Protein 2LOZ (pdb70)

Structure (mmCIF, N/CA/C/O backbone):
data_2LOZ
#
_entry.id   2LOZ
#
loop_
_entity.id
_entity.type
_entity.pdbx_description
1 polymer 'Tensin-like C1 domain-containing phosphatase'
2 polymer 'Rho GTPase-activating protein 7'
#
loop_
_atom_site.group_PDB
_atom_site.id
_atom_site.type_symbol
_atom_site.label_atom_id
_atom_site.label_alt_id
_atom_site.label_comp_id
_atom_site.label_asym_id
_atom_site.label_entity_id
_atom_site.label_seq_id
_atom_site.pdbx_PDB_ins_code
_atom_site.Cartn_x
_atom_site.Cartn_y
_atom_site.Cartn_z
_atom_site.occupancy
_atom_site.B_iso_or_equiv
_atom_site.auth_seq_id
_atom_site.auth_comp_id
_atom_site.auth_asym_id
_atom_site.auth_atom_id
_atom_site.pdbx_PDB_model_num
ATOM 1 N N . MET A 1 1 ? 2.445 -11.615 13.859 1.00 0.00 1263 MET A N 1
ATOM 2 C CA . MET A 1 1 ? 2.816 -10.291 13.309 1.00 0.00 1263 MET A CA 1
ATOM 3 C C . MET A 1 1 ? 3.709 -9.517 14.274 1.00 0.00 1263 MET A C 1
ATOM 4 O O . MET A 1 1 ? 4.103 -8.386 13.991 1.00 0.00 1263 MET A O 1
ATOM 20 N N . SER A 1 2 ? 4.033 -10.112 15.416 1.00 0.00 1264 SER A N 1
ATOM 21 C CA . SER A 1 2 ? 4.890 -9.455 16.392 1.00 0.00 1264 SER A CA 1
ATOM 22 C C . SER A 1 2 ? 6.348 -9.541 15.955 1.00 0.00 1264 SER A C 1
ATOM 23 O O . SER A 1 2 ? 7.153 -8.655 16.241 1.00 0.00 1264 SER A O 1
ATOM 31 N N . THR A 1 3 ? 6.670 -10.609 15.239 1.00 0.00 1265 THR A N 1
ATOM 32 C CA . THR A 1 3 ? 8.014 -10.829 14.737 1.00 0.00 1265 THR A CA 1
ATOM 33 C C . THR A 1 3 ? 8.158 -10.247 13.330 1.00 0.00 1265 THR A C 1
ATOM 34 O O . THR A 1 3 ? 9.046 -10.632 12.572 1.00 0.00 1265 THR A O 1
ATOM 45 N N . ALA A 1 4 ? 7.278 -9.301 13.005 1.00 0.00 1266 ALA A N 1
ATOM 46 C CA . ALA A 1 4 ? 7.267 -8.651 11.695 1.00 0.00 1266 ALA A CA 1
ATOM 47 C C . ALA A 1 4 ? 8.401 -7.652 11.545 1.00 0.00 1266 ALA A C 1
ATOM 48 O O . ALA A 1 4 ? 8.567 -7.053 10.482 1.00 0.00 1266 ALA A O 1
ATOM 55 N N . ALA A 1 5 ? 9.179 -7.480 12.609 1.00 0.00 1267 ALA A N 1
ATOM 56 C CA . ALA A 1 5 ? 10.310 -6.562 12.601 1.00 0.00 1267 ALA A CA 1
ATOM 57 C C . ALA A 1 5 ? 11.232 -6.836 11.415 1.00 0.00 1267 ALA A C 1
ATOM 58 O O . ALA A 1 5 ? 11.888 -5.929 10.918 1.00 0.00 1267 ALA A O 1
ATOM 65 N N . ASP A 1 6 ? 11.249 -8.087 10.954 1.00 0.00 1268 ASP A N 1
ATOM 66 C CA . ASP A 1 6 ? 12.090 -8.499 9.827 1.00 0.00 1268 ASP A CA 1
ATOM 67 C C . ASP A 1 6 ? 11.871 -7.627 8.592 1.00 0.00 1268 ASP A C 1
ATOM 68 O O . ASP A 1 6 ? 12.814 -7.352 7.851 1.00 0.00 1268 ASP A O 1
ATOM 77 N N . LEU A 1 7 ? 10.643 -7.183 8.382 1.00 0.00 1269 LEU A N 1
ATOM 78 C CA . LEU A 1 7 ? 10.324 -6.359 7.221 1.00 0.00 1269 LEU A CA 1
ATOM 79 C C . LEU A 1 7 ? 10.694 -4.889 7.430 1.00 0.00 1269 LEU A C 1
ATOM 80 O O . LEU A 1 7 ? 11.198 -4.234 6.520 1.00 0.00 1269 LEU A O 1
ATOM 96 N N . LEU A 1 8 ? 10.473 -4.384 8.636 1.00 0.00 1270 LEU A N 1
ATOM 97 C CA . LEU A 1 8 ? 10.740 -2.976 8.943 1.00 0.00 1270 LEU A CA 1
ATOM 98 C C . LEU A 1 8 ? 12.211 -2.726 9.251 1.00 0.00 1270 LEU A C 1
ATOM 99 O O . LEU A 1 8 ? 12.739 -1.650 8.964 1.00 0.00 1270 LEU A O 1
ATOM 115 N N . ARG A 1 9 ? 12.866 -3.713 9.846 1.00 0.00 1271 ARG A N 1
ATOM 116 C CA . ARG A 1 9 ? 14.280 -3.600 10.173 1.00 0.00 1271 ARG A CA 1
ATOM 117 C C . ARG A 1 9 ? 15.093 -3.626 8.892 1.00 0.00 1271 ARG A C 1
ATOM 118 O O . ARG A 1 9 ? 16.245 -3.200 8.855 1.00 0.00 1271 ARG A O 1
ATOM 139 N N . GLN A 1 10 ? 14.479 -4.149 7.845 1.00 0.00 1272 GLN A N 1
ATOM 140 C CA . GLN A 1 10 ? 15.125 -4.230 6.553 1.00 0.00 1272 GLN A CA 1
ATOM 141 C C . GLN A 1 10 ? 14.710 -3.064 5.669 1.00 0.00 1272 GLN A C 1
ATOM 142 O O . GLN A 1 10 ? 15.550 -2.289 5.215 1.00 0.00 1272 GLN A O 1
ATOM 156 N N . GLY A 1 11 ? 13.409 -2.911 5.475 1.00 0.00 1273 GLY A N 1
ATOM 157 C CA . GLY A 1 11 ? 12.911 -1.861 4.612 1.00 0.00 1273 GLY A CA 1
ATOM 158 C C . GLY A 1 11 ? 12.905 -2.335 3.179 1.00 0.00 1273 GLY A C 1
ATOM 159 O O . GLY A 1 11 ? 13.654 -1.839 2.336 1.00 0.00 1273 GLY A O 1
ATOM 163 N N . ALA A 1 12 ? 12.063 -3.316 2.920 1.00 0.00 1274 ALA A N 1
ATOM 164 C CA . ALA A 1 12 ? 11.964 -3.932 1.611 1.00 0.00 1274 ALA A CA 1
ATOM 165 C C . ALA A 1 12 ? 11.363 -3.011 0.558 1.00 0.00 1274 ALA A C 1
ATOM 166 O O . ALA A 1 12 ? 10.315 -2.399 0.766 1.00 0.00 1274 ALA A O 1
ATOM 173 N N . ALA A 1 13 ? 12.058 -2.907 -0.564 1.00 0.00 1275 ALA A N 1
ATOM 174 C CA . ALA A 1 13 ? 11.598 -2.126 -1.696 1.00 0.00 1275 ALA A CA 1
ATOM 175 C C . ALA A 1 13 ? 11.110 -3.103 -2.759 1.00 0.00 1275 ALA A C 1
ATOM 176 O O . ALA A 1 13 ? 11.889 -3.584 -3.583 1.00 0.00 1275 ALA A O 1
ATOM 183 N N . CYS A 1 14 ? 9.828 -3.408 -2.715 1.00 0.00 1276 CYS A N 1
ATOM 184 C CA . CYS A 1 14 ? 9.233 -4.368 -3.627 1.00 0.00 1276 CYS A CA 1
ATOM 185 C C . CYS A 1 14 ? 8.529 -3.691 -4.795 1.00 0.00 1276 CYS A C 1
ATOM 186 O O . CYS A 1 14 ? 8.642 -2.479 -4.996 1.00 0.00 1276 CYS A O 1
ATOM 194 N N . SER A 1 15 ? 7.827 -4.495 -5.571 1.00 0.00 1277 SER A N 1
ATOM 195 C CA . SER A 1 15 ? 7.083 -4.015 -6.719 1.00 0.00 1277 SER A CA 1
ATOM 196 C C . SER A 1 15 ? 5.597 -4.294 -6.522 1.00 0.00 1277 SER A C 1
ATOM 197 O O . SER A 1 15 ? 5.215 -5.395 -6.129 1.00 0.00 1277 SER A O 1
ATOM 205 N N . VAL A 1 16 ? 4.766 -3.297 -6.782 1.00 0.00 1278 VAL A N 1
ATOM 206 C CA . VAL A 1 16 ? 3.325 -3.444 -6.626 1.00 0.00 1278 VAL A CA 1
ATOM 207 C C . VAL A 1 16 ? 2.599 -3.038 -7.899 1.00 0.00 1278 VAL A C 1
ATOM 208 O O . VAL A 1 16 ? 3.191 -2.457 -8.808 1.00 0.00 1278 VAL A O 1
ATOM 221 N N . LEU A 1 17 ? 1.317 -3.341 -7.954 1.00 0.00 1279 LEU A N 1
ATOM 222 C CA . LEU A 1 17 ? 0.495 -3.014 -9.104 1.00 0.00 1279 LEU A CA 1
ATOM 223 C C . LEU A 1 17 ? -0.231 -1.690 -8.851 1.00 0.00 1279 LEU A C 1
ATOM 224 O O . LEU A 1 17 ? -1.086 -1.605 -7.979 1.00 0.00 1279 LEU A O 1
ATOM 240 N N . TYR A 1 18 ? 0.109 -0.660 -9.608 1.00 0.00 1280 TYR A N 1
ATOM 241 C CA . TYR A 1 18 ? -0.501 0.642 -9.430 1.00 0.00 1280 TYR A CA 1
ATOM 242 C C . TYR A 1 18 ? -1.875 0.673 -10.080 1.00 0.00 1280 TYR A C 1
ATOM 243 O O . TYR A 1 18 ? -2.050 0.187 -11.198 1.00 0.00 1280 TYR A O 1
ATOM 261 N N . LEU A 1 19 ? -2.849 1.225 -9.370 1.00 0.00 1281 LEU A N 1
ATOM 262 C CA . LEU A 1 19 ? -4.198 1.319 -9.893 1.00 0.00 1281 LEU A CA 1
ATOM 263 C C . LEU A 1 19 ? -4.659 2.772 -9.958 1.00 0.00 1281 LEU A C 1
ATOM 264 O O . LEU A 1 19 ? -4.724 3.352 -11.036 1.00 0.00 1281 LEU A O 1
ATOM 280 N N . THR A 1 20 ? -4.953 3.368 -8.805 1.00 0.00 1282 THR A N 1
ATOM 281 C CA . THR A 1 20 ? -5.421 4.753 -8.766 1.00 0.00 1282 THR A CA 1
ATOM 282 C C . THR A 1 20 ? -5.507 5.265 -7.329 1.00 0.00 1282 THR A C 1
ATOM 283 O O . THR A 1 20 ? -5.387 4.498 -6.387 1.00 0.00 1282 THR A O 1
ATOM 294 N N . SER A 1 21 ? -5.691 6.566 -7.170 1.00 0.00 1283 SER A N 1
ATOM 295 C CA . SER A 1 21 ? -5.802 7.176 -5.849 1.00 0.00 1283 SER A CA 1
ATOM 296 C C . SER A 1 21 ? -7.208 7.741 -5.635 1.00 0.00 1283 SER A C 1
ATOM 297 O O . SER A 1 21 ? -7.787 8.326 -6.549 1.00 0.00 1283 SER A O 1
ATOM 305 N N . VAL A 1 22 ? -7.760 7.551 -4.437 1.00 0.00 1284 VAL A N 1
ATOM 306 C CA . VAL A 1 22 ? -9.104 8.043 -4.118 1.00 0.00 1284 VAL A CA 1
ATOM 307 C C . VAL A 1 22 ? -9.126 8.715 -2.743 1.00 0.00 1284 VAL A C 1
ATOM 308 O O . VAL A 1 22 ? -8.464 8.258 -1.811 1.00 0.00 1284 VAL A O 1
ATOM 321 N N . GLU A 1 23 ? -9.890 9.796 -2.622 1.00 0.00 1285 GLU A N 1
ATOM 322 C CA . GLU A 1 23 ? -9.998 10.526 -1.365 1.00 0.00 1285 GLU A CA 1
ATOM 323 C C . GLU A 1 23 ? -10.823 9.734 -0.357 1.00 0.00 1285 GLU A C 1
ATOM 324 O O . GLU A 1 23 ? -11.897 9.223 -0.683 1.00 0.00 1285 GLU A O 1
ATOM 336 N N . THR A 1 24 ? -10.313 9.625 0.862 1.00 0.00 1286 THR A N 1
ATOM 337 C CA . THR A 1 24 ? -10.996 8.887 1.916 1.00 0.00 1286 THR A CA 1
ATOM 338 C C . THR A 1 24 ? -10.898 9.634 3.242 1.00 0.00 1286 THR A C 1
ATOM 339 O O . THR A 1 24 ? -10.970 9.041 4.318 1.00 0.00 1286 THR A O 1
ATOM 350 N N . GLU A 1 25 ? -10.738 10.949 3.138 1.00 0.00 1287 GLU A N 1
ATOM 351 C CA . GLU A 1 25 ? -10.602 11.835 4.292 1.00 0.00 1287 GLU A CA 1
ATOM 352 C C . GLU A 1 25 ? -11.740 11.689 5.302 1.00 0.00 1287 GLU A C 1
ATOM 353 O O . GLU A 1 25 ? -11.524 11.809 6.507 1.00 0.00 1287 GLU A O 1
ATOM 365 N N . SER A 1 26 ? -12.940 11.432 4.817 1.00 0.00 1288 SER A N 1
ATOM 366 C CA . SER A 1 26 ? -14.098 11.300 5.687 1.00 0.00 1288 SER A CA 1
ATOM 367 C C . SER A 1 26 ? -14.363 9.840 6.049 1.00 0.00 1288 SER A C 1
ATOM 368 O O . SER A 1 26 ? -15.201 9.541 6.902 1.00 0.00 1288 SER A O 1
ATOM 376 N N . LEU A 1 27 ? -13.633 8.936 5.416 1.00 0.00 1289 LEU A N 1
ATOM 377 C CA . LEU A 1 27 ? -13.817 7.510 5.647 1.00 0.00 1289 LEU A CA 1
ATOM 378 C C . LEU A 1 27 ? -12.935 6.984 6.766 1.00 0.00 1289 LEU A C 1
ATOM 379 O O . LEU A 1 27 ? -12.041 7.672 7.260 1.00 0.00 1289 LEU A O 1
ATOM 395 N N . THR A 1 28 ? -13.213 5.751 7.158 1.00 0.00 1290 THR A N 1
ATOM 396 C CA . THR A 1 28 ? -12.456 5.079 8.194 1.00 0.00 1290 THR A CA 1
ATOM 397 C C . THR A 1 28 ? -11.404 4.186 7.535 1.00 0.00 1290 THR A C 1
ATOM 398 O O . THR A 1 28 ? -11.203 4.269 6.325 1.00 0.00 1290 THR A O 1
ATOM 409 N N . GLY A 1 29 ? -10.758 3.335 8.318 1.00 0.00 1291 GLY A N 1
ATOM 410 C CA . GLY A 1 29 ? -9.725 2.455 7.797 1.00 0.00 1291 GLY A CA 1
ATOM 411 C C . GLY A 1 29 ? -10.170 1.587 6.623 1.00 0.00 1291 GLY A C 1
ATOM 412 O O . GLY A 1 29 ? -9.873 1.901 5.471 1.00 0.00 1291 GLY A O 1
ATOM 416 N N . PRO A 1 30 ? -10.878 0.478 6.884 1.00 0.00 1292 PRO A N 1
ATOM 417 C CA . PRO A 1 30 ? -11.336 -0.438 5.829 1.00 0.00 1292 PRO A CA 1
ATOM 418 C C . PRO A 1 30 ? -12.259 0.224 4.808 1.00 0.00 1292 PRO A C 1
ATOM 419 O O . PRO A 1 30 ? -12.167 -0.055 3.610 1.00 0.00 1292 PRO A O 1
ATOM 430 N N . GLN A 1 31 ? -13.139 1.102 5.281 1.00 0.00 1293 GLN A N 1
ATOM 431 C CA . GLN A 1 31 ? -14.076 1.794 4.400 1.00 0.00 1293 GLN A CA 1
ATOM 432 C C . GLN A 1 31 ? -13.333 2.641 3.373 1.00 0.00 1293 GLN A C 1
ATOM 433 O O . GLN A 1 31 ? -13.827 2.860 2.265 1.00 0.00 1293 GLN A O 1
ATOM 447 N N . ALA A 1 32 ? -12.149 3.119 3.745 1.00 0.00 1294 ALA A N 1
ATOM 448 C CA . ALA A 1 32 ? -11.330 3.911 2.841 1.00 0.00 1294 ALA A CA 1
ATOM 449 C C . ALA A 1 32 ? -10.986 3.087 1.615 1.00 0.00 1294 ALA A C 1
ATOM 450 O O . ALA A 1 32 ? -11.203 3.513 0.480 1.00 0.00 1294 ALA A O 1
ATOM 457 N N . VAL A 1 33 ? -10.476 1.886 1.861 1.00 0.00 1295 VAL A N 1
ATOM 458 C CA . VAL A 1 33 ? -10.108 0.975 0.789 1.00 0.00 1295 VAL A CA 1
ATOM 459 C C . VAL A 1 33 ? -11.344 0.599 -0.016 1.00 0.00 1295 VAL A C 1
ATOM 460 O O . VAL A 1 33 ? -11.266 0.366 -1.217 1.00 0.00 1295 VAL A O 1
ATOM 473 N N . ALA A 1 34 ? -12.487 0.560 0.660 1.00 0.00 1296 ALA A N 1
ATOM 474 C CA . ALA A 1 34 ? -13.751 0.216 0.022 1.00 0.00 1296 ALA A CA 1
ATOM 475 C C . ALA A 1 34 ? -14.143 1.237 -1.036 1.00 0.00 1296 ALA A C 1
ATOM 476 O O . ALA A 1 34 ? -14.328 0.879 -2.196 1.00 0.00 1296 ALA A O 1
ATOM 483 N N . ARG A 1 35 ? -14.256 2.505 -0.646 1.00 0.00 1297 ARG A N 1
ATOM 484 C CA . ARG A 1 35 ? -14.623 3.549 -1.598 1.00 0.00 1297 ARG A CA 1
ATOM 485 C C . ARG A 1 35 ? -13.563 3.651 -2.687 1.00 0.00 1297 ARG A C 1
ATOM 486 O O . ARG A 1 35 ? -13.880 3.834 -3.860 1.00 0.00 1297 ARG A O 1
ATOM 507 N N . ALA A 1 36 ? -12.304 3.506 -2.291 1.00 0.00 1298 ALA A N 1
ATOM 508 C CA . ALA A 1 36 ? -11.193 3.574 -3.229 1.00 0.00 1298 ALA A CA 1
ATOM 509 C C . ALA A 1 36 ? -11.275 2.452 -4.266 1.00 0.00 1298 ALA A C 1
ATOM 510 O O . ALA A 1 36 ? -11.125 2.692 -5.464 1.00 0.00 1298 ALA A O 1
ATOM 517 N N . SER A 1 37 ? -11.540 1.234 -3.803 1.00 0.00 1299 SER A N 1
ATOM 518 C CA . SER A 1 37 ? -11.639 0.081 -4.692 1.00 0.00 1299 SER A CA 1
ATOM 519 C C . SER A 1 37 ? -12.906 0.141 -5.539 1.00 0.00 1299 SER A C 1
ATOM 520 O O . SER A 1 37 ? -12.843 0.054 -6.762 1.00 0.00 1299 SER A O 1
ATOM 528 N N . SER A 1 38 ? -14.050 0.309 -4.885 1.00 0.00 1300 SER A N 1
ATOM 529 C CA . SER A 1 38 ? -15.333 0.354 -5.574 1.00 0.00 1300 SER A CA 1
ATOM 530 C C . SER A 1 38 ? -15.364 1.437 -6.651 1.00 0.00 1300 SER A C 1
ATOM 531 O O . SER A 1 38 ? -15.810 1.180 -7.771 1.00 0.00 1300 SER A O 1
ATOM 539 N N . ALA A 1 39 ? -14.869 2.629 -6.324 1.00 0.00 1301 ALA A N 1
ATOM 540 C CA . ALA A 1 39 ? -14.851 3.735 -7.278 1.00 0.00 1301 ALA A CA 1
ATOM 541 C C . ALA A 1 39 ? -13.964 3.403 -8.472 1.00 0.00 1301 ALA A C 1
ATOM 542 O O . ALA A 1 39 ? -14.260 3.778 -9.608 1.00 0.00 1301 ALA A O 1
ATOM 549 N N . ALA A 1 40 ? -12.882 2.682 -8.208 1.00 0.00 1302 ALA A N 1
ATOM 550 C CA . ALA A 1 40 ? -11.947 2.288 -9.253 1.00 0.00 1302 ALA A CA 1
ATOM 551 C C . ALA A 1 40 ? -12.606 1.317 -10.229 1.00 0.00 1302 ALA A C 1
ATOM 552 O O . ALA A 1 40 ? -12.199 1.206 -11.384 1.00 0.00 1302 ALA A O 1
ATOM 559 N N . LEU A 1 41 ? -13.626 0.617 -9.754 1.00 0.00 1303 LEU A N 1
ATOM 560 C CA . LEU A 1 41 ? -14.339 -0.351 -10.581 1.00 0.00 1303 LEU A CA 1
ATOM 561 C C . LEU A 1 41 ? -15.547 0.279 -11.265 1.00 0.00 1303 LEU A C 1
ATOM 562 O O . LEU A 1 41 ? -15.741 0.129 -12.472 1.00 0.00 1303 LEU A O 1
ATOM 578 N N . SER A 1 42 ? -16.342 0.995 -10.483 1.00 0.00 1304 SER A N 1
ATOM 579 C CA . SER A 1 42 ? -17.564 1.617 -10.975 1.00 0.00 1304 SER A CA 1
ATOM 580 C C . SER A 1 42 ? -17.278 2.778 -11.920 1.00 0.00 1304 SER A C 1
ATOM 581 O O . SER A 1 42 ? -17.915 2.918 -12.967 1.00 0.00 1304 SER A O 1
ATOM 589 N N . CYS A 1 43 ? -16.315 3.603 -11.554 1.00 0.00 1305 CYS A N 1
ATOM 590 C CA . CYS A 1 43 ? -15.974 4.769 -12.354 1.00 0.00 1305 CYS A CA 1
ATOM 591 C C . CYS A 1 43 ? -14.848 4.444 -13.324 1.00 0.00 1305 CYS A C 1
ATOM 592 O O . CYS A 1 43 ? -14.864 4.881 -14.475 1.00 0.00 1305 CYS A O 1
ATOM 600 N N . SER A 1 44 ? -13.886 3.662 -12.850 1.00 0.00 1306 SER A N 1
ATOM 601 C CA . SER A 1 44 ? -12.738 3.262 -13.660 1.00 0.00 1306 SER A CA 1
ATOM 602 C C . SER A 1 44 ? -11.967 4.489 -14.162 1.00 0.00 1306 SER A C 1
ATOM 603 O O . SER A 1 44 ? -12.016 4.827 -15.348 1.00 0.00 1306 SER A O 1
ATOM 611 N N . PRO A 1 45 ? -11.266 5.193 -13.256 1.00 0.00 1307 PRO A N 1
ATOM 612 C CA . PRO A 1 45 ? -10.481 6.376 -13.619 1.00 0.00 1307 PRO A CA 1
ATOM 613 C C . PRO A 1 45 ? -9.215 6.006 -14.383 1.00 0.00 1307 PRO A C 1
ATOM 614 O O . PRO A 1 45 ? -8.725 6.769 -15.214 1.00 0.00 1307 PRO A O 1
ATOM 625 N N . ARG A 1 46 ? -8.697 4.826 -14.087 1.00 0.00 1308 ARG A N 1
ATOM 626 C CA . ARG A 1 46 ? -7.490 4.328 -14.725 1.00 0.00 1308 ARG A CA 1
ATOM 627 C C . ARG A 1 46 ? -7.812 3.077 -15.536 1.00 0.00 1308 ARG A C 1
ATOM 628 O O . ARG A 1 46 ? -8.439 2.149 -15.024 1.00 0.00 1308 ARG A O 1
ATOM 649 N N . PRO A 1 47 ? -7.399 3.042 -16.809 1.00 0.00 1309 PRO A N 1
ATOM 650 C CA . PRO A 1 47 ? -7.656 1.906 -17.691 1.00 0.00 1309 PRO A CA 1
ATOM 651 C C . PRO A 1 47 ? -6.679 0.742 -17.488 1.00 0.00 1309 PRO A C 1
ATOM 652 O O . PRO A 1 47 ? -7.029 -0.275 -16.889 1.00 0.00 1309 PRO A O 1
ATOM 663 N N . THR A 1 48 ? -5.458 0.892 -17.986 1.00 0.00 1310 THR A N 1
ATOM 664 C CA . THR A 1 48 ? -4.451 -0.149 -17.864 1.00 0.00 1310 THR A CA 1
ATOM 665 C C . THR A 1 48 ? -3.524 0.129 -16.686 1.00 0.00 1310 THR A C 1
ATOM 666 O O . THR A 1 48 ? -2.933 1.203 -16.597 1.00 0.00 1310 THR A O 1
ATOM 677 N N . PRO A 1 49 ? -3.408 -0.833 -15.762 1.00 0.00 1311 PRO A N 1
ATOM 678 C CA . PRO A 1 49 ? -2.548 -0.705 -14.586 1.00 0.00 1311 PRO A CA 1
ATOM 679 C C . PRO A 1 49 ? -1.082 -0.977 -14.917 1.00 0.00 1311 PRO A C 1
ATOM 680 O O . PRO A 1 49 ? -0.768 -1.471 -16.003 1.00 0.00 1311 PRO A O 1
ATOM 691 N N . ALA A 1 50 ? -0.186 -0.663 -13.986 1.00 0.00 1312 ALA A N 1
ATOM 692 C CA . ALA A 1 50 ? 1.243 -0.885 -14.209 1.00 0.00 1312 ALA A CA 1
ATOM 693 C C . ALA A 1 50 ? 1.964 -1.272 -12.925 1.00 0.00 1312 ALA A C 1
ATOM 694 O O . ALA A 1 50 ? 1.533 -0.914 -11.832 1.00 0.00 1312 ALA A O 1
ATOM 701 N N . VAL A 1 51 ? 3.062 -2.000 -13.069 1.00 0.00 1313 VAL A N 1
ATOM 702 C CA . VAL A 1 51 ? 3.853 -2.423 -11.925 1.00 0.00 1313 VAL A CA 1
ATOM 703 C C . VAL A 1 51 ? 4.871 -1.347 -11.571 1.00 0.00 1313 VAL A C 1
ATOM 704 O O . VAL A 1 51 ? 5.705 -0.968 -12.397 1.00 0.00 1313 VAL A O 1
ATOM 717 N N . VAL A 1 52 ? 4.784 -0.853 -10.349 1.00 0.00 1314 VAL A N 1
ATOM 718 C CA . VAL A 1 52 ? 5.673 0.189 -9.866 1.00 0.00 1314 VAL A CA 1
ATOM 719 C C . VAL A 1 52 ? 6.384 -0.269 -8.599 1.00 0.00 1314 VAL A C 1
ATOM 720 O O . VAL A 1 52 ? 6.136 -1.370 -8.113 1.00 0.00 1314 VAL A O 1
ATOM 733 N N . HIS A 1 53 ? 7.261 0.564 -8.061 1.00 0.00 1315 HIS A N 1
ATOM 734 C CA . HIS A 1 53 ? 8.000 0.202 -6.860 1.00 0.00 1315 HIS A CA 1
ATOM 735 C C . HIS A 1 53 ? 7.287 0.681 -5.599 1.00 0.00 1315 HIS A C 1
ATOM 736 O O . HIS A 1 53 ? 6.601 1.706 -5.606 1.00 0.00 1315 HIS A O 1
ATOM 750 N N . PHE A 1 54 ? 7.458 -0.075 -4.526 1.00 0.00 1316 PHE A N 1
ATOM 751 C CA . PHE A 1 54 ? 6.851 0.234 -3.241 1.00 0.00 1316 PHE A CA 1
ATOM 752 C C . PHE A 1 54 ? 7.820 -0.135 -2.125 1.00 0.00 1316 PHE A C 1
ATOM 753 O O . PHE A 1 54 ? 8.375 -1.228 -2.116 1.00 0.00 1316 PHE A O 1
ATOM 770 N N . LYS A 1 55 ? 8.028 0.774 -1.193 1.00 0.00 1317 LYS A N 1
ATOM 771 C CA . LYS A 1 55 ? 8.951 0.533 -0.099 1.00 0.00 1317 LYS A CA 1
ATOM 772 C C . LYS A 1 55 ? 8.231 0.545 1.243 1.00 0.00 1317 LYS A C 1
ATOM 773 O O . LYS A 1 55 ? 7.504 1.490 1.567 1.00 0.00 1317 LYS A O 1
ATOM 792 N N . VAL A 1 56 ? 8.430 -0.517 2.010 1.00 0.00 1318 VAL A N 1
ATOM 793 C CA . VAL A 1 56 ? 7.818 -0.646 3.323 1.00 0.00 1318 VAL A CA 1
ATOM 794 C C . VAL A 1 56 ? 8.838 -0.337 4.417 1.00 0.00 1318 VAL A C 1
ATOM 795 O O . VAL A 1 56 ? 9.890 -0.973 4.506 1.00 0.00 1318 VAL A O 1
ATOM 808 N N . SER A 1 57 ? 8.542 0.667 5.226 1.00 0.00 1319 SER A N 1
ATOM 809 C CA . SER A 1 57 ? 9.428 1.050 6.314 1.00 0.00 1319 SER A CA 1
ATOM 810 C C . SER A 1 57 ? 8.620 1.462 7.537 1.00 0.00 1319 SER A C 1
ATOM 811 O O . SER A 1 57 ? 7.511 1.973 7.411 1.00 0.00 1319 SER A O 1
ATOM 819 N N . ALA A 1 58 ? 9.181 1.240 8.721 1.00 0.00 1320 ALA A N 1
ATOM 820 C CA . ALA A 1 58 ? 8.503 1.586 9.967 1.00 0.00 1320 ALA A CA 1
ATOM 821 C C . ALA A 1 58 ? 8.458 3.094 10.179 1.00 0.00 1320 ALA A C 1
ATOM 822 O O . ALA A 1 58 ? 7.723 3.588 11.033 1.00 0.00 1320 ALA A O 1
ATOM 829 N N . GLN A 1 59 ? 9.250 3.820 9.403 1.00 0.00 1321 GLN A N 1
ATOM 830 C CA . GLN A 1 59 ? 9.283 5.273 9.495 1.00 0.00 1321 GLN A CA 1
ATOM 831 C C . GLN A 1 59 ? 8.267 5.881 8.538 1.00 0.00 1321 GLN A C 1
ATOM 832 O O . GLN A 1 59 ? 8.031 7.088 8.549 1.00 0.00 1321 GLN A O 1
ATOM 846 N N . GLY A 1 60 ? 7.664 5.034 7.717 1.00 0.00 1322 GLY A N 1
ATOM 847 C CA . GLY A 1 60 ? 6.685 5.494 6.759 1.00 0.00 1322 GLY A CA 1
ATOM 848 C C . GLY A 1 60 ? 6.693 4.653 5.509 1.00 0.00 1322 GLY A C 1
ATOM 849 O O . GLY A 1 60 ? 7.632 3.890 5.270 1.00 0.00 1322 GLY A O 1
ATOM 853 N N . ILE A 1 61 ? 5.666 4.799 4.694 1.00 0.00 1323 ILE A N 1
ATOM 854 C CA . ILE A 1 61 ? 5.569 4.032 3.471 1.00 0.00 1323 ILE A CA 1
ATOM 855 C C . ILE A 1 61 ? 6.005 4.901 2.304 1.00 0.00 1323 ILE A C 1
ATOM 856 O O . ILE A 1 61 ? 5.799 6.113 2.318 1.00 0.00 1323 ILE A O 1
ATOM 872 N N . THR A 1 62 ? 6.643 4.308 1.312 1.00 0.00 1324 THR A N 1
ATOM 873 C CA . THR A 1 62 ? 7.098 5.076 0.174 1.00 0.00 1324 THR A CA 1
ATOM 874 C C . THR A 1 62 ? 6.781 4.402 -1.162 1.00 0.00 1324 THR A C 1
ATOM 875 O O . THR A 1 62 ? 7.000 3.208 -1.338 1.00 0.00 1324 THR A O 1
ATOM 886 N N . LEU A 1 63 ? 6.235 5.177 -2.087 1.00 0.00 1325 LEU A N 1
ATOM 887 C CA . LEU A 1 63 ? 5.939 4.695 -3.425 1.00 0.00 1325 LEU A CA 1
ATOM 888 C C . LEU A 1 63 ? 7.124 5.079 -4.298 1.00 0.00 1325 LEU A C 1
ATOM 889 O O . LEU A 1 63 ? 7.834 6.021 -3.966 1.00 0.00 1325 LEU A O 1
ATOM 905 N N . THR A 1 64 ? 7.385 4.363 -5.372 1.00 0.00 1326 THR A N 1
ATOM 906 C CA . THR A 1 64 ? 8.517 4.715 -6.211 1.00 0.00 1326 THR A CA 1
ATOM 907 C C . THR A 1 64 ? 8.204 4.584 -7.692 1.00 0.00 1326 THR A C 1
ATOM 908 O O . THR A 1 64 ? 7.622 3.594 -8.146 1.00 0.00 1326 THR A O 1
ATOM 919 N N . ASP A 1 65 ? 8.600 5.607 -8.429 1.00 0.00 1327 ASP A N 1
ATOM 920 C CA . ASP A 1 65 ? 8.410 5.665 -9.865 1.00 0.00 1327 ASP A CA 1
ATOM 921 C C . ASP A 1 65 ? 9.532 4.924 -10.575 1.00 0.00 1327 ASP A C 1
ATOM 922 O O . ASP A 1 65 ? 10.549 5.503 -10.942 1.00 0.00 1327 ASP A O 1
ATOM 931 N N . ASN A 1 66 ? 9.337 3.631 -10.755 1.00 0.00 1328 ASN A N 1
ATOM 932 C CA . ASN A 1 66 ? 10.326 2.788 -11.411 1.00 0.00 1328 ASN A CA 1
ATOM 933 C C . ASN A 1 66 ? 10.433 3.103 -12.901 1.00 0.00 1328 ASN A C 1
ATOM 934 O O . ASN A 1 66 ? 11.530 3.157 -13.452 1.00 0.00 1328 ASN A O 1
ATOM 945 N N . GLN A 1 67 ? 9.298 3.307 -13.551 1.00 0.00 1329 GLN A N 1
ATOM 946 C CA . GLN A 1 67 ? 9.286 3.603 -14.978 1.00 0.00 1329 GLN A CA 1
ATOM 947 C C . GLN A 1 67 ? 8.798 5.023 -15.257 1.00 0.00 1329 GLN A C 1
ATOM 948 O O . GLN A 1 67 ? 9.060 5.571 -16.327 1.00 0.00 1329 GLN A O 1
ATOM 962 N N . ARG A 1 68 ? 8.086 5.608 -14.289 1.00 0.00 1330 ARG A N 1
ATOM 963 C CA . ARG A 1 68 ? 7.544 6.966 -14.426 1.00 0.00 1330 ARG A CA 1
ATOM 964 C C . ARG A 1 68 ? 6.655 7.080 -15.659 1.00 0.00 1330 ARG A C 1
ATOM 965 O O . ARG A 1 68 ? 6.730 8.059 -16.401 1.00 0.00 1330 ARG A O 1
ATOM 986 N N . LYS A 1 69 ? 5.816 6.080 -15.883 1.00 0.00 1331 LYS A N 1
ATOM 987 C CA . LYS A 1 69 ? 4.939 6.087 -17.044 1.00 0.00 1331 LYS A CA 1
ATOM 988 C C . LYS A 1 69 ? 3.606 6.771 -16.751 1.00 0.00 1331 LYS A C 1
ATOM 989 O O . LYS A 1 69 ? 3.171 7.627 -17.517 1.00 0.00 1331 LYS A O 1
ATOM 1008 N N . LEU A 1 70 ? 2.962 6.418 -15.642 1.00 0.00 1332 LEU A N 1
ATOM 1009 C CA . LEU A 1 70 ? 1.670 7.017 -15.312 1.00 0.00 1332 LEU A CA 1
ATOM 1010 C C . LEU A 1 70 ? 1.835 8.242 -14.412 1.00 0.00 1332 LEU A C 1
ATOM 1011 O O . LEU A 1 70 ? 1.557 9.364 -14.835 1.00 0.00 1332 LEU A O 1
ATOM 1027 N N . PHE A 1 71 ? 2.334 8.011 -13.195 1.00 0.00 1333 PHE A N 1
ATOM 1028 C CA . PHE A 1 71 ? 2.545 9.069 -12.198 1.00 0.00 1333 PHE A CA 1
ATOM 1029 C C . PHE A 1 71 ? 2.888 8.447 -10.845 1.00 0.00 1333 PHE A C 1
ATOM 1030 O O . PHE A 1 71 ? 2.016 7.918 -10.153 1.00 0.00 1333 PHE A O 1
ATOM 1047 N N . PHE A 1 72 ? 4.165 8.468 -10.496 1.00 0.00 1334 PHE A N 1
ATOM 1048 C CA . PHE A 1 72 ? 4.629 7.927 -9.221 1.00 0.00 1334 PHE A CA 1
ATOM 1049 C C . PHE A 1 72 ? 5.787 8.777 -8.721 1.00 0.00 1334 PHE A C 1
ATOM 1050 O O . PHE A 1 72 ? 6.377 9.528 -9.497 1.00 0.00 1334 PHE A O 1
ATOM 1067 N N . ARG A 1 73 ? 6.116 8.669 -7.439 1.00 0.00 1335 ARG A N 1
ATOM 1068 C CA . ARG A 1 73 ? 7.209 9.457 -6.874 1.00 0.00 1335 ARG A CA 1
ATOM 1069 C C . ARG A 1 73 ? 7.579 8.975 -5.476 1.00 0.00 1335 ARG A C 1
ATOM 1070 O O . ARG A 1 73 ? 8.702 8.539 -5.233 1.00 0.00 1335 ARG A O 1
ATOM 1091 N N . ARG A 1 74 ? 6.630 9.066 -4.559 1.00 0.00 1336 ARG A N 1
ATOM 1092 C CA . ARG A 1 74 ? 6.846 8.657 -3.183 1.00 0.00 1336 ARG A CA 1
ATOM 1093 C C . ARG A 1 74 ? 5.503 8.492 -2.499 1.00 0.00 1336 ARG A C 1
ATOM 1094 O O . ARG A 1 74 ? 4.466 8.548 -3.155 1.00 0.00 1336 ARG A O 1
ATOM 1115 N N . HIS A 1 75 ? 5.513 8.292 -1.193 1.00 0.00 1337 HIS A N 1
ATOM 1116 C CA . HIS A 1 75 ? 4.277 8.116 -0.458 1.00 0.00 1337 HIS A CA 1
ATOM 1117 C C . HIS A 1 75 ? 4.246 9.017 0.772 1.00 0.00 1337 HIS A C 1
ATOM 1118 O O . HIS A 1 75 ? 4.445 10.229 0.661 1.00 0.00 1337 HIS A O 1
ATOM 1132 N N . TYR A 1 76 ? 4.037 8.431 1.944 1.00 0.00 1338 TYR A N 1
ATOM 1133 C CA . TYR A 1 76 ? 3.930 9.207 3.172 1.00 0.00 1338 TYR A CA 1
ATOM 1134 C C . TYR A 1 76 ? 4.604 8.520 4.349 1.00 0.00 1338 TYR A C 1
ATOM 1135 O O . TYR A 1 76 ? 4.495 7.308 4.511 1.00 0.00 1338 TYR A O 1
ATOM 1153 N N . PRO A 1 77 ? 5.304 9.293 5.188 1.00 0.00 1339 PRO A N 1
ATOM 1154 C CA . PRO A 1 77 ? 5.961 8.768 6.382 1.00 0.00 1339 PRO A CA 1
ATOM 1155 C C . PRO A 1 77 ? 4.950 8.466 7.490 1.00 0.00 1339 PRO A C 1
ATOM 1156 O O . PRO A 1 77 ? 3.760 8.759 7.352 1.00 0.00 1339 PRO A O 1
ATOM 1167 N N . VAL A 1 78 ? 5.432 7.907 8.596 1.00 0.00 1340 VAL A N 1
ATOM 1168 C CA . VAL A 1 78 ? 4.574 7.549 9.729 1.00 0.00 1340 VAL A CA 1
ATOM 1169 C C . VAL A 1 78 ? 3.808 8.760 10.268 1.00 0.00 1340 VAL A C 1
ATOM 1170 O O . VAL A 1 78 ? 2.721 8.624 10.825 1.00 0.00 1340 VAL A O 1
ATOM 1183 N N . ASN A 1 79 ? 4.366 9.944 10.061 1.00 0.00 1341 ASN A N 1
ATOM 1184 C CA . ASN A 1 79 ? 3.752 11.179 10.535 1.00 0.00 1341 ASN A CA 1
ATOM 1185 C C . ASN A 1 79 ? 2.534 11.561 9.696 1.00 0.00 1341 ASN A C 1
ATOM 1186 O O . ASN A 1 79 ? 1.788 12.474 10.053 1.00 0.00 1341 ASN A O 1
ATOM 1197 N N . SER A 1 80 ? 2.337 10.868 8.583 1.00 0.00 1342 SER A N 1
ATOM 1198 C CA . SER A 1 80 ? 1.212 11.150 7.706 1.00 0.00 1342 SER A CA 1
ATOM 1199 C C . SER A 1 80 ? 0.278 9.943 7.573 1.00 0.00 1342 SER A C 1
ATOM 1200 O O . SER A 1 80 ? -0.915 10.109 7.319 1.00 0.00 1342 SER A O 1
ATOM 1208 N N . ILE A 1 81 ? 0.812 8.737 7.744 1.00 0.00 1343 ILE A N 1
ATOM 1209 C CA . ILE A 1 81 ? 0.008 7.521 7.625 1.00 0.00 1343 ILE A CA 1
ATOM 1210 C C . ILE A 1 81 ? -0.965 7.393 8.786 1.00 0.00 1343 ILE A C 1
ATOM 1211 O O . ILE A 1 81 ? -0.595 7.599 9.943 1.00 0.00 1343 ILE A O 1
ATOM 1227 N N . THR A 1 82 ? -2.207 7.059 8.471 1.00 0.00 1344 THR A N 1
ATOM 1228 C CA . THR A 1 82 ? -3.225 6.893 9.488 1.00 0.00 1344 THR A CA 1
ATOM 1229 C C . THR A 1 82 ? -3.776 5.466 9.501 1.00 0.00 1344 THR A C 1
ATOM 1230 O O . THR A 1 82 ? -4.276 5.005 10.530 1.00 0.00 1344 THR A O 1
ATOM 1241 N N . PHE A 1 83 ? -3.688 4.761 8.365 1.00 0.00 1345 PHE A N 1
ATOM 1242 C CA . PHE A 1 83 ? -4.203 3.390 8.282 1.00 0.00 1345 PHE A CA 1
ATOM 1243 C C . PHE A 1 83 ? -3.738 2.679 7.011 1.00 0.00 1345 PHE A C 1
ATOM 1244 O O . PHE A 1 83 ? -3.357 3.316 6.034 1.00 0.00 1345 PHE A O 1
ATOM 1261 N N . SER A 1 84 ? -3.734 1.350 7.050 1.00 0.00 1346 SER A N 1
ATOM 1262 C CA . SER A 1 84 ? -3.337 0.531 5.918 1.00 0.00 1346 SER A CA 1
ATOM 1263 C C . SER A 1 84 ? -4.166 -0.756 5.889 1.00 0.00 1346 SER A C 1
ATOM 1264 O O . SER A 1 84 ? -4.414 -1.366 6.930 1.00 0.00 1346 SER A O 1
ATOM 1272 N N . SER A 1 85 ? -4.623 -1.145 4.711 1.00 0.00 1347 SER A N 1
ATOM 1273 C CA . SER A 1 85 ? -5.415 -2.367 4.560 1.00 0.00 1347 SER A CA 1
ATOM 1274 C C . SER A 1 85 ? -5.141 -3.054 3.225 1.00 0.00 1347 SER A C 1
ATOM 1275 O O . SER A 1 85 ? -4.678 -2.424 2.276 1.00 0.00 1347 SER A O 1
ATOM 1283 N N . THR A 1 86 ? -5.434 -4.348 3.172 1.00 0.00 1348 THR A N 1
ATOM 1284 C CA . THR A 1 86 ? -5.215 -5.141 1.972 1.00 0.00 1348 THR A CA 1
ATOM 1285 C C . THR A 1 86 ? -6.464 -5.188 1.103 1.00 0.00 1348 THR A C 1
ATOM 1286 O O . THR A 1 86 ? -6.390 -5.528 -0.071 1.00 0.00 1348 THR A O 1
ATOM 1297 N N . ASP A 1 87 ? -7.608 -4.872 1.698 1.00 0.00 1349 ASP A N 1
ATOM 1298 C CA . ASP A 1 87 ? -8.878 -4.874 0.992 1.00 0.00 1349 ASP A CA 1
ATOM 1299 C C . ASP A 1 87 ? -10.005 -4.494 1.938 1.00 0.00 1349 ASP A C 1
ATOM 1300 O O . ASP A 1 87 ? -9.924 -4.749 3.139 1.00 0.00 1349 ASP A O 1
ATOM 1309 N N . PRO A 1 88 ? -11.058 -3.855 1.419 1.00 0.00 1350 PRO A N 1
ATOM 1310 C CA . PRO A 1 88 ? -12.220 -3.470 2.222 1.00 0.00 1350 PRO A CA 1
ATOM 1311 C C . PRO A 1 88 ? -13.072 -4.663 2.638 1.00 0.00 1350 PRO A C 1
ATOM 1312 O O . PRO A 1 88 ? -13.373 -4.845 3.817 1.00 0.00 1350 PRO A O 1
ATOM 1323 N N . GLN A 1 89 ? -13.481 -5.455 1.653 1.00 0.00 1351 GLN A N 1
ATOM 1324 C CA . GLN A 1 89 ? -14.310 -6.624 1.895 1.00 0.00 1351 GLN A CA 1
ATOM 1325 C C . GLN A 1 89 ? -13.770 -7.833 1.130 1.00 0.00 1351 GLN A C 1
ATOM 1326 O O . GLN A 1 89 ? -14.540 -8.702 0.716 1.00 0.00 1351 GLN A O 1
ATOM 1340 N N . ASP A 1 90 ? -12.448 -7.867 0.929 1.00 0.00 1352 ASP A N 1
ATOM 1341 C CA . ASP A 1 90 ? -11.781 -8.974 0.225 1.00 0.00 1352 ASP A CA 1
ATOM 1342 C C . ASP A 1 90 ? -12.133 -8.960 -1.259 1.00 0.00 1352 ASP A C 1
ATOM 1343 O O . ASP A 1 90 ? -12.605 -9.952 -1.817 1.00 0.00 1352 ASP A O 1
ATOM 1352 N N . ARG A 1 91 ? -11.894 -7.821 -1.893 1.00 0.00 1353 ARG A N 1
ATOM 1353 C CA . ARG A 1 91 ? -12.172 -7.647 -3.314 1.00 0.00 1353 ARG A CA 1
ATOM 1354 C C . ARG A 1 91 ? -10.878 -7.778 -4.120 1.00 0.00 1353 ARG A C 1
ATOM 1355 O O . ARG A 1 91 ? -9.786 -7.577 -3.583 1.00 0.00 1353 ARG A O 1
ATOM 1376 N N . ARG A 1 92 ? -10.992 -8.135 -5.394 1.00 0.00 1354 ARG A N 1
ATOM 1377 C CA . ARG A 1 92 ? -9.819 -8.307 -6.246 1.00 0.00 1354 ARG A CA 1
ATOM 1378 C C . ARG A 1 92 ? -9.934 -7.486 -7.523 1.00 0.00 1354 ARG A C 1
ATOM 1379 O O . ARG A 1 92 ? -11.024 -7.065 -7.906 1.00 0.00 1354 ARG A O 1
ATOM 1400 N N . TRP A 1 93 ? -8.800 -7.259 -8.164 1.00 0.00 1355 TRP A N 1
ATOM 1401 C CA . TRP A 1 93 ? -8.735 -6.509 -9.406 1.00 0.00 1355 TRP A CA 1
ATOM 1402 C C . TRP A 1 93 ? -8.551 -7.470 -10.570 1.00 0.00 1355 TRP A C 1
ATOM 1403 O O . TRP A 1 93 ? -7.792 -8.435 -10.466 1.00 0.00 1355 TRP A O 1
ATOM 1424 N N . THR A 1 94 ? -9.233 -7.205 -11.668 1.00 0.00 1356 THR A N 1
ATOM 1425 C CA . THR A 1 94 ? -9.126 -8.048 -12.838 1.00 0.00 1356 THR A CA 1
ATOM 1426 C C . THR A 1 94 ? -8.250 -7.374 -13.882 1.00 0.00 1356 THR A C 1
ATOM 1427 O O . THR A 1 94 ? -8.632 -6.361 -14.476 1.00 0.00 1356 THR A O 1
ATOM 1438 N N . ASN A 1 95 ? -7.067 -7.925 -14.090 1.00 0.00 1357 ASN A N 1
ATOM 1439 C CA . ASN A 1 95 ? -6.141 -7.382 -15.063 1.00 0.00 1357 ASN A CA 1
ATOM 1440 C C . ASN A 1 95 ? -6.651 -7.687 -16.461 1.00 0.00 1357 ASN A C 1
ATOM 1441 O O . ASN A 1 95 ? -7.422 -8.626 -16.642 1.00 0.00 1357 ASN A O 1
ATOM 1452 N N . PRO A 1 96 ? -6.251 -6.897 -17.467 1.00 0.00 1358 PRO A N 1
ATOM 1453 C CA . PRO A 1 96 ? -6.680 -7.107 -18.855 1.00 0.00 1358 PRO A CA 1
ATOM 1454 C C . PRO A 1 96 ? -6.361 -8.520 -19.350 1.00 0.00 1358 PRO A C 1
ATOM 1455 O O . PRO A 1 96 ? -7.017 -9.035 -20.255 1.00 0.00 1358 PRO A O 1
ATOM 1466 N N . ASP A 1 97 ? -5.369 -9.152 -18.724 1.00 0.00 1359 ASP A N 1
ATOM 1467 C CA . ASP A 1 97 ? -4.965 -10.508 -19.088 1.00 0.00 1359 ASP A CA 1
ATOM 1468 C C . ASP A 1 97 ? -5.977 -11.531 -18.582 1.00 0.00 1359 ASP A C 1
ATOM 1469 O O . ASP A 1 97 ? -6.022 -12.664 -19.059 1.00 0.00 1359 ASP A O 1
ATOM 1478 N N . GLY A 1 98 ? -6.782 -11.126 -17.611 1.00 0.00 1360 GLY A N 1
ATOM 1479 C CA . GLY A 1 98 ? -7.784 -12.014 -17.061 1.00 0.00 1360 GLY A CA 1
ATOM 1480 C C . GLY A 1 98 ? -7.461 -12.472 -15.654 1.00 0.00 1360 GLY A C 1
ATOM 1481 O O . GLY A 1 98 ? -8.333 -12.976 -14.950 1.00 0.00 1360 GLY A O 1
ATOM 1485 N N . THR A 1 99 ? -6.213 -12.304 -15.239 1.00 0.00 1361 THR A N 1
ATOM 1486 C CA . THR A 1 99 ? -5.802 -12.713 -13.904 1.00 0.00 1361 THR A CA 1
ATOM 1487 C C . THR A 1 99 ? -6.321 -11.724 -12.853 1.00 0.00 1361 THR A C 1
ATOM 1488 O O . THR A 1 99 ? -6.487 -10.529 -13.132 1.00 0.00 1361 THR A O 1
ATOM 1499 N N . THR A 1 100 ? -6.587 -12.227 -11.655 1.00 0.00 1362 THR A N 1
ATOM 1500 C CA . THR A 1 100 ? -7.106 -11.402 -10.576 1.00 0.00 1362 THR A CA 1
ATOM 1501 C C . THR A 1 100 ? -6.113 -11.292 -9.421 1.00 0.00 1362 THR A C 1
ATOM 1502 O O . THR A 1 100 ? -5.499 -12.281 -9.014 1.00 0.00 1362 THR A O 1
ATOM 1513 N N . SER A 1 101 ? -5.960 -10.085 -8.901 1.00 0.00 1363 SER A N 1
ATOM 1514 C CA . SER A 1 101 ? -5.049 -9.836 -7.793 1.00 0.00 1363 SER A CA 1
ATOM 1515 C C . SER A 1 101 ? -5.732 -8.968 -6.739 1.00 0.00 1363 SER A C 1
ATOM 1516 O O . SER A 1 101 ? -6.610 -8.176 -7.068 1.00 0.00 1363 SER A O 1
ATOM 1524 N N . LYS A 1 102 ? -5.345 -9.132 -5.480 1.00 0.00 1364 LYS A N 1
ATOM 1525 C CA . LYS A 1 102 ? -5.919 -8.349 -4.384 1.00 0.00 1364 LYS A CA 1
ATOM 1526 C C . LYS A 1 102 ? -5.638 -6.867 -4.573 1.00 0.00 1364 LYS A C 1
ATOM 1527 O O . LYS A 1 102 ? -4.689 -6.493 -5.256 1.00 0.00 1364 LYS A O 1
ATOM 1546 N N . ILE A 1 103 ? -6.463 -6.028 -3.965 1.00 0.00 1365 ILE A N 1
ATOM 1547 C CA . ILE A 1 103 ? -6.279 -4.590 -4.058 1.00 0.00 1365 ILE A CA 1
ATOM 1548 C C . ILE A 1 103 ? -6.163 -3.993 -2.671 1.00 0.00 1365 ILE A C 1
ATOM 1549 O O . ILE A 1 103 ? -7.147 -3.945 -1.934 1.00 0.00 1365 ILE A O 1
ATOM 1565 N N . PHE A 1 104 ? -4.991 -3.480 -2.343 1.00 0.00 1366 PHE A N 1
ATOM 1566 C CA . PHE A 1 104 ? -4.772 -2.896 -1.035 1.00 0.00 1366 PHE A CA 1
ATOM 1567 C C . PHE A 1 104 ? -4.726 -1.381 -1.124 1.00 0.00 1366 PHE A C 1
ATOM 1568 O O . PHE A 1 104 ? -4.511 -0.812 -2.195 1.00 0.00 1366 PHE A O 1
ATOM 1585 N N . GLY A 1 105 ? -4.946 -0.731 0.003 1.00 0.00 1367 GLY A N 1
ATOM 1586 C CA . GLY A 1 105 ? -4.936 0.711 0.031 1.00 0.00 1367 GLY A CA 1
ATOM 1587 C C . GLY A 1 105 ? -4.360 1.256 1.317 1.00 0.00 1367 GLY A C 1
ATOM 1588 O O . GLY A 1 105 ? -4.536 0.670 2.388 1.00 0.00 1367 GLY A O 1
ATOM 1592 N N . PHE A 1 106 ? -3.670 2.376 1.210 1.00 0.00 1368 PHE A N 1
ATOM 1593 C CA . PHE A 1 106 ? -3.068 3.016 2.368 1.00 0.00 1368 PHE A CA 1
ATOM 1594 C C . PHE A 1 106 ? -3.723 4.363 2.595 1.00 0.00 1368 PHE A C 1
ATOM 1595 O O . PHE A 1 106 ? -3.981 5.102 1.646 1.00 0.00 1368 PHE A O 1
ATOM 1612 N N . VAL A 1 107 ? -4.008 4.667 3.843 1.00 0.00 1369 VAL A N 1
ATOM 1613 C CA . VAL A 1 107 ? -4.629 5.923 4.199 1.00 0.00 1369 VAL A CA 1
ATOM 1614 C C . VAL A 1 107 ? -3.595 6.834 4.836 1.00 0.00 1369 VAL A C 1
ATOM 1615 O O . VAL A 1 107 ? -3.060 6.524 5.904 1.00 0.00 1369 VAL A O 1
ATOM 1628 N N . ALA A 1 108 ? -3.290 7.934 4.171 1.00 0.00 1370 ALA A N 1
ATOM 1629 C CA . ALA A 1 108 ? -2.309 8.875 4.683 1.00 0.00 1370 ALA A CA 1
ATOM 1630 C C . ALA A 1 108 ? -2.702 10.312 4.368 1.00 0.00 1370 ALA A C 1
ATOM 1631 O O . ALA A 1 108 ? -3.373 10.584 3.369 1.00 0.00 1370 ALA A O 1
ATOM 1638 N N . LYS A 1 109 ? -2.294 11.222 5.240 1.00 0.00 1371 LYS A N 1
ATOM 1639 C CA . LYS A 1 109 ? -2.580 12.643 5.079 1.00 0.00 1371 LYS A CA 1
ATOM 1640 C C . LYS A 1 109 ? -1.576 13.279 4.122 1.00 0.00 1371 LYS A C 1
ATOM 1641 O O . LYS A 1 109 ? -0.376 13.019 4.214 1.00 0.00 1371 LYS A O 1
ATOM 1660 N N . LYS A 1 110 ? -2.068 14.112 3.214 1.00 0.00 1372 LYS A N 1
ATOM 1661 C CA . LYS A 1 110 ? -1.206 14.769 2.238 1.00 0.00 1372 LYS A CA 1
ATOM 1662 C C . LYS A 1 110 ? -0.580 16.037 2.814 1.00 0.00 1372 LYS A C 1
ATOM 1663 O O . LYS A 1 110 ? -1.223 16.772 3.567 1.00 0.00 1372 LYS A O 1
ATOM 1682 N N . PRO A 1 111 ? 0.691 16.303 2.468 1.00 0.00 1373 PRO A N 1
ATOM 1683 C CA . PRO A 1 111 ? 1.424 17.483 2.943 1.00 0.00 1373 PRO A CA 1
ATOM 1684 C C . PRO A 1 111 ? 0.692 18.782 2.625 1.00 0.00 1373 PRO A C 1
ATOM 1685 O O . PRO A 1 111 ? 0.311 19.031 1.478 1.00 0.00 1373 PRO A O 1
ATOM 1696 N N . GLY A 1 112 ? 0.472 19.588 3.651 1.00 0.00 1374 GLY A N 1
ATOM 1697 C CA . GLY A 1 112 ? -0.212 20.850 3.477 1.00 0.00 1374 GLY A CA 1
ATOM 1698 C C . GLY A 1 112 ? -1.660 20.753 3.893 1.00 0.00 1374 GLY A C 1
ATOM 1699 O O . GLY A 1 112 ? -2.283 21.751 4.250 1.00 0.00 1374 GLY A O 1
ATOM 1703 N N . SER A 1 113 ? -2.196 19.542 3.843 1.00 0.00 1375 SER A N 1
ATOM 1704 C CA . SER A 1 113 ? -3.570 19.293 4.214 1.00 0.00 1375 SER A CA 1
ATOM 1705 C C . SER A 1 113 ? -3.650 18.196 5.279 1.00 0.00 1375 SER A C 1
ATOM 1706 O O . SER A 1 113 ? -3.988 17.052 4.976 1.00 0.00 1375 SER A O 1
ATOM 1714 N N . PRO A 1 114 ? -3.345 18.530 6.544 1.00 0.00 1376 PRO A N 1
ATOM 1715 C CA . PRO A 1 114 ? -3.371 17.561 7.647 1.00 0.00 1376 PRO A CA 1
ATOM 1716 C C . PRO A 1 114 ? -4.787 17.184 8.075 1.00 0.00 1376 PRO A C 1
ATOM 1717 O O . PRO A 1 114 ? -4.990 16.223 8.819 1.00 0.00 1376 PRO A O 1
ATOM 1728 N N . TRP A 1 115 ? -5.766 17.942 7.599 1.00 0.00 1377 TRP A N 1
ATOM 1729 C CA . TRP A 1 115 ? -7.159 17.694 7.945 1.00 0.00 1377 TRP A CA 1
ATOM 1730 C C . TRP A 1 115 ? -7.761 16.622 7.046 1.00 0.00 1377 TRP A C 1
ATOM 1731 O O . TRP A 1 115 ? -8.813 16.059 7.352 1.00 0.00 1377 TRP A O 1
ATOM 1752 N N . GLU A 1 116 ? -7.091 16.329 5.942 1.00 0.00 1378 GLU A N 1
ATOM 1753 C CA . GLU A 1 116 ? -7.589 15.339 5.001 1.00 0.00 1378 GLU A CA 1
ATOM 1754 C C . GLU A 1 116 ? -6.586 14.214 4.793 1.00 0.00 1378 GLU A C 1
ATOM 1755 O O . GLU A 1 116 ? -5.395 14.364 5.051 1.00 0.00 1378 GLU A O 1
ATOM 1767 N N . ASN A 1 117 ? -7.095 13.086 4.327 1.00 0.00 1379 ASN A N 1
ATOM 1768 C CA . ASN A 1 117 ? -6.278 11.918 4.057 1.00 0.00 1379 ASN A CA 1
ATOM 1769 C C . ASN A 1 117 ? -6.765 11.249 2.778 1.00 0.00 1379 ASN A C 1
ATOM 1770 O O . ASN A 1 117 ? -7.962 11.230 2.494 1.00 0.00 1379 ASN A O 1
ATOM 1781 N N . VAL A 1 118 ? -5.842 10.720 1.997 1.00 0.00 1380 VAL A N 1
ATOM 1782 C CA . VAL A 1 118 ? -6.191 10.082 0.738 1.00 0.00 1380 VAL A CA 1
ATOM 1783 C C . VAL A 1 118 ? -5.744 8.625 0.729 1.00 0.00 1380 VAL A C 1
ATOM 1784 O O . VAL A 1 118 ? -4.711 8.282 1.303 1.00 0.00 1380 VAL A O 1
ATOM 1797 N N . CYS A 1 119 ? -6.538 7.768 0.099 1.00 0.00 1381 CYS A N 1
ATOM 1798 C CA . CYS A 1 119 ? -6.219 6.360 0.020 1.00 0.00 1381 CYS A CA 1
ATOM 1799 C C . CYS A 1 119 ? -5.749 6.011 -1.379 1.00 0.00 1381 CYS A C 1
ATOM 1800 O O . CYS A 1 119 ? -6.533 6.026 -2.332 1.00 0.00 1381 CYS A O 1
ATOM 1808 N N . HIS A 1 120 ? -4.468 5.734 -1.514 1.00 0.00 1382 HIS A N 1
ATOM 1809 C CA . HIS A 1 120 ? -3.928 5.359 -2.806 1.00 0.00 1382 HIS A CA 1
ATOM 1810 C C . HIS A 1 120 ? -4.107 3.857 -2.988 1.00 0.00 1382 HIS A C 1
ATOM 1811 O O . HIS A 1 120 ? -3.567 3.056 -2.225 1.00 0.00 1382 HIS A O 1
ATOM 1825 N N . LEU A 1 121 ? -4.896 3.499 -3.987 1.00 0.00 1383 LEU A N 1
ATOM 1826 C CA . LEU A 1 121 ? -5.222 2.111 -4.282 1.00 0.00 1383 LEU A CA 1
ATOM 1827 C C . LEU A 1 121 ? -4.155 1.437 -5.140 1.00 0.00 1383 LEU A C 1
ATOM 1828 O O . LEU A 1 121 ? -3.794 1.936 -6.212 1.00 0.00 1383 LEU A O 1
ATOM 1844 N N . PHE A 1 122 ? -3.666 0.295 -4.672 1.00 0.00 1384 PHE A N 1
ATOM 1845 C CA . PHE A 1 122 ? -2.653 -0.464 -5.390 1.00 0.00 1384 PHE A CA 1
ATOM 1846 C C . PHE A 1 122 ? -2.944 -1.958 -5.285 1.00 0.00 1384 PHE A C 1
ATOM 1847 O O . PHE A 1 122 ? -3.236 -2.467 -4.208 1.00 0.00 1384 PHE A O 1
ATOM 1864 N N . ALA A 1 123 ? -2.876 -2.652 -6.407 1.00 0.00 1385 ALA A N 1
ATOM 1865 C CA . ALA A 1 123 ? -3.124 -4.083 -6.426 1.00 0.00 1385 ALA A CA 1
ATOM 1866 C C . ALA A 1 123 ? -1.876 -4.846 -5.980 1.00 0.00 1385 ALA A C 1
ATOM 1867 O O . ALA A 1 123 ? -0.763 -4.311 -6.007 1.00 0.00 1385 ALA A O 1
ATOM 1874 N N . GLU A 1 124 ? -2.069 -6.095 -5.581 1.00 0.00 1386 GLU A N 1
ATOM 1875 C CA . GLU A 1 124 ? -0.977 -6.927 -5.096 1.00 0.00 1386 GLU A CA 1
ATOM 1876 C C . GLU A 1 124 ? -0.051 -7.393 -6.219 1.00 0.00 1386 GLU A C 1
ATOM 1877 O O . GLU A 1 124 ? -0.455 -7.531 -7.376 1.00 0.00 1386 GLU A O 1
ATOM 1889 N N . LEU A 1 125 ? 1.199 -7.611 -5.839 1.00 0.00 1387 LEU A N 1
ATOM 1890 C CA . LEU A 1 125 ? 2.251 -8.088 -6.725 1.00 0.00 1387 LEU A CA 1
ATOM 1891 C C . LEU A 1 125 ? 3.422 -8.500 -5.849 1.00 0.00 1387 LEU A C 1
ATOM 1892 O O . LEU A 1 125 ? 3.396 -8.227 -4.648 1.00 0.00 1387 LEU A O 1
ATOM 1908 N N . ASP A 1 126 ? 4.419 -9.159 -6.429 1.00 0.00 1388 ASP A N 1
ATOM 1909 C CA . ASP A 1 126 ? 5.597 -9.602 -5.680 1.00 0.00 1388 ASP A CA 1
ATOM 1910 C C . ASP A 1 126 ? 5.209 -10.652 -4.639 1.00 0.00 1388 ASP A C 1
ATOM 1911 O O . ASP A 1 126 ? 4.913 -10.332 -3.488 1.00 0.00 1388 ASP A O 1
ATOM 1920 N N . PRO A 1 127 ? 5.218 -11.930 -5.039 1.00 0.00 1389 PRO A N 1
ATOM 1921 C CA . PRO A 1 127 ? 4.844 -13.052 -4.165 1.00 0.00 1389 PRO A CA 1
ATOM 1922 C C . PRO A 1 127 ? 5.758 -13.244 -2.950 1.00 0.00 1389 PRO A C 1
ATOM 1923 O O . PRO A 1 127 ? 5.486 -14.095 -2.101 1.00 0.00 1389 PRO A O 1
ATOM 1934 N N . ASP A 1 128 ? 6.829 -12.466 -2.850 1.00 0.00 1390 ASP A N 1
ATOM 1935 C CA . ASP A 1 128 ? 7.734 -12.580 -1.717 1.00 0.00 1390 ASP A CA 1
ATOM 1936 C C . ASP A 1 128 ? 7.138 -11.861 -0.519 1.00 0.00 1390 ASP A C 1
ATOM 1937 O O . ASP A 1 128 ? 7.367 -12.244 0.632 1.00 0.00 1390 ASP A O 1
ATOM 1946 N N . GLN A 1 129 ? 6.345 -10.836 -0.800 1.00 0.00 1391 GLN A N 1
ATOM 1947 C CA . GLN A 1 129 ? 5.704 -10.056 0.242 1.00 0.00 1391 GLN A CA 1
ATOM 1948 C C . GLN A 1 129 ? 4.192 -10.068 0.069 1.00 0.00 1391 GLN A C 1
ATOM 1949 O O . GLN A 1 129 ? 3.637 -9.304 -0.721 1.00 0.00 1391 GLN A O 1
ATOM 1963 N N . PRO A 1 130 ? 3.511 -10.961 0.796 1.00 0.00 1392 PRO A N 1
ATOM 1964 C CA . PRO A 1 130 ? 2.050 -11.087 0.742 1.00 0.00 1392 PRO A CA 1
ATOM 1965 C C . PRO A 1 130 ? 1.346 -9.778 1.105 1.00 0.00 1392 PRO A C 1
ATOM 1966 O O . PRO A 1 130 ? 1.592 -9.207 2.172 1.00 0.00 1392 PRO A O 1
ATOM 1977 N N . ALA A 1 131 ? 0.467 -9.311 0.217 1.00 0.00 1393 ALA A N 1
ATOM 1978 C CA . ALA A 1 131 ? -0.267 -8.065 0.432 1.00 0.00 1393 ALA A CA 1
ATOM 1979 C C . ALA A 1 131 ? -1.094 -8.125 1.712 1.00 0.00 1393 ALA A C 1
ATOM 1980 O O . ALA A 1 131 ? -1.216 -7.131 2.433 1.00 0.00 1393 ALA A O 1
ATOM 1987 N N . GLY A 1 132 ? -1.654 -9.296 1.994 1.00 0.00 1394 GLY A N 1
ATOM 1988 C CA . GLY A 1 132 ? -2.464 -9.474 3.188 1.00 0.00 1394 GLY A CA 1
ATOM 1989 C C . GLY A 1 132 ? -1.639 -9.511 4.460 1.00 0.00 1394 GLY A C 1
ATOM 1990 O O . GLY A 1 132 ? -2.182 -9.628 5.559 1.00 0.00 1394 GLY A O 1
ATOM 1994 N N . ALA A 1 133 ? -0.328 -9.417 4.317 1.00 0.00 1395 ALA A N 1
ATOM 1995 C CA . ALA A 1 133 ? 0.562 -9.430 5.462 1.00 0.00 1395 ALA A CA 1
ATOM 1996 C C . ALA A 1 133 ? 1.316 -8.114 5.577 1.00 0.00 1395 ALA A C 1
ATOM 1997 O O . ALA A 1 133 ? 1.442 -7.564 6.669 1.00 0.00 1395 ALA A O 1
ATOM 2004 N N . ILE A 1 134 ? 1.776 -7.595 4.438 1.00 0.00 1396 ILE A N 1
ATOM 2005 C CA . ILE A 1 134 ? 2.549 -6.357 4.406 1.00 0.00 1396 ILE A CA 1
ATOM 2006 C C . ILE A 1 134 ? 1.820 -5.194 5.089 1.00 0.00 1396 ILE A C 1
ATOM 2007 O O . ILE A 1 134 ? 2.387 -4.535 5.954 1.00 0.00 1396 ILE A O 1
ATOM 2023 N N . VAL A 1 135 ? 0.560 -4.961 4.741 1.00 0.00 1397 VAL A N 1
ATOM 2024 C CA . VAL A 1 135 ? -0.190 -3.866 5.350 1.00 0.00 1397 VAL A CA 1
ATOM 2025 C C . VAL A 1 135 ? -0.566 -4.209 6.789 1.00 0.00 1397 VAL A C 1
ATOM 2026 O O . VAL A 1 135 ? -0.670 -3.327 7.642 1.00 0.00 1397 VAL A O 1
ATOM 2039 N N . THR A 1 136 ? -0.769 -5.498 7.044 1.00 0.00 1398 THR A N 1
ATOM 2040 C CA . THR A 1 136 ? -1.141 -5.973 8.364 1.00 0.00 1398 THR A CA 1
ATOM 2041 C C . THR A 1 136 ? -0.072 -5.636 9.397 1.00 0.00 1398 THR A C 1
ATOM 2042 O O . THR A 1 136 ? -0.372 -5.038 10.430 1.00 0.00 1398 THR A O 1
ATOM 2053 N N . PHE A 1 137 ? 1.180 -5.980 9.116 1.00 0.00 1399 PHE A N 1
ATOM 2054 C CA . PHE A 1 137 ? 2.240 -5.673 10.059 1.00 0.00 1399 PHE A CA 1
ATOM 2055 C C . PHE A 1 137 ? 2.556 -4.186 10.028 1.00 0.00 1399 PHE A C 1
ATOM 2056 O O . PHE A 1 137 ? 2.928 -3.609 11.045 1.00 0.00 1399 PHE A O 1
ATOM 2073 N N . ILE A 1 138 ? 2.385 -3.566 8.862 1.00 0.00 1400 ILE A N 1
ATOM 2074 C CA . ILE A 1 138 ? 2.641 -2.148 8.706 1.00 0.00 1400 ILE A CA 1
ATOM 2075 C C . ILE A 1 138 ? 1.769 -1.354 9.677 1.00 0.00 1400 ILE A C 1
ATOM 2076 O O . ILE A 1 138 ? 2.268 -0.533 10.432 1.00 0.00 1400 ILE A O 1
ATOM 2092 N N . THR A 1 139 ? 0.475 -1.642 9.687 1.00 0.00 1401 THR A N 1
ATOM 2093 C CA . THR A 1 139 ? -0.456 -0.959 10.577 1.00 0.00 1401 THR A CA 1
ATOM 2094 C C . THR A 1 139 ? -0.053 -1.148 12.039 1.00 0.00 1401 THR A C 1
ATOM 2095 O O . THR A 1 139 ? -0.142 -0.231 12.859 1.00 0.00 1401 THR A O 1
ATOM 2106 N N . LYS A 1 140 ? 0.424 -2.339 12.342 1.00 0.00 1402 LYS A N 1
ATOM 2107 C CA . LYS A 1 140 ? 0.810 -2.689 13.694 1.00 0.00 1402 LYS A CA 1
ATOM 2108 C C . LYS A 1 140 ? 2.139 -2.056 14.115 1.00 0.00 1402 LYS A C 1
ATOM 2109 O O . LYS A 1 140 ? 2.288 -1.653 15.265 1.00 0.00 1402 LYS A O 1
ATOM 2128 N N . VAL A 1 141 ? 3.091 -1.954 13.197 1.00 0.00 1403 VAL A N 1
ATOM 2129 C CA . VAL A 1 141 ? 4.395 -1.381 13.527 1.00 0.00 1403 VAL A CA 1
ATOM 2130 C C . VAL A 1 141 ? 4.453 0.132 13.271 1.00 0.00 1403 VAL A C 1
ATOM 2131 O O . VAL A 1 141 ? 5.213 0.840 13.921 1.00 0.00 1403 VAL A O 1
ATOM 2144 N N . LEU A 1 142 ? 3.659 0.626 12.333 1.00 0.00 1404 LEU A N 1
ATOM 2145 C CA . LEU A 1 142 ? 3.650 2.054 12.020 1.00 0.00 1404 LEU A CA 1
ATOM 2146 C C . LEU A 1 142 ? 2.895 2.841 13.083 1.00 0.00 1404 LEU A C 1
ATOM 2147 O O . LEU A 1 142 ? 3.425 3.783 13.666 1.00 0.00 1404 LEU A O 1
ATOM 2163 N N . LEU A 1 143 ? 1.662 2.435 13.345 1.00 0.00 1405 LEU A N 1
ATOM 2164 C CA . LEU A 1 143 ? 0.824 3.121 14.321 1.00 0.00 1405 LEU A CA 1
ATOM 2165 C C . LEU A 1 143 ? 1.056 2.587 15.732 1.00 0.00 1405 LEU A C 1
ATOM 2166 O O . LEU A 1 143 ? 0.875 3.304 16.716 1.00 0.00 1405 LEU A O 1
ATOM 2182 N N . GLY A 1 144 ? 1.484 1.341 15.825 1.00 0.00 1406 GLY A N 1
ATOM 2183 C CA . GLY A 1 144 ? 1.703 0.740 17.123 1.00 0.00 1406 GLY A CA 1
ATOM 2184 C C . GLY A 1 144 ? 0.524 -0.114 17.531 1.00 0.00 1406 GLY A C 1
ATOM 2185 O O . GLY A 1 144 ? 0.287 -0.353 18.716 1.00 0.00 1406 GLY A O 1
ATOM 2189 N N . GLN A 1 145 ? -0.212 -0.574 16.524 1.00 0.00 1407 GLN A N 1
ATOM 2190 C CA . GLN A 1 145 ? -1.393 -1.406 16.722 1.00 0.00 1407 GLN A CA 1
ATOM 2191 C C . GLN A 1 145 ? -1.024 -2.819 17.158 1.00 0.00 1407 GLN A C 1
ATOM 2192 O O . GLN A 1 145 ? -1.898 -3.624 17.481 1.00 0.00 1407 GLN A O 1
ATOM 2206 N N . ARG A 1 146 ? 0.266 -3.119 17.125 1.00 0.00 1408 ARG A N 1
ATOM 2207 C CA . ARG A 1 146 ? 0.786 -4.422 17.507 1.00 0.00 1408 ARG A CA 1
ATOM 2208 C C . ARG A 1 146 ? 0.227 -4.901 18.842 1.00 0.00 1408 ARG A C 1
ATOM 2209 O O . ARG A 1 146 ? 0.130 -4.136 19.802 1.00 0.00 1408 ARG A O 1
ATOM 2230 N N . LYS A 1 147 ? -0.133 -6.173 18.890 1.00 0.00 1409 LYS A N 1
ATOM 2231 C CA . LYS A 1 147 ? -0.675 -6.767 20.100 1.00 0.00 1409 LYS A CA 1
ATOM 2232 C C . LYS A 1 147 ? 0.464 -7.303 20.948 1.00 0.00 1409 LYS A C 1
ATOM 2233 O O . LYS A 1 147 ? 1.155 -8.236 20.487 1.00 0.00 1409 LYS A O 1
ATOM 2253 N N . GLU B 2 1 ? 9.595 -9.912 -5.871 1.00 0.00 367 GLU B N 1
ATOM 2254 C CA . GLU B 2 1 ? 9.235 -11.129 -6.625 1.00 0.00 367 GLU B CA 1
ATOM 2255 C C . GLU B 2 1 ? 9.492 -12.380 -5.792 1.00 0.00 367 GLU B C 1
ATOM 2256 O O . GLU B 2 1 ? 8.562 -12.961 -5.244 1.00 0.00 367 GLU B O 1
ATOM 2270 N N . ASP B 2 2 ? 10.748 -12.791 -5.680 1.00 0.00 368 ASP B N 1
ATOM 2271 C CA . ASP B 2 2 ? 11.077 -13.981 -4.897 1.00 0.00 368 ASP B CA 1
ATOM 2272 C C . ASP B 2 2 ? 11.906 -13.618 -3.675 1.00 0.00 368 ASP B C 1
ATOM 2273 O O . ASP B 2 2 ? 11.591 -14.019 -2.552 1.00 0.00 368 ASP B O 1
ATOM 2282 N N . HIS B 2 3 ? 12.970 -12.868 -3.904 1.00 0.00 369 HIS B N 1
ATOM 2283 C CA . HIS B 2 3 ? 13.854 -12.444 -2.829 1.00 0.00 369 HIS B CA 1
ATOM 2284 C C . HIS B 2 3 ? 13.268 -11.250 -2.094 1.00 0.00 369 HIS B C 1
ATOM 2285 O O . HIS B 2 3 ? 12.748 -10.324 -2.721 1.00 0.00 369 HIS B O 1
ATOM 2299 N N . LYS B 2 4 ? 13.336 -11.276 -0.770 1.00 0.00 370 LYS B N 1
ATOM 2300 C CA . LYS B 2 4 ? 12.824 -10.175 0.030 1.00 0.00 370 LYS B CA 1
ATOM 2301 C C . LYS B 2 4 ? 13.921 -9.127 0.207 1.00 0.00 370 LYS B C 1
ATOM 2302 O O . LYS B 2 4 ? 15.017 -9.442 0.672 1.00 0.00 370 LYS B O 1
ATOM 2321 N N . PRO B 2 5 ? 13.647 -7.871 -0.171 1.00 0.00 371 PRO B N 1
ATOM 2322 C CA . PRO B 2 5 ? 14.605 -6.769 -0.054 1.00 0.00 371 PRO B CA 1
ATOM 2323 C C . PRO B 2 5 ? 14.679 -6.203 1.353 1.00 0.00 371 PRO B C 1
ATOM 2324 O O . PRO B 2 5 ? 14.003 -6.677 2.270 1.00 0.00 371 PRO B O 1
ATOM 2335 N N . GLY B 2 6 ? 15.512 -5.194 1.515 1.00 0.00 372 GLY B N 1
ATOM 2336 C CA . GLY B 2 6 ? 15.668 -4.566 2.802 1.00 0.00 372 GLY B CA 1
ATOM 2337 C C . GLY B 2 6 ? 16.747 -3.514 2.792 1.00 0.00 372 GLY B C 1
ATOM 2338 O O . GLY B 2 6 ? 17.700 -3.579 3.568 1.00 0.00 372 GLY B O 1
ATOM 2342 N N . THR B 2 7 ? 16.602 -2.541 1.911 1.00 0.00 373 THR B N 1
ATOM 2343 C CA . THR B 2 7 ? 17.580 -1.475 1.797 1.00 0.00 373 THR B CA 1
ATOM 2344 C C . THR B 2 7 ? 16.883 -0.133 1.565 1.00 0.00 373 THR B C 1
ATOM 2345 O O . THR B 2 7 ? 16.467 0.169 0.445 1.00 0.00 373 THR B O 1
ATOM 2356 N N . PHE B 2 8 ? 16.748 0.666 2.624 1.00 0.00 374 PHE B N 1
ATOM 2357 C CA . PHE B 2 8 ? 16.090 1.973 2.522 1.00 0.00 374 PHE B CA 1
ATOM 2358 C C . PHE B 2 8 ? 16.063 2.722 3.866 1.00 0.00 374 PHE B C 1
ATOM 2359 O O . PHE B 2 8 ? 16.580 3.836 3.955 1.00 0.00 374 PHE B O 1
ATOM 2376 N N . PRO B 2 9 ? 15.481 2.138 4.934 1.00 0.00 375 PRO B N 1
ATOM 2377 C CA . PRO B 2 9 ? 15.379 2.805 6.230 1.00 0.00 375 PRO B CA 1
ATOM 2378 C C . PRO B 2 9 ? 16.602 2.609 7.124 1.00 0.00 375 PRO B C 1
ATOM 2379 O O . PRO B 2 9 ? 17.717 2.380 6.645 1.00 0.00 375 PRO B O 1
ATOM 2390 N N . LYS B 2 10 ? 16.374 2.706 8.431 1.00 0.00 376 LYS B N 1
ATOM 2391 C CA . LYS B 2 10 ? 17.432 2.562 9.423 1.00 0.00 376 LYS B CA 1
ATOM 2392 C C . LYS B 2 10 ? 17.082 1.485 10.449 1.00 0.00 376 LYS B C 1
ATOM 2393 O O . LYS B 2 10 ? 17.460 1.595 11.616 1.00 0.00 376 LYS B O 1
ATOM 2412 N N . ALA B 2 11 ? 16.374 0.443 10.005 1.00 0.00 377 ALA B N 1
ATOM 2413 C CA . ALA B 2 11 ? 15.953 -0.649 10.888 1.00 0.00 377 ALA B CA 1
ATOM 2414 C C . ALA B 2 11 ? 15.123 -0.108 12.049 1.00 0.00 377 ALA B C 1
ATOM 2415 O O . ALA B 2 11 ? 15.600 -0.006 13.182 1.00 0.00 377 ALA B O 1
ATOM 2422 N N . LEU B 2 12 ? 13.879 0.243 11.758 1.00 0.00 378 LEU B N 1
ATOM 2423 C CA . LEU B 2 12 ? 12.992 0.804 12.770 1.00 0.00 378 LEU B CA 1
ATOM 2424 C C . LEU B 2 12 ? 11.942 -0.205 13.200 1.00 0.00 378 LEU B C 1
ATOM 2425 O O . LEU B 2 12 ? 11.751 -1.237 12.555 1.00 0.00 378 LEU B O 1
ATOM 2441 N N . THR B 2 13 ? 11.264 0.118 14.288 1.00 0.00 379 THR B N 1
ATOM 2442 C CA . THR B 2 13 ? 10.204 -0.709 14.829 1.00 0.00 379 THR B CA 1
ATOM 2443 C C . THR B 2 13 ? 9.296 0.154 15.718 1.00 0.00 379 THR B C 1
ATOM 2444 O O . THR B 2 13 ? 9.428 0.177 16.945 1.00 0.00 379 THR B O 1
ATOM 2455 N N . ASN B 2 14 ? 8.402 0.896 15.062 1.00 0.00 380 ASN B N 1
ATOM 2456 C CA . ASN B 2 14 ? 7.460 1.797 15.736 1.00 0.00 380 ASN B CA 1
ATOM 2457 C C . ASN B 2 14 ? 8.203 2.947 16.412 1.00 0.00 380 ASN B C 1
ATOM 2458 O O . ASN B 2 14 ? 8.671 3.855 15.691 1.00 0.00 380 ASN B O 1
ATOM 2470 N N . MET A 1 1 ? 2.173 -12.133 12.223 1.00 0.00 1263 MET A N 2
ATOM 2471 C CA . MET A 1 1 ? 3.591 -11.750 12.051 1.00 0.00 1263 MET A CA 2
ATOM 2472 C C . MET A 1 1 ? 4.131 -11.140 13.339 1.00 0.00 1263 MET A C 2
ATOM 2473 O O . MET A 1 1 ? 3.821 -9.995 13.678 1.00 0.00 1263 MET A O 2
ATOM 2489 N N . SER A 1 2 ? 4.923 -11.912 14.063 1.00 0.00 1264 SER A N 2
ATOM 2490 C CA . SER A 1 2 ? 5.504 -11.454 15.314 1.00 0.00 1264 SER A CA 2
ATOM 2491 C C . SER A 1 2 ? 6.917 -10.925 15.087 1.00 0.00 1264 SER A C 2
ATOM 2492 O O . SER A 1 2 ? 7.712 -11.547 14.382 1.00 0.00 1264 SER A O 2
ATOM 2500 N N . THR A 1 3 ? 7.211 -9.773 15.689 1.00 0.00 1265 THR A N 2
ATOM 2501 C CA . THR A 1 3 ? 8.517 -9.127 15.574 1.00 0.00 1265 THR A CA 2
ATOM 2502 C C . THR A 1 3 ? 8.913 -8.882 14.112 1.00 0.00 1265 THR A C 2
ATOM 2503 O O . THR A 1 3 ? 10.096 -8.830 13.776 1.00 0.00 1265 THR A O 2
ATOM 2514 N N . ALA A 1 4 ? 7.909 -8.715 13.255 1.00 0.00 1266 ALA A N 2
ATOM 2515 C CA . ALA A 1 4 ? 8.132 -8.469 11.833 1.00 0.00 1266 ALA A CA 2
ATOM 2516 C C . ALA A 1 4 ? 8.574 -7.029 11.593 1.00 0.00 1266 ALA A C 2
ATOM 2517 O O . ALA A 1 4 ? 8.846 -6.631 10.461 1.00 0.00 1266 ALA A O 2
ATOM 2524 N N . ALA A 1 5 ? 8.630 -6.258 12.672 1.00 0.00 1267 ALA A N 2
ATOM 2525 C CA . ALA A 1 5 ? 9.034 -4.857 12.623 1.00 0.00 1267 ALA A CA 2
ATOM 2526 C C . ALA A 1 5 ? 10.386 -4.674 11.955 1.00 0.00 1267 ALA A C 2
ATOM 2527 O O . ALA A 1 5 ? 10.627 -3.655 11.324 1.00 0.00 1267 ALA A O 2
ATOM 2534 N N . ASP A 1 6 ? 11.251 -5.678 12.056 1.00 0.00 1268 ASP A N 2
ATOM 2535 C CA . ASP A 1 6 ? 12.589 -5.582 11.483 1.00 0.00 1268 ASP A CA 2
ATOM 2536 C C . ASP A 1 6 ? 12.537 -5.508 9.965 1.00 0.00 1268 ASP A C 2
ATOM 2537 O O . ASP A 1 6 ? 13.384 -4.879 9.334 1.00 0.00 1268 ASP A O 2
ATOM 2546 N N . LEU A 1 7 ? 11.518 -6.128 9.395 1.00 0.00 1269 LEU A N 2
ATOM 2547 C CA . LEU A 1 7 ? 11.332 -6.152 7.953 1.00 0.00 1269 LEU A CA 2
ATOM 2548 C C . LEU A 1 7 ? 11.147 -4.751 7.386 1.00 0.00 1269 LEU A C 2
ATOM 2549 O O . LEU A 1 7 ? 11.743 -4.396 6.370 1.00 0.00 1269 LEU A O 2
ATOM 2565 N N . LEU A 1 8 ? 10.336 -3.954 8.057 1.00 0.00 1270 LEU A N 2
ATOM 2566 C CA . LEU A 1 8 ? 10.049 -2.605 7.594 1.00 0.00 1270 LEU A CA 2
ATOM 2567 C C . LEU A 1 8 ? 10.923 -1.569 8.287 1.00 0.00 1270 LEU A C 2
ATOM 2568 O O . LEU A 1 8 ? 11.153 -0.491 7.746 1.00 0.00 1270 LEU A O 2
ATOM 2584 N N . ARG A 1 9 ? 11.399 -1.880 9.488 1.00 0.00 1271 ARG A N 2
ATOM 2585 C CA . ARG A 1 9 ? 12.246 -0.945 10.215 1.00 0.00 1271 ARG A CA 2
ATOM 2586 C C . ARG A 1 9 ? 13.516 -0.701 9.426 1.00 0.00 1271 ARG A C 2
ATOM 2587 O O . ARG A 1 9 ? 14.109 0.363 9.514 1.00 0.00 1271 ARG A O 2
ATOM 2608 N N . GLN A 1 10 ? 13.908 -1.698 8.648 1.00 0.00 1272 GLN A N 2
ATOM 2609 C CA . GLN A 1 10 ? 15.094 -1.593 7.817 1.00 0.00 1272 GLN A CA 2
ATOM 2610 C C . GLN A 1 10 ? 14.729 -0.950 6.487 1.00 0.00 1272 GLN A C 2
ATOM 2611 O O . GLN A 1 10 ? 15.504 -0.184 5.925 1.00 0.00 1272 GLN A O 2
ATOM 2625 N N . GLY A 1 11 ? 13.537 -1.269 5.999 1.00 0.00 1273 GLY A N 2
ATOM 2626 C CA . GLY A 1 11 ? 13.071 -0.712 4.747 1.00 0.00 1273 GLY A CA 2
ATOM 2627 C C . GLY A 1 11 ? 12.980 -1.759 3.662 1.00 0.00 1273 GLY A C 2
ATOM 2628 O O . GLY A 1 11 ? 13.994 -2.177 3.100 1.00 0.00 1273 GLY A O 2
ATOM 2632 N N . ALA A 1 12 ? 11.763 -2.186 3.368 1.00 0.00 1274 ALA A N 2
ATOM 2633 C CA . ALA A 1 12 ? 11.534 -3.198 2.353 1.00 0.00 1274 ALA A CA 2
ATOM 2634 C C . ALA A 1 12 ? 11.340 -2.562 0.985 1.00 0.00 1274 ALA A C 2
ATOM 2635 O O . ALA A 1 12 ? 10.633 -1.562 0.851 1.00 0.00 1274 ALA A O 2
ATOM 2642 N N . ALA A 1 13 ? 11.978 -3.143 -0.018 1.00 0.00 1275 ALA A N 2
ATOM 2643 C CA . ALA A 1 13 ? 11.885 -2.652 -1.379 1.00 0.00 1275 ALA A CA 2
ATOM 2644 C C . ALA A 1 13 ? 11.250 -3.713 -2.261 1.00 0.00 1275 ALA A C 2
ATOM 2645 O O . ALA A 1 13 ? 11.917 -4.644 -2.708 1.00 0.00 1275 ALA A O 2
ATOM 2652 N N . CYS A 1 14 ? 9.957 -3.577 -2.484 1.00 0.00 1276 CYS A N 2
ATOM 2653 C CA . CYS A 1 14 ? 9.208 -4.525 -3.288 1.00 0.00 1276 CYS A CA 2
ATOM 2654 C C . CYS A 1 14 ? 8.635 -3.860 -4.537 1.00 0.00 1276 CYS A C 2
ATOM 2655 O O . CYS A 1 14 ? 9.140 -2.839 -5.008 1.00 0.00 1276 CYS A O 2
ATOM 2663 N N . SER A 1 15 ? 7.581 -4.455 -5.068 1.00 0.00 1277 SER A N 2
ATOM 2664 C CA . SER A 1 15 ? 6.906 -3.946 -6.245 1.00 0.00 1277 SER A CA 2
ATOM 2665 C C . SER A 1 15 ? 5.410 -4.083 -6.040 1.00 0.00 1277 SER A C 2
ATOM 2666 O O . SER A 1 15 ? 4.953 -5.094 -5.520 1.00 0.00 1277 SER A O 2
ATOM 2674 N N . VAL A 1 16 ? 4.657 -3.082 -6.447 1.00 0.00 1278 VAL A N 2
ATOM 2675 C CA . VAL A 1 16 ? 3.220 -3.103 -6.274 1.00 0.00 1278 VAL A CA 2
ATOM 2676 C C . VAL A 1 16 ? 2.527 -2.638 -7.551 1.00 0.00 1278 VAL A C 2
ATOM 2677 O O . VAL A 1 16 ? 3.140 -1.972 -8.381 1.00 0.00 1278 VAL A O 2
ATOM 2690 N N . LEU A 1 17 ? 1.266 -2.995 -7.718 1.00 0.00 1279 LEU A N 2
ATOM 2691 C CA . LEU A 1 17 ? 0.523 -2.606 -8.910 1.00 0.00 1279 LEU A CA 2
ATOM 2692 C C . LEU A 1 17 ? -0.332 -1.377 -8.634 1.00 0.00 1279 LEU A C 2
ATOM 2693 O O . LEU A 1 17 ? -1.301 -1.441 -7.893 1.00 0.00 1279 LEU A O 2
ATOM 2709 N N . TYR A 1 18 ? 0.013 -0.272 -9.261 1.00 0.00 1280 TYR A N 2
ATOM 2710 C CA . TYR A 1 18 ? -0.709 0.976 -9.067 1.00 0.00 1280 TYR A CA 2
ATOM 2711 C C . TYR A 1 18 ? -2.056 0.939 -9.778 1.00 0.00 1280 TYR A C 2
ATOM 2712 O O . TYR A 1 18 ? -2.160 0.451 -10.904 1.00 0.00 1280 TYR A O 2
ATOM 2730 N N . LEU A 1 19 ? -3.087 1.429 -9.103 1.00 0.00 1281 LEU A N 2
ATOM 2731 C CA . LEU A 1 19 ? -4.417 1.469 -9.683 1.00 0.00 1281 LEU A CA 2
ATOM 2732 C C . LEU A 1 19 ? -4.898 2.910 -9.813 1.00 0.00 1281 LEU A C 2
ATOM 2733 O O . LEU A 1 19 ? -4.992 3.435 -10.916 1.00 0.00 1281 LEU A O 2
ATOM 2749 N N . THR A 1 20 ? -5.185 3.553 -8.683 1.00 0.00 1282 THR A N 2
ATOM 2750 C CA . THR A 1 20 ? -5.652 4.935 -8.692 1.00 0.00 1282 THR A CA 2
ATOM 2751 C C . THR A 1 20 ? -5.820 5.464 -7.267 1.00 0.00 1282 THR A C 2
ATOM 2752 O O . THR A 1 20 ? -5.840 4.694 -6.308 1.00 0.00 1282 THR A O 2
ATOM 2763 N N . SER A 1 21 ? -5.928 6.776 -7.138 1.00 0.00 1283 SER A N 2
ATOM 2764 C CA . SER A 1 21 ? -6.101 7.409 -5.836 1.00 0.00 1283 SER A CA 2
ATOM 2765 C C . SER A 1 21 ? -7.534 7.905 -5.645 1.00 0.00 1283 SER A C 2
ATOM 2766 O O . SER A 1 21 ? -8.145 8.444 -6.572 1.00 0.00 1283 SER A O 2
ATOM 2774 N N . VAL A 1 22 ? -8.071 7.711 -4.447 1.00 0.00 1284 VAL A N 2
ATOM 2775 C CA . VAL A 1 22 ? -9.430 8.136 -4.127 1.00 0.00 1284 VAL A CA 2
ATOM 2776 C C . VAL A 1 22 ? -9.460 8.806 -2.753 1.00 0.00 1284 VAL A C 2
ATOM 2777 O O . VAL A 1 22 ? -8.795 8.351 -1.824 1.00 0.00 1284 VAL A O 2
ATOM 2790 N N . GLU A 1 23 ? -10.224 9.883 -2.625 1.00 0.00 1285 GLU A N 2
ATOM 2791 C CA . GLU A 1 23 ? -10.322 10.604 -1.362 1.00 0.00 1285 GLU A CA 2
ATOM 2792 C C . GLU A 1 23 ? -11.064 9.784 -0.320 1.00 0.00 1285 GLU A C 2
ATOM 2793 O O . GLU A 1 23 ? -12.095 9.172 -0.614 1.00 0.00 1285 GLU A O 2
ATOM 2805 N N . THR A 1 24 ? -10.542 9.787 0.897 1.00 0.00 1286 THR A N 2
ATOM 2806 C CA . THR A 1 24 ? -11.140 9.041 1.993 1.00 0.00 1286 THR A CA 2
ATOM 2807 C C . THR A 1 24 ? -11.075 9.854 3.282 1.00 0.00 1286 THR A C 2
ATOM 2808 O O . THR A 1 24 ? -11.101 9.297 4.380 1.00 0.00 1286 THR A O 2
ATOM 2819 N N . GLU A 1 25 ? -11.002 11.175 3.125 1.00 0.00 1287 GLU A N 2
ATOM 2820 C CA . GLU A 1 25 ? -10.903 12.113 4.251 1.00 0.00 1287 GLU A CA 2
ATOM 2821 C C . GLU A 1 25 ? -11.922 11.832 5.363 1.00 0.00 1287 GLU A C 2
ATOM 2822 O O . GLU A 1 25 ? -11.560 11.767 6.539 1.00 0.00 1287 GLU A O 2
ATOM 2834 N N . SER A 1 26 ? -13.183 11.656 4.990 1.00 0.00 1288 SER A N 2
ATOM 2835 C CA . SER A 1 26 ? -14.239 11.411 5.965 1.00 0.00 1288 SER A CA 2
ATOM 2836 C C . SER A 1 26 ? -14.415 9.920 6.228 1.00 0.00 1288 SER A C 2
ATOM 2837 O O . SER A 1 26 ? -15.137 9.517 7.143 1.00 0.00 1288 SER A O 2
ATOM 2845 N N . LEU A 1 27 ? -13.739 9.099 5.443 1.00 0.00 1289 LEU A N 2
ATOM 2846 C CA . LEU A 1 27 ? -13.854 7.661 5.588 1.00 0.00 1289 LEU A CA 2
ATOM 2847 C C . LEU A 1 27 ? -12.971 7.134 6.703 1.00 0.00 1289 LEU A C 2
ATOM 2848 O O . LEU A 1 27 ? -12.013 7.780 7.131 1.00 0.00 1289 LEU A O 2
ATOM 2864 N N . THR A 1 28 ? -13.320 5.951 7.164 1.00 0.00 1290 THR A N 2
ATOM 2865 C CA . THR A 1 28 ? -12.590 5.279 8.208 1.00 0.00 1290 THR A CA 2
ATOM 2866 C C . THR A 1 28 ? -11.548 4.356 7.585 1.00 0.00 1290 THR A C 2
ATOM 2867 O O . THR A 1 28 ? -11.392 4.332 6.366 1.00 0.00 1290 THR A O 2
ATOM 2878 N N . GLY A 1 29 ? -10.861 3.594 8.421 1.00 0.00 1291 GLY A N 2
ATOM 2879 C CA . GLY A 1 29 ? -9.827 2.689 7.950 1.00 0.00 1291 GLY A CA 2
ATOM 2880 C C . GLY A 1 29 ? -10.281 1.747 6.839 1.00 0.00 1291 GLY A C 2
ATOM 2881 O O . GLY A 1 29 ? -9.831 1.878 5.700 1.00 0.00 1291 GLY A O 2
ATOM 2885 N N . PRO A 1 30 ? -11.166 0.783 7.139 1.00 0.00 1292 PRO A N 2
ATOM 2886 C CA . PRO A 1 30 ? -11.654 -0.187 6.147 1.00 0.00 1292 PRO A CA 2
ATOM 2887 C C . PRO A 1 30 ? -12.433 0.444 4.994 1.00 0.00 1292 PRO A C 2
ATOM 2888 O O . PRO A 1 30 ? -12.244 0.067 3.835 1.00 0.00 1292 PRO A O 2
ATOM 2899 N N . GLN A 1 31 ? -13.299 1.407 5.302 1.00 0.00 1293 GLN A N 2
ATOM 2900 C CA . GLN A 1 31 ? -14.103 2.050 4.265 1.00 0.00 1293 GLN A CA 2
ATOM 2901 C C . GLN A 1 31 ? -13.237 2.849 3.301 1.00 0.00 1293 GLN A C 2
ATOM 2902 O O . GLN A 1 31 ? -13.636 3.088 2.161 1.00 0.00 1293 GLN A O 2
ATOM 2916 N N . ALA A 1 32 ? -12.065 3.275 3.760 1.00 0.00 1294 ALA A N 2
ATOM 2917 C CA . ALA A 1 32 ? -11.143 4.012 2.912 1.00 0.00 1294 ALA A CA 2
ATOM 2918 C C . ALA A 1 32 ? -10.854 3.202 1.658 1.00 0.00 1294 ALA A C 2
ATOM 2919 O O . ALA A 1 32 ? -11.092 3.656 0.538 1.00 0.00 1294 ALA A O 2
ATOM 2926 N N . VAL A 1 33 ? -10.379 1.980 1.863 1.00 0.00 1295 VAL A N 2
ATOM 2927 C CA . VAL A 1 33 ? -10.083 1.079 0.759 1.00 0.00 1295 VAL A CA 2
ATOM 2928 C C . VAL A 1 33 ? -11.370 0.727 0.018 1.00 0.00 1295 VAL A C 2
ATOM 2929 O O . VAL A 1 33 ? -11.357 0.477 -1.182 1.00 0.00 1295 VAL A O 2
ATOM 2942 N N . ALA A 1 34 ? -12.482 0.718 0.749 1.00 0.00 1296 ALA A N 2
ATOM 2943 C CA . ALA A 1 34 ? -13.783 0.390 0.174 1.00 0.00 1296 ALA A CA 2
ATOM 2944 C C . ALA A 1 34 ? -14.184 1.357 -0.928 1.00 0.00 1296 ALA A C 2
ATOM 2945 O O . ALA A 1 34 ? -14.368 0.941 -2.068 1.00 0.00 1296 ALA A O 2
ATOM 2952 N N . ARG A 1 35 ? -14.302 2.641 -0.606 1.00 0.00 1297 ARG A N 2
ATOM 2953 C CA . ARG A 1 35 ? -14.695 3.622 -1.610 1.00 0.00 1297 ARG A CA 2
ATOM 2954 C C . ARG A 1 35 ? -13.619 3.733 -2.683 1.00 0.00 1297 ARG A C 2
ATOM 2955 O O . ARG A 1 35 ? -13.925 3.871 -3.863 1.00 0.00 1297 ARG A O 2
ATOM 2976 N N . ALA A 1 36 ? -12.363 3.647 -2.263 1.00 0.00 1298 ALA A N 2
ATOM 2977 C CA . ALA A 1 36 ? -11.238 3.730 -3.184 1.00 0.00 1298 ALA A CA 2
ATOM 2978 C C . ALA A 1 36 ? -11.285 2.603 -4.213 1.00 0.00 1298 ALA A C 2
ATOM 2979 O O . ALA A 1 36 ? -11.136 2.833 -5.414 1.00 0.00 1298 ALA A O 2
ATOM 2986 N N . SER A 1 37 ? -11.513 1.390 -3.737 1.00 0.00 1299 SER A N 2
ATOM 2987 C CA . SER A 1 37 ? -11.572 0.223 -4.601 1.00 0.00 1299 SER A CA 2
ATOM 2988 C C . SER A 1 37 ? -12.844 0.219 -5.442 1.00 0.00 1299 SER A C 2
ATOM 2989 O O . SER A 1 37 ? -12.782 0.066 -6.659 1.00 0.00 1299 SER A O 2
ATOM 2997 N N . SER A 1 38 ? -13.987 0.407 -4.795 1.00 0.00 1300 SER A N 2
ATOM 2998 C CA . SER A 1 38 ? -15.271 0.398 -5.485 1.00 0.00 1300 SER A CA 2
ATOM 2999 C C . SER A 1 38 ? -15.315 1.435 -6.603 1.00 0.00 1300 SER A C 2
ATOM 3000 O O . SER A 1 38 ? -15.695 1.118 -7.727 1.00 0.00 1300 SER A O 2
ATOM 3008 N N . ALA A 1 39 ? -14.891 2.658 -6.299 1.00 0.00 1301 ALA A N 2
ATOM 3009 C CA . ALA A 1 39 ? -14.897 3.739 -7.279 1.00 0.00 1301 ALA A CA 2
ATOM 3010 C C . ALA A 1 39 ? -14.013 3.409 -8.479 1.00 0.00 1301 ALA A C 2
ATOM 3011 O O . ALA A 1 39 ? -14.293 3.821 -9.604 1.00 0.00 1301 ALA A O 2
ATOM 3018 N N . ALA A 1 40 ? -12.952 2.653 -8.240 1.00 0.00 1302 ALA A N 2
ATOM 3019 C CA . ALA A 1 40 ? -12.034 2.273 -9.302 1.00 0.00 1302 ALA A CA 2
ATOM 3020 C C . ALA A 1 40 ? -12.675 1.273 -10.261 1.00 0.00 1302 ALA A C 2
ATOM 3021 O O . ALA A 1 40 ? -12.324 1.221 -11.440 1.00 0.00 1302 ALA A O 2
ATOM 3028 N N . LEU A 1 41 ? -13.616 0.486 -9.759 1.00 0.00 1303 LEU A N 2
ATOM 3029 C CA . LEU A 1 41 ? -14.286 -0.520 -10.578 1.00 0.00 1303 LEU A CA 2
ATOM 3030 C C . LEU A 1 41 ? -15.569 0.021 -11.195 1.00 0.00 1303 LEU A C 2
ATOM 3031 O O . LEU A 1 41 ? -15.902 -0.290 -12.339 1.00 0.00 1303 LEU A O 2
ATOM 3047 N N . SER A 1 42 ? -16.286 0.828 -10.429 1.00 0.00 1304 SER A N 2
ATOM 3048 C CA . SER A 1 42 ? -17.553 1.382 -10.878 1.00 0.00 1304 SER A CA 2
ATOM 3049 C C . SER A 1 42 ? -17.354 2.542 -11.845 1.00 0.00 1304 SER A C 2
ATOM 3050 O O . SER A 1 42 ? -18.037 2.644 -12.863 1.00 0.00 1304 SER A O 2
ATOM 3058 N N . CYS A 1 43 ? -16.404 3.400 -11.529 1.00 0.00 1305 CYS A N 2
ATOM 3059 C CA . CYS A 1 43 ? -16.139 4.570 -12.349 1.00 0.00 1305 CYS A CA 2
ATOM 3060 C C . CYS A 1 43 ? -15.035 4.309 -13.361 1.00 0.00 1305 CYS A C 2
ATOM 3061 O O . CYS A 1 43 ? -14.990 4.946 -14.416 1.00 0.00 1305 CYS A O 2
ATOM 3069 N N . SER A 1 44 ? -14.162 3.365 -13.032 1.00 0.00 1306 SER A N 2
ATOM 3070 C CA . SER A 1 44 ? -13.039 2.998 -13.879 1.00 0.00 1306 SER A CA 2
ATOM 3071 C C . SER A 1 44 ? -12.237 4.224 -14.344 1.00 0.00 1306 SER A C 2
ATOM 3072 O O . SER A 1 44 ? -12.181 4.522 -15.539 1.00 0.00 1306 SER A O 2
ATOM 3080 N N . PRO A 1 45 ? -11.609 4.955 -13.400 1.00 0.00 1307 PRO A N 2
ATOM 3081 C CA . PRO A 1 45 ? -10.813 6.144 -13.726 1.00 0.00 1307 PRO A CA 2
ATOM 3082 C C . PRO A 1 45 ? -9.498 5.785 -14.413 1.00 0.00 1307 PRO A C 2
ATOM 3083 O O . PRO A 1 45 ? -8.983 6.542 -15.236 1.00 0.00 1307 PRO A O 2
ATOM 3094 N N . ARG A 1 46 ? -8.962 4.626 -14.067 1.00 0.00 1308 ARG A N 2
ATOM 3095 C CA . ARG A 1 46 ? -7.714 4.150 -14.640 1.00 0.00 1308 ARG A CA 2
ATOM 3096 C C . ARG A 1 46 ? -7.950 2.836 -15.371 1.00 0.00 1308 ARG A C 2
ATOM 3097 O O . ARG A 1 46 ? -8.373 1.847 -14.768 1.00 0.00 1308 ARG A O 2
ATOM 3118 N N . PRO A 1 47 ? -7.715 2.823 -16.687 1.00 0.00 1309 PRO A N 2
ATOM 3119 C CA . PRO A 1 47 ? -7.901 1.633 -17.519 1.00 0.00 1309 PRO A CA 2
ATOM 3120 C C . PRO A 1 47 ? -6.861 0.547 -17.247 1.00 0.00 1309 PRO A C 2
ATOM 3121 O O . PRO A 1 47 ? -7.187 -0.525 -16.734 1.00 0.00 1309 PRO A O 2
ATOM 3132 N N . THR A 1 48 ? -5.612 0.826 -17.579 1.00 0.00 1310 THR A N 2
ATOM 3133 C CA . THR A 1 48 ? -4.547 -0.143 -17.391 1.00 0.00 1310 THR A CA 2
ATOM 3134 C C . THR A 1 48 ? -3.645 0.228 -16.220 1.00 0.00 1310 THR A C 2
ATOM 3135 O O . THR A 1 48 ? -3.155 1.358 -16.131 1.00 0.00 1310 THR A O 2
ATOM 3146 N N . PRO A 1 49 ? -3.434 -0.719 -15.296 1.00 0.00 1311 PRO A N 2
ATOM 3147 C CA . PRO A 1 49 ? -2.577 -0.514 -14.132 1.00 0.00 1311 PRO A CA 2
ATOM 3148 C C . PRO A 1 49 ? -1.101 -0.686 -14.478 1.00 0.00 1311 PRO A C 2
ATOM 3149 O O . PRO A 1 49 ? -0.757 -1.018 -15.617 1.00 0.00 1311 PRO A O 2
ATOM 3160 N N . ALA A 1 50 ? -0.228 -0.475 -13.504 1.00 0.00 1312 ALA A N 2
ATOM 3161 C CA . ALA A 1 50 ? 1.207 -0.613 -13.733 1.00 0.00 1312 ALA A CA 2
ATOM 3162 C C . ALA A 1 50 ? 1.927 -1.101 -12.484 1.00 0.00 1312 ALA A C 2
ATOM 3163 O O . ALA A 1 50 ? 1.531 -0.778 -11.367 1.00 0.00 1312 ALA A O 2
ATOM 3170 N N . VAL A 1 51 ? 2.986 -1.875 -12.678 1.00 0.00 1313 VAL A N 2
ATOM 3171 C CA . VAL A 1 51 ? 3.760 -2.393 -11.560 1.00 0.00 1313 VAL A CA 2
ATOM 3172 C C . VAL A 1 51 ? 4.898 -1.439 -11.228 1.00 0.00 1313 VAL A C 2
ATOM 3173 O O . VAL A 1 51 ? 5.861 -1.310 -11.988 1.00 0.00 1313 VAL A O 2
ATOM 3186 N N . VAL A 1 52 ? 4.784 -0.791 -10.085 1.00 0.00 1314 VAL A N 2
ATOM 3187 C CA . VAL A 1 52 ? 5.772 0.174 -9.637 1.00 0.00 1314 VAL A CA 2
ATOM 3188 C C . VAL A 1 52 ? 6.565 -0.361 -8.443 1.00 0.00 1314 VAL A C 2
ATOM 3189 O O . VAL A 1 52 ? 6.322 -1.469 -7.967 1.00 0.00 1314 VAL A O 2
ATOM 3202 N N . HIS A 1 53 ? 7.511 0.434 -7.970 1.00 0.00 1315 HIS A N 2
ATOM 3203 C CA . HIS A 1 53 ? 8.351 0.059 -6.844 1.00 0.00 1315 HIS A CA 2
ATOM 3204 C C . HIS A 1 53 ? 7.662 0.435 -5.535 1.00 0.00 1315 HIS A C 2
ATOM 3205 O O . HIS A 1 53 ? 7.243 1.577 -5.346 1.00 0.00 1315 HIS A O 2
ATOM 3219 N N . PHE A 1 54 ? 7.557 -0.522 -4.633 1.00 0.00 1316 PHE A N 2
ATOM 3220 C CA . PHE A 1 54 ? 6.896 -0.295 -3.357 1.00 0.00 1316 PHE A CA 2
ATOM 3221 C C . PHE A 1 54 ? 7.895 -0.386 -2.209 1.00 0.00 1316 PHE A C 2
ATOM 3222 O O . PHE A 1 54 ? 8.450 -1.449 -1.941 1.00 0.00 1316 PHE A O 2
ATOM 3239 N N . LYS A 1 55 ? 8.131 0.735 -1.544 1.00 0.00 1317 LYS A N 2
ATOM 3240 C CA . LYS A 1 55 ? 9.063 0.775 -0.426 1.00 0.00 1317 LYS A CA 2
ATOM 3241 C C . LYS A 1 55 ? 8.312 1.030 0.869 1.00 0.00 1317 LYS A C 2
ATOM 3242 O O . LYS A 1 55 ? 7.535 1.977 0.963 1.00 0.00 1317 LYS A O 2
ATOM 3261 N N . VAL A 1 56 ? 8.540 0.194 1.865 1.00 0.00 1318 VAL A N 2
ATOM 3262 C CA . VAL A 1 56 ? 7.868 0.353 3.146 1.00 0.00 1318 VAL A CA 2
ATOM 3263 C C . VAL A 1 56 ? 8.861 0.387 4.295 1.00 0.00 1318 VAL A C 2
ATOM 3264 O O . VAL A 1 56 ? 9.769 -0.442 4.374 1.00 0.00 1318 VAL A O 2
ATOM 3277 N N . SER A 1 57 ? 8.686 1.358 5.179 1.00 0.00 1319 SER A N 2
ATOM 3278 C CA . SER A 1 57 ? 9.562 1.507 6.326 1.00 0.00 1319 SER A CA 2
ATOM 3279 C C . SER A 1 57 ? 8.775 1.942 7.552 1.00 0.00 1319 SER A C 2
ATOM 3280 O O . SER A 1 57 ? 7.566 2.162 7.481 1.00 0.00 1319 SER A O 2
ATOM 3288 N N . ALA A 1 58 ? 9.476 2.095 8.669 1.00 0.00 1320 ALA A N 2
ATOM 3289 C CA . ALA A 1 58 ? 8.853 2.524 9.913 1.00 0.00 1320 ALA A CA 2
ATOM 3290 C C .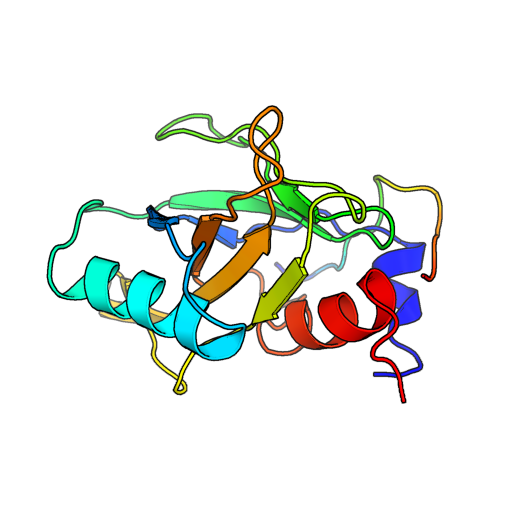 ALA A 1 58 ? 8.652 4.036 9.918 1.00 0.00 1320 ALA A C 2
ATOM 3291 O O . ALA A 1 58 ? 8.080 4.593 10.854 1.00 0.00 1320 ALA A O 2
ATOM 3298 N N . GLN A 1 59 ? 9.134 4.695 8.872 1.00 0.00 1321 GLN A N 2
ATOM 3299 C CA . GLN A 1 59 ? 8.994 6.139 8.758 1.00 0.00 1321 GLN A CA 2
ATOM 3300 C C . GLN A 1 59 ? 7.946 6.490 7.718 1.00 0.00 1321 GLN A C 2
ATOM 3301 O O . GLN A 1 59 ? 7.716 7.662 7.415 1.00 0.00 1321 GLN A O 2
ATOM 3315 N N . GLY A 1 60 ? 7.314 5.471 7.164 1.00 0.00 1322 GLY A N 2
ATOM 3316 C CA . GLY A 1 60 ? 6.291 5.696 6.176 1.00 0.00 1322 GLY A CA 2
ATOM 3317 C C . GLY A 1 60 ? 6.437 4.801 4.967 1.00 0.00 1322 GLY A C 2
ATOM 3318 O O . GLY A 1 60 ? 7.266 3.886 4.952 1.00 0.00 1322 GLY A O 2
ATOM 3322 N N . ILE A 1 61 ? 5.637 5.077 3.952 1.00 0.00 1323 ILE A N 2
ATOM 3323 C CA . ILE A 1 61 ? 5.653 4.299 2.726 1.00 0.00 1323 ILE A CA 2
ATOM 3324 C C . ILE A 1 61 ? 6.123 5.158 1.556 1.00 0.00 1323 ILE A C 2
ATOM 3325 O O . ILE A 1 61 ? 5.763 6.331 1.448 1.00 0.00 1323 ILE A O 2
ATOM 3341 N N . THR A 1 62 ? 6.941 4.573 0.700 1.00 0.00 1324 THR A N 2
ATOM 3342 C CA . THR A 1 62 ? 7.473 5.271 -0.455 1.00 0.00 1324 THR A CA 2
ATOM 3343 C C . THR A 1 62 ? 6.868 4.761 -1.760 1.00 0.00 1324 THR A C 2
ATOM 3344 O O . THR A 1 62 ? 6.839 3.555 -2.017 1.00 0.00 1324 THR A O 2
ATOM 3355 N N . LEU A 1 63 ? 6.393 5.692 -2.572 1.00 0.00 1325 LEU A N 2
ATOM 3356 C CA . LEU A 1 63 ? 5.829 5.370 -3.867 1.00 0.00 1325 LEU A CA 2
ATOM 3357 C C . LEU A 1 63 ? 6.856 5.693 -4.947 1.00 0.00 1325 LEU A C 2
ATOM 3358 O O . LEU A 1 63 ? 7.176 6.858 -5.186 1.00 0.00 1325 LEU A O 2
ATOM 3374 N N . THR A 1 64 ? 7.399 4.663 -5.566 1.00 0.00 1326 THR A N 2
ATOM 3375 C CA . THR A 1 64 ? 8.394 4.835 -6.608 1.00 0.00 1326 THR A CA 2
ATOM 3376 C C . THR A 1 64 ? 7.997 4.031 -7.834 1.00 0.00 1326 THR A C 2
ATOM 3377 O O . THR A 1 64 ? 7.285 3.041 -7.716 1.00 0.00 1326 THR A O 2
ATOM 3388 N N . ASP A 1 65 ? 8.416 4.458 -9.005 1.00 0.00 1327 ASP A N 2
ATOM 3389 C CA . ASP A 1 65 ? 8.112 3.715 -10.208 1.00 0.00 1327 ASP A CA 2
ATOM 3390 C C . ASP A 1 65 ? 9.312 2.850 -10.558 1.00 0.00 1327 ASP A C 2
ATOM 3391 O O . ASP A 1 65 ? 10.420 3.354 -10.747 1.00 0.00 1327 ASP A O 2
ATOM 3400 N N . ASN A 1 66 ? 9.093 1.549 -10.635 1.00 0.00 1328 ASN A N 2
ATOM 3401 C CA . ASN A 1 66 ? 10.167 0.607 -10.927 1.00 0.00 1328 ASN A CA 2
ATOM 3402 C C . ASN A 1 66 ? 10.577 0.673 -12.395 1.00 0.00 1328 ASN A C 2
ATOM 3403 O O . ASN A 1 66 ? 11.661 0.221 -12.768 1.00 0.00 1328 ASN A O 2
ATOM 3414 N N . GLN A 1 67 ? 9.707 1.235 -13.222 1.00 0.00 1329 GLN A N 2
ATOM 3415 C CA . GLN A 1 67 ? 9.980 1.360 -14.646 1.00 0.00 1329 GLN A CA 2
ATOM 3416 C C . GLN A 1 67 ? 9.931 2.828 -15.062 1.00 0.00 1329 GLN A C 2
ATOM 3417 O O . GLN A 1 67 ? 9.993 3.149 -16.252 1.00 0.00 1329 GLN A O 2
ATOM 3431 N N . ARG A 1 68 ? 9.835 3.704 -14.054 1.00 0.00 1330 ARG A N 2
ATOM 3432 C CA . ARG A 1 68 ? 9.766 5.163 -14.228 1.00 0.00 1330 ARG A CA 2
ATOM 3433 C C . ARG A 1 68 ? 8.859 5.565 -15.393 1.00 0.00 1330 ARG A C 2
ATOM 3434 O O . ARG A 1 68 ? 9.237 6.369 -16.251 1.00 0.00 1330 ARG A O 2
ATOM 3455 N N . LYS A 1 69 ? 7.653 5.012 -15.401 1.00 0.00 1331 LYS A N 2
ATOM 3456 C CA . LYS A 1 69 ? 6.680 5.287 -16.449 1.00 0.00 1331 LYS A CA 2
ATOM 3457 C C . LYS A 1 69 ? 5.732 6.404 -16.044 1.00 0.00 1331 LYS A C 2
ATOM 3458 O O . LYS A 1 69 ? 5.464 7.320 -16.820 1.00 0.00 1331 LYS A O 2
ATOM 3477 N N . LEU A 1 70 ? 5.225 6.318 -14.822 1.00 0.00 1332 LEU A N 2
ATOM 3478 C CA . LEU A 1 70 ? 4.263 7.288 -14.322 1.00 0.00 1332 LEU A CA 2
ATOM 3479 C C . LEU A 1 70 ? 4.918 8.602 -13.911 1.00 0.00 1332 LEU A C 2
ATOM 3480 O O . LEU A 1 70 ? 4.620 9.653 -14.482 1.00 0.00 1332 LEU A O 2
ATOM 3496 N N . PHE A 1 71 ? 5.816 8.547 -12.932 1.00 0.00 1333 PHE A N 2
ATOM 3497 C CA . PHE A 1 71 ? 6.470 9.753 -12.442 1.00 0.00 1333 PHE A CA 2
ATOM 3498 C C . PHE A 1 71 ? 7.670 9.435 -11.553 1.00 0.00 1333 PHE A C 2
ATOM 3499 O O . PHE A 1 71 ? 8.192 8.314 -11.551 1.00 0.00 1333 PHE A O 2
ATOM 3516 N N . PHE A 1 72 ? 8.093 10.445 -10.803 1.00 0.00 1334 PHE A N 2
ATOM 3517 C CA . PHE A 1 72 ? 9.214 10.329 -9.884 1.00 0.00 1334 PHE A CA 2
ATOM 3518 C C . PHE A 1 72 ? 8.759 9.703 -8.568 1.00 0.00 1334 PHE A C 2
ATOM 3519 O O . PHE A 1 72 ? 7.574 9.439 -8.380 1.00 0.00 1334 PHE A O 2
ATOM 3536 N N . ARG A 1 73 ? 9.692 9.482 -7.656 1.00 0.00 1335 ARG A N 2
ATOM 3537 C CA . ARG A 1 73 ? 9.360 8.862 -6.381 1.00 0.00 1335 ARG A CA 2
ATOM 3538 C C . ARG A 1 73 ? 8.896 9.889 -5.354 1.00 0.00 1335 ARG A C 2
ATOM 3539 O O . ARG A 1 73 ? 9.457 10.982 -5.240 1.00 0.00 1335 ARG A O 2
ATOM 3560 N N . ARG A 1 74 ? 7.859 9.521 -4.619 1.00 0.00 1336 ARG A N 2
ATOM 3561 C CA . ARG A 1 74 ? 7.293 10.363 -3.577 1.00 0.00 1336 ARG A CA 2
ATOM 3562 C C . ARG A 1 74 ? 6.976 9.501 -2.364 1.00 0.00 1336 ARG A C 2
ATOM 3563 O O . ARG A 1 74 ? 6.293 8.486 -2.488 1.00 0.00 1336 ARG A O 2
ATOM 3584 N N . HIS A 1 75 ? 7.468 9.881 -1.196 1.00 0.00 1337 HIS A N 2
ATOM 3585 C CA . HIS A 1 75 ? 7.216 9.094 0.000 1.00 0.00 1337 HIS A CA 2
ATOM 3586 C C . HIS A 1 75 ? 6.317 9.836 0.979 1.00 0.00 1337 HIS A C 2
ATOM 3587 O O . HIS A 1 75 ? 6.402 11.059 1.129 1.00 0.00 1337 HIS A O 2
ATOM 3601 N N . TYR A 1 76 ? 5.439 9.084 1.618 1.00 0.00 1338 TYR A N 2
ATOM 3602 C CA . TYR A 1 76 ? 4.526 9.631 2.599 1.00 0.00 1338 TYR A CA 2
ATOM 3603 C C . TYR A 1 76 ? 5.023 9.284 3.991 1.00 0.00 1338 TYR A C 2
ATOM 3604 O O . TYR A 1 76 ? 5.188 8.106 4.317 1.00 0.00 1338 TYR A O 2
ATOM 3622 N N . PRO A 1 77 ? 5.304 10.297 4.814 1.00 0.00 1339 PRO A N 2
ATOM 3623 C CA . PRO A 1 77 ? 5.781 10.090 6.181 1.00 0.00 1339 PRO A CA 2
ATOM 3624 C C . PRO A 1 77 ? 4.727 9.395 7.038 1.00 0.00 1339 PRO A C 2
ATOM 3625 O O . PRO A 1 77 ? 3.531 9.480 6.749 1.00 0.00 1339 PRO A O 2
ATOM 3636 N N . VAL A 1 78 ? 5.166 8.714 8.090 1.00 0.00 1340 VAL A N 2
ATOM 3637 C CA . VAL A 1 78 ? 4.249 8.004 8.976 1.00 0.00 1340 VAL A CA 2
ATOM 3638 C C . VAL A 1 78 ? 3.253 8.975 9.616 1.00 0.00 1340 VAL A C 2
ATOM 3639 O O . VAL A 1 78 ? 2.143 8.588 9.986 1.00 0.00 1340 VAL A O 2
ATOM 3652 N N . ASN A 1 79 ? 3.650 10.240 9.725 1.00 0.00 1341 ASN A N 2
ATOM 3653 C CA . ASN A 1 79 ? 2.784 11.269 10.292 1.00 0.00 1341 ASN A CA 2
ATOM 3654 C C . ASN A 1 79 ? 1.586 11.519 9.382 1.00 0.00 1341 ASN A C 2
ATOM 3655 O O . ASN A 1 79 ? 0.516 11.915 9.844 1.00 0.00 1341 ASN A O 2
ATOM 3666 N N . SER A 1 80 ? 1.766 11.275 8.090 1.00 0.00 1342 SER A N 2
ATOM 3667 C CA . SER A 1 80 ? 0.701 11.474 7.121 1.00 0.00 1342 SER A CA 2
ATOM 3668 C C . SER A 1 80 ? -0.146 10.213 6.979 1.00 0.00 1342 SER A C 2
ATOM 3669 O O . SER A 1 80 ? -1.329 10.285 6.654 1.00 0.00 1342 SER A O 2
ATOM 3677 N N . ILE A 1 81 ? 0.463 9.059 7.225 1.00 0.00 1343 ILE A N 2
ATOM 3678 C CA . ILE A 1 81 ? -0.243 7.789 7.122 1.00 0.00 1343 ILE A CA 2
ATOM 3679 C C . ILE A 1 81 ? -1.119 7.570 8.347 1.00 0.00 1343 ILE A C 2
ATOM 3680 O O . ILE A 1 81 ? -0.618 7.460 9.467 1.00 0.00 1343 ILE A O 2
ATOM 3696 N N . THR A 1 82 ? -2.423 7.513 8.135 1.00 0.00 1344 THR A N 2
ATOM 3697 C CA . THR A 1 82 ? -3.362 7.333 9.226 1.00 0.00 1344 THR A CA 2
ATOM 3698 C C . THR A 1 82 ? -3.840 5.889 9.342 1.00 0.00 1344 THR A C 2
ATOM 3699 O O . THR A 1 82 ? -4.246 5.449 10.421 1.00 0.00 1344 THR A O 2
ATOM 3710 N N . PHE A 1 83 ? -3.789 5.152 8.236 1.00 0.00 1345 PHE A N 2
ATOM 3711 C CA . PHE A 1 83 ? -4.237 3.760 8.231 1.00 0.00 1345 PHE A CA 2
ATOM 3712 C C . PHE A 1 83 ? -3.802 3.037 6.958 1.00 0.00 1345 PHE A C 2
ATOM 3713 O O . PHE A 1 83 ? -3.528 3.663 5.937 1.00 0.00 1345 PHE A O 2
ATOM 3730 N N . SER A 1 84 ? -3.706 1.717 7.043 1.00 0.00 1346 SER A N 2
ATOM 3731 C CA . SER A 1 84 ? -3.332 0.884 5.915 1.00 0.00 1346 SER A CA 2
ATOM 3732 C C . SER A 1 84 ? -4.095 -0.435 5.991 1.00 0.00 1346 SER A C 2
ATOM 3733 O O . SER A 1 84 ? -4.113 -1.084 7.037 1.00 0.00 1346 SER A O 2
ATOM 3741 N N . SER A 1 85 ? -4.754 -0.803 4.904 1.00 0.00 1347 SER A N 2
ATOM 3742 C CA . SER A 1 85 ? -5.516 -2.045 4.849 1.00 0.00 1347 SER A CA 2
ATOM 3743 C C . SER A 1 85 ? -5.275 -2.734 3.511 1.00 0.00 1347 SER A C 2
ATOM 3744 O O . SER A 1 85 ? -4.828 -2.096 2.557 1.00 0.00 1347 SER A O 2
ATOM 3752 N N . THR A 1 86 ? -5.564 -4.024 3.431 1.00 0.00 1348 THR A N 2
ATOM 3753 C CA . THR A 1 86 ? -5.337 -4.753 2.199 1.00 0.00 1348 THR A CA 2
ATOM 3754 C C . THR A 1 86 ? -6.628 -4.981 1.416 1.00 0.00 1348 THR A C 2
ATOM 3755 O O . THR A 1 86 ? -6.581 -5.459 0.285 1.00 0.00 1348 THR A O 2
ATOM 3766 N N . ASP A 1 87 ? -7.768 -4.654 2.020 1.00 0.00 1349 ASP A N 2
ATOM 3767 C CA . ASP A 1 87 ? -9.053 -4.792 1.371 1.00 0.00 1349 ASP A CA 2
ATOM 3768 C C . ASP A 1 87 ? -10.163 -4.363 2.312 1.00 0.00 1349 ASP A C 2
ATOM 3769 O O . ASP A 1 87 ? -10.072 -4.564 3.522 1.00 0.00 1349 ASP A O 2
ATOM 3778 N N . PRO A 1 88 ? -11.206 -3.723 1.782 1.00 0.00 1350 PRO A N 2
ATOM 3779 C CA . PRO A 1 88 ? -12.350 -3.310 2.588 1.00 0.00 1350 PRO A CA 2
ATOM 3780 C C . PRO A 1 88 ? -13.221 -4.502 2.958 1.00 0.00 1350 PRO A C 2
ATOM 3781 O O . PRO A 1 88 ? -13.503 -4.750 4.128 1.00 0.00 1350 PRO A O 2
ATOM 3792 N N . GLN A 1 89 ? -13.635 -5.229 1.930 1.00 0.00 1351 GLN A N 2
ATOM 3793 C CA . GLN A 1 89 ? -14.481 -6.397 2.081 1.00 0.00 1351 GLN A CA 2
ATOM 3794 C C . GLN A 1 89 ? -13.987 -7.512 1.166 1.00 0.00 1351 GLN A C 2
ATOM 3795 O O . GLN A 1 89 ? -14.784 -8.300 0.656 1.00 0.00 1351 GLN A O 2
ATOM 3809 N N . ASP A 1 90 ? -12.666 -7.555 0.948 1.00 0.00 1352 ASP A N 2
ATOM 3810 C CA . ASP A 1 90 ? -12.040 -8.560 0.079 1.00 0.00 1352 ASP A CA 2
ATOM 3811 C C . ASP A 1 90 ? -12.322 -8.274 -1.390 1.00 0.00 1352 ASP A C 2
ATOM 3812 O O . ASP A 1 90 ? -12.844 -9.126 -2.114 1.00 0.00 1352 ASP A O 2
ATOM 3821 N N . ARG A 1 91 ? -11.989 -7.066 -1.820 1.00 0.00 1353 ARG A N 2
ATOM 3822 C CA . ARG A 1 91 ? -12.180 -6.667 -3.211 1.00 0.00 1353 ARG A CA 2
ATOM 3823 C C . ARG A 1 91 ? -11.077 -7.250 -4.089 1.00 0.00 1353 ARG A C 2
ATOM 3824 O O . ARG A 1 91 ? -9.938 -7.403 -3.644 1.00 0.00 1353 ARG A O 2
ATOM 3845 N N . ARG A 1 92 ? -11.418 -7.573 -5.330 1.00 0.00 1354 ARG A N 2
ATOM 3846 C CA . ARG A 1 92 ? -10.452 -8.139 -6.262 1.00 0.00 1354 ARG A CA 2
ATOM 3847 C C . ARG A 1 92 ? -10.360 -7.307 -7.537 1.00 0.00 1354 ARG A C 2
ATOM 3848 O O . ARG A 1 92 ? -11.363 -6.790 -8.036 1.00 0.00 1354 ARG A O 2
ATOM 3869 N N . TRP A 1 93 ? -9.149 -7.186 -8.051 1.00 0.00 1355 TRP A N 2
ATOM 3870 C CA . TRP A 1 93 ? -8.893 -6.441 -9.268 1.00 0.00 1355 TRP A CA 2
ATOM 3871 C C . TRP A 1 93 ? -8.687 -7.417 -10.413 1.00 0.00 1355 TRP A C 2
ATOM 3872 O O . TRP A 1 93 ? -8.034 -8.449 -10.244 1.00 0.00 1355 TRP A O 2
ATOM 3893 N N . THR A 1 94 ? -9.239 -7.093 -11.566 1.00 0.00 1356 THR A N 2
ATOM 3894 C CA . THR A 1 94 ? -9.121 -7.951 -12.726 1.00 0.00 1356 THR A CA 2
ATOM 3895 C C . THR A 1 94 ? -8.117 -7.389 -13.724 1.00 0.00 1356 THR A C 2
ATOM 3896 O O . THR A 1 94 ? -8.367 -6.369 -14.367 1.00 0.00 1356 THR A O 2
ATOM 3907 N N . ASN A 1 95 ? -6.980 -8.058 -13.835 1.00 0.00 1357 ASN A N 2
ATOM 3908 C CA . ASN A 1 95 ? -5.935 -7.652 -14.760 1.00 0.00 1357 ASN A CA 2
ATOM 3909 C C . ASN A 1 95 ? -6.400 -7.887 -16.188 1.00 0.00 1357 ASN A C 2
ATOM 3910 O O . ASN A 1 95 ? -7.232 -8.763 -16.431 1.00 0.00 1357 ASN A O 2
ATOM 3921 N N . PRO A 1 96 ? -5.862 -7.125 -17.156 1.00 0.00 1358 PRO A N 2
ATOM 3922 C CA . PRO A 1 96 ? -6.237 -7.249 -18.571 1.00 0.00 1358 PRO A CA 2
ATOM 3923 C C . PRO A 1 96 ? -5.992 -8.654 -19.130 1.00 0.00 1358 PRO A C 2
ATOM 3924 O O . PRO A 1 96 ? -6.483 -9.002 -20.203 1.00 0.00 1358 PRO A O 2
ATOM 3935 N N . ASP A 1 97 ? -5.233 -9.453 -18.394 1.00 0.00 1359 ASP A N 2
ATOM 3936 C CA . ASP A 1 97 ? -4.935 -10.818 -18.806 1.00 0.00 1359 ASP A CA 2
ATOM 3937 C C . ASP A 1 97 ? -6.092 -11.750 -18.459 1.00 0.00 1359 ASP A C 2
ATOM 3938 O O . ASP A 1 97 ? -6.257 -12.808 -19.065 1.00 0.00 1359 ASP A O 2
ATOM 3947 N N . GLY A 1 98 ? -6.899 -11.338 -17.490 1.00 0.00 1360 GLY A N 2
ATOM 3948 C CA . GLY A 1 98 ? -8.038 -12.133 -17.071 1.00 0.00 1360 GLY A CA 2
ATOM 3949 C C . GLY A 1 98 ? -7.858 -12.658 -15.664 1.00 0.00 1360 GLY A C 2
ATOM 3950 O O . GLY A 1 98 ? -8.730 -13.332 -15.118 1.00 0.00 1360 GLY A O 2
ATOM 3954 N N . THR A 1 99 ? -6.718 -12.328 -15.082 1.00 0.00 1361 THR A N 2
ATOM 3955 C CA . THR A 1 99 ? -6.371 -12.757 -13.740 1.00 0.00 1361 THR A CA 2
ATOM 3956 C C . THR A 1 99 ? -6.963 -11.823 -12.687 1.00 0.00 1361 THR A C 2
ATOM 3957 O O . THR A 1 99 ? -7.293 -10.672 -12.982 1.00 0.00 1361 THR A O 2
ATOM 3968 N N . THR A 1 100 ? -7.094 -12.315 -11.465 1.00 0.00 1362 THR A N 2
ATOM 3969 C CA . THR A 1 100 ? -7.645 -11.517 -10.386 1.00 0.00 1362 THR A CA 2
ATOM 3970 C C . THR A 1 100 ? -6.718 -11.509 -9.172 1.00 0.00 1362 THR A C 2
ATOM 3971 O O . THR A 1 100 ? -6.089 -12.516 -8.849 1.00 0.00 1362 THR A O 2
ATOM 3982 N N . SER A 1 101 ? -6.622 -10.363 -8.522 1.00 0.00 1363 SER A N 2
ATOM 3983 C CA . SER A 1 101 ? -5.791 -10.209 -7.336 1.00 0.00 1363 SER A CA 2
ATOM 3984 C C . SER A 1 101 ? -6.510 -9.312 -6.332 1.00 0.00 1363 SER A C 2
ATOM 3985 O O . SER A 1 101 ? -7.466 -8.637 -6.694 1.00 0.00 1363 SER A O 2
ATOM 3993 N N . LYS A 1 102 ? -6.072 -9.314 -5.079 1.00 0.00 1364 LYS A N 2
ATOM 3994 C CA . LYS A 1 102 ? -6.689 -8.464 -4.062 1.00 0.00 1364 LYS A CA 2
ATOM 3995 C C . LYS A 1 102 ? -6.348 -7.002 -4.328 1.00 0.00 1364 LYS A C 2
ATOM 3996 O O . LYS A 1 102 ? -5.519 -6.700 -5.188 1.00 0.00 1364 LYS A O 2
ATOM 4015 N N . ILE A 1 103 ? -6.993 -6.099 -3.605 1.00 0.00 1365 ILE A N 2
ATOM 4016 C CA . ILE A 1 103 ? -6.730 -4.679 -3.761 1.00 0.00 1365 ILE A CA 2
ATOM 4017 C C . ILE A 1 103 ? -6.531 -4.026 -2.405 1.00 0.00 1365 ILE A C 2
ATOM 4018 O O . ILE A 1 103 ? -7.479 -3.896 -1.630 1.00 0.00 1365 ILE A O 2
ATOM 4034 N N . PHE A 1 104 ? -5.315 -3.569 -2.154 1.00 0.00 1366 PHE A N 2
ATOM 4035 C CA . PHE A 1 104 ? -4.981 -2.930 -0.894 1.00 0.00 1366 PHE A CA 2
ATOM 4036 C C . PHE A 1 104 ? -4.838 -1.429 -1.092 1.00 0.00 1366 PHE A C 2
ATOM 4037 O O . PHE A 1 104 ? -4.549 -0.958 -2.199 1.00 0.00 1366 PHE A O 2
ATOM 4054 N N . GLY A 1 105 ? -5.064 -0.686 -0.024 1.00 0.00 1367 GLY A N 2
ATOM 4055 C CA . GLY A 1 105 ? -4.960 0.749 -0.083 1.00 0.00 1367 GLY A CA 2
ATOM 4056 C C . GLY A 1 105 ? -4.472 1.329 1.221 1.00 0.00 1367 GLY A C 2
ATOM 4057 O O . GLY A 1 105 ? -4.790 0.816 2.299 1.00 0.00 1367 GLY A O 2
ATOM 4061 N N . PHE A 1 106 ? -3.697 2.392 1.136 1.00 0.00 1368 PHE A N 2
ATOM 4062 C CA . PHE A 1 106 ? -3.182 3.038 2.328 1.00 0.00 1368 PHE A CA 2
ATOM 4063 C C . PHE A 1 106 ? -3.714 4.457 2.399 1.00 0.00 1368 PHE A C 2
ATOM 4064 O O . PHE A 1 106 ? -3.885 5.121 1.374 1.00 0.00 1368 PHE A O 2
ATOM 4081 N N . VAL A 1 107 ? -4.001 4.905 3.604 1.00 0.00 1369 VAL A N 2
ATOM 4082 C CA . VAL A 1 107 ? -4.542 6.230 3.815 1.00 0.00 1369 VAL A CA 2
ATOM 4083 C C . VAL A 1 107 ? -3.457 7.193 4.270 1.00 0.00 1369 VAL A C 2
ATOM 4084 O O . VAL A 1 107 ? -2.838 6.994 5.318 1.00 0.00 1369 VAL A O 2
ATOM 4097 N N . ALA A 1 108 ? -3.230 8.230 3.478 1.00 0.00 1370 ALA A N 2
ATOM 4098 C CA . ALA A 1 108 ? -2.220 9.224 3.796 1.00 0.00 1370 ALA A CA 2
ATOM 4099 C C . ALA A 1 108 ? -2.742 10.630 3.538 1.00 0.00 1370 ALA A C 2
ATOM 4100 O O . ALA A 1 108 ? -3.472 10.866 2.574 1.00 0.00 1370 ALA A O 2
ATOM 4107 N N . LYS A 1 109 ? -2.386 11.551 4.416 1.00 0.00 1371 LYS A N 2
ATOM 4108 C CA . LYS A 1 109 ? -2.805 12.937 4.285 1.00 0.00 1371 LYS A CA 2
ATOM 4109 C C . LYS A 1 109 ? -1.994 13.628 3.196 1.00 0.00 1371 LYS A C 2
ATOM 4110 O O . LYS A 1 109 ? -0.800 13.367 3.047 1.00 0.00 1371 LYS A O 2
ATOM 4129 N N . LYS A 1 110 ? -2.645 14.496 2.435 1.00 0.00 1372 LYS A N 2
ATOM 4130 C CA . LYS A 1 110 ? -1.976 15.212 1.356 1.00 0.00 1372 LYS A CA 2
ATOM 4131 C C . LYS A 1 110 ? -1.212 16.418 1.892 1.00 0.00 1372 LYS A C 2
ATOM 4132 O O . LYS A 1 110 ? -1.663 17.086 2.823 1.00 0.00 1372 LYS A O 2
ATOM 4151 N N . PRO A 1 111 ? -0.031 16.701 1.315 1.00 0.00 1373 PRO A N 2
ATOM 4152 C CA . PRO A 1 111 ? 0.803 17.834 1.726 1.00 0.00 1373 PRO A CA 2
ATOM 4153 C C . PRO A 1 111 ? 0.059 19.160 1.606 1.00 0.00 1373 PRO A C 2
ATOM 4154 O O . PRO A 1 111 ? -0.521 19.469 0.564 1.00 0.00 1373 PRO A O 2
ATOM 4165 N N . GLY A 1 112 ? 0.062 19.927 2.684 1.00 0.00 1374 GLY A N 2
ATOM 4166 C CA . GLY A 1 112 ? -0.618 21.204 2.686 1.00 0.00 1374 GLY A CA 2
ATOM 4167 C C . GLY A 1 112 ? -1.993 21.111 3.314 1.00 0.00 1374 GLY A C 2
ATOM 4168 O O . GLY A 1 112 ? -2.483 22.074 3.900 1.00 0.00 1374 GLY A O 2
ATOM 4172 N N . SER A 1 113 ? -2.613 19.946 3.194 1.00 0.00 1375 SER A N 2
ATOM 4173 C CA . SER A 1 113 ? -3.932 19.720 3.744 1.00 0.00 1375 SER A CA 2
ATOM 4174 C C . SER A 1 113 ? -3.914 18.578 4.756 1.00 0.00 1375 SER A C 2
ATOM 4175 O O . SER A 1 113 ? -4.335 17.461 4.453 1.00 0.00 1375 SER A O 2
ATOM 4183 N N . PRO A 1 114 ? -3.437 18.842 5.982 1.00 0.00 1376 PRO A N 2
ATOM 4184 C CA . PRO A 1 114 ? -3.366 17.827 7.034 1.00 0.00 1376 PRO A CA 2
ATOM 4185 C C . PRO A 1 114 ? -4.732 17.539 7.646 1.00 0.00 1376 PRO A C 2
ATOM 4186 O O . PRO A 1 114 ? -4.884 16.638 8.471 1.00 0.00 1376 PRO A O 2
ATOM 4197 N N . TRP A 1 115 ? -5.726 18.312 7.235 1.00 0.00 1377 TRP A N 2
ATOM 4198 C CA . TRP A 1 115 ? -7.080 18.143 7.738 1.00 0.00 1377 TRP A CA 2
ATOM 4199 C C . TRP A 1 115 ? -7.808 17.035 6.983 1.00 0.00 1377 TRP A C 2
ATOM 4200 O O . TRP A 1 115 ? -8.863 16.569 7.413 1.00 0.00 1377 TRP A O 2
ATOM 4221 N N . GLU A 1 116 ? -7.246 16.618 5.853 1.00 0.00 1378 GLU A N 2
ATOM 4222 C CA . GLU A 1 116 ? -7.852 15.571 5.044 1.00 0.00 1378 GLU A CA 2
ATOM 4223 C C . GLU A 1 116 ? -6.848 14.461 4.755 1.00 0.00 1378 GLU A C 2
ATOM 4224 O O . GLU A 1 116 ? -5.670 14.575 5.092 1.00 0.00 1378 GLU A O 2
ATOM 4236 N N . ASN A 1 117 ? -7.326 13.395 4.126 1.00 0.00 1379 ASN A N 2
ATOM 4237 C CA . ASN A 1 117 ? -6.487 12.254 3.782 1.00 0.00 1379 ASN A CA 2
ATOM 4238 C C . ASN A 1 117 ? -7.005 11.587 2.510 1.00 0.00 1379 ASN A C 2
ATOM 4239 O O . ASN A 1 117 ? -8.197 11.663 2.200 1.00 0.00 1379 ASN A O 2
ATOM 4250 N N . VAL A 1 118 ? -6.108 10.947 1.770 1.00 0.00 1380 VAL A N 2
ATOM 4251 C CA . VAL A 1 118 ? -6.466 10.279 0.523 1.00 0.00 1380 VAL A CA 2
ATOM 4252 C C . VAL A 1 118 ? -5.921 8.850 0.503 1.00 0.00 1380 VAL A C 2
ATOM 4253 O O . VAL A 1 118 ? -4.846 8.579 1.040 1.00 0.00 1380 VAL A O 2
ATOM 4266 N N . CYS A 1 119 ? -6.672 7.941 -0.099 1.00 0.00 1381 CYS A N 2
ATOM 4267 C CA . CYS A 1 119 ? -6.266 6.550 -0.189 1.00 0.00 1381 CYS A CA 2
ATOM 4268 C C . CYS A 1 119 ? -5.802 6.214 -1.604 1.00 0.00 1381 CYS A C 2
ATOM 4269 O O . CYS A 1 119 ? -6.474 6.541 -2.582 1.00 0.00 1381 CYS A O 2
ATOM 4277 N N . HIS A 1 120 ? -4.648 5.577 -1.714 1.00 0.00 1382 HIS A N 2
ATOM 4278 C CA . HIS A 1 120 ? -4.127 5.183 -3.016 1.00 0.00 1382 HIS A CA 2
ATOM 4279 C C . HIS A 1 120 ? -4.243 3.670 -3.177 1.00 0.00 1382 HIS A C 2
ATOM 4280 O O . HIS A 1 120 ? -3.783 2.909 -2.324 1.00 0.00 1382 HIS A O 2
ATOM 4294 N N . LEU A 1 121 ? -4.875 3.250 -4.264 1.00 0.00 1383 LEU A N 2
ATOM 4295 C CA . LEU A 1 121 ? -5.082 1.835 -4.559 1.00 0.00 1383 LEU A CA 2
ATOM 4296 C C . LEU A 1 121 ? -3.849 1.237 -5.226 1.00 0.00 1383 LEU A C 2
ATOM 4297 O O . LEU A 1 121 ? -3.358 1.780 -6.219 1.00 0.00 1383 LEU A O 2
ATOM 4313 N N . PHE A 1 122 ? -3.361 0.116 -4.699 1.00 0.00 1384 PHE A N 2
ATOM 4314 C CA . PHE A 1 122 ? -2.172 -0.527 -5.254 1.00 0.00 1384 PHE A CA 2
ATOM 4315 C C . PHE A 1 122 ? -2.309 -2.052 -5.328 1.00 0.00 1384 PHE A C 2
ATOM 4316 O O . PHE A 1 122 ? -1.348 -2.772 -5.069 1.00 0.00 1384 PHE A O 2
ATOM 4333 N N . ALA A 1 123 ? -3.485 -2.522 -5.741 1.00 0.00 1385 ALA A N 2
ATOM 4334 C CA . ALA A 1 123 ? -3.774 -3.961 -5.867 1.00 0.00 1385 ALA A CA 2
ATOM 4335 C C . ALA A 1 123 ? -3.145 -4.787 -4.736 1.00 0.00 1385 ALA A C 2
ATOM 4336 O O . ALA A 1 123 ? -3.199 -4.398 -3.575 1.00 0.00 1385 ALA A O 2
ATOM 4343 N N . GLU A 1 124 ? -2.567 -5.937 -5.077 1.00 0.00 1386 GLU A N 2
ATOM 4344 C CA . GLU A 1 124 ? -1.929 -6.794 -4.081 1.00 0.00 1386 GLU A CA 2
ATOM 4345 C C . GLU A 1 124 ? -0.602 -7.343 -4.597 1.00 0.00 1386 GLU A C 2
ATOM 4346 O O . GLU A 1 124 ? -0.009 -8.241 -3.991 1.00 0.00 1386 GLU A O 2
ATOM 4358 N N . LEU A 1 125 ? -0.146 -6.802 -5.718 1.00 0.00 1387 LEU A N 2
ATOM 4359 C CA . LEU A 1 125 ? 1.095 -7.246 -6.338 1.00 0.00 1387 LEU A CA 2
ATOM 4360 C C . LEU A 1 125 ? 2.282 -7.062 -5.406 1.00 0.00 1387 LEU A C 2
ATOM 4361 O O . LEU A 1 125 ? 2.425 -6.016 -4.774 1.00 0.00 1387 LEU A O 2
ATOM 4377 N N . ASP A 1 126 ? 3.112 -8.096 -5.324 1.00 0.00 1388 ASP A N 2
ATOM 4378 C CA . ASP A 1 126 ? 4.313 -8.080 -4.494 1.00 0.00 1388 ASP A CA 2
ATOM 4379 C C . ASP A 1 126 ? 5.164 -9.308 -4.779 1.00 0.00 1388 ASP A C 2
ATOM 4380 O O . ASP A 1 126 ? 4.632 -10.404 -4.982 1.00 0.00 1388 ASP A O 2
ATOM 4389 N N . PRO A 1 127 ? 6.491 -9.109 -4.836 1.00 0.00 1389 PRO A N 2
ATOM 4390 C CA . PRO A 1 127 ? 7.490 -10.144 -5.075 1.00 0.00 1389 PRO A CA 2
ATOM 4391 C C . PRO A 1 127 ? 7.128 -11.528 -4.544 1.00 0.00 1389 PRO A C 2
ATOM 4392 O O . PRO A 1 127 ? 6.864 -12.451 -5.315 1.00 0.00 1389 PRO A O 2
ATOM 4403 N N . ASP A 1 128 ? 7.134 -11.670 -3.227 1.00 0.00 1390 ASP A N 2
ATOM 4404 C CA . ASP A 1 128 ? 6.840 -12.956 -2.605 1.00 0.00 1390 ASP A CA 2
ATOM 4405 C C . ASP A 1 128 ? 6.082 -12.786 -1.293 1.00 0.00 1390 ASP A C 2
ATOM 4406 O O . ASP A 1 128 ? 5.901 -13.742 -0.539 1.00 0.00 1390 ASP A O 2
ATOM 4415 N N . GLN A 1 129 ? 5.633 -11.576 -1.021 1.00 0.00 1391 GLN A N 2
ATOM 4416 C CA . GLN A 1 129 ? 4.900 -11.300 0.201 1.00 0.00 1391 GLN A CA 2
ATOM 4417 C C . GLN A 1 129 ? 3.478 -10.866 -0.131 1.00 0.00 1391 GLN A C 2
ATOM 4418 O O . GLN A 1 129 ? 3.241 -9.710 -0.466 1.00 0.00 1391 GLN A O 2
ATOM 4432 N N . PRO A 1 130 ? 2.515 -11.800 -0.068 1.00 0.00 1392 PRO A N 2
ATOM 4433 C CA . PRO A 1 130 ? 1.108 -11.520 -0.364 1.00 0.00 1392 PRO A CA 2
ATOM 4434 C C . PRO A 1 130 ? 0.602 -10.295 0.391 1.00 0.00 1392 PRO A C 2
ATOM 4435 O O . PRO A 1 130 ? 0.949 -10.090 1.557 1.00 0.00 1392 PRO A O 2
ATOM 4446 N N . ALA A 1 131 ? -0.213 -9.486 -0.278 1.00 0.00 1393 ALA A N 2
ATOM 4447 C CA . ALA A 1 131 ? -0.761 -8.272 0.319 1.00 0.00 1393 ALA A CA 2
ATOM 4448 C C . ALA A 1 131 ? -1.444 -8.564 1.648 1.00 0.00 1393 ALA A C 2
ATOM 4449 O O . ALA A 1 131 ? -1.243 -7.844 2.629 1.00 0.00 1393 ALA A O 2
ATOM 4456 N N . GLY A 1 132 ? -2.210 -9.646 1.684 1.00 0.00 1394 GLY A N 2
ATOM 4457 C CA . GLY A 1 132 ? -2.913 -10.025 2.896 1.00 0.00 1394 GLY A CA 2
ATOM 4458 C C . GLY A 1 132 ? -1.981 -10.383 4.039 1.00 0.00 1394 GLY A C 2
ATOM 4459 O O . GLY A 1 132 ? -2.420 -10.528 5.178 1.00 0.00 1394 GLY A O 2
ATOM 4463 N N . ALA A 1 133 ? -0.697 -10.526 3.738 1.00 0.00 1395 ALA A N 2
ATOM 4464 C CA . ALA A 1 133 ? 0.295 -10.855 4.747 1.00 0.00 1395 ALA A CA 2
ATOM 4465 C C . ALA A 1 133 ? 1.184 -9.650 5.051 1.00 0.00 1395 ALA A C 2
ATOM 4466 O O . ALA A 1 133 ? 1.521 -9.389 6.205 1.00 0.00 1395 ALA A O 2
ATOM 4473 N N . ILE A 1 134 ? 1.555 -8.913 4.004 1.00 0.00 1396 ILE A N 2
ATOM 4474 C CA . ILE A 1 134 ? 2.412 -7.740 4.160 1.00 0.00 1396 ILE A CA 2
ATOM 4475 C C . ILE A 1 134 ? 1.695 -6.619 4.917 1.00 0.00 1396 ILE A C 2
ATOM 4476 O O . ILE A 1 134 ? 2.305 -5.911 5.720 1.00 0.00 1396 ILE A O 2
ATOM 4492 N N . VAL A 1 135 ? 0.394 -6.480 4.688 1.00 0.00 1397 VAL A N 2
ATOM 4493 C CA . VAL A 1 135 ? -0.377 -5.444 5.353 1.00 0.00 1397 VAL A CA 2
ATOM 4494 C C . VAL A 1 135 ? -0.531 -5.754 6.840 1.00 0.00 1397 VAL A C 2
ATOM 4495 O O . VAL A 1 135 ? -0.608 -4.850 7.672 1.00 0.00 1397 VAL A O 2
ATOM 4508 N N . THR A 1 136 ? -0.562 -7.040 7.167 1.00 0.00 1398 THR A N 2
ATOM 4509 C CA . THR A 1 136 ? -0.699 -7.475 8.547 1.00 0.00 1398 THR A CA 2
ATOM 4510 C C . THR A 1 136 ? 0.385 -6.875 9.439 1.00 0.00 1398 THR A C 2
ATOM 4511 O O . THR A 1 136 ? 0.099 -6.411 10.539 1.00 0.00 1398 THR A O 2
ATOM 4522 N N . PHE A 1 137 ? 1.629 -6.861 8.974 1.00 0.00 1399 PHE A N 2
ATOM 4523 C CA . PHE A 1 137 ? 2.696 -6.302 9.786 1.00 0.00 1399 PHE A CA 2
ATOM 4524 C C . PHE A 1 137 ? 2.872 -4.807 9.541 1.00 0.00 1399 PHE A C 2
ATOM 4525 O O . PHE A 1 137 ? 3.212 -4.073 10.464 1.00 0.00 1399 PHE A O 2
ATOM 4542 N N . ILE A 1 138 ? 2.622 -4.341 8.315 1.00 0.00 1400 ILE A N 2
ATOM 4543 C CA . ILE A 1 138 ? 2.769 -2.918 8.014 1.00 0.00 1400 ILE A CA 2
ATOM 4544 C C . ILE A 1 138 ? 1.887 -2.074 8.939 1.00 0.00 1400 ILE A C 2
ATOM 4545 O O . ILE A 1 138 ? 2.333 -1.065 9.476 1.00 0.00 1400 ILE A O 2
ATOM 4561 N N . THR A 1 139 ? 0.655 -2.510 9.158 1.00 0.00 1401 THR A N 2
ATOM 4562 C CA . THR A 1 139 ? -0.259 -1.785 10.020 1.00 0.00 1401 THR A CA 2
ATOM 4563 C C . THR A 1 139 ? 0.109 -1.960 11.481 1.00 0.00 1401 THR A C 2
ATOM 4564 O O . THR A 1 139 ? 0.309 -0.985 12.208 1.00 0.00 1401 THR A O 2
ATOM 4575 N N . LYS A 1 140 ? 0.206 -3.211 11.895 1.00 0.00 1402 LYS A N 2
ATOM 4576 C CA . LYS A 1 140 ? 0.507 -3.542 13.273 1.00 0.00 1402 LYS A CA 2
ATOM 4577 C C . LYS A 1 140 ? 1.800 -2.891 13.749 1.00 0.00 1402 LYS A C 2
ATOM 4578 O O . LYS A 1 140 ? 1.918 -2.516 14.910 1.00 0.00 1402 LYS A O 2
ATOM 4597 N N . VAL A 1 141 ? 2.751 -2.712 12.852 1.00 0.00 1403 VAL A N 2
ATOM 4598 C CA . VAL A 1 141 ? 4.012 -2.107 13.235 1.00 0.00 1403 VAL A CA 2
ATOM 4599 C C . VAL A 1 141 ? 3.971 -0.586 13.122 1.00 0.00 1403 VAL A C 2
ATOM 4600 O O . VAL A 1 141 ? 4.251 0.113 14.095 1.00 0.00 1403 VAL A O 2
ATOM 4613 N N . LEU A 1 142 ? 3.600 -0.080 11.950 1.00 0.00 1404 LEU A N 2
ATOM 4614 C CA . LEU A 1 142 ? 3.556 1.364 11.711 1.00 0.00 1404 LEU A CA 2
ATOM 4615 C C . LEU A 1 142 ? 2.605 2.076 12.667 1.00 0.00 1404 LEU A C 2
ATOM 4616 O O . LEU A 1 142 ? 2.923 3.142 13.185 1.00 0.00 1404 LEU A O 2
ATOM 4632 N N . LEU A 1 143 ? 1.440 1.491 12.901 1.00 0.00 1405 LEU A N 2
ATOM 4633 C CA . LEU A 1 143 ? 0.458 2.100 13.793 1.00 0.00 1405 LEU A CA 2
ATOM 4634 C C . LEU A 1 143 ? 0.773 1.783 15.249 1.00 0.00 1405 LEU A C 2
ATOM 4635 O O . LEU A 1 143 ? 0.568 2.614 16.138 1.00 0.00 1405 LEU A O 2
ATOM 4651 N N . GLY A 1 144 ? 1.286 0.585 15.487 1.00 0.00 1406 GLY A N 2
ATOM 4652 C CA . GLY A 1 144 ? 1.611 0.179 16.840 1.00 0.00 1406 GLY A CA 2
ATOM 4653 C C . GLY A 1 144 ? 0.605 -0.808 17.397 1.00 0.00 1406 GLY A C 2
ATOM 4654 O O . GLY A 1 144 ? 0.449 -0.932 18.612 1.00 0.00 1406 GLY A O 2
ATOM 4658 N N . GLN A 1 145 ? -0.098 -1.496 16.501 1.00 0.00 1407 GLN A N 2
ATOM 4659 C CA . GLN A 1 145 ? -1.084 -2.491 16.900 1.00 0.00 1407 GLN A CA 2
ATOM 4660 C C . GLN A 1 145 ? -0.391 -3.758 17.394 1.00 0.00 1407 GLN A C 2
ATOM 4661 O O . GLN A 1 145 ? -0.980 -4.583 18.090 1.00 0.00 1407 GLN A O 2
ATOM 4675 N N . ARG A 1 146 ? 0.865 -3.903 17.008 1.00 0.00 1408 ARG A N 2
ATOM 4676 C CA . ARG A 1 146 ? 1.678 -5.040 17.407 1.00 0.00 1408 ARG A CA 2
ATOM 4677 C C . ARG A 1 146 ? 2.476 -4.683 18.656 1.00 0.00 1408 ARG A C 2
ATOM 4678 O O . ARG A 1 146 ? 2.712 -3.506 18.930 1.00 0.00 1408 ARG A O 2
ATOM 4699 N N . LYS A 1 147 ? 2.882 -5.690 19.413 1.00 0.00 1409 LYS A N 2
ATOM 4700 C CA . LYS A 1 147 ? 3.646 -5.465 20.630 1.00 0.00 1409 LYS A CA 2
ATOM 4701 C C . LYS A 1 147 ? 4.952 -6.244 20.578 1.00 0.00 1409 LYS A C 2
ATOM 4702 O O . LYS A 1 147 ? 5.147 -7.020 19.616 1.00 0.00 1409 LYS A O 2
ATOM 4722 N N . GLU B 2 1 ? 8.329 -11.201 -9.642 1.00 0.00 367 GLU B N 2
ATOM 4723 C CA . GLU B 2 1 ? 8.802 -9.846 -9.270 1.00 0.00 367 GLU B CA 2
ATOM 4724 C C . GLU B 2 1 ? 9.523 -9.867 -7.921 1.00 0.00 367 GLU B C 2
ATOM 4725 O O . GLU B 2 1 ? 9.603 -8.840 -7.241 1.00 0.00 367 GLU B O 2
ATOM 4739 N N . ASP B 2 2 ? 10.065 -11.034 -7.555 1.00 0.00 368 ASP B N 2
ATOM 4740 C CA . ASP B 2 2 ? 10.777 -11.216 -6.285 1.00 0.00 368 ASP B CA 2
ATOM 4741 C C . ASP B 2 2 ? 11.843 -10.142 -6.076 1.00 0.00 368 ASP B C 2
ATOM 4742 O O . ASP B 2 2 ? 12.717 -9.936 -6.921 1.00 0.00 368 ASP B O 2
ATOM 4751 N N . HIS B 2 3 ? 11.757 -9.467 -4.941 1.00 0.00 369 HIS B N 2
ATOM 4752 C CA . HIS B 2 3 ? 12.680 -8.395 -4.601 1.00 0.00 369 HIS B CA 2
ATOM 4753 C C . HIS B 2 3 ? 13.304 -8.641 -3.234 1.00 0.00 369 HIS B C 2
ATOM 4754 O O . HIS B 2 3 ? 13.113 -9.706 -2.640 1.00 0.00 369 HIS B O 2
ATOM 4768 N N . LYS B 2 4 ? 14.035 -7.656 -2.734 1.00 0.00 370 LYS B N 2
ATOM 4769 C CA . LYS B 2 4 ? 14.686 -7.769 -1.439 1.00 0.00 370 LYS B CA 2
ATOM 4770 C C . LYS B 2 4 ? 14.475 -6.498 -0.620 1.00 0.00 370 LYS B C 2
ATOM 4771 O O . LYS B 2 4 ? 14.552 -5.392 -1.156 1.00 0.00 370 LYS B O 2
ATOM 4790 N N . PRO B 2 5 ? 14.165 -6.636 0.683 1.00 0.00 371 PRO B N 2
ATOM 4791 C CA . PRO B 2 5 ? 13.963 -5.492 1.578 1.00 0.00 371 PRO B CA 2
ATOM 4792 C C . PRO B 2 5 ? 15.264 -4.734 1.854 1.00 0.00 371 PRO B C 2
ATOM 4793 O O . PRO B 2 5 ? 15.843 -4.842 2.937 1.00 0.00 371 PRO B O 2
ATOM 4804 N N . GLY B 2 6 ? 15.730 -3.989 0.860 1.00 0.00 372 GLY B N 2
ATOM 4805 C CA . GLY B 2 6 ? 16.948 -3.221 1.004 1.00 0.00 372 GLY B CA 2
ATOM 4806 C C . GLY B 2 6 ? 16.785 -1.808 0.491 1.00 0.00 372 GLY B C 2
ATOM 4807 O O . GLY B 2 6 ? 17.093 -1.519 -0.667 1.00 0.00 372 GLY B O 2
ATOM 4811 N N . THR B 2 7 ? 16.290 -0.929 1.347 1.00 0.00 373 THR B N 2
ATOM 4812 C CA . THR B 2 7 ? 16.079 0.459 0.983 1.00 0.00 373 THR B CA 2
ATOM 4813 C C . THR B 2 7 ? 15.844 1.296 2.241 1.00 0.00 373 THR B C 2
ATOM 4814 O O . THR B 2 7 ? 15.857 0.752 3.343 1.00 0.00 373 THR B O 2
ATOM 4825 N N . PHE B 2 8 ? 15.651 2.609 2.066 1.00 0.00 374 PHE B N 2
ATOM 4826 C CA . PHE B 2 8 ? 15.408 3.536 3.181 1.00 0.00 374 PHE B CA 2
ATOM 4827 C C . PHE B 2 8 ? 16.671 3.749 4.030 1.00 0.00 374 PHE B C 2
ATOM 4828 O O . PHE B 2 8 ? 17.634 2.988 3.919 1.00 0.00 374 PHE B O 2
ATOM 4845 N N . PRO B 2 9 ? 16.690 4.811 4.870 1.00 0.00 375 PRO B N 2
ATOM 4846 C CA . PRO B 2 9 ? 17.830 5.164 5.733 1.00 0.00 375 PRO B CA 2
ATOM 4847 C C . PRO B 2 9 ? 18.448 3.978 6.480 1.00 0.00 375 PRO B C 2
ATOM 4848 O O . PRO B 2 9 ? 19.509 3.479 6.094 1.00 0.00 375 PRO B O 2
ATOM 4859 N N . LYS B 2 10 ? 17.789 3.531 7.544 1.00 0.00 376 LYS B N 2
ATOM 4860 C CA . LYS B 2 10 ? 18.286 2.426 8.354 1.00 0.00 376 LYS B CA 2
ATOM 4861 C C . LYS B 2 10 ? 17.179 1.917 9.264 1.00 0.00 376 LYS B C 2
ATOM 4862 O O . LYS B 2 10 ? 16.019 2.274 9.076 1.00 0.00 376 LYS B O 2
ATOM 4881 N N . ALA B 2 11 ? 17.543 1.090 10.244 1.00 0.00 377 ALA B N 2
ATOM 4882 C CA . ALA B 2 11 ? 16.577 0.541 11.188 1.00 0.00 377 ALA B CA 2
ATOM 4883 C C . ALA B 2 11 ? 15.934 1.651 12.013 1.00 0.00 377 ALA B C 2
ATOM 4884 O O . ALA B 2 11 ? 16.569 2.244 12.886 1.00 0.00 377 ALA B O 2
ATOM 4891 N N . LEU B 2 12 ? 14.679 1.936 11.712 1.00 0.00 378 LEU B N 2
ATOM 4892 C CA . LEU B 2 12 ? 13.936 2.981 12.405 1.00 0.00 378 LEU B CA 2
ATOM 4893 C C . LEU B 2 12 ? 13.134 2.405 13.573 1.00 0.00 378 LEU B C 2
ATOM 4894 O O . LEU B 2 12 ? 13.413 2.715 14.733 1.00 0.00 378 LEU B O 2
ATOM 4910 N N . THR B 2 13 ? 12.147 1.561 13.247 1.00 0.00 379 THR B N 2
ATOM 4911 C CA . THR B 2 13 ? 11.272 0.907 14.237 1.00 0.00 379 THR B CA 2
ATOM 4912 C C . THR B 2 13 ? 10.299 1.895 14.901 1.00 0.00 379 THR B C 2
ATOM 4913 O O . THR B 2 13 ? 10.635 3.056 15.134 1.00 0.00 379 THR B O 2
ATOM 4924 N N . ASN B 2 14 ? 9.089 1.423 15.188 1.00 0.00 380 ASN B N 2
ATOM 4925 C CA . ASN B 2 14 ? 8.067 2.246 15.833 1.00 0.00 380 ASN B CA 2
ATOM 4926 C C . ASN B 2 14 ? 7.871 1.779 17.269 1.00 0.00 380 ASN B C 2
ATOM 4927 O O . ASN B 2 14 ? 8.420 2.425 18.186 1.00 0.00 380 ASN B O 2
ATOM 4939 N N . MET A 1 1 ? 4.352 -13.517 8.083 1.00 0.00 1263 MET A N 3
ATOM 4940 C CA . MET A 1 1 ? 3.874 -12.524 9.069 1.00 0.00 1263 MET A CA 3
ATOM 4941 C C . MET A 1 1 ? 4.738 -12.546 10.330 1.00 0.00 1263 MET A C 3
ATOM 4942 O O . MET A 1 1 ? 4.370 -11.970 11.355 1.00 0.00 1263 MET A O 3
ATOM 4958 N N . SER A 1 2 ? 5.883 -13.212 10.248 1.00 0.00 1264 SER A N 3
ATOM 4959 C CA . SER A 1 2 ? 6.802 -13.300 11.373 1.00 0.00 1264 SER A CA 3
ATOM 4960 C C . SER A 1 2 ? 8.032 -12.441 11.098 1.00 0.00 1264 SER A C 3
ATOM 4961 O O . SER A 1 2 ? 8.306 -12.105 9.943 1.00 0.00 1264 SER A O 3
ATOM 4969 N N . THR A 1 3 ? 8.768 -12.097 12.152 1.00 0.00 1265 THR A N 3
ATOM 4970 C CA . THR A 1 3 ? 9.959 -11.270 12.032 1.00 0.00 1265 THR A CA 3
ATOM 4971 C C . THR A 1 3 ? 9.649 -9.974 11.284 1.00 0.00 1265 THR A C 3
ATOM 4972 O O . THR A 1 3 ? 10.420 -9.524 10.432 1.00 0.00 1265 THR A O 3
ATOM 4983 N N . ALA A 1 4 ? 8.514 -9.375 11.626 1.00 0.00 1266 ALA A N 3
ATOM 4984 C CA . ALA A 1 4 ? 8.065 -8.141 10.993 1.00 0.00 1266 ALA A CA 3
ATOM 4985 C C . ALA A 1 4 ? 9.021 -6.985 11.260 1.00 0.00 1266 ALA A C 3
ATOM 4986 O O . ALA A 1 4 ? 9.147 -6.076 10.441 1.00 0.00 1266 ALA A O 3
ATOM 4993 N N . ALA A 1 5 ? 9.699 -7.021 12.400 1.00 0.00 1267 ALA A N 3
ATOM 4994 C CA . ALA A 1 5 ? 10.644 -5.971 12.756 1.00 0.00 1267 ALA A CA 3
ATOM 4995 C C . ALA A 1 5 ? 11.821 -5.957 11.794 1.00 0.00 1267 ALA A C 3
ATOM 4996 O O . ALA A 1 5 ? 12.354 -4.900 11.473 1.00 0.00 1267 ALA A O 3
ATOM 5003 N N . ASP A 1 6 ? 12.196 -7.134 11.310 1.00 0.00 1268 ASP A N 3
ATOM 5004 C CA . ASP A 1 6 ? 13.314 -7.260 10.379 1.00 0.00 1268 ASP A CA 3
ATOM 5005 C C . ASP A 1 6 ? 12.966 -6.614 9.047 1.00 0.00 1268 ASP A C 3
ATOM 5006 O O . ASP A 1 6 ? 13.830 -6.108 8.334 1.00 0.00 1268 ASP A O 3
ATOM 5015 N N . LEU A 1 7 ? 11.681 -6.624 8.731 1.00 0.00 1269 LEU A N 3
ATOM 5016 C CA . LEU A 1 7 ? 11.189 -6.050 7.494 1.00 0.00 1269 LEU A CA 3
ATOM 5017 C C . LEU A 1 7 ? 11.359 -4.536 7.474 1.00 0.00 1269 LEU A C 3
ATOM 5018 O O . LEU A 1 7 ? 11.839 -3.975 6.494 1.00 0.00 1269 LEU A O 3
ATOM 5034 N N . LEU A 1 8 ? 10.989 -3.875 8.562 1.00 0.00 1270 LEU A N 3
ATOM 5035 C CA . LEU A 1 8 ? 11.097 -2.422 8.622 1.00 0.00 1270 LEU A CA 3
ATOM 5036 C C . LEU A 1 8 ? 12.490 -1.975 9.070 1.00 0.00 1270 LEU A C 3
ATOM 5037 O O . LEU A 1 8 ? 12.916 -0.865 8.762 1.00 0.00 1270 LEU A O 3
ATOM 5053 N N . ARG A 1 9 ? 13.197 -2.831 9.804 1.00 0.00 1271 ARG A N 3
ATOM 5054 C CA . ARG A 1 9 ? 14.545 -2.491 10.261 1.00 0.00 1271 ARG A CA 3
ATOM 5055 C C . ARG A 1 9 ? 15.554 -2.610 9.118 1.00 0.00 1271 ARG A C 3
ATOM 5056 O O . ARG A 1 9 ? 16.628 -2.005 9.158 1.00 0.00 1271 ARG A O 3
ATOM 5077 N N . GLN A 1 10 ? 15.211 -3.404 8.115 1.00 0.00 1272 GLN A N 3
ATOM 5078 C CA . GLN A 1 10 ? 16.085 -3.593 6.964 1.00 0.00 1272 GLN A CA 3
ATOM 5079 C C . GLN A 1 10 ? 15.575 -2.807 5.765 1.00 0.00 1272 GLN A C 3
ATOM 5080 O O . GLN A 1 10 ? 16.351 -2.446 4.881 1.00 0.00 1272 GLN A O 3
ATOM 5094 N N . GLY A 1 11 ? 14.269 -2.578 5.717 1.00 0.00 1273 GLY A N 3
ATOM 5095 C CA . GLY A 1 11 ? 13.696 -1.807 4.632 1.00 0.00 1273 GLY A CA 3
ATOM 5096 C C . GLY A 1 11 ? 13.073 -2.676 3.566 1.00 0.00 1273 GLY A C 3
ATOM 5097 O O . GLY A 1 11 ? 13.709 -2.982 2.556 1.00 0.00 1273 GLY A O 3
ATOM 5101 N N . ALA A 1 12 ? 11.837 -3.086 3.797 1.00 0.00 1274 ALA A N 3
ATOM 5102 C CA . ALA A 1 12 ? 11.121 -3.920 2.848 1.00 0.00 1274 ALA A CA 3
ATOM 5103 C C . ALA A 1 12 ? 10.694 -3.098 1.640 1.00 0.00 1274 ALA A C 3
ATOM 5104 O O . ALA A 1 12 ? 10.005 -2.084 1.775 1.00 0.00 1274 ALA A O 3
ATOM 5111 N N . ALA A 1 13 ? 11.129 -3.527 0.468 1.00 0.00 1275 ALA A N 3
ATOM 5112 C CA . ALA A 1 13 ? 10.800 -2.841 -0.768 1.00 0.00 1275 ALA A CA 3
ATOM 5113 C C . ALA A 1 13 ? 10.540 -3.853 -1.875 1.00 0.00 1275 ALA A C 3
ATOM 5114 O O . ALA A 1 13 ? 11.474 -4.460 -2.394 1.00 0.00 1275 ALA A O 3
ATOM 5121 N N . CYS A 1 14 ? 9.276 -4.042 -2.226 1.00 0.00 1276 CYS A N 3
ATOM 5122 C CA . CYS A 1 14 ? 8.908 -4.996 -3.264 1.00 0.00 1276 CYS A CA 3
ATOM 5123 C C . CYS A 1 14 ? 8.136 -4.310 -4.386 1.00 0.00 1276 CYS A C 3
ATOM 5124 O O . CYS A 1 14 ? 7.949 -3.098 -4.365 1.00 0.00 1276 CYS A O 3
ATOM 5132 N N . SER A 1 15 ? 7.694 -5.086 -5.363 1.00 0.00 1277 SER A N 3
ATOM 5133 C CA . SER A 1 15 ? 6.948 -4.545 -6.490 1.00 0.00 1277 SER A CA 3
ATOM 5134 C C . SER A 1 15 ? 5.447 -4.774 -6.317 1.00 0.00 1277 SER A C 3
ATOM 5135 O O . SER A 1 15 ? 5.022 -5.816 -5.812 1.00 0.00 1277 SER A O 3
ATOM 5143 N N . VAL A 1 16 ? 4.656 -3.794 -6.736 1.00 0.00 1278 VAL A N 3
ATOM 5144 C CA . VAL A 1 16 ? 3.202 -3.860 -6.642 1.00 0.00 1278 VAL A CA 3
ATOM 5145 C C . VAL A 1 16 ? 2.564 -3.328 -7.923 1.00 0.00 1278 VAL A C 3
ATOM 5146 O O . VAL A 1 16 ? 3.260 -2.976 -8.873 1.00 0.00 1278 VAL A O 3
ATOM 5159 N N . LEU A 1 17 ? 1.246 -3.275 -7.944 1.00 0.00 1279 LEU A N 3
ATOM 5160 C CA . LEU A 1 17 ? 0.514 -2.798 -9.103 1.00 0.00 1279 LEU A CA 3
ATOM 5161 C C . LEU A 1 17 ? -0.237 -1.516 -8.752 1.00 0.00 1279 LEU A C 3
ATOM 5162 O O . LEU A 1 17 ? -0.883 -1.434 -7.718 1.00 0.00 1279 LEU A O 3
ATOM 5178 N N . TYR A 1 18 ? -0.140 -0.512 -9.600 1.00 0.00 1280 TYR A N 3
ATOM 5179 C CA . TYR A 1 18 ? -0.816 0.752 -9.363 1.00 0.00 1280 TYR A CA 3
ATOM 5180 C C . TYR A 1 18 ? -2.201 0.727 -9.991 1.00 0.00 1280 TYR A C 3
ATOM 5181 O O . TYR A 1 18 ? -2.361 0.261 -11.120 1.00 0.00 1280 TYR A O 3
ATOM 5199 N N . LEU A 1 19 ? -3.201 1.203 -9.262 1.00 0.00 1281 LEU A N 3
ATOM 5200 C CA . LEU A 1 19 ? -4.557 1.228 -9.784 1.00 0.00 1281 LEU A CA 3
ATOM 5201 C C . LEU A 1 19 ? -5.051 2.662 -9.931 1.00 0.00 1281 LEU A C 3
ATOM 5202 O O . LEU A 1 19 ? -5.211 3.155 -11.043 1.00 0.00 1281 LEU A O 3
ATOM 5218 N N . THR A 1 20 ? -5.276 3.335 -8.806 1.00 0.00 1282 THR A N 3
ATOM 5219 C CA . THR A 1 20 ? -5.756 4.717 -8.825 1.00 0.00 1282 THR A CA 3
ATOM 5220 C C . THR A 1 20 ? -5.845 5.287 -7.408 1.00 0.00 1282 THR A C 3
ATOM 5221 O O . THR A 1 20 ? -5.773 4.551 -6.432 1.00 0.00 1282 THR A O 3
ATOM 5232 N N . SER A 1 21 ? -5.998 6.598 -7.298 1.00 0.00 1283 SER A N 3
ATOM 5233 C CA . SER A 1 21 ? -6.090 7.254 -6.000 1.00 0.00 1283 SER A CA 3
ATOM 5234 C C . SER A 1 21 ? -7.488 7.830 -5.757 1.00 0.00 1283 SER A C 3
ATOM 5235 O O . SER A 1 21 ? -8.058 8.488 -6.630 1.00 0.00 1283 SER A O 3
ATOM 5243 N N . VAL A 1 22 ? -8.036 7.577 -4.569 1.00 0.00 1284 VAL A N 3
ATOM 5244 C CA . VAL A 1 22 ? -9.368 8.067 -4.205 1.00 0.00 1284 VAL A CA 3
ATOM 5245 C C . VAL A 1 22 ? -9.327 8.775 -2.849 1.00 0.00 1284 VAL A C 3
ATOM 5246 O O . VAL A 1 22 ? -8.773 8.248 -1.887 1.00 0.00 1284 VAL A O 3
ATOM 5259 N N . GLU A 1 23 ? -9.907 9.966 -2.767 1.00 0.00 1285 GLU A N 3
ATOM 5260 C CA . GLU A 1 23 ? -9.918 10.718 -1.517 1.00 0.00 1285 GLU A CA 3
ATOM 5261 C C . GLU A 1 23 ? -10.894 10.095 -0.524 1.00 0.00 1285 GLU A C 3
ATOM 5262 O O . GLU A 1 23 ? -12.084 9.944 -0.809 1.00 0.00 1285 GLU A O 3
ATOM 5274 N N . THR A 1 24 ? -10.383 9.743 0.644 1.00 0.00 1286 THR A N 3
ATOM 5275 C CA . THR A 1 24 ? -11.185 9.101 1.671 1.00 0.00 1286 THR A CA 3
ATOM 5276 C C . THR A 1 24 ? -11.149 9.883 2.983 1.00 0.00 1286 THR A C 3
ATOM 5277 O O . THR A 1 24 ? -11.279 9.304 4.063 1.00 0.00 1286 THR A O 3
ATOM 5288 N N . GLU A 1 25 ? -10.971 11.195 2.868 1.00 0.00 1287 GLU A N 3
ATOM 5289 C CA . GLU A 1 25 ? -10.903 12.094 4.019 1.00 0.00 1287 GLU A CA 3
ATOM 5290 C C . GLU A 1 25 ? -12.065 11.908 4.998 1.00 0.00 1287 GLU A C 3
ATOM 5291 O O . GLU A 1 25 ? -11.863 11.908 6.212 1.00 0.00 1287 GLU A O 3
ATOM 5303 N N . SER A 1 26 ? -13.268 11.738 4.467 1.00 0.00 1288 SER A N 3
ATOM 5304 C CA . SER A 1 26 ? -14.461 11.580 5.292 1.00 0.00 1288 SER A CA 3
ATOM 5305 C C . SER A 1 26 ? -14.674 10.129 5.725 1.00 0.00 1288 SER A C 3
ATOM 5306 O O . SER A 1 26 ? -15.557 9.832 6.528 1.00 0.00 1288 SER A O 3
ATOM 5314 N N . LEU A 1 27 ? -13.861 9.231 5.195 1.00 0.00 1289 LEU A N 3
ATOM 5315 C CA . LEU A 1 27 ? -13.992 7.816 5.508 1.00 0.00 1289 LEU A CA 3
ATOM 5316 C C . LEU A 1 27 ? -13.137 7.411 6.694 1.00 0.00 1289 LEU A C 3
ATOM 5317 O O . LEU A 1 27 ? -12.380 8.213 7.242 1.00 0.00 1289 LEU A O 3
ATOM 5333 N N . THR A 1 28 ? -13.270 6.152 7.078 1.00 0.00 1290 THR A N 3
ATOM 5334 C CA . THR A 1 28 ? -12.507 5.601 8.179 1.00 0.00 1290 THR A CA 3
ATOM 5335 C C . THR A 1 28 ? -11.463 4.622 7.638 1.00 0.00 1290 THR A C 3
ATOM 5336 O O . THR A 1 28 ? -11.284 4.526 6.425 1.00 0.00 1290 THR A O 3
ATOM 5347 N N . GLY A 1 29 ? -10.807 3.891 8.536 1.00 0.00 1291 GLY A N 3
ATOM 5348 C CA . GLY A 1 29 ? -9.769 2.943 8.152 1.00 0.00 1291 GLY A CA 3
ATOM 5349 C C . GLY A 1 29 ? -10.158 1.987 7.029 1.00 0.00 1291 GLY A C 3
ATOM 5350 O O . GLY A 1 29 ? -9.774 2.192 5.879 1.00 0.00 1291 GLY A O 3
ATOM 5354 N N . PRO A 1 30 ? -10.904 0.917 7.336 1.00 0.00 1292 PRO A N 3
ATOM 5355 C CA . PRO A 1 30 ? -11.317 -0.074 6.332 1.00 0.00 1292 PRO A CA 3
ATOM 5356 C C . PRO A 1 30 ? -12.199 0.520 5.234 1.00 0.00 1292 PRO A C 3
ATOM 5357 O O . PRO A 1 30 ? -12.066 0.174 4.057 1.00 0.00 1292 PRO A O 3
ATOM 5368 N N . GLN A 1 31 ? -13.092 1.417 5.633 1.00 0.00 1293 GLN A N 3
ATOM 5369 C CA . GLN A 1 31 ? -14.012 2.074 4.711 1.00 0.00 1293 GLN A CA 3
ATOM 5370 C C . GLN A 1 31 ? -13.259 2.772 3.578 1.00 0.00 1293 GLN A C 3
ATOM 5371 O O . GLN A 1 31 ? -13.750 2.845 2.451 1.00 0.00 1293 GLN A O 3
ATOM 5385 N N . ALA A 1 32 ? -12.070 3.286 3.884 1.00 0.00 1294 ALA A N 3
ATOM 5386 C CA . ALA A 1 32 ? -11.242 3.957 2.893 1.00 0.00 1294 ALA A CA 3
ATOM 5387 C C . ALA A 1 32 ? -10.926 3.025 1.730 1.00 0.00 1294 ALA A C 3
ATOM 5388 O O . ALA A 1 32 ? -11.180 3.361 0.572 1.00 0.00 1294 ALA A O 3
ATOM 5395 N N . VAL A 1 33 ? -10.397 1.842 2.045 1.00 0.00 1295 VAL A N 3
ATOM 5396 C CA . VAL A 1 33 ? -10.053 0.860 1.018 1.00 0.00 1295 VAL A CA 3
ATOM 5397 C C . VAL A 1 33 ? -11.306 0.431 0.270 1.00 0.00 1295 VAL A C 3
ATOM 5398 O O . VAL A 1 33 ? -11.261 0.143 -0.923 1.00 0.00 1295 VAL A O 3
ATOM 5411 N N . ALA A 1 34 ? -12.423 0.411 0.983 1.00 0.00 1296 ALA A N 3
ATOM 5412 C CA . ALA A 1 34 ? -13.705 0.016 0.412 1.00 0.00 1296 ALA A CA 3
ATOM 5413 C C . ALA A 1 34 ? -14.130 0.939 -0.720 1.00 0.00 1296 ALA A C 3
ATOM 5414 O O . ALA A 1 34 ? -14.308 0.498 -1.852 1.00 0.00 1296 ALA A O 3
ATOM 5421 N N . ARG A 1 35 ? -14.265 2.222 -0.419 1.00 0.00 1297 ARG A N 3
ATOM 5422 C CA . ARG A 1 35 ? -14.685 3.197 -1.418 1.00 0.00 1297 ARG A CA 3
ATOM 5423 C C . ARG A 1 35 ? -13.641 3.339 -2.519 1.00 0.00 1297 ARG A C 3
ATOM 5424 O O . ARG A 1 35 ? -13.985 3.457 -3.694 1.00 0.00 1297 ARG A O 3
ATOM 5445 N N . ALA A 1 36 ? -12.371 3.306 -2.140 1.00 0.00 1298 ALA A N 3
ATOM 5446 C CA . ALA A 1 36 ? -11.289 3.434 -3.104 1.00 0.00 1298 ALA A CA 3
ATOM 5447 C C . ALA A 1 36 ? -11.293 2.278 -4.106 1.00 0.00 1298 ALA A C 3
ATOM 5448 O O . ALA A 1 36 ? -11.104 2.492 -5.303 1.00 0.00 1298 ALA A O 3
ATOM 5455 N N . SER A 1 37 ? -11.523 1.057 -3.623 1.00 0.00 1299 SER A N 3
ATOM 5456 C CA . SER A 1 37 ? -11.540 -0.107 -4.503 1.00 0.00 1299 SER A CA 3
ATOM 5457 C C . SER A 1 37 ? -12.822 -0.167 -5.322 1.00 0.00 1299 SER A C 3
ATOM 5458 O O . SER A 1 37 ? -12.773 -0.383 -6.529 1.00 0.00 1299 SER A O 3
ATOM 5466 N N . SER A 1 38 ? -13.963 0.037 -4.672 1.00 0.00 1300 SER A N 3
ATOM 5467 C CA . SER A 1 38 ? -15.246 -0.012 -5.362 1.00 0.00 1300 SER A CA 3
ATOM 5468 C C . SER A 1 38 ? -15.291 1.001 -6.500 1.00 0.00 1300 SER A C 3
ATOM 5469 O O . SER A 1 38 ? -15.733 0.680 -7.599 1.00 0.00 1300 SER A O 3
ATOM 5477 N N . ALA A 1 39 ? -14.808 2.213 -6.243 1.00 0.00 1301 ALA A N 3
ATOM 5478 C CA . ALA A 1 39 ? -14.787 3.256 -7.261 1.00 0.00 1301 ALA A CA 3
ATOM 5479 C C . ALA A 1 39 ? -13.923 2.828 -8.444 1.00 0.00 1301 ALA A C 3
ATOM 5480 O O . ALA A 1 39 ? -14.242 3.107 -9.599 1.00 0.00 1301 ALA A O 3
ATOM 5487 N N . ALA A 1 40 ? -12.834 2.130 -8.154 1.00 0.00 1302 ALA A N 3
ATOM 5488 C CA . ALA A 1 40 ? -11.934 1.651 -9.194 1.00 0.00 1302 ALA A CA 3
ATOM 5489 C C . ALA A 1 40 ? -12.636 0.637 -10.100 1.00 0.00 1302 ALA A C 3
ATOM 5490 O O . ALA A 1 40 ? -12.283 0.485 -11.270 1.00 0.00 1302 ALA A O 3
ATOM 5497 N N . LEU A 1 41 ? -13.625 -0.057 -9.552 1.00 0.00 1303 LEU A N 3
ATOM 5498 C CA . LEU A 1 41 ? -14.372 -1.061 -10.306 1.00 0.00 1303 LEU A CA 3
ATOM 5499 C C . LEU A 1 41 ? -15.636 -0.474 -10.935 1.00 0.00 1303 LEU A C 3
ATOM 5500 O O . LEU A 1 41 ? -15.907 -0.671 -12.119 1.00 0.00 1303 LEU A O 3
ATOM 5516 N N . SER A 1 42 ? -16.398 0.245 -10.126 1.00 0.00 1304 SER A N 3
ATOM 5517 C CA . SER A 1 42 ? -17.655 0.840 -10.555 1.00 0.00 1304 SER A CA 3
ATOM 5518 C C . SER A 1 42 ? -17.457 2.026 -11.503 1.00 0.00 1304 SER A C 3
ATOM 5519 O O . SER A 1 42 ? -18.269 2.252 -12.398 1.00 0.00 1304 SER A O 3
ATOM 5527 N N . CYS A 1 43 ? -16.381 2.775 -11.315 1.00 0.00 1305 CYS A N 3
ATOM 5528 C CA . CYS A 1 43 ? -16.119 3.942 -12.153 1.00 0.00 1305 CYS A CA 3
ATOM 5529 C C . CYS A 1 43 ? -15.021 3.653 -13.164 1.00 0.00 1305 CYS A C 3
ATOM 5530 O O . CYS A 1 43 ? -15.070 4.122 -14.302 1.00 0.00 1305 CYS A O 3
ATOM 5538 N N . SER A 1 44 ? -14.044 2.859 -12.739 1.00 0.00 1306 SER A N 3
ATOM 5539 C CA . SER A 1 44 ? -12.906 2.494 -13.562 1.00 0.00 1306 SER A CA 3
ATOM 5540 C C . SER A 1 44 ? -12.221 3.730 -14.160 1.00 0.00 1306 SER A C 3
ATOM 5541 O O . SER A 1 44 ? -12.192 3.906 -15.380 1.00 0.00 1306 SER A O 3
ATOM 5549 N N . PRO A 1 45 ? -11.655 4.604 -13.303 1.00 0.00 1307 PRO A N 3
ATOM 5550 C CA . PRO A 1 45 ? -10.973 5.820 -13.758 1.00 0.00 1307 PRO A CA 3
ATOM 5551 C C . PRO A 1 45 ? -9.688 5.501 -14.512 1.00 0.00 1307 PRO A C 3
ATOM 5552 O O . PRO A 1 45 ? -9.237 6.269 -15.359 1.00 0.00 1307 PRO A O 3
ATOM 5563 N N . ARG A 1 46 ? -9.098 4.365 -14.177 1.00 0.00 1308 ARG A N 3
ATOM 5564 C CA . ARG A 1 46 ? -7.873 3.912 -14.812 1.00 0.00 1308 ARG A CA 3
ATOM 5565 C C . ARG A 1 46 ? -8.143 2.631 -15.591 1.00 0.00 1308 ARG A C 3
ATOM 5566 O O . ARG A 1 46 ? -8.620 1.649 -15.025 1.00 0.00 1308 ARG A O 3
ATOM 5587 N N . PRO A 1 47 ? -7.866 2.633 -16.899 1.00 0.00 1309 PRO A N 3
ATOM 5588 C CA . PRO A 1 47 ? -8.094 1.464 -17.747 1.00 0.00 1309 PRO A CA 3
ATOM 5589 C C . PRO A 1 47 ? -7.123 0.321 -17.452 1.00 0.00 1309 PRO A C 3
ATOM 5590 O O . PRO A 1 47 ? -7.535 -0.768 -17.049 1.00 0.00 1309 PRO A O 3
ATOM 5601 N N . THR A 1 48 ? -5.836 0.575 -17.638 1.00 0.00 1310 THR A N 3
ATOM 5602 C CA . THR A 1 48 ? -4.823 -0.437 -17.407 1.00 0.00 1310 THR A CA 3
ATOM 5603 C C . THR A 1 48 ? -3.865 -0.025 -16.296 1.00 0.00 1310 THR A C 3
ATOM 5604 O O . THR A 1 48 ? -3.322 1.082 -16.311 1.00 0.00 1310 THR A O 3
ATOM 5615 N N . PRO A 1 49 ? -3.664 -0.913 -15.310 1.00 0.00 1311 PRO A N 3
ATOM 5616 C CA . PRO A 1 49 ? -2.757 -0.666 -14.187 1.00 0.00 1311 PRO A CA 3
ATOM 5617 C C . PRO A 1 49 ? -1.290 -0.700 -14.618 1.00 0.00 1311 PRO A C 3
ATOM 5618 O O . PRO A 1 49 ? -0.984 -0.911 -15.795 1.00 0.00 1311 PRO A O 3
ATOM 5629 N N . ALA A 1 50 ? -0.387 -0.496 -13.669 1.00 0.00 1312 ALA A N 3
ATOM 5630 C CA . ALA A 1 50 ? 1.045 -0.508 -13.964 1.00 0.00 1312 ALA A CA 3
ATOM 5631 C C . ALA A 1 50 ? 1.845 -1.084 -12.805 1.00 0.00 1312 ALA A C 3
ATOM 5632 O O . ALA A 1 50 ? 1.481 -0.901 -11.647 1.00 0.00 1312 ALA A O 3
ATOM 5639 N N . VAL A 1 51 ? 2.931 -1.776 -13.121 1.00 0.00 1313 VAL A N 3
ATOM 5640 C CA . VAL A 1 51 ? 3.785 -2.363 -12.098 1.00 0.00 1313 VAL A CA 3
ATOM 5641 C C . VAL A 1 51 ? 4.733 -1.312 -11.531 1.00 0.00 1313 VAL A C 3
ATOM 5642 O O . VAL A 1 51 ? 5.568 -0.756 -12.250 1.00 0.00 1313 VAL A O 3
ATOM 5655 N N . VAL A 1 52 ? 4.601 -1.047 -10.242 1.00 0.00 1314 VAL A N 3
ATOM 5656 C CA . VAL A 1 52 ? 5.425 -0.056 -9.565 1.00 0.00 1314 VAL A CA 3
ATOM 5657 C C . VAL A 1 52 ? 6.123 -0.664 -8.348 1.00 0.00 1314 VAL A C 3
ATOM 5658 O O . VAL A 1 52 ? 5.936 -1.838 -8.042 1.00 0.00 1314 VAL A O 3
ATOM 5671 N N . HIS A 1 53 ? 6.927 0.136 -7.669 1.00 0.00 1315 HIS A N 3
ATOM 5672 C CA . HIS A 1 53 ? 7.661 -0.320 -6.495 1.00 0.00 1315 HIS A CA 3
ATOM 5673 C C . HIS A 1 53 ? 6.999 0.199 -5.220 1.00 0.00 1315 HIS A C 3
ATOM 5674 O O . HIS A 1 53 ? 6.517 1.334 -5.166 1.00 0.00 1315 HIS A O 3
ATOM 5688 N N . PHE A 1 54 ? 6.981 -0.639 -4.199 1.00 0.00 1316 PHE A N 3
ATOM 5689 C CA . PHE A 1 54 ? 6.378 -0.299 -2.924 1.00 0.00 1316 PHE A CA 3
ATOM 5690 C C . PHE A 1 54 ? 7.384 -0.509 -1.802 1.00 0.00 1316 PHE A C 3
ATOM 5691 O O . PHE A 1 54 ? 7.807 -1.634 -1.531 1.00 0.00 1316 PHE A O 3
ATOM 5708 N N . LYS A 1 55 ? 7.772 0.580 -1.162 1.00 0.00 1317 LYS A N 3
ATOM 5709 C CA . LYS A 1 55 ? 8.739 0.527 -0.076 1.00 0.00 1317 LYS A CA 3
ATOM 5710 C C . LYS A 1 55 ? 8.078 0.928 1.238 1.00 0.00 1317 LYS A C 3
ATOM 5711 O O . LYS A 1 55 ? 7.284 1.869 1.272 1.00 0.00 1317 LYS A O 3
ATOM 5730 N N . VAL A 1 56 ? 8.394 0.221 2.315 1.00 0.00 1318 VAL A N 3
ATOM 5731 C CA . VAL A 1 56 ? 7.815 0.529 3.618 1.00 0.00 1318 VAL A CA 3
ATOM 5732 C C . VAL A 1 56 ? 8.897 0.784 4.665 1.00 0.00 1318 VAL A C 3
ATOM 5733 O O . VAL A 1 56 ? 9.909 0.081 4.721 1.00 0.00 1318 VAL A O 3
ATOM 5746 N N . SER A 1 57 ? 8.683 1.809 5.475 1.00 0.00 1319 SER A N 3
ATOM 5747 C CA . SER A 1 57 ? 9.615 2.173 6.525 1.00 0.00 1319 SER A CA 3
ATOM 5748 C C . SER A 1 57 ? 8.843 2.637 7.751 1.00 0.00 1319 SER A C 3
ATOM 5749 O O . SER A 1 57 ? 7.656 2.941 7.658 1.00 0.00 1319 SER A O 3
ATOM 5757 N N . ALA A 1 58 ? 9.519 2.702 8.890 1.00 0.00 1320 ALA A N 3
ATOM 5758 C CA . ALA A 1 58 ? 8.885 3.126 10.132 1.00 0.00 1320 ALA A CA 3
ATOM 5759 C C . ALA A 1 58 ? 8.466 4.589 10.066 1.00 0.00 1320 ALA A C 3
ATOM 5760 O O . ALA A 1 58 ? 7.538 5.010 10.757 1.00 0.00 1320 ALA A O 3
ATOM 5767 N N . GLN A 1 59 ? 9.156 5.362 9.241 1.00 0.00 1321 GLN A N 3
ATOM 5768 C CA . GLN A 1 59 ? 8.853 6.772 9.088 1.00 0.00 1321 GLN A CA 3
ATOM 5769 C C . GLN A 1 59 ? 7.780 7.005 8.030 1.00 0.00 1321 GLN A C 3
ATOM 5770 O O . GLN A 1 59 ? 7.417 8.151 7.759 1.00 0.00 1321 GLN A O 3
ATOM 5784 N N . GLY A 1 60 ? 7.267 5.930 7.439 1.00 0.00 1322 GLY A N 3
ATOM 5785 C CA . GLY A 1 60 ? 6.232 6.074 6.436 1.00 0.00 1322 GLY A CA 3
ATOM 5786 C C . GLY A 1 60 ? 6.379 5.123 5.263 1.00 0.00 1322 GLY A C 3
ATOM 5787 O O . GLY A 1 60 ? 7.332 4.346 5.190 1.00 0.00 1322 GLY A O 3
ATOM 5791 N N . ILE A 1 61 ? 5.431 5.204 4.344 1.00 0.00 1323 ILE A N 3
ATOM 5792 C CA . ILE A 1 61 ? 5.416 4.363 3.156 1.00 0.00 1323 ILE A CA 3
ATOM 5793 C C . ILE A 1 61 ? 5.957 5.145 1.968 1.00 0.00 1323 ILE A C 3
ATOM 5794 O O . ILE A 1 61 ? 5.777 6.357 1.882 1.00 0.00 1323 ILE A O 3
ATOM 5810 N N . THR A 1 62 ? 6.625 4.463 1.062 1.00 0.00 1324 THR A N 3
ATOM 5811 C CA . THR A 1 62 ? 7.199 5.117 -0.089 1.00 0.00 1324 THR A CA 3
ATOM 5812 C C . THR A 1 62 ? 6.673 4.561 -1.409 1.00 0.00 1324 THR A C 3
ATOM 5813 O O . THR A 1 62 ? 6.735 3.356 -1.669 1.00 0.00 1324 THR A O 3
ATOM 5824 N N . LEU A 1 63 ? 6.150 5.458 -2.233 1.00 0.00 1325 LEU A N 3
ATOM 5825 C CA . LEU A 1 63 ? 5.649 5.103 -3.549 1.00 0.00 1325 LEU A CA 3
ATOM 5826 C C . LEU A 1 63 ? 6.772 5.315 -4.551 1.00 0.00 1325 LEU A C 3
ATOM 5827 O O . LEU A 1 63 ? 7.337 6.403 -4.625 1.00 0.00 1325 LEU A O 3
ATOM 5843 N N . THR A 1 64 ? 7.123 4.285 -5.296 1.00 0.00 1326 THR A N 3
ATOM 5844 C CA . THR A 1 64 ? 8.203 4.405 -6.257 1.00 0.00 1326 THR A CA 3
ATOM 5845 C C . THR A 1 64 ? 7.834 3.801 -7.608 1.00 0.00 1326 THR A C 3
ATOM 5846 O O . THR A 1 64 ? 7.282 2.713 -7.682 1.00 0.00 1326 THR A O 3
ATOM 5857 N N . ASP A 1 65 ? 8.118 4.527 -8.671 1.00 0.00 1327 ASP A N 3
ATOM 5858 C CA . ASP A 1 65 ? 7.856 4.036 -10.011 1.00 0.00 1327 ASP A CA 3
ATOM 5859 C C . ASP A 1 65 ? 9.186 3.659 -10.640 1.00 0.00 1327 ASP A C 3
ATOM 5860 O O . ASP A 1 65 ? 10.026 4.523 -10.896 1.00 0.00 1327 ASP A O 3
ATOM 5869 N N . ASN A 1 66 ? 9.378 2.367 -10.868 1.00 0.00 1328 ASN A N 3
ATOM 5870 C CA . ASN A 1 66 ? 10.624 1.856 -11.431 1.00 0.00 1328 ASN A CA 3
ATOM 5871 C C . ASN A 1 66 ? 10.900 2.413 -12.824 1.00 0.00 1328 ASN A C 3
ATOM 5872 O O . ASN A 1 66 ? 12.055 2.572 -13.216 1.00 0.00 1328 ASN A O 3
ATOM 5883 N N . GLN A 1 67 ? 9.851 2.717 -13.571 1.00 0.00 1329 GLN A N 3
ATOM 5884 C CA . GLN A 1 67 ? 10.021 3.243 -14.917 1.00 0.00 1329 GLN A CA 3
ATOM 5885 C C . GLN A 1 67 ? 9.663 4.722 -14.978 1.00 0.00 1329 GLN A C 3
ATOM 5886 O O . GLN A 1 67 ? 9.920 5.387 -15.984 1.00 0.00 1329 GLN A O 3
ATOM 5900 N N . ARG A 1 68 ? 9.078 5.226 -13.892 1.00 0.00 1330 ARG A N 3
ATOM 5901 C CA . ARG A 1 68 ? 8.668 6.629 -13.796 1.00 0.00 1330 ARG A CA 3
ATOM 5902 C C . ARG A 1 68 ? 7.697 6.978 -14.919 1.00 0.00 1330 ARG A C 3
ATOM 5903 O O . ARG A 1 68 ? 7.769 8.050 -15.521 1.00 0.00 1330 ARG A O 3
ATOM 5924 N N . LYS A 1 69 ? 6.784 6.061 -15.186 1.00 0.00 1331 LYS A N 3
ATOM 5925 C CA . LYS A 1 69 ? 5.798 6.234 -16.233 1.00 0.00 1331 LYS A CA 3
ATOM 5926 C C . LYS A 1 69 ? 4.583 6.992 -15.721 1.00 0.00 1331 LYS A C 3
ATOM 5927 O O . LYS A 1 69 ? 3.957 7.751 -16.460 1.00 0.00 1331 LYS A O 3
ATOM 5946 N N . LEU A 1 70 ? 4.249 6.772 -14.461 1.00 0.00 1332 LEU A N 3
ATOM 5947 C CA . LEU A 1 70 ? 3.086 7.404 -13.861 1.00 0.00 1332 LEU A CA 3
ATOM 5948 C C . LEU A 1 70 ? 3.453 8.619 -13.019 1.00 0.00 1332 LEU A C 3
ATOM 5949 O O . LEU A 1 70 ? 3.015 9.741 -13.298 1.00 0.00 1332 LEU A O 3
ATOM 5965 N N . PHE A 1 71 ? 4.256 8.399 -11.989 1.00 0.00 1333 PHE A N 3
ATOM 5966 C CA . PHE A 1 71 ? 4.640 9.475 -11.089 1.00 0.00 1333 PHE A CA 3
ATOM 5967 C C . PHE A 1 71 ? 5.995 9.196 -10.445 1.00 0.00 1333 PHE A C 3
ATOM 5968 O O . PHE A 1 71 ? 6.361 8.040 -10.220 1.00 0.00 1333 PHE A O 3
ATOM 5985 N N . PHE A 1 72 ? 6.740 10.259 -10.170 1.00 0.00 1334 PHE A N 3
ATOM 5986 C CA . PHE A 1 72 ? 8.045 10.146 -9.535 1.00 0.00 1334 PHE A CA 3
ATOM 5987 C C . PHE A 1 72 ? 7.888 9.622 -8.107 1.00 0.00 1334 PHE A C 3
ATOM 5988 O O . PHE A 1 72 ? 6.822 9.764 -7.506 1.00 0.00 1334 PHE A O 3
ATOM 6005 N N . ARG A 1 73 ? 8.949 9.019 -7.572 1.00 0.00 1335 ARG A N 3
ATOM 6006 C CA . ARG A 1 73 ? 8.927 8.464 -6.220 1.00 0.00 1335 ARG A CA 3
ATOM 6007 C C . ARG A 1 73 ? 8.488 9.509 -5.197 1.00 0.00 1335 ARG A C 3
ATOM 6008 O O . ARG A 1 73 ? 8.869 10.680 -5.278 1.00 0.00 1335 ARG A O 3
ATOM 6029 N N . ARG A 1 74 ? 7.682 9.078 -4.239 1.00 0.00 1336 ARG A N 3
ATOM 6030 C CA . ARG A 1 74 ? 7.176 9.964 -3.203 1.00 0.00 1336 ARG A CA 3
ATOM 6031 C C . ARG A 1 74 ? 7.165 9.258 -1.851 1.00 0.00 1336 ARG A C 3
ATOM 6032 O O . ARG A 1 74 ? 6.603 8.169 -1.711 1.00 0.00 1336 ARG A O 3
ATOM 6053 N N . HIS A 1 75 ? 7.798 9.877 -0.864 1.00 0.00 1337 HIS A N 3
ATOM 6054 C CA . HIS A 1 75 ? 7.860 9.321 0.479 1.00 0.00 1337 HIS A CA 3
ATOM 6055 C C . HIS A 1 75 ? 6.737 9.903 1.329 1.00 0.00 1337 HIS A C 3
ATOM 6056 O O . HIS A 1 75 ? 6.706 11.108 1.587 1.00 0.00 1337 HIS A O 3
ATOM 6070 N N . TYR A 1 76 ? 5.810 9.055 1.739 1.00 0.00 1338 TYR A N 3
ATOM 6071 C CA . TYR A 1 76 ? 4.688 9.482 2.559 1.00 0.00 1338 TYR A CA 3
ATOM 6072 C C . TYR A 1 76 ? 5.018 9.294 4.033 1.00 0.00 1338 TYR A C 3
ATOM 6073 O O . TYR A 1 76 ? 5.180 8.166 4.495 1.00 0.00 1338 TYR A O 3
ATOM 6091 N N . PRO A 1 77 ? 5.133 10.396 4.784 1.00 0.00 1339 PRO A N 3
ATOM 6092 C CA . PRO A 1 77 ? 5.450 10.345 6.212 1.00 0.00 1339 PRO A CA 3
ATOM 6093 C C . PRO A 1 77 ? 4.376 9.619 7.016 1.00 0.00 1339 PRO A C 3
ATOM 6094 O O . PRO A 1 77 ? 3.178 9.820 6.799 1.00 0.00 1339 PRO A O 3
ATOM 6105 N N . VAL A 1 78 ? 4.817 8.776 7.943 1.00 0.00 1340 VAL A N 3
ATOM 6106 C CA . VAL A 1 78 ? 3.916 8.002 8.793 1.00 0.00 1340 VAL A CA 3
ATOM 6107 C C . VAL A 1 78 ? 2.987 8.916 9.590 1.00 0.00 1340 VAL A C 3
ATOM 6108 O O . VAL A 1 78 ? 1.890 8.520 9.971 1.00 0.00 1340 VAL A O 3
ATOM 6121 N N . ASN A 1 79 ? 3.425 10.149 9.812 1.00 0.00 1341 ASN A N 3
ATOM 6122 C CA . ASN A 1 79 ? 2.631 11.125 10.551 1.00 0.00 1341 ASN A CA 3
ATOM 6123 C C . ASN A 1 79 ? 1.389 11.511 9.752 1.00 0.00 1341 ASN A C 3
ATOM 6124 O O . ASN A 1 79 ? 0.379 11.936 10.313 1.00 0.00 1341 ASN A O 3
ATOM 6135 N N . SER A 1 80 ? 1.474 11.360 8.436 1.00 0.00 1342 SER A N 3
ATOM 6136 C CA . SER A 1 80 ? 0.357 11.671 7.560 1.00 0.00 1342 SER A CA 3
ATOM 6137 C C . SER A 1 80 ? -0.459 10.412 7.283 1.00 0.00 1342 SER A C 3
ATOM 6138 O O . SER A 1 80 ? -1.620 10.487 6.889 1.00 0.00 1342 SER A O 3
ATOM 6146 N N . ILE A 1 81 ? 0.160 9.256 7.492 1.00 0.00 1343 ILE A N 3
ATOM 6147 C CA . ILE A 1 81 ? -0.503 7.977 7.275 1.00 0.00 1343 ILE A CA 3
ATOM 6148 C C . ILE A 1 81 ? -1.320 7.596 8.502 1.00 0.00 1343 ILE A C 3
ATOM 6149 O O . ILE A 1 81 ? -0.776 7.378 9.589 1.00 0.00 1343 ILE A O 3
ATOM 6165 N N . THR A 1 82 ? -2.625 7.519 8.319 1.00 0.00 1344 THR A N 3
ATOM 6166 C CA . THR A 1 82 ? -3.528 7.198 9.406 1.00 0.00 1344 THR A CA 3
ATOM 6167 C C . THR A 1 82 ? -3.940 5.731 9.399 1.00 0.00 1344 THR A C 3
ATOM 6168 O O . THR A 1 82 ? -4.208 5.149 10.453 1.00 0.00 1344 THR A O 3
ATOM 6179 N N . PHE A 1 83 ? -3.973 5.123 8.218 1.00 0.00 1345 PHE A N 3
ATOM 6180 C CA . PHE A 1 83 ? -4.381 3.731 8.109 1.00 0.00 1345 PHE A CA 3
ATOM 6181 C C . PHE A 1 83 ? -3.825 3.079 6.849 1.00 0.00 1345 PHE A C 3
ATOM 6182 O O . PHE A 1 83 ? -3.507 3.755 5.873 1.00 0.00 1345 PHE A O 3
ATOM 6199 N N . SER A 1 84 ? -3.680 1.764 6.895 1.00 0.00 1346 SER A N 3
ATOM 6200 C CA . SER A 1 84 ? -3.179 0.993 5.772 1.00 0.00 1346 SER A CA 3
ATOM 6201 C C . SER A 1 84 ? -3.804 -0.397 5.804 1.00 0.00 1346 SER A C 3
ATOM 6202 O O . SER A 1 84 ? -3.779 -1.070 6.838 1.00 0.00 1346 SER A O 3
ATOM 6210 N N . SER A 1 85 ? -4.403 -0.807 4.698 1.00 0.00 1347 SER A N 3
ATOM 6211 C CA . SER A 1 85 ? -5.029 -2.118 4.615 1.00 0.00 1347 SER A CA 3
ATOM 6212 C C . SER A 1 85 ? -4.931 -2.682 3.208 1.00 0.00 1347 SER A C 3
ATOM 6213 O O . SER A 1 85 ? -4.684 -1.948 2.259 1.00 0.00 1347 SER A O 3
ATOM 6221 N N . THR A 1 86 ? -5.129 -3.986 3.087 1.00 0.00 1348 THR A N 3
ATOM 6222 C CA . THR A 1 86 ? -5.057 -4.654 1.802 1.00 0.00 1348 THR A CA 3
ATOM 6223 C C . THR A 1 86 ? -6.453 -5.037 1.306 1.00 0.00 1348 THR A C 3
ATOM 6224 O O . THR A 1 86 ? -6.613 -5.609 0.228 1.00 0.00 1348 THR A O 3
ATOM 6235 N N . ASP A 1 87 ? -7.471 -4.711 2.098 1.00 0.00 1349 ASP A N 3
ATOM 6236 C CA . ASP A 1 87 ? -8.842 -4.994 1.727 1.00 0.00 1349 ASP A CA 3
ATOM 6237 C C . ASP A 1 87 ? -9.815 -4.600 2.824 1.00 0.00 1349 ASP A C 3
ATOM 6238 O O . ASP A 1 87 ? -9.539 -4.766 4.010 1.00 0.00 1349 ASP A O 3
ATOM 6247 N N . PRO A 1 88 ? -10.947 -4.011 2.435 1.00 0.00 1350 PRO A N 3
ATOM 6248 C CA . PRO A 1 88 ? -12.004 -3.653 3.372 1.00 0.00 1350 PRO A CA 3
ATOM 6249 C C . PRO A 1 88 ? -12.945 -4.835 3.588 1.00 0.00 1350 PRO A C 3
ATOM 6250 O O . PRO A 1 88 ? -13.383 -5.115 4.704 1.00 0.00 1350 PRO A O 3
ATOM 6261 N N . GLN A 1 89 ? -13.260 -5.510 2.492 1.00 0.00 1351 GLN A N 3
ATOM 6262 C CA . GLN A 1 89 ? -14.116 -6.680 2.500 1.00 0.00 1351 GLN A CA 3
ATOM 6263 C C . GLN A 1 89 ? -13.463 -7.777 1.665 1.00 0.00 1351 GLN A C 3
ATOM 6264 O O . GLN A 1 89 ? -14.120 -8.734 1.243 1.00 0.00 1351 GLN A O 3
ATOM 6278 N N . ASP A 1 90 ? -12.158 -7.613 1.428 1.00 0.00 1352 ASP A N 3
ATOM 6279 C CA . ASP A 1 90 ? -11.362 -8.556 0.640 1.00 0.00 1352 ASP A CA 3
ATOM 6280 C C . ASP A 1 90 ? -11.780 -8.544 -0.825 1.00 0.00 1352 ASP A C 3
ATOM 6281 O O . ASP A 1 90 ? -12.428 -9.467 -1.314 1.00 0.00 1352 ASP A O 3
ATOM 6290 N N . ARG A 1 91 ? -11.440 -7.466 -1.509 1.00 0.00 1353 ARG A N 3
ATOM 6291 C CA . ARG A 1 91 ? -11.744 -7.334 -2.927 1.00 0.00 1353 ARG A CA 3
ATOM 6292 C C . ARG A 1 91 ? -10.544 -7.748 -3.767 1.00 0.00 1353 ARG A C 3
ATOM 6293 O O . ARG A 1 91 ? -9.418 -7.808 -3.270 1.00 0.00 1353 ARG A O 3
ATOM 6314 N N . ARG A 1 92 ? -10.793 -8.044 -5.036 1.00 0.00 1354 ARG A N 3
ATOM 6315 C CA . ARG A 1 92 ? -9.734 -8.447 -5.946 1.00 0.00 1354 ARG A CA 3
ATOM 6316 C C . ARG A 1 92 ? -9.831 -7.664 -7.249 1.00 0.00 1354 ARG A C 3
ATOM 6317 O O . ARG A 1 92 ? -10.921 -7.271 -7.670 1.00 0.00 1354 ARG A O 3
ATOM 6338 N N . TRP A 1 93 ? -8.686 -7.427 -7.865 1.00 0.00 1355 TRP A N 3
ATOM 6339 C CA . TRP A 1 93 ? -8.609 -6.696 -9.117 1.00 0.00 1355 TRP A CA 3
ATOM 6340 C C . TRP A 1 93 ? -8.336 -7.658 -10.264 1.00 0.00 1355 TRP A C 3
ATOM 6341 O O . TRP A 1 93 ? -7.521 -8.569 -10.134 1.00 0.00 1355 TRP A O 3
ATOM 6362 N N . THR A 1 94 ? -9.022 -7.462 -11.374 1.00 0.00 1356 THR A N 3
ATOM 6363 C CA . THR A 1 94 ? -8.836 -8.312 -12.532 1.00 0.00 1356 THR A CA 3
ATOM 6364 C C . THR A 1 94 ? -7.962 -7.618 -13.560 1.00 0.00 1356 THR A C 3
ATOM 6365 O O . THR A 1 94 ? -8.352 -6.601 -14.139 1.00 0.00 1356 THR A O 3
ATOM 6376 N N . ASN A 1 95 ? -6.773 -8.152 -13.766 1.00 0.00 1357 ASN A N 3
ATOM 6377 C CA . ASN A 1 95 ? -5.849 -7.591 -14.734 1.00 0.00 1357 ASN A CA 3
ATOM 6378 C C . ASN A 1 95 ? -6.335 -7.916 -16.138 1.00 0.00 1357 ASN A C 3
ATOM 6379 O O . ASN A 1 95 ? -7.014 -8.923 -16.335 1.00 0.00 1357 ASN A O 3
ATOM 6390 N N . PRO A 1 96 ? -5.998 -7.082 -17.136 1.00 0.00 1358 PRO A N 3
ATOM 6391 C CA . PRO A 1 96 ? -6.418 -7.299 -18.528 1.00 0.00 1358 PRO A CA 3
ATOM 6392 C C . PRO A 1 96 ? -5.909 -8.625 -19.101 1.00 0.00 1358 PRO A C 3
ATOM 6393 O O . PRO A 1 96 ? -6.351 -9.067 -20.163 1.00 0.00 1358 PRO A O 3
ATOM 6404 N N . ASP A 1 97 ? -4.982 -9.255 -18.387 1.00 0.00 1359 ASP A N 3
ATOM 6405 C CA . ASP A 1 97 ? -4.420 -10.531 -18.813 1.00 0.00 1359 ASP A CA 3
ATOM 6406 C C . ASP A 1 97 ? -5.290 -11.683 -18.318 1.00 0.00 1359 ASP A C 3
ATOM 6407 O O . ASP A 1 97 ? -5.204 -12.800 -18.826 1.00 0.00 1359 ASP A O 3
ATOM 6416 N N . GLY A 1 98 ? -6.146 -11.399 -17.336 1.00 0.00 1360 GLY A N 3
ATOM 6417 C CA . GLY A 1 98 ? -7.029 -12.419 -16.796 1.00 0.00 1360 GLY A CA 3
ATOM 6418 C C . GLY A 1 98 ? -6.752 -12.757 -15.339 1.00 0.00 1360 GLY A C 3
ATOM 6419 O O . GLY A 1 98 ? -7.652 -13.198 -14.625 1.00 0.00 1360 GLY A O 3
ATOM 6423 N N . THR A 1 99 ? -5.523 -12.543 -14.885 1.00 0.00 1361 THR A N 3
ATOM 6424 C CA . THR A 1 99 ? -5.162 -12.853 -13.503 1.00 0.00 1361 THR A CA 3
ATOM 6425 C C . THR A 1 99 ? -5.745 -11.829 -12.533 1.00 0.00 1361 THR A C 3
ATOM 6426 O O . THR A 1 99 ? -5.927 -10.655 -12.874 1.00 0.00 1361 THR A O 3
ATOM 6437 N N . THR A 1 100 ? -6.045 -12.286 -11.328 1.00 0.00 1362 THR A N 3
ATOM 6438 C CA . THR A 1 100 ? -6.602 -11.431 -10.301 1.00 0.00 1362 THR A CA 3
ATOM 6439 C C . THR A 1 100 ? -5.596 -11.220 -9.175 1.00 0.00 1362 THR A C 3
ATOM 6440 O O . THR A 1 100 ? -4.743 -12.075 -8.925 1.00 0.00 1362 THR A O 3
ATOM 6451 N N . SER A 1 101 ? -5.680 -10.073 -8.522 1.00 0.00 1363 SER A N 3
ATOM 6452 C CA . SER A 1 101 ? -4.778 -9.738 -7.430 1.00 0.00 1363 SER A CA 3
ATOM 6453 C C . SER A 1 101 ? -5.531 -8.991 -6.333 1.00 0.00 1363 SER A C 3
ATOM 6454 O O . SER A 1 101 ? -6.585 -8.412 -6.592 1.00 0.00 1363 SER A O 3
ATOM 6462 N N . LYS A 1 102 ? -5.010 -9.015 -5.110 1.00 0.00 1364 LYS A N 3
ATOM 6463 C CA . LYS A 1 102 ? -5.648 -8.306 -4.005 1.00 0.00 1364 LYS A CA 3
ATOM 6464 C C . LYS A 1 102 ? -5.427 -6.807 -4.167 1.00 0.00 1364 LYS A C 3
ATOM 6465 O O . LYS A 1 102 ? -4.428 -6.383 -4.751 1.00 0.00 1364 LYS A O 3
ATOM 6484 N N . ILE A 1 103 ? -6.354 -6.007 -3.662 1.00 0.00 1365 ILE A N 3
ATOM 6485 C CA . ILE A 1 103 ? -6.236 -4.561 -3.777 1.00 0.00 1365 ILE A CA 3
ATOM 6486 C C . ILE A 1 103 ? -6.054 -3.912 -2.415 1.00 0.00 1365 ILE A C 3
ATOM 6487 O O . ILE A 1 103 ? -6.985 -3.878 -1.613 1.00 0.00 1365 ILE A O 3
ATOM 6503 N N . PHE A 1 104 ? -4.894 -3.322 -2.196 1.00 0.00 1366 PHE A N 3
ATOM 6504 C CA . PHE A 1 104 ? -4.601 -2.679 -0.928 1.00 0.00 1366 PHE A CA 3
ATOM 6505 C C . PHE A 1 104 ? -4.647 -1.165 -1.083 1.00 0.00 1366 PHE A C 3
ATOM 6506 O O . PHE A 1 104 ? -4.498 -0.633 -2.184 1.00 0.00 1366 PHE A O 3
ATOM 6523 N N . GLY A 1 105 ? -4.880 -0.479 0.017 1.00 0.00 1367 GLY A N 3
ATOM 6524 C CA . GLY A 1 105 ? -4.951 0.960 -0.008 1.00 0.00 1367 GLY A CA 3
ATOM 6525 C C . GLY A 1 105 ? -4.430 1.565 1.273 1.00 0.00 1367 GLY A C 3
ATOM 6526 O O . GLY A 1 105 ? -4.651 1.022 2.362 1.00 0.00 1367 GLY A O 3
ATOM 6530 N N . PHE A 1 106 ? -3.736 2.679 1.157 1.00 0.00 1368 PHE A N 3
ATOM 6531 C CA . PHE A 1 106 ? -3.192 3.343 2.325 1.00 0.00 1368 PHE A CA 3
ATOM 6532 C C . PHE A 1 106 ? -3.759 4.745 2.437 1.00 0.00 1368 PHE A C 3
ATOM 6533 O O . PHE A 1 106 ? -3.832 5.486 1.453 1.00 0.00 1368 PHE A O 3
ATOM 6550 N N . VAL A 1 107 ? -4.182 5.087 3.637 1.00 0.00 1369 VAL A N 3
ATOM 6551 C CA . VAL A 1 107 ? -4.767 6.383 3.912 1.00 0.00 1369 VAL A CA 3
ATOM 6552 C C . VAL A 1 107 ? -3.692 7.351 4.373 1.00 0.00 1369 VAL A C 3
ATOM 6553 O O . VAL A 1 107 ? -3.122 7.190 5.457 1.00 0.00 1369 VAL A O 3
ATOM 6566 N N . ALA A 1 108 ? -3.406 8.346 3.551 1.00 0.00 1370 ALA A N 3
ATOM 6567 C CA . ALA A 1 108 ? -2.390 9.327 3.882 1.00 0.00 1370 ALA A CA 3
ATOM 6568 C C . ALA A 1 108 ? -2.900 10.746 3.674 1.00 0.00 1370 ALA A C 3
ATOM 6569 O O . ALA A 1 108 ? -3.566 11.047 2.682 1.00 0.00 1370 ALA A O 3
ATOM 6576 N N . LYS A 1 109 ? -2.593 11.603 4.633 1.00 0.00 1371 LYS A N 3
ATOM 6577 C CA . LYS A 1 109 ? -2.992 13.001 4.586 1.00 0.00 1371 LYS A CA 3
ATOM 6578 C C . LYS A 1 109 ? -2.158 13.761 3.562 1.00 0.00 1371 LYS A C 3
ATOM 6579 O O . LYS A 1 109 ? -0.991 13.435 3.328 1.00 0.00 1371 LYS A O 3
ATOM 6598 N N . LYS A 1 110 ? -2.762 14.769 2.955 1.00 0.00 1372 LYS A N 3
ATOM 6599 C CA . LYS A 1 110 ? -2.080 15.572 1.952 1.00 0.00 1372 LYS A CA 3
ATOM 6600 C C . LYS A 1 110 ? -1.391 16.770 2.601 1.00 0.00 1372 LYS A C 3
ATOM 6601 O O . LYS A 1 110 ? -1.874 17.302 3.607 1.00 0.00 1372 LYS A O 3
ATOM 6620 N N . PRO A 1 111 ? -0.243 17.198 2.056 1.00 0.00 1373 PRO A N 3
ATOM 6621 C CA . PRO A 1 111 ? 0.493 18.347 2.585 1.00 0.00 1373 PRO A CA 3
ATOM 6622 C C . PRO A 1 111 ? -0.310 19.633 2.426 1.00 0.00 1373 PRO A C 3
ATOM 6623 O O . PRO A 1 111 ? -0.740 19.979 1.323 1.00 0.00 1373 PRO A O 3
ATOM 6634 N N . GLY A 1 112 ? -0.530 20.325 3.530 1.00 0.00 1374 GLY A N 3
ATOM 6635 C CA . GLY A 1 112 ? -1.294 21.555 3.496 1.00 0.00 1374 GLY A CA 3
ATOM 6636 C C . GLY A 1 112 ? -2.665 21.373 4.106 1.00 0.00 1374 GLY A C 3
ATOM 6637 O O . GLY A 1 112 ? -3.220 22.297 4.703 1.00 0.00 1374 GLY A O 3
ATOM 6641 N N . SER A 1 113 ? -3.211 20.175 3.957 1.00 0.00 1375 SER A N 3
ATOM 6642 C CA . SER A 1 113 ? -4.512 19.851 4.496 1.00 0.00 1375 SER A CA 3
ATOM 6643 C C . SER A 1 113 ? -4.429 18.579 5.336 1.00 0.00 1375 SER A C 3
ATOM 6644 O O . SER A 1 113 ? -4.807 17.498 4.881 1.00 0.00 1375 SER A O 3
ATOM 6652 N N . PRO A 1 114 ? -3.931 18.694 6.579 1.00 0.00 1376 PRO A N 3
ATOM 6653 C CA . PRO A 1 114 ? -3.776 17.549 7.481 1.00 0.00 1376 PRO A CA 3
ATOM 6654 C C . PRO A 1 114 ? -5.107 17.013 8.000 1.00 0.00 1376 PRO A C 3
ATOM 6655 O O . PRO A 1 114 ? -5.168 15.918 8.559 1.00 0.00 1376 PRO A O 3
ATOM 6666 N N . TRP A 1 115 ? -6.174 17.781 7.829 1.00 0.00 1377 TRP A N 3
ATOM 6667 C CA . TRP A 1 115 ? -7.483 17.344 8.284 1.00 0.00 1377 TRP A CA 3
ATOM 6668 C C . TRP A 1 115 ? -8.094 16.370 7.285 1.00 0.00 1377 TRP A C 3
ATOM 6669 O O . TRP A 1 115 ? -8.964 15.570 7.636 1.00 0.00 1377 TRP A O 3
ATOM 6690 N N . GLU A 1 116 ? -7.626 16.432 6.045 1.00 0.00 1378 GLU A N 3
ATOM 6691 C CA . GLU A 1 116 ? -8.117 15.549 4.997 1.00 0.00 1378 GLU A CA 3
ATOM 6692 C C . GLU A 1 116 ? -7.077 14.481 4.693 1.00 0.00 1378 GLU A C 3
ATOM 6693 O O . GLU A 1 116 ? -5.921 14.592 5.102 1.00 0.00 1378 GLU A O 3
ATOM 6705 N N . ASN A 1 117 ? -7.490 13.452 3.972 1.00 0.00 1379 ASN A N 3
ATOM 6706 C CA . ASN A 1 117 ? -6.604 12.354 3.622 1.00 0.00 1379 ASN A CA 3
ATOM 6707 C C . ASN A 1 117 ? -7.066 11.692 2.332 1.00 0.00 1379 ASN A C 3
ATOM 6708 O O . ASN A 1 117 ? -8.235 11.797 1.952 1.00 0.00 1379 ASN A O 3
ATOM 6719 N N . VAL A 1 118 ? -6.144 11.032 1.653 1.00 0.00 1380 VAL A N 3
ATOM 6720 C CA . VAL A 1 118 ? -6.444 10.357 0.400 1.00 0.00 1380 VAL A CA 3
ATOM 6721 C C . VAL A 1 118 ? -5.962 8.911 0.450 1.00 0.00 1380 VAL A C 3
ATOM 6722 O O . VAL A 1 118 ? -4.893 8.627 0.997 1.00 0.00 1380 VAL A O 3
ATOM 6735 N N . CYS A 1 119 ? -6.759 8.004 -0.094 1.00 0.00 1381 CYS A N 3
ATOM 6736 C CA . CYS A 1 119 ? -6.410 6.599 -0.119 1.00 0.00 1381 CYS A CA 3
ATOM 6737 C C . CYS A 1 119 ? -5.951 6.205 -1.511 1.00 0.00 1381 CYS A C 3
ATOM 6738 O O . CYS A 1 119 ? -6.751 6.151 -2.450 1.00 0.00 1381 CYS A O 3
ATOM 6746 N N . HIS A 1 120 ? -4.665 5.966 -1.664 1.00 0.00 1382 HIS A N 3
ATOM 6747 C CA . HIS A 1 120 ? -4.141 5.558 -2.951 1.00 0.00 1382 HIS A CA 3
ATOM 6748 C C . HIS A 1 120 ? -4.289 4.048 -3.068 1.00 0.00 1382 HIS A C 3
ATOM 6749 O O . HIS A 1 120 ? -3.713 3.291 -2.284 1.00 0.00 1382 HIS A O 3
ATOM 6763 N N . LEU A 1 121 ? -5.086 3.629 -4.033 1.00 0.00 1383 LEU A N 3
ATOM 6764 C CA . LEU A 1 121 ? -5.377 2.224 -4.255 1.00 0.00 1383 LEU A CA 3
ATOM 6765 C C . LEU A 1 121 ? -4.324 1.559 -5.133 1.00 0.00 1383 LEU A C 3
ATOM 6766 O O . LEU A 1 121 ? -4.007 2.040 -6.224 1.00 0.00 1383 LEU A O 3
ATOM 6782 N N . PHE A 1 122 ? -3.797 0.444 -4.653 1.00 0.00 1384 PHE A N 3
ATOM 6783 C CA . PHE A 1 122 ? -2.785 -0.302 -5.378 1.00 0.00 1384 PHE A CA 3
ATOM 6784 C C . PHE A 1 122 ? -3.055 -1.800 -5.281 1.00 0.00 1384 PHE A C 3
ATOM 6785 O O . PHE A 1 122 ? -3.450 -2.302 -4.234 1.00 0.00 1384 PHE A O 3
ATOM 6802 N N . ALA A 1 123 ? -2.862 -2.506 -6.375 1.00 0.00 1385 ALA A N 3
ATOM 6803 C CA . ALA A 1 123 ? -3.047 -3.947 -6.386 1.00 0.00 1385 ALA A CA 3
ATOM 6804 C C . ALA A 1 123 ? -1.723 -4.626 -6.051 1.00 0.00 1385 ALA A C 3
ATOM 6805 O O . ALA A 1 123 ? -0.658 -4.019 -6.176 1.00 0.00 1385 ALA A O 3
ATOM 6812 N N . GLU A 1 124 ? -1.778 -5.868 -5.618 1.00 0.00 1386 GLU A N 3
ATOM 6813 C CA . GLU A 1 124 ? -0.566 -6.588 -5.258 1.00 0.00 1386 GLU A CA 3
ATOM 6814 C C . GLU A 1 124 ? 0.004 -7.367 -6.438 1.00 0.00 1386 GLU A C 3
ATOM 6815 O O . GLU A 1 124 ? -0.725 -7.795 -7.333 1.00 0.00 1386 GLU A O 3
ATOM 6827 N N . LEU A 1 125 ? 1.315 -7.535 -6.430 1.00 0.00 1387 LEU A N 3
ATOM 6828 C CA . LEU A 1 125 ? 2.003 -8.290 -7.465 1.00 0.00 1387 LEU A CA 3
ATOM 6829 C C . LEU A 1 125 ? 2.382 -9.651 -6.895 1.00 0.00 1387 LEU A C 3
ATOM 6830 O O . LEU A 1 125 ? 1.666 -10.191 -6.050 1.00 0.00 1387 LEU A O 3
ATOM 6846 N N . ASP A 1 126 ? 3.493 -10.206 -7.340 1.00 0.00 1388 ASP A N 3
ATOM 6847 C CA . ASP A 1 126 ? 3.944 -11.493 -6.827 1.00 0.00 1388 ASP A CA 3
ATOM 6848 C C . ASP A 1 126 ? 5.412 -11.405 -6.425 1.00 0.00 1388 ASP A C 3
ATOM 6849 O O . ASP A 1 126 ? 6.288 -11.929 -7.108 1.00 0.00 1388 ASP A O 3
ATOM 6858 N N . PRO A 1 127 ? 5.699 -10.700 -5.317 1.00 0.00 1389 PRO A N 3
ATOM 6859 C CA . PRO A 1 127 ? 7.046 -10.520 -4.811 1.00 0.00 1389 PRO A CA 3
ATOM 6860 C C . PRO A 1 127 ? 7.382 -11.505 -3.697 1.00 0.00 1389 PRO A C 3
ATOM 6861 O O . PRO A 1 127 ? 6.840 -12.611 -3.653 1.00 0.00 1389 PRO A O 3
ATOM 6872 N N . ASP A 1 128 ? 8.262 -11.096 -2.789 1.00 0.00 1390 ASP A N 3
ATOM 6873 C CA . ASP A 1 128 ? 8.657 -11.945 -1.674 1.00 0.00 1390 ASP A CA 3
ATOM 6874 C C . ASP A 1 128 ? 7.660 -11.781 -0.540 1.00 0.00 1390 ASP A C 3
ATOM 6875 O O . ASP A 1 128 ? 7.388 -12.714 0.215 1.00 0.00 1390 ASP A O 3
ATOM 6884 N N . GLN A 1 129 ? 7.104 -10.582 -0.445 1.00 0.00 1391 GLN A N 3
ATOM 6885 C CA . GLN A 1 129 ? 6.126 -10.266 0.584 1.00 0.00 1391 GLN A CA 3
ATOM 6886 C C . GLN A 1 129 ? 4.814 -9.825 -0.058 1.00 0.00 1391 GLN A C 3
ATOM 6887 O O . GLN A 1 129 ? 4.723 -8.731 -0.615 1.00 0.00 1391 GLN A O 3
ATOM 6901 N N . PRO A 1 130 ? 3.791 -10.690 -0.014 1.00 0.00 1392 PRO A N 3
ATOM 6902 C CA . PRO A 1 130 ? 2.473 -10.391 -0.583 1.00 0.00 1392 PRO A CA 3
ATOM 6903 C C . PRO A 1 130 ? 1.769 -9.274 0.184 1.00 0.00 1392 PRO A C 3
ATOM 6904 O O . PRO A 1 130 ? 2.097 -9.005 1.345 1.00 0.00 1392 PRO A O 3
ATOM 6915 N N . ALA A 1 131 ? 0.789 -8.644 -0.458 1.00 0.00 1393 ALA A N 3
ATOM 6916 C CA . ALA A 1 131 ? 0.047 -7.544 0.153 1.00 0.00 1393 ALA A CA 3
ATOM 6917 C C . ALA A 1 131 ? -0.635 -7.981 1.444 1.00 0.00 1393 ALA A C 3
ATOM 6918 O O . ALA A 1 131 ? -0.695 -7.217 2.411 1.00 0.00 1393 ALA A O 3
ATOM 6925 N N . GLY A 1 132 ? -1.146 -9.210 1.454 1.00 0.00 1394 GLY A N 3
ATOM 6926 C CA . GLY A 1 132 ? -1.803 -9.731 2.638 1.00 0.00 1394 GLY A CA 3
ATOM 6927 C C . GLY A 1 132 ? -0.860 -9.796 3.819 1.00 0.00 1394 GLY A C 3
ATOM 6928 O O . GLY A 1 132 ? -1.256 -9.559 4.960 1.00 0.00 1394 GLY A O 3
ATOM 6932 N N . ALA A 1 133 ? 0.398 -10.101 3.538 1.00 0.00 1395 ALA A N 3
ATOM 6933 C CA . ALA A 1 133 ? 1.411 -10.185 4.574 1.00 0.00 1395 ALA A CA 3
ATOM 6934 C C . ALA A 1 133 ? 1.821 -8.789 5.020 1.00 0.00 1395 ALA A C 3
ATOM 6935 O O . ALA A 1 133 ? 1.988 -8.535 6.213 1.00 0.00 1395 ALA A O 3
ATOM 6942 N N . ILE A 1 134 ? 1.964 -7.885 4.052 1.00 0.00 1396 ILE A N 3
ATOM 6943 C CA . ILE A 1 134 ? 2.351 -6.507 4.331 1.00 0.00 1396 ILE A CA 3
ATOM 6944 C C . ILE A 1 134 ? 1.380 -5.846 5.307 1.00 0.00 1396 ILE A C 3
ATOM 6945 O O . ILE A 1 134 ? 1.791 -5.345 6.353 1.00 0.00 1396 ILE A O 3
ATOM 6961 N N . VAL A 1 135 ? 0.093 -5.869 4.978 1.00 0.00 1397 VAL A N 3
ATOM 6962 C CA . VAL A 1 135 ? -0.919 -5.257 5.832 1.00 0.00 1397 VAL A CA 3
ATOM 6963 C C . VAL A 1 135 ? -0.952 -5.917 7.210 1.00 0.00 1397 VAL A C 3
ATOM 6964 O O . VAL A 1 135 ? -1.234 -5.260 8.215 1.00 0.00 1397 VAL A O 3
ATOM 6977 N N . THR A 1 136 ? -0.641 -7.207 7.255 1.00 0.00 1398 THR A N 3
ATOM 6978 C CA . THR A 1 136 ? -0.638 -7.943 8.506 1.00 0.00 1398 THR A CA 3
ATOM 6979 C C . THR A 1 136 ? 0.271 -7.280 9.545 1.00 0.00 1398 THR A C 3
ATOM 6980 O O . THR A 1 136 ? -0.074 -7.232 10.724 1.00 0.00 1398 THR A O 3
ATOM 6991 N N . PHE A 1 137 ? 1.410 -6.741 9.110 1.00 0.00 1399 PHE A N 3
ATOM 6992 C CA . PHE A 1 137 ? 2.330 -6.108 10.046 1.00 0.00 1399 PHE A CA 3
ATOM 6993 C C . PHE A 1 137 ? 2.315 -4.584 9.936 1.00 0.00 1399 PHE A C 3
ATOM 6994 O O . PHE A 1 137 ? 2.383 -3.898 10.950 1.00 0.00 1399 PHE A O 3
ATOM 7011 N N . ILE A 1 138 ? 2.178 -4.052 8.720 1.00 0.00 1400 ILE A N 3
ATOM 7012 C CA . ILE A 1 138 ? 2.202 -2.601 8.501 1.00 0.00 1400 ILE A CA 3
ATOM 7013 C C . ILE A 1 138 ? 1.198 -1.859 9.393 1.00 0.00 1400 ILE A C 3
ATOM 7014 O O . ILE A 1 138 ? 1.476 -0.755 9.867 1.00 0.00 1400 ILE A O 3
ATOM 7030 N N . THR A 1 139 ? 0.054 -2.480 9.649 1.00 0.00 1401 THR A N 3
ATOM 7031 C CA . THR A 1 139 ? -0.969 -1.876 10.482 1.00 0.00 1401 THR A CA 3
ATOM 7032 C C . THR A 1 139 ? -0.496 -1.746 11.929 1.00 0.00 1401 THR A C 3
ATOM 7033 O O . THR A 1 139 ? -0.641 -0.699 12.561 1.00 0.00 1401 THR A O 3
ATOM 7044 N N . LYS A 1 140 ? 0.074 -2.818 12.445 1.00 0.00 1402 LYS A N 3
ATOM 7045 C CA . LYS A 1 140 ? 0.552 -2.846 13.817 1.00 0.00 1402 LYS A CA 3
ATOM 7046 C C . LYS A 1 140 ? 1.865 -2.083 13.970 1.00 0.00 1402 LYS A C 3
ATOM 7047 O O . LYS A 1 140 ? 2.139 -1.519 15.022 1.00 0.00 1402 LYS A O 3
ATOM 7066 N N . VAL A 1 141 ? 2.655 -2.057 12.908 1.00 0.00 1403 VAL A N 3
ATOM 7067 C CA . VAL A 1 141 ? 3.957 -1.401 12.928 1.00 0.00 1403 VAL A CA 3
ATOM 7068 C C . VAL A 1 141 ? 3.879 0.115 12.727 1.00 0.00 1403 VAL A C 3
ATOM 7069 O O . VAL A 1 141 ? 4.323 0.884 13.577 1.00 0.00 1403 VAL A O 3
ATOM 7082 N N . LEU A 1 142 ? 3.316 0.543 11.609 1.00 0.00 1404 LEU A N 3
ATOM 7083 C CA . LEU A 1 142 ? 3.247 1.969 11.300 1.00 0.00 1404 LEU A CA 3
ATOM 7084 C C . LEU A 1 142 ? 2.130 2.683 12.041 1.00 0.00 1404 LEU A C 3
ATOM 7085 O O . LEU A 1 142 ? 2.333 3.767 12.590 1.00 0.00 1404 LEU A O 3
ATOM 7101 N N . LEU A 1 143 ? 0.957 2.080 12.061 1.00 0.00 1405 LEU A N 3
ATOM 7102 C CA . LEU A 1 143 ? -0.196 2.693 12.713 1.00 0.00 1405 LEU A CA 3
ATOM 7103 C C . LEU A 1 143 ? -0.194 2.434 14.213 1.00 0.00 1405 LEU A C 3
ATOM 7104 O O . LEU A 1 143 ? -0.905 3.097 14.966 1.00 0.00 1405 LEU A O 3
ATOM 7120 N N . GLY A 1 144 ? 0.606 1.468 14.641 1.00 0.00 1406 GLY A N 3
ATOM 7121 C CA . GLY A 1 144 ? 0.679 1.141 16.052 1.00 0.00 1406 GLY A CA 3
ATOM 7122 C C . GLY A 1 144 ? -0.624 0.567 16.572 1.00 0.00 1406 GLY A C 3
ATOM 7123 O O . GLY A 1 144 ? -1.152 1.013 17.589 1.00 0.00 1406 GLY A O 3
ATOM 7127 N N . GLN A 1 145 ? -1.147 -0.421 15.860 1.00 0.00 1407 GLN A N 3
ATOM 7128 C CA . GLN A 1 145 ? -2.397 -1.063 16.243 1.00 0.00 1407 GLN A CA 3
ATOM 7129 C C . GLN A 1 145 ? -2.142 -2.182 17.244 1.00 0.00 1407 GLN A C 3
ATOM 7130 O O . GLN A 1 145 ? -3.064 -2.669 17.898 1.00 0.00 1407 GLN A O 3
ATOM 7144 N N . ARG A 1 146 ? -0.889 -2.594 17.342 1.00 0.00 1408 ARG A N 3
ATOM 7145 C CA . ARG A 1 146 ? -0.499 -3.654 18.252 1.00 0.00 1408 ARG A CA 3
ATOM 7146 C C . ARG A 1 146 ? -0.472 -3.156 19.694 1.00 0.00 1408 ARG A C 3
ATOM 7147 O O . ARG A 1 146 ? -0.311 -1.960 19.943 1.00 0.00 1408 ARG A O 3
ATOM 7168 N N . LYS A 1 147 ? -0.639 -4.080 20.631 1.00 0.00 1409 LYS A N 3
ATOM 7169 C CA . LYS A 1 147 ? -0.629 -3.762 22.051 1.00 0.00 1409 LYS A CA 3
ATOM 7170 C C . LYS A 1 147 ? 0.721 -3.183 22.473 1.00 0.00 1409 LYS A C 3
ATOM 7171 O O . LYS A 1 147 ? 1.684 -3.957 22.655 1.00 0.00 1409 LYS A O 3
ATOM 7191 N N . GLU B 2 1 ? 10.196 -10.272 -9.171 1.00 0.00 367 GLU B N 3
ATOM 7192 C CA . GLU B 2 1 ? 9.575 -9.284 -8.260 1.00 0.00 367 GLU B CA 3
ATOM 7193 C C . GLU B 2 1 ? 9.940 -9.583 -6.806 1.00 0.00 367 GLU B C 3
ATOM 7194 O O . GLU B 2 1 ? 9.595 -8.821 -5.899 1.00 0.00 367 GLU B O 3
ATOM 7208 N N . ASP B 2 2 ? 10.654 -10.682 -6.588 1.00 0.00 368 ASP B N 3
ATOM 7209 C CA . ASP B 2 2 ? 11.051 -11.089 -5.245 1.00 0.00 368 ASP B CA 3
ATOM 7210 C C . ASP B 2 2 ? 12.224 -10.255 -4.744 1.00 0.00 368 ASP B C 3
ATOM 7211 O O . ASP B 2 2 ? 13.354 -10.409 -5.206 1.00 0.00 368 ASP B O 3
ATOM 7220 N N . HIS B 2 3 ? 11.945 -9.360 -3.807 1.00 0.00 369 HIS B N 3
ATOM 7221 C CA . HIS B 2 3 ? 12.969 -8.496 -3.236 1.00 0.00 369 HIS B CA 3
ATOM 7222 C C . HIS B 2 3 ? 13.015 -8.656 -1.720 1.00 0.00 369 HIS B C 3
ATOM 7223 O O . HIS B 2 3 ? 11.988 -8.891 -1.082 1.00 0.00 369 HIS B O 3
ATOM 7237 N N . LYS B 2 4 ? 14.201 -8.535 -1.148 1.00 0.00 370 LYS B N 3
ATOM 7238 C CA . LYS B 2 4 ? 14.372 -8.664 0.295 1.00 0.00 370 LYS B CA 3
ATOM 7239 C C . LYS B 2 4 ? 14.654 -7.304 0.928 1.00 0.00 370 LYS B C 3
ATOM 7240 O O . LYS B 2 4 ? 15.167 -6.402 0.262 1.00 0.00 370 LYS B O 3
ATOM 7259 N N . PRO B 2 5 ? 14.297 -7.135 2.220 1.00 0.00 371 PRO B N 3
ATOM 7260 C CA . PRO B 2 5 ? 14.526 -5.884 2.952 1.00 0.00 371 PRO B CA 3
ATOM 7261 C C . PRO B 2 5 ? 15.994 -5.458 2.929 1.00 0.00 371 PRO B C 3
ATOM 7262 O O . PRO B 2 5 ? 16.853 -6.116 3.516 1.00 0.00 371 PRO B O 3
ATOM 7273 N N . GLY B 2 6 ? 16.267 -4.360 2.238 1.00 0.00 372 GLY B N 3
ATOM 7274 C CA . GLY B 2 6 ? 17.623 -3.855 2.130 1.00 0.00 372 GLY B CA 3
ATOM 7275 C C . GLY B 2 6 ? 17.647 -2.454 1.559 1.00 0.00 372 GLY B C 3
ATOM 7276 O O . GLY B 2 6 ? 18.294 -2.193 0.545 1.00 0.00 372 GLY B O 3
ATOM 7280 N N . THR B 2 7 ? 16.934 -1.556 2.217 1.00 0.00 373 THR B N 3
ATOM 7281 C CA . THR B 2 7 ? 16.837 -0.173 1.789 1.00 0.00 373 THR B CA 3
ATOM 7282 C C . THR B 2 7 ? 16.395 0.685 2.978 1.00 0.00 373 THR B C 3
ATOM 7283 O O . THR B 2 7 ? 16.242 0.157 4.079 1.00 0.00 373 THR B O 3
ATOM 7294 N N . PHE B 2 8 ? 16.236 1.993 2.768 1.00 0.00 374 PHE B N 3
ATOM 7295 C CA . PHE B 2 8 ? 15.805 2.905 3.832 1.00 0.00 374 PHE B CA 3
ATOM 7296 C C . PHE B 2 8 ? 16.926 3.105 4.872 1.00 0.00 374 PHE B C 3
ATOM 7297 O O . PHE B 2 8 ? 18.027 2.588 4.684 1.00 0.00 374 PHE B O 3
ATOM 7314 N N . PRO B 2 9 ? 16.692 3.901 5.951 1.00 0.00 375 PRO B N 3
ATOM 7315 C CA . PRO B 2 9 ? 17.704 4.158 7.001 1.00 0.00 375 PRO B CA 3
ATOM 7316 C C . PRO B 2 9 ? 18.189 2.908 7.759 1.00 0.00 375 PRO B C 3
ATOM 7317 O O . PRO B 2 9 ? 18.388 1.837 7.182 1.00 0.00 375 PRO B O 3
ATOM 7328 N N . LYS B 2 10 ? 18.407 3.070 9.060 1.00 0.00 376 LYS B N 3
ATOM 7329 C CA . LYS B 2 10 ? 18.906 1.994 9.910 1.00 0.00 376 LYS B CA 3
ATOM 7330 C C . LYS B 2 10 ? 17.791 1.065 10.385 1.00 0.00 376 LYS B C 3
ATOM 7331 O O . LYS B 2 10 ? 16.675 1.085 9.862 1.00 0.00 376 LYS B O 3
ATOM 7350 N N . ALA B 2 11 ? 18.119 0.243 11.375 1.00 0.00 377 ALA B N 3
ATOM 7351 C CA . ALA B 2 11 ? 17.174 -0.699 11.948 1.00 0.00 377 ALA B CA 3
ATOM 7352 C C . ALA B 2 11 ? 16.165 0.015 12.835 1.00 0.00 377 ALA B C 3
ATOM 7353 O O . ALA B 2 11 ? 16.489 0.457 13.940 1.00 0.00 377 ALA B O 3
ATOM 7360 N N . LEU B 2 12 ? 14.949 0.138 12.337 1.00 0.00 378 LEU B N 3
ATOM 7361 C CA . LEU B 2 12 ? 13.881 0.799 13.069 1.00 0.00 378 LEU B CA 3
ATOM 7362 C C . LEU B 2 12 ? 12.944 -0.234 13.681 1.00 0.00 378 LEU B C 3
ATOM 7363 O O . LEU B 2 12 ? 13.035 -1.422 13.369 1.00 0.00 378 LEU B O 3
ATOM 7379 N N . THR B 2 13 ? 12.064 0.210 14.569 1.00 0.00 379 THR B N 3
ATOM 7380 C CA . THR B 2 13 ? 11.107 -0.683 15.214 1.00 0.00 379 THR B CA 3
ATOM 7381 C C . THR B 2 13 ? 9.864 0.092 15.656 1.00 0.00 379 THR B C 3
ATOM 7382 O O . THR B 2 13 ? 9.912 1.313 15.820 1.00 0.00 379 THR B O 3
ATOM 7393 N N . ASN B 2 14 ? 8.749 -0.611 15.823 1.00 0.00 380 ASN B N 3
ATOM 7394 C CA . ASN B 2 14 ? 7.510 0.018 16.253 1.00 0.00 380 ASN B CA 3
ATOM 7395 C C . ASN B 2 14 ? 7.571 0.322 17.744 1.00 0.00 380 ASN B C 3
ATOM 7396 O O . ASN B 2 14 ? 7.954 -0.579 18.516 1.00 0.00 380 ASN B O 3
ATOM 7408 N N . MET A 1 1 ? 3.989 -10.327 13.261 1.00 0.00 1263 MET A N 4
ATOM 7409 C CA . MET A 1 1 ? 3.713 -9.943 14.663 1.00 0.00 1263 MET A CA 4
ATOM 7410 C C . MET A 1 1 ? 4.658 -8.822 15.097 1.00 0.00 1263 MET A C 4
ATOM 7411 O O . MET A 1 1 ? 5.118 -8.041 14.269 1.00 0.00 1263 MET A O 4
ATOM 7427 N N . SER A 1 2 ? 4.956 -8.755 16.390 1.00 0.00 1264 SER A N 4
ATOM 7428 C CA . SER A 1 2 ? 5.835 -7.728 16.940 1.00 0.00 1264 SER A CA 4
ATOM 7429 C C . SER A 1 2 ? 7.252 -7.773 16.347 1.00 0.00 1264 SER A C 4
ATOM 7430 O O . SER A 1 2 ? 7.953 -6.761 16.319 1.00 0.00 1264 SER A O 4
ATOM 7438 N N . THR A 1 3 ? 7.665 -8.938 15.867 1.00 0.00 1265 THR A N 4
ATOM 7439 C CA . THR A 1 3 ? 8.992 -9.098 15.292 1.00 0.00 1265 THR A CA 4
ATOM 7440 C C . THR A 1 3 ? 9.030 -8.721 13.809 1.00 0.00 1265 THR A C 4
ATOM 7441 O O . THR A 1 3 ? 10.015 -8.992 13.119 1.00 0.00 1265 THR A O 4
ATOM 7452 N N . ALA A 1 4 ? 7.969 -8.073 13.330 1.00 0.00 1266 ALA A N 4
ATOM 7453 C CA . ALA A 1 4 ? 7.876 -7.663 11.929 1.00 0.00 1266 ALA A CA 4
ATOM 7454 C C . ALA A 1 4 ? 8.880 -6.572 11.590 1.00 0.00 1266 ALA A C 4
ATOM 7455 O O . ALA A 1 4 ? 9.042 -6.209 10.423 1.00 0.00 1266 ALA A O 4
ATOM 7462 N N . ALA A 1 5 ? 9.551 -6.058 12.619 1.00 0.00 1267 ALA A N 4
ATOM 7463 C CA . ALA A 1 5 ? 10.552 -5.010 12.462 1.00 0.00 1267 ALA A CA 4
ATOM 7464 C C . ALA A 1 5 ? 11.583 -5.378 11.404 1.00 0.00 1267 ALA A C 4
ATOM 7465 O O . ALA A 1 5 ? 12.147 -4.505 10.755 1.00 0.00 1267 ALA A O 4
ATOM 7472 N N . ASP A 1 6 ? 11.815 -6.673 11.236 1.00 0.00 1268 ASP A N 4
ATOM 7473 C CA . ASP A 1 6 ? 12.774 -7.166 10.256 1.00 0.00 1268 ASP A CA 4
ATOM 7474 C C . ASP A 1 6 ? 12.437 -6.679 8.851 1.00 0.00 1268 ASP A C 4
ATOM 7475 O O . ASP A 1 6 ? 13.305 -6.186 8.144 1.00 0.00 1268 ASP A O 4
ATOM 7484 N N . LEU A 1 7 ? 11.166 -6.785 8.474 1.00 0.00 1269 LEU A N 4
ATOM 7485 C CA . LEU A 1 7 ? 10.705 -6.388 7.140 1.00 0.00 1269 LEU A CA 4
ATOM 7486 C C . LEU A 1 7 ? 10.962 -4.910 6.845 1.00 0.00 1269 LEU A C 4
ATOM 7487 O O . LEU A 1 7 ? 11.276 -4.537 5.713 1.00 0.00 1269 LEU A O 4
ATOM 7503 N N . LEU A 1 8 ? 10.834 -4.077 7.861 1.00 0.00 1270 LEU A N 4
ATOM 7504 C CA . LEU A 1 8 ? 11.033 -2.641 7.707 1.00 0.00 1270 LEU A CA 4
ATOM 7505 C C . LEU A 1 8 ? 12.497 -2.268 7.880 1.00 0.00 1270 LEU A C 4
ATOM 7506 O O . LEU A 1 8 ? 13.003 -1.373 7.205 1.00 0.00 1270 LEU A O 4
ATOM 7522 N N . ARG A 1 9 ? 13.175 -2.963 8.786 1.00 0.00 1271 ARG A N 4
ATOM 7523 C CA . ARG A 1 9 ? 14.582 -2.703 9.049 1.00 0.00 1271 ARG A CA 4
ATOM 7524 C C . ARG A 1 9 ? 15.433 -3.121 7.859 1.00 0.00 1271 ARG A C 4
ATOM 7525 O O . ARG A 1 9 ? 16.508 -2.566 7.628 1.00 0.00 1271 ARG A O 4
ATOM 7546 N N . GLN A 1 10 ? 14.948 -4.101 7.106 1.00 0.00 1272 GLN A N 4
ATOM 7547 C CA . GLN A 1 10 ? 15.664 -4.572 5.926 1.00 0.00 1272 GLN A CA 4
ATOM 7548 C C . GLN A 1 10 ? 15.319 -3.696 4.738 1.00 0.00 1272 GLN A C 4
ATOM 7549 O O . GLN A 1 10 ? 16.110 -3.536 3.815 1.00 0.00 1272 GLN A O 4
ATOM 7563 N N . GLY A 1 11 ? 14.121 -3.142 4.775 1.00 0.00 1273 GLY A N 4
ATOM 7564 C CA . GLY A 1 11 ? 13.665 -2.279 3.710 1.00 0.00 1273 GLY A CA 4
ATOM 7565 C C . GLY A 1 11 ? 13.286 -3.068 2.481 1.00 0.00 1273 GLY A C 4
ATOM 7566 O O . GLY A 1 11 ? 13.963 -2.999 1.456 1.00 0.00 1273 GLY A O 4
ATOM 7570 N N . ALA A 1 12 ? 12.214 -3.838 2.594 1.00 0.00 1274 ALA A N 4
ATOM 7571 C CA . ALA A 1 12 ? 11.739 -4.646 1.485 1.00 0.00 1274 ALA A CA 4
ATOM 7572 C C . ALA A 1 12 ? 11.210 -3.761 0.362 1.00 0.00 1274 ALA A C 4
ATOM 7573 O O . ALA A 1 12 ? 10.043 -3.367 0.354 1.00 0.00 1274 ALA A O 4
ATOM 7580 N N . ALA A 1 13 ? 12.092 -3.425 -0.564 1.00 0.00 1275 ALA A N 4
ATOM 7581 C CA . ALA A 1 13 ? 11.736 -2.603 -1.704 1.00 0.00 1275 ALA A CA 4
ATOM 7582 C C . ALA A 1 13 ? 11.197 -3.495 -2.812 1.00 0.00 1275 ALA A C 4
ATOM 7583 O O . ALA A 1 13 ? 11.884 -3.767 -3.799 1.00 0.00 1275 ALA A O 4
ATOM 7590 N N . CYS A 1 14 ? 9.965 -3.939 -2.648 1.00 0.00 1276 CYS A N 4
ATOM 7591 C CA . CYS A 1 14 ? 9.346 -4.842 -3.601 1.00 0.00 1276 CYS A CA 4
ATOM 7592 C C . CYS A 1 14 ? 8.448 -4.104 -4.581 1.00 0.00 1276 CYS A C 4
ATOM 7593 O O . CYS A 1 14 ? 7.857 -3.076 -4.256 1.00 0.00 1276 CYS A O 4
ATOM 7601 N N . SER A 1 15 ? 8.369 -4.634 -5.790 1.00 0.00 1277 SER A N 4
ATOM 7602 C CA . SER A 1 15 ? 7.543 -4.048 -6.828 1.00 0.00 1277 SER A CA 4
ATOM 7603 C C . SER A 1 15 ? 6.085 -4.463 -6.634 1.00 0.00 1277 SER A C 4
ATOM 7604 O O . SER A 1 15 ? 5.804 -5.577 -6.190 1.00 0.00 1277 SER A O 4
ATOM 7612 N N . VAL A 1 16 ? 5.171 -3.559 -6.951 1.00 0.00 1278 VAL A N 4
ATOM 7613 C CA . VAL A 1 16 ? 3.748 -3.819 -6.804 1.00 0.00 1278 VAL A CA 4
ATOM 7614 C C . VAL A 1 16 ? 2.970 -3.094 -7.905 1.00 0.00 1278 VAL A C 4
ATOM 7615 O O . VAL A 1 16 ? 3.470 -2.137 -8.493 1.00 0.00 1278 VAL A O 4
ATOM 7628 N N . LEU A 1 17 ? 1.759 -3.555 -8.186 1.00 0.00 1279 LEU A N 4
ATOM 7629 C CA . LEU A 1 17 ? 0.936 -2.955 -9.227 1.00 0.00 1279 LEU A CA 4
ATOM 7630 C C . LEU A 1 17 ? 0.167 -1.746 -8.694 1.00 0.00 1279 LEU A C 4
ATOM 7631 O O . LEU A 1 17 ? -0.567 -1.848 -7.713 1.00 0.00 1279 LEU A O 4
ATOM 7647 N N . TYR A 1 18 ? 0.342 -0.606 -9.341 1.00 0.00 1280 TYR A N 4
ATOM 7648 C CA . TYR A 1 18 ? -0.339 0.615 -8.941 1.00 0.00 1280 TYR A CA 4
ATOM 7649 C C . TYR A 1 18 ? -1.709 0.678 -9.597 1.00 0.00 1280 TYR A C 4
ATOM 7650 O O . TYR A 1 18 ? -1.914 0.104 -10.668 1.00 0.00 1280 TYR A O 4
ATOM 7668 N N . LEU A 1 19 ? -2.642 1.368 -8.962 1.00 0.00 1281 LEU A N 4
ATOM 7669 C CA . LEU A 1 19 ? -3.972 1.501 -9.521 1.00 0.00 1281 LEU A CA 4
ATOM 7670 C C . LEU A 1 19 ? -4.382 2.969 -9.614 1.00 0.00 1281 LEU A C 4
ATOM 7671 O O . LEU A 1 19 ? -4.419 3.532 -10.708 1.00 0.00 1281 LEU A O 4
ATOM 7687 N N . THR A 1 20 ? -4.677 3.591 -8.471 1.00 0.00 1282 THR A N 4
ATOM 7688 C CA . THR A 1 20 ? -5.093 4.994 -8.453 1.00 0.00 1282 THR A CA 4
ATOM 7689 C C . THR A 1 20 ? -5.372 5.496 -7.038 1.00 0.00 1282 THR A C 4
ATOM 7690 O O . THR A 1 20 ? -5.710 4.723 -6.146 1.00 0.00 1282 THR A O 4
ATOM 7701 N N . SER A 1 21 ? -5.213 6.798 -6.849 1.00 0.00 1283 SER A N 4
ATOM 7702 C CA . SER A 1 21 ? -5.467 7.435 -5.566 1.00 0.00 1283 SER A CA 4
ATOM 7703 C C . SER A 1 21 ? -6.913 7.932 -5.504 1.00 0.00 1283 SER A C 4
ATOM 7704 O O . SER A 1 21 ? -7.424 8.484 -6.481 1.00 0.00 1283 SER A O 4
ATOM 7712 N N . VAL A 1 22 ? -7.572 7.715 -4.372 1.00 0.00 1284 VAL A N 4
ATOM 7713 C CA . VAL A 1 22 ? -8.954 8.147 -4.186 1.00 0.00 1284 VAL A CA 4
ATOM 7714 C C . VAL A 1 22 ? -9.123 8.777 -2.807 1.00 0.00 1284 VAL A C 4
ATOM 7715 O O . VAL A 1 22 ? -8.685 8.209 -1.809 1.00 0.00 1284 VAL A O 4
ATOM 7728 N N . GLU A 1 23 ? -9.750 9.943 -2.743 1.00 0.00 1285 GLU A N 4
ATOM 7729 C CA . GLU A 1 23 ? -9.963 10.611 -1.469 1.00 0.00 1285 GLU A CA 4
ATOM 7730 C C . GLU A 1 23 ? -11.007 9.863 -0.655 1.00 0.00 1285 GLU A C 4
ATOM 7731 O O . GLU A 1 23 ? -11.926 9.264 -1.209 1.00 0.00 1285 GLU A O 4
ATOM 7743 N N . THR A 1 24 ? -10.852 9.886 0.653 1.00 0.00 1286 THR A N 4
ATOM 7744 C CA . THR A 1 24 ? -11.775 9.201 1.539 1.00 0.00 1286 THR A CA 4
ATOM 7745 C C . THR A 1 24 ? -12.335 10.165 2.582 1.00 0.00 1286 THR A C 4
ATOM 7746 O O . THR A 1 24 ? -13.474 10.017 3.013 1.00 0.00 1286 THR A O 4
ATOM 7757 N N . GLU A 1 25 ? -11.527 11.167 2.932 1.00 0.00 1287 GLU A N 4
ATOM 7758 C CA . GLU A 1 25 ? -11.877 12.231 3.885 1.00 0.00 1287 GLU A CA 4
ATOM 7759 C C . GLU A 1 25 ? -12.575 11.751 5.166 1.00 0.00 1287 GLU A C 4
ATOM 7760 O O . GLU A 1 25 ? -11.937 11.581 6.204 1.00 0.00 1287 GLU A O 4
ATOM 7772 N N . SER A 1 26 ? -13.887 11.555 5.085 1.00 0.00 1288 SER A N 4
ATOM 7773 C CA . SER A 1 26 ? -14.690 11.160 6.239 1.00 0.00 1288 SER A CA 4
ATOM 7774 C C . SER A 1 26 ? -14.752 9.646 6.433 1.00 0.00 1288 SER A C 4
ATOM 7775 O O . SER A 1 26 ? -15.269 9.166 7.445 1.00 0.00 1288 SER A O 4
ATOM 7783 N N . LEU A 1 27 ? -14.239 8.899 5.470 1.00 0.00 1289 LEU A N 4
ATOM 7784 C CA . LEU A 1 27 ? -14.266 7.445 5.545 1.00 0.00 1289 LEU A CA 4
ATOM 7785 C C . LEU A 1 27 ? -13.394 6.907 6.673 1.00 0.00 1289 LEU A C 4
ATOM 7786 O O . LEU A 1 27 ? -12.525 7.601 7.207 1.00 0.00 1289 LEU A O 4
ATOM 7802 N N . THR A 1 28 ? -13.649 5.658 7.027 1.00 0.00 1290 THR A N 4
ATOM 7803 C CA . THR A 1 28 ? -12.902 4.979 8.068 1.00 0.00 1290 THR A CA 4
ATOM 7804 C C . THR A 1 28 ? -11.801 4.140 7.423 1.00 0.00 1290 THR A C 4
ATOM 7805 O O . THR A 1 28 ? -11.552 4.276 6.227 1.00 0.00 1290 THR A O 4
ATOM 7816 N N . GLY A 1 29 ? -11.161 3.273 8.198 1.00 0.00 1291 GLY A N 4
ATOM 7817 C CA . GLY A 1 29 ? -10.081 2.454 7.676 1.00 0.00 1291 GLY A CA 4
ATOM 7818 C C . GLY A 1 29 ? -10.481 1.606 6.476 1.00 0.00 1291 GLY A C 4
ATOM 7819 O O . GLY A 1 29 ? -10.052 1.878 5.357 1.00 0.00 1291 GLY A O 4
ATOM 7823 N N . PRO A 1 30 ? -11.304 0.570 6.679 1.00 0.00 1292 PRO A N 4
ATOM 7824 C CA . PRO A 1 30 ? -11.743 -0.308 5.592 1.00 0.00 1292 PRO A CA 4
ATOM 7825 C C . PRO A 1 30 ? -12.584 0.437 4.564 1.00 0.00 1292 PRO A C 4
ATOM 7826 O O . PRO A 1 30 ? -12.469 0.199 3.360 1.00 0.00 1292 PRO A O 4
ATOM 7837 N N . GLN A 1 31 ? -13.433 1.333 5.050 1.00 0.00 1293 GLN A N 4
ATOM 7838 C CA . GLN A 1 31 ? -14.292 2.130 4.184 1.00 0.00 1293 GLN A CA 4
ATOM 7839 C C . GLN A 1 31 ? -13.459 2.925 3.185 1.00 0.00 1293 GLN A C 4
ATOM 7840 O O . GLN A 1 31 ? -13.871 3.117 2.041 1.00 0.00 1293 GLN A O 4
ATOM 7854 N N . ALA A 1 32 ? -12.301 3.410 3.633 1.00 0.00 1294 ALA A N 4
ATOM 7855 C CA . ALA A 1 32 ? -11.391 4.138 2.766 1.00 0.00 1294 ALA A CA 4
ATOM 7856 C C . ALA A 1 32 ? -11.053 3.284 1.554 1.00 0.00 1294 ALA A C 4
ATOM 7857 O O . ALA A 1 32 ? -11.147 3.735 0.412 1.00 0.00 1294 ALA A O 4
ATOM 7864 N N . VAL A 1 33 ? -10.699 2.031 1.822 1.00 0.00 1295 VAL A N 4
ATOM 7865 C CA . VAL A 1 33 ? -10.362 1.088 0.768 1.00 0.00 1295 VAL A CA 4
ATOM 7866 C C . VAL A 1 33 ? -11.582 0.831 -0.110 1.00 0.00 1295 VAL A C 4
ATOM 7867 O O . VAL A 1 33 ? -11.453 0.586 -1.303 1.00 0.00 1295 VAL A O 4
ATOM 7880 N N . ALA A 1 34 ? -12.767 0.906 0.493 1.00 0.00 1296 ALA A N 4
ATOM 7881 C CA . ALA A 1 34 ? -14.023 0.677 -0.222 1.00 0.00 1296 ALA A CA 4
ATOM 7882 C C . ALA A 1 34 ? -14.244 1.704 -1.321 1.00 0.00 1296 ALA A C 4
ATOM 7883 O O . ALA A 1 34 ? -14.335 1.344 -2.491 1.00 0.00 1296 ALA A O 4
ATOM 7890 N N . ARG A 1 35 ? -14.313 2.979 -0.952 1.00 0.00 1297 ARG A N 4
ATOM 7891 C CA . ARG A 1 35 ? -14.524 4.037 -1.937 1.00 0.00 1297 ARG A CA 4
ATOM 7892 C C . ARG A 1 35 ? -13.369 4.062 -2.932 1.00 0.00 1297 ARG A C 4
ATOM 7893 O O . ARG A 1 35 ? -13.571 4.290 -4.122 1.00 0.00 1297 ARG A O 4
ATOM 7914 N N . ALA A 1 36 ? -12.167 3.799 -2.436 1.00 0.00 1298 ALA A N 4
ATOM 7915 C CA . ALA A 1 36 ? -10.984 3.770 -3.282 1.00 0.00 1298 ALA A CA 4
ATOM 7916 C C . ALA A 1 36 ? -11.081 2.638 -4.307 1.00 0.00 1298 ALA A C 4
ATOM 7917 O O . ALA A 1 36 ? -10.812 2.837 -5.492 1.00 0.00 1298 ALA A O 4
ATOM 7924 N N . SER A 1 37 ? -11.492 1.456 -3.850 1.00 0.00 1299 SER A N 4
ATOM 7925 C CA . SER A 1 37 ? -11.633 0.300 -4.732 1.00 0.00 1299 SER A CA 4
ATOM 7926 C C . SER A 1 37 ? -12.809 0.494 -5.679 1.00 0.00 1299 SER A C 4
ATOM 7927 O O . SER A 1 37 ? -12.683 0.286 -6.883 1.00 0.00 1299 SER A O 4
ATOM 7935 N N . SER A 1 38 ? -13.943 0.921 -5.132 1.00 0.00 1300 SER A N 4
ATOM 7936 C CA . SER A 1 38 ? -15.138 1.147 -5.932 1.00 0.00 1300 SER A CA 4
ATOM 7937 C C . SER A 1 38 ? -14.851 2.138 -7.053 1.00 0.00 1300 SER A C 4
ATOM 7938 O O . SER A 1 38 ? -15.259 1.929 -8.191 1.00 0.00 1300 SER A O 4
ATOM 7946 N N . ALA A 1 39 ? -14.115 3.196 -6.736 1.00 0.00 1301 ALA A N 4
ATOM 7947 C CA . ALA A 1 39 ? -13.770 4.207 -7.725 1.00 0.00 1301 ALA A CA 4
ATOM 7948 C C . ALA A 1 39 ? -12.839 3.630 -8.790 1.00 0.00 1301 ALA A C 4
ATOM 7949 O O . ALA A 1 39 ? -12.831 4.078 -9.929 1.00 0.00 1301 ALA A O 4
ATOM 7956 N N . ALA A 1 40 ? -12.064 2.622 -8.422 1.00 0.00 1302 ALA A N 4
ATOM 7957 C CA . ALA A 1 40 ? -11.149 1.995 -9.362 1.00 0.00 1302 ALA A CA 4
ATOM 7958 C C . ALA A 1 40 ? -11.893 1.063 -10.311 1.00 0.00 1302 ALA A C 4
ATOM 7959 O O . ALA A 1 40 ? -11.467 0.851 -11.444 1.00 0.00 1302 ALA A O 4
ATOM 7966 N N . LEU A 1 41 ? -13.010 0.515 -9.850 1.00 0.00 1303 LEU A N 4
ATOM 7967 C CA . LEU A 1 41 ? -13.805 -0.393 -10.673 1.00 0.00 1303 LEU A CA 4
ATOM 7968 C C . LEU A 1 41 ? -14.880 0.371 -11.437 1.00 0.00 1303 LEU A C 4
ATOM 7969 O O . LEU A 1 41 ? -15.037 0.210 -12.644 1.00 0.00 1303 LEU A O 4
ATOM 7985 N N . SER A 1 42 ? -15.605 1.214 -10.717 1.00 0.00 1304 SER A N 4
ATOM 7986 C CA . SER A 1 42 ? -16.693 1.995 -11.286 1.00 0.00 1304 SER A CA 4
ATOM 7987 C C . SER A 1 42 ? -16.194 3.147 -12.157 1.00 0.00 1304 SER A C 4
ATOM 7988 O O . SER A 1 42 ? -16.760 3.427 -13.211 1.00 0.00 1304 SER A O 4
ATOM 7996 N N . CYS A 1 43 ? -15.131 3.807 -11.729 1.00 0.00 1305 CYS A N 4
ATOM 7997 C CA . CYS A 1 43 ? -14.609 4.946 -12.472 1.00 0.00 1305 CYS A CA 4
ATOM 7998 C C . CYS A 1 43 ? -13.394 4.555 -13.299 1.00 0.00 1305 CYS A C 4
ATOM 7999 O O . CYS A 1 43 ? -13.425 4.621 -14.528 1.00 0.00 1305 CYS A O 4
ATOM 8007 N N . SER A 1 44 ? -12.338 4.148 -12.609 1.00 0.00 1306 SER A N 4
ATOM 8008 C CA . SER A 1 44 ? -11.089 3.749 -13.240 1.00 0.00 1306 SER A CA 4
ATOM 8009 C C . SER A 1 44 ? -10.485 4.915 -14.026 1.00 0.00 1306 SER A C 4
ATOM 8010 O O . SER A 1 44 ? -10.501 4.923 -15.257 1.00 0.00 1306 SER A O 4
ATOM 8018 N N . PRO A 1 45 ? -9.957 5.934 -13.318 1.00 0.00 1307 PRO A N 4
ATOM 8019 C CA . PRO A 1 45 ? -9.350 7.102 -13.963 1.00 0.00 1307 PRO A CA 4
ATOM 8020 C C . PRO A 1 45 ? -8.080 6.728 -14.714 1.00 0.00 1307 PRO A C 4
ATOM 8021 O O . PRO A 1 45 ? -7.758 7.311 -15.748 1.00 0.00 1307 PRO A O 4
ATOM 8032 N N . ARG A 1 46 ? -7.370 5.743 -14.188 1.00 0.00 1308 ARG A N 4
ATOM 8033 C CA . ARG A 1 46 ? -6.143 5.270 -14.803 1.00 0.00 1308 ARG A CA 4
ATOM 8034 C C . ARG A 1 46 ? -6.482 4.167 -15.801 1.00 0.00 1308 ARG A C 4
ATOM 8035 O O . ARG A 1 46 ? -7.146 3.193 -15.450 1.00 0.00 1308 ARG A O 4
ATOM 8056 N N . PRO A 1 47 ? -6.048 4.323 -17.062 1.00 0.00 1309 PRO A N 4
ATOM 8057 C CA . PRO A 1 47 ? -6.323 3.351 -18.130 1.00 0.00 1309 PRO A CA 4
ATOM 8058 C C . PRO A 1 47 ? -5.827 1.942 -17.806 1.00 0.00 1309 PRO A C 4
ATOM 8059 O O . PRO A 1 47 ? -6.620 1.034 -17.545 1.00 0.00 1309 PRO A O 4
ATOM 8070 N N . THR A 1 48 ? -4.518 1.769 -17.816 1.00 0.00 1310 THR A N 4
ATOM 8071 C CA . THR A 1 48 ? -3.922 0.478 -17.538 1.00 0.00 1310 THR A CA 4
ATOM 8072 C C . THR A 1 48 ? -2.962 0.568 -16.354 1.00 0.00 1310 THR A C 4
ATOM 8073 O O . THR A 1 48 ? -2.189 1.526 -16.247 1.00 0.00 1310 THR A O 4
ATOM 8084 N N . PRO A 1 49 ? -3.020 -0.420 -15.444 1.00 0.00 1311 PRO A N 4
ATOM 8085 C CA . PRO A 1 49 ? -2.158 -0.466 -14.260 1.00 0.00 1311 PRO A CA 4
ATOM 8086 C C . PRO A 1 49 ? -0.693 -0.684 -14.620 1.00 0.00 1311 PRO A C 4
ATOM 8087 O O . PRO A 1 49 ? -0.371 -1.085 -15.743 1.00 0.00 1311 PRO A O 4
ATOM 8098 N N . ALA A 1 50 ? 0.192 -0.430 -13.669 1.00 0.00 1312 ALA A N 4
ATOM 8099 C CA . ALA A 1 50 ? 1.626 -0.606 -13.899 1.00 0.00 1312 ALA A CA 4
ATOM 8100 C C . ALA A 1 50 ? 2.339 -1.053 -12.633 1.00 0.00 1312 ALA A C 4
ATOM 8101 O O . ALA A 1 50 ? 1.925 -0.714 -11.526 1.00 0.00 1312 ALA A O 4
ATOM 8108 N N . VAL A 1 51 ? 3.403 -1.825 -12.806 1.00 0.00 1313 VAL A N 4
ATOM 8109 C CA . VAL A 1 51 ? 4.185 -2.317 -11.679 1.00 0.00 1313 VAL A CA 4
ATOM 8110 C C . VAL A 1 51 ? 5.257 -1.304 -11.288 1.00 0.00 1313 VAL A C 4
ATOM 8111 O O . VAL A 1 51 ? 6.197 -1.053 -12.041 1.00 0.00 1313 VAL A O 4
ATOM 8124 N N . VAL A 1 52 ? 5.101 -0.717 -10.115 1.00 0.00 1314 VAL A N 4
ATOM 8125 C CA . VAL A 1 52 ? 6.046 0.270 -9.618 1.00 0.00 1314 VAL A CA 4
ATOM 8126 C C . VAL A 1 52 ? 6.779 -0.276 -8.401 1.00 0.00 1314 VAL A C 4
ATOM 8127 O O . VAL A 1 52 ? 6.435 -1.344 -7.898 1.00 0.00 1314 VAL A O 4
ATOM 8140 N N . HIS A 1 53 ? 7.787 0.444 -7.933 1.00 0.00 1315 HIS A N 4
ATOM 8141 C CA . HIS A 1 53 ? 8.548 0.008 -6.773 1.00 0.00 1315 HIS A CA 4
ATOM 8142 C C . HIS A 1 53 ? 7.952 0.596 -5.504 1.00 0.00 1315 HIS A C 4
ATOM 8143 O O . HIS A 1 53 ? 7.665 1.794 -5.430 1.00 0.00 1315 HIS A O 4
ATOM 8157 N N . PHE A 1 54 ? 7.756 -0.257 -4.516 1.00 0.00 1316 PHE A N 4
ATOM 8158 C CA . PHE A 1 54 ? 7.187 0.146 -3.245 1.00 0.00 1316 PHE A CA 4
ATOM 8159 C C . PHE A 1 54 ? 8.155 -0.196 -2.118 1.00 0.00 1316 PHE A C 4
ATOM 8160 O O . PHE A 1 54 ? 8.780 -1.256 -2.122 1.00 0.00 1316 PHE A O 4
ATOM 8177 N N . LYS A 1 55 ? 8.296 0.712 -1.170 1.00 0.00 1317 LYS A N 4
ATOM 8178 C CA . LYS A 1 55 ? 9.196 0.498 -0.050 1.00 0.00 1317 LYS A CA 4
ATOM 8179 C C . LYS A 1 55 ? 8.442 0.544 1.269 1.00 0.00 1317 LYS A C 4
ATOM 8180 O O . LYS A 1 55 ? 7.881 1.581 1.640 1.00 0.00 1317 LYS A O 4
ATOM 8199 N N . VAL A 1 56 ? 8.414 -0.589 1.958 1.00 0.00 1318 VAL A N 4
ATOM 8200 C CA . VAL A 1 56 ? 7.749 -0.683 3.249 1.00 0.00 1318 VAL A CA 4
ATOM 8201 C C . VAL A 1 56 ? 8.645 -0.099 4.337 1.00 0.00 1318 VAL A C 4
ATOM 8202 O O . VAL A 1 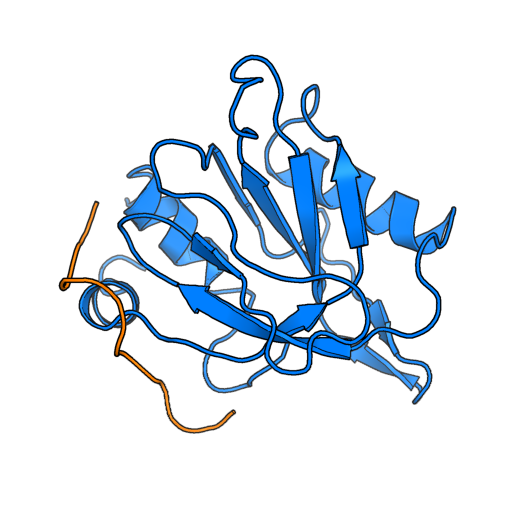56 ? 9.792 -0.515 4.508 1.00 0.00 1318 VAL A O 4
ATOM 8215 N N . SER A 1 57 ? 8.128 0.880 5.052 1.00 0.00 1319 SER A N 4
ATOM 8216 C CA . SER A 1 57 ? 8.885 1.523 6.109 1.00 0.00 1319 SER A CA 4
ATOM 8217 C C . SER A 1 57 ? 7.979 1.852 7.285 1.00 0.00 1319 SER A C 4
ATOM 8218 O O . SER A 1 57 ? 6.826 2.230 7.102 1.00 0.00 1319 SER A O 4
ATOM 8226 N N . ALA A 1 58 ? 8.504 1.697 8.493 1.00 0.00 1320 ALA A N 4
ATOM 8227 C CA . ALA A 1 58 ? 7.742 1.993 9.699 1.00 0.00 1320 ALA A CA 4
ATOM 8228 C C . ALA A 1 58 ? 7.619 3.499 9.890 1.00 0.00 1320 ALA A C 4
ATOM 8229 O O . ALA A 1 58 ? 6.860 3.972 10.736 1.00 0.00 1320 ALA A O 4
ATOM 8236 N N . GLN A 1 59 ? 8.367 4.246 9.088 1.00 0.00 1321 GLN A N 4
ATOM 8237 C CA . GLN A 1 59 ? 8.345 5.697 9.149 1.00 0.00 1321 GLN A CA 4
ATOM 8238 C C . GLN A 1 59 ? 7.534 6.257 7.990 1.00 0.00 1321 GLN A C 4
ATOM 8239 O O . GLN A 1 59 ? 7.559 7.457 7.712 1.00 0.00 1321 GLN A O 4
ATOM 8253 N N . GLY A 1 60 ? 6.781 5.383 7.346 1.00 0.00 1322 GLY A N 4
ATOM 8254 C CA . GLY A 1 60 ? 5.966 5.787 6.227 1.00 0.00 1322 GLY A CA 4
ATOM 8255 C C . GLY A 1 60 ? 6.086 4.848 5.057 1.00 0.00 1322 GLY A C 4
ATOM 8256 O O . GLY A 1 60 ? 6.983 4.018 5.003 1.00 0.00 1322 GLY A O 4
ATOM 8260 N N . ILE A 1 61 ? 5.199 4.996 4.104 1.00 0.00 1323 ILE A N 4
ATOM 8261 C CA . ILE A 1 61 ? 5.212 4.157 2.929 1.00 0.00 1323 ILE A CA 4
ATOM 8262 C C . ILE A 1 61 ? 5.900 4.912 1.812 1.00 0.00 1323 ILE A C 4
ATOM 8263 O O . ILE A 1 61 ? 5.713 6.120 1.671 1.00 0.00 1323 ILE A O 4
ATOM 8279 N N . THR A 1 62 ? 6.713 4.224 1.038 1.00 0.00 1324 THR A N 4
ATOM 8280 C CA . THR A 1 62 ? 7.426 4.881 -0.029 1.00 0.00 1324 THR A CA 4
ATOM 8281 C C . THR A 1 62 ? 7.033 4.366 -1.409 1.00 0.00 1324 THR A C 4
ATOM 8282 O O . THR A 1 62 ? 6.715 3.189 -1.583 1.00 0.00 1324 THR A O 4
ATOM 8293 N N . LEU A 1 63 ? 7.059 5.274 -2.376 1.00 0.00 1325 LEU A N 4
ATOM 8294 C CA . LEU A 1 63 ? 6.741 4.964 -3.757 1.00 0.00 1325 LEU A CA 4
ATOM 8295 C C . LEU A 1 63 ? 7.946 5.321 -4.619 1.00 0.00 1325 LEU A C 4
ATOM 8296 O O . LEU A 1 63 ? 8.638 6.296 -4.333 1.00 0.00 1325 LEU A O 4
ATOM 8312 N N . THR A 1 64 ? 8.225 4.526 -5.643 1.00 0.00 1326 THR A N 4
ATOM 8313 C CA . THR A 1 64 ? 9.349 4.810 -6.522 1.00 0.00 1326 THR A CA 4
ATOM 8314 C C . THR A 1 64 ? 9.121 4.276 -7.938 1.00 0.00 1326 THR A C 4
ATOM 8315 O O . THR A 1 64 ? 9.143 3.067 -8.172 1.00 0.00 1326 THR A O 4
ATOM 8326 N N . ASP A 1 65 ? 8.888 5.182 -8.880 1.00 0.00 1327 ASP A N 4
ATOM 8327 C CA . ASP A 1 65 ? 8.704 4.796 -10.273 1.00 0.00 1327 ASP A CA 4
ATOM 8328 C C . ASP A 1 65 ? 10.081 4.724 -10.917 1.00 0.00 1327 ASP A C 4
ATOM 8329 O O . ASP A 1 65 ? 10.590 5.716 -11.441 1.00 0.00 1327 ASP A O 4
ATOM 8338 N N . ASN A 1 66 ? 10.701 3.555 -10.817 1.00 0.00 1328 ASN A N 4
ATOM 8339 C CA . ASN A 1 66 ? 12.041 3.332 -11.356 1.00 0.00 1328 ASN A CA 4
ATOM 8340 C C . ASN A 1 66 ? 12.104 3.584 -12.857 1.00 0.00 1328 ASN A C 4
ATOM 8341 O O . ASN A 1 66 ? 13.110 4.072 -13.370 1.00 0.00 1328 ASN A O 4
ATOM 8352 N N . GLN A 1 67 ? 11.030 3.273 -13.557 1.00 0.00 1329 GLN A N 4
ATOM 8353 C CA . GLN A 1 67 ? 10.999 3.461 -14.998 1.00 0.00 1329 GLN A CA 4
ATOM 8354 C C . GLN A 1 67 ? 10.586 4.883 -15.351 1.00 0.00 1329 GLN A C 4
ATOM 8355 O O . GLN A 1 67 ? 10.890 5.367 -16.442 1.00 0.00 1329 GLN A O 4
ATOM 8369 N N . ARG A 1 68 ? 9.902 5.540 -14.418 1.00 0.00 1330 ARG A N 4
ATOM 8370 C CA . ARG A 1 68 ? 9.426 6.908 -14.609 1.00 0.00 1330 ARG A CA 4
ATOM 8371 C C . ARG A 1 68 ? 8.546 6.981 -15.846 1.00 0.00 1330 ARG A C 4
ATOM 8372 O O . ARG A 1 68 ? 8.670 7.888 -16.666 1.00 0.00 1330 ARG A O 4
ATOM 8393 N N . LYS A 1 69 ? 7.652 6.015 -15.965 1.00 0.00 1331 LYS A N 4
ATOM 8394 C CA . LYS A 1 69 ? 6.757 5.944 -17.109 1.00 0.00 1331 LYS A CA 4
ATOM 8395 C C . LYS A 1 69 ? 5.453 6.679 -16.838 1.00 0.00 1331 LYS A C 4
ATOM 8396 O O . LYS A 1 69 ? 4.793 7.150 -17.765 1.00 0.00 1331 LYS A O 4
ATOM 8415 N N . LEU A 1 70 ? 5.078 6.777 -15.572 1.00 0.00 1332 LEU A N 4
ATOM 8416 C CA . LEU A 1 70 ? 3.834 7.439 -15.219 1.00 0.00 1332 LEU A CA 4
ATOM 8417 C C . LEU A 1 70 ? 4.059 8.870 -14.753 1.00 0.00 1332 LEU A C 4
ATOM 8418 O O . LEU A 1 70 ? 3.643 9.815 -15.423 1.00 0.00 1332 LEU A O 4
ATOM 8434 N N . PHE A 1 71 ? 4.776 8.993 -13.632 1.00 0.00 1333 PHE A N 4
ATOM 8435 C CA . PHE A 1 71 ? 5.073 10.280 -12.970 1.00 0.00 1333 PHE A CA 4
ATOM 8436 C C . PHE A 1 71 ? 5.218 10.031 -11.476 1.00 0.00 1333 PHE A C 4
ATOM 8437 O O . PHE A 1 71 ? 5.514 10.940 -10.698 1.00 0.00 1333 PHE A O 4
ATOM 8454 N N . PHE A 1 72 ? 5.036 8.777 -11.102 1.00 0.00 1334 PHE A N 4
ATOM 8455 C CA . PHE A 1 72 ? 5.050 8.365 -9.712 1.00 0.00 1334 PHE A CA 4
ATOM 8456 C C . PHE A 1 72 ? 6.369 8.646 -9.005 1.00 0.00 1334 PHE A C 4
ATOM 8457 O O . PHE A 1 72 ? 7.456 8.502 -9.571 1.00 0.00 1334 PHE A O 4
ATOM 8474 N N . ARG A 1 73 ? 6.234 9.070 -7.759 1.00 0.00 1335 ARG A N 4
ATOM 8475 C CA . ARG A 1 73 ? 7.356 9.388 -6.892 1.00 0.00 1335 ARG A CA 4
ATOM 8476 C C . ARG A 1 73 ? 6.970 9.073 -5.452 1.00 0.00 1335 ARG A C 4
ATOM 8477 O O . ARG A 1 73 ? 5.846 8.635 -5.218 1.00 0.00 1335 ARG A O 4
ATOM 8498 N N . ARG A 1 74 ? 7.929 9.263 -4.530 1.00 0.00 1336 ARG A N 4
ATOM 8499 C CA . ARG A 1 74 ? 7.757 9.070 -3.076 1.00 0.00 1336 ARG A CA 4
ATOM 8500 C C . ARG A 1 74 ? 6.299 9.118 -2.635 1.00 0.00 1336 ARG A C 4
ATOM 8501 O O . ARG A 1 74 ? 5.524 9.981 -3.056 1.00 0.00 1336 ARG A O 4
ATOM 8522 N N . HIS A 1 75 ? 5.957 8.236 -1.720 1.00 0.00 1337 HIS A N 4
ATOM 8523 C CA . HIS A 1 75 ? 4.590 8.094 -1.281 1.00 0.00 1337 HIS A CA 4
ATOM 8524 C C . HIS A 1 75 ? 4.243 9.015 -0.119 1.00 0.00 1337 HIS A C 4
ATOM 8525 O O . HIS A 1 75 ? 4.190 10.237 -0.278 1.00 0.00 1337 HIS A O 4
ATOM 8539 N N . TYR A 1 76 ? 4.009 8.427 1.045 1.00 0.00 1338 TYR A N 4
ATOM 8540 C CA . TYR A 1 76 ? 3.606 9.198 2.219 1.00 0.00 1338 TYR A CA 4
ATOM 8541 C C . TYR A 1 76 ? 4.205 8.651 3.508 1.00 0.00 1338 TYR A C 4
ATOM 8542 O O . TYR A 1 76 ? 4.076 7.463 3.799 1.00 0.00 1338 TYR A O 4
ATOM 8560 N N . PRO A 1 77 ? 4.863 9.512 4.294 1.00 0.00 1339 PRO A N 4
ATOM 8561 C CA . PRO A 1 77 ? 5.425 9.126 5.591 1.00 0.00 1339 PRO A CA 4
ATOM 8562 C C . PRO A 1 77 ? 4.308 8.804 6.593 1.00 0.00 1339 PRO A C 4
ATOM 8563 O O . PRO A 1 77 ? 3.144 9.142 6.357 1.00 0.00 1339 PRO A O 4
ATOM 8574 N N . VAL A 1 78 ? 4.651 8.177 7.721 1.00 0.00 1340 VAL A N 4
ATOM 8575 C CA . VAL A 1 78 ? 3.645 7.807 8.725 1.00 0.00 1340 VAL A CA 4
ATOM 8576 C C . VAL A 1 78 ? 2.954 9.027 9.320 1.00 0.00 1340 VAL A C 4
ATOM 8577 O O . VAL A 1 78 ? 1.910 8.903 9.956 1.00 0.00 1340 VAL A O 4
ATOM 8590 N N . ASN A 1 79 ? 3.539 10.201 9.113 1.00 0.00 1341 ASN A N 4
ATOM 8591 C CA . ASN A 1 79 ? 2.952 11.438 9.609 1.00 0.00 1341 ASN A CA 4
ATOM 8592 C C . ASN A 1 79 ? 1.670 11.741 8.852 1.00 0.00 1341 ASN A C 4
ATOM 8593 O O . ASN A 1 79 ? 0.824 12.505 9.313 1.00 0.00 1341 ASN A O 4
ATOM 8604 N N . SER A 1 80 ? 1.548 11.140 7.679 1.00 0.00 1342 SER A N 4
ATOM 8605 C CA . SER A 1 80 ? 0.374 11.313 6.849 1.00 0.00 1342 SER A CA 4
ATOM 8606 C C . SER A 1 80 ? -0.500 10.065 6.909 1.00 0.00 1342 SER A C 4
ATOM 8607 O O . SER A 1 80 ? -1.720 10.152 6.870 1.00 0.00 1342 SER A O 4
ATOM 8615 N N . ILE A 1 81 ? 0.130 8.904 7.021 1.00 0.00 1343 ILE A N 4
ATOM 8616 C CA . ILE A 1 81 ? -0.602 7.644 7.078 1.00 0.00 1343 ILE A CA 4
ATOM 8617 C C . ILE A 1 81 ? -1.416 7.547 8.362 1.00 0.00 1343 ILE A C 4
ATOM 8618 O O . ILE A 1 81 ? -0.873 7.632 9.464 1.00 0.00 1343 ILE A O 4
ATOM 8634 N N . THR A 1 82 ? -2.716 7.378 8.206 1.00 0.00 1344 THR A N 4
ATOM 8635 C CA . THR A 1 82 ? -3.619 7.281 9.335 1.00 0.00 1344 THR A CA 4
ATOM 8636 C C . THR A 1 82 ? -4.094 5.845 9.544 1.00 0.00 1344 THR A C 4
ATOM 8637 O O . THR A 1 82 ? -4.456 5.455 10.656 1.00 0.00 1344 THR A O 4
ATOM 8648 N N . PHE A 1 83 ? -4.085 5.060 8.473 1.00 0.00 1345 PHE A N 4
ATOM 8649 C CA . PHE A 1 83 ? -4.536 3.678 8.533 1.00 0.00 1345 PHE A CA 4
ATOM 8650 C C . PHE A 1 83 ? -3.999 2.892 7.342 1.00 0.00 1345 PHE A C 4
ATOM 8651 O O . PHE A 1 83 ? -3.643 3.468 6.320 1.00 0.00 1345 PHE A O 4
ATOM 8668 N N . SER A 1 84 ? -3.899 1.583 7.497 1.00 0.00 1346 SER A N 4
ATOM 8669 C CA . SER A 1 84 ? -3.421 0.714 6.438 1.00 0.00 1346 SER A CA 4
ATOM 8670 C C . SER A 1 84 ? -4.277 -0.549 6.386 1.00 0.00 1346 SER A C 4
ATOM 8671 O O . SER A 1 84 ? -4.354 -1.294 7.368 1.00 0.00 1346 SER A O 4
ATOM 8679 N N . SER A 1 85 ? -4.937 -0.768 5.258 1.00 0.00 1347 SER A N 4
ATOM 8680 C CA . SER A 1 85 ? -5.798 -1.932 5.079 1.00 0.00 1347 SER A CA 4
ATOM 8681 C C . SER A 1 85 ? -5.534 -2.586 3.724 1.00 0.00 1347 SER A C 4
ATOM 8682 O O . SER A 1 85 ? -4.759 -2.063 2.923 1.00 0.00 1347 SER A O 4
ATOM 8690 N N . THR A 1 86 ? -6.168 -3.723 3.462 1.00 0.00 1348 THR A N 4
ATOM 8691 C CA . THR A 1 86 ? -5.953 -4.412 2.201 1.00 0.00 1348 THR A CA 4
ATOM 8692 C C . THR A 1 86 ? -7.266 -4.814 1.525 1.00 0.00 1348 THR A C 4
ATOM 8693 O O . THR A 1 86 ? -7.241 -5.526 0.521 1.00 0.00 1348 THR A O 4
ATOM 8704 N N . ASP A 1 87 ? -8.406 -4.383 2.077 1.00 0.00 1349 ASP A N 4
ATOM 8705 C CA . ASP A 1 87 ? -9.700 -4.687 1.497 1.00 0.00 1349 ASP A CA 4
ATOM 8706 C C . ASP A 1 87 ? -10.831 -4.104 2.332 1.00 0.00 1349 ASP A C 4
ATOM 8707 O O . ASP A 1 87 ? -10.798 -4.150 3.560 1.00 0.00 1349 ASP A O 4
ATOM 8716 N N . PRO A 1 88 ? -11.818 -3.490 1.673 1.00 0.00 1350 PRO A N 4
ATOM 8717 C CA . PRO A 1 88 ? -12.994 -2.964 2.358 1.00 0.00 1350 PRO A CA 4
ATOM 8718 C C . PRO A 1 88 ? -13.961 -4.086 2.706 1.00 0.00 1350 PRO A C 4
ATOM 8719 O O . PRO A 1 88 ? -14.434 -4.210 3.835 1.00 0.00 1350 PRO A O 4
ATOM 8730 N N . GLN A 1 89 ? -14.245 -4.887 1.695 1.00 0.00 1351 GLN A N 4
ATOM 8731 C CA . GLN A 1 89 ? -15.141 -6.021 1.797 1.00 0.00 1351 GLN A CA 4
ATOM 8732 C C . GLN A 1 89 ? -14.521 -7.202 1.070 1.00 0.00 1351 GLN A C 4
ATOM 8733 O O . GLN A 1 89 ? -15.235 -8.048 0.530 1.00 0.00 1351 GLN A O 4
ATOM 8747 N N . ASP A 1 90 ? -13.185 -7.243 1.053 1.00 0.00 1352 ASP A N 4
ATOM 8748 C CA . ASP A 1 90 ? -12.449 -8.303 0.363 1.00 0.00 1352 ASP A CA 4
ATOM 8749 C C . ASP A 1 90 ? -12.683 -8.210 -1.145 1.00 0.00 1352 ASP A C 4
ATOM 8750 O O . ASP A 1 90 ? -13.281 -9.090 -1.764 1.00 0.00 1352 ASP A O 4
ATOM 8759 N N . ARG A 1 91 ? -12.234 -7.104 -1.722 1.00 0.00 1353 ARG A N 4
ATOM 8760 C CA . ARG A 1 91 ? -12.370 -6.861 -3.156 1.00 0.00 1353 ARG A CA 4
ATOM 8761 C C . ARG A 1 91 ? -11.120 -7.317 -3.899 1.00 0.00 1353 ARG A C 4
ATOM 8762 O O . ARG A 1 91 ? -10.008 -7.201 -3.382 1.00 0.00 1353 ARG A O 4
ATOM 8783 N N . ARG A 1 92 ? -11.301 -7.834 -5.107 1.00 0.00 1354 ARG A N 4
ATOM 8784 C CA . ARG A 1 92 ? -10.177 -8.291 -5.911 1.00 0.00 1354 ARG A CA 4
ATOM 8785 C C . ARG A 1 92 ? -10.162 -7.570 -7.256 1.00 0.00 1354 ARG A C 4
ATOM 8786 O O . ARG A 1 92 ? -11.212 -7.274 -7.828 1.00 0.00 1354 ARG A O 4
ATOM 8807 N N . TRP A 1 93 ? -8.966 -7.287 -7.743 1.00 0.00 1355 TRP A N 4
ATOM 8808 C CA . TRP A 1 93 ? -8.787 -6.586 -9.005 1.00 0.00 1355 TRP A CA 4
ATOM 8809 C C . TRP A 1 93 ? -8.495 -7.570 -10.126 1.00 0.00 1355 TRP A C 4
ATOM 8810 O O . TRP A 1 93 ? -7.733 -8.524 -9.944 1.00 0.00 1355 TRP A O 4
ATOM 8831 N N . THR A 1 94 ? -9.108 -7.340 -11.274 1.00 0.00 1356 THR A N 4
ATOM 8832 C CA . THR A 1 94 ? -8.904 -8.188 -12.431 1.00 0.00 1356 THR A CA 4
ATOM 8833 C C . THR A 1 94 ? -7.975 -7.502 -13.423 1.00 0.00 1356 THR A C 4
ATOM 8834 O O . THR A 1 94 ? -8.296 -6.443 -13.966 1.00 0.00 1356 THR A O 4
ATOM 8845 N N . ASN A 1 95 ? -6.819 -8.100 -13.644 1.00 0.00 1357 ASN A N 4
ATOM 8846 C CA . ASN A 1 95 ? -5.839 -7.555 -14.564 1.00 0.00 1357 ASN A CA 4
ATOM 8847 C C . ASN A 1 95 ? -6.170 -7.974 -15.987 1.00 0.00 1357 ASN A C 4
ATOM 8848 O O . ASN A 1 95 ? -6.842 -8.983 -16.193 1.00 0.00 1357 ASN A O 4
ATOM 8859 N N . PRO A 1 96 ? -5.697 -7.208 -16.986 1.00 0.00 1358 PRO A N 4
ATOM 8860 C CA . PRO A 1 96 ? -5.942 -7.504 -18.404 1.00 0.00 1358 PRO A CA 4
ATOM 8861 C C . PRO A 1 96 ? -5.446 -8.892 -18.798 1.00 0.00 1358 PRO A C 4
ATOM 8862 O O . PRO A 1 96 ? -5.888 -9.467 -19.793 1.00 0.00 1358 PRO A O 4
ATOM 8873 N N . ASP A 1 97 ? -4.546 -9.434 -17.988 1.00 0.00 1359 ASP A N 4
ATOM 8874 C CA . ASP A 1 97 ? -3.980 -10.754 -18.228 1.00 0.00 1359 ASP A CA 4
ATOM 8875 C C . ASP A 1 97 ? -5.004 -11.844 -17.912 1.00 0.00 1359 ASP A C 4
ATOM 8876 O O . ASP A 1 97 ? -4.920 -12.961 -18.418 1.00 0.00 1359 ASP A O 4
ATOM 8885 N N . GLY A 1 98 ? -5.986 -11.495 -17.092 1.00 0.00 1360 GLY A N 4
ATOM 8886 C CA . GLY A 1 98 ? -7.010 -12.444 -16.709 1.00 0.00 1360 GLY A CA 4
ATOM 8887 C C . GLY A 1 98 ? -6.860 -12.868 -15.265 1.00 0.00 1360 GLY A C 4
ATOM 8888 O O . GLY A 1 98 ? -7.779 -13.436 -14.670 1.00 0.00 1360 GLY A O 4
ATOM 8892 N N . THR A 1 99 ? -5.691 -12.585 -14.707 1.00 0.00 1361 THR A N 4
ATOM 8893 C CA . THR A 1 99 ? -5.397 -12.921 -13.327 1.00 0.00 1361 THR A CA 4
ATOM 8894 C C . THR A 1 99 ? -6.054 -11.921 -12.377 1.00 0.00 1361 THR A C 4
ATOM 8895 O O . THR A 1 99 ? -6.309 -10.769 -12.745 1.00 0.00 1361 THR A O 4
ATOM 8906 N N . THR A 1 100 ? -6.336 -12.370 -11.163 1.00 0.00 1362 THR A N 4
ATOM 8907 C CA . THR A 1 100 ? -6.965 -11.529 -10.160 1.00 0.00 1362 THR A CA 4
ATOM 8908 C C . THR A 1 100 ? -6.145 -11.513 -8.879 1.00 0.00 1362 THR A C 4
ATOM 8909 O O . THR A 1 100 ? -5.609 -12.543 -8.461 1.00 0.00 1362 THR A O 4
ATOM 8920 N N . SER A 1 101 ? -6.042 -10.353 -8.267 1.00 0.00 1363 SER A N 4
ATOM 8921 C CA . SER A 1 101 ? -5.302 -10.210 -7.024 1.00 0.00 1363 SER A CA 4
ATOM 8922 C C . SER A 1 101 ? -6.064 -9.301 -6.066 1.00 0.00 1363 SER A C 4
ATOM 8923 O O . SER A 1 101 ? -7.033 -8.653 -6.464 1.00 0.00 1363 SER A O 4
ATOM 8931 N N . LYS A 1 102 ? -5.641 -9.255 -4.810 1.00 0.00 1364 LYS A N 4
ATOM 8932 C CA . LYS A 1 102 ? -6.314 -8.430 -3.815 1.00 0.00 1364 LYS A CA 4
ATOM 8933 C C . LYS A 1 102 ? -6.005 -6.957 -4.022 1.00 0.00 1364 LYS A C 4
ATOM 8934 O O . LYS A 1 102 ? -4.937 -6.599 -4.513 1.00 0.00 1364 LYS A O 4
ATOM 8953 N N . ILE A 1 103 ? -6.952 -6.108 -3.660 1.00 0.00 1365 ILE A N 4
ATOM 8954 C CA . ILE A 1 103 ? -6.760 -4.675 -3.780 1.00 0.00 1365 ILE A CA 4
ATOM 8955 C C . ILE A 1 103 ? -6.591 -4.084 -2.401 1.00 0.00 1365 ILE A C 4
ATOM 8956 O O . ILE A 1 103 ? -7.535 -4.045 -1.616 1.00 0.00 1365 ILE A O 4
ATOM 8972 N N . PHE A 1 104 ? -5.407 -3.589 -2.124 1.00 0.00 1366 PHE A N 4
ATOM 8973 C CA . PHE A 1 104 ? -5.128 -3.015 -0.826 1.00 0.00 1366 PHE A CA 4
ATOM 8974 C C . PHE A 1 104 ? -5.004 -1.505 -0.937 1.00 0.00 1366 PHE A C 4
ATOM 8975 O O . PHE A 1 104 ? -4.632 -0.971 -1.983 1.00 0.00 1366 PHE A O 4
ATOM 8992 N N . GLY A 1 105 ? -5.331 -0.818 0.138 1.00 0.00 1367 GLY A N 4
ATOM 8993 C CA . GLY A 1 105 ? -5.260 0.618 0.140 1.00 0.00 1367 GLY A CA 4
ATOM 8994 C C . GLY A 1 105 ? -4.892 1.155 1.496 1.00 0.00 1367 GLY A C 4
ATOM 8995 O O . GLY A 1 105 ? -5.408 0.700 2.521 1.00 0.00 1367 GLY A O 4
ATOM 8999 N N . PHE A 1 106 ? -3.997 2.120 1.510 1.00 0.00 1368 PHE A N 4
ATOM 9000 C CA . PHE A 1 106 ? -3.567 2.718 2.749 1.00 0.00 1368 PHE A CA 4
ATOM 9001 C C . PHE A 1 106 ? -4.154 4.107 2.837 1.00 0.00 1368 PHE A C 4
ATOM 9002 O O . PHE A 1 106 ? -4.356 4.774 1.820 1.00 0.00 1368 PHE A O 4
ATOM 9019 N N . VAL A 1 107 ? -4.442 4.531 4.039 1.00 0.00 1369 VAL A N 4
ATOM 9020 C CA . VAL A 1 107 ? -5.046 5.822 4.258 1.00 0.00 1369 VAL A CA 4
ATOM 9021 C C . VAL A 1 107 ? -3.996 6.836 4.690 1.00 0.00 1369 VAL A C 4
ATOM 9022 O O . VAL A 1 107 ? -3.308 6.635 5.690 1.00 0.00 1369 VAL A O 4
ATOM 9035 N N . ALA A 1 108 ? -3.869 7.910 3.926 1.00 0.00 1370 ALA A N 4
ATOM 9036 C CA . ALA A 1 108 ? -2.903 8.959 4.220 1.00 0.00 1370 ALA A CA 4
ATOM 9037 C C . ALA A 1 108 ? -3.531 10.337 4.059 1.00 0.00 1370 ALA A C 4
ATOM 9038 O O . ALA A 1 108 ? -4.303 10.569 3.136 1.00 0.00 1370 ALA A O 4
ATOM 9045 N N . LYS A 1 109 ? -3.191 11.239 4.966 1.00 0.00 1371 LYS A N 4
ATOM 9046 C CA . LYS A 1 109 ? -3.706 12.605 4.959 1.00 0.00 1371 LYS A CA 4
ATOM 9047 C C . LYS A 1 109 ? -3.359 13.324 3.663 1.00 0.00 1371 LYS A C 4
ATOM 9048 O O . LYS A 1 109 ? -2.311 13.078 3.059 1.00 0.00 1371 LYS A O 4
ATOM 9067 N N . LYS A 1 110 ? -4.239 14.223 3.254 1.00 0.00 1372 LYS A N 4
ATOM 9068 C CA . LYS A 1 110 ? -4.047 14.984 2.032 1.00 0.00 1372 LYS A CA 4
ATOM 9069 C C . LYS A 1 110 ? -3.706 16.437 2.343 1.00 0.00 1372 LYS A C 4
ATOM 9070 O O . LYS A 1 110 ? -4.057 16.952 3.408 1.00 0.00 1372 LYS A O 4
ATOM 9089 N N . PRO A 1 111 ? -2.999 17.110 1.424 1.00 0.00 1373 PRO A N 4
ATOM 9090 C CA . PRO A 1 111 ? -2.631 18.517 1.587 1.00 0.00 1373 PRO A CA 4
ATOM 9091 C C . PRO A 1 111 ? -3.868 19.393 1.750 1.00 0.00 1373 PRO A C 4
ATOM 9092 O O . PRO A 1 111 ? -4.829 19.274 0.984 1.00 0.00 1373 PRO A O 4
ATOM 9103 N N . GLY A 1 112 ? -3.847 20.247 2.759 1.00 0.00 1374 GLY A N 4
ATOM 9104 C CA . GLY A 1 112 ? -4.973 21.114 3.026 1.00 0.00 1374 GLY A CA 4
ATOM 9105 C C . GLY A 1 112 ? -5.846 20.553 4.125 1.00 0.00 1374 GLY A C 4
ATOM 9106 O O . GLY A 1 112 ? -6.525 21.292 4.839 1.00 0.00 1374 GLY A O 4
ATOM 9110 N N . SER A 1 113 ? -5.809 19.237 4.274 1.00 0.00 1375 SER A N 4
ATOM 9111 C CA . SER A 1 113 ? -6.595 18.555 5.279 1.00 0.00 1375 SER A CA 4
ATOM 9112 C C . SER A 1 113 ? -5.740 17.541 6.047 1.00 0.00 1375 SER A C 4
ATOM 9113 O O . SER A 1 113 ? -5.870 16.333 5.844 1.00 0.00 1375 SER A O 4
ATOM 9121 N N . PRO A 1 114 ? -4.858 18.016 6.947 1.00 0.00 1376 PRO A N 4
ATOM 9122 C CA . PRO A 1 114 ? -3.987 17.141 7.745 1.00 0.00 1376 PRO A CA 4
ATOM 9123 C C . PRO A 1 114 ? -4.740 16.434 8.869 1.00 0.00 1376 PRO A C 4
ATOM 9124 O O . PRO A 1 114 ? -4.143 15.779 9.721 1.00 0.00 1376 PRO A O 4
ATOM 9135 N N . TRP A 1 115 ? -6.052 16.599 8.880 1.00 0.00 1377 TRP A N 4
ATOM 9136 C CA . TRP A 1 115 ? -6.896 15.962 9.876 1.00 0.00 1377 TRP A CA 4
ATOM 9137 C C . TRP A 1 115 ? -7.800 14.940 9.199 1.00 0.00 1377 TRP A C 4
ATOM 9138 O O . TRP A 1 115 ? -8.422 14.105 9.859 1.00 0.00 1377 TRP A O 4
ATOM 9159 N N . GLU A 1 116 ? -7.869 15.021 7.874 1.00 0.00 1378 GLU A N 4
ATOM 9160 C CA . GLU A 1 116 ? -8.674 14.108 7.079 1.00 0.00 1378 GLU A CA 4
ATOM 9161 C C . GLU A 1 116 ? -7.778 13.026 6.492 1.00 0.00 1378 GLU A C 4
ATOM 9162 O O . GLU A 1 116 ? -6.684 12.792 7.005 1.00 0.00 1378 GLU A O 4
ATOM 9174 N N . ASN A 1 117 ? -8.212 12.377 5.418 1.00 0.00 1379 ASN A N 4
ATOM 9175 C CA . ASN A 1 117 ? -7.410 11.316 4.829 1.00 0.00 1379 ASN A CA 4
ATOM 9176 C C . ASN A 1 117 ? -7.791 11.009 3.379 1.00 0.00 1379 ASN A C 4
ATOM 9177 O O . ASN A 1 117 ? -8.849 11.412 2.892 1.00 0.00 1379 ASN A O 4
ATOM 9188 N N . VAL A 1 118 ? -6.881 10.321 2.700 1.00 0.00 1380 VAL A N 4
ATOM 9189 C CA . VAL A 1 118 ? -7.042 9.893 1.313 1.00 0.00 1380 VAL A CA 4
ATOM 9190 C C . VAL A 1 118 ? -6.496 8.468 1.174 1.00 0.00 1380 VAL A C 4
ATOM 9191 O O . VAL A 1 118 ? -5.538 8.107 1.855 1.00 0.00 1380 VAL A O 4
ATOM 9204 N N . CYS A 1 119 ? -7.092 7.661 0.310 1.00 0.00 1381 CYS A N 4
ATOM 9205 C CA . CYS A 1 119 ? -6.646 6.287 0.143 1.00 0.00 1381 CYS A CA 4
ATOM 9206 C C . CYS A 1 119 ? -6.084 6.032 -1.249 1.00 0.00 1381 CYS A C 4
ATOM 9207 O O . CYS A 1 119 ? -6.786 6.161 -2.249 1.00 0.00 1381 CYS A O 4
ATOM 9215 N N . HIS A 1 120 ? -4.814 5.676 -1.314 1.00 0.00 1382 HIS A N 4
ATOM 9216 C CA . HIS A 1 120 ? -4.197 5.355 -2.586 1.00 0.00 1382 HIS A CA 4
ATOM 9217 C C . HIS A 1 120 ? -4.324 3.854 -2.793 1.00 0.00 1382 HIS A C 4
ATOM 9218 O O . HIS A 1 120 ? -3.766 3.060 -2.035 1.00 0.00 1382 HIS A O 4
ATOM 9232 N N . LEU A 1 121 ? -5.084 3.479 -3.805 1.00 0.00 1383 LEU A N 4
ATOM 9233 C CA . LEU A 1 121 ? -5.341 2.084 -4.098 1.00 0.00 1383 LEU A CA 4
ATOM 9234 C C . LEU A 1 121 ? -4.214 1.442 -4.892 1.00 0.00 1383 LEU A C 4
ATOM 9235 O O . LEU A 1 121 ? -3.756 1.983 -5.905 1.00 0.00 1383 LEU A O 4
ATOM 9251 N N . PHE A 1 122 ? -3.786 0.282 -4.426 1.00 0.00 1384 PHE A N 4
ATOM 9252 C CA . PHE A 1 122 ? -2.734 -0.476 -5.070 1.00 0.00 1384 PHE A CA 4
ATOM 9253 C C . PHE A 1 122 ? -3.164 -1.929 -5.200 1.00 0.00 1384 PHE A C 4
ATOM 9254 O O . PHE A 1 122 ? -3.749 -2.497 -4.278 1.00 0.00 1384 PHE A O 4
ATOM 9271 N N . ALA A 1 123 ? -2.895 -2.526 -6.342 1.00 0.00 1385 ALA A N 4
ATOM 9272 C CA . ALA A 1 123 ? -3.265 -3.913 -6.568 1.00 0.00 1385 ALA A CA 4
ATOM 9273 C C . ALA A 1 123 ? -2.114 -4.845 -6.221 1.00 0.00 1385 ALA A C 4
ATOM 9274 O O . ALA A 1 123 ? -0.953 -4.558 -6.518 1.00 0.00 1385 ALA A O 4
ATOM 9281 N N . GLU A 1 124 ? -2.448 -5.957 -5.589 1.00 0.00 1386 GLU A N 4
ATOM 9282 C CA . GLU A 1 124 ? -1.476 -6.944 -5.188 1.00 0.00 1386 GLU A CA 4
ATOM 9283 C C . GLU A 1 124 ? -0.795 -7.564 -6.408 1.00 0.00 1386 GLU A C 4
ATOM 9284 O O . GLU A 1 124 ? -1.432 -7.810 -7.436 1.00 0.00 1386 GLU A O 4
ATOM 9296 N N . LEU A 1 125 ? 0.506 -7.779 -6.296 1.00 0.00 1387 LEU A N 4
ATOM 9297 C CA . LEU A 1 125 ? 1.285 -8.371 -7.372 1.00 0.00 1387 LEU A CA 4
ATOM 9298 C C . LEU A 1 125 ? 1.409 -9.876 -7.137 1.00 0.00 1387 LEU A C 4
ATOM 9299 O O . LEU A 1 125 ? 0.513 -10.497 -6.565 1.00 0.00 1387 LEU A O 4
ATOM 9315 N N . ASP A 1 126 ? 2.506 -10.463 -7.587 1.00 0.00 1388 ASP A N 4
ATOM 9316 C CA . ASP A 1 126 ? 2.744 -11.884 -7.380 1.00 0.00 1388 ASP A CA 4
ATOM 9317 C C . ASP A 1 126 ? 3.995 -12.062 -6.528 1.00 0.00 1388 ASP A C 4
ATOM 9318 O O . ASP A 1 126 ? 5.092 -12.280 -7.047 1.00 0.00 1388 ASP A O 4
ATOM 9327 N N . PRO A 1 127 ? 3.849 -11.921 -5.205 1.00 0.00 1389 PRO A N 4
ATOM 9328 C CA . PRO A 1 127 ? 4.940 -12.038 -4.261 1.00 0.00 1389 PRO A CA 4
ATOM 9329 C C . PRO A 1 127 ? 4.950 -13.370 -3.524 1.00 0.00 1389 PRO A C 4
ATOM 9330 O O . PRO A 1 127 ? 4.301 -14.332 -3.936 1.00 0.00 1389 PRO A O 4
ATOM 9341 N N . ASP A 1 128 ? 5.690 -13.408 -2.431 1.00 0.00 1390 ASP A N 4
ATOM 9342 C CA . ASP A 1 128 ? 5.760 -14.595 -1.594 1.00 0.00 1390 ASP A CA 4
ATOM 9343 C C . ASP A 1 128 ? 4.878 -14.364 -0.381 1.00 0.00 1390 ASP A C 4
ATOM 9344 O O . ASP A 1 128 ? 4.329 -15.294 0.211 1.00 0.00 1390 ASP A O 4
ATOM 9353 N N . GLN A 1 129 ? 4.748 -13.096 -0.036 1.00 0.00 1391 GLN A N 4
ATOM 9354 C CA . GLN A 1 129 ? 3.926 -12.662 1.073 1.00 0.00 1391 GLN A CA 4
ATOM 9355 C C . GLN A 1 129 ? 2.728 -11.899 0.525 1.00 0.00 1391 GLN A C 4
ATOM 9356 O O . GLN A 1 129 ? 2.888 -10.831 -0.060 1.00 0.00 1391 GLN A O 4
ATOM 9370 N N . PRO A 1 130 ? 1.518 -12.457 0.674 1.00 0.00 1392 PRO A N 4
ATOM 9371 C CA . PRO A 1 130 ? 0.284 -11.829 0.183 1.00 0.00 1392 PRO A CA 4
ATOM 9372 C C . PRO A 1 130 ? 0.087 -10.417 0.730 1.00 0.00 1392 PRO A C 4
ATOM 9373 O O . PRO A 1 130 ? 0.568 -10.092 1.819 1.00 0.00 1392 PRO A O 4
ATOM 9384 N N . ALA A 1 131 ? -0.637 -9.592 -0.023 1.00 0.00 1393 ALA A N 4
ATOM 9385 C CA . ALA A 1 131 ? -0.902 -8.208 0.368 1.00 0.00 1393 ALA A CA 4
ATOM 9386 C C . ALA A 1 131 ? -1.506 -8.134 1.764 1.00 0.00 1393 ALA A C 4
ATOM 9387 O O . ALA A 1 131 ? -1.179 -7.237 2.544 1.00 0.00 1393 ALA A O 4
ATOM 9394 N N . GLY A 1 132 ? -2.370 -9.096 2.075 1.00 0.00 1394 GLY A N 4
ATOM 9395 C CA . GLY A 1 132 ? -3.001 -9.143 3.378 1.00 0.00 1394 GLY A CA 4
ATOM 9396 C C . GLY A 1 132 ? -1.987 -9.307 4.490 1.00 0.00 1394 GLY A C 4
ATOM 9397 O O . GLY A 1 132 ? -2.129 -8.727 5.563 1.00 0.00 1394 GLY A O 4
ATOM 9401 N N . ALA A 1 133 ? -0.945 -10.080 4.218 1.00 0.00 1395 ALA A N 4
ATOM 9402 C CA . ALA A 1 133 ? 0.106 -10.317 5.194 1.00 0.00 1395 ALA A CA 4
ATOM 9403 C C . ALA A 1 133 ? 1.013 -9.100 5.301 1.00 0.00 1395 ALA A C 4
ATOM 9404 O O . ALA A 1 133 ? 1.418 -8.710 6.396 1.00 0.00 1395 ALA A O 4
ATOM 9411 N N . ILE A 1 134 ? 1.313 -8.498 4.155 1.00 0.00 1396 ILE A N 4
ATOM 9412 C CA . ILE A 1 134 ? 2.172 -7.320 4.102 1.00 0.00 1396 ILE A CA 4
ATOM 9413 C C . ILE A 1 134 ? 1.575 -6.168 4.906 1.00 0.00 1396 ILE A C 4
ATOM 9414 O O . ILE A 1 134 ? 2.239 -5.579 5.762 1.00 0.00 1396 ILE A O 4
ATOM 9430 N N . VAL A 1 135 ? 0.314 -5.865 4.638 1.00 0.00 1397 VAL A N 4
ATOM 9431 C CA . VAL A 1 135 ? -0.364 -4.775 5.320 1.00 0.00 1397 VAL A CA 4
ATOM 9432 C C . VAL A 1 135 ? -0.555 -5.072 6.808 1.00 0.00 1397 VAL A C 4
ATOM 9433 O O . VAL A 1 135 ? -0.525 -4.162 7.631 1.00 0.00 1397 VAL A O 4
ATOM 9446 N N . THR A 1 136 ? -0.725 -6.349 7.149 1.00 0.00 1398 THR A N 4
ATOM 9447 C CA . THR A 1 136 ? -0.933 -6.750 8.535 1.00 0.00 1398 THR A CA 4
ATOM 9448 C C . THR A 1 136 ? 0.185 -6.249 9.452 1.00 0.00 1398 THR A C 4
ATOM 9449 O O . THR A 1 136 ? -0.090 -5.618 10.475 1.00 0.00 1398 THR A O 4
ATOM 9460 N N . PHE A 1 137 ? 1.439 -6.496 9.087 1.00 0.00 1399 PHE A N 4
ATOM 9461 C CA . PHE A 1 137 ? 2.540 -6.050 9.930 1.00 0.00 1399 PHE A CA 4
ATOM 9462 C C . PHE A 1 137 ? 2.717 -4.542 9.816 1.00 0.00 1399 PHE A C 4
ATOM 9463 O O . PHE A 1 137 ? 3.088 -3.879 10.786 1.00 0.00 1399 PHE A O 4
ATOM 9480 N N . ILE A 1 138 ? 2.416 -4.002 8.638 1.00 0.00 1400 ILE A N 4
ATOM 9481 C CA . ILE A 1 138 ? 2.539 -2.578 8.393 1.00 0.00 1400 ILE A CA 4
ATOM 9482 C C . ILE A 1 138 ? 1.660 -1.780 9.360 1.00 0.00 1400 ILE A C 4
ATOM 9483 O O . ILE A 1 138 ? 2.108 -0.798 9.944 1.00 0.00 1400 ILE A O 4
ATOM 9499 N N . THR A 1 139 ? 0.427 -2.222 9.557 1.00 0.00 1401 THR A N 4
ATOM 9500 C CA . THR A 1 139 ? -0.487 -1.535 10.458 1.00 0.00 1401 THR A CA 4
ATOM 9501 C C . THR A 1 139 ? 0.061 -1.485 11.885 1.00 0.00 1401 THR A C 4
ATOM 9502 O O . THR A 1 139 ? -0.064 -0.476 12.576 1.00 0.00 1401 THR A O 4
ATOM 9513 N N . LYS A 1 140 ? 0.699 -2.564 12.309 1.00 0.00 1402 LYS A N 4
ATOM 9514 C CA . LYS A 1 140 ? 1.227 -2.648 13.662 1.00 0.00 1402 LYS A CA 4
ATOM 9515 C C . LYS A 1 140 ? 2.493 -1.818 13.855 1.00 0.00 1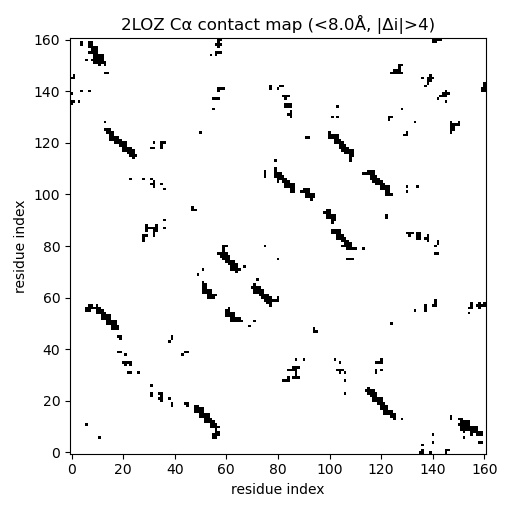402 LYS A C 4
ATOM 9516 O O . LYS A 1 140 ? 2.691 -1.241 14.923 1.00 0.00 1402 LYS A O 4
ATOM 9535 N N . VAL A 1 141 ? 3.334 -1.734 12.832 1.00 0.00 1403 VAL A N 4
ATOM 9536 C CA . VAL A 1 141 ? 4.581 -0.979 12.949 1.00 0.00 1403 VAL A CA 4
ATOM 9537 C C . VAL A 1 141 ? 4.425 0.491 12.542 1.00 0.00 1403 VAL A C 4
ATOM 9538 O O . VAL A 1 141 ? 4.963 1.380 13.198 1.00 0.00 1403 VAL A O 4
ATOM 9551 N N . LEU A 1 142 ? 3.678 0.749 11.477 1.00 0.00 1404 LEU A N 4
ATOM 9552 C CA . LEU A 1 142 ? 3.484 2.113 10.992 1.00 0.00 1404 LEU A CA 4
ATOM 9553 C C . LEU A 1 142 ? 2.546 2.894 11.899 1.00 0.00 1404 LEU A C 4
ATOM 9554 O O . LEU A 1 142 ? 2.888 3.974 12.381 1.00 0.00 1404 LEU A O 4
ATOM 9570 N N . LEU A 1 143 ? 1.370 2.336 12.139 1.00 0.00 1405 LEU A N 4
ATOM 9571 C CA . LEU A 1 143 ? 0.377 2.986 12.985 1.00 0.00 1405 LEU A CA 4
ATOM 9572 C C . LEU A 1 143 ? 0.740 2.828 14.455 1.00 0.00 1405 LEU A C 4
ATOM 9573 O O . LEU A 1 143 ? 0.327 3.623 15.298 1.00 0.00 1405 LEU A O 4
ATOM 9589 N N . GLY A 1 144 ? 1.528 1.806 14.752 1.00 0.00 1406 GLY A N 4
ATOM 9590 C CA . GLY A 1 144 ? 1.914 1.543 16.120 1.00 0.00 1406 GLY A CA 4
ATOM 9591 C C . GLY A 1 144 ? 0.829 0.787 16.849 1.00 0.00 1406 GLY A C 4
ATOM 9592 O O . GLY A 1 144 ? 0.612 0.982 18.046 1.00 0.00 1406 GLY A O 4
ATOM 9596 N N . GLN A 1 145 ? 0.132 -0.066 16.106 1.00 0.00 1407 GLN A N 4
ATOM 9597 C CA . GLN A 1 145 ? -0.949 -0.871 16.653 1.00 0.00 1407 GLN A CA 4
ATOM 9598 C C . GLN A 1 145 ? -0.415 -1.894 17.646 1.00 0.00 1407 GLN A C 4
ATOM 9599 O O . GLN A 1 145 ? -1.121 -2.315 18.559 1.00 0.00 1407 GLN A O 4
ATOM 9613 N N . ARG A 1 146 ? 0.832 -2.282 17.454 1.00 0.00 1408 ARG A N 4
ATOM 9614 C CA . ARG A 1 146 ? 1.464 -3.266 18.317 1.00 0.00 1408 ARG A CA 4
ATOM 9615 C C . ARG A 1 146 ? 1.943 -2.634 19.617 1.00 0.00 1408 ARG A C 4
ATOM 9616 O O . ARG A 1 146 ? 2.406 -1.491 19.640 1.00 0.00 1408 ARG A O 4
ATOM 9637 N N . LYS A 1 147 ? 1.826 -3.386 20.694 1.00 0.00 1409 LYS A N 4
ATOM 9638 C CA . LYS A 1 147 ? 2.252 -2.923 22.003 1.00 0.00 1409 LYS A CA 4
ATOM 9639 C C . LYS A 1 147 ? 3.553 -3.607 22.407 1.00 0.00 1409 LYS A C 4
ATOM 9640 O O . LYS A 1 147 ? 4.404 -2.941 23.034 1.00 0.00 1409 LYS A O 4
ATOM 9660 N N . GLU B 2 1 ? 8.695 -11.659 -5.729 1.00 0.00 367 GLU B N 4
ATOM 9661 C CA . GLU B 2 1 ? 8.339 -10.273 -6.121 1.00 0.00 367 GLU B CA 4
ATOM 9662 C C . GLU B 2 1 ? 9.564 -9.360 -6.050 1.00 0.00 367 GLU B C 4
ATOM 9663 O O . GLU B 2 1 ? 9.689 -8.410 -6.824 1.00 0.00 367 GLU B O 4
ATOM 9677 N N . ASP B 2 2 ? 10.460 -9.655 -5.118 1.00 0.00 368 ASP B N 4
ATOM 9678 C CA . ASP B 2 2 ? 11.679 -8.879 -4.932 1.00 0.00 368 ASP B CA 4
ATOM 9679 C C . ASP B 2 2 ? 12.685 -9.688 -4.127 1.00 0.00 368 ASP B C 4
ATOM 9680 O O . ASP B 2 2 ? 13.779 -9.990 -4.606 1.00 0.00 368 ASP B O 4
ATOM 9689 N N . HIS B 2 3 ? 12.288 -10.047 -2.908 1.00 0.00 369 HIS B N 4
ATOM 9690 C CA . HIS B 2 3 ? 13.118 -10.847 -2.004 1.00 0.00 369 HIS B CA 4
ATOM 9691 C C . HIS B 2 3 ? 14.475 -10.195 -1.737 1.00 0.00 369 HIS B C 4
ATOM 9692 O O . HIS B 2 3 ? 15.467 -10.895 -1.519 1.00 0.00 369 HIS B O 4
ATOM 9706 N N . LYS B 2 4 ? 14.532 -8.871 -1.735 1.00 0.00 370 LYS B N 4
ATOM 9707 C CA . LYS B 2 4 ? 15.792 -8.185 -1.498 1.00 0.00 370 LYS B CA 4
ATOM 9708 C C . LYS B 2 4 ? 15.671 -7.104 -0.424 1.00 0.00 370 LYS B C 4
ATOM 9709 O O . LYS B 2 4 ? 14.824 -6.214 -0.511 1.00 0.00 370 LYS B O 4
ATOM 9728 N N . PRO B 2 5 ? 16.527 -7.173 0.608 1.00 0.00 371 PRO B N 4
ATOM 9729 C CA . PRO B 2 5 ? 16.568 -6.187 1.687 1.00 0.00 371 PRO B CA 4
ATOM 9730 C C . PRO B 2 5 ? 17.276 -4.910 1.250 1.00 0.00 371 PRO B C 4
ATOM 9731 O O . PRO B 2 5 ? 18.433 -4.668 1.611 1.00 0.00 371 PRO B O 4
ATOM 9742 N N . GLY B 2 6 ? 16.585 -4.115 0.442 1.00 0.00 372 GLY B N 4
ATOM 9743 C CA . GLY B 2 6 ? 17.136 -2.861 -0.025 1.00 0.00 372 GLY B CA 4
ATOM 9744 C C . GLY B 2 6 ? 17.074 -1.821 1.070 1.00 0.00 372 GLY B C 4
ATOM 9745 O O . GLY B 2 6 ? 16.259 -0.900 1.015 1.00 0.00 372 GLY B O 4
ATOM 9749 N N . THR B 2 7 ? 17.934 -2.000 2.065 1.00 0.00 373 THR B N 4
ATOM 9750 C CA . THR B 2 7 ? 18.012 -1.136 3.232 1.00 0.00 373 THR B CA 4
ATOM 9751 C C . THR B 2 7 ? 18.016 0.343 2.865 1.00 0.00 373 THR B C 4
ATOM 9752 O O . THR B 2 7 ? 19.032 0.902 2.450 1.00 0.00 373 THR B O 4
ATOM 9763 N N . PHE B 2 8 ? 16.853 0.953 3.017 1.00 0.00 374 PHE B N 4
ATOM 9764 C CA . PHE B 2 8 ? 16.651 2.357 2.709 1.00 0.00 374 PHE B CA 4
ATOM 9765 C C . PHE B 2 8 ? 16.064 3.108 3.919 1.00 0.00 374 PHE B C 4
ATOM 9766 O O . PHE B 2 8 ? 16.590 4.152 4.305 1.00 0.00 374 PHE B O 4
ATOM 9783 N N . PRO B 2 9 ? 14.988 2.587 4.562 1.00 0.00 375 PRO B N 4
ATOM 9784 C CA . PRO B 2 9 ? 14.372 3.241 5.717 1.00 0.00 375 PRO B CA 4
ATOM 9785 C C . PRO B 2 9 ? 15.133 2.995 7.019 1.00 0.00 375 PRO B C 4
ATOM 9786 O O . PRO B 2 9 ? 14.662 3.370 8.094 1.00 0.00 375 PRO B O 4
ATOM 9797 N N . LYS B 2 10 ? 16.308 2.368 6.905 1.00 0.00 376 LYS B N 4
ATOM 9798 C CA . LYS B 2 10 ? 17.157 2.052 8.054 1.00 0.00 376 LYS B CA 4
ATOM 9799 C C . LYS B 2 10 ? 16.552 0.930 8.892 1.00 0.00 376 LYS B C 4
ATOM 9800 O O . LYS B 2 10 ? 15.500 0.385 8.553 1.00 0.00 376 LYS B O 4
ATOM 9819 N N . ALA B 2 11 ? 17.226 0.586 9.982 1.00 0.00 377 ALA B N 4
ATOM 9820 C CA . ALA B 2 11 ? 16.755 -0.468 10.868 1.00 0.00 377 ALA B CA 4
ATOM 9821 C C . ALA B 2 11 ? 15.645 0.055 11.772 1.00 0.00 377 ALA B C 4
ATOM 9822 O O . ALA B 2 11 ? 15.895 0.502 12.892 1.00 0.00 377 ALA B O 4
ATOM 9829 N N . LEU B 2 12 ? 14.423 0.019 11.265 1.00 0.00 378 LEU B N 4
ATOM 9830 C CA . LEU B 2 12 ? 13.266 0.493 12.008 1.00 0.00 378 LEU B CA 4
ATOM 9831 C C . LEU B 2 12 ? 12.657 -0.616 12.856 1.00 0.00 378 LEU B C 4
ATOM 9832 O O . LEU B 2 12 ? 12.532 -1.759 12.411 1.00 0.00 378 LEU B O 4
ATOM 9848 N N . THR B 2 13 ? 12.289 -0.272 14.078 1.00 0.00 379 THR B N 4
ATOM 9849 C CA . THR B 2 13 ? 11.688 -1.222 14.995 1.00 0.00 379 THR B CA 4
ATOM 9850 C C . THR B 2 13 ? 10.317 -0.728 15.457 1.00 0.00 379 THR B C 4
ATOM 9851 O O . THR B 2 13 ? 10.210 0.016 16.437 1.00 0.00 379 THR B O 4
ATOM 9862 N N . ASN B 2 14 ? 9.283 -1.135 14.721 1.00 0.00 380 ASN B N 4
ATOM 9863 C CA . ASN B 2 14 ? 7.899 -0.759 15.016 1.00 0.00 380 ASN B CA 4
ATOM 9864 C C . ASN B 2 14 ? 7.742 0.761 15.031 1.00 0.00 380 ASN B C 4
ATOM 9865 O O . ASN B 2 14 ? 7.058 1.292 15.933 1.00 0.00 380 ASN B O 4
ATOM 9877 N N . MET A 1 1 ? 2.115 -12.867 7.310 1.00 0.00 1263 MET A N 5
ATOM 9878 C CA . MET A 1 1 ? 2.801 -12.490 8.568 1.00 0.00 1263 MET A CA 5
ATOM 9879 C C . MET A 1 1 ? 4.222 -13.045 8.610 1.00 0.00 1263 MET A C 5
ATOM 9880 O O . MET A 1 1 ? 4.879 -13.005 9.650 1.00 0.00 1263 MET A O 5
ATOM 9896 N N . SER A 1 2 ? 4.704 -13.549 7.482 1.00 0.00 1264 SER A N 5
ATOM 9897 C CA . SER A 1 2 ? 6.043 -14.113 7.423 1.00 0.00 1264 SER A CA 5
ATOM 9898 C C . SER A 1 2 ? 7.091 -13.027 7.225 1.00 0.00 1264 SER A C 5
ATOM 9899 O O . SER A 1 2 ? 6.880 -12.085 6.455 1.00 0.00 1264 SER A O 5
ATOM 9907 N N . THR A 1 3 ? 8.222 -13.186 7.920 1.00 0.00 1265 THR A N 5
ATOM 9908 C CA . THR A 1 3 ? 9.345 -12.247 7.860 1.00 0.00 1265 THR A CA 5
ATOM 9909 C C . THR A 1 3 ? 8.876 -10.802 8.005 1.00 0.00 1265 THR A C 5
ATOM 9910 O O . THR A 1 3 ? 9.274 -9.925 7.241 1.00 0.00 1265 THR A O 5
ATOM 9921 N N . ALA A 1 4 ? 8.042 -10.566 9.007 1.00 0.00 1266 ALA A N 5
ATOM 9922 C CA . ALA A 1 4 ? 7.499 -9.243 9.260 1.00 0.00 1266 ALA A CA 5
ATOM 9923 C C . ALA A 1 4 ? 8.541 -8.327 9.873 1.00 0.00 1266 ALA A C 5
ATOM 9924 O O . ALA A 1 4 ? 8.664 -7.169 9.486 1.00 0.00 1266 ALA A O 5
ATOM 9931 N N . ALA A 1 5 ? 9.300 -8.850 10.821 1.00 0.00 1267 ALA A N 5
ATOM 9932 C CA . ALA A 1 5 ? 10.333 -8.066 11.478 1.00 0.00 1267 ALA A CA 5
ATOM 9933 C C . ALA A 1 5 ? 11.371 -7.606 10.465 1.00 0.00 1267 ALA A C 5
ATOM 9934 O O . ALA A 1 5 ? 11.991 -6.560 10.624 1.00 0.00 1267 ALA A O 5
ATOM 9941 N N . ASP A 1 6 ? 11.527 -8.388 9.411 1.00 0.00 1268 ASP A N 5
ATOM 9942 C CA . ASP A 1 6 ? 12.495 -8.106 8.363 1.00 0.00 1268 ASP A CA 5
ATOM 9943 C C . ASP A 1 6 ? 12.305 -6.735 7.707 1.00 0.00 1268 ASP A C 5
ATOM 9944 O O . ASP A 1 6 ? 13.275 -6.004 7.541 1.00 0.00 1268 ASP A O 5
ATOM 9953 N N . LEU A 1 7 ? 11.079 -6.363 7.339 1.00 0.00 1269 LEU A N 5
ATOM 9954 C CA . LEU A 1 7 ? 10.880 -5.072 6.683 1.00 0.00 1269 LEU A CA 5
ATOM 9955 C C . LEU A 1 7 ? 10.920 -3.898 7.665 1.00 0.00 1269 LEU A C 5
ATOM 9956 O O . LEU A 1 7 ? 11.232 -2.778 7.273 1.00 0.00 1269 LEU A O 5
ATOM 9972 N N . LEU A 1 8 ? 10.591 -4.127 8.928 1.00 0.00 1270 LEU A N 5
ATOM 9973 C CA . LEU A 1 8 ? 10.640 -3.037 9.895 1.00 0.00 1270 LEU A CA 5
ATOM 9974 C C . LEU A 1 8 ? 12.077 -2.791 10.361 1.00 0.00 1270 LEU A C 5
ATOM 9975 O O . LEU A 1 8 ? 12.483 -1.646 10.587 1.00 0.00 1270 LEU A O 5
ATOM 9991 N N . ARG A 1 9 ? 12.836 -3.874 10.509 1.00 0.00 1271 ARG A N 5
ATOM 9992 C CA . ARG A 1 9 ? 14.227 -3.790 10.944 1.00 0.00 1271 ARG A CA 5
ATOM 9993 C C . ARG A 1 9 ? 15.177 -3.486 9.780 1.00 0.00 1271 ARG A C 5
ATOM 9994 O O . ARG A 1 9 ? 16.168 -2.781 9.947 1.00 0.00 1271 ARG A O 5
ATOM 10015 N N . GLN A 1 10 ? 14.880 -4.021 8.602 1.00 0.00 1272 GLN A N 5
ATOM 10016 C CA . GLN A 1 10 ? 15.743 -3.818 7.441 1.00 0.00 1272 GLN A CA 5
ATOM 10017 C C . GLN A 1 10 ? 15.078 -2.949 6.391 1.00 0.00 1272 GLN A C 5
ATOM 10018 O O . GLN A 1 10 ? 15.669 -1.985 5.912 1.00 0.00 1272 GLN A O 5
ATOM 10032 N N . GLY A 1 11 ? 13.861 -3.307 6.027 1.00 0.00 1273 GLY A N 5
ATOM 10033 C CA . GLY A 1 11 ? 13.139 -2.569 5.012 1.00 0.00 1273 GLY A CA 5
ATOM 10034 C C . GLY A 1 11 ? 13.135 -3.327 3.706 1.00 0.00 1273 GLY A C 5
ATOM 10035 O O . GLY A 1 11 ? 14.030 -4.140 3.467 1.00 0.00 1273 GLY A O 5
ATOM 10039 N N . ALA A 1 12 ? 12.150 -3.083 2.860 1.00 0.00 1274 ALA A N 5
ATOM 10040 C CA . ALA A 1 12 ? 12.077 -3.782 1.587 1.00 0.00 1274 ALA A CA 5
ATOM 10041 C C . ALA A 1 12 ? 11.647 -2.849 0.466 1.00 0.00 1274 ALA A C 5
ATOM 10042 O O . ALA A 1 12 ? 10.560 -2.273 0.500 1.00 0.00 1274 ALA A O 5
ATOM 10049 N N . ALA A 1 13 ? 12.513 -2.704 -0.522 1.00 0.00 1275 ALA A N 5
ATOM 10050 C CA . ALA A 1 13 ? 12.240 -1.865 -1.671 1.00 0.00 1275 ALA A CA 5
ATOM 10051 C C . ALA A 1 13 ? 12.034 -2.752 -2.888 1.00 0.00 1275 ALA A C 5
ATOM 10052 O O . ALA A 1 13 ? 12.990 -3.142 -3.560 1.00 0.00 1275 ALA A O 5
ATOM 10059 N N . CYS A 1 14 ? 10.790 -3.105 -3.147 1.00 0.00 1276 CYS A N 5
ATOM 10060 C CA . CYS A 1 14 ? 10.466 -3.977 -4.260 1.00 0.00 1276 CYS A CA 5
ATOM 10061 C C . CYS A 1 14 ? 9.463 -3.314 -5.193 1.00 0.00 1276 CYS A C 5
ATOM 10062 O O . CYS A 1 14 ? 9.452 -2.093 -5.327 1.00 0.00 1276 CYS A O 5
ATOM 10070 N N . SER A 1 15 ? 8.627 -4.108 -5.844 1.00 0.00 1277 SER A N 5
ATOM 10071 C CA . SER A 1 15 ? 7.646 -3.570 -6.766 1.00 0.00 1277 SER A CA 5
ATOM 10072 C C . SER A 1 15 ? 6.243 -4.099 -6.468 1.00 0.00 1277 SER A C 5
ATOM 10073 O O . SER A 1 15 ? 6.078 -5.195 -5.925 1.00 0.00 1277 SER A O 5
ATOM 10081 N N . VAL A 1 16 ? 5.240 -3.311 -6.830 1.00 0.00 1278 VAL A N 5
ATOM 10082 C CA . VAL A 1 16 ? 3.849 -3.680 -6.631 1.00 0.00 1278 VAL A CA 5
ATOM 10083 C C . VAL A 1 16 ? 3.003 -3.088 -7.758 1.00 0.00 1278 VAL A C 5
ATOM 10084 O O . VAL A 1 16 ? 3.444 -2.169 -8.447 1.00 0.00 1278 VAL A O 5
ATOM 10097 N N . LEU A 1 17 ? 1.809 -3.616 -7.961 1.00 0.00 1279 LEU A N 5
ATOM 10098 C CA . LEU A 1 17 ? 0.934 -3.116 -9.008 1.00 0.00 1279 LEU A CA 5
ATOM 10099 C C . LEU A 1 17 ? 0.104 -1.956 -8.469 1.00 0.00 1279 LEU A C 5
ATOM 10100 O O . LEU A 1 17 ? -0.332 -1.982 -7.326 1.00 0.00 1279 LEU A O 5
ATOM 10116 N N . TYR A 1 18 ? -0.089 -0.930 -9.277 1.00 0.00 1280 TYR A N 5
ATOM 10117 C CA . TYR A 1 18 ? -0.875 0.220 -8.854 1.00 0.00 1280 TYR A CA 5
ATOM 10118 C C . TYR A 1 18 ? -2.214 0.226 -9.572 1.00 0.00 1280 TYR A C 5
ATOM 10119 O O . TYR A 1 18 ? -2.319 -0.248 -10.707 1.00 0.00 1280 TYR A O 5
ATOM 10137 N N . LEU A 1 19 ? -3.235 0.756 -8.913 1.00 0.00 1281 LEU A N 5
ATOM 10138 C CA . LEU A 1 19 ? -4.552 0.835 -9.512 1.00 0.00 1281 LEU A CA 5
ATOM 10139 C C . LEU A 1 19 ? -4.982 2.289 -9.659 1.00 0.00 1281 LEU A C 5
ATOM 10140 O O . LEU A 1 19 ? -5.225 2.754 -10.770 1.00 0.00 1281 LEU A O 5
ATOM 10156 N N . THR A 1 20 ? -5.053 3.007 -8.536 1.00 0.00 1282 THR A N 5
ATOM 10157 C CA . THR A 1 20 ? -5.458 4.416 -8.547 1.00 0.00 1282 THR A CA 5
ATOM 10158 C C . THR A 1 20 ? -5.609 4.968 -7.127 1.00 0.00 1282 THR A C 5
ATOM 10159 O O . THR A 1 20 ? -5.750 4.214 -6.172 1.00 0.00 1282 THR A O 5
ATOM 10170 N N . SER A 1 21 ? -5.571 6.284 -7.000 1.00 0.00 1283 SER A N 5
ATOM 10171 C CA . SER A 1 21 ? -5.718 6.945 -5.707 1.00 0.00 1283 SER A CA 5
ATOM 10172 C C . SER A 1 21 ? -7.107 7.575 -5.599 1.00 0.00 1283 SER A C 5
ATOM 10173 O O . SER A 1 21 ? -7.591 8.181 -6.557 1.00 0.00 1283 SER A O 5
ATOM 10181 N N . VAL A 1 22 ? -7.754 7.424 -4.444 1.00 0.00 1284 VAL A N 5
ATOM 10182 C CA . VAL A 1 22 ? -9.095 7.974 -4.244 1.00 0.00 1284 VAL A CA 5
ATOM 10183 C C . VAL A 1 22 ? -9.184 8.750 -2.929 1.00 0.00 1284 VAL A C 5
ATOM 10184 O O . VAL A 1 22 ? -8.726 8.281 -1.889 1.00 0.00 1284 VAL A O 5
ATOM 10197 N N . GLU A 1 23 ? -9.769 9.941 -2.990 1.00 0.00 1285 GLU A N 5
ATOM 10198 C CA . GLU A 1 23 ? -9.933 10.787 -1.811 1.00 0.00 1285 GLU A CA 5
ATOM 10199 C C . GLU A 1 23 ? -10.874 10.137 -0.802 1.00 0.00 1285 GLU A C 5
ATOM 10200 O O . GLU A 1 23 ? -12.034 9.864 -1.109 1.00 0.00 1285 GLU A O 5
ATOM 10212 N N . THR A 1 24 ? -10.378 9.903 0.405 1.00 0.00 1286 THR A N 5
ATOM 10213 C CA . THR A 1 24 ? -11.174 9.263 1.440 1.00 0.00 1286 THR A CA 5
ATOM 10214 C C . THR A 1 24 ? -11.094 10.025 2.762 1.00 0.00 1286 THR A C 5
ATOM 10215 O O . THR A 1 24 ? -11.196 9.439 3.840 1.00 0.00 1286 THR A O 5
ATOM 10226 N N . GLU A 1 25 ? -10.933 11.338 2.656 1.00 0.00 1287 GLU A N 5
ATOM 10227 C CA . GLU A 1 25 ? -10.825 12.225 3.815 1.00 0.00 1287 GLU A CA 5
ATOM 10228 C C . GLU A 1 25 ? -12.005 12.081 4.781 1.00 0.00 1287 GLU A C 5
ATOM 10229 O O . GLU A 1 25 ? -11.823 11.997 5.994 1.00 0.00 1287 GLU A O 5
ATOM 10241 N N . SER A 1 26 ? -13.210 12.039 4.236 1.00 0.00 1288 SER A N 5
ATOM 10242 C CA . SER A 1 26 ? -14.420 11.939 5.046 1.00 0.00 1288 SER A CA 5
ATOM 10243 C C . SER A 1 26 ? -14.740 10.494 5.438 1.00 0.00 1288 SER A C 5
ATOM 10244 O O . SER A 1 26 ? -15.672 10.245 6.207 1.00 0.00 1288 SER A O 5
ATOM 10252 N N . LEU A 1 27 ? -13.981 9.551 4.901 1.00 0.00 1289 LEU A N 5
ATOM 10253 C CA . LEU A 1 27 ? -14.195 8.138 5.188 1.00 0.00 1289 LEU A CA 5
ATOM 10254 C C . LEU A 1 27 ? -13.377 7.684 6.388 1.00 0.00 1289 LEU A C 5
ATOM 10255 O O . LEU A 1 27 ? -12.513 8.411 6.884 1.00 0.00 1289 LEU A O 5
ATOM 10271 N N . THR A 1 28 ? -13.651 6.471 6.846 1.00 0.00 1290 THR A N 5
ATOM 10272 C CA . THR A 1 28 ? -12.938 5.904 7.973 1.00 0.00 1290 THR A CA 5
ATOM 10273 C C . THR A 1 28 ? -11.829 4.980 7.468 1.00 0.00 1290 THR A C 5
ATOM 10274 O O . THR A 1 28 ? -11.573 4.936 6.269 1.00 0.00 1290 THR A O 5
ATOM 10285 N N . GLY A 1 29 ? -11.194 4.249 8.376 1.00 0.00 1291 GLY A N 5
ATOM 10286 C CA . GLY A 1 29 ? -10.105 3.353 8.010 1.00 0.00 1291 GLY A CA 5
ATOM 10287 C C . GLY A 1 29 ? -10.446 2.383 6.886 1.00 0.00 1291 GLY A C 5
ATOM 10288 O O . GLY A 1 29 ? -10.054 2.598 5.741 1.00 0.00 1291 GLY A O 5
ATOM 10292 N N . PRO A 1 30 ? -11.170 1.297 7.181 1.00 0.00 1292 PRO A N 5
ATOM 10293 C CA . PRO A 1 30 ? -11.534 0.296 6.172 1.00 0.00 1292 PRO A CA 5
ATOM 10294 C C . PRO A 1 30 ? -12.446 0.851 5.077 1.00 0.00 1292 PRO A C 5
ATOM 10295 O O . PRO A 1 30 ? -12.285 0.521 3.900 1.00 0.00 1292 PRO A O 5
ATOM 10306 N N . GLN A 1 31 ? -13.393 1.695 5.467 1.00 0.00 1293 GLN A N 5
ATOM 10307 C CA . GLN A 1 31 ? -14.333 2.288 4.519 1.00 0.00 1293 GLN A CA 5
ATOM 10308 C C . GLN A 1 31 ? -13.609 3.067 3.426 1.00 0.00 1293 GLN A C 5
ATOM 10309 O O . GLN A 1 31 ? -14.089 3.143 2.292 1.00 0.00 1293 GLN A O 5
ATOM 10323 N N . ALA A 1 32 ? -12.463 3.647 3.768 1.00 0.00 1294 ALA A N 5
ATOM 10324 C CA . ALA A 1 32 ? -11.668 4.393 2.803 1.00 0.00 1294 ALA A CA 5
ATOM 10325 C C . ALA A 1 32 ? -11.313 3.499 1.630 1.00 0.00 1294 ALA A C 5
ATOM 10326 O O . ALA A 1 32 ? -11.529 3.850 0.470 1.00 0.00 1294 ALA A O 5
ATOM 10333 N N . VAL A 1 33 ? -10.808 2.318 1.951 1.00 0.00 1295 VAL A N 5
ATOM 10334 C CA . VAL A 1 33 ? -10.422 1.350 0.940 1.00 0.00 1295 VAL A CA 5
ATOM 10335 C C . VAL A 1 33 ? -11.650 0.823 0.213 1.00 0.00 1295 VAL A C 5
ATOM 10336 O O . VAL A 1 33 ? -11.587 0.507 -0.972 1.00 0.00 1295 VAL A O 5
ATOM 10349 N N . ALA A 1 34 ? -12.767 0.741 0.930 1.00 0.00 1296 ALA A N 5
ATOM 10350 C CA . ALA A 1 34 ? -14.018 0.251 0.356 1.00 0.00 1296 ALA A CA 5
ATOM 10351 C C . ALA A 1 34 ? -14.462 1.124 -0.805 1.00 0.00 1296 ALA A C 5
ATOM 10352 O O . ALA A 1 34 ? -14.702 0.635 -1.907 1.00 0.00 1296 ALA A O 5
ATOM 10359 N N . ARG A 1 35 ? 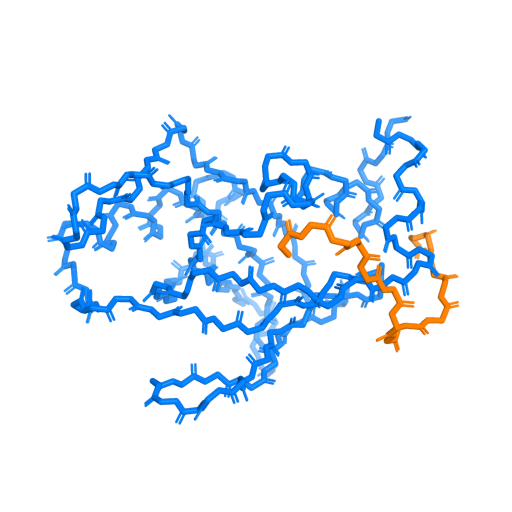-14.547 2.418 -0.557 1.00 0.00 1297 ARG A N 5
ATOM 10360 C CA . ARG A 1 35 ? -14.959 3.365 -1.581 1.00 0.00 1297 ARG A CA 5
ATOM 10361 C C . ARG A 1 35 ? -13.890 3.473 -2.667 1.00 0.00 1297 ARG A C 5
ATOM 10362 O O . ARG A 1 35 ? -14.205 3.590 -3.848 1.00 0.00 1297 ARG A O 5
ATOM 10383 N N . ALA A 1 36 ? -12.629 3.412 -2.255 1.00 0.00 1298 ALA A N 5
ATOM 10384 C CA . ALA A 1 36 ? -11.512 3.500 -3.184 1.00 0.00 1298 ALA A CA 5
ATOM 10385 C C . ALA A 1 36 ? -11.523 2.344 -4.179 1.00 0.00 1298 ALA A C 5
ATOM 10386 O O . ALA A 1 36 ? -11.420 2.554 -5.387 1.00 0.00 1298 ALA A O 5
ATOM 10393 N N . SER A 1 37 ? -11.660 1.125 -3.668 1.00 0.00 1299 SER A N 5
ATOM 10394 C CA . SER A 1 37 ? -11.677 -0.056 -4.518 1.00 0.00 1299 SER A CA 5
ATOM 10395 C C . SER A 1 37 ? -12.919 -0.078 -5.398 1.00 0.00 1299 SER A C 5
ATOM 10396 O O . SER A 1 37 ? -12.834 -0.338 -6.593 1.00 0.00 1299 SER A O 5
ATOM 10404 N N . SER A 1 38 ? -14.067 0.226 -4.807 1.00 0.00 1300 SER A N 5
ATOM 10405 C CA . SER A 1 38 ? -15.318 0.230 -5.545 1.00 0.00 1300 SER A CA 5
ATOM 10406 C C . SER A 1 38 ? -15.260 1.223 -6.700 1.00 0.00 1300 SER A C 5
ATOM 10407 O O . SER A 1 38 ? -15.643 0.898 -7.819 1.00 0.00 1300 SER A O 5
ATOM 10415 N N . ALA A 1 39 ? -14.756 2.423 -6.431 1.00 0.00 1301 ALA A N 5
ATOM 10416 C CA . ALA A 1 39 ? -14.644 3.449 -7.460 1.00 0.00 1301 ALA A CA 5
ATOM 10417 C C . ALA A 1 39 ? -13.730 2.982 -8.589 1.00 0.00 1301 ALA A C 5
ATOM 10418 O O . ALA A 1 39 ? -13.963 3.280 -9.759 1.00 0.00 1301 ALA A O 5
ATOM 10425 N N . ALA A 1 40 ? -12.701 2.228 -8.232 1.00 0.00 1302 ALA A N 5
ATOM 10426 C CA . ALA A 1 40 ? -11.746 1.722 -9.207 1.00 0.00 1302 ALA A CA 5
ATOM 10427 C C . ALA A 1 40 ? -12.386 0.714 -10.161 1.00 0.00 1302 ALA A C 5
ATOM 10428 O O . ALA A 1 40 ? -12.030 0.657 -11.334 1.00 0.00 1302 ALA A O 5
ATOM 10435 N N . LEU A 1 41 ? -13.329 -0.079 -9.663 1.00 0.00 1303 LEU A N 5
ATOM 10436 C CA . LEU A 1 41 ? -13.982 -1.089 -10.498 1.00 0.00 1303 LEU A CA 5
ATOM 10437 C C . LEU A 1 41 ? -15.254 -0.548 -11.144 1.00 0.00 1303 LEU A C 5
ATOM 10438 O O . LEU A 1 41 ? -15.524 -0.801 -12.317 1.00 0.00 1303 LEU A O 5
ATOM 10454 N N . SER A 1 42 ? -16.027 0.199 -10.375 1.00 0.00 1304 SER A N 5
ATOM 10455 C CA . SER A 1 42 ? -17.290 0.751 -10.846 1.00 0.00 1304 SER A CA 5
ATOM 10456 C C . SER A 1 42 ? -17.108 1.946 -11.777 1.00 0.00 1304 SER A C 5
ATOM 10457 O O . SER A 1 42 ? -17.887 2.132 -12.711 1.00 0.00 1304 SER A O 5
ATOM 10465 N N . CYS A 1 43 ? -16.089 2.749 -11.540 1.00 0.00 1305 CYS A N 5
ATOM 10466 C CA . CYS A 1 43 ? -15.858 3.924 -12.369 1.00 0.00 1305 CYS A CA 5
ATOM 10467 C C . CYS A 1 43 ? -14.676 3.705 -13.299 1.00 0.00 1305 CYS A C 5
ATOM 10468 O O . CYS A 1 43 ? -14.718 4.091 -14.468 1.00 0.00 1305 CYS A O 5
ATOM 10476 N N . SER A 1 44 ? -13.646 3.048 -12.775 1.00 0.00 1306 SER A N 5
ATOM 10477 C CA . SER A 1 44 ? -12.432 2.775 -13.518 1.00 0.00 1306 SER A CA 5
ATOM 10478 C C . SER A 1 44 ? -11.792 4.076 -14.023 1.00 0.00 1306 SER A C 5
ATOM 10479 O O . SER A 1 44 ? -11.826 4.382 -15.217 1.00 0.00 1306 SER A O 5
ATOM 10487 N N . PRO A 1 45 ? -11.216 4.869 -13.098 1.00 0.00 1307 PRO A N 5
ATOM 10488 C CA . PRO A 1 45 ? -10.565 6.143 -13.435 1.00 0.00 1307 PRO A CA 5
ATOM 10489 C C . PRO A 1 45 ? -9.240 5.953 -14.164 1.00 0.00 1307 PRO A C 5
ATOM 10490 O O . PRO A 1 45 ? -8.798 6.818 -14.919 1.00 0.00 1307 PRO A O 5
ATOM 10501 N N . ARG A 1 46 ? -8.597 4.827 -13.911 1.00 0.00 1308 ARG A N 5
ATOM 10502 C CA . ARG A 1 46 ? -7.330 4.513 -14.546 1.00 0.00 1308 ARG A CA 5
ATOM 10503 C C . ARG A 1 46 ? -7.528 3.399 -15.570 1.00 0.00 1308 ARG A C 5
ATOM 10504 O O . ARG A 1 46 ? -8.184 2.399 -15.281 1.00 0.00 1308 ARG A O 5
ATOM 10525 N N . PRO A 1 47 ? -6.972 3.574 -16.777 1.00 0.00 1309 PRO A N 5
ATOM 10526 C CA . PRO A 1 47 ? -7.101 2.601 -17.872 1.00 0.00 1309 PRO A CA 5
ATOM 10527 C C . PRO A 1 47 ? -6.467 1.241 -17.569 1.00 0.00 1309 PRO A C 5
ATOM 10528 O O . PRO A 1 47 ? -7.167 0.241 -17.384 1.00 0.00 1309 PRO A O 5
ATOM 10539 N N . THR A 1 48 ? -5.147 1.201 -17.525 1.00 0.00 1310 THR A N 5
ATOM 10540 C CA . THR A 1 48 ? -4.434 -0.035 -17.268 1.00 0.00 1310 THR A CA 5
ATOM 10541 C C . THR A 1 48 ? -3.516 0.109 -16.062 1.00 0.00 1310 THR A C 5
ATOM 10542 O O . THR A 1 48 ? -2.878 1.149 -15.883 1.00 0.00 1310 THR A O 5
ATOM 10553 N N . PRO A 1 49 ? -3.462 -0.921 -15.201 1.00 0.00 1311 PRO A N 5
ATOM 10554 C CA . PRO A 1 49 ? -2.595 -0.916 -14.022 1.00 0.00 1311 PRO A CA 5
ATOM 10555 C C . PRO A 1 49 ? -1.125 -0.926 -14.423 1.00 0.00 1311 PRO A C 5
ATOM 10556 O O . PRO A 1 49 ? -0.781 -1.297 -15.549 1.00 0.00 1311 PRO A O 5
ATOM 10567 N N . ALA A 1 50 ? -0.257 -0.523 -13.513 1.00 0.00 1312 ALA A N 5
ATOM 10568 C CA . ALA A 1 50 ? 1.171 -0.487 -13.803 1.00 0.00 1312 ALA A CA 5
ATOM 10569 C C . ALA A 1 50 ? 1.982 -1.012 -12.631 1.00 0.00 1312 ALA A C 5
ATOM 10570 O O . ALA A 1 50 ? 1.520 -0.997 -11.490 1.00 0.00 1312 ALA A O 5
ATOM 10577 N N . VAL A 1 51 ? 3.183 -1.486 -12.923 1.00 0.00 1313 VAL A N 5
ATOM 10578 C CA . VAL A 1 51 ? 4.072 -2.003 -11.900 1.00 0.00 1313 VAL A CA 5
ATOM 10579 C C . VAL A 1 51 ? 4.966 -0.884 -11.389 1.00 0.00 1313 VAL A C 5
ATOM 10580 O O . VAL A 1 51 ? 5.835 -0.390 -12.110 1.00 0.00 1313 VAL A O 5
ATOM 10593 N N . VAL A 1 52 ? 4.746 -0.484 -10.151 1.00 0.00 1314 VAL A N 5
ATOM 10594 C CA . VAL A 1 52 ? 5.523 0.581 -9.548 1.00 0.00 1314 VAL A CA 5
ATOM 10595 C C . VAL A 1 52 ? 6.458 0.023 -8.483 1.00 0.00 1314 VAL A C 5
ATOM 10596 O O . VAL A 1 52 ? 6.372 -1.149 -8.124 1.00 0.00 1314 VAL A O 5
ATOM 10609 N N . HIS A 1 53 ? 7.345 0.866 -7.989 1.00 0.00 1315 HIS A N 5
ATOM 10610 C CA . HIS A 1 53 ? 8.299 0.474 -6.969 1.00 0.00 1315 HIS A CA 5
ATOM 10611 C C . HIS A 1 53 ? 7.722 0.792 -5.592 1.00 0.00 1315 HIS A C 5
ATOM 10612 O O . HIS A 1 53 ? 7.439 1.949 -5.278 1.00 0.00 1315 HIS A O 5
ATOM 10626 N N . PHE A 1 54 ? 7.550 -0.234 -4.784 1.00 0.00 1316 PHE A N 5
ATOM 10627 C CA . PHE A 1 54 ? 6.980 -0.078 -3.459 1.00 0.00 1316 PHE A CA 5
ATOM 10628 C C . PHE A 1 54 ? 8.032 -0.321 -2.386 1.00 0.00 1316 PHE A C 5
ATOM 10629 O O . PHE A 1 54 ? 8.614 -1.405 -2.301 1.00 0.00 1316 PHE A O 5
ATOM 10646 N N . LYS A 1 55 ? 8.279 0.693 -1.574 1.00 0.00 1317 LYS A N 5
ATOM 10647 C CA . LYS A 1 55 ? 9.246 0.576 -0.497 1.00 0.00 1317 LYS A CA 5
ATOM 10648 C C . LYS A 1 55 ? 8.521 0.559 0.838 1.00 0.00 1317 LYS A C 5
ATOM 10649 O O . LYS A 1 55 ? 7.971 1.577 1.271 1.00 0.00 1317 LYS A O 5
ATOM 10668 N N . VAL A 1 56 ? 8.499 -0.598 1.476 1.00 0.00 1318 VAL A N 5
ATOM 10669 C CA . VAL A 1 56 ? 7.858 -0.733 2.771 1.00 0.00 1318 VAL A CA 5
ATOM 10670 C C . VAL A 1 56 ? 8.859 -0.367 3.859 1.00 0.00 1318 VAL A C 5
ATOM 10671 O O . VAL A 1 56 ? 9.971 -0.900 3.908 1.00 0.00 1318 VAL A O 5
ATOM 10684 N N . SER A 1 57 ? 8.475 0.568 4.708 1.00 0.00 1319 SER A N 5
ATOM 10685 C CA . SER A 1 57 ? 9.348 1.031 5.765 1.00 0.00 1319 SER A CA 5
ATOM 10686 C C . SER A 1 57 ? 8.564 1.313 7.039 1.00 0.00 1319 SER A C 5
ATOM 10687 O O . SER A 1 57 ? 7.406 1.715 6.989 1.00 0.00 1319 SER A O 5
ATOM 10695 N N . ALA A 1 58 ? 9.218 1.118 8.178 1.00 0.00 1320 ALA A N 5
ATOM 10696 C CA . ALA A 1 58 ? 8.592 1.312 9.487 1.00 0.00 1320 ALA A CA 5
ATOM 10697 C C . ALA A 1 58 ? 8.322 2.778 9.823 1.00 0.00 1320 ALA A C 5
ATOM 10698 O O . ALA A 1 58 ? 7.625 3.073 10.789 1.00 0.00 1320 ALA A O 5
ATOM 10705 N N . GLN A 1 59 ? 8.860 3.699 9.041 1.00 0.00 1321 GLN A N 5
ATOM 10706 C CA . GLN A 1 59 ? 8.661 5.118 9.319 1.00 0.00 1321 GLN A CA 5
ATOM 10707 C C . GLN A 1 59 ? 7.864 5.800 8.219 1.00 0.00 1321 GLN A C 5
ATOM 10708 O O . GLN A 1 59 ? 7.669 7.015 8.243 1.00 0.00 1321 GLN A O 5
ATOM 10722 N N . GLY A 1 60 ? 7.392 5.015 7.268 1.00 0.00 1322 GLY A N 5
ATOM 10723 C CA . GLY A 1 60 ? 6.623 5.568 6.178 1.00 0.00 1322 GLY A CA 5
ATOM 10724 C C . GLY A 1 60 ? 6.669 4.686 4.957 1.00 0.00 1322 GLY A C 5
ATOM 10725 O O . GLY A 1 60 ? 7.598 3.897 4.793 1.00 0.00 1322 GLY A O 5
ATOM 10729 N N . ILE A 1 61 ? 5.671 4.812 4.108 1.00 0.00 1323 ILE A N 5
ATOM 10730 C CA . ILE A 1 61 ? 5.609 4.027 2.897 1.00 0.00 1323 ILE A CA 5
ATOM 10731 C C . ILE A 1 61 ? 6.071 4.866 1.721 1.00 0.00 1323 ILE A C 5
ATOM 10732 O O . ILE A 1 61 ? 5.641 6.006 1.548 1.00 0.00 1323 ILE A O 5
ATOM 10748 N N . THR A 1 62 ? 6.955 4.309 0.922 1.00 0.00 1324 THR A N 5
ATOM 10749 C CA . THR A 1 62 ? 7.476 5.017 -0.223 1.00 0.00 1324 THR A CA 5
ATOM 10750 C C . THR A 1 62 ? 6.878 4.504 -1.525 1.00 0.00 1324 THR A C 5
ATOM 10751 O O . THR A 1 62 ? 6.913 3.304 -1.814 1.00 0.00 1324 THR A O 5
ATOM 10762 N N . LEU A 1 63 ? 6.326 5.426 -2.301 1.00 0.00 1325 LEU A N 5
ATOM 10763 C CA . LEU A 1 63 ? 5.734 5.103 -3.586 1.00 0.00 1325 LEU A CA 5
ATOM 10764 C C . LEU A 1 63 ? 6.634 5.619 -4.698 1.00 0.00 1325 LEU A C 5
ATOM 10765 O O . LEU A 1 63 ? 6.663 6.816 -4.985 1.00 0.00 1325 LEU A O 5
ATOM 10781 N N . THR A 1 64 ? 7.385 4.721 -5.303 1.00 0.00 1326 THR A N 5
ATOM 10782 C CA . THR A 1 64 ? 8.291 5.089 -6.371 1.00 0.00 1326 THR A CA 5
ATOM 10783 C C . THR A 1 64 ? 7.754 4.615 -7.713 1.00 0.00 1326 THR A C 5
ATOM 10784 O O . THR A 1 64 ? 7.330 3.473 -7.849 1.00 0.00 1326 THR A O 5
ATOM 10795 N N . ASP A 1 65 ? 7.745 5.489 -8.699 1.00 0.00 1327 ASP A N 5
ATOM 10796 C CA . ASP A 1 65 ? 7.258 5.105 -10.010 1.00 0.00 1327 ASP A CA 5
ATOM 10797 C C . ASP A 1 65 ? 8.340 4.338 -10.755 1.00 0.00 1327 ASP A C 5
ATOM 10798 O O . ASP A 1 65 ? 9.376 4.896 -11.125 1.00 0.00 1327 ASP A O 5
ATOM 10807 N N . ASN A 1 66 ? 8.093 3.054 -10.954 1.00 0.00 1328 ASN A N 5
ATOM 10808 C CA . ASN A 1 66 ? 9.039 2.170 -11.626 1.00 0.00 1328 ASN A CA 5
ATOM 10809 C C . ASN A 1 66 ? 9.036 2.379 -13.138 1.00 0.00 1328 ASN A C 5
ATOM 10810 O O . ASN A 1 66 ? 9.977 1.987 -13.826 1.00 0.00 1328 ASN A O 5
ATOM 10821 N N . GLN A 1 67 ? 7.982 2.994 -13.659 1.00 0.00 1329 GLN A N 5
ATOM 10822 C CA . GLN A 1 67 ? 7.876 3.223 -15.098 1.00 0.00 1329 GLN A CA 5
ATOM 10823 C C . GLN A 1 67 ? 7.949 4.704 -15.438 1.00 0.00 1329 GLN A C 5
ATOM 10824 O O . GLN A 1 67 ? 8.193 5.070 -16.588 1.00 0.00 1329 GLN A O 5
ATOM 10838 N N . ARG A 1 68 ? 7.717 5.544 -14.434 1.00 0.00 1330 ARG A N 5
ATOM 10839 C CA . ARG A 1 68 ? 7.748 7.000 -14.587 1.00 0.00 1330 ARG A CA 5
ATOM 10840 C C . ARG A 1 68 ? 6.596 7.469 -15.471 1.00 0.00 1330 ARG A C 5
ATOM 10841 O O . ARG A 1 68 ? 6.654 8.530 -16.091 1.00 0.00 1330 ARG A O 5
ATOM 10862 N N . LYS A 1 69 ? 5.540 6.665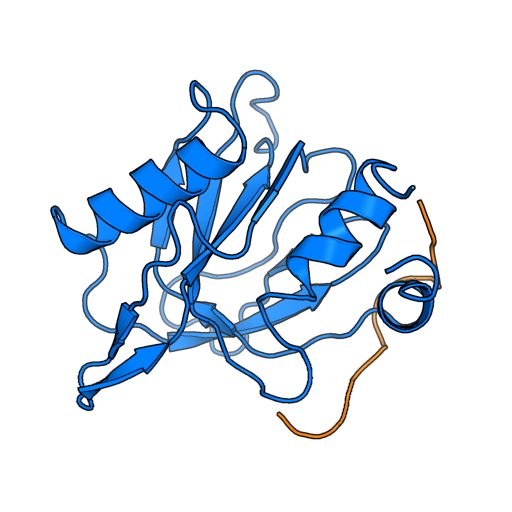 -15.510 1.00 0.00 1331 LYS A N 5
ATOM 10863 C CA . LYS A 1 69 ? 4.362 6.976 -16.305 1.00 0.00 1331 LYS A CA 5
ATOM 10864 C C . LYS A 1 69 ? 3.300 7.683 -15.465 1.00 0.00 1331 LYS A C 5
ATOM 10865 O O . LYS A 1 69 ? 2.451 8.399 -15.996 1.00 0.00 1331 LYS A O 5
ATOM 10884 N N . LEU A 1 70 ? 3.357 7.485 -14.156 1.00 0.00 1332 LEU A N 5
ATOM 10885 C CA . LEU A 1 70 ? 2.402 8.093 -13.239 1.00 0.00 1332 LEU A CA 5
ATOM 10886 C C . LEU A 1 70 ? 2.850 9.495 -12.872 1.00 0.00 1332 LEU A C 5
ATOM 10887 O O . LEU A 1 70 ? 2.159 10.480 -13.149 1.00 0.00 1332 LEU A O 5
ATOM 10903 N N . PHE A 1 71 ? 4.024 9.566 -12.254 1.00 0.00 1333 PHE A N 5
ATOM 10904 C CA . PHE A 1 71 ? 4.601 10.826 -11.810 1.00 0.00 1333 PHE A CA 5
ATOM 10905 C C . PHE A 1 71 ? 6.000 10.595 -11.237 1.00 0.00 1333 PHE A C 5
ATOM 10906 O O . PHE A 1 71 ? 6.749 9.742 -11.718 1.00 0.00 1333 PHE A O 5
ATOM 10923 N N . PHE A 1 72 ? 6.339 11.359 -10.210 1.00 0.00 1334 PHE A N 5
ATOM 10924 C CA . PHE A 1 72 ? 7.634 11.252 -9.556 1.00 0.00 1334 PHE A CA 5
ATOM 10925 C C . PHE A 1 72 ? 7.494 10.473 -8.252 1.00 0.00 1334 PHE A C 5
ATOM 10926 O O . PHE A 1 72 ? 6.400 10.389 -7.695 1.00 0.00 1334 PHE A O 5
ATOM 10943 N N . ARG A 1 73 ? 8.594 9.907 -7.766 1.00 0.00 1335 ARG A N 5
ATOM 10944 C CA . ARG A 1 73 ? 8.569 9.130 -6.529 1.00 0.00 1335 ARG A CA 5
ATOM 10945 C C . ARG A 1 73 ? 8.150 9.998 -5.345 1.00 0.00 1335 ARG A C 5
ATOM 10946 O O . ARG A 1 73 ? 8.658 11.105 -5.152 1.00 0.00 1335 ARG A O 5
ATOM 10967 N N . ARG A 1 74 ? 7.215 9.489 -4.559 1.00 0.00 1336 ARG A N 5
ATOM 10968 C CA . ARG A 1 74 ? 6.705 10.211 -3.405 1.00 0.00 1336 ARG A CA 5
ATOM 10969 C C . ARG A 1 74 ? 6.910 9.416 -2.121 1.00 0.00 1336 ARG A C 5
ATOM 10970 O O . ARG A 1 74 ? 6.680 8.205 -2.082 1.00 0.00 1336 ARG A O 5
ATOM 10991 N N . HIS A 1 75 ? 7.353 10.099 -1.077 1.00 0.00 1337 HIS A N 5
ATOM 10992 C CA . HIS A 1 75 ? 7.578 9.464 0.215 1.00 0.00 1337 HIS A CA 5
ATOM 10993 C C . HIS A 1 75 ? 6.476 9.867 1.188 1.00 0.00 1337 HIS A C 5
ATOM 10994 O O . HIS A 1 75 ? 6.318 11.047 1.498 1.00 0.00 1337 HIS A O 5
ATOM 11008 N N . TYR A 1 76 ? 5.705 8.892 1.647 1.00 0.00 1338 TYR A N 5
ATOM 11009 C CA . TYR A 1 76 ? 4.620 9.151 2.584 1.00 0.00 1338 TYR A CA 5
ATOM 11010 C C . TYR A 1 76 ? 5.011 8.688 3.981 1.00 0.00 1338 TYR A C 5
ATOM 11011 O O . TYR A 1 76 ? 4.962 7.496 4.284 1.00 0.00 1338 TYR A O 5
ATOM 11029 N N . PRO A 1 77 ? 5.407 9.628 4.850 1.00 0.00 1339 PRO A N 5
ATOM 11030 C CA . PRO A 1 77 ? 5.821 9.312 6.217 1.00 0.00 1339 PRO A CA 5
ATOM 11031 C C . PRO A 1 77 ? 4.657 8.797 7.055 1.00 0.00 1339 PRO A C 5
ATOM 11032 O O . PRO A 1 77 ? 3.491 9.046 6.737 1.00 0.00 1339 PRO A O 5
ATOM 11043 N N . VAL A 1 78 ? 4.976 8.089 8.129 1.00 0.00 1340 VAL A N 5
ATOM 11044 C CA . VAL A 1 78 ? 3.959 7.526 9.007 1.00 0.00 1340 VAL A CA 5
ATOM 11045 C C . VAL A 1 78 ? 3.058 8.620 9.593 1.00 0.00 1340 VAL A C 5
ATOM 11046 O O . VAL A 1 78 ? 1.899 8.369 9.913 1.00 0.00 1340 VAL A O 5
ATOM 11059 N N . ASN A 1 79 ? 3.589 9.834 9.713 1.00 0.00 1341 ASN A N 5
ATOM 11060 C CA . ASN A 1 79 ? 2.820 10.959 10.231 1.00 0.00 1341 ASN A CA 5
ATOM 11061 C C . ASN A 1 79 ? 1.651 11.293 9.311 1.00 0.00 1341 ASN A C 5
ATOM 11062 O O . ASN A 1 79 ? 0.663 11.890 9.736 1.00 0.00 1341 ASN A O 5
ATOM 11073 N N . SER A 1 80 ? 1.766 10.901 8.050 1.00 0.00 1342 SER A N 5
ATOM 11074 C CA . SER A 1 80 ? 0.721 11.152 7.077 1.00 0.00 1342 SER A CA 5
ATOM 11075 C C . SER A 1 80 ? -0.165 9.919 6.905 1.00 0.00 1342 SER A C 5
ATOM 11076 O O . SER A 1 80 ? -1.281 10.012 6.404 1.00 0.00 1342 SER A O 5
ATOM 11084 N N . ILE A 1 81 ? 0.336 8.768 7.331 1.00 0.00 1343 ILE A N 5
ATOM 11085 C CA . ILE A 1 81 ? -0.410 7.524 7.223 1.00 0.00 1343 ILE A CA 5
ATOM 11086 C C . ILE A 1 81 ? -1.373 7.383 8.395 1.00 0.00 1343 ILE A C 5
ATOM 11087 O O . ILE A 1 81 ? -0.953 7.299 9.551 1.00 0.00 1343 ILE A O 5
ATOM 11103 N N . THR A 1 82 ? -2.660 7.372 8.100 1.00 0.00 1344 THR A N 5
ATOM 11104 C CA . THR A 1 82 ? -3.666 7.248 9.135 1.00 0.00 1344 THR A CA 5
ATOM 11105 C C . THR A 1 82 ? -4.175 5.816 9.236 1.00 0.00 1344 THR A C 5
ATOM 11106 O O . THR A 1 82 ? -4.642 5.388 10.294 1.00 0.00 1344 THR A O 5
ATOM 11117 N N . PHE A 1 83 ? -4.079 5.073 8.137 1.00 0.00 1345 PHE A N 5
ATOM 11118 C CA . PHE A 1 83 ? -4.524 3.687 8.120 1.00 0.00 1345 PHE A CA 5
ATOM 11119 C C . PHE A 1 83 ? -3.877 2.930 6.967 1.00 0.00 1345 PHE A C 5
ATOM 11120 O O . PHE A 1 83 ? -3.508 3.522 5.953 1.00 0.00 1345 PHE A O 5
ATOM 11137 N N . SER A 1 84 ? -3.730 1.626 7.135 1.00 0.00 1346 SER A N 5
ATOM 11138 C CA . SER A 1 84 ? -3.127 0.786 6.118 1.00 0.00 1346 SER A CA 5
ATOM 11139 C C . SER A 1 84 ? -3.835 -0.562 6.047 1.00 0.00 1346 SER A C 5
ATOM 11140 O O . SER A 1 84 ? -3.621 -1.434 6.888 1.00 0.00 1346 SER A O 5
ATOM 11148 N N . SER A 1 85 ? -4.691 -0.717 5.052 1.00 0.00 1347 SER A N 5
ATOM 11149 C CA . SER A 1 85 ? -5.416 -1.958 4.856 1.00 0.00 1347 SER A CA 5
ATOM 11150 C C . SER A 1 85 ? -5.682 -2.159 3.388 1.00 0.00 1347 SER A C 5
ATOM 11151 O O . SER A 1 85 ? -6.346 -1.358 2.739 1.00 0.00 1347 SER A O 5
ATOM 11159 N N . THR A 1 86 ? -5.152 -3.243 2.895 1.00 0.00 1348 THR A N 5
ATOM 11160 C CA . THR A 1 86 ? -5.257 -3.617 1.500 1.00 0.00 1348 THR A CA 5
ATOM 11161 C C . THR A 1 86 ? -6.693 -3.647 1.002 1.00 0.00 1348 THR A C 5
ATOM 11162 O O . THR A 1 86 ? -6.996 -3.146 -0.078 1.00 0.00 1348 THR A O 5
ATOM 11173 N N . ASP A 1 87 ? -7.571 -4.217 1.796 1.00 0.00 1349 ASP A N 5
ATOM 11174 C CA . ASP A 1 87 ? -8.958 -4.337 1.409 1.00 0.00 1349 ASP A CA 5
ATOM 11175 C C . ASP A 1 87 ? -9.869 -4.223 2.616 1.00 0.00 1349 ASP A C 5
ATOM 11176 O O . ASP A 1 87 ? -9.485 -4.570 3.733 1.00 0.00 1349 ASP A O 5
ATOM 11185 N N . PRO A 1 88 ? -11.074 -3.687 2.409 1.00 0.00 1350 PRO A N 5
ATOM 11186 C CA . PRO A 1 88 ? -12.066 -3.542 3.464 1.00 0.00 1350 PRO A CA 5
ATOM 11187 C C . PRO A 1 88 ? -12.902 -4.809 3.643 1.00 0.00 1350 PRO A C 5
ATOM 11188 O O . PRO A 1 88 ? -13.103 -5.280 4.762 1.00 0.00 1350 PRO A O 5
ATOM 11199 N N . GLN A 1 89 ? -13.391 -5.350 2.532 1.00 0.00 1351 GLN A N 5
ATOM 11200 C CA . GLN A 1 89 ? -14.200 -6.556 2.553 1.00 0.00 1351 GLN A CA 5
ATOM 11201 C C . GLN A 1 89 ? -13.545 -7.636 1.704 1.00 0.00 1351 GLN A C 5
ATOM 11202 O O . GLN A 1 89 ? -14.215 -8.540 1.203 1.00 0.00 1351 GLN A O 5
ATOM 11216 N N . ASP A 1 90 ? -12.228 -7.514 1.541 1.00 0.00 1352 ASP A N 5
ATOM 11217 C CA . ASP A 1 90 ? -11.432 -8.464 0.767 1.00 0.00 1352 ASP A CA 5
ATOM 11218 C C . ASP A 1 90 ? -11.781 -8.416 -0.722 1.00 0.00 1352 ASP A C 5
ATOM 11219 O O . ASP A 1 90 ? -12.324 -9.366 -1.286 1.00 0.00 1352 ASP A O 5
ATOM 11228 N N . ARG A 1 91 ? -11.493 -7.285 -1.350 1.00 0.00 1353 ARG A N 5
ATOM 11229 C CA . ARG A 1 91 ? -11.748 -7.115 -2.777 1.00 0.00 1353 ARG A CA 5
ATOM 11230 C C . ARG A 1 91 ? -10.519 -7.514 -3.587 1.00 0.00 1353 ARG A C 5
ATOM 11231 O O . ARG A 1 91 ? -9.387 -7.406 -3.109 1.00 0.00 1353 ARG A O 5
ATOM 11252 N N . ARG A 1 92 ? -10.744 -7.977 -4.808 1.00 0.00 1354 ARG A N 5
ATOM 11253 C CA . ARG A 1 92 ? -9.657 -8.385 -5.683 1.00 0.00 1354 ARG A CA 5
ATOM 11254 C C . ARG A 1 92 ? -9.706 -7.613 -6.999 1.00 0.00 1354 ARG A C 5
ATOM 11255 O O . ARG A 1 92 ? -10.752 -7.093 -7.390 1.00 0.00 1354 ARG A O 5
ATOM 11276 N N . TRP A 1 93 ? -8.568 -7.538 -7.667 1.00 0.00 1355 TRP A N 5
ATOM 11277 C CA . TRP A 1 93 ? -8.454 -6.846 -8.938 1.00 0.00 1355 TRP A CA 5
ATOM 11278 C C . TRP A 1 93 ? -8.391 -7.856 -10.076 1.00 0.00 1355 TRP A C 5
ATOM 11279 O O . TRP A 1 93 ? -7.808 -8.933 -9.932 1.00 0.00 1355 TRP A O 5
ATOM 11300 N N . THR A 1 94 ? -9.002 -7.509 -11.196 1.00 0.00 1356 THR A N 5
ATOM 11301 C CA . THR A 1 94 ? -9.006 -8.367 -12.360 1.00 0.00 1356 THR A CA 5
ATOM 11302 C C . THR A 1 94 ? -8.160 -7.748 -13.460 1.00 0.00 1356 THR A C 5
ATOM 11303 O O . THR A 1 94 ? -8.524 -6.719 -14.031 1.00 0.00 1356 THR A O 5
ATOM 11314 N N . ASN A 1 95 ? -7.025 -8.361 -13.738 1.00 0.00 1357 ASN A N 5
ATOM 11315 C CA . ASN A 1 95 ? -6.133 -7.868 -14.772 1.00 0.00 1357 ASN A CA 5
ATOM 11316 C C . ASN A 1 95 ? -6.730 -8.132 -16.146 1.00 0.00 1357 ASN A C 5
ATOM 11317 O O . ASN A 1 95 ? -7.456 -9.111 -16.328 1.00 0.00 1357 ASN A O 5
ATOM 11328 N N . PRO A 1 96 ? -6.421 -7.273 -17.133 1.00 0.00 1358 PRO A N 5
ATOM 11329 C CA . PRO A 1 96 ? -6.940 -7.402 -18.506 1.00 0.00 1358 PRO A CA 5
ATOM 11330 C C . PRO A 1 96 ? -6.500 -8.694 -19.193 1.00 0.00 1358 PRO A C 5
ATOM 11331 O O . PRO A 1 96 ? -6.922 -8.991 -20.312 1.00 0.00 1358 PRO A O 5
ATOM 11342 N N . ASP A 1 97 ? -5.637 -9.447 -18.528 1.00 0.00 1359 ASP A N 5
ATOM 11343 C CA . ASP A 1 97 ? -5.159 -10.714 -19.061 1.00 0.00 1359 ASP A CA 5
ATOM 11344 C C . ASP A 1 97 ? -6.110 -11.839 -18.667 1.00 0.00 1359 ASP A C 5
ATOM 11345 O O . ASP A 1 97 ? -6.107 -12.913 -19.265 1.00 0.00 1359 ASP A O 5
ATOM 11354 N N . GLY A 1 98 ? -6.937 -11.573 -17.663 1.00 0.00 1360 GLY A N 5
ATOM 11355 C CA . GLY A 1 98 ? -7.884 -12.564 -17.198 1.00 0.00 1360 GLY A CA 5
ATOM 11356 C C . GLY A 1 98 ? -7.429 -13.216 -15.912 1.00 0.00 1360 GLY A C 5
ATOM 11357 O O . GLY A 1 98 ? -7.812 -14.346 -15.604 1.00 0.00 1360 GLY A O 5
ATOM 11361 N N . THR A 1 99 ? -6.598 -12.508 -15.169 1.00 0.00 1361 THR A N 5
ATOM 11362 C CA . THR A 1 99 ? -6.078 -13.012 -13.910 1.00 0.00 1361 THR A CA 5
ATOM 11363 C C . THR A 1 99 ? -6.579 -12.158 -12.752 1.00 0.00 1361 THR A C 5
ATOM 11364 O O . THR A 1 99 ? -6.897 -10.983 -12.936 1.00 0.00 1361 THR A O 5
ATOM 11375 N N . THR A 1 100 ? -6.655 -12.737 -11.566 1.00 0.00 1362 THR A N 5
ATOM 11376 C CA . THR A 1 100 ? -7.126 -12.002 -10.407 1.00 0.00 1362 THR A CA 5
ATOM 11377 C C . THR A 1 100 ? -6.084 -11.974 -9.298 1.00 0.00 1362 THR A C 5
ATOM 11378 O O . THR A 1 100 ? -5.452 -12.985 -8.988 1.00 0.00 1362 THR A O 5
ATOM 11389 N N . SER A 1 101 ? -5.903 -10.800 -8.723 1.00 0.00 1363 SER A N 5
ATOM 11390 C CA . SER A 1 101 ? -4.965 -10.593 -7.637 1.00 0.00 1363 SER A CA 5
ATOM 11391 C C . SER A 1 101 ? -5.652 -9.750 -6.572 1.00 0.00 1363 SER A C 5
ATOM 11392 O O . SER A 1 101 ? -6.690 -9.158 -6.846 1.00 0.00 1363 SER A O 5
ATOM 11400 N N . LYS A 1 102 ? -5.106 -9.696 -5.368 1.00 0.00 1364 LYS A N 5
ATOM 11401 C CA . LYS A 1 102 ? -5.720 -8.900 -4.313 1.00 0.00 1364 LYS A CA 5
ATOM 11402 C C . LYS A 1 102 ? -5.435 -7.416 -4.519 1.00 0.00 1364 LYS A C 5
ATOM 11403 O O . LYS A 1 102 ? -4.719 -7.032 -5.444 1.00 0.00 1364 LYS A O 5
ATOM 11422 N N . ILE A 1 103 ? -6.006 -6.590 -3.660 1.00 0.00 1365 ILE A N 5
ATOM 11423 C CA . ILE A 1 103 ? -5.838 -5.148 -3.740 1.00 0.00 1365 ILE A CA 5
ATOM 11424 C C . ILE A 1 103 ? -5.273 -4.612 -2.424 1.00 0.00 1365 ILE A C 5
ATOM 11425 O O . ILE A 1 103 ? -5.481 -5.223 -1.382 1.00 0.00 1365 ILE A O 5
ATOM 11441 N N . PHE A 1 104 ? -4.524 -3.508 -2.489 1.00 0.00 1366 PHE A N 5
ATOM 11442 C CA . PHE A 1 104 ? -3.958 -2.871 -1.303 1.00 0.00 1366 PHE A CA 5
ATOM 11443 C C . PHE A 1 104 ? -4.510 -1.455 -1.181 1.00 0.00 1366 PHE A C 5
ATOM 11444 O O . PHE A 1 104 ? -4.840 -0.824 -2.188 1.00 0.00 1366 PHE A O 5
ATOM 11461 N N . GLY A 1 105 ? -4.601 -0.954 0.042 1.00 0.00 1367 GLY A N 5
ATOM 11462 C CA . GLY A 1 105 ? -5.094 0.390 0.256 1.00 0.00 1367 GLY A CA 5
ATOM 11463 C C . GLY A 1 105 ? -4.429 1.062 1.442 1.00 0.00 1367 GLY A C 5
ATOM 11464 O O . GLY A 1 105 ? -4.323 0.477 2.519 1.00 0.00 1367 GLY A O 5
ATOM 11468 N N . PHE A 1 106 ? -3.950 2.282 1.248 1.00 0.00 1368 PHE A N 5
ATOM 11469 C CA . PHE A 1 106 ? -3.304 3.021 2.325 1.00 0.00 1368 PHE A CA 5
ATOM 11470 C C . PHE A 1 106 ? -3.861 4.426 2.408 1.00 0.00 1368 PHE A C 5
ATOM 11471 O O . PHE A 1 106 ? -3.795 5.193 1.440 1.00 0.00 1368 PHE A O 5
ATOM 11488 N N . VAL A 1 107 ? -4.408 4.757 3.561 1.00 0.00 1369 VAL A N 5
ATOM 11489 C CA . VAL A 1 107 ? -4.961 6.073 3.792 1.00 0.00 1369 VAL A CA 5
ATOM 11490 C C . VAL A 1 107 ? -3.841 6.989 4.252 1.00 0.00 1369 VAL A C 5
ATOM 11491 O O . VAL A 1 107 ? -3.367 6.886 5.385 1.00 0.00 1369 VAL A O 5
ATOM 11504 N N . ALA A 1 108 ? -3.398 7.856 3.363 1.00 0.00 1370 ALA A N 5
ATOM 11505 C CA . ALA A 1 108 ? -2.308 8.763 3.675 1.00 0.00 1370 ALA A CA 5
ATOM 11506 C C . ALA A 1 108 ? -2.651 10.196 3.297 1.00 0.00 1370 ALA A C 5
ATOM 11507 O O . ALA A 1 108 ? -3.303 10.446 2.281 1.00 0.00 1370 ALA A O 5
ATOM 11514 N N . LYS A 1 109 ? -2.226 11.125 4.139 1.00 0.00 1371 LYS A N 5
ATOM 11515 C CA . LYS A 1 109 ? -2.466 12.541 3.920 1.00 0.00 1371 LYS A CA 5
ATOM 11516 C C . LYS A 1 109 ? -1.589 13.062 2.792 1.00 0.00 1371 LYS A C 5
ATOM 11517 O O . LYS A 1 109 ? -0.405 12.726 2.703 1.00 0.00 1371 LYS A O 5
ATOM 11536 N N . LYS A 1 110 ? -2.174 13.885 1.944 1.00 0.00 1372 LYS A N 5
ATOM 11537 C CA . LYS A 1 110 ? -1.461 14.459 0.817 1.00 0.00 1372 LYS A CA 5
ATOM 11538 C C . LYS A 1 110 ? -0.659 15.678 1.260 1.00 0.00 1372 LYS A C 5
ATOM 11539 O O . LYS A 1 110 ? -1.039 16.368 2.208 1.00 0.00 1372 LYS A O 5
ATOM 11558 N N . PRO A 1 111 ? 0.467 15.955 0.584 1.00 0.00 1373 PRO A N 5
ATOM 11559 C CA . PRO A 1 111 ? 1.320 17.097 0.909 1.00 0.00 1373 PRO A CA 5
ATOM 11560 C C . PRO A 1 111 ? 0.582 18.416 0.736 1.00 0.00 1373 PRO A C 5
ATOM 11561 O O . PRO A 1 111 ? -0.057 18.655 -0.293 1.00 0.00 1373 PRO A O 5
ATOM 11572 N N . GLY A 1 112 ? 0.644 19.258 1.755 1.00 0.00 1374 GLY A N 5
ATOM 11573 C CA . GLY A 1 112 ? -0.025 20.538 1.696 1.00 0.00 1374 GLY A CA 5
ATOM 11574 C C . GLY A 1 112 ? -1.377 20.499 2.376 1.00 0.00 1374 GLY A C 5
ATOM 11575 O O . GLY A 1 112 ? -1.820 21.491 2.956 1.00 0.00 1374 GLY A O 5
ATOM 11579 N N . SER A 1 113 ? -2.031 19.348 2.305 1.00 0.00 1375 SER A N 5
ATOM 11580 C CA . SER A 1 113 ? -3.332 19.163 2.909 1.00 0.00 1375 SER A CA 5
ATOM 11581 C C . SER A 1 113 ? -3.308 17.992 3.894 1.00 0.00 1375 SER A C 5
ATOM 11582 O O . SER A 1 113 ? -3.772 16.895 3.576 1.00 0.00 1375 SER A O 5
ATOM 11590 N N . PRO A 1 114 ? -2.767 18.206 5.103 1.00 0.00 1376 PRO A N 5
ATOM 11591 C CA . PRO A 1 114 ? -2.682 17.156 6.121 1.00 0.00 1376 PRO A CA 5
ATOM 11592 C C . PRO A 1 114 ? -4.033 16.852 6.757 1.00 0.00 1376 PRO A C 5
ATOM 11593 O O . PRO A 1 114 ? -4.189 15.862 7.467 1.00 0.00 1376 PRO A O 5
ATOM 11604 N N . TRP A 1 115 ? -5.009 17.709 6.494 1.00 0.00 1377 TRP A N 5
ATOM 11605 C CA . TRP A 1 115 ? -6.344 17.532 7.038 1.00 0.00 1377 TRP A CA 5
ATOM 11606 C C . TRP A 1 115 ? -7.165 16.606 6.146 1.00 0.00 1377 TRP A C 5
ATOM 11607 O O . TRP A 1 115 ? -8.270 16.199 6.504 1.00 0.00 1377 TRP A O 5
ATOM 11628 N N . GLU A 1 116 ? -6.614 16.261 4.990 1.00 0.00 1378 GLU A N 5
ATOM 11629 C CA . GLU A 1 116 ? -7.305 15.389 4.055 1.00 0.00 1378 GLU A CA 5
ATOM 11630 C C . GLU A 1 116 ? -6.408 14.241 3.618 1.00 0.00 1378 GLU A C 5
ATOM 11631 O O . GLU A 1 116 ? -5.361 14.450 3.000 1.00 0.00 1378 GLU A O 5
ATOM 11643 N N . ASN A 1 117 ? -6.818 13.029 3.942 1.00 0.00 1379 ASN A N 5
ATOM 11644 C CA . ASN A 1 117 ? -6.053 11.851 3.569 1.00 0.00 1379 ASN A CA 5
ATOM 11645 C C . ASN A 1 117 ? -6.776 11.075 2.480 1.00 0.00 1379 ASN A C 5
ATOM 11646 O O . ASN A 1 117 ? -8.001 10.946 2.504 1.00 0.00 1379 ASN A O 5
ATOM 11657 N N . VAL A 1 118 ? -6.022 10.579 1.515 1.00 0.00 1380 VAL A N 5
ATOM 11658 C CA . VAL A 1 118 ? -6.598 9.828 0.414 1.00 0.00 1380 VAL A CA 5
ATOM 11659 C C . VAL A 1 118 ? -6.115 8.386 0.448 1.00 0.00 1380 VAL A C 5
ATOM 11660 O O . VAL A 1 118 ? -4.997 8.103 0.891 1.00 0.00 1380 VAL A O 5
ATOM 11673 N N . CYS A 1 119 ? -6.971 7.478 0.023 1.00 0.00 1381 CYS A N 5
ATOM 11674 C CA . CYS A 1 119 ? -6.635 6.069 -0.002 1.00 0.00 1381 CYS A CA 5
ATOM 11675 C C . CYS A 1 119 ? -6.050 5.695 -1.351 1.00 0.00 1381 CYS A C 5
ATOM 11676 O O . CYS A 1 119 ? -6.742 5.720 -2.372 1.00 0.00 1381 CYS A O 5
ATOM 11684 N N . HIS A 1 120 ? -4.770 5.381 -1.357 1.00 0.00 1382 HIS A N 5
ATOM 11685 C CA . HIS A 1 120 ? -4.102 4.982 -2.580 1.00 0.00 1382 HIS A CA 5
ATOM 11686 C C . HIS A 1 120 ? -4.331 3.496 -2.789 1.00 0.00 1382 HIS A C 5
ATOM 11687 O O . HIS A 1 120 ? -3.862 2.670 -2.005 1.00 0.00 1382 HIS A O 5
ATOM 11701 N N . LEU A 1 121 ? -5.075 3.167 -3.827 1.00 0.00 1383 LEU A N 5
ATOM 11702 C CA . LEU A 1 121 ? -5.401 1.787 -4.131 1.00 0.00 1383 LEU A CA 5
ATOM 11703 C C . LEU A 1 121 ? -4.363 1.164 -5.051 1.00 0.00 1383 LEU A C 5
ATOM 11704 O O . LEU A 1 121 ? -4.038 1.705 -6.113 1.00 0.00 1383 LEU A O 5
ATOM 11720 N N . PHE A 1 122 ? -3.847 0.026 -4.637 1.00 0.00 1384 PHE A N 5
ATOM 11721 C CA . PHE A 1 122 ? -2.857 -0.695 -5.408 1.00 0.00 1384 PHE A CA 5
ATOM 11722 C C . PHE A 1 122 ? -3.302 -2.135 -5.590 1.00 0.00 1384 PHE A C 5
ATOM 11723 O O . PHE A 1 122 ? -4.192 -2.600 -4.899 1.00 0.00 1384 PHE A O 5
ATOM 11740 N N . ALA A 1 123 ? -2.704 -2.822 -6.535 1.00 0.00 1385 ALA A N 5
ATOM 11741 C CA . ALA A 1 123 ? -3.033 -4.221 -6.783 1.00 0.00 1385 ALA A CA 5
ATOM 11742 C C . ALA A 1 123 ? -1.867 -5.141 -6.420 1.00 0.00 1385 ALA A C 5
ATOM 11743 O O . ALA A 1 123 ? -0.716 -4.709 -6.344 1.00 0.00 1385 ALA A O 5
ATOM 11750 N N . GLU A 1 124 ? -2.181 -6.409 -6.193 1.00 0.00 1386 GLU A N 5
ATOM 11751 C CA . GLU A 1 124 ? -1.190 -7.412 -5.820 1.00 0.00 1386 GLU A CA 5
ATOM 11752 C C . GLU A 1 124 ? -0.209 -7.703 -6.952 1.00 0.00 1386 GLU A C 5
ATOM 11753 O O . GLU A 1 124 ? -0.594 -7.794 -8.119 1.00 0.00 1386 GLU A O 5
ATOM 11765 N N . LEU A 1 125 ? 1.062 -7.850 -6.592 1.00 0.00 1387 LEU A N 5
ATOM 11766 C CA . LEU A 1 125 ? 2.102 -8.150 -7.565 1.00 0.00 1387 LEU A CA 5
ATOM 11767 C C . LEU A 1 125 ? 3.031 -9.246 -7.051 1.00 0.00 1387 LEU A C 5
ATOM 11768 O O . LEU A 1 125 ? 3.905 -9.724 -7.774 1.00 0.00 1387 LEU A O 5
ATOM 11784 N N . ASP A 1 126 ? 2.853 -9.640 -5.800 1.00 0.00 1388 ASP A N 5
ATOM 11785 C CA . ASP A 1 126 ? 3.693 -10.680 -5.230 1.00 0.00 1388 ASP A CA 5
ATOM 11786 C C . ASP A 1 126 ? 3.034 -12.040 -5.413 1.00 0.00 1388 ASP A C 5
ATOM 11787 O O . ASP A 1 126 ? 1.859 -12.221 -5.091 1.00 0.00 1388 ASP A O 5
ATOM 11796 N N . PRO A 1 127 ? 3.780 -13.006 -5.956 1.00 0.00 1389 PRO A N 5
ATOM 11797 C CA . PRO A 1 127 ? 3.275 -14.359 -6.212 1.00 0.00 1389 PRO A CA 5
ATOM 11798 C C . PRO A 1 127 ? 3.116 -15.209 -4.951 1.00 0.00 1389 PRO A C 5
ATOM 11799 O O . PRO A 1 127 ? 2.489 -16.267 -4.993 1.00 0.00 1389 PRO A O 5
ATOM 11810 N N . ASP A 1 128 ? 3.662 -14.756 -3.828 1.00 0.00 1390 ASP A N 5
ATOM 11811 C CA . ASP A 1 128 ? 3.573 -15.536 -2.601 1.00 0.00 1390 ASP A CA 5
ATOM 11812 C C . ASP A 1 128 ? 3.025 -14.719 -1.434 1.00 0.00 1390 ASP A C 5
ATOM 11813 O O . ASP A 1 128 ? 2.269 -15.237 -0.610 1.00 0.00 1390 ASP A O 5
ATOM 11822 N N . GLN A 1 129 ? 3.406 -13.450 -1.356 1.00 0.00 1391 GLN A N 5
ATOM 11823 C CA . GLN A 1 129 ? 2.943 -12.585 -0.274 1.00 0.00 1391 GLN A CA 5
ATOM 11824 C C . GLN A 1 129 ? 1.525 -12.089 -0.531 1.00 0.00 1391 GLN A C 5
ATOM 11825 O O . GLN A 1 129 ? 1.248 -11.463 -1.556 1.00 0.00 1391 GLN A O 5
ATOM 11839 N N . PRO A 1 130 ? 0.603 -12.385 0.387 1.00 0.00 1392 PRO A N 5
ATOM 11840 C CA . PRO A 1 130 ? -0.782 -11.955 0.285 1.00 0.00 1392 PRO A CA 5
ATOM 11841 C C . PRO A 1 130 ? -0.941 -10.509 0.743 1.00 0.00 1392 PRO A C 5
ATOM 11842 O O . PRO A 1 130 ? -0.336 -10.094 1.734 1.00 0.00 1392 PRO A O 5
ATOM 11853 N N . ALA A 1 131 ? -1.744 -9.747 0.014 1.00 0.00 1393 ALA A N 5
ATOM 11854 C CA . ALA A 1 131 ? -1.979 -8.343 0.334 1.00 0.00 1393 ALA A CA 5
ATOM 11855 C C . ALA A 1 131 ? -2.387 -8.142 1.795 1.00 0.00 1393 ALA A C 5
ATOM 11856 O O . ALA A 1 131 ? -1.757 -7.372 2.519 1.00 0.00 1393 ALA A O 5
ATOM 11863 N N . GLY A 1 132 ? -3.416 -8.857 2.232 1.00 0.00 1394 GLY A N 5
ATOM 11864 C CA . GLY A 1 132 ? -3.902 -8.716 3.597 1.00 0.00 1394 GLY A CA 5
ATOM 11865 C C . GLY A 1 132 ? -2.862 -9.062 4.649 1.00 0.00 1394 GLY A C 5
ATOM 11866 O O . GLY A 1 132 ? -2.934 -8.583 5.782 1.00 0.00 1394 GLY A O 5
ATOM 11870 N N . ALA A 1 133 ? -1.882 -9.873 4.275 1.00 0.00 1395 ALA A N 5
ATOM 11871 C CA . ALA A 1 133 ? -0.841 -10.286 5.202 1.00 0.00 1395 ALA A CA 5
ATOM 11872 C C . ALA A 1 133 ? 0.135 -9.154 5.508 1.00 0.00 1395 ALA A C 5
ATOM 11873 O O . ALA A 1 133 ? 0.512 -8.955 6.663 1.00 0.00 1395 ALA A O 5
ATOM 11880 N N . ILE A 1 134 ? 0.515 -8.394 4.485 1.00 0.00 1396 ILE A N 5
ATOM 11881 C CA . ILE A 1 134 ? 1.482 -7.315 4.666 1.00 0.00 1396 ILE A CA 5
ATOM 11882 C C . ILE A 1 134 ? 0.935 -6.175 5.531 1.00 0.00 1396 ILE A C 5
ATOM 11883 O O . ILE A 1 134 ? 1.637 -5.672 6.408 1.00 0.00 1396 ILE A O 5
ATOM 11899 N N . VAL A 1 135 ? -0.316 -5.787 5.311 1.00 0.00 1397 VAL A N 5
ATOM 11900 C CA . VAL A 1 135 ? -0.917 -4.702 6.084 1.00 0.00 1397 VAL A CA 5
ATOM 11901 C C . VAL A 1 135 ? -1.162 -5.128 7.522 1.00 0.00 1397 VAL A C 5
ATOM 11902 O O . VAL A 1 135 ? -1.107 -4.302 8.441 1.00 0.00 1397 VAL A O 5
ATOM 11915 N N . THR A 1 136 ? -1.431 -6.417 7.709 1.00 0.00 1398 THR A N 5
ATOM 11916 C CA . THR A 1 136 ? -1.681 -6.968 9.031 1.00 0.00 1398 THR A CA 5
ATOM 11917 C C . THR A 1 136 ? -0.564 -6.589 10.001 1.00 0.00 1398 THR A C 5
ATOM 11918 O O . THR A 1 136 ? -0.826 -6.053 11.080 1.00 0.00 1398 THR A O 5
ATOM 11929 N N . PHE A 1 137 ? 0.680 -6.833 9.610 1.00 0.00 1399 PHE A N 5
ATOM 11930 C CA . PHE A 1 137 ? 1.793 -6.503 10.477 1.00 0.00 1399 PHE A CA 5
ATOM 11931 C C . PHE A 1 137 ? 2.206 -5.048 10.294 1.00 0.00 1399 PHE A C 5
ATOM 11932 O O . PHE A 1 137 ? 2.616 -4.408 11.256 1.00 0.00 1399 PHE A O 5
ATOM 11949 N N . ILE A 1 138 ? 2.066 -4.516 9.071 1.00 0.00 1400 ILE A N 5
ATOM 11950 C CA . ILE A 1 138 ? 2.435 -3.131 8.790 1.00 0.00 1400 ILE A CA 5
ATOM 11951 C C . ILE A 1 138 ? 1.751 -2.165 9.763 1.00 0.00 1400 ILE A C 5
ATOM 11952 O O . ILE A 1 138 ? 2.303 -1.117 10.093 1.00 0.00 1400 ILE A O 5
ATOM 11968 N N . THR A 1 139 ? 0.557 -2.528 10.228 1.00 0.00 1401 THR A N 5
ATOM 11969 C CA . THR A 1 139 ? -0.165 -1.704 11.184 1.00 0.00 1401 THR A CA 5
ATOM 11970 C C . THR A 1 139 ? 0.645 -1.560 12.476 1.00 0.00 1401 THR A C 5
ATOM 11971 O O . THR A 1 139 ? 0.762 -0.472 13.041 1.00 0.00 1401 THR A O 5
ATOM 11982 N N . LYS A 1 140 ? 1.229 -2.665 12.918 1.00 0.00 1402 LYS A N 5
ATOM 11983 C CA . LYS A 1 140 ? 2.047 -2.682 14.126 1.00 0.00 1402 LYS A CA 5
ATOM 11984 C C . LYS A 1 140 ? 3.408 -2.053 13.839 1.00 0.00 1402 LYS A C 5
ATOM 11985 O O . LYS A 1 140 ? 4.048 -1.485 14.721 1.00 0.00 1402 LYS A O 5
ATOM 12004 N N . VAL A 1 141 ? 3.839 -2.178 12.595 1.00 0.00 1403 VAL A N 5
ATOM 12005 C CA . VAL A 1 141 ? 5.118 -1.644 12.151 1.00 0.00 1403 VAL A CA 5
ATOM 12006 C C . VAL A 1 141 ? 5.094 -0.118 12.049 1.00 0.00 1403 VAL A C 5
ATOM 12007 O O . VAL A 1 141 ? 5.903 0.570 12.669 1.00 0.00 1403 VAL A O 5
ATOM 12020 N N . LEU A 1 142 ? 4.154 0.395 11.269 1.00 0.00 1404 LEU A N 5
ATOM 12021 C CA . LEU A 1 142 ? 4.035 1.830 11.034 1.00 0.00 1404 LEU A CA 5
ATOM 12022 C C . LEU A 1 142 ? 3.381 2.570 12.196 1.00 0.00 1404 LEU A C 5
ATOM 12023 O O . LEU A 1 142 ? 3.959 3.503 12.755 1.00 0.00 1404 LEU A O 5
ATOM 12039 N N . LEU A 1 143 ? 2.186 2.140 12.568 1.00 0.00 1405 LEU A N 5
ATOM 12040 C CA . LEU A 1 143 ? 1.437 2.800 13.629 1.00 0.00 1405 LEU A CA 5
ATOM 12041 C C . LEU A 1 143 ? 1.862 2.316 15.007 1.00 0.00 1405 LEU A C 5
ATOM 12042 O O . LEU A 1 143 ? 1.873 3.086 15.966 1.00 0.00 1405 LEU A O 5
ATOM 12058 N N . GLY A 1 144 ? 2.206 1.042 15.104 1.00 0.00 1406 GLY A N 5
ATOM 12059 C CA . GLY A 1 144 ? 2.608 0.484 16.378 1.00 0.00 1406 GLY A CA 5
ATOM 12060 C C . GLY A 1 144 ? 1.437 0.378 17.327 1.00 0.00 1406 GLY A C 5
ATOM 12061 O O . GLY A 1 144 ? 1.584 0.561 18.535 1.00 0.00 1406 GLY A O 5
ATOM 12065 N N . GLN A 1 145 ? 0.266 0.092 16.762 1.00 0.00 1407 GLN A N 5
ATOM 12066 C CA . GLN A 1 145 ? -0.960 -0.043 17.537 1.00 0.00 1407 GLN A CA 5
ATOM 12067 C C . GLN A 1 145 ? -0.825 -1.157 18.561 1.00 0.00 1407 GLN A C 5
ATOM 12068 O O . GLN A 1 145 ? -1.398 -1.097 19.646 1.00 0.00 1407 GLN A O 5
ATOM 12082 N N . ARG A 1 146 ? -0.055 -2.168 18.200 1.00 0.00 1408 ARG A N 5
ATOM 12083 C CA . ARG A 1 146 ? 0.169 -3.308 19.068 1.00 0.00 1408 ARG A CA 5
ATOM 12084 C C . ARG A 1 146 ? 1.659 -3.476 19.325 1.00 0.00 1408 ARG A C 5
ATOM 12085 O O . ARG A 1 146 ? 2.488 -3.125 18.480 1.00 0.00 1408 ARG A O 5
ATOM 12106 N N . LYS A 1 147 ? 1.993 -3.992 20.489 1.00 0.00 1409 LYS A N 5
ATOM 12107 C CA . LYS A 1 147 ? 3.377 -4.217 20.851 1.00 0.00 1409 LYS A CA 5
ATOM 12108 C C . LYS A 1 147 ? 3.674 -5.709 20.834 1.00 0.00 1409 LYS A C 5
ATOM 12109 O O . LYS A 1 147 ? 4.529 -6.136 20.033 1.00 0.00 1409 LYS A O 5
ATOM 12129 N N . GLU B 2 1 ? 9.156 -15.271 -1.456 1.00 0.00 367 GLU B N 5
ATOM 12130 C CA . GLU B 2 1 ? 8.249 -14.383 -2.217 1.00 0.00 367 GLU B CA 5
ATOM 12131 C C . GLU B 2 1 ? 9.061 -13.401 -3.048 1.00 0.00 367 GLU B C 5
ATOM 12132 O O . GLU B 2 1 ? 10.273 -13.566 -3.196 1.00 0.00 367 GLU B O 5
ATOM 12146 N N . ASP B 2 2 ? 8.405 -12.383 -3.593 1.00 0.00 368 ASP B N 5
ATOM 12147 C CA . ASP B 2 2 ? 9.098 -11.395 -4.411 1.00 0.00 368 ASP B CA 5
ATOM 12148 C C . ASP B 2 2 ? 9.631 -10.265 -3.545 1.00 0.00 368 ASP B C 5
ATOM 12149 O O . ASP B 2 2 ? 10.767 -9.822 -3.721 1.00 0.00 368 ASP B O 5
ATOM 12158 N N . HIS B 2 3 ? 8.810 -9.803 -2.615 1.00 0.00 369 HIS B N 5
ATOM 12159 C CA . HIS B 2 3 ? 9.207 -8.735 -1.707 1.00 0.00 369 HIS B CA 5
ATOM 12160 C C . HIS B 2 3 ? 10.268 -9.240 -0.731 1.00 0.00 369 HIS B C 5
ATOM 12161 O O . HIS B 2 3 ? 9.968 -9.984 0.203 1.00 0.00 369 HIS B O 5
ATOM 12175 N N . LYS B 2 4 ? 11.511 -8.846 -0.970 1.00 0.00 370 LYS B N 5
ATOM 12176 C CA . LYS B 2 4 ? 12.624 -9.265 -0.132 1.00 0.00 370 LYS B CA 5
ATOM 12177 C C . LYS B 2 4 ? 13.233 -8.072 0.601 1.00 0.00 370 LYS B C 5
ATOM 12178 O O . LYS B 2 4 ? 13.592 -7.071 -0.021 1.00 0.00 370 LYS B O 5
ATOM 12197 N N . PRO B 2 5 ? 13.345 -8.159 1.937 1.00 0.00 371 PRO B N 5
ATOM 12198 C CA . PRO B 2 5 ? 13.918 -7.095 2.767 1.00 0.00 371 PRO B CA 5
ATOM 12199 C C . PRO B 2 5 ? 15.445 -7.065 2.724 1.00 0.00 371 PRO B C 5
ATOM 12200 O O . PRO B 2 5 ? 16.089 -8.023 2.283 1.00 0.00 371 PRO B O 5
ATOM 12211 N N . GLY B 2 6 ? 16.015 -5.952 3.176 1.00 0.00 372 GLY B N 5
ATOM 12212 C CA . GLY B 2 6 ? 17.456 -5.805 3.204 1.00 0.00 372 GLY B CA 5
ATOM 12213 C C . GLY B 2 6 ? 17.924 -4.439 2.737 1.00 0.00 372 GLY B C 5
ATOM 12214 O O . GLY B 2 6 ? 19.109 -4.254 2.449 1.00 0.00 372 GLY B O 5
ATOM 12218 N N . THR B 2 7 ? 17.010 -3.476 2.658 1.00 0.00 373 THR B N 5
ATOM 12219 C CA . THR B 2 7 ? 17.368 -2.135 2.216 1.00 0.00 373 THR B CA 5
ATOM 12220 C C . THR B 2 7 ? 16.344 -1.103 2.695 1.00 0.00 373 THR B C 5
ATOM 12221 O O . THR B 2 7 ? 15.176 -1.432 2.885 1.00 0.00 373 THR B O 5
ATOM 12232 N N . PHE B 2 8 ? 16.806 0.131 2.901 1.00 0.00 374 PHE B N 5
ATOM 12233 C CA . PHE B 2 8 ? 15.950 1.237 3.341 1.00 0.00 374 PHE B CA 5
ATOM 12234 C C . PHE B 2 8 ? 15.438 1.036 4.776 1.00 0.00 374 PHE B C 5
ATOM 12235 O O . PHE B 2 8 ? 14.231 0.910 5.002 1.00 0.00 374 PHE B O 5
ATOM 12252 N N . PRO B 2 9 ? 16.346 1.038 5.776 1.00 0.00 375 PRO B N 5
ATOM 12253 C CA . PRO B 2 9 ? 15.980 0.857 7.188 1.00 0.00 375 PRO B CA 5
ATOM 12254 C C . PRO B 2 9 ? 15.206 2.055 7.725 1.00 0.00 375 PRO B C 5
ATOM 12255 O O . PRO B 2 9 ? 15.199 3.116 7.104 1.00 0.00 375 PRO B O 5
ATOM 12266 N N . LYS B 2 10 ? 14.557 1.899 8.876 1.00 0.00 376 LYS B N 5
ATOM 12267 C CA . LYS B 2 10 ? 13.777 2.992 9.449 1.00 0.00 376 LYS B CA 5
ATOM 12268 C C . LYS B 2 10 ? 13.831 3.004 10.975 1.00 0.00 376 LYS B C 5
ATOM 12269 O O . LYS B 2 10 ? 14.889 3.209 11.569 1.00 0.00 376 LYS B O 5
ATOM 12288 N N . ALA B 2 11 ? 12.673 2.777 11.592 1.00 0.00 377 ALA B N 5
ATOM 12289 C CA . ALA B 2 11 ? 12.532 2.783 13.045 1.00 0.00 377 ALA B CA 5
ATOM 12290 C C . ALA B 2 11 ? 13.343 1.687 13.711 1.00 0.00 377 ALA B C 5
ATOM 12291 O O . ALA B 2 11 ? 13.814 1.857 14.837 1.00 0.00 377 ALA B O 5
ATOM 12298 N N . LEU B 2 12 ? 13.491 0.564 13.013 1.00 0.00 378 LEU B N 5
ATOM 12299 C CA . LEU B 2 12 ? 14.233 -0.580 13.528 1.00 0.00 378 LEU B CA 5
ATOM 12300 C C . LEU B 2 12 ? 13.510 -1.167 14.737 1.00 0.00 378 LEU B C 5
ATOM 12301 O O . LEU B 2 12 ? 14.121 -1.451 15.772 1.00 0.00 378 LEU B O 5
ATOM 12317 N N . THR B 2 13 ? 12.201 -1.343 14.588 1.00 0.00 379 THR B N 5
ATOM 12318 C CA . THR B 2 13 ? 11.357 -1.886 15.641 1.00 0.00 379 THR B CA 5
ATOM 12319 C C . THR B 2 13 ? 11.730 -3.334 15.968 1.00 0.00 379 THR B C 5
ATOM 12320 O O . THR B 2 13 ? 12.598 -3.919 15.312 1.00 0.00 379 THR B O 5
ATOM 12331 N N . ASN B 2 14 ? 11.074 -3.895 16.982 1.00 0.00 380 ASN B N 5
ATOM 12332 C CA . ASN B 2 14 ? 11.307 -5.273 17.417 1.00 0.00 380 ASN B CA 5
ATOM 12333 C C . ASN B 2 14 ? 12.717 -5.429 17.974 1.00 0.00 380 ASN B C 5
ATOM 12334 O O . ASN B 2 14 ? 12.955 -4.973 19.110 1.00 0.00 380 ASN B O 5
ATOM 12346 N N . MET A 1 1 ? 3.580 -11.687 14.878 1.00 0.00 1263 MET A N 6
ATOM 12347 C CA . MET A 1 1 ? 3.963 -10.536 14.026 1.00 0.00 1263 MET A CA 6
ATOM 12348 C C . MET A 1 1 ? 5.151 -9.788 14.626 1.00 0.00 1263 MET A C 6
ATOM 12349 O O . MET A 1 1 ? 5.334 -8.595 14.384 1.00 0.00 1263 MET A O 6
ATOM 12365 N N . SER A 1 2 ? 5.971 -10.490 15.397 1.00 0.00 1264 SER A N 6
ATOM 12366 C CA . SER A 1 2 ? 7.133 -9.881 16.023 1.00 0.00 1264 SER A CA 6
ATOM 12367 C C . SER A 1 2 ? 8.231 -9.622 14.992 1.00 0.00 1264 SER A C 6
ATOM 12368 O O . SER A 1 2 ? 9.103 -8.769 15.190 1.00 0.00 1264 SER A O 6
ATOM 12376 N N . THR A 1 3 ? 8.174 -10.353 13.887 1.00 0.00 1265 THR A N 6
ATOM 12377 C CA . THR A 1 3 ? 9.144 -10.218 12.815 1.00 0.00 1265 THR A CA 6
ATOM 12378 C C . THR A 1 3 ? 8.875 -8.972 11.970 1.00 0.00 1265 THR A C 6
ATOM 12379 O O . THR A 1 3 ? 9.630 -8.661 11.049 1.00 0.00 1265 THR A O 6
ATOM 12390 N N . ALA A 1 4 ? 7.801 -8.262 12.304 1.00 0.00 1266 ALA A N 6
ATOM 12391 C CA . ALA A 1 4 ? 7.415 -7.047 11.597 1.00 0.00 1266 ALA A CA 6
ATOM 12392 C C . ALA A 1 4 ? 8.560 -6.046 11.546 1.00 0.00 1266 ALA A C 6
ATOM 12393 O O . ALA A 1 4 ? 8.850 -5.465 10.498 1.00 0.00 1266 ALA A O 6
ATOM 12400 N N . ALA A 1 5 ? 9.209 -5.856 12.687 1.00 0.00 1267 ALA A N 6
ATOM 12401 C CA . ALA A 1 5 ? 10.330 -4.936 12.796 1.00 0.00 1267 ALA A CA 6
ATOM 12402 C C . ALA A 1 5 ? 11.458 -5.352 11.867 1.00 0.00 1267 ALA A C 6
ATOM 12403 O O . ALA A 1 5 ? 12.040 -4.524 11.171 1.00 0.00 1267 ALA A O 6
ATOM 12410 N N . ASP A 1 6 ? 11.739 -6.640 11.829 1.00 0.00 1268 ASP A N 6
ATOM 12411 C CA . ASP A 1 6 ? 12.798 -7.150 10.976 1.00 0.00 1268 ASP A CA 6
ATOM 12412 C C . ASP A 1 6 ? 12.400 -7.054 9.508 1.00 0.00 1268 ASP A C 6
ATOM 12413 O O . ASP A 1 6 ? 13.248 -6.863 8.643 1.00 0.00 1268 ASP A O 6
ATOM 12422 N N . LEU A 1 7 ? 11.105 -7.170 9.236 1.00 0.00 1269 LEU A N 6
ATOM 12423 C CA . LEU A 1 7 ? 10.590 -7.091 7.870 1.00 0.00 1269 LEU A CA 6
ATOM 12424 C C . LEU A 1 7 ? 10.725 -5.679 7.308 1.00 0.00 1269 LEU A C 6
ATOM 12425 O O . LEU A 1 7 ? 10.998 -5.496 6.121 1.00 0.00 1269 LEU A O 6
ATOM 12441 N N . LEU A 1 8 ? 10.532 -4.681 8.154 1.00 0.00 1270 LEU A N 6
ATOM 12442 C CA . LEU A 1 8 ? 10.636 -3.301 7.710 1.00 0.00 1270 LEU A CA 6
ATOM 12443 C C . LEU A 1 8 ? 12.079 -2.810 7.782 1.00 0.00 1270 LEU A C 6
ATOM 12444 O O . LEU A 1 8 ? 12.497 -1.983 6.975 1.00 0.00 1270 LEU A O 6
ATOM 12460 N N . ARG A 1 9 ? 12.842 -3.323 8.748 1.00 0.00 1271 ARG A N 6
ATOM 12461 C CA . ARG A 1 9 ? 14.240 -2.921 8.898 1.00 0.00 1271 ARG A CA 6
ATOM 12462 C C . ARG A 1 9 ? 15.079 -3.429 7.731 1.00 0.00 1271 ARG A C 6
ATOM 12463 O O . ARG A 1 9 ? 16.080 -2.820 7.364 1.00 0.00 1271 ARG A O 6
ATOM 12484 N N . GLN A 1 10 ? 14.674 -4.558 7.164 1.00 0.00 1272 GLN A N 6
ATOM 12485 C CA . GLN A 1 10 ? 15.376 -5.121 6.021 1.00 0.00 1272 GLN A CA 6
ATOM 12486 C C . GLN A 1 10 ? 14.919 -4.414 4.762 1.00 0.00 1272 GLN A C 6
ATOM 12487 O O . GLN A 1 10 ? 15.613 -4.397 3.743 1.00 0.00 1272 GLN A O 6
ATOM 12501 N N . GLY A 1 11 ? 13.727 -3.851 4.856 1.00 0.00 1273 GLY A N 6
ATOM 12502 C CA . GLY A 1 11 ? 13.145 -3.117 3.757 1.00 0.00 1273 GLY A CA 6
ATOM 12503 C C . GLY A 1 11 ? 12.625 -4.034 2.682 1.00 0.00 1273 GLY A C 6
ATOM 12504 O O . GLY A 1 11 ? 13.353 -4.371 1.748 1.00 0.00 1273 GLY A O 6
ATOM 12508 N N . ALA A 1 12 ? 11.375 -4.457 2.828 1.00 0.00 1274 ALA A N 6
ATOM 12509 C CA . ALA A 1 12 ? 10.746 -5.337 1.855 1.00 0.00 1274 ALA A CA 6
ATOM 12510 C C . ALA A 1 12 ? 10.545 -4.606 0.534 1.00 0.00 1274 ALA A C 6
ATOM 12511 O O . ALA A 1 12 ? 9.482 -4.045 0.270 1.00 0.00 1274 ALA A O 6
ATOM 12518 N N . ALA A 1 13 ? 11.594 -4.588 -0.272 1.00 0.00 1275 ALA A N 6
ATOM 12519 C CA . ALA A 1 13 ? 11.564 -3.933 -1.562 1.00 0.00 1275 ALA A CA 6
ATOM 12520 C C . ALA A 1 13 ? 10.901 -4.835 -2.597 1.00 0.00 1275 ALA A C 6
ATOM 12521 O O . ALA A 1 13 ? 11.556 -5.679 -3.212 1.00 0.00 1275 ALA A O 6
ATOM 12528 N N . CYS A 1 14 ? 9.602 -4.671 -2.766 1.00 0.00 1276 CYS A N 6
ATOM 12529 C CA . CYS A 1 14 ? 8.845 -5.471 -3.715 1.00 0.00 1276 CYS A CA 6
ATOM 12530 C C . CYS A 1 14 ? 7.943 -4.577 -4.542 1.00 0.00 1276 CYS A C 6
ATOM 12531 O O . CYS A 1 14 ? 7.212 -3.752 -4.002 1.00 0.00 1276 CYS A O 6
ATOM 12539 N N . SER A 1 15 ? 7.988 -4.734 -5.851 1.00 0.00 1277 SER A N 6
ATOM 12540 C CA . SER A 1 15 ? 7.160 -3.928 -6.725 1.00 0.00 1277 SER A CA 6
ATOM 12541 C C . SER A 1 15 ? 5.705 -4.380 -6.642 1.00 0.00 1277 SER A C 6
ATOM 12542 O O . SER A 1 15 ? 5.421 -5.553 -6.397 1.00 0.00 1277 SER A O 6
ATOM 12550 N N . VAL A 1 16 ? 4.796 -3.435 -6.811 1.00 0.00 1278 VAL A N 6
ATOM 12551 C CA . VAL A 1 16 ? 3.370 -3.710 -6.766 1.00 0.00 1278 VAL A CA 6
ATOM 12552 C C . VAL A 1 16 ? 2.689 -3.059 -7.960 1.00 0.00 1278 VAL A C 6
ATOM 12553 O O . VAL A 1 16 ? 3.349 -2.462 -8.811 1.00 0.00 1278 VAL A O 6
ATOM 12566 N N . LEU A 1 17 ? 1.381 -3.172 -8.030 1.00 0.00 1279 LEU A N 6
ATOM 12567 C CA . LEU A 1 17 ? 0.631 -2.589 -9.121 1.00 0.00 1279 LEU A CA 6
ATOM 12568 C C . LEU A 1 17 ? -0.094 -1.336 -8.646 1.00 0.00 1279 LEU A C 6
ATOM 12569 O O . LEU A 1 17 ? -0.805 -1.361 -7.649 1.00 0.00 1279 LEU A O 6
ATOM 12585 N N . TYR A 1 18 ? 0.091 -0.242 -9.355 1.00 0.00 1280 TYR A N 6
ATOM 12586 C CA . TYR A 1 18 ? -0.546 1.005 -9.004 1.00 0.00 1280 TYR A CA 6
ATOM 12587 C C . TYR A 1 18 ? -1.916 1.083 -9.665 1.00 0.00 1280 TYR A C 6
ATOM 12588 O O . TYR A 1 18 ? -2.063 0.731 -10.838 1.00 0.00 1280 TYR A O 6
ATOM 12606 N N . LEU A 1 19 ? -2.919 1.520 -8.919 1.00 0.00 1281 LEU A N 6
ATOM 12607 C CA . LEU A 1 19 ? -4.263 1.624 -9.463 1.00 0.00 1281 LEU A CA 6
ATOM 12608 C C . LEU A 1 19 ? -4.749 3.064 -9.479 1.00 0.00 1281 LEU A C 6
ATOM 12609 O O . LEU A 1 19 ? -4.761 3.699 -10.529 1.00 0.00 1281 LEU A O 6
ATOM 12625 N N . THR A 1 20 ? -5.130 3.591 -8.322 1.00 0.00 1282 THR A N 6
ATOM 12626 C CA . THR A 1 20 ? -5.632 4.964 -8.264 1.00 0.00 1282 THR A CA 6
ATOM 12627 C C . THR A 1 20 ? -5.877 5.437 -6.830 1.00 0.00 1282 THR A C 6
ATOM 12628 O O . THR A 1 20 ? -6.064 4.636 -5.920 1.00 0.00 1282 THR A O 6
ATOM 12639 N N . SER A 1 21 ? -5.865 6.750 -6.648 1.00 0.00 1283 SER A N 6
ATOM 12640 C CA . SER A 1 21 ? -6.101 7.361 -5.345 1.00 0.00 1283 SER A CA 6
ATOM 12641 C C . SER A 1 21 ? -7.560 7.810 -5.231 1.00 0.00 1283 SER A C 6
ATOM 12642 O O . SER A 1 21 ? -8.121 8.359 -6.183 1.00 0.00 1283 SER A O 6
ATOM 12650 N N . VAL A 1 22 ? -8.185 7.555 -4.081 1.00 0.00 1284 VAL A N 6
ATOM 12651 C CA . VAL A 1 22 ? -9.588 7.925 -3.867 1.00 0.00 1284 VAL A CA 6
ATOM 12652 C C . VAL A 1 22 ? -9.782 8.590 -2.498 1.00 0.00 1284 VAL A C 6
ATOM 12653 O O . VAL A 1 22 ? -9.173 8.184 -1.516 1.00 0.00 1284 VAL A O 6
ATOM 12666 N N . GLU A 1 23 ? -10.630 9.613 -2.438 1.00 0.00 1285 GLU A N 6
ATOM 12667 C CA . GLU A 1 23 ? -10.897 10.328 -1.186 1.00 0.00 1285 GLU A CA 6
ATOM 12668 C C . GLU A 1 23 ? -11.678 9.454 -0.205 1.00 0.00 1285 GLU A C 6
ATOM 12669 O O . GLU A 1 23 ? -12.736 8.929 -0.543 1.00 0.00 1285 GLU A O 6
ATOM 12681 N N . THR A 1 24 ? -11.153 9.299 1.010 1.00 0.00 1286 THR A N 6
ATOM 12682 C CA . THR A 1 24 ? -11.801 8.477 2.030 1.00 0.00 1286 THR A CA 6
ATOM 12683 C C . THR A 1 24 ? -11.657 9.113 3.417 1.00 0.00 1286 THR A C 6
ATOM 12684 O O . THR A 1 24 ? -11.484 8.415 4.416 1.00 0.00 1286 THR A O 6
ATOM 12695 N N . GLU A 1 25 ? -11.741 10.439 3.462 1.00 0.00 1287 GLU A N 6
ATOM 12696 C CA . GLU A 1 25 ? -11.595 11.193 4.705 1.00 0.00 1287 GLU A CA 6
ATOM 12697 C C . GLU A 1 25 ? -12.629 10.812 5.770 1.00 0.00 1287 GLU A C 6
ATOM 12698 O O . GLU A 1 25 ? -12.291 10.673 6.947 1.00 0.00 1287 GLU A O 6
ATOM 12710 N N . SER A 1 26 ? -13.874 10.631 5.363 1.00 0.00 1288 SER A N 6
ATOM 12711 C CA . SER A 1 26 ? -14.943 10.310 6.303 1.00 0.00 1288 SER A CA 6
ATOM 12712 C C . SER A 1 26 ? -15.158 8.804 6.454 1.00 0.00 1288 SER A C 6
ATOM 12713 O O . SER A 1 26 ? -15.931 8.361 7.305 1.00 0.00 1288 SER A O 6
ATOM 12721 N N . LEU A 1 27 ? -14.484 8.017 5.633 1.00 0.00 1289 LEU A N 6
ATOM 12722 C CA . LEU A 1 27 ? -14.633 6.569 5.687 1.00 0.00 1289 LEU A CA 6
ATOM 12723 C C . LEU A 1 27 ? -13.817 5.973 6.824 1.00 0.00 1289 LEU A C 6
ATOM 12724 O O . LEU A 1 27 ? -12.963 6.636 7.416 1.00 0.00 1289 LEU A O 6
ATOM 12740 N N . THR A 1 28 ? -14.098 4.718 7.130 1.00 0.00 1290 THR A N 6
ATOM 12741 C CA . THR A 1 28 ? -13.392 4.009 8.177 1.00 0.00 1290 THR A CA 6
ATOM 12742 C C . THR A 1 28 ? -12.244 3.215 7.561 1.00 0.00 1290 THR A C 6
ATOM 12743 O O . THR A 1 28 ? -11.993 3.325 6.361 1.00 0.00 1290 THR A O 6
ATOM 12754 N N . GLY A 1 29 ? -11.571 2.418 8.376 1.00 0.00 1291 GLY A N 6
ATOM 12755 C CA . GLY A 1 29 ? -10.443 1.628 7.912 1.00 0.00 1291 GLY A CA 6
ATOM 12756 C C . GLY A 1 29 ? -10.727 0.813 6.655 1.00 0.00 1291 GLY A C 6
ATOM 12757 O O . GLY A 1 29 ? -10.219 1.135 5.580 1.00 0.00 1291 GLY A O 6
ATOM 12761 N N . PRO A 1 30 ? -11.527 -0.259 6.757 1.00 0.00 1292 PRO A N 6
ATOM 12762 C CA . PRO A 1 30 ? -11.842 -1.111 5.606 1.00 0.00 1292 PRO A CA 6
ATOM 12763 C C . PRO A 1 30 ? -12.665 -0.397 4.535 1.00 0.00 1292 PRO A C 6
ATOM 12764 O O . PRO A 1 30 ? -12.430 -0.584 3.340 1.00 0.00 1292 PRO A O 6
ATOM 12775 N N . GLN A 1 31 ? -13.613 0.426 4.963 1.00 0.00 1293 GLN A N 6
ATOM 12776 C CA . GLN A 1 31 ? -14.475 1.146 4.028 1.00 0.00 1293 GLN A CA 6
ATOM 12777 C C . GLN A 1 31 ? -13.670 2.084 3.135 1.00 0.00 1293 GLN A C 6
ATOM 12778 O O . GLN A 1 31 ? -14.072 2.364 2.006 1.00 0.00 1293 GLN A O 6
ATOM 12792 N N . ALA A 1 32 ? -12.550 2.582 3.646 1.00 0.00 1294 ALA A N 6
ATOM 12793 C CA . ALA A 1 32 ? -11.683 3.450 2.866 1.00 0.00 1294 ALA A CA 6
ATOM 12794 C C . ALA A 1 32 ? -11.248 2.714 1.609 1.00 0.00 1294 ALA A C 6
ATOM 12795 O O . ALA A 1 32 ? -11.386 3.215 0.494 1.00 0.00 1294 ALA A O 6
ATOM 12802 N N . VAL A 1 33 ? -10.750 1.501 1.807 1.00 0.00 1295 VAL A N 6
ATOM 12803 C CA . VAL A 1 33 ? -10.321 0.658 0.702 1.00 0.00 1295 VAL A CA 6
ATOM 12804 C C . VAL A 1 33 ? -11.522 0.285 -0.162 1.00 0.00 1295 VAL A C 6
ATOM 12805 O O . VAL A 1 33 ? -11.394 0.099 -1.365 1.00 0.00 1295 VAL A O 6
ATOM 12818 N N . ALA A 1 34 ? -12.692 0.187 0.469 1.00 0.00 1296 ALA A N 6
ATOM 12819 C CA . ALA A 1 34 ? -13.926 -0.166 -0.230 1.00 0.00 1296 ALA A CA 6
ATOM 12820 C C . ALA A 1 34 ? -14.270 0.846 -1.309 1.00 0.00 1296 ALA A C 6
ATOM 12821 O O . ALA A 1 34 ? -14.329 0.495 -2.481 1.00 0.00 1296 ALA A O 6
ATOM 12828 N N . ARG A 1 35 ? -14.477 2.102 -0.918 1.00 0.00 1297 ARG A N 6
ATOM 12829 C CA . ARG A 1 35 ? -14.817 3.142 -1.885 1.00 0.00 1297 ARG A CA 6
ATOM 12830 C C . ARG A 1 35 ? -13.713 3.263 -2.926 1.00 0.00 1297 ARG A C 6
ATOM 12831 O O . ARG A 1 35 ? -13.984 3.446 -4.113 1.00 0.00 1297 ARG A O 6
ATOM 12852 N N . ALA A 1 36 ? -12.472 3.131 -2.473 1.00 0.00 1298 ALA A N 6
ATOM 12853 C CA . ALA A 1 36 ? -11.321 3.202 -3.363 1.00 0.00 1298 ALA A CA 6
ATOM 12854 C C . ALA A 1 36 ? -11.365 2.076 -4.395 1.00 0.00 1298 ALA A C 6
ATOM 12855 O O . ALA A 1 36 ? -11.209 2.315 -5.591 1.00 0.00 1298 ALA A O 6
ATOM 12862 N N . SER A 1 37 ? -11.597 0.851 -3.927 1.00 0.00 1299 SER A N 6
ATOM 12863 C CA . SER A 1 37 ? -11.661 -0.308 -4.810 1.00 0.00 1299 SER A CA 6
ATOM 12864 C C . SER A 1 37 ? -12.896 -0.240 -5.702 1.00 0.00 1299 SER A C 6
ATOM 12865 O O . SER A 1 37 ? -12.795 -0.407 -6.913 1.00 0.00 1299 SER A O 6
ATOM 12873 N N . SER A 1 38 ? -14.052 0.031 -5.105 1.00 0.00 1300 SER A N 6
ATOM 12874 C CA . SER A 1 38 ? -15.299 0.114 -5.851 1.00 0.00 1300 SER A CA 6
ATOM 12875 C C . SER A 1 38 ? -15.184 1.128 -6.983 1.00 0.00 1300 SER A C 6
ATOM 12876 O O . SER A 1 38 ? -15.579 0.852 -8.113 1.00 0.00 1300 SER A O 6
ATOM 12884 N N . ALA A 1 39 ? -14.615 2.286 -6.686 1.00 0.00 1301 ALA A N 6
ATOM 12885 C CA . ALA A 1 39 ? -14.441 3.326 -7.689 1.00 0.00 1301 ALA A CA 6
ATOM 12886 C C . ALA A 1 39 ? -13.467 2.868 -8.771 1.00 0.00 1301 ALA A C 6
ATOM 12887 O O . ALA A 1 39 ? -13.629 3.193 -9.943 1.00 0.00 1301 ALA A O 6
ATOM 12894 N N . ALA A 1 40 ? -12.467 2.097 -8.375 1.00 0.00 1302 ALA A N 6
ATOM 12895 C CA . ALA A 1 40 ? -11.479 1.592 -9.313 1.00 0.00 1302 ALA A CA 6
ATOM 12896 C C . ALA A 1 40 ? -12.102 0.613 -10.309 1.00 0.00 1302 ALA A C 6
ATOM 12897 O O . ALA A 1 40 ? -11.675 0.539 -11.456 1.00 0.00 1302 ALA A O 6
ATOM 12904 N N . LEU A 1 41 ? -13.115 -0.131 -9.871 1.00 0.00 1303 LEU A N 6
ATOM 12905 C CA . LEU A 1 41 ? -13.772 -1.104 -10.744 1.00 0.00 1303 LEU A CA 6
ATOM 12906 C C . LEU A 1 41 ? -14.971 -0.493 -11.469 1.00 0.00 1303 LEU A C 6
ATOM 12907 O O . LEU A 1 41 ? -15.159 -0.704 -12.666 1.00 0.00 1303 LEU A O 6
ATOM 12923 N N . SER A 1 42 ? -15.773 0.262 -10.734 1.00 0.00 1304 SER A N 6
ATOM 12924 C CA . SER A 1 42 ? -16.979 0.875 -11.278 1.00 0.00 1304 SER A CA 6
ATOM 12925 C C . SER A 1 42 ? -16.692 2.119 -12.120 1.00 0.00 1304 SER A C 6
ATOM 12926 O O . SER A 1 42 ? -17.346 2.348 -13.139 1.00 0.00 1304 SER A O 6
ATOM 12934 N N . CYS A 1 43 ? -15.718 2.913 -11.712 1.00 0.00 1305 CYS A N 6
ATOM 12935 C CA . CYS A 1 43 ? -15.401 4.139 -12.435 1.00 0.00 1305 CYS A CA 6
ATOM 12936 C C . CYS A 1 43 ? -14.162 3.957 -13.298 1.00 0.00 1305 CYS A C 6
ATOM 12937 O O . CYS A 1 43 ? -14.109 4.442 -14.429 1.00 0.00 1305 CYS A O 6
ATOM 12945 N N . SER A 1 44 ? -13.187 3.236 -12.757 1.00 0.00 1306 SER A N 6
ATOM 12946 C CA . SER A 1 44 ? -11.930 2.975 -13.433 1.00 0.00 1306 SER A CA 6
ATOM 12947 C C . SER A 1 44 ? -11.303 4.259 -13.989 1.00 0.00 1306 SER A C 6
ATOM 12948 O O . SER A 1 44 ? -11.226 4.448 -15.208 1.00 0.00 1306 SER A O 6
ATOM 12956 N N . PRO A 1 45 ? -10.846 5.163 -13.097 1.00 0.00 1307 PRO A N 6
ATOM 12957 C CA . PRO A 1 45 ? -10.216 6.426 -13.504 1.00 0.00 1307 PRO A CA 6
ATOM 12958 C C . PRO A 1 45 ? -8.907 6.185 -14.251 1.00 0.00 1307 PRO A C 6
ATOM 12959 O O . PRO A 1 45 ? -8.505 6.971 -15.107 1.00 0.00 1307 PRO A O 6
ATOM 12970 N N . ARG A 1 46 ? -8.249 5.090 -13.912 1.00 0.00 1308 ARG A N 6
ATOM 12971 C CA . ARG A 1 46 ? -7.001 4.717 -14.551 1.00 0.00 1308 ARG A CA 6
ATOM 12972 C C . ARG A 1 46 ? -7.269 3.553 -15.499 1.00 0.00 1308 ARG A C 6
ATOM 12973 O O . ARG A 1 46 ? -7.642 2.464 -15.060 1.00 0.00 1308 ARG A O 6
ATOM 12994 N N . PRO A 1 47 ? -7.112 3.779 -16.813 1.00 0.00 1309 PRO A N 6
ATOM 12995 C CA . PRO A 1 47 ? -7.360 2.755 -17.835 1.00 0.00 1309 PRO A CA 6
ATOM 12996 C C . PRO A 1 47 ? -6.518 1.499 -17.629 1.00 0.00 1309 PRO A C 6
ATOM 12997 O O . PRO A 1 47 ? -7.052 0.400 -17.462 1.00 0.00 1309 PRO A O 6
ATOM 13008 N N . THR A 1 48 ? -5.206 1.661 -17.625 1.00 0.00 1310 THR A N 6
ATOM 13009 C CA . THR A 1 48 ? -4.309 0.538 -17.444 1.00 0.00 1310 THR A CA 6
ATOM 13010 C C . THR A 1 48 ? -3.395 0.762 -16.245 1.00 0.00 1310 THR A C 6
ATOM 13011 O O . THR A 1 48 ? -2.742 1.801 -16.143 1.00 0.00 1310 THR A O 6
ATOM 13022 N N . PRO A 1 49 ? -3.360 -0.201 -15.316 1.00 0.00 1311 PRO A N 6
ATOM 13023 C CA . PRO A 1 49 ? -2.516 -0.122 -14.121 1.00 0.00 1311 PRO A CA 6
ATOM 13024 C C . PRO A 1 49 ? -1.033 -0.204 -14.469 1.00 0.00 1311 PRO A C 6
ATOM 13025 O O . PRO A 1 49 ? -0.663 -0.632 -15.567 1.00 0.00 1311 PRO A O 6
ATOM 13036 N N . ALA A 1 50 ? -0.183 0.191 -13.535 1.00 0.00 1312 ALA A N 6
ATOM 13037 C CA . ALA A 1 50 ? 1.252 0.172 -13.773 1.00 0.00 1312 ALA A CA 6
ATOM 13038 C C . ALA A 1 50 ? 1.999 -0.491 -12.630 1.00 0.00 1312 ALA A C 6
ATOM 13039 O O . ALA A 1 50 ? 1.594 -0.399 -11.479 1.00 0.00 1312 ALA A O 6
ATOM 13046 N N . VAL A 1 51 ? 3.092 -1.158 -12.957 1.00 0.00 1313 VAL A N 6
ATOM 13047 C CA . VAL A 1 51 ? 3.907 -1.826 -11.957 1.00 0.00 1313 VAL A CA 6
ATOM 13048 C C . VAL A 1 51 ? 4.942 -0.855 -11.404 1.00 0.00 1313 VAL A C 6
ATOM 13049 O O . VAL A 1 51 ? 5.848 -0.428 -12.117 1.00 0.00 1313 VAL A O 6
ATOM 13062 N N . VAL A 1 52 ? 4.789 -0.501 -10.141 1.00 0.00 1314 VAL A N 6
ATOM 13063 C CA . VAL A 1 52 ? 5.695 0.428 -9.484 1.00 0.00 1314 VAL A CA 6
ATOM 13064 C C . VAL A 1 52 ? 6.361 -0.242 -8.286 1.00 0.00 1314 VAL A C 6
ATOM 13065 O O . VAL A 1 52 ? 5.780 -1.123 -7.661 1.00 0.00 1314 VAL A O 6
ATOM 13078 N N . HIS A 1 53 ? 7.578 0.170 -7.970 1.00 0.00 1315 HIS A N 6
ATOM 13079 C CA . HIS A 1 53 ? 8.305 -0.413 -6.851 1.00 0.00 1315 HIS A CA 6
ATOM 13080 C C . HIS A 1 53 ? 7.751 0.101 -5.527 1.00 0.00 1315 HIS A C 6
ATOM 13081 O O . HIS A 1 53 ? 7.576 1.307 -5.337 1.00 0.00 1315 HIS A O 6
ATOM 13095 N N . PHE A 1 54 ? 7.483 -0.822 -4.620 1.00 0.00 1316 PHE A N 6
ATOM 13096 C CA . PHE A 1 54 ? 6.932 -0.495 -3.318 1.00 0.00 1316 PHE A CA 6
ATOM 13097 C C . PHE A 1 54 ? 7.899 -0.919 -2.220 1.00 0.00 1316 PHE A C 6
ATOM 13098 O O . PHE A 1 54 ? 8.467 -2.009 -2.263 1.00 0.00 1316 PHE A O 6
ATOM 13115 N N . LYS A 1 55 ? 8.102 -0.045 -1.250 1.00 0.00 1317 LYS A N 6
ATOM 13116 C CA . LYS A 1 55 ? 9.003 -0.336 -0.150 1.00 0.00 1317 LYS A CA 6
ATOM 13117 C C . LYS A 1 55 ? 8.362 0.030 1.181 1.00 0.00 1317 LYS A C 6
ATOM 13118 O O . LYS A 1 55 ? 7.854 1.141 1.352 1.00 0.00 1317 LYS A O 6
ATOM 13137 N N . VAL A 1 56 ? 8.373 -0.916 2.111 1.00 0.00 1318 VAL A N 6
ATOM 13138 C CA . VAL A 1 56 ? 7.799 -0.701 3.431 1.00 0.00 1318 VAL A CA 6
ATOM 13139 C C . VAL A 1 56 ? 8.768 0.089 4.307 1.00 0.00 1318 VAL A C 6
ATOM 13140 O O . VAL A 1 56 ? 9.972 -0.165 4.297 1.00 0.00 1318 VAL A O 6
ATOM 13153 N N . SER A 1 57 ? 8.255 1.063 5.041 1.00 0.00 1319 SER A N 6
ATOM 13154 C CA . SER A 1 57 ? 9.104 1.859 5.912 1.00 0.00 1319 SER A CA 6
ATOM 13155 C C . SER A 1 57 ? 8.404 2.152 7.232 1.00 0.00 1319 SER A C 6
ATOM 13156 O O . SER A 1 57 ? 7.180 2.183 7.298 1.00 0.00 1319 SER A O 6
ATOM 13164 N N . ALA A 1 58 ? 9.179 2.356 8.288 1.00 0.00 1320 ALA A N 6
ATOM 13165 C CA . ALA A 1 58 ? 8.612 2.666 9.594 1.00 0.00 1320 ALA A CA 6
ATOM 13166 C C . ALA A 1 58 ? 8.113 4.101 9.607 1.00 0.00 1320 ALA A C 6
ATOM 13167 O O . ALA A 1 58 ? 7.341 4.509 10.472 1.00 0.00 1320 ALA A O 6
ATOM 13174 N N . GLN A 1 59 ? 8.558 4.853 8.614 1.00 0.00 1321 GLN A N 6
ATOM 13175 C CA . GLN A 1 59 ? 8.193 6.247 8.470 1.00 0.00 1321 GLN A CA 6
ATOM 13176 C C . GLN A 1 59 ? 7.152 6.419 7.372 1.00 0.00 1321 GLN A C 6
ATOM 13177 O O . GLN A 1 59 ? 7.062 7.474 6.747 1.00 0.00 1321 GLN A O 6
ATOM 13191 N N . GLY A 1 60 ? 6.362 5.384 7.142 1.00 0.00 1322 GLY A N 6
ATOM 13192 C CA . GLY A 1 60 ? 5.338 5.447 6.122 1.00 0.00 1322 GLY A CA 6
ATOM 13193 C C . GLY A 1 60 ? 5.588 4.474 4.994 1.00 0.00 1322 GLY A C 6
ATOM 13194 O O . GLY A 1 60 ? 6.244 3.455 5.178 1.00 0.00 1322 GLY A O 6
ATOM 13198 N N . ILE A 1 61 ? 5.075 4.782 3.824 1.00 0.00 1323 ILE A N 6
ATOM 13199 C CA . ILE A 1 61 ? 5.257 3.918 2.673 1.00 0.00 1323 ILE A CA 6
ATOM 13200 C C . ILE A 1 61 ? 6.058 4.634 1.597 1.00 0.00 1323 ILE A C 6
ATOM 13201 O O . ILE A 1 61 ? 5.849 5.819 1.336 1.00 0.00 1323 ILE A O 6
ATOM 13217 N N . THR A 1 62 ? 6.985 3.918 0.986 1.00 0.00 1324 THR A N 6
ATOM 13218 C CA . THR A 1 62 ? 7.817 4.484 -0.051 1.00 0.00 1324 THR A CA 6
ATOM 13219 C C . THR A 1 62 ? 7.429 3.955 -1.431 1.00 0.00 1324 THR A C 6
ATOM 13220 O O . THR A 1 62 ? 7.314 2.742 -1.636 1.00 0.00 1324 THR A O 6
ATOM 13231 N N . LEU A 1 63 ? 7.216 4.874 -2.365 1.00 0.00 1325 LEU A N 6
ATOM 13232 C CA . LEU A 1 63 ? 6.863 4.524 -3.731 1.00 0.00 1325 LEU A CA 6
ATOM 13233 C C . LEU A 1 63 ? 8.020 4.879 -4.657 1.00 0.00 1325 LEU A C 6
ATOM 13234 O O . LEU A 1 63 ? 8.483 6.020 -4.678 1.00 0.00 1325 LEU A O 6
ATOM 13250 N N . THR A 1 64 ? 8.498 3.909 -5.413 1.00 0.00 1326 THR A N 6
ATOM 13251 C CA . THR A 1 64 ? 9.613 4.146 -6.307 1.00 0.00 1326 THR A CA 6
ATOM 13252 C C . THR A 1 64 ? 9.273 3.820 -7.758 1.00 0.00 1326 THR A C 6
ATOM 13253 O O . THR A 1 64 ? 9.117 2.658 -8.131 1.00 0.00 1326 THR A O 6
ATOM 13264 N N . ASP A 1 65 ? 9.134 4.857 -8.567 1.00 0.00 1327 ASP A N 6
ATOM 13265 C CA . ASP A 1 65 ? 8.859 4.677 -9.982 1.00 0.00 1327 ASP A CA 6
ATOM 13266 C C . ASP A 1 65 ? 10.189 4.493 -10.701 1.00 0.00 1327 ASP A C 6
ATOM 13267 O O . ASP A 1 65 ? 10.818 5.458 -11.137 1.00 0.00 1327 ASP A O 6
ATOM 13276 N N . ASN A 1 66 ? 10.626 3.246 -10.769 1.00 0.00 1328 ASN A N 6
ATOM 13277 C CA . ASN A 1 66 ? 11.899 2.890 -11.389 1.00 0.00 1328 ASN A CA 6
ATOM 13278 C C . ASN A 1 66 ? 11.951 3.291 -12.857 1.00 0.00 1328 ASN A C 6
ATOM 13279 O O . ASN A 1 66 ? 12.980 3.760 -13.346 1.00 0.00 1328 ASN A O 6
ATOM 13290 N N . GLN A 1 67 ? 10.846 3.114 -13.558 1.00 0.00 1329 GLN A N 6
ATOM 13291 C CA . GLN A 1 67 ? 10.792 3.445 -14.972 1.00 0.00 1329 GLN A CA 6
ATOM 13292 C C . GLN A 1 67 ? 10.481 4.918 -15.167 1.00 0.00 1329 GLN A C 6
ATOM 13293 O O . GLN A 1 67 ? 10.786 5.493 -16.216 1.00 0.00 1329 GLN A O 6
ATOM 13307 N N . ARG A 1 68 ? 9.879 5.517 -14.148 1.00 0.00 1330 ARG A N 6
ATOM 13308 C CA . ARG A 1 68 ? 9.510 6.930 -14.171 1.00 0.00 1330 ARG A CA 6
ATOM 13309 C C . ARG A 1 68 ? 8.493 7.172 -15.272 1.00 0.00 1330 ARG A C 6
ATOM 13310 O O . ARG A 1 68 ? 8.597 8.117 -16.056 1.00 0.00 1330 ARG A O 6
ATOM 13331 N N . LYS A 1 69 ? 7.509 6.291 -15.314 1.00 0.00 1331 LYS A N 6
ATOM 13332 C CA . LYS A 1 69 ? 6.446 6.348 -16.304 1.00 0.00 1331 LYS A CA 6
ATOM 13333 C C . LYS A 1 69 ? 5.242 7.107 -15.758 1.00 0.00 1331 LYS A C 6
ATOM 13334 O O . LYS A 1 69 ? 4.399 7.595 -16.516 1.00 0.00 1331 LYS A O 6
ATOM 13353 N N . LEU A 1 70 ? 5.168 7.202 -14.441 1.00 0.00 1332 LEU A N 6
ATOM 13354 C CA . LEU A 1 70 ? 4.073 7.890 -13.782 1.00 0.00 1332 LEU A CA 6
ATOM 13355 C C . LEU A 1 70 ? 4.477 9.305 -13.409 1.00 0.00 1332 LEU A C 6
ATOM 13356 O O . LEU A 1 70 ? 3.896 10.281 -13.891 1.00 0.00 1332 LEU A O 6
ATOM 13372 N N . PHE A 1 71 ? 5.491 9.411 -12.567 1.00 0.00 1333 PHE A N 6
ATOM 13373 C CA . PHE A 1 71 ? 5.977 10.701 -12.102 1.00 0.00 1333 PHE A CA 6
ATOM 13374 C C . PHE A 1 71 ? 7.374 10.559 -11.507 1.00 0.00 1333 PHE A C 6
ATOM 13375 O O . PHE A 1 71 ? 8.204 9.809 -12.021 1.00 0.00 1333 PHE A O 6
ATOM 13392 N N . PHE A 1 72 ? 7.625 11.282 -10.429 1.00 0.00 1334 PHE A N 6
ATOM 13393 C CA . PHE A 1 72 ? 8.910 11.240 -9.757 1.00 0.00 1334 PHE A CA 6
ATOM 13394 C C . PHE A 1 72 ? 8.790 10.419 -8.482 1.00 0.00 1334 PHE A C 6
ATOM 13395 O O . PHE A 1 72 ? 7.684 10.205 -7.982 1.00 0.00 1334 PHE A O 6
ATOM 13412 N N . ARG A 1 73 ? 9.921 9.968 -7.960 1.00 0.00 1335 ARG A N 6
ATOM 13413 C CA . ARG A 1 73 ? 9.938 9.168 -6.740 1.00 0.00 1335 ARG A CA 6
ATOM 13414 C C . ARG A 1 73 ? 9.319 9.951 -5.588 1.00 0.00 1335 ARG A C 6
ATOM 13415 O O . ARG A 1 73 ? 9.689 11.101 -5.337 1.00 0.00 1335 ARG A O 6
ATOM 13436 N N . ARG A 1 74 ? 8.376 9.330 -4.896 1.00 0.00 1336 ARG A N 6
ATOM 13437 C CA . ARG A 1 74 ? 7.687 9.987 -3.795 1.00 0.00 1336 ARG A CA 6
ATOM 13438 C C . ARG A 1 74 ? 7.429 9.014 -2.650 1.00 0.00 1336 ARG A C 6
ATOM 13439 O O . ARG A 1 74 ? 7.237 7.819 -2.868 1.00 0.00 1336 ARG A O 6
ATOM 13460 N N . HIS A 1 75 ? 7.419 9.532 -1.435 1.00 0.00 1337 HIS A N 6
ATOM 13461 C CA . HIS A 1 75 ? 7.179 8.713 -0.257 1.00 0.00 1337 HIS A CA 6
ATOM 13462 C C . HIS A 1 75 ? 6.073 9.328 0.588 1.00 0.00 1337 HIS A C 6
ATOM 13463 O O . HIS A 1 75 ? 5.894 10.548 0.594 1.00 0.00 1337 HIS A O 6
ATOM 13477 N N . TYR A 1 76 ? 5.330 8.490 1.286 1.00 0.00 1338 TYR A N 6
ATOM 13478 C CA . TYR A 1 76 ? 4.248 8.957 2.135 1.00 0.00 1338 TYR A CA 6
ATOM 13479 C C . TYR A 1 76 ? 4.617 8.766 3.601 1.00 0.00 1338 TYR A C 6
ATOM 13480 O O . TYR A 1 76 ? 4.661 7.639 4.092 1.00 0.00 1338 TYR A O 6
ATOM 13498 N N . PRO A 1 77 ? 4.910 9.865 4.312 1.00 0.00 1339 PRO A N 6
ATOM 13499 C CA . PRO A 1 77 ? 5.288 9.818 5.727 1.00 0.00 1339 PRO A CA 6
ATOM 13500 C C . PRO A 1 77 ? 4.153 9.321 6.620 1.00 0.00 1339 PRO A C 6
ATOM 13501 O O . PRO A 1 77 ? 2.975 9.488 6.296 1.00 0.00 1339 PRO A O 6
ATOM 13512 N N . VAL A 1 78 ? 4.517 8.729 7.754 1.00 0.00 1340 VAL A N 6
ATOM 13513 C CA . VAL A 1 78 ? 3.534 8.204 8.703 1.00 0.00 1340 VAL A CA 6
ATOM 13514 C C . VAL A 1 78 ? 2.688 9.325 9.291 1.00 0.00 1340 VAL A C 6
ATOM 13515 O O . VAL A 1 78 ? 1.603 9.092 9.820 1.00 0.00 1340 VAL A O 6
ATOM 13528 N N . ASN A 1 79 ? 3.197 10.544 9.197 1.00 0.00 1341 ASN A N 6
ATOM 13529 C CA . ASN A 1 79 ? 2.488 11.711 9.697 1.00 0.00 1341 ASN A CA 6
ATOM 13530 C C . ASN A 1 79 ? 1.281 12.016 8.815 1.00 0.00 1341 ASN A C 6
ATOM 13531 O O . ASN A 1 79 ? 0.357 12.711 9.227 1.00 0.00 1341 ASN A O 6
ATOM 13542 N N . SER A 1 80 ? 1.296 11.490 7.599 1.00 0.00 1342 SER A N 6
ATOM 13543 C CA . SER A 1 80 ? 0.199 11.696 6.668 1.00 0.00 1342 SER A CA 6
ATOM 13544 C C . SER A 1 80 ? -0.691 10.454 6.602 1.00 0.00 1342 SER A C 6
ATOM 13545 O O . SER A 1 80 ? -1.889 10.550 6.336 1.00 0.00 1342 SER A O 6
ATOM 13553 N N . ILE A 1 81 ? -0.096 9.291 6.855 1.00 0.00 1343 ILE A N 6
ATOM 13554 C CA . ILE A 1 81 ? -0.829 8.031 6.822 1.00 0.00 1343 ILE A CA 6
ATOM 13555 C C . ILE A 1 81 ? -1.637 7.844 8.102 1.00 0.00 1343 ILE A C 6
ATOM 13556 O O . ILE A 1 81 ? -1.097 7.908 9.210 1.00 0.00 1343 ILE A O 6
ATOM 13572 N N . THR A 1 82 ? -2.929 7.628 7.950 1.00 0.00 1344 THR A N 6
ATOM 13573 C CA . THR A 1 82 ? -3.800 7.433 9.086 1.00 0.00 1344 THR A CA 6
ATOM 13574 C C . THR A 1 82 ? -4.189 5.966 9.236 1.00 0.00 1344 THR A C 6
ATOM 13575 O O . THR A 1 82 ? -4.371 5.473 10.348 1.00 0.00 1344 THR A O 6
ATOM 13586 N N . PHE A 1 83 ? -4.285 5.259 8.115 1.00 0.00 1345 PHE A N 6
ATOM 13587 C CA . PHE A 1 83 ? -4.654 3.851 8.146 1.00 0.00 1345 PHE A CA 6
ATOM 13588 C C . PHE A 1 83 ? -4.085 3.115 6.940 1.00 0.00 1345 PHE A C 6
ATOM 13589 O O . PHE A 1 83 ? -3.820 3.713 5.900 1.00 0.00 1345 PHE A O 6
ATOM 13606 N N . SER A 1 84 ? -3.884 1.817 7.098 1.00 0.00 1346 SER A N 6
ATOM 13607 C CA . SER A 1 84 ? -3.355 0.972 6.042 1.00 0.00 1346 SER A CA 6
ATOM 13608 C C . SER A 1 84 ? -4.084 -0.369 6.054 1.00 0.00 1346 SER A C 6
ATOM 13609 O O . SER A 1 84 ? -4.051 -1.087 7.054 1.00 0.00 1346 SER A O 6
ATOM 13617 N N . SER A 1 85 ? -4.759 -0.691 4.958 1.00 0.00 1347 SER A N 6
ATOM 13618 C CA . SER A 1 85 ? -5.498 -1.944 4.857 1.00 0.00 1347 SER A CA 6
ATOM 13619 C C . SER A 1 85 ? -5.215 -2.624 3.520 1.00 0.00 1347 SER A C 6
ATOM 13620 O O . SER A 1 85 ? -4.635 -2.017 2.620 1.00 0.00 1347 SER A O 6
ATOM 13628 N N . THR A 1 86 ? -5.638 -3.875 3.389 1.00 0.00 1348 THR A N 6
ATOM 13629 C CA . THR A 1 86 ? -5.404 -4.632 2.169 1.00 0.00 1348 THR A CA 6
ATOM 13630 C C . THR A 1 86 ? -6.706 -4.978 1.442 1.00 0.00 1348 THR A C 6
ATOM 13631 O O . THR A 1 86 ? -6.681 -5.400 0.290 1.00 0.00 1348 THR A O 6
ATOM 13642 N N . ASP A 1 87 ? -7.844 -4.781 2.094 1.00 0.00 1349 ASP A N 6
ATOM 13643 C CA . ASP A 1 87 ? -9.118 -5.070 1.468 1.00 0.00 1349 ASP A CA 6
ATOM 13644 C C . ASP A 1 87 ? -10.277 -4.627 2.342 1.00 0.00 1349 ASP A C 6
ATOM 13645 O O . ASP A 1 87 ? -10.201 -4.680 3.573 1.00 0.00 1349 ASP A O 6
ATOM 13654 N N . PRO A 1 88 ? -11.345 -4.128 1.712 1.00 0.00 1350 PRO A N 6
ATOM 13655 C CA . PRO A 1 88 ? -12.552 -3.727 2.424 1.00 0.00 1350 PRO A CA 6
ATOM 13656 C C . PRO A 1 88 ? -13.353 -4.949 2.855 1.00 0.00 1350 PRO A C 6
ATOM 13657 O O . PRO A 1 88 ? -13.638 -5.148 4.032 1.00 0.00 1350 PRO A O 6
ATOM 13668 N N . GLN A 1 89 ? -13.703 -5.759 1.868 1.00 0.00 1351 GLN A N 6
ATOM 13669 C CA . GLN A 1 89 ? -14.461 -6.976 2.073 1.00 0.00 1351 GLN A CA 6
ATOM 13670 C C . GLN A 1 89 ? -13.797 -8.109 1.302 1.00 0.00 1351 GLN A C 6
ATOM 13671 O O . GLN A 1 89 ? -14.474 -9.022 0.825 1.00 0.00 1351 GLN A O 6
ATOM 13685 N N . ASP A 1 90 ? -12.466 -8.022 1.168 1.00 0.00 1352 ASP A N 6
ATOM 13686 C CA . ASP A 1 90 ? -11.678 -9.016 0.431 1.00 0.00 1352 ASP A CA 6
ATOM 13687 C C . ASP A 1 90 ? -11.930 -8.915 -1.071 1.00 0.00 1352 ASP A C 6
ATOM 13688 O O . ASP A 1 90 ? -12.327 -9.885 -1.716 1.00 0.00 1352 ASP A O 6
ATOM 13697 N N . ARG A 1 91 ? -11.711 -7.725 -1.622 1.00 0.00 1353 ARG A N 6
ATOM 13698 C CA . ARG A 1 91 ? -11.898 -7.492 -3.054 1.00 0.00 1353 ARG A CA 6
ATOM 13699 C C . ARG A 1 91 ? -10.617 -7.817 -3.815 1.00 0.00 1353 ARG A C 6
ATOM 13700 O O . ARG A 1 91 ? -9.513 -7.625 -3.301 1.00 0.00 1353 ARG A O 6
ATOM 13721 N N . ARG A 1 92 ? -10.763 -8.315 -5.035 1.00 0.00 1354 ARG A N 6
ATOM 13722 C CA . ARG A 1 92 ? -9.616 -8.642 -5.865 1.00 0.00 1354 ARG A CA 6
ATOM 13723 C C . ARG A 1 92 ? -9.707 -7.924 -7.204 1.00 0.00 1354 ARG A C 6
ATOM 13724 O O . ARG A 1 92 ? -10.705 -8.031 -7.918 1.00 0.00 1354 ARG A O 6
ATOM 13745 N N . TRP A 1 93 ? -8.658 -7.190 -7.528 1.00 0.00 1355 TRP A N 6
ATOM 13746 C CA . TRP A 1 93 ? -8.591 -6.447 -8.771 1.00 0.00 1355 TRP A CA 6
ATOM 13747 C C . TRP A 1 93 ? -8.290 -7.397 -9.917 1.00 0.00 1355 TRP A C 6
ATOM 13748 O O . TRP A 1 93 ? -7.469 -8.304 -9.780 1.00 0.00 1355 TRP A O 6
ATOM 13769 N N . THR A 1 94 ? -8.960 -7.195 -11.033 1.00 0.00 1356 THR A N 6
ATOM 13770 C CA . THR A 1 94 ? -8.763 -8.031 -12.194 1.00 0.00 1356 THR A CA 6
ATOM 13771 C C . THR A 1 94 ? -8.012 -7.270 -13.281 1.00 0.00 1356 THR A C 6
ATOM 13772 O O . THR A 1 94 ? -8.537 -6.328 -13.876 1.00 0.00 1356 THR A O 6
ATOM 13783 N N . ASN A 1 95 ? -6.777 -7.682 -13.520 1.00 0.00 1357 ASN A N 6
ATOM 13784 C CA . ASN A 1 95 ? -5.932 -7.055 -14.527 1.00 0.00 1357 ASN A CA 6
ATOM 13785 C C . ASN A 1 95 ? -6.423 -7.409 -15.922 1.00 0.00 1357 ASN A C 6
ATOM 13786 O O . ASN A 1 95 ? -7.037 -8.461 -16.113 1.00 0.00 1357 ASN A O 6
ATOM 13797 N N . PRO A 1 96 ? -6.151 -6.550 -16.920 1.00 0.00 1358 PRO A N 6
ATOM 13798 C CA . PRO A 1 96 ? -6.570 -6.788 -18.310 1.00 0.00 1358 PRO A CA 6
ATOM 13799 C C . PRO A 1 96 ? -5.944 -8.057 -18.890 1.00 0.00 1358 PRO A C 6
ATOM 13800 O O . PRO A 1 96 ? -6.313 -8.514 -19.973 1.00 0.00 1358 PRO A O 6
ATOM 13811 N N . ASP A 1 97 ? -4.992 -8.616 -18.153 1.00 0.00 1359 ASP A N 6
ATOM 13812 C CA . ASP A 1 97 ? -4.310 -9.838 -18.562 1.00 0.00 1359 ASP A CA 6
ATOM 13813 C C . ASP A 1 97 ? -5.128 -11.061 -18.157 1.00 0.00 1359 ASP A C 6
ATOM 13814 O O . ASP A 1 97 ? -4.987 -12.141 -18.730 1.00 0.00 1359 ASP A O 6
ATOM 13823 N N . GLY A 1 98 ? -6.002 -10.871 -17.175 1.00 0.00 1360 GLY A N 6
ATOM 13824 C CA . GLY A 1 98 ? -6.841 -11.953 -16.698 1.00 0.00 1360 GLY A CA 6
ATOM 13825 C C . GLY A 1 98 ? -6.540 -12.332 -15.260 1.00 0.00 1360 GLY A C 6
ATOM 13826 O O . GLY A 1 98 ? -7.404 -12.866 -14.562 1.00 0.00 1360 GLY A O 6
ATOM 13830 N N . THR A 1 99 ? -5.322 -12.045 -14.816 1.00 0.00 1361 THR A N 6
ATOM 13831 C CA . THR A 1 99 ? -4.906 -12.366 -13.457 1.00 0.00 1361 THR A CA 6
ATOM 13832 C C . THR A 1 99 ? -5.559 -11.424 -12.442 1.00 0.00 1361 THR A C 6
ATOM 13833 O O . THR A 1 99 ? -5.878 -10.272 -12.753 1.00 0.00 1361 THR A O 6
ATOM 13844 N N . THR A 1 100 ? -5.771 -11.931 -11.237 1.00 0.00 1362 THR A N 6
ATOM 13845 C CA . THR A 1 100 ? -6.378 -11.162 -10.168 1.00 0.00 1362 THR A CA 6
ATOM 13846 C C . THR A 1 100 ? -5.385 -10.944 -9.033 1.00 0.00 1362 THR A C 6
ATOM 13847 O O . THR A 1 100 ? -4.468 -11.744 -8.841 1.00 0.00 1362 THR A O 6
ATOM 13858 N N . SER A 1 101 ? -5.550 -9.854 -8.299 1.00 0.00 1363 SER A N 6
ATOM 13859 C CA . SER A 1 101 ? -4.670 -9.539 -7.181 1.00 0.00 1363 SER A CA 6
ATOM 13860 C C . SER A 1 101 ? -5.426 -8.753 -6.112 1.00 0.00 1363 SER A C 6
ATOM 13861 O O . SER A 1 101 ? -6.408 -8.077 -6.413 1.00 0.00 1363 SER A O 6
ATOM 13869 N N . LYS A 1 102 ? -4.983 -8.862 -4.868 1.00 0.00 1364 LYS A N 6
ATOM 13870 C CA . LYS A 1 102 ? -5.614 -8.146 -3.767 1.00 0.00 1364 LYS A CA 6
ATOM 13871 C C . LYS A 1 102 ? -5.437 -6.648 -3.945 1.00 0.00 1364 LYS A C 6
ATOM 13872 O O . LYS A 1 102 ? -4.370 -6.186 -4.362 1.00 0.00 1364 LYS A O 6
ATOM 13891 N N . ILE A 1 103 ? -6.482 -5.893 -3.642 1.00 0.00 1365 ILE A N 6
ATOM 13892 C CA . ILE A 1 103 ? -6.422 -4.448 -3.758 1.00 0.00 1365 ILE A CA 6
ATOM 13893 C C . ILE A 1 103 ? -6.311 -3.837 -2.384 1.00 0.00 1365 ILE A C 6
ATOM 13894 O O . ILE A 1 103 ? -7.275 -3.831 -1.622 1.00 0.00 1365 ILE A O 6
ATOM 13910 N N . PHE A 1 104 ? -5.164 -3.264 -2.104 1.00 0.00 1366 PHE A N 6
ATOM 13911 C CA . PHE A 1 104 ? -4.919 -2.664 -0.808 1.00 0.00 1366 PHE A CA 6
ATOM 13912 C C . PHE A 1 104 ? -4.920 -1.154 -0.912 1.00 0.00 1366 PHE A C 6
ATOM 13913 O O . PHE A 1 104 ? -4.569 -0.587 -1.947 1.00 0.00 1366 PHE A O 6
ATOM 13930 N N . GLY A 1 105 ? -5.326 -0.501 0.162 1.00 0.00 1367 GLY A N 6
ATOM 13931 C CA . GLY A 1 105 ? -5.382 0.939 0.156 1.00 0.00 1367 GLY A CA 6
ATOM 13932 C C . GLY A 1 105 ? -4.816 1.553 1.414 1.00 0.00 1367 GLY A C 6
ATOM 13933 O O . GLY A 1 105 ? -5.061 1.069 2.525 1.00 0.00 1367 GLY A O 6
ATOM 13937 N N . PHE A 1 106 ? -4.051 2.616 1.239 1.00 0.00 1368 PHE A N 6
ATOM 13938 C CA . PHE A 1 106 ? -3.454 3.322 2.357 1.00 0.00 1368 PHE A CA 6
ATOM 13939 C C . PHE A 1 106 ? -4.111 4.679 2.494 1.00 0.00 1368 PHE A C 6
ATOM 13940 O O . PHE A 1 106 ? -4.071 5.496 1.571 1.00 0.00 1368 PHE A O 6
ATOM 13957 N N . VAL A 1 107 ? -4.707 4.916 3.641 1.00 0.00 1369 VAL A N 6
ATOM 13958 C CA . VAL A 1 107 ? -5.375 6.171 3.895 1.00 0.00 1369 VAL A CA 6
ATOM 13959 C C . VAL A 1 107 ? -4.350 7.192 4.351 1.00 0.00 1369 VAL A C 6
ATOM 13960 O O . VAL A 1 107 ? -3.838 7.116 5.467 1.00 0.00 1369 VAL A O 6
ATOM 13973 N N . ALA A 1 108 ? -4.032 8.121 3.468 1.00 0.00 1370 ALA A N 6
ATOM 13974 C CA . ALA A 1 108 ? -3.050 9.148 3.757 1.00 0.00 1370 ALA A CA 6
ATOM 13975 C C . ALA A 1 108 ? -3.565 10.520 3.349 1.00 0.00 1370 ALA A C 6
ATOM 13976 O O . ALA A 1 108 ? -4.199 10.673 2.305 1.00 0.00 1370 ALA A O 6
ATOM 13983 N N . LYS A 1 109 ? -3.310 11.507 4.191 1.00 0.00 1371 LYS A N 6
ATOM 13984 C CA . LYS A 1 109 ? -3.736 12.874 3.929 1.00 0.00 1371 LYS A CA 6
ATOM 13985 C C . LYS A 1 109 ? -3.039 13.418 2.688 1.00 0.00 1371 LYS A C 6
ATOM 13986 O O . LYS A 1 109 ? -1.810 13.378 2.590 1.00 0.00 1371 LYS A O 6
ATOM 14005 N N . LYS A 1 110 ? -3.823 13.923 1.746 1.00 0.00 1372 LYS A N 6
ATOM 14006 C CA . LYS A 1 110 ? -3.276 14.466 0.511 1.00 0.00 1372 LYS A CA 6
ATOM 14007 C C . LYS A 1 110 ? -2.531 15.772 0.781 1.00 0.00 1372 LYS A C 6
ATOM 14008 O O . LYS A 1 110 ? -2.909 16.540 1.667 1.00 0.00 1372 LYS A O 6
ATOM 14027 N N . PRO A 1 111 ? -1.448 16.022 0.034 1.00 0.00 1373 PRO A N 6
ATOM 14028 C CA . PRO A 1 111 ? -0.642 17.239 0.181 1.00 0.00 1373 PRO A CA 6
ATOM 14029 C C . PRO A 1 111 ? -1.472 18.505 -0.009 1.00 0.00 1373 PRO A C 6
ATOM 14030 O O . PRO A 1 111 ? -2.104 18.696 -1.054 1.00 0.00 1373 PRO A O 6
ATOM 14041 N N . GLY A 1 112 ? -1.483 19.356 1.008 1.00 0.00 1374 GLY A N 6
ATOM 14042 C CA . GLY A 1 112 ? -2.233 20.592 0.937 1.00 0.00 1374 GLY A CA 6
ATOM 14043 C C . GLY A 1 112 ? -3.520 20.520 1.728 1.00 0.00 1374 GLY A C 6
ATOM 14044 O O . GLY A 1 112 ? -4.038 21.543 2.177 1.00 0.00 1374 GLY A O 6
ATOM 14048 N N . SER A 1 113 ? -4.025 19.310 1.916 1.00 0.00 1375 SER A N 6
ATOM 14049 C CA . SER A 1 113 ? -5.253 19.094 2.651 1.00 0.00 1375 SER A CA 6
ATOM 14050 C C . SER A 1 113 ? -5.020 18.108 3.795 1.00 0.00 1375 SER A C 6
ATOM 14051 O O . SER A 1 113 ? -5.337 16.924 3.684 1.00 0.00 1375 SER A O 6
ATOM 14059 N N . PRO A 1 114 ? -4.456 18.589 4.914 1.00 0.00 1376 PRO A N 6
ATOM 14060 C CA . PRO A 1 114 ? -4.164 17.751 6.081 1.00 0.00 1376 PRO A CA 6
ATOM 14061 C C . PRO A 1 114 ? -5.416 17.382 6.872 1.00 0.00 1376 PRO A C 6
ATOM 14062 O O . PRO A 1 114 ? -5.347 16.645 7.856 1.00 0.00 1376 PRO A O 6
ATOM 14073 N N . TRP A 1 115 ? -6.557 17.895 6.441 1.00 0.00 1377 TRP A N 6
ATOM 14074 C CA . TRP A 1 115 ? -7.811 17.619 7.116 1.00 0.00 1377 TRP A CA 6
ATOM 14075 C C . TRP A 1 115 ? -8.609 16.555 6.372 1.00 0.00 1377 TRP A C 6
ATOM 14076 O O . TRP A 1 115 ? -9.660 16.111 6.842 1.00 0.00 1377 TRP A O 6
ATOM 14097 N N . GLU A 1 116 ? -8.107 16.147 5.211 1.00 0.00 1378 GLU A N 6
ATOM 14098 C CA . GLU A 1 116 ? -8.772 15.131 4.406 1.00 0.00 1378 GLU A CA 6
ATOM 14099 C C . GLU A 1 116 ? -7.769 14.074 3.952 1.00 0.00 1378 GLU A C 6
ATOM 14100 O O . GLU A 1 116 ? -6.848 14.360 3.185 1.00 0.00 1378 GLU A O 6
ATOM 14112 N N . ASN A 1 117 ? -7.960 12.854 4.424 1.00 0.00 1379 ASN A N 6
ATOM 14113 C CA . ASN A 1 117 ? -7.076 11.751 4.076 1.00 0.00 1379 ASN A CA 6
ATOM 14114 C C . ASN A 1 117 ? -7.704 10.911 2.975 1.00 0.00 1379 ASN A C 6
ATOM 14115 O O . ASN A 1 117 ? -8.885 10.572 3.037 1.00 0.00 1379 ASN A O 6
ATOM 14126 N N . VAL A 1 118 ? -6.918 10.584 1.965 1.00 0.00 1380 VAL A N 6
ATOM 14127 C CA . VAL A 1 118 ? -7.411 9.799 0.850 1.00 0.00 1380 VAL A CA 6
ATOM 14128 C C . VAL A 1 118 ? -6.746 8.428 0.816 1.00 0.00 1380 VAL A C 6
ATOM 14129 O O . VAL A 1 118 ? -5.587 8.273 1.205 1.00 0.00 1380 VAL A O 6
ATOM 14142 N N . CYS A 1 119 ? -7.493 7.437 0.375 1.00 0.00 1381 CYS A N 6
ATOM 14143 C CA . CYS A 1 119 ? -6.993 6.080 0.293 1.00 0.00 1381 CYS A CA 6
ATOM 14144 C C . CYS A 1 119 ? -6.369 5.827 -1.068 1.00 0.00 1381 CYS A C 6
ATOM 14145 O O . CYS A 1 119 ? -7.057 5.835 -2.093 1.00 0.00 1381 CYS A O 6
ATOM 14153 N N . HIS A 1 120 ? -5.064 5.635 -1.084 1.00 0.00 1382 HIS A N 6
ATOM 14154 C CA . HIS A 1 120 ? -4.360 5.350 -2.318 1.00 0.00 1382 HIS A CA 6
ATOM 14155 C C . HIS A 1 120 ? -4.461 3.857 -2.581 1.00 0.00 1382 HIS A C 6
ATOM 14156 O O . HIS A 1 120 ? -3.865 3.049 -1.867 1.00 0.00 1382 HIS A O 6
ATOM 14170 N N . LEU A 1 121 ? -5.235 3.500 -3.589 1.00 0.00 1383 LEU A N 6
ATOM 14171 C CA . LEU A 1 121 ? -5.463 2.110 -3.930 1.00 0.00 1383 LEU A CA 6
ATOM 14172 C C . LEU A 1 121 ? -4.360 1.548 -4.814 1.00 0.00 1383 LEU A C 6
ATOM 14173 O O . LEU A 1 121 ? -4.051 2.091 -5.880 1.00 0.00 1383 LEU A O 6
ATOM 14189 N N . PHE A 1 122 ? -3.775 0.454 -4.354 1.00 0.00 1384 PHE A N 6
ATOM 14190 C CA . PHE A 1 122 ? -2.715 -0.230 -5.071 1.00 0.00 1384 PHE A CA 6
ATOM 14191 C C . PHE A 1 122 ? -2.973 -1.733 -5.048 1.00 0.00 1384 PHE A C 6
ATOM 14192 O O . PHE A 1 122 ? -3.434 -2.275 -4.047 1.00 0.00 1384 PHE A O 6
ATOM 14209 N N . ALA A 1 123 ? -2.703 -2.396 -6.151 1.00 0.00 1385 ALA A N 6
ATOM 14210 C CA . ALA A 1 123 ? -2.892 -3.840 -6.236 1.00 0.00 1385 ALA A CA 6
ATOM 14211 C C . ALA A 1 123 ? -1.573 -4.568 -5.977 1.00 0.00 1385 ALA A C 6
ATOM 14212 O O . ALA A 1 123 ? -0.497 -4.027 -6.236 1.00 0.00 1385 ALA A O 6
ATOM 14219 N N . GLU A 1 124 ? -1.652 -5.785 -5.453 1.00 0.00 1386 GLU A N 6
ATOM 14220 C CA . GLU A 1 124 ? -0.453 -6.572 -5.166 1.00 0.00 1386 GLU A CA 6
ATOM 14221 C C . GLU A 1 124 ? 0.171 -7.094 -6.463 1.00 0.00 1386 GLU A C 6
ATOM 14222 O O . GLU A 1 124 ? -0.458 -7.055 -7.523 1.00 0.00 1386 GLU A O 6
ATOM 14234 N N . LEU A 1 125 ? 1.412 -7.564 -6.380 1.00 0.00 1387 LEU A N 6
ATOM 14235 C CA . LEU A 1 125 ? 2.108 -8.089 -7.550 1.00 0.00 1387 LEU A CA 6
ATOM 14236 C C . LEU A 1 125 ? 2.763 -9.433 -7.237 1.00 0.00 1387 LEU A C 6
ATOM 14237 O O . LEU A 1 125 ? 2.942 -10.269 -8.124 1.00 0.00 1387 LEU A O 6
ATOM 14253 N N . ASP A 1 126 ? 3.114 -9.631 -5.975 1.00 0.00 1388 ASP A N 6
ATOM 14254 C CA . ASP A 1 126 ? 3.762 -10.864 -5.543 1.00 0.00 1388 ASP A CA 6
ATOM 14255 C C . ASP A 1 126 ? 2.730 -11.942 -5.221 1.00 0.00 1388 ASP A C 6
ATOM 14256 O O . ASP A 1 126 ? 1.927 -11.792 -4.305 1.00 0.00 1388 ASP A O 6
ATOM 14265 N N . PRO A 1 127 ? 2.727 -13.038 -5.995 1.00 0.00 1389 PRO A N 6
ATOM 14266 C CA . PRO A 1 127 ? 1.802 -14.154 -5.784 1.00 0.00 1389 PRO A CA 6
ATOM 14267 C C . PRO A 1 127 ? 2.195 -15.034 -4.593 1.00 0.00 1389 PRO A C 6
ATOM 14268 O O . PRO A 1 127 ? 1.394 -15.842 -4.118 1.00 0.00 1389 PRO A O 6
ATOM 14279 N N . ASP A 1 128 ? 3.424 -14.873 -4.112 1.00 0.00 1390 ASP A N 6
ATOM 14280 C CA . ASP A 1 128 ? 3.912 -15.653 -2.976 1.00 0.00 1390 ASP A CA 6
ATOM 14281 C C . ASP A 1 128 ? 3.701 -14.873 -1.691 1.00 0.00 1390 ASP A C 6
ATOM 14282 O O . ASP A 1 128 ? 3.347 -15.435 -0.655 1.00 0.00 1390 ASP A O 6
ATOM 14291 N N . GLN A 1 129 ? 3.934 -13.575 -1.769 1.00 0.00 1391 GLN A N 6
ATOM 14292 C CA . GLN A 1 129 ? 3.749 -12.689 -0.632 1.00 0.00 1391 GLN A CA 6
ATOM 14293 C C . GLN A 1 129 ? 2.464 -11.900 -0.815 1.00 0.00 1391 GLN A C 6
ATOM 14294 O O . GLN A 1 129 ? 2.448 -10.882 -1.506 1.00 0.00 1391 GLN A O 6
ATOM 14308 N N . PRO A 1 130 ? 1.370 -12.365 -0.202 1.00 0.00 1392 PRO A N 6
ATOM 14309 C CA . PRO A 1 130 ? 0.069 -11.709 -0.313 1.00 0.00 1392 PRO A CA 6
ATOM 14310 C C . PRO A 1 130 ? 0.080 -10.309 0.282 1.00 0.00 1392 PRO A C 6
ATOM 14311 O O . PRO A 1 130 ? 0.781 -10.042 1.264 1.00 0.00 1392 PRO A O 6
ATOM 14322 N N . ALA A 1 131 ? -0.685 -9.418 -0.334 1.00 0.00 1393 ALA A N 6
ATOM 14323 C CA . ALA A 1 131 ? -0.799 -8.039 0.124 1.00 0.00 1393 ALA A CA 6
ATOM 14324 C C . ALA A 1 131 ? -1.171 -7.982 1.604 1.00 0.00 1393 ALA A C 6
ATOM 14325 O O . ALA A 1 131 ? -0.695 -7.118 2.344 1.00 0.00 1393 ALA A O 6
ATOM 14332 N N . GLY A 1 132 ? -1.998 -8.929 2.030 1.00 0.00 1394 GLY A N 6
ATOM 14333 C CA . GLY A 1 132 ? -2.431 -8.980 3.411 1.00 0.00 1394 GLY A CA 6
ATOM 14334 C C . GLY A 1 132 ? -1.293 -9.240 4.378 1.00 0.00 1394 GLY A C 6
ATOM 14335 O O . GLY A 1 132 ? -1.323 -8.767 5.508 1.00 0.00 1394 GLY A O 6
ATOM 14339 N N . ALA A 1 133 ? -0.278 -9.963 3.929 1.00 0.00 1395 ALA A N 6
ATOM 14340 C CA . ALA A 1 133 ? 0.861 -10.295 4.777 1.00 0.00 1395 ALA A CA 6
ATOM 14341 C C . ALA A 1 133 ? 1.655 -9.052 5.160 1.00 0.00 1395 ALA A C 6
ATOM 14342 O O . ALA A 1 133 ? 1.915 -8.811 6.338 1.00 0.00 1395 ALA A O 6
ATOM 14349 N N . ILE A 1 134 ? 2.025 -8.257 4.164 1.00 0.00 1396 ILE A N 6
ATOM 14350 C CA . ILE A 1 134 ? 2.806 -7.052 4.411 1.00 0.00 1396 ILE A CA 6
ATOM 14351 C C . ILE A 1 134 ? 2.012 -6.018 5.206 1.00 0.00 1396 ILE A C 6
ATOM 14352 O O . ILE A 1 134 ? 2.557 -5.357 6.088 1.00 0.00 1396 ILE A O 6
ATOM 14368 N N . VAL A 1 135 ? 0.723 -5.900 4.915 1.00 0.00 1397 VAL A N 6
ATOM 14369 C CA . VAL A 1 135 ? -0.118 -4.938 5.610 1.00 0.00 1397 VAL A CA 6
ATOM 14370 C C . VAL A 1 135 ? -0.393 -5.376 7.048 1.00 0.00 1397 VAL A C 6
ATOM 14371 O O . VAL A 1 135 ? -0.536 -4.535 7.939 1.00 0.00 1397 VAL A O 6
ATOM 14384 N N . THR A 1 136 ? -0.451 -6.690 7.273 1.00 0.00 1398 THR A N 6
ATOM 14385 C CA . THR A 1 136 ? -0.708 -7.236 8.601 1.00 0.00 1398 THR A CA 6
ATOM 14386 C C . THR A 1 136 ? 0.233 -6.626 9.629 1.00 0.00 1398 THR A C 6
ATOM 14387 O O . THR A 1 136 ? -0.199 -6.216 10.707 1.00 0.00 1398 THR A O 6
ATOM 14398 N N . PHE A 1 137 ? 1.507 -6.533 9.291 1.00 0.00 1399 PHE A N 6
ATOM 14399 C CA . PHE A 1 137 ? 2.465 -5.961 10.212 1.00 0.00 1399 PHE A CA 6
ATOM 14400 C C . PHE A 1 137 ? 2.608 -4.452 10.005 1.00 0.00 1399 PHE A C 6
ATOM 14401 O O . PHE A 1 137 ? 2.839 -3.717 10.963 1.00 0.00 1399 PHE A O 6
ATOM 14418 N N . ILE A 1 138 ? 2.439 -3.989 8.764 1.00 0.00 1400 ILE A N 6
ATOM 14419 C CA . ILE A 1 138 ? 2.569 -2.573 8.441 1.00 0.00 1400 ILE A CA 6
ATOM 14420 C C . ILE A 1 138 ? 1.652 -1.697 9.299 1.00 0.00 1400 ILE A C 6
ATOM 14421 O O . ILE A 1 138 ? 2.107 -0.714 9.879 1.00 0.00 1400 ILE A O 6
ATOM 14437 N N . THR A 1 139 ? 0.380 -2.059 9.409 1.00 0.00 1401 THR A N 6
ATOM 14438 C CA . THR A 1 139 ? -0.560 -1.274 10.199 1.00 0.00 1401 THR A CA 6
ATOM 14439 C C . THR A 1 139 ? -0.090 -1.124 11.648 1.00 0.00 1401 THR A C 6
ATOM 14440 O O . THR A 1 139 ? -0.218 -0.058 12.257 1.00 0.00 1401 THR A O 6
ATOM 14451 N N . LYS A 1 140 ? 0.475 -2.193 12.182 1.00 0.00 1402 LYS A N 6
ATOM 14452 C CA . LYS A 1 140 ? 0.931 -2.215 13.562 1.00 0.00 1402 LYS A CA 6
ATOM 14453 C C . LYS A 1 140 ? 2.251 -1.465 13.779 1.00 0.00 1402 LYS A C 6
ATOM 14454 O O . LYS A 1 140 ? 2.432 -0.846 14.821 1.00 0.00 1402 LYS A O 6
ATOM 14473 N N . VAL A 1 141 ? 3.160 -1.512 12.811 1.00 0.00 1403 VAL A N 6
ATOM 14474 C CA . VAL A 1 141 ? 4.464 -0.853 12.964 1.00 0.00 1403 VAL A CA 6
ATOM 14475 C C . VAL A 1 141 ? 4.492 0.584 12.433 1.00 0.00 1403 VAL A C 6
ATOM 14476 O O . VAL A 1 141 ? 5.261 1.409 12.916 1.00 0.00 1403 VAL A O 6
ATOM 14489 N N . LEU A 1 142 ? 3.689 0.877 11.426 1.00 0.00 1404 LEU A N 6
ATOM 14490 C CA . LEU A 1 142 ? 3.665 2.216 10.852 1.00 0.00 1404 LEU A CA 6
ATOM 14491 C C . LEU A 1 142 ? 2.862 3.184 11.708 1.00 0.00 1404 LEU A C 6
ATOM 14492 O O . LEU A 1 142 ? 3.332 4.271 12.045 1.00 0.00 1404 LEU A O 6
ATOM 14508 N N . LEU A 1 143 ? 1.649 2.791 12.062 1.00 0.00 1405 LEU A N 6
ATOM 14509 C CA . LEU A 1 143 ? 0.793 3.643 12.873 1.00 0.00 1405 LEU A CA 6
ATOM 14510 C C . LEU A 1 143 ? 1.026 3.384 14.354 1.00 0.00 1405 LEU A C 6
ATOM 14511 O O . LEU A 1 143 ? 0.933 4.292 15.183 1.00 0.00 1405 LEU A O 6
ATOM 14527 N N . GLY A 1 144 ? 1.355 2.145 14.680 1.00 0.00 1406 GLY A N 6
ATOM 14528 C CA . GLY A 1 144 ? 1.568 1.783 16.063 1.00 0.00 1406 GLY A CA 6
ATOM 14529 C C . GLY A 1 144 ? 0.254 1.522 16.760 1.00 0.00 1406 GLY A C 6
ATOM 14530 O O . GLY A 1 144 ? 0.019 1.992 17.875 1.00 0.00 1406 GLY A O 6
ATOM 14534 N N . GLN A 1 145 ? -0.623 0.797 16.076 1.00 0.00 1407 GLN A N 6
ATOM 14535 C CA . GLN A 1 145 ? -1.929 0.465 16.618 1.00 0.00 1407 GLN A CA 6
ATOM 14536 C C . GLN A 1 145 ? -1.801 -0.526 17.764 1.00 0.00 1407 GLN A C 6
ATOM 14537 O O . GLN A 1 145 ? -2.594 -0.516 18.703 1.00 0.00 1407 GLN A O 6
ATOM 14551 N N . ARG A 1 146 ? -0.779 -1.360 17.698 1.00 0.00 1408 ARG A N 6
ATOM 14552 C CA . ARG A 1 146 ? -0.551 -2.370 18.721 1.00 0.00 1408 ARG A CA 6
ATOM 14553 C C . ARG A 1 146 ? 0.838 -2.206 19.322 1.00 0.00 1408 ARG A C 6
ATOM 14554 O O . ARG A 1 146 ? 1.745 -1.692 18.672 1.00 0.00 1408 ARG A O 6
ATOM 14575 N N . LYS A 1 147 ? 0.993 -2.642 20.560 1.00 0.00 1409 LYS A N 6
ATOM 14576 C CA . LYS A 1 147 ? 2.266 -2.547 21.256 1.00 0.00 1409 LYS A CA 6
ATOM 14577 C C . LYS A 1 147 ? 2.962 -3.904 21.250 1.00 0.00 1409 LYS A C 6
ATOM 14578 O O . LYS A 1 147 ? 2.263 -4.922 21.069 1.00 0.00 1409 LYS A O 6
ATOM 14598 N N . GLU B 2 1 ? 9.035 -12.119 -4.943 1.00 0.00 367 GLU B N 6
ATOM 14599 C CA . GLU B 2 1 ? 9.092 -12.597 -6.342 1.00 0.00 367 GLU B CA 6
ATOM 14600 C C . GLU B 2 1 ? 10.072 -11.764 -7.158 1.00 0.00 367 GLU B C 6
ATOM 14601 O O . GLU B 2 1 ? 10.934 -12.303 -7.854 1.00 0.00 367 GLU B O 6
ATOM 14615 N N . ASP B 2 2 ? 9.934 -10.451 -7.069 1.00 0.00 368 ASP B N 6
ATOM 14616 C CA . ASP B 2 2 ? 10.803 -9.541 -7.798 1.00 0.00 368 ASP B CA 6
ATOM 14617 C C . ASP B 2 2 ? 11.680 -8.748 -6.835 1.00 0.00 368 ASP B C 6
ATOM 14618 O O . ASP B 2 2 ? 11.275 -8.457 -5.707 1.00 0.00 368 ASP B O 6
ATOM 14627 N N . HIS B 2 3 ? 12.895 -8.445 -7.281 1.00 0.00 369 HIS B N 6
ATOM 14628 C CA . HIS B 2 3 ? 13.858 -7.669 -6.501 1.00 0.00 369 HIS B CA 6
ATOM 14629 C C . HIS B 2 3 ? 14.287 -8.392 -5.228 1.00 0.00 369 HIS B C 6
ATOM 14630 O O . HIS B 2 3 ? 14.039 -9.591 -5.063 1.00 0.00 369 HIS B O 6
ATOM 14644 N N . LYS B 2 4 ? 14.952 -7.658 -4.342 1.00 0.00 370 LYS B N 6
ATOM 14645 C CA . LYS B 2 4 ? 15.434 -8.208 -3.081 1.00 0.00 370 LYS B CA 6
ATOM 14646 C C . LYS B 2 4 ? 15.182 -7.229 -1.940 1.00 0.00 370 LYS B C 6
ATOM 14647 O O . LYS B 2 4 ? 15.382 -6.023 -2.095 1.00 0.00 370 LYS B O 6
ATOM 14666 N N . PRO B 2 5 ? 14.740 -7.728 -0.780 1.00 0.00 371 PRO B N 6
ATOM 14667 C CA . PRO B 2 5 ? 14.480 -6.885 0.383 1.00 0.00 371 PRO B CA 6
ATOM 14668 C C . PRO B 2 5 ? 15.764 -6.472 1.102 1.00 0.00 371 PRO B C 6
ATOM 14669 O O . PRO B 2 5 ? 16.182 -7.097 2.079 1.00 0.00 371 PRO B O 6
ATOM 14680 N N . GLY B 2 6 ? 16.403 -5.440 0.579 1.00 0.00 372 GLY B N 6
ATOM 14681 C CA . GLY B 2 6 ? 17.621 -4.924 1.170 1.00 0.00 372 GLY B CA 6
ATOM 14682 C C . GLY B 2 6 ? 17.655 -3.418 1.090 1.00 0.00 372 GLY B C 6
ATOM 14683 O O . GLY B 2 6 ? 18.501 -2.841 0.409 1.00 0.00 372 GLY B O 6
ATOM 14687 N N . THR B 2 7 ? 16.717 -2.785 1.777 1.00 0.00 373 THR B N 6
ATOM 14688 C CA . THR B 2 7 ? 16.600 -1.337 1.771 1.00 0.00 373 THR B CA 6
ATOM 14689 C C . THR B 2 7 ? 16.236 -0.821 3.161 1.00 0.00 373 THR B C 6
ATOM 14690 O O . THR B 2 7 ? 15.833 -1.600 4.021 1.00 0.00 373 THR B O 6
ATOM 14701 N N . PHE B 2 8 ? 16.404 0.484 3.376 1.00 0.00 374 PHE B N 6
ATOM 14702 C CA . PHE B 2 8 ? 16.061 1.130 4.648 1.00 0.00 374 PHE B CA 6
ATOM 14703 C C . PHE B 2 8 ? 17.061 0.793 5.763 1.00 0.00 374 PHE B C 6
ATOM 14704 O O . PHE B 2 8 ? 17.828 -0.169 5.660 1.00 0.00 374 PHE B O 6
ATOM 14721 N N . PRO B 2 9 ? 17.077 1.599 6.845 1.00 0.00 375 PRO B N 6
ATOM 14722 C CA . PRO B 2 9 ? 18.007 1.413 7.953 1.00 0.00 375 PRO B CA 6
ATOM 14723 C C . PRO B 2 9 ? 17.543 0.404 9.012 1.00 0.00 375 PRO B C 6
ATOM 14724 O O . PRO B 2 9 ? 17.700 -0.805 8.833 1.00 0.00 375 PRO B O 6
ATOM 14735 N N . LYS B 2 10 ? 16.979 0.896 10.114 1.00 0.00 376 LYS B N 6
ATOM 14736 C CA . LYS B 2 10 ? 16.544 0.026 11.201 1.00 0.00 376 LYS B CA 6
ATOM 14737 C C . LYS B 2 10 ? 15.028 -0.111 11.261 1.00 0.00 376 LYS B C 6
ATOM 14738 O O . LYS B 2 10 ? 14.309 0.384 10.391 1.00 0.00 376 LYS B O 6
ATOM 14757 N N . ALA B 2 11 ? 14.557 -0.797 12.299 1.00 0.00 377 ALA B N 6
ATOM 14758 C CA . ALA B 2 11 ? 13.133 -1.035 12.495 1.00 0.00 377 ALA B CA 6
ATOM 14759 C C . ALA B 2 11 ? 12.430 0.161 13.141 1.00 0.00 377 ALA B C 6
ATOM 14760 O O . ALA B 2 11 ? 11.207 0.277 13.056 1.00 0.00 377 ALA B O 6
ATOM 14767 N N . LEU B 2 12 ? 13.202 1.033 13.794 1.00 0.00 378 LEU B N 6
ATOM 14768 C CA . LEU B 2 12 ? 12.663 2.230 14.458 1.00 0.00 378 LEU B CA 6
ATOM 14769 C C . LEU B 2 12 ? 11.737 1.868 15.627 1.00 0.00 378 LEU B C 6
ATOM 14770 O O . LEU B 2 12 ? 11.639 0.703 16.022 1.00 0.00 378 LEU B O 6
ATOM 14786 N N . THR B 2 13 ? 11.072 2.877 16.183 1.00 0.00 379 THR B N 6
ATOM 14787 C CA . THR B 2 13 ? 10.167 2.678 17.306 1.00 0.00 379 THR B CA 6
ATOM 14788 C C . THR B 2 13 ? 8.751 3.145 16.951 1.00 0.00 379 THR B C 6
ATOM 14789 O O . THR B 2 13 ? 8.573 4.002 16.081 1.00 0.00 379 THR B O 6
ATOM 14800 N N . ASN B 2 14 ? 7.766 2.572 17.646 1.00 0.00 380 ASN B N 6
ATOM 14801 C CA . ASN B 2 14 ? 6.344 2.869 17.437 1.00 0.00 380 ASN B CA 6
ATOM 14802 C C . ASN B 2 14 ? 5.898 2.426 16.057 1.00 0.00 380 ASN B C 6
ATOM 14803 O O . ASN B 2 14 ? 5.991 3.236 15.113 1.00 0.00 380 ASN B O 6
ATOM 14815 N N . MET A 1 1 ? 3.538 -11.403 12.684 1.00 0.00 1263 MET A N 7
ATOM 14816 C CA . MET A 1 1 ? 3.786 -10.234 13.560 1.00 0.00 1263 MET A CA 7
ATOM 14817 C C . MET A 1 1 ? 5.022 -10.467 14.421 1.00 0.00 1263 MET A C 7
ATOM 14818 O O . MET A 1 1 ? 5.810 -11.372 14.143 1.00 0.00 1263 MET A O 7
ATOM 14834 N N . SER A 1 2 ? 5.178 -9.640 15.460 1.00 0.00 1264 SER A N 7
ATOM 14835 C CA . SER A 1 2 ? 6.302 -9.717 16.389 1.00 0.00 1264 SER A CA 7
ATOM 14836 C C . SER A 1 2 ? 7.611 -9.275 15.739 1.00 0.00 1264 SER A C 7
ATOM 14837 O O . SER A 1 2 ? 8.130 -8.204 16.048 1.00 0.00 1264 SER A O 7
ATOM 14845 N N . THR A 1 3 ? 8.123 -10.075 14.822 1.00 0.00 1265 THR A N 7
ATOM 14846 C CA . THR A 1 3 ? 9.368 -9.759 14.138 1.00 0.00 1265 THR A CA 7
ATOM 14847 C C . THR A 1 3 ? 9.120 -8.812 12.966 1.00 0.00 1265 THR A C 7
ATOM 14848 O O . THR A 1 3 ? 9.939 -8.698 12.056 1.00 0.00 1265 THR A O 7
ATOM 14859 N N . ALA A 1 4 ? 7.990 -8.115 13.020 1.00 0.00 1266 ALA A N 7
ATOM 14860 C CA . ALA A 1 4 ? 7.600 -7.177 11.979 1.00 0.00 1266 ALA A CA 7
ATOM 14861 C C . ALA A 1 4 ? 8.627 -6.068 11.816 1.00 0.00 1266 ALA A C 7
ATOM 14862 O O . ALA A 1 4 ? 8.868 -5.593 10.708 1.00 0.00 1266 ALA A O 7
ATOM 14869 N N . ALA A 1 5 ? 9.235 -5.671 12.933 1.00 0.00 1267 ALA A N 7
ATOM 14870 C CA . ALA A 1 5 ? 10.229 -4.605 12.938 1.00 0.00 1267 ALA A CA 7
ATOM 14871 C C . ALA A 1 5 ? 11.387 -4.899 11.994 1.00 0.00 1267 ALA A C 7
ATOM 14872 O O . ALA A 1 5 ? 11.956 -3.984 11.414 1.00 0.00 1267 ALA A O 7
ATOM 14879 N N . ASP A 1 6 ? 11.711 -6.176 11.819 1.00 0.00 1268 ASP A N 7
ATOM 14880 C CA . ASP A 1 6 ? 12.814 -6.580 10.947 1.00 0.00 1268 ASP A CA 7
ATOM 14881 C C . ASP A 1 6 ? 12.561 -6.145 9.508 1.00 0.00 1268 ASP A C 7
ATOM 14882 O O . ASP A 1 6 ? 13.478 -5.728 8.798 1.00 0.00 1268 ASP A O 7
ATOM 14891 N N . LEU A 1 7 ? 11.304 -6.217 9.099 1.00 0.00 1269 LEU A N 7
ATOM 14892 C CA . LEU A 1 7 ? 10.913 -5.856 7.746 1.00 0.00 1269 LEU A CA 7
ATOM 14893 C C . LEU A 1 7 ? 11.145 -4.378 7.461 1.00 0.00 1269 LEU A C 7
ATOM 14894 O O . LEU A 1 7 ? 11.703 -4.021 6.432 1.00 0.00 1269 LEU A O 7
ATOM 14910 N N . LEU A 1 8 ? 10.749 -3.523 8.385 1.00 0.00 1270 LEU A N 7
ATOM 14911 C CA . LEU A 1 8 ? 10.882 -2.083 8.183 1.00 0.00 1270 LEU A CA 7
ATOM 14912 C C . LEU A 1 8 ? 12.248 -1.560 8.604 1.00 0.00 1270 LEU A C 7
ATOM 14913 O O . LEU A 1 8 ? 12.759 -0.611 8.009 1.00 0.00 1270 LEU A O 7
ATOM 14929 N N . ARG A 1 9 ? 12.845 -2.176 9.613 1.00 0.00 1271 ARG A N 7
ATOM 14930 C CA . ARG A 1 9 ? 14.151 -1.731 10.089 1.00 0.00 1271 ARG A CA 7
ATOM 14931 C C . ARG A 1 9 ? 15.224 -2.044 9.057 1.00 0.00 1271 ARG A C 7
ATOM 14932 O O . ARG A 1 9 ? 16.288 -1.424 9.039 1.00 0.00 1271 ARG A O 7
ATOM 14953 N N . GLN A 1 10 ? 14.941 -3.015 8.202 1.00 0.00 1272 GLN A N 7
ATOM 14954 C CA . GLN A 1 10 ? 15.874 -3.390 7.155 1.00 0.00 1272 GLN A CA 7
ATOM 14955 C C . GLN A 1 10 ? 15.415 -2.835 5.814 1.00 0.00 1272 GLN A C 7
ATOM 14956 O O . GLN A 1 10 ? 16.195 -2.763 4.871 1.00 0.00 1272 GLN A O 7
ATOM 14970 N N . GLY A 1 11 ? 14.143 -2.455 5.738 1.00 0.00 1273 GLY A N 7
ATOM 14971 C CA . GLY A 1 11 ? 13.604 -1.900 4.512 1.00 0.00 1273 GLY A CA 7
ATOM 14972 C C . GLY A 1 11 ? 13.032 -2.970 3.608 1.00 0.00 1273 GLY A C 7
ATOM 14973 O O . GLY A 1 11 ? 13.718 -3.469 2.720 1.00 0.00 1273 GLY A O 7
ATOM 14977 N N . ALA A 1 12 ? 11.777 -3.321 3.834 1.00 0.00 1274 ALA A N 7
ATOM 14978 C CA . ALA A 1 12 ? 11.116 -4.356 3.056 1.00 0.00 1274 ALA A CA 7
ATOM 14979 C C . ALA A 1 12 ? 10.897 -3.923 1.616 1.00 0.00 1274 ALA A C 7
ATOM 14980 O O . ALA A 1 12 ? 9.970 -3.169 1.313 1.00 0.00 1274 ALA A O 7
ATOM 14987 N N . ALA A 1 13 ? 11.767 -4.385 0.736 1.00 0.00 1275 ALA A N 7
ATOM 14988 C CA . ALA A 1 13 ? 11.654 -4.068 -0.673 1.00 0.00 1275 ALA A CA 7
ATOM 14989 C C . ALA A 1 13 ? 10.501 -4.858 -1.274 1.00 0.00 1275 ALA A C 7
ATOM 14990 O O . ALA A 1 13 ? 10.412 -6.070 -1.097 1.00 0.00 1275 ALA A O 7
ATOM 14997 N N . CYS A 1 14 ? 9.608 -4.175 -1.964 1.00 0.00 1276 CYS A N 7
ATOM 14998 C CA . CYS A 1 14 ? 8.456 -4.825 -2.563 1.00 0.00 1276 CYS A CA 7
ATOM 14999 C C . CYS A 1 14 ? 8.317 -4.443 -4.034 1.00 0.00 1276 CYS A C 7
ATOM 15000 O O . CYS A 1 14 ? 9.161 -3.725 -4.585 1.00 0.00 1276 CYS A O 7
ATOM 15008 N N . SER A 1 15 ? 7.261 -4.934 -4.664 1.00 0.00 1277 SER A N 7
ATOM 15009 C CA . SER A 1 15 ? 6.982 -4.654 -6.065 1.00 0.00 1277 SER A CA 7
ATOM 15010 C C . SER A 1 15 ? 5.529 -4.970 -6.367 1.00 0.00 1277 SER A C 7
ATOM 15011 O O . SER A 1 15 ? 5.173 -6.113 -6.649 1.00 0.00 1277 SER A O 7
ATOM 15019 N N . VAL A 1 16 ? 4.697 -3.951 -6.295 1.00 0.00 1278 VAL A N 7
ATOM 15020 C CA . VAL A 1 16 ? 3.279 -4.102 -6.538 1.00 0.00 1278 VAL A CA 7
ATOM 15021 C C . VAL A 1 16 ? 2.811 -3.044 -7.534 1.00 0.00 1278 VAL A C 7
ATOM 15022 O O . VAL A 1 16 ? 3.478 -2.024 -7.711 1.00 0.00 1278 VAL A O 7
ATOM 15035 N N . LEU A 1 17 ? 1.691 -3.279 -8.206 1.00 0.00 1279 LEU A N 7
ATOM 15036 C CA . LEU A 1 17 ? 1.196 -2.307 -9.162 1.00 0.00 1279 LEU A CA 7
ATOM 15037 C C . LEU A 1 17 ? 0.159 -1.402 -8.529 1.00 0.00 1279 LEU A C 7
ATOM 15038 O O . LEU A 1 17 ? -0.480 -1.758 -7.539 1.00 0.00 1279 LEU A O 7
ATOM 15054 N N . TYR A 1 18 ? -0.017 -0.240 -9.124 1.00 0.00 1280 TYR A N 7
ATOM 15055 C CA . TYR A 1 18 ? -0.950 0.744 -8.613 1.00 0.00 1280 TYR A CA 7
ATOM 15056 C C . TYR A 1 18 ? -2.189 0.820 -9.485 1.00 0.00 1280 TYR A C 7
ATOM 15057 O O . TYR A 1 18 ? -2.150 0.464 -10.663 1.00 0.00 1280 TYR A O 7
ATOM 15075 N N . LEU A 1 19 ? -3.280 1.276 -8.894 1.00 0.00 1281 LEU A N 7
ATOM 15076 C CA . LEU A 1 19 ? -4.534 1.419 -9.612 1.00 0.00 1281 LEU A CA 7
ATOM 15077 C C . LEU A 1 19 ? -4.911 2.886 -9.705 1.00 0.00 1281 LEU A C 7
ATOM 15078 O O . LEU A 1 19 ? -4.984 3.445 -10.794 1.00 0.00 1281 LEU A O 7
ATOM 15094 N N . THR A 1 20 ? -5.130 3.509 -8.553 1.00 0.00 1282 THR A N 7
ATOM 15095 C CA . THR A 1 20 ? -5.497 4.923 -8.510 1.00 0.00 1282 THR A CA 7
ATOM 15096 C C . THR A 1 20 ? -5.634 5.423 -7.073 1.00 0.00 1282 THR A C 7
ATOM 15097 O O . THR A 1 20 ? -5.823 4.642 -6.144 1.00 0.00 1282 THR A O 7
ATOM 15108 N N . SER A 1 21 ? -5.519 6.731 -6.909 1.00 0.00 1283 SER A N 7
ATOM 15109 C CA . SER A 1 21 ? -5.625 7.375 -5.612 1.00 0.00 1283 SER A CA 7
ATOM 15110 C C . SER A 1 21 ? -7.039 7.918 -5.397 1.00 0.00 1283 SER A C 7
ATOM 15111 O O . SER A 1 21 ? -7.667 8.410 -6.336 1.00 0.00 1283 SER A O 7
ATOM 15119 N N . VAL A 1 22 ? -7.546 7.806 -4.170 1.00 0.00 1284 VAL A N 7
ATOM 15120 C CA . VAL A 1 22 ? -8.890 8.277 -3.834 1.00 0.00 1284 VAL A CA 7
ATOM 15121 C C . VAL A 1 22 ? -8.909 8.884 -2.429 1.00 0.00 1284 VAL A C 7
ATOM 15122 O O . VAL A 1 22 ? -8.406 8.281 -1.486 1.00 0.00 1284 VAL A O 7
ATOM 15135 N N . GLU A 1 23 ? -9.492 10.070 -2.295 1.00 0.00 1285 GLU A N 7
ATOM 15136 C CA . GLU A 1 23 ? -9.568 10.746 -1.001 1.00 0.00 1285 GLU A CA 7
ATOM 15137 C C . GLU A 1 23 ? -10.407 9.939 -0.014 1.00 0.00 1285 GLU A C 7
ATOM 15138 O O . GLU A 1 23 ? -11.500 9.480 -0.351 1.00 0.00 1285 GLU A O 7
ATOM 15150 N N . THR A 1 24 ? -9.895 9.768 1.205 1.00 0.00 1286 THR A N 7
ATOM 15151 C CA . THR A 1 24 ? -10.595 8.985 2.218 1.00 0.00 1286 THR A CA 7
ATOM 15152 C C . THR A 1 24 ? -10.418 9.569 3.620 1.00 0.00 1286 THR A C 7
ATOM 15153 O O . THR A 1 24 ? -10.508 8.851 4.615 1.00 0.00 1286 THR A O 7
ATOM 15164 N N . GLU A 1 25 ? -10.185 10.874 3.694 1.00 0.00 1287 GLU A N 7
ATOM 15165 C CA . GLU A 1 25 ? -9.982 11.557 4.970 1.00 0.00 1287 GLU A CA 7
ATOM 15166 C C . GLU A 1 25 ? -11.178 11.409 5.913 1.00 0.00 1287 GLU A C 7
ATOM 15167 O O . GLU A 1 25 ? -11.006 11.204 7.117 1.00 0.00 1287 GLU A O 7
ATOM 15179 N N . SER A 1 26 ? -12.381 11.513 5.367 1.00 0.00 1288 SER A N 7
ATOM 15180 C CA . SER A 1 26 ? -13.588 11.405 6.173 1.00 0.00 1288 SER A CA 7
ATOM 15181 C C . SER A 1 26 ? -14.038 9.953 6.313 1.00 0.00 1288 SER A C 7
ATOM 15182 O O . SER A 1 26 ? -14.899 9.634 7.133 1.00 0.00 1288 SER A O 7
ATOM 15190 N N . LEU A 1 27 ? -13.439 9.072 5.528 1.00 0.00 1289 LEU A N 7
ATOM 15191 C CA . LEU A 1 27 ? -13.799 7.661 5.560 1.00 0.00 1289 LEU A CA 7
ATOM 15192 C C . LEU A 1 27 ? -13.121 6.936 6.714 1.00 0.00 1289 LEU A C 7
ATOM 15193 O O . LEU A 1 27 ? -12.146 7.424 7.294 1.00 0.00 1289 LEU A O 7
ATOM 15209 N N . THR A 1 28 ? -13.644 5.764 7.028 1.00 0.00 1290 THR A N 7
ATOM 15210 C CA . THR A 1 28 ? -13.108 4.940 8.094 1.00 0.00 1290 THR A CA 7
ATOM 15211 C C . THR A 1 28 ? -12.058 3.985 7.525 1.00 0.00 1290 THR A C 7
ATOM 15212 O O . THR A 1 28 ? -11.641 4.140 6.378 1.00 0.00 1290 THR A O 7
ATOM 15223 N N . GLY A 1 29 ? -11.642 3.009 8.323 1.00 0.00 1291 GLY A N 7
ATOM 15224 C CA . GLY A 1 29 ? -10.638 2.052 7.890 1.00 0.00 1291 GLY A CA 7
ATOM 15225 C C . GLY A 1 29 ? -11.008 1.329 6.602 1.00 0.00 1291 GLY A C 7
ATOM 15226 O O . GLY A 1 29 ? -10.505 1.671 5.534 1.00 0.00 1291 GLY A O 7
ATOM 15230 N N . PRO A 1 30 ? -11.893 0.322 6.668 1.00 0.00 1292 PRO A N 7
ATOM 15231 C CA . PRO A 1 30 ? -12.308 -0.447 5.488 1.00 0.00 1292 PRO A CA 7
ATOM 15232 C C . PRO A 1 30 ? -12.971 0.415 4.417 1.00 0.00 1292 PRO A C 7
ATOM 15233 O O . PRO A 1 30 ? -12.751 0.210 3.221 1.00 0.00 1292 PRO A O 7
ATOM 15244 N N . GLN A 1 31 ? -13.775 1.378 4.846 1.00 0.00 1293 GLN A N 7
ATOM 15245 C CA . GLN A 1 31 ? -14.470 2.265 3.915 1.00 0.00 1293 GLN A CA 7
ATOM 15246 C C . GLN A 1 31 ? -13.484 3.048 3.053 1.00 0.00 1293 GLN A C 7
ATOM 15247 O O . GLN A 1 31 ? -13.783 3.376 1.903 1.00 0.00 1293 GLN A O 7
ATOM 15261 N N . ALA A 1 32 ? -12.314 3.349 3.609 1.00 0.00 1294 ALA A N 7
ATOM 15262 C CA . ALA A 1 32 ? -11.284 4.064 2.872 1.00 0.00 1294 ALA A CA 7
ATOM 15263 C C . ALA A 1 32 ? -10.920 3.278 1.624 1.00 0.00 1294 ALA A C 7
ATOM 15264 O O . ALA A 1 32 ? -10.914 3.807 0.513 1.00 0.00 1294 ALA A O 7
ATOM 15271 N N . VAL A 1 33 ? -10.640 2.000 1.819 1.00 0.00 1295 VAL A N 7
ATOM 15272 C CA . VAL A 1 33 ? -10.302 1.117 0.718 1.00 0.00 1295 VAL A CA 7
ATOM 15273 C C . VAL A 1 33 ? -11.510 0.924 -0.185 1.00 0.00 1295 VAL A C 7
ATOM 15274 O O . VAL A 1 33 ? -11.372 0.777 -1.391 1.00 0.00 1295 VAL A O 7
ATOM 15287 N N . ALA A 1 34 ? -12.695 0.944 0.414 1.00 0.00 1296 ALA A N 7
ATOM 15288 C CA . ALA A 1 34 ? -13.939 0.759 -0.322 1.00 0.00 1296 ALA A CA 7
ATOM 15289 C C . ALA A 1 34 ? -14.149 1.833 -1.375 1.00 0.00 1296 ALA A C 7
ATOM 15290 O O . ALA A 1 34 ? -14.306 1.511 -2.551 1.00 0.00 1296 ALA A O 7
ATOM 15297 N N . ARG A 1 35 ? -14.150 3.100 -0.972 1.00 0.00 1297 ARG A N 7
ATOM 15298 C CA . ARG A 1 35 ? -14.340 4.178 -1.936 1.00 0.00 1297 ARG A CA 7
ATOM 15299 C C . ARG A 1 35 ? -13.216 4.153 -2.960 1.00 0.00 1297 ARG A C 7
ATOM 15300 O O . ARG A 1 35 ? -13.445 4.354 -4.152 1.00 0.00 1297 ARG A O 7
ATOM 15321 N N . ALA A 1 36 ? -12.007 3.875 -2.491 1.00 0.00 1298 ALA A N 7
ATOM 15322 C CA . ALA A 1 36 ? -10.848 3.804 -3.365 1.00 0.00 1298 ALA A CA 7
ATOM 15323 C C . ALA A 1 36 ? -10.995 2.672 -4.385 1.00 0.00 1298 ALA A C 7
ATOM 15324 O O . ALA A 1 36 ? -10.717 2.857 -5.569 1.00 0.00 1298 ALA A O 7
ATOM 15331 N N . SER A 1 37 ? -11.465 1.516 -3.927 1.00 0.00 1299 SER A N 7
ATOM 15332 C CA . SER A 1 37 ? -11.648 0.362 -4.799 1.00 0.00 1299 SER A CA 7
ATOM 15333 C C . SER A 1 37 ? -12.821 0.574 -5.743 1.00 0.00 1299 SER A C 7
ATOM 15334 O O . SER A 1 37 ? -12.684 0.443 -6.957 1.00 0.00 1299 SER A O 7
ATOM 15342 N N . SER A 1 38 ? -13.971 0.922 -5.177 1.00 0.00 1300 SER A N 7
ATOM 15343 C CA . SER A 1 38 ? -15.180 1.137 -5.958 1.00 0.00 1300 SER A CA 7
ATOM 15344 C C . SER A 1 38 ? -14.979 2.201 -7.030 1.00 0.00 1300 SER A C 7
ATOM 15345 O O . SER A 1 38 ? -15.466 2.050 -8.146 1.00 0.00 1300 SER A O 7
ATOM 15353 N N . ALA A 1 39 ? -14.254 3.265 -6.703 1.00 0.00 1301 ALA A N 7
ATOM 15354 C CA . ALA A 1 39 ? -13.998 4.326 -7.670 1.00 0.00 1301 ALA A CA 7
ATOM 15355 C C . ALA A 1 39 ? -13.204 3.784 -8.849 1.00 0.00 1301 ALA A C 7
ATOM 15356 O O . ALA A 1 39 ? -13.411 4.186 -9.994 1.00 0.00 1301 ALA A O 7
ATOM 15363 N N . ALA A 1 40 ? -12.300 2.860 -8.559 1.00 0.00 1302 ALA A N 7
ATOM 15364 C CA . ALA A 1 40 ? -11.479 2.241 -9.586 1.00 0.00 1302 ALA A CA 7
ATOM 15365 C C . ALA A 1 40 ? -12.306 1.261 -10.416 1.00 0.00 1302 ALA A C 7
ATOM 15366 O O . ALA A 1 40 ? -12.150 1.166 -11.633 1.00 0.00 1302 ALA A O 7
ATOM 15373 N N . LEU A 1 41 ? -13.197 0.541 -9.754 1.00 0.00 1303 LEU A N 7
ATOM 15374 C CA . LEU A 1 41 ? -14.054 -0.425 -10.434 1.00 0.00 1303 LEU A CA 7
ATOM 15375 C C . LEU A 1 41 ? -15.106 0.286 -11.274 1.00 0.00 1303 LEU A C 7
ATOM 15376 O O . LEU A 1 41 ? -15.354 -0.070 -12.427 1.00 0.00 1303 LEU A O 7
ATOM 15392 N N . SER A 1 42 ? -15.712 1.299 -10.680 1.00 0.00 1304 SER A N 7
ATOM 15393 C CA . SER A 1 42 ? -16.762 2.065 -11.326 1.00 0.00 1304 SER A CA 7
ATOM 15394 C C . SER A 1 42 ? -16.228 3.010 -12.398 1.00 0.00 1304 SER A C 7
ATOM 15395 O O . SER A 1 42 ? -16.933 3.317 -13.359 1.00 0.00 1304 SER A O 7
ATOM 15403 N N . CYS A 1 43 ? -14.996 3.478 -12.250 1.00 0.00 1305 CYS A N 7
ATOM 15404 C CA . CYS A 1 43 ? -14.451 4.407 -13.231 1.00 0.00 1305 CYS A CA 7
ATOM 15405 C C . CYS A 1 43 ? -12.951 4.230 -13.436 1.00 0.00 1305 CYS A C 7
ATOM 15406 O O . CYS A 1 43 ? -12.520 3.790 -14.498 1.00 0.00 1305 CYS A O 7
ATOM 15414 N N . SER A 1 44 ? -12.172 4.572 -12.411 1.00 0.00 1306 SER A N 7
ATOM 15415 C CA . SER A 1 44 ? -10.711 4.497 -12.469 1.00 0.00 1306 SER A CA 7
ATOM 15416 C C . SER A 1 44 ? -10.165 5.493 -13.486 1.00 0.00 1306 SER A C 7
ATOM 15417 O O . SER A 1 44 ? -10.154 5.227 -14.689 1.00 0.00 1306 SER A O 7
ATOM 15425 N N . PRO A 1 45 ? -9.724 6.672 -13.015 1.00 0.00 1307 PRO A N 7
ATOM 15426 C CA . PRO A 1 45 ? -9.157 7.700 -13.890 1.00 0.00 1307 PRO A CA 7
ATOM 15427 C C . PRO A 1 45 ? -7.906 7.187 -14.594 1.00 0.00 1307 PRO A C 7
ATOM 15428 O O . PRO A 1 45 ? -7.555 7.632 -15.686 1.00 0.00 1307 PRO A O 7
ATOM 15439 N N . ARG A 1 46 ? -7.244 6.236 -13.951 1.00 0.00 1308 ARG A N 7
ATOM 15440 C CA . ARG A 1 46 ? -6.042 5.627 -14.492 1.00 0.00 1308 ARG A CA 7
ATOM 15441 C C . ARG A 1 46 ? -6.435 4.458 -15.393 1.00 0.00 1308 ARG A C 7
ATOM 15442 O O . ARG A 1 46 ? -7.234 3.607 -14.994 1.00 0.00 1308 ARG A O 7
ATOM 15463 N N . PRO A 1 47 ? -5.892 4.414 -16.619 1.00 0.00 1309 PRO A N 7
ATOM 15464 C CA . PRO A 1 47 ? -6.206 3.364 -17.602 1.00 0.00 1309 PRO A CA 7
ATOM 15465 C C . PRO A 1 47 ? -5.950 1.935 -17.103 1.00 0.00 1309 PRO A C 7
ATOM 15466 O O . PRO A 1 47 ? -6.891 1.212 -16.762 1.00 0.00 1309 PRO A O 7
ATOM 15477 N N . THR A 1 48 ? -4.690 1.523 -17.065 1.00 0.00 1310 THR A N 7
ATOM 15478 C CA . THR A 1 48 ? -4.349 0.174 -16.637 1.00 0.00 1310 THR A CA 7
ATOM 15479 C C . THR A 1 48 ? -3.326 0.186 -15.499 1.00 0.00 1310 THR A C 7
ATOM 15480 O O . THR A 1 48 ? -2.468 1.069 -15.442 1.00 0.00 1310 THR A O 7
ATOM 15491 N N . PRO A 1 49 ? -3.421 -0.785 -14.571 1.00 0.00 1311 PRO A N 7
ATOM 15492 C CA . PRO A 1 49 ? -2.496 -0.904 -13.438 1.00 0.00 1311 PRO A CA 7
ATOM 15493 C C . PRO A 1 49 ? -1.043 -1.011 -13.891 1.00 0.00 1311 PRO A C 7
ATOM 15494 O O . PRO A 1 49 ? -0.734 -1.719 -14.855 1.00 0.00 1311 PRO A O 7
ATOM 15505 N N . ALA A 1 50 ? -0.157 -0.317 -13.194 1.00 0.00 1312 ALA A N 7
ATOM 15506 C CA . ALA A 1 50 ? 1.259 -0.336 -13.535 1.00 0.00 1312 ALA A CA 7
ATOM 15507 C C . ALA A 1 50 ? 2.097 -0.717 -12.332 1.00 0.00 1312 ALA A C 7
ATOM 15508 O O . ALA A 1 50 ? 1.922 -0.152 -11.251 1.00 0.00 1312 ALA A O 7
ATOM 15515 N N . VAL A 1 51 ? 2.990 -1.681 -12.514 1.00 0.00 1313 VAL A N 7
ATOM 15516 C CA . VAL A 1 51 ? 3.858 -2.126 -11.435 1.00 0.00 1313 VAL A CA 7
ATOM 15517 C C . VAL A 1 51 ? 4.827 -1.014 -11.053 1.00 0.00 1313 VAL A C 7
ATOM 15518 O O . VAL A 1 51 ? 5.648 -0.576 -11.862 1.00 0.00 1313 VAL A O 7
ATOM 15531 N N . VAL A 1 52 ? 4.706 -0.547 -9.824 1.00 0.00 1314 VAL A N 7
ATOM 15532 C CA . VAL A 1 52 ? 5.546 0.532 -9.327 1.00 0.00 1314 VAL A CA 7
ATOM 15533 C C . VAL A 1 52 ? 6.498 0.037 -8.240 1.00 0.00 1314 VAL A C 7
ATOM 15534 O O . VAL A 1 52 ? 6.474 -1.142 -7.870 1.00 0.00 1314 VAL A O 7
ATOM 15547 N N . HIS A 1 53 ? 7.340 0.932 -7.735 1.00 0.00 1315 HIS A N 7
ATOM 15548 C CA . HIS A 1 53 ? 8.300 0.578 -6.702 1.00 0.00 1315 HIS A CA 7
ATOM 15549 C C . HIS A 1 53 ? 7.720 0.818 -5.316 1.00 0.00 1315 HIS A C 7
ATOM 15550 O O . HIS A 1 53 ? 7.591 1.957 -4.863 1.00 0.00 1315 HIS A O 7
ATOM 15564 N N . PHE A 1 54 ? 7.379 -0.267 -4.651 1.00 0.00 1316 PHE A N 7
ATOM 15565 C CA . PHE A 1 54 ? 6.810 -0.204 -3.321 1.00 0.00 1316 PHE A CA 7
ATOM 15566 C C . PHE A 1 54 ? 7.826 -0.702 -2.306 1.00 0.00 1316 PHE A C 7
ATOM 15567 O O . PHE A 1 54 ? 8.477 -1.718 -2.525 1.00 0.00 1316 PHE A O 7
ATOM 15584 N N . LYS A 1 55 ? 7.997 0.036 -1.224 1.00 0.00 1317 LYS A N 7
ATOM 15585 C CA . LYS A 1 55 ? 8.936 -0.359 -0.181 1.00 0.00 1317 LYS A CA 7
ATOM 15586 C C . LYS A 1 55 ? 8.389 -0.025 1.200 1.00 0.00 1317 LYS A C 7
ATOM 15587 O O . LYS A 1 55 ? 7.621 0.926 1.361 1.00 0.00 1317 LYS A O 7
ATOM 15606 N N . VAL A 1 56 ? 8.773 -0.817 2.186 1.00 0.00 1318 VAL A N 7
ATOM 15607 C CA . VAL A 1 56 ? 8.332 -0.605 3.553 1.00 0.00 1318 VAL A CA 7
ATOM 15608 C C . VAL A 1 56 ? 9.483 -0.093 4.407 1.00 0.00 1318 VAL A C 7
ATOM 15609 O O . VAL A 1 56 ? 10.554 -0.701 4.455 1.00 0.00 1318 VAL A O 7
ATOM 15622 N N . SER A 1 57 ? 9.260 1.027 5.072 1.00 0.00 1319 SER A N 7
ATOM 15623 C CA . SER A 1 57 ? 10.271 1.620 5.927 1.00 0.00 1319 SER A CA 7
ATOM 15624 C C . SER A 1 57 ? 9.683 1.896 7.304 1.00 0.00 1319 SER A C 7
ATOM 15625 O O . SER A 1 57 ? 8.463 1.975 7.464 1.00 0.00 1319 SER A O 7
ATOM 15633 N N . ALA A 1 58 ? 10.546 2.045 8.297 1.00 0.00 1320 ALA A N 7
ATOM 15634 C CA . ALA A 1 58 ? 10.105 2.311 9.657 1.00 0.00 1320 ALA A CA 7
ATOM 15635 C C . ALA A 1 58 ? 9.727 3.777 9.836 1.00 0.00 1320 ALA A C 7
ATOM 15636 O O . ALA A 1 58 ? 9.256 4.185 10.898 1.00 0.00 1320 ALA A O 7
ATOM 15643 N N . GLN A 1 59 ? 9.942 4.565 8.791 1.00 0.00 1321 GLN A N 7
ATOM 15644 C CA . GLN A 1 59 ? 9.619 5.984 8.821 1.00 0.00 1321 GLN A CA 7
ATOM 15645 C C . GLN A 1 59 ? 8.516 6.307 7.823 1.00 0.00 1321 GLN A C 7
ATOM 15646 O O . GLN A 1 59 ? 8.194 7.474 7.599 1.00 0.00 1321 GLN A O 7
ATOM 15660 N N . GLY A 1 60 ? 7.937 5.274 7.224 1.00 0.00 1322 GLY A N 7
ATOM 15661 C CA . GLY A 1 60 ? 6.873 5.489 6.269 1.00 0.00 1322 GLY A CA 7
ATOM 15662 C C . GLY A 1 60 ? 6.866 4.466 5.156 1.00 0.00 1322 GLY A C 7
ATOM 15663 O O . GLY A 1 60 ? 7.694 3.559 5.123 1.00 0.00 1322 GLY A O 7
ATOM 15667 N N . ILE A 1 61 ? 5.924 4.617 4.242 1.00 0.00 1323 ILE A N 7
ATOM 15668 C CA . ILE A 1 61 ? 5.786 3.712 3.111 1.00 0.00 1323 ILE A CA 7
ATOM 15669 C C . ILE A 1 61 ? 6.311 4.385 1.845 1.00 0.00 1323 ILE A C 7
ATOM 15670 O O . ILE A 1 61 ? 6.324 5.606 1.752 1.00 0.00 1323 ILE A O 7
ATOM 15686 N N . THR A 1 62 ? 6.744 3.598 0.878 1.00 0.00 1324 THR A N 7
ATOM 15687 C CA . THR A 1 62 ? 7.271 4.150 -0.354 1.00 0.00 1324 THR A CA 7
ATOM 15688 C C . THR A 1 62 ? 6.283 4.018 -1.510 1.00 0.00 1324 THR A C 7
ATOM 15689 O O . THR A 1 62 ? 5.919 2.912 -1.909 1.00 0.00 1324 THR A O 7
ATOM 15700 N N . LEU A 1 63 ? 5.849 5.161 -2.028 1.00 0.00 1325 LEU A N 7
ATOM 15701 C CA . LEU A 1 63 ? 4.922 5.212 -3.147 1.00 0.00 1325 LEU A CA 7
ATOM 15702 C C . LEU A 1 63 ? 5.596 5.962 -4.288 1.00 0.00 1325 LEU A C 7
ATOM 15703 O O . LEU A 1 63 ? 5.229 7.082 -4.624 1.00 0.00 1325 LEU A O 7
ATOM 15719 N N . THR A 1 64 ? 6.596 5.330 -4.873 1.00 0.00 1326 THR A N 7
ATOM 15720 C CA . THR A 1 64 ? 7.382 5.942 -5.937 1.00 0.00 1326 THR A CA 7
ATOM 15721 C C . THR A 1 64 ? 7.464 5.045 -7.171 1.00 0.00 1326 THR A C 7
ATOM 15722 O O . THR A 1 64 ? 7.330 3.826 -7.079 1.00 0.00 1326 THR A O 7
ATOM 15733 N N . ASP A 1 65 ? 7.667 5.658 -8.325 1.00 0.00 1327 ASP A N 7
ATOM 15734 C CA . ASP A 1 65 ? 7.813 4.920 -9.567 1.00 0.00 1327 ASP A CA 7
ATOM 15735 C C . ASP A 1 65 ? 9.229 5.136 -10.077 1.00 0.00 1327 ASP A C 7
ATOM 15736 O O . ASP A 1 65 ? 9.654 6.272 -10.276 1.00 0.00 1327 ASP A O 7
ATOM 15745 N N . ASN A 1 66 ? 9.961 4.054 -10.273 1.00 0.00 1328 ASN A N 7
ATOM 15746 C CA . ASN A 1 66 ? 11.343 4.141 -10.728 1.00 0.00 1328 ASN A CA 7
ATOM 15747 C C . ASN A 1 66 ? 11.425 4.567 -12.187 1.00 0.00 1328 ASN A C 7
ATOM 15748 O O . ASN A 1 66 ? 12.387 5.210 -12.602 1.00 0.00 1328 ASN A O 7
ATOM 15759 N N . GLN A 1 67 ? 10.400 4.235 -12.958 1.00 0.00 1329 GLN A N 7
ATOM 15760 C CA . GLN A 1 67 ? 10.378 4.579 -14.370 1.00 0.00 1329 GLN A CA 7
ATOM 15761 C C . GLN A 1 67 ? 9.571 5.846 -14.599 1.00 0.00 1329 GLN A C 7
ATOM 15762 O O . GLN A 1 67 ? 9.935 6.681 -15.428 1.00 0.00 1329 GLN A O 7
ATOM 15776 N N . ARG A 1 68 ? 8.480 5.977 -13.851 1.00 0.00 1330 ARG A N 7
ATOM 15777 C CA . ARG A 1 68 ? 7.590 7.132 -13.957 1.00 0.00 1330 ARG A CA 7
ATOM 15778 C C . ARG A 1 68 ? 7.038 7.247 -15.372 1.00 0.00 1330 ARG A C 7
ATOM 15779 O O . ARG A 1 68 ? 7.145 8.295 -16.008 1.00 0.00 1330 ARG A O 7
ATOM 15800 N N . LYS A 1 69 ? 6.438 6.169 -15.857 1.00 0.00 1331 LYS A N 7
ATOM 15801 C CA . LYS A 1 69 ? 5.888 6.161 -17.204 1.00 0.00 1331 LYS A CA 7
ATOM 15802 C C . LYS A 1 69 ? 4.593 6.945 -17.231 1.00 0.00 1331 LYS A C 7
ATOM 15803 O O . LYS A 1 69 ? 4.318 7.696 -18.164 1.00 0.00 1331 LYS A O 7
ATOM 15822 N N . LEU A 1 70 ? 3.811 6.758 -16.187 1.00 0.00 1332 LEU A N 7
ATOM 15823 C CA . LEU A 1 70 ? 2.522 7.410 -16.065 1.00 0.00 1332 LEU A CA 7
ATOM 15824 C C . LEU A 1 70 ? 2.610 8.644 -15.174 1.00 0.00 1332 LEU A C 7
ATOM 15825 O O . LEU A 1 70 ? 2.464 9.775 -15.641 1.00 0.00 1332 LEU A O 7
ATOM 15841 N N . PHE A 1 71 ? 2.907 8.395 -13.898 1.00 0.00 1333 PHE A N 7
ATOM 15842 C CA . PHE A 1 71 ? 3.036 9.428 -12.872 1.00 0.00 1333 PHE A CA 7
ATOM 15843 C C . PHE A 1 71 ? 3.022 8.747 -11.511 1.00 0.00 1333 PHE A C 7
ATOM 15844 O O . PHE A 1 71 ? 2.405 7.691 -11.364 1.00 0.00 1333 PHE A O 7
ATOM 15861 N N . PHE A 1 72 ? 3.724 9.311 -10.539 1.00 0.00 1334 PHE A N 7
ATOM 15862 C CA . PHE A 1 72 ? 3.730 8.752 -9.196 1.00 0.00 1334 PHE A CA 7
ATOM 15863 C C . PHE A 1 72 ? 4.266 9.759 -8.192 1.00 0.00 1334 PHE A C 7
ATOM 15864 O O . PHE A 1 72 ? 4.472 10.928 -8.527 1.00 0.00 1334 PHE A O 7
ATOM 15881 N N . ARG A 1 73 ? 4.499 9.305 -6.968 1.00 0.00 1335 ARG A N 7
ATOM 15882 C CA . ARG A 1 73 ? 4.976 10.181 -5.914 1.00 0.00 1335 ARG A CA 7
ATOM 15883 C C . ARG A 1 73 ? 6.326 9.732 -5.369 1.00 0.00 1335 ARG A C 7
ATOM 15884 O O . ARG A 1 73 ? 7.230 9.392 -6.131 1.00 0.00 1335 ARG A O 7
ATOM 15905 N N . ARG A 1 74 ? 6.443 9.738 -4.047 1.00 0.00 1336 ARG A N 7
ATOM 15906 C CA . ARG A 1 74 ? 7.666 9.360 -3.359 1.00 0.00 1336 ARG A CA 7
ATOM 15907 C C . ARG A 1 74 ? 7.312 8.635 -2.065 1.00 0.00 1336 ARG A C 7
ATOM 15908 O O . ARG A 1 74 ? 6.240 8.039 -1.961 1.00 0.00 1336 ARG A O 7
ATOM 15929 N N . HIS A 1 75 ? 8.192 8.683 -1.077 1.00 0.00 1337 HIS A N 7
ATOM 15930 C CA . HIS A 1 75 ? 7.918 8.020 0.182 1.00 0.00 1337 HIS A CA 7
ATOM 15931 C C . HIS A 1 75 ? 6.961 8.864 1.019 1.00 0.00 1337 HIS A C 7
ATOM 15932 O O . HIS A 1 75 ? 7.069 10.093 1.062 1.00 0.00 1337 HIS A O 7
ATOM 15946 N N . TYR A 1 76 ? 6.009 8.197 1.642 1.00 0.00 1338 TYR A N 7
ATOM 15947 C CA . TYR A 1 76 ? 5.039 8.851 2.493 1.00 0.00 1338 TYR A CA 7
ATOM 15948 C C . TYR A 1 76 ? 5.416 8.612 3.944 1.00 0.00 1338 TYR A C 7
ATOM 15949 O O . TYR A 1 76 ? 5.359 7.478 4.423 1.00 0.00 1338 TYR A O 7
ATOM 15967 N N . PRO A 1 77 ? 5.844 9.670 4.645 1.00 0.00 1339 PRO A N 7
ATOM 15968 C CA . PRO A 1 77 ? 6.236 9.583 6.052 1.00 0.00 1339 PRO A CA 7
ATOM 15969 C C . PRO A 1 77 ? 5.143 8.944 6.907 1.00 0.00 1339 PRO A C 7
ATOM 15970 O O . PRO A 1 77 ? 3.950 9.098 6.629 1.00 0.00 1339 PRO A O 7
ATOM 15981 N N . VAL A 1 78 ? 5.557 8.237 7.949 1.00 0.00 1340 VAL A N 7
ATOM 15982 C CA . VAL A 1 78 ? 4.629 7.544 8.833 1.00 0.00 1340 VAL A CA 7
ATOM 15983 C C . VAL A 1 78 ? 3.617 8.505 9.468 1.00 0.00 1340 VAL A C 7
ATOM 15984 O O . VAL A 1 78 ? 2.510 8.103 9.818 1.00 0.00 1340 VAL A O 7
ATOM 15997 N N . ASN A 1 79 ? 3.981 9.780 9.586 1.00 0.00 1341 ASN A N 7
ATOM 15998 C CA . ASN A 1 79 ? 3.078 10.770 10.165 1.00 0.00 1341 ASN A CA 7
ATOM 15999 C C . ASN A 1 79 ? 1.941 11.111 9.203 1.00 0.00 1341 ASN A C 7
ATOM 16000 O O . ASN A 1 79 ? 0.913 11.660 9.608 1.00 0.00 1341 ASN A O 7
ATOM 16011 N N . SER A 1 80 ? 2.130 10.785 7.933 1.00 0.00 1342 SER A N 7
ATOM 16012 C CA . SER A 1 80 ? 1.124 11.039 6.918 1.00 0.00 1342 SER A CA 7
ATOM 16013 C C . SER A 1 80 ? 0.195 9.837 6.787 1.00 0.00 1342 SER A C 7
ATOM 16014 O O . SER A 1 80 ? -0.982 9.979 6.451 1.00 0.00 1342 SER A O 7
ATOM 16022 N N . ILE A 1 81 ? 0.735 8.655 7.063 1.00 0.00 1343 ILE A N 7
ATOM 16023 C CA . ILE A 1 81 ? -0.039 7.425 6.986 1.00 0.00 1343 ILE A CA 7
ATOM 16024 C C . ILE A 1 81 ? -0.999 7.342 8.157 1.00 0.00 1343 ILE A C 7
ATOM 16025 O O . ILE A 1 81 ? -0.617 7.587 9.303 1.00 0.00 1343 ILE A O 7
ATOM 16041 N N . THR A 1 82 ? -2.246 7.021 7.870 1.00 0.00 1344 THR A N 7
ATOM 16042 C CA . THR A 1 82 ? -3.252 6.916 8.904 1.00 0.00 1344 THR A CA 7
ATOM 16043 C C . THR A 1 82 ? -3.816 5.510 8.992 1.00 0.00 1344 THR A C 7
ATOM 16044 O O . THR A 1 82 ? -4.273 5.088 10.054 1.00 0.00 1344 THR A O 7
ATOM 16055 N N . PHE A 1 83 ? -3.775 4.772 7.883 1.00 0.00 1345 PHE A N 7
ATOM 16056 C CA . PHE A 1 83 ? -4.311 3.420 7.871 1.00 0.00 1345 PHE A CA 7
ATOM 16057 C C . PHE A 1 83 ? -3.852 2.654 6.642 1.00 0.00 1345 PHE A C 7
ATOM 16058 O O . PHE A 1 83 ? -3.502 3.239 5.620 1.00 0.00 1345 PHE A O 7
ATOM 16075 N N . SER A 1 84 ? -3.826 1.342 6.768 1.00 0.00 1346 SER A N 7
ATOM 16076 C CA . SER A 1 84 ? -3.429 0.460 5.691 1.00 0.00 1346 SER A CA 7
ATOM 16077 C C . SER A 1 84 ? -4.272 -0.806 5.761 1.00 0.00 1346 SER A C 7
ATOM 16078 O O . SER A 1 84 ? -4.244 -1.518 6.763 1.00 0.00 1346 SER A O 7
ATOM 16086 N N . SER A 1 85 ? -5.046 -1.071 4.722 1.00 0.00 1347 SER A N 7
ATOM 16087 C CA . SER A 1 85 ? -5.898 -2.248 4.710 1.00 0.00 1347 SER A CA 7
ATOM 16088 C C . SER A 1 85 ? -5.655 -3.096 3.472 1.00 0.00 1347 SER A C 7
ATOM 16089 O O . SER A 1 85 ? -5.047 -2.646 2.501 1.00 0.00 1347 SER A O 7
ATOM 16097 N N . THR A 1 86 ? -6.144 -4.323 3.518 1.00 0.00 1348 THR A N 7
ATOM 16098 C CA . THR A 1 86 ? -5.980 -5.260 2.421 1.00 0.00 1348 THR A CA 7
ATOM 16099 C C . THR A 1 86 ? -7.198 -5.280 1.506 1.00 0.00 1348 THR A C 7
ATOM 16100 O O . THR A 1 86 ? -7.115 -5.742 0.371 1.00 0.00 1348 THR A O 7
ATOM 16111 N N . ASP A 1 87 ? -8.320 -4.795 2.019 1.00 0.00 1349 ASP A N 7
ATOM 16112 C CA . ASP A 1 87 ? -9.569 -4.762 1.276 1.00 0.00 1349 ASP A CA 7
ATOM 16113 C C . ASP A 1 87 ? -10.667 -4.116 2.113 1.00 0.00 1349 ASP A C 7
ATOM 16114 O O . ASP A 1 87 ? -10.619 -4.163 3.343 1.00 0.00 1349 ASP A O 7
ATOM 16123 N N . PRO A 1 88 ? -11.642 -3.458 1.470 1.00 0.00 1350 PRO A N 7
ATOM 16124 C CA . PRO A 1 88 ? -12.770 -2.844 2.175 1.00 0.00 1350 PRO A CA 7
ATOM 16125 C C . PRO A 1 88 ? -13.726 -3.885 2.745 1.00 0.00 1350 PRO A C 7
ATOM 16126 O O . PRO A 1 88 ? -13.987 -3.923 3.943 1.00 0.00 1350 PRO A O 7
ATOM 16137 N N . GLN A 1 89 ? -14.244 -4.719 1.856 1.00 0.00 1351 GLN A N 7
ATOM 16138 C CA . GLN A 1 89 ? -15.188 -5.761 2.217 1.00 0.00 1351 GLN A CA 7
ATOM 16139 C C . GLN A 1 89 ? -14.809 -7.065 1.530 1.00 0.00 1351 GLN A C 7
ATOM 16140 O O . GLN A 1 89 ? -15.680 -7.854 1.159 1.00 0.00 1351 GLN A O 7
ATOM 16154 N N . ASP A 1 90 ? -13.500 -7.260 1.336 1.00 0.00 1352 ASP A N 7
ATOM 16155 C CA . ASP A 1 90 ? -12.970 -8.457 0.675 1.00 0.00 1352 ASP A CA 7
ATOM 16156 C C . ASP A 1 90 ? -13.259 -8.407 -0.822 1.00 0.00 1352 ASP A C 7
ATOM 16157 O O . ASP A 1 90 ? -13.830 -9.339 -1.391 1.00 0.00 1352 ASP A O 7
ATOM 16166 N N . ARG A 1 91 ? -12.857 -7.308 -1.452 1.00 0.00 1353 ARG A N 7
ATOM 16167 C CA . ARG A 1 91 ? -13.069 -7.119 -2.883 1.00 0.00 1353 ARG A CA 7
ATOM 16168 C C . ARG A 1 91 ? -12.019 -7.864 -3.701 1.00 0.00 1353 ARG A C 7
ATOM 16169 O O . ARG A 1 91 ? -10.898 -8.083 -3.241 1.00 0.00 1353 ARG A O 7
ATOM 16190 N N . ARG A 1 92 ? -12.392 -8.251 -4.914 1.00 0.00 1354 ARG A N 7
ATOM 16191 C CA . ARG A 1 92 ? -11.487 -8.960 -5.803 1.00 0.00 1354 ARG A CA 7
ATOM 16192 C C . ARG A 1 92 ? -11.222 -8.133 -7.057 1.00 0.00 1354 ARG A C 7
ATOM 16193 O O . ARG A 1 92 ? -12.146 -7.590 -7.662 1.00 0.00 1354 ARG A O 7
ATOM 16214 N N . TRP A 1 93 ? -9.954 -8.032 -7.419 1.00 0.00 1355 TRP A N 7
ATOM 16215 C CA . TRP A 1 93 ? -9.529 -7.278 -8.588 1.00 0.00 1355 TRP A CA 7
ATOM 16216 C C . TRP A 1 93 ? -9.457 -8.193 -9.792 1.00 0.00 1355 TRP A C 7
ATOM 16217 O O . TRP A 1 93 ? -8.990 -9.324 -9.687 1.00 0.00 1355 TRP A O 7
ATOM 16238 N N . THR A 1 94 ? -9.911 -7.716 -10.931 1.00 0.00 1356 THR A N 7
ATOM 16239 C CA . THR A 1 94 ? -9.873 -8.516 -12.131 1.00 0.00 1356 THR A CA 7
ATOM 16240 C C . THR A 1 94 ? -8.803 -7.982 -13.067 1.00 0.00 1356 THR A C 7
ATOM 16241 O O . THR A 1 94 ? -8.928 -6.887 -13.622 1.00 0.00 1356 THR A O 7
ATOM 16252 N N . ASN A 1 95 ? -7.738 -8.750 -13.213 1.00 0.00 1357 ASN A N 7
ATOM 16253 C CA . ASN A 1 95 ? -6.628 -8.373 -14.068 1.00 0.00 1357 ASN A CA 7
ATOM 16254 C C . ASN A 1 95 ? -7.044 -8.448 -15.531 1.00 0.00 1357 ASN A C 7
ATOM 16255 O O . ASN A 1 95 ? -7.994 -9.160 -15.871 1.00 0.00 1357 ASN A O 7
ATOM 16266 N N . PRO A 1 96 ? -6.343 -7.728 -16.422 1.00 0.00 1358 PRO A N 7
ATOM 16267 C CA . PRO A 1 96 ? -6.650 -7.739 -17.858 1.00 0.00 1358 PRO A CA 7
ATOM 16268 C C . PRO A 1 96 ? -6.437 -9.122 -18.463 1.00 0.00 1358 PRO A C 7
ATOM 16269 O O . PRO A 1 96 ? -6.904 -9.419 -19.561 1.00 0.00 1358 PRO A O 7
ATOM 16280 N N . ASP A 1 97 ? -5.740 -9.966 -17.715 1.00 0.00 1359 ASP A N 7
ATOM 16281 C CA . ASP A 1 97 ? -5.444 -11.325 -18.143 1.00 0.00 1359 ASP A CA 7
ATOM 16282 C C . ASP A 1 97 ? -6.640 -12.247 -17.896 1.00 0.00 1359 ASP A C 7
ATOM 16283 O O . ASP A 1 97 ? -6.759 -13.309 -18.507 1.00 0.00 1359 ASP A O 7
ATOM 16292 N N . GLY A 1 98 ? -7.529 -11.830 -17.002 1.00 0.00 1360 GLY A N 7
ATOM 16293 C CA . GLY A 1 98 ? -8.699 -12.632 -16.688 1.00 0.00 1360 GLY A CA 7
ATOM 16294 C C . GLY A 1 98 ? -8.639 -13.204 -15.286 1.00 0.00 1360 GLY A C 7
ATOM 16295 O O . GLY A 1 98 ? -9.658 -13.599 -14.718 1.00 0.00 1360 GLY A O 7
ATOM 16299 N N . THR A 1 99 ? -7.440 -13.244 -14.726 1.00 0.00 1361 THR A N 7
ATOM 16300 C CA . THR A 1 99 ? -7.242 -13.767 -13.385 1.00 0.00 1361 THR A CA 7
ATOM 16301 C C . THR A 1 99 ? -7.698 -12.745 -12.343 1.00 0.00 1361 THR A C 7
ATOM 16302 O O . THR A 1 99 ? -7.715 -11.540 -12.609 1.00 0.00 1361 THR A O 7
ATOM 16313 N N . THR A 1 100 ? -8.074 -13.224 -11.166 1.00 0.00 1362 THR A N 7
ATOM 16314 C CA . THR A 1 100 ? -8.539 -12.347 -10.110 1.00 0.00 1362 THR A CA 7
ATOM 16315 C C . THR A 1 100 ? -7.524 -12.251 -8.977 1.00 0.00 1362 THR A C 7
ATOM 16316 O O . THR A 1 100 ? -6.867 -13.233 -8.627 1.00 0.00 1362 THR A O 7
ATOM 16327 N N . SER A 1 101 ? -7.399 -11.059 -8.426 1.00 0.00 1363 SER A N 7
ATOM 16328 C CA . SER A 1 101 ? -6.483 -10.796 -7.328 1.00 0.00 1363 SER A CA 7
ATOM 16329 C C . SER A 1 101 ? -7.214 -10.007 -6.241 1.00 0.00 1363 SER A C 7
ATOM 16330 O O . SER A 1 101 ? -8.433 -9.873 -6.289 1.00 0.00 1363 SER A O 7
ATOM 16338 N N . LYS A 1 102 ? -6.487 -9.497 -5.262 1.00 0.00 1364 LYS A N 7
ATOM 16339 C CA . LYS A 1 102 ? -7.104 -8.716 -4.195 1.00 0.00 1364 LYS A CA 7
ATOM 16340 C C . LYS A 1 102 ? -6.852 -7.228 -4.412 1.00 0.00 1364 LYS A C 7
ATOM 16341 O O . LYS A 1 102 ? -5.968 -6.850 -5.183 1.00 0.00 1364 LYS A O 7
ATOM 16360 N N . ILE A 1 103 ? -7.642 -6.386 -3.753 1.00 0.00 1365 ILE A N 7
ATOM 16361 C CA . ILE A 1 103 ? -7.484 -4.943 -3.876 1.00 0.00 1365 ILE A CA 7
ATOM 16362 C C . ILE A 1 103 ? -7.247 -4.327 -2.512 1.00 0.00 1365 ILE A C 7
ATOM 16363 O O . ILE A 1 103 ? -8.145 -4.305 -1.674 1.00 0.00 1365 ILE A O 7
ATOM 16379 N N . PHE A 1 104 ? -6.057 -3.795 -2.310 1.00 0.00 1366 PHE A N 7
ATOM 16380 C CA . PHE A 1 104 ? -5.711 -3.184 -1.037 1.00 0.00 1366 PHE A CA 7
ATOM 16381 C C . PHE A 1 104 ? -5.404 -1.707 -1.217 1.00 0.00 1366 PHE A C 7
ATOM 16382 O O . PHE A 1 104 ? -5.167 -1.239 -2.334 1.00 0.00 1366 PHE A O 7
ATOM 16399 N N . GLY A 1 105 ? -5.420 -0.967 -0.121 1.00 0.00 1367 GLY A N 7
ATOM 16400 C CA . GLY A 1 105 ? -5.147 0.449 -0.200 1.00 0.00 1367 GLY A CA 7
ATOM 16401 C C . GLY A 1 105 ? -4.523 1.004 1.059 1.00 0.00 1367 GLY A C 7
ATOM 16402 O O . GLY A 1 105 ? -4.787 0.521 2.166 1.00 0.00 1367 GLY A O 7
ATOM 16406 N N . PHE A 1 106 ? -3.696 2.024 0.887 1.00 0.00 1368 PHE A N 7
ATOM 16407 C CA . PHE A 1 106 ? -3.033 2.672 2.005 1.00 0.00 1368 PHE A CA 7
ATOM 16408 C C . PHE A 1 106 ? -3.498 4.108 2.106 1.00 0.00 1368 PHE A C 7
ATOM 16409 O O . PHE A 1 106 ? -3.435 4.866 1.136 1.00 0.00 1368 PHE A O 7
ATOM 16426 N N . VAL A 1 107 ? -3.956 4.474 3.279 1.00 0.00 1369 VAL A N 7
ATOM 16427 C CA . VAL A 1 107 ? -4.435 5.814 3.530 1.00 0.00 1369 VAL A CA 7
ATOM 16428 C C . VAL A 1 107 ? -3.301 6.656 4.097 1.00 0.00 1369 VAL A C 7
ATOM 16429 O O . VAL A 1 107 ? -2.870 6.438 5.232 1.00 0.00 1369 VAL A O 7
ATOM 16442 N N . ALA A 1 108 ? -2.808 7.604 3.310 1.00 0.00 1370 ALA A N 7
ATOM 16443 C CA . ALA A 1 108 ? -1.700 8.440 3.751 1.00 0.00 1370 ALA A CA 7
ATOM 16444 C C . ALA A 1 108 ? -1.694 9.816 3.090 1.00 0.00 1370 ALA A C 7
ATOM 16445 O O . ALA A 1 108 ? -1.621 9.924 1.869 1.00 0.00 1370 ALA A O 7
ATOM 16452 N N . LYS A 1 109 ? -1.728 10.849 3.937 1.00 0.00 1371 LYS A N 7
ATOM 16453 C CA . LYS A 1 109 ? -1.692 12.250 3.549 1.00 0.00 1371 LYS A CA 7
ATOM 16454 C C . LYS A 1 109 ? -2.731 12.708 2.529 1.00 0.00 1371 LYS A C 7
ATOM 16455 O O . LYS A 1 109 ? -3.068 12.016 1.573 1.00 0.00 1371 LYS A O 7
ATOM 16474 N N . LYS A 1 110 ? -3.211 13.922 2.748 1.00 0.00 1372 LYS A N 7
ATOM 16475 C CA . LYS A 1 110 ? -4.149 14.546 1.853 1.00 0.00 1372 LYS A CA 7
ATOM 16476 C C . LYS A 1 110 ? -3.543 15.858 1.360 1.00 0.00 1372 LYS A C 7
ATOM 16477 O O . LYS A 1 110 ? -3.072 16.657 2.168 1.00 0.00 1372 LYS A O 7
ATOM 16496 N N . PRO A 1 111 ? -3.518 16.087 0.038 1.00 0.00 1373 PRO A N 7
ATOM 16497 C CA . PRO A 1 111 ? -2.944 17.307 -0.553 1.00 0.00 1373 PRO A CA 7
ATOM 16498 C C . PRO A 1 111 ? -3.515 18.597 0.039 1.00 0.00 1373 PRO A C 7
ATOM 16499 O O . PRO A 1 111 ? -4.685 18.928 -0.169 1.00 0.00 1373 PRO A O 7
ATOM 16510 N N . GLY A 1 112 ? -2.683 19.309 0.795 1.00 0.00 1374 GLY A N 7
ATOM 16511 C CA . GLY A 1 112 ? -3.103 20.562 1.398 1.00 0.00 1374 GLY A CA 7
ATOM 16512 C C . GLY A 1 112 ? -3.586 20.393 2.825 1.00 0.00 1374 GLY A C 7
ATOM 16513 O O . GLY A 1 112 ? -3.772 21.372 3.548 1.00 0.00 1374 GLY A O 7
ATOM 16517 N N . SER A 1 113 ? -3.777 19.150 3.236 1.00 0.00 1375 SER A N 7
ATOM 16518 C CA . SER A 1 113 ? -4.250 18.847 4.567 1.00 0.00 1375 SER A CA 7
ATOM 16519 C C . SER A 1 113 ? -3.466 17.679 5.164 1.00 0.00 1375 SER A C 7
ATOM 16520 O O . SER A 1 113 ? -3.911 16.533 5.110 1.00 0.00 1375 SER A O 7
ATOM 16528 N N . PRO A 1 114 ? -2.279 17.956 5.731 1.00 0.00 1376 PRO A N 7
ATOM 16529 C CA . PRO A 1 114 ? -1.430 16.925 6.344 1.00 0.00 1376 PRO A CA 7
ATOM 16530 C C . PRO A 1 114 ? -2.110 16.241 7.531 1.00 0.00 1376 PRO A C 7
ATOM 16531 O O . PRO A 1 114 ? -1.694 15.164 7.965 1.00 0.00 1376 PRO A O 7
ATOM 16542 N N . TRP A 1 115 ? -3.151 16.879 8.052 1.00 0.00 1377 TRP A N 7
ATOM 16543 C CA . TRP A 1 115 ? -3.901 16.337 9.175 1.00 0.00 1377 TRP A CA 7
ATOM 16544 C C . TRP A 1 115 ? -4.910 15.296 8.691 1.00 0.00 1377 TRP A C 7
ATOM 16545 O O . TRP A 1 115 ? -5.369 14.455 9.464 1.00 0.00 1377 TRP A O 7
ATOM 16566 N N . GLU A 1 116 ? -5.248 15.353 7.406 1.00 0.00 1378 GLU A N 7
ATOM 16567 C CA . GLU A 1 116 ? -6.180 14.402 6.821 1.00 0.00 1378 GLU A CA 7
ATOM 16568 C C . GLU A 1 116 ? -5.397 13.317 6.097 1.00 0.00 1378 GLU A C 7
ATOM 16569 O O . GLU A 1 116 ? -4.207 13.133 6.358 1.00 0.00 1378 GLU A O 7
ATOM 16581 N N . ASN A 1 117 ? -6.041 12.618 5.170 1.00 0.00 1379 ASN A N 7
ATOM 16582 C CA . ASN A 1 117 ? -5.372 11.538 4.463 1.00 0.00 1379 ASN A CA 7
ATOM 16583 C C . ASN A 1 117 ? -6.121 11.116 3.201 1.00 0.00 1379 ASN A C 7
ATOM 16584 O O . ASN A 1 117 ? -7.345 11.219 3.121 1.00 0.00 1379 ASN A O 7
ATOM 16595 N N . VAL A 1 118 ? -5.361 10.666 2.213 1.00 0.00 1380 VAL A N 7
ATOM 16596 C CA . VAL A 1 118 ? -5.916 10.175 0.955 1.00 0.00 1380 VAL A CA 7
ATOM 16597 C C . VAL A 1 118 ? -5.470 8.723 0.749 1.00 0.00 1380 VAL A C 7
ATOM 16598 O O . VAL A 1 118 ? -4.329 8.374 1.055 1.00 0.00 1380 VAL A O 7
ATOM 16611 N N . CYS A 1 119 ? -6.369 7.878 0.259 1.00 0.00 1381 CYS A N 7
ATOM 16612 C CA . CYS A 1 119 ? -6.061 6.472 0.047 1.00 0.00 1381 CYS A CA 7
ATOM 16613 C C . CYS A 1 119 ? -5.494 6.239 -1.342 1.00 0.00 1381 CYS A C 7
ATOM 16614 O O . CYS A 1 119 ? -5.865 6.910 -2.302 1.00 0.00 1381 CYS A O 7
ATOM 16622 N N . HIS A 1 120 ? -4.585 5.294 -1.437 1.00 0.00 1382 HIS A N 7
ATOM 16623 C CA . HIS A 1 120 ? -3.980 4.939 -2.703 1.00 0.00 1382 HIS A CA 7
ATOM 16624 C C . HIS A 1 120 ? -4.263 3.471 -2.961 1.00 0.00 1382 HIS A C 7
ATOM 16625 O O . HIS A 1 120 ? -3.836 2.607 -2.195 1.00 0.00 1382 HIS A O 7
ATOM 16639 N N . LEU A 1 121 ? -5.002 3.198 -4.019 1.00 0.00 1383 LEU A N 7
ATOM 16640 C CA . LEU A 1 121 ? -5.379 1.840 -4.351 1.00 0.00 1383 LEU A CA 7
ATOM 16641 C C . LEU A 1 121 ? -4.290 1.109 -5.117 1.00 0.00 1383 LEU A C 7
ATOM 16642 O O . LEU A 1 121 ? -3.753 1.612 -6.109 1.00 0.00 1383 LEU A O 7
ATOM 16658 N N . PHE A 1 122 ? -3.986 -0.088 -4.646 1.00 0.00 1384 PHE A N 7
ATOM 16659 C CA . PHE A 1 122 ? -2.981 -0.933 -5.257 1.00 0.00 1384 PHE A CA 7
ATOM 16660 C C . PHE A 1 122 ? -3.537 -2.340 -5.428 1.00 0.00 1384 PHE A C 7
ATOM 16661 O O . PHE A 1 122 ? -4.050 -2.928 -4.477 1.00 0.00 1384 PHE A O 7
ATOM 16678 N N . ALA A 1 123 ? -3.484 -2.860 -6.642 1.00 0.00 1385 ALA A N 7
ATOM 16679 C CA . ALA A 1 123 ? -3.959 -4.216 -6.893 1.00 0.00 1385 ALA A CA 7
ATOM 16680 C C . ALA A 1 123 ? -2.904 -5.214 -6.435 1.00 0.00 1385 ALA A C 7
ATOM 16681 O O . ALA A 1 123 ? -1.711 -4.938 -6.516 1.00 0.00 1385 ALA A O 7
ATOM 16688 N N . GLU A 1 124 ? -3.344 -6.367 -5.957 1.00 0.00 1386 GLU A N 7
ATOM 16689 C CA . GLU A 1 124 ? -2.448 -7.383 -5.451 1.00 0.00 1386 GLU A CA 7
ATOM 16690 C C . GLU A 1 124 ? -1.529 -7.971 -6.524 1.00 0.00 1386 GLU A C 7
ATOM 16691 O O . GLU A 1 124 ? -1.981 -8.619 -7.469 1.00 0.00 1386 GLU A O 7
ATOM 16703 N N . LEU A 1 125 ? -0.240 -7.717 -6.352 1.00 0.00 1387 LEU A N 7
ATOM 16704 C CA . LEU A 1 125 ? 0.806 -8.246 -7.216 1.00 0.00 1387 LEU A CA 7
ATOM 16705 C C . LEU A 1 125 ? 1.636 -9.172 -6.349 1.00 0.00 1387 LEU A C 7
ATOM 16706 O O . LEU A 1 125 ? 2.638 -8.753 -5.772 1.00 0.00 1387 LEU A O 7
ATOM 16722 N N . ASP A 1 126 ? 1.224 -10.414 -6.236 1.00 0.00 1388 ASP A N 7
ATOM 16723 C CA . ASP A 1 126 ? 1.919 -11.331 -5.355 1.00 0.00 1388 ASP A CA 7
ATOM 16724 C C . ASP A 1 126 ? 2.520 -12.540 -6.069 1.00 0.00 1388 ASP A C 7
ATOM 16725 O O . ASP A 1 126 ? 1.843 -13.276 -6.789 1.00 0.00 1388 ASP A O 7
ATOM 16734 N N . PRO A 1 127 ? 3.839 -12.703 -5.911 1.00 0.00 1389 PRO A N 7
ATOM 16735 C CA . PRO A 1 127 ? 4.602 -13.813 -6.464 1.00 0.00 1389 PRO A CA 7
ATOM 16736 C C . PRO A 1 127 ? 4.819 -14.929 -5.432 1.00 0.00 1389 PRO A C 7
ATOM 16737 O O . PRO A 1 127 ? 4.719 -16.115 -5.751 1.00 0.00 1389 PRO A O 7
ATOM 16748 N N . ASP A 1 128 ? 5.124 -14.532 -4.199 1.00 0.00 1390 ASP A N 7
ATOM 16749 C CA . ASP A 1 128 ? 5.347 -15.461 -3.098 1.00 0.00 1390 ASP A CA 7
ATOM 16750 C C . ASP A 1 128 ? 4.454 -15.062 -1.932 1.00 0.00 1390 ASP A C 7
ATOM 16751 O O . ASP A 1 128 ? 3.509 -15.771 -1.581 1.00 0.00 1390 ASP A O 7
ATOM 16760 N N . GLN A 1 129 ? 4.752 -13.911 -1.347 1.00 0.00 1391 GLN A N 7
ATOM 16761 C CA . GLN A 1 129 ? 3.957 -13.386 -0.251 1.00 0.00 1391 GLN A CA 7
ATOM 16762 C C . GLN A 1 129 ? 2.774 -12.629 -0.840 1.00 0.00 1391 GLN A C 7
ATOM 16763 O O . GLN A 1 129 ? 2.908 -12.005 -1.889 1.00 0.00 1391 GLN A O 7
ATOM 16777 N N . PRO A 1 130 ? 1.607 -12.677 -0.192 1.00 0.00 1392 PRO A N 7
ATOM 16778 C CA . PRO A 1 130 ? 0.409 -11.993 -0.686 1.00 0.00 1392 PRO A CA 7
ATOM 16779 C C . PRO A 1 130 ? 0.446 -10.485 -0.446 1.00 0.00 1392 PRO A C 7
ATOM 16780 O O . PRO A 1 130 ? 1.409 -9.956 0.115 1.00 0.00 1392 PRO A O 7
ATOM 16791 N N . ALA A 1 131 ? -0.606 -9.797 -0.879 1.00 0.00 1393 ALA A N 7
ATOM 16792 C CA . ALA A 1 131 ? -0.709 -8.357 -0.695 1.00 0.00 1393 ALA A CA 7
ATOM 16793 C C . ALA A 1 131 ? -0.898 -8.029 0.776 1.00 0.00 1393 ALA A C 7
ATOM 16794 O O . ALA A 1 131 ? -0.439 -6.997 1.266 1.00 0.00 1393 ALA A O 7
ATOM 16801 N N . GLY A 1 132 ? -1.570 -8.930 1.477 1.00 0.00 1394 GLY A N 7
ATOM 16802 C CA . GLY A 1 132 ? -1.818 -8.745 2.889 1.00 0.00 1394 GLY A CA 7
ATOM 16803 C C . GLY A 1 132 ? -0.556 -8.830 3.722 1.00 0.00 1394 GLY A C 7
ATOM 16804 O O . GLY A 1 132 ? -0.563 -8.476 4.895 1.00 0.00 1394 GLY A O 7
ATOM 16808 N N . ALA A 1 133 ? 0.535 -9.280 3.113 1.00 0.00 1395 ALA A N 7
ATOM 16809 C CA . ALA A 1 133 ? 1.804 -9.419 3.817 1.00 0.00 1395 ALA A CA 7
ATOM 16810 C C . ALA A 1 133 ? 2.302 -8.088 4.371 1.00 0.00 1395 ALA A C 7
ATOM 16811 O O . ALA A 1 133 ? 2.602 -7.978 5.558 1.00 0.00 1395 ALA A O 7
ATOM 16818 N N . ILE A 1 134 ? 2.374 -7.081 3.511 1.00 0.00 1396 ILE A N 7
ATOM 16819 C CA . ILE A 1 134 ? 2.873 -5.766 3.905 1.00 0.00 1396 ILE A CA 7
ATOM 16820 C C . ILE A 1 134 ? 1.952 -5.060 4.901 1.00 0.00 1396 ILE A C 7
ATOM 16821 O O . ILE A 1 134 ? 2.407 -4.585 5.943 1.00 0.00 1396 ILE A O 7
ATOM 16837 N N . VAL A 1 135 ? 0.664 -5.013 4.590 1.00 0.00 1397 VAL A N 7
ATOM 16838 C CA . VAL A 1 135 ? -0.309 -4.343 5.453 1.00 0.00 1397 VAL A CA 7
ATOM 16839 C C . VAL A 1 135 ? -0.453 -5.026 6.812 1.00 0.00 1397 VAL A C 7
ATOM 16840 O O . VAL A 1 135 ? -0.704 -4.357 7.816 1.00 0.00 1397 VAL A O 7
ATOM 16853 N N . THR A 1 136 ? -0.287 -6.346 6.843 1.00 0.00 1398 THR A N 7
ATOM 16854 C CA . THR A 1 136 ? -0.427 -7.104 8.082 1.00 0.00 1398 THR A CA 7
ATOM 16855 C C . THR A 1 136 ? 0.458 -6.563 9.203 1.00 0.00 1398 THR A C 7
ATOM 16856 O O . THR A 1 136 ? -0.025 -6.286 10.302 1.00 0.00 1398 THR A O 7
ATOM 16867 N N . PHE A 1 137 ? 1.741 -6.383 8.932 1.00 0.00 1399 PHE A N 7
ATOM 16868 C CA . PHE A 1 137 ? 2.636 -5.907 9.967 1.00 0.00 1399 PHE A CA 7
ATOM 16869 C C . PHE A 1 137 ? 2.667 -4.385 10.037 1.00 0.00 1399 PHE A C 7
ATOM 16870 O O . PHE A 1 137 ? 2.709 -3.822 11.129 1.00 0.00 1399 PHE A O 7
ATOM 16887 N N . ILE A 1 138 ? 2.594 -3.722 8.883 1.00 0.00 1400 ILE A N 7
ATOM 16888 C CA . ILE A 1 138 ? 2.640 -2.264 8.822 1.00 0.00 1400 ILE A CA 7
ATOM 16889 C C . ILE A 1 138 ? 1.578 -1.626 9.725 1.00 0.00 1400 ILE A C 7
ATOM 16890 O O . ILE A 1 138 ? 1.846 -0.638 10.411 1.00 0.00 1400 ILE A O 7
ATOM 16906 N N . THR A 1 139 ? 0.392 -2.212 9.749 1.00 0.00 1401 THR A N 7
ATOM 16907 C CA . THR A 1 139 ? -0.696 -1.702 10.566 1.00 0.00 1401 THR A CA 7
ATOM 16908 C C . THR A 1 139 ? -0.346 -1.739 12.057 1.00 0.00 1401 THR A C 7
ATOM 16909 O O . THR A 1 139 ? -0.643 -0.806 12.805 1.00 0.00 1401 THR A O 7
ATOM 16920 N N . LYS A 1 140 ? 0.303 -2.806 12.477 1.00 0.00 1402 LYS A N 7
ATOM 16921 C CA . LYS A 1 140 ? 0.653 -2.978 13.875 1.00 0.00 1402 LYS A CA 7
ATOM 16922 C C . LYS A 1 140 ? 1.854 -2.139 14.305 1.00 0.00 1402 LYS A C 7
ATOM 16923 O O . LYS A 1 140 ? 1.848 -1.574 15.397 1.00 0.00 1402 LYS A O 7
ATOM 16942 N N . VAL A 1 141 ? 2.868 -2.040 13.456 1.00 0.00 1403 VAL A N 7
ATOM 16943 C CA . VAL A 1 141 ? 4.075 -1.296 13.815 1.00 0.00 1403 VAL A CA 7
ATOM 16944 C C . VAL A 1 141 ? 4.030 0.176 13.395 1.00 0.00 1403 VAL A C 7
ATOM 16945 O O . VAL A 1 141 ? 4.140 1.063 14.239 1.00 0.00 1403 VAL A O 7
ATOM 16958 N N . LEU A 1 142 ? 3.847 0.434 12.107 1.00 0.00 1404 LEU A N 7
ATOM 16959 C CA . LEU A 1 142 ? 3.832 1.802 11.593 1.00 0.00 1404 LEU A CA 7
ATOM 16960 C C . LEU A 1 142 ? 2.664 2.600 12.154 1.00 0.00 1404 LEU A C 7
ATOM 16961 O O . LEU A 1 142 ? 2.841 3.720 12.631 1.00 0.00 1404 LEU A O 7
ATOM 16977 N N . LEU A 1 143 ? 1.475 2.024 12.110 1.00 0.00 1405 LEU A N 7
ATOM 16978 C CA . LEU A 1 143 ? 0.296 2.698 12.634 1.00 0.00 1405 LEU A CA 7
ATOM 16979 C C . LEU A 1 143 ? 0.239 2.544 14.149 1.00 0.00 1405 LEU A C 7
ATOM 16980 O O . LEU A 1 143 ? -0.483 3.267 14.838 1.00 0.00 1405 LEU A O 7
ATOM 16996 N N . GLY A 1 144 ? 1.020 1.598 14.657 1.00 0.00 1406 GLY A N 7
ATOM 16997 C CA . GLY A 1 144 ? 1.069 1.347 16.082 1.00 0.00 1406 GLY A CA 7
ATOM 16998 C C . GLY A 1 144 ? -0.249 0.844 16.627 1.00 0.00 1406 GLY A C 7
ATOM 16999 O O . GLY A 1 144 ? -0.752 1.357 17.627 1.00 0.00 1406 GLY A O 7
ATOM 17003 N N . GLN A 1 145 ? -0.820 -0.158 15.972 1.00 0.00 1407 GLN A N 7
ATOM 17004 C CA . GLN A 1 145 ? -2.083 -0.719 16.416 1.00 0.00 1407 GLN A CA 7
ATOM 17005 C C . GLN A 1 145 ? -1.839 -1.698 17.552 1.00 0.00 1407 GLN A C 7
ATOM 17006 O O . GLN A 1 145 ? -2.725 -1.968 18.363 1.00 0.00 1407 GLN A O 7
ATOM 17020 N N . ARG A 1 146 ? -0.624 -2.219 17.603 1.00 0.00 1408 ARG A N 7
ATOM 17021 C CA . ARG A 1 146 ? -0.233 -3.153 18.638 1.00 0.00 1408 ARG A CA 7
ATOM 17022 C C . ARG A 1 146 ? 1.052 -2.675 19.288 1.00 0.00 1408 ARG A C 7
ATOM 17023 O O . ARG A 1 146 ? 1.939 -2.149 18.615 1.00 0.00 1408 ARG A O 7
ATOM 17044 N N . LYS A 1 147 ? 1.143 -2.857 20.589 1.00 0.00 1409 LYS A N 7
ATOM 17045 C CA . LYS A 1 147 ? 2.307 -2.435 21.349 1.00 0.00 1409 LYS A CA 7
ATOM 17046 C C . LYS A 1 147 ? 2.717 -3.523 22.325 1.00 0.00 1409 LYS A C 7
ATOM 17047 O O . LYS A 1 147 ? 1.880 -4.404 22.614 1.00 0.00 1409 LYS A O 7
ATOM 17067 N N . GLU B 2 1 ? 6.243 -8.668 -0.542 1.00 0.00 367 GLU B N 7
ATOM 17068 C CA . GLU B 2 1 ? 5.543 -9.777 -1.232 1.00 0.00 367 GLU B CA 7
ATOM 17069 C C . GLU B 2 1 ? 6.518 -10.596 -2.087 1.00 0.00 367 GLU B C 7
ATOM 17070 O O . GLU B 2 1 ? 6.318 -11.796 -2.292 1.00 0.00 367 GLU B O 7
ATOM 17084 N N . ASP B 2 2 ? 7.571 -9.951 -2.589 1.00 0.00 368 ASP B N 7
ATOM 17085 C CA . ASP B 2 2 ? 8.556 -10.638 -3.419 1.00 0.00 368 ASP B CA 7
ATOM 17086 C C . ASP B 2 2 ? 9.958 -10.570 -2.825 1.00 0.00 368 ASP B C 7
ATOM 17087 O O . ASP B 2 2 ? 10.536 -11.594 -2.466 1.00 0.00 368 ASP B O 7
ATOM 17096 N N . HIS B 2 3 ? 10.498 -9.361 -2.723 1.00 0.00 369 HIS B N 7
ATOM 17097 C CA . HIS B 2 3 ? 11.851 -9.172 -2.206 1.00 0.00 369 HIS B CA 7
ATOM 17098 C C . HIS B 2 3 ? 11.892 -9.270 -0.685 1.00 0.00 369 HIS B C 7
ATOM 17099 O O . HIS B 2 3 ? 10.858 -9.407 -0.022 1.00 0.00 369 HIS B O 7
ATOM 17113 N N . LYS B 2 4 ? 13.101 -9.214 -0.145 1.00 0.00 370 LYS B N 7
ATOM 17114 C CA . LYS B 2 4 ? 13.323 -9.273 1.291 1.00 0.00 370 LYS B CA 7
ATOM 17115 C C . LYS B 2 4 ? 13.771 -7.905 1.799 1.00 0.00 370 LYS B C 7
ATOM 17116 O O . LYS B 2 4 ? 14.180 -7.050 1.006 1.00 0.00 370 LYS B O 7
ATOM 17135 N N . PRO B 2 5 ? 13.682 -7.662 3.119 1.00 0.00 371 PRO B N 7
ATOM 17136 C CA . PRO B 2 5 ? 14.095 -6.386 3.713 1.00 0.00 371 PRO B CA 7
ATOM 17137 C C . PRO B 2 5 ? 15.582 -6.100 3.486 1.00 0.00 371 PRO B C 7
ATOM 17138 O O . PRO B 2 5 ? 16.448 -6.874 3.900 1.00 0.00 371 PRO B O 7
ATOM 17149 N N . GLY B 2 6 ? 15.858 -4.991 2.810 1.00 0.00 372 GLY B N 7
ATOM 17150 C CA . GLY B 2 6 ? 17.220 -4.592 2.521 1.00 0.00 372 GLY B CA 7
ATOM 17151 C C . GLY B 2 6 ? 17.273 -3.297 1.727 1.00 0.00 372 GLY B C 7
ATOM 17152 O O . GLY B 2 6 ? 17.791 -3.264 0.606 1.00 0.00 372 GLY B O 7
ATOM 17156 N N . THR B 2 7 ? 16.730 -2.229 2.305 1.00 0.00 373 THR B N 7
ATOM 17157 C CA . THR B 2 7 ? 16.701 -0.925 1.659 1.00 0.00 373 THR B CA 7
ATOM 17158 C C . THR B 2 7 ? 16.337 0.165 2.675 1.00 0.00 373 THR B C 7
ATOM 17159 O O . THR B 2 7 ? 16.039 -0.138 3.833 1.00 0.00 373 THR B O 7
ATOM 17170 N N . PHE B 2 8 ? 16.393 1.423 2.236 1.00 0.00 374 PHE B N 7
ATOM 17171 C CA . PHE B 2 8 ? 16.064 2.582 3.074 1.00 0.00 374 PHE B CA 7
ATOM 17172 C C . PHE B 2 8 ? 17.100 2.809 4.186 1.00 0.00 374 PHE B C 7
ATOM 17173 O O . PHE B 2 8 ? 17.900 1.924 4.499 1.00 0.00 374 PHE B O 7
ATOM 17190 N N . PRO B 2 9 ? 17.116 4.019 4.778 1.00 0.00 375 PRO B N 7
ATOM 17191 C CA . PRO B 2 9 ? 18.068 4.386 5.830 1.00 0.00 375 PRO B CA 7
ATOM 17192 C C . PRO B 2 9 ? 17.587 4.089 7.250 1.00 0.00 375 PRO B C 7
ATOM 17193 O O . PRO B 2 9 ? 16.389 4.183 7.549 1.00 0.00 375 PRO B O 7
ATOM 17204 N N . LYS B 2 10 ? 18.544 3.739 8.109 1.00 0.00 376 LYS B N 7
ATOM 17205 C CA . LYS B 2 10 ? 18.293 3.471 9.525 1.00 0.00 376 LYS B CA 7
ATOM 17206 C C . LYS B 2 10 ? 17.368 2.272 9.752 1.00 0.00 376 LYS B C 7
ATOM 17207 O O . LYS B 2 10 ? 16.683 1.791 8.844 1.00 0.00 376 LYS B O 7
ATOM 17226 N N . ALA B 2 11 ? 17.387 1.775 10.978 1.00 0.00 377 ALA B N 7
ATOM 17227 C CA . ALA B 2 11 ? 16.539 0.671 11.374 1.00 0.00 377 ALA B CA 7
ATOM 17228 C C . ALA B 2 11 ? 15.291 1.229 12.037 1.00 0.00 377 ALA B C 7
ATOM 17229 O O . ALA B 2 11 ? 14.172 0.803 11.748 1.00 0.00 377 ALA B O 7
ATOM 17236 N N . LEU B 2 12 ? 15.505 2.201 12.923 1.00 0.00 378 LEU B N 7
ATOM 17237 C CA . LEU B 2 12 ? 14.419 2.865 13.635 1.00 0.00 378 LEU B CA 7
ATOM 17238 C C . LEU B 2 12 ? 13.602 1.857 14.441 1.00 0.00 378 LEU B C 7
ATOM 17239 O O . LEU B 2 12 ? 14.109 0.790 14.797 1.00 0.00 378 LEU B O 7
ATOM 17255 N N . THR B 2 13 ? 12.340 2.194 14.717 1.00 0.00 379 THR B N 7
ATOM 17256 C CA . THR B 2 13 ? 11.445 1.332 15.489 1.00 0.00 379 THR B CA 7
ATOM 17257 C C . THR B 2 13 ? 12.015 1.071 16.881 1.00 0.00 379 THR B C 7
ATOM 17258 O O . THR B 2 13 ? 11.866 1.893 17.786 1.00 0.00 379 THR B O 7
ATOM 17269 N N . ASN B 2 14 ? 12.684 -0.062 17.034 1.00 0.00 380 ASN B N 7
ATOM 17270 C CA . ASN B 2 14 ? 13.297 -0.441 18.293 1.00 0.00 380 ASN B CA 7
ATOM 17271 C C . ASN B 2 14 ? 14.309 -1.545 18.044 1.00 0.00 380 ASN B C 7
ATOM 17272 O O . ASN B 2 14 ? 13.890 -2.691 17.796 1.00 0.00 380 ASN B O 7
ATOM 17284 N N . MET A 1 1 ? 2.107 -13.484 8.532 1.00 0.00 1263 MET A N 8
ATOM 17285 C CA . MET A 1 1 ? 3.043 -12.525 9.164 1.00 0.00 1263 MET A CA 8
ATOM 17286 C C . MET A 1 1 ? 4.423 -13.158 9.315 1.00 0.00 1263 MET A C 8
ATOM 17287 O O . MET A 1 1 ? 5.003 -13.606 8.329 1.00 0.00 1263 MET A O 8
ATOM 17303 N N . SER A 1 2 ? 4.919 -13.218 10.556 1.00 0.00 1264 SER A N 8
ATOM 17304 C CA . SER A 1 2 ? 6.226 -13.783 10.871 1.00 0.00 1264 SER A CA 8
ATOM 17305 C C . SER A 1 2 ? 7.366 -12.976 10.242 1.00 0.00 1264 SER A C 8
ATOM 17306 O O . SER A 1 2 ? 7.348 -12.658 9.051 1.00 0.00 1264 SER A O 8
ATOM 17314 N N . THR A 1 3 ? 8.370 -12.666 11.058 1.00 0.00 1265 THR A N 8
ATOM 17315 C CA . THR A 1 3 ? 9.521 -11.875 10.630 1.00 0.00 1265 THR A CA 8
ATOM 17316 C C . THR A 1 3 ? 9.071 -10.486 10.188 1.00 0.00 1265 THR A C 8
ATOM 17317 O O . THR A 1 3 ? 9.687 -9.860 9.322 1.00 0.00 1265 THR A O 8
ATOM 17328 N N . ALA A 1 4 ? 7.994 -10.011 10.813 1.00 0.00 1266 ALA A N 8
ATOM 17329 C CA . ALA A 1 4 ? 7.422 -8.707 10.507 1.00 0.00 1266 ALA A CA 8
ATOM 17330 C C . ALA A 1 4 ? 8.441 -7.596 10.716 1.00 0.00 1266 ALA A C 8
ATOM 17331 O O . ALA A 1 4 ? 8.507 -6.653 9.928 1.00 0.00 1266 ALA A O 8
ATOM 17338 N N . ALA A 1 5 ? 9.236 -7.715 11.775 1.00 0.00 1267 ALA A N 8
ATOM 17339 C CA . ALA A 1 5 ? 10.257 -6.721 12.083 1.00 0.00 1267 ALA A CA 8
ATOM 17340 C C . ALA A 1 5 ? 11.212 -6.553 10.914 1.00 0.00 1267 ALA A C 8
ATOM 17341 O O . ALA A 1 5 ? 11.468 -5.436 10.472 1.00 0.00 1267 ALA A O 8
ATOM 17348 N N . ASP A 1 6 ? 11.701 -7.673 10.393 1.00 0.00 1268 ASP A N 8
ATOM 17349 C CA . ASP A 1 6 ? 12.635 -7.664 9.269 1.00 0.00 1268 ASP A CA 8
ATOM 17350 C C . ASP A 1 6 ? 11.980 -7.076 8.030 1.00 0.00 1268 ASP A C 8
ATOM 17351 O O . ASP A 1 6 ? 12.636 -6.438 7.207 1.00 0.00 1268 ASP A O 8
ATOM 17360 N N . LEU A 1 7 ? 10.679 -7.280 7.919 1.00 0.00 1269 LEU A N 8
ATOM 17361 C CA . LEU A 1 7 ? 9.912 -6.783 6.788 1.00 0.00 1269 LEU A CA 8
ATOM 17362 C C . LEU A 1 7 ? 9.851 -5.257 6.768 1.00 0.00 1269 LEU A C 8
ATOM 17363 O O . LEU A 1 7 ? 10.054 -4.636 5.724 1.00 0.00 1269 LEU A O 8
ATOM 17379 N N . LEU A 1 8 ? 9.593 -4.658 7.923 1.00 0.00 1270 LEU A N 8
ATOM 17380 C CA . LEU A 1 8 ? 9.456 -3.205 8.012 1.00 0.00 1270 LEU A CA 8
ATOM 17381 C C . LEU A 1 8 ? 10.784 -2.485 8.252 1.00 0.00 1270 LEU A C 8
ATOM 17382 O O . LEU A 1 8 ? 10.949 -1.341 7.830 1.00 0.00 1270 LEU A O 8
ATOM 17398 N N . ARG A 1 9 ? 11.722 -3.139 8.930 1.00 0.00 1271 ARG A N 8
ATOM 17399 C CA . ARG A 1 9 ? 13.004 -2.505 9.226 1.00 0.00 1271 ARG A CA 8
ATOM 17400 C C . ARG A 1 9 ? 13.824 -2.289 7.960 1.00 0.00 1271 ARG A C 8
ATOM 17401 O O . ARG A 1 9 ? 14.623 -1.357 7.885 1.00 0.00 1271 ARG A O 8
ATOM 17422 N N . GLN A 1 10 ? 13.635 -3.150 6.973 1.00 0.00 1272 GLN A N 8
ATOM 17423 C CA . GLN A 1 10 ? 14.348 -3.003 5.718 1.00 0.00 1272 GLN A CA 8
ATOM 17424 C C . GLN A 1 10 ? 13.442 -2.306 4.711 1.00 0.00 1272 GLN A C 8
ATOM 17425 O O . GLN A 1 10 ? 13.738 -1.210 4.251 1.00 0.00 1272 GLN A O 8
ATOM 17439 N N . GLY A 1 11 ? 12.287 -2.909 4.451 1.00 0.00 1273 GLY A N 8
ATOM 17440 C CA . GLY A 1 11 ? 11.345 -2.332 3.510 1.00 0.00 1273 GLY A CA 8
ATOM 17441 C C . GLY A 1 11 ? 11.892 -2.227 2.095 1.00 0.00 1273 GLY A C 8
ATOM 17442 O O . GLY A 1 11 ? 11.509 -1.330 1.342 1.00 0.00 1273 GLY A O 8
ATOM 17446 N N . ALA A 1 12 ? 12.770 -3.154 1.724 1.00 0.00 1274 ALA A N 8
ATOM 17447 C CA . ALA A 1 12 ? 13.375 -3.168 0.392 1.00 0.00 1274 ALA A CA 8
ATOM 17448 C C . ALA A 1 12 ? 12.418 -3.724 -0.655 1.00 0.00 1274 ALA A C 8
ATOM 17449 O O . ALA A 1 12 ? 12.801 -4.553 -1.484 1.00 0.00 1274 ALA A O 8
ATOM 17456 N N . ALA A 1 13 ? 11.187 -3.256 -0.631 1.00 0.00 1275 ALA A N 8
ATOM 17457 C CA . ALA A 1 13 ? 10.192 -3.721 -1.573 1.00 0.00 1275 ALA A CA 8
ATOM 17458 C C . ALA A 1 13 ? 10.021 -2.726 -2.711 1.00 0.00 1275 ALA A C 8
ATOM 17459 O O . ALA A 1 13 ? 10.347 -1.550 -2.559 1.00 0.00 1275 ALA A O 8
ATOM 17466 N N . CYS A 1 14 ? 9.529 -3.200 -3.851 1.00 0.00 1276 CYS A N 8
ATOM 17467 C CA . CYS A 1 14 ? 9.335 -2.344 -5.018 1.00 0.00 1276 CYS A CA 8
ATOM 17468 C C . CYS A 1 14 ? 8.693 -3.121 -6.167 1.00 0.00 1276 CYS A C 8
ATOM 17469 O O . CYS A 1 14 ? 9.132 -3.025 -7.317 1.00 0.00 1276 CYS A O 8
ATOM 17477 N N . SER A 1 15 ? 7.650 -3.875 -5.867 1.00 0.00 1277 SER A N 8
ATOM 17478 C CA . SER A 1 15 ? 6.986 -4.670 -6.886 1.00 0.00 1277 SER A CA 8
ATOM 17479 C C . SER A 1 15 ? 5.494 -4.807 -6.610 1.00 0.00 1277 SER A C 8
ATOM 17480 O O . SER A 1 15 ? 5.047 -5.799 -6.038 1.00 0.00 1277 SER A O 8
ATOM 17488 N N . VAL A 1 16 ? 4.723 -3.822 -7.030 1.00 0.00 1278 VAL A N 8
ATOM 17489 C CA . VAL A 1 16 ? 3.290 -3.853 -6.807 1.00 0.00 1278 VAL A CA 8
ATOM 17490 C C . VAL A 1 16 ? 2.546 -3.292 -8.016 1.00 0.00 1278 VAL A C 8
ATOM 17491 O O . VAL A 1 16 ? 3.125 -2.582 -8.833 1.00 0.00 1278 VAL A O 8
ATOM 17504 N N . LEU A 1 17 ? 1.271 -3.623 -8.129 1.00 0.00 1279 LEU A N 8
ATOM 17505 C CA . LEU A 1 17 ? 0.449 -3.153 -9.232 1.00 0.00 1279 LEU A CA 8
ATOM 17506 C C . LEU A 1 17 ? -0.264 -1.870 -8.839 1.00 0.00 1279 LEU A C 8
ATOM 17507 O O . LEU A 1 17 ? -0.885 -1.811 -7.794 1.00 0.00 1279 LEU A O 8
ATOM 17523 N N . TYR A 1 18 ? -0.173 -0.838 -9.651 1.00 0.00 1280 TYR A N 8
ATOM 17524 C CA . TYR A 1 18 ? -0.858 0.403 -9.343 1.00 0.00 1280 TYR A CA 8
ATOM 17525 C C . TYR A 1 18 ? -2.213 0.406 -10.030 1.00 0.00 1280 TYR A C 8
ATOM 17526 O O . TYR A 1 18 ? -2.340 -0.066 -11.164 1.00 0.00 1280 TYR A O 8
ATOM 17544 N N . LEU A 1 19 ? -3.228 0.896 -9.339 1.00 0.00 1281 LEU A N 8
ATOM 17545 C CA . LEU A 1 19 ? -4.556 0.965 -9.913 1.00 0.00 1281 LEU A CA 8
ATOM 17546 C C . LEU A 1 19 ? -5.006 2.416 -10.017 1.00 0.00 1281 LEU A C 8
ATOM 17547 O O . LEU A 1 19 ? -5.222 2.924 -11.116 1.00 0.00 1281 LEU A O 8
ATOM 17563 N N . THR A 1 20 ? -5.131 3.082 -8.868 1.00 0.00 1282 THR A N 8
ATOM 17564 C CA . THR A 1 20 ? -5.549 4.479 -8.833 1.00 0.00 1282 THR A CA 8
ATOM 17565 C C . THR A 1 20 ? -5.694 4.979 -7.396 1.00 0.00 1282 THR A C 8
ATOM 17566 O O . THR A 1 20 ? -5.901 4.197 -6.471 1.00 0.00 1282 THR A O 8
ATOM 17577 N N . SER A 1 21 ? -5.563 6.283 -7.221 1.00 0.00 1283 SER A N 8
ATOM 17578 C CA . SER A 1 21 ? -5.697 6.900 -5.909 1.00 0.00 1283 SER A CA 8
ATOM 17579 C C . SER A 1 21 ? -7.111 7.443 -5.731 1.00 0.00 1283 SER A C 8
ATOM 17580 O O . SER A 1 21 ? -7.667 8.065 -6.640 1.00 0.00 1283 SER A O 8
ATOM 17588 N N . VAL A 1 22 ? -7.695 7.203 -4.567 1.00 0.00 1284 VAL A N 8
ATOM 17589 C CA . VAL A 1 22 ? -9.053 7.652 -4.283 1.00 0.00 1284 VAL A CA 8
ATOM 17590 C C . VAL A 1 22 ? -9.121 8.364 -2.932 1.00 0.00 1284 VAL A C 8
ATOM 17591 O O . VAL A 1 22 ? -8.556 7.889 -1.951 1.00 0.00 1284 VAL A O 8
ATOM 17604 N N . GLU A 1 23 ? -9.806 9.502 -2.881 1.00 0.00 1285 GLU A N 8
ATOM 17605 C CA . GLU A 1 23 ? -9.933 10.251 -1.637 1.00 0.00 1285 GLU A CA 8
ATOM 17606 C C . GLU A 1 23 ? -10.836 9.507 -0.660 1.00 0.00 1285 GLU A C 8
ATOM 17607 O O . GLU A 1 23 ? -11.966 9.147 -0.997 1.00 0.00 1285 GLU A O 8
ATOM 17619 N N . THR A 1 24 ? -10.328 9.269 0.540 1.00 0.00 1286 THR A N 8
ATOM 17620 C CA . THR A 1 24 ? -11.066 8.543 1.560 1.00 0.00 1286 THR A CA 8
ATOM 17621 C C . THR A 1 24 ? -10.993 9.267 2.899 1.00 0.00 1286 THR A C 8
ATOM 17622 O O . THR A 1 24 ? -11.059 8.641 3.959 1.00 0.00 1286 THR A O 8
ATOM 17633 N N . GLU A 1 25 ? -10.850 10.588 2.832 1.00 0.00 1287 GLU A N 8
ATOM 17634 C CA . GLU A 1 25 ? -10.736 11.433 4.020 1.00 0.00 1287 GLU A CA 8
ATOM 17635 C C . GLU A 1 25 ? -11.821 11.177 5.067 1.00 0.00 1287 GLU A C 8
ATOM 17636 O O . GLU A 1 25 ? -11.520 11.037 6.252 1.00 0.00 1287 GLU A O 8
ATOM 17648 N N . SER A 1 26 ? -13.069 11.104 4.632 1.00 0.00 1288 SER A N 8
ATOM 17649 C CA . SER A 1 26 ? -14.195 10.916 5.539 1.00 0.00 1288 SER A CA 8
ATOM 17650 C C . SER A 1 26 ? -14.386 9.454 5.942 1.00 0.00 1288 SER A C 8
ATOM 17651 O O . SER A 1 26 ? -15.195 9.140 6.821 1.00 0.00 1288 SER A O 8
ATOM 17659 N N . LEU A 1 27 ? -13.638 8.565 5.317 1.00 0.00 1289 LEU A N 8
ATOM 17660 C CA . LEU A 1 27 ? -13.754 7.142 5.598 1.00 0.00 1289 LEU A CA 8
ATOM 17661 C C . LEU A 1 27 ? -12.829 6.690 6.718 1.00 0.00 1289 LEU A C 8
ATOM 17662 O O . LEU A 1 27 ? -11.980 7.440 7.195 1.00 0.00 1289 LEU A O 8
ATOM 17678 N N . THR A 1 28 ? -13.023 5.447 7.122 1.00 0.00 1290 THR A N 8
ATOM 17679 C CA . THR A 1 28 ? -12.219 4.828 8.152 1.00 0.00 1290 THR A CA 8
ATOM 17680 C C . THR A 1 28 ? -11.159 3.953 7.486 1.00 0.00 1290 THR A C 8
ATOM 17681 O O . THR A 1 28 ? -11.011 3.994 6.266 1.00 0.00 1290 THR A O 8
ATOM 17692 N N . GLY A 1 29 ? -10.454 3.154 8.271 1.00 0.00 1291 GLY A N 8
ATOM 17693 C CA . GLY A 1 29 ? -9.409 2.300 7.736 1.00 0.00 1291 GLY A CA 8
ATOM 17694 C C . GLY A 1 29 ? -9.879 1.352 6.638 1.00 0.00 1291 GLY A C 8
ATOM 17695 O O . GLY A 1 29 ? -9.549 1.546 5.470 1.00 0.00 1291 GLY A O 8
ATOM 17699 N N . PRO A 1 30 ? -10.658 0.312 6.982 1.00 0.00 1292 PRO A N 8
ATOM 17700 C CA . PRO A 1 30 ? -11.144 -0.671 6.002 1.00 0.00 1292 PRO A CA 8
ATOM 17701 C C . PRO A 1 30 ? -12.028 -0.063 4.916 1.00 0.00 1292 PRO A C 8
ATOM 17702 O O . PRO A 1 30 ? -11.928 -0.437 3.743 1.00 0.00 1292 PRO A O 8
ATOM 17713 N N . GLN A 1 31 ? -12.886 0.875 5.300 1.00 0.00 1293 GLN A N 8
ATOM 17714 C CA . GLN A 1 31 ? -13.780 1.513 4.342 1.00 0.00 1293 GLN A CA 8
ATOM 17715 C C . GLN A 1 31 ? -12.993 2.318 3.313 1.00 0.00 1293 GLN A C 8
ATOM 17716 O O . GLN A 1 31 ? -13.463 2.528 2.193 1.00 0.00 1293 GLN A O 8
ATOM 17730 N N . ALA A 1 32 ? -11.802 2.776 3.694 1.00 0.00 1294 ALA A N 8
ATOM 17731 C CA . ALA A 1 32 ? -10.947 3.515 2.779 1.00 0.00 1294 ALA A CA 8
ATOM 17732 C C . ALA A 1 32 ? -10.591 2.623 1.604 1.00 0.00 1294 ALA A C 8
ATOM 17733 O O . ALA A 1 32 ? -10.731 3.016 0.446 1.00 0.00 1294 ALA A O 8
ATOM 17740 N N . VAL A 1 33 ? -10.161 1.402 1.919 1.00 0.00 1295 VAL A N 8
ATOM 17741 C CA . VAL A 1 33 ? -9.811 0.423 0.897 1.00 0.00 1295 VAL A CA 8
ATOM 17742 C C . VAL A 1 33 ? -11.037 0.117 0.043 1.00 0.00 1295 VAL A C 8
ATOM 17743 O O . VAL A 1 33 ? -10.924 -0.156 -1.145 1.00 0.00 1295 VAL A O 8
ATOM 17756 N N . ALA A 1 34 ? -12.210 0.197 0.663 1.00 0.00 1296 ALA A N 8
ATOM 17757 C CA . ALA A 1 34 ? -13.476 -0.074 -0.014 1.00 0.00 1296 ALA A CA 8
ATOM 17758 C C . ALA A 1 34 ? -13.799 0.955 -1.085 1.00 0.00 1296 ALA A C 8
ATOM 17759 O O . ALA A 1 34 ? -13.918 0.604 -2.255 1.00 0.00 1296 ALA A O 8
ATOM 17766 N N . ARG A 1 35 ? -13.923 2.219 -0.696 1.00 0.00 1297 ARG A N 8
ATOM 17767 C CA . ARG A 1 35 ? -14.249 3.276 -1.650 1.00 0.00 1297 ARG A CA 8
ATOM 17768 C C . ARG A 1 35 ? -13.184 3.348 -2.737 1.00 0.00 1297 ARG A C 8
ATOM 17769 O O . ARG A 1 35 ? -13.488 3.575 -3.909 1.00 0.00 1297 ARG A O 8
ATOM 17790 N N . ALA A 1 36 ? -11.941 3.132 -2.340 1.00 0.00 1298 ALA A N 8
ATOM 17791 C CA . ALA A 1 36 ? -10.833 3.144 -3.277 1.00 0.00 1298 ALA A CA 8
ATOM 17792 C C . ALA A 1 36 ? -10.939 1.973 -4.259 1.00 0.00 1298 ALA A C 8
ATOM 17793 O O . ALA A 1 36 ? -10.852 2.164 -5.473 1.00 0.00 1298 ALA A O 8
ATOM 17800 N N . SER A 1 37 ? -11.150 0.765 -3.733 1.00 0.00 1299 SER A N 8
ATOM 17801 C CA . SER A 1 37 ? -11.271 -0.427 -4.572 1.00 0.00 1299 SER A CA 8
ATOM 17802 C C . SER A 1 37 ? -12.489 -0.335 -5.480 1.00 0.00 1299 SER A C 8
ATOM 17803 O O . SER A 1 37 ? -12.394 -0.592 -6.678 1.00 0.00 1299 SER A O 8
ATOM 17811 N N . SER A 1 38 ? -13.628 0.041 -4.910 1.00 0.00 1300 SER A N 8
ATOM 17812 C CA . SER A 1 38 ? -14.856 0.168 -5.679 1.00 0.00 1300 SER A CA 8
ATOM 17813 C C . SER A 1 38 ? -14.660 1.125 -6.846 1.00 0.00 1300 SER A C 8
ATOM 17814 O O . SER A 1 38 ? -15.129 0.872 -7.949 1.00 0.00 1300 SER A O 8
ATOM 17822 N N . ALA A 1 39 ? -13.931 2.207 -6.607 1.00 0.00 1301 ALA A N 8
ATOM 17823 C CA . ALA A 1 39 ? -13.667 3.188 -7.646 1.00 0.00 1301 ALA A CA 8
ATOM 17824 C C . ALA A 1 39 ? -12.747 2.608 -8.719 1.00 0.00 1301 ALA A C 8
ATOM 17825 O O . ALA A 1 39 ? -12.837 2.959 -9.890 1.00 0.00 1301 ALA A O 8
ATOM 17832 N N . ALA A 1 40 ? -11.874 1.703 -8.321 1.00 0.00 1302 ALA A N 8
ATOM 17833 C CA . ALA A 1 40 ? -10.953 1.080 -9.258 1.00 0.00 1302 ALA A CA 8
ATOM 17834 C C . ALA A 1 40 ? -11.690 0.159 -10.227 1.00 0.00 1302 ALA A C 8
ATOM 17835 O O . ALA A 1 40 ? -11.325 0.062 -11.398 1.00 0.00 1302 ALA A O 8
ATOM 17842 N N . LEU A 1 41 ? -12.732 -0.502 -9.743 1.00 0.00 1303 LEU A N 8
ATOM 17843 C CA . LEU A 1 41 ? -13.507 -1.427 -10.571 1.00 0.00 1303 LEU A CA 8
ATOM 17844 C C . LEU A 1 41 ? -14.704 -0.743 -11.232 1.00 0.00 1303 LEU A C 8
ATOM 17845 O O . LEU A 1 41 ? -14.925 -0.882 -12.433 1.00 0.00 1303 LEU A O 8
ATOM 17861 N N . SER A 1 42 ? -15.474 -0.012 -10.437 1.00 0.00 1304 SER A N 8
ATOM 17862 C CA . SER A 1 42 ? -16.673 0.664 -10.920 1.00 0.00 1304 SER A CA 8
ATOM 17863 C C . SER A 1 42 ? -16.362 1.886 -11.782 1.00 0.00 1304 SER A C 8
ATOM 17864 O O . SER A 1 42 ? -17.102 2.201 -12.713 1.00 0.00 1304 SER A O 8
ATOM 17872 N N . CYS A 1 43 ? -15.276 2.575 -11.480 1.00 0.00 1305 CYS A N 8
ATOM 17873 C CA . CYS A 1 43 ? -14.920 3.769 -12.235 1.00 0.00 1305 CYS A CA 8
ATOM 17874 C C . CYS A 1 43 ? -13.837 3.456 -13.248 1.00 0.00 1305 CYS A C 8
ATOM 17875 O O . CYS A 1 43 ? -13.992 3.725 -14.437 1.00 0.00 1305 CYS A O 8
ATOM 17883 N N . SER A 1 44 ? -12.755 2.869 -12.757 1.00 0.00 1306 SER A N 8
ATOM 17884 C CA . SER A 1 44 ? -11.610 2.520 -13.575 1.00 0.00 1306 SER A CA 8
ATOM 17885 C C . SER A 1 44 ? -11.113 3.727 -14.381 1.00 0.00 1306 SER A C 8
ATOM 17886 O O . SER A 1 44 ? -11.125 3.707 -15.609 1.00 0.00 1306 SER A O 8
ATOM 17894 N N . PRO A 1 45 ? -10.668 4.800 -13.694 1.00 0.00 1307 PRO A N 8
ATOM 17895 C CA . PRO A 1 45 ? -10.170 6.008 -14.362 1.00 0.00 1307 PRO A CA 8
ATOM 17896 C C . PRO A 1 45 ? -8.866 5.745 -15.100 1.00 0.00 1307 PRO A C 8
ATOM 17897 O O . PRO A 1 45 ? -8.530 6.423 -16.069 1.00 0.00 1307 PRO A O 8
ATOM 17908 N N . ARG A 1 46 ? -8.134 4.758 -14.617 1.00 0.00 1308 ARG A N 8
ATOM 17909 C CA . ARG A 1 46 ? -6.867 4.380 -15.211 1.00 0.00 1308 ARG A CA 8
ATOM 17910 C C . ARG A 1 46 ? -7.084 3.283 -16.245 1.00 0.00 1308 ARG A C 8
ATOM 17911 O O . ARG A 1 46 ? -7.869 2.359 -16.020 1.00 0.00 1308 ARG A O 8
ATOM 17932 N N . PRO A 1 47 ? -6.404 3.382 -17.397 1.00 0.00 1309 PRO A N 8
ATOM 17933 C CA . PRO A 1 47 ? -6.528 2.403 -18.486 1.00 0.00 1309 PRO A CA 8
ATOM 17934 C C . PRO A 1 47 ? -6.069 0.999 -18.085 1.00 0.00 1309 PRO A C 8
ATOM 17935 O O . PRO A 1 47 ? -6.888 0.122 -17.811 1.00 0.00 1309 PRO A O 8
ATOM 17946 N N . THR A 1 48 ? -4.762 0.794 -18.044 1.00 0.00 1310 THR A N 8
ATOM 17947 C CA . THR A 1 48 ? -4.201 -0.496 -17.693 1.00 0.00 1310 THR A CA 8
ATOM 17948 C C . THR A 1 48 ? -3.265 -0.363 -16.495 1.00 0.00 1310 THR A C 8
ATOM 17949 O O . THR A 1 48 ? -2.450 0.563 -16.442 1.00 0.00 1310 THR A O 8
ATOM 17960 N N . PRO A 1 49 ? -3.391 -1.265 -15.506 1.00 0.00 1311 PRO A N 8
ATOM 17961 C CA . PRO A 1 49 ? -2.542 -1.261 -14.311 1.00 0.00 1311 PRO A CA 8
ATOM 17962 C C . PRO A 1 49 ? -1.059 -1.324 -14.666 1.00 0.00 1311 PRO A C 8
ATOM 17963 O O . PRO A 1 49 ? -0.673 -1.900 -15.690 1.00 0.00 1311 PRO A O 8
ATOM 17974 N N . ALA A 1 50 ? -0.228 -0.750 -13.811 1.00 0.00 1312 ALA A N 8
ATOM 17975 C CA . ALA A 1 50 ? 1.215 -0.719 -14.048 1.00 0.00 1312 ALA A CA 8
ATOM 17976 C C . ALA A 1 50 ? 1.980 -1.130 -12.805 1.00 0.00 1312 ALA A C 8
ATOM 17977 O O . ALA A 1 50 ? 1.566 -0.827 -11.687 1.00 0.00 1312 ALA A O 8
ATOM 17984 N N . VAL A 1 51 ? 3.085 -1.833 -12.998 1.00 0.00 1313 VAL A N 8
ATOM 17985 C CA . VAL A 1 51 ? 3.903 -2.273 -11.884 1.00 0.00 1313 VAL A CA 8
ATOM 17986 C C . VAL A 1 51 ? 4.765 -1.121 -11.385 1.00 0.00 1313 VAL A C 8
ATOM 17987 O O . VAL A 1 51 ? 5.689 -0.677 -12.070 1.00 0.00 1313 VAL A O 8
ATOM 18000 N N . VAL A 1 52 ? 4.453 -0.641 -10.197 1.00 0.00 1314 VAL A N 8
ATOM 18001 C CA . VAL A 1 52 ? 5.189 0.456 -9.600 1.00 0.00 1314 VAL A CA 8
ATOM 18002 C C . VAL A 1 52 ? 6.043 -0.053 -8.445 1.00 0.00 1314 VAL A C 8
ATOM 18003 O O . VAL A 1 52 ? 6.006 -1.242 -8.116 1.00 0.00 1314 VAL A O 8
ATOM 18016 N N . HIS A 1 53 ? 6.803 0.837 -7.830 1.00 0.00 1315 HIS A N 8
ATOM 18017 C CA . HIS A 1 53 ? 7.683 0.446 -6.739 1.00 0.00 1315 HIS A CA 8
ATOM 18018 C C . HIS A 1 53 ? 7.105 0.873 -5.396 1.00 0.00 1315 HIS A C 8
ATOM 18019 O O . HIS A 1 53 ? 7.137 2.050 -5.034 1.00 0.00 1315 HIS A O 8
ATOM 18033 N N . PHE A 1 54 ? 6.560 -0.091 -4.669 1.00 0.00 1316 PHE A N 8
ATOM 18034 C CA . PHE A 1 54 ? 5.991 0.163 -3.358 1.00 0.00 1316 PHE A CA 8
ATOM 18035 C C . PHE A 1 54 ? 6.953 -0.338 -2.294 1.00 0.00 1316 PHE A C 8
ATOM 18036 O O . PHE A 1 54 ? 7.228 -1.529 -2.206 1.00 0.00 1316 PHE A O 8
ATOM 18053 N N . LYS A 1 55 ? 7.475 0.580 -1.505 1.00 0.00 1317 LYS A N 8
ATOM 18054 C CA . LYS A 1 55 ? 8.431 0.236 -0.472 1.00 0.00 1317 LYS A CA 8
ATOM 18055 C C . LYS A 1 55 ? 7.878 0.568 0.902 1.00 0.00 1317 LYS A C 8
ATOM 18056 O O . LYS A 1 55 ? 7.500 1.708 1.173 1.00 0.00 1317 LYS A O 8
ATOM 18075 N N . VAL A 1 56 ? 7.813 -0.431 1.763 1.00 0.00 1318 VAL A N 8
ATOM 18076 C CA . VAL A 1 56 ? 7.319 -0.231 3.111 1.00 0.00 1318 VAL A CA 8
ATOM 18077 C C . VAL A 1 56 ? 8.417 0.389 3.967 1.00 0.00 1318 VAL A C 8
ATOM 18078 O O . VAL A 1 56 ? 9.602 0.174 3.719 1.00 0.00 1318 VAL A O 8
ATOM 18091 N N . SER A 1 57 ? 8.036 1.207 4.927 1.00 0.00 1319 SER A N 8
ATOM 18092 C CA . SER A 1 57 ? 9.004 1.846 5.794 1.00 0.00 1319 SER A CA 8
ATOM 18093 C C . SER A 1 57 ? 8.453 1.937 7.207 1.00 0.00 1319 SER A C 8
ATOM 18094 O O . SER A 1 57 ? 7.240 1.917 7.407 1.00 0.00 1319 SER A O 8
ATOM 18102 N N . ALA A 1 58 ? 9.340 2.027 8.184 1.00 0.00 1320 ALA A N 8
ATOM 18103 C CA . ALA A 1 58 ? 8.928 2.121 9.575 1.00 0.00 1320 ALA A CA 8
ATOM 18104 C C . ALA A 1 58 ? 8.495 3.539 9.922 1.00 0.00 1320 ALA A C 8
ATOM 18105 O O . ALA A 1 58 ? 7.890 3.783 10.966 1.00 0.00 1320 ALA A O 8
ATOM 18112 N N . GLN A 1 59 ? 8.799 4.471 9.035 1.00 0.00 1321 GLN A N 8
ATOM 18113 C CA . GLN A 1 59 ? 8.435 5.859 9.246 1.00 0.00 1321 GLN A CA 8
ATOM 18114 C C . GLN A 1 59 ? 7.482 6.337 8.163 1.00 0.00 1321 GLN A C 8
ATOM 18115 O O . GLN A 1 59 ? 7.414 7.531 7.865 1.00 0.00 1321 GLN A O 8
ATOM 18129 N N . GLY A 1 60 ? 6.750 5.405 7.567 1.00 0.00 1322 GLY A N 8
ATOM 18130 C CA . GLY A 1 60 ? 5.801 5.773 6.541 1.00 0.00 1322 GLY A CA 8
ATOM 18131 C C . GLY A 1 60 ? 5.828 4.853 5.338 1.00 0.00 1322 GLY A C 8
ATOM 18132 O O . GLY A 1 60 ? 6.404 3.772 5.386 1.00 0.00 1322 GLY A O 8
ATOM 18136 N N . ILE A 1 61 ? 5.187 5.285 4.261 1.00 0.00 1323 ILE A N 8
ATOM 18137 C CA . ILE A 1 61 ? 5.132 4.507 3.033 1.00 0.00 1323 ILE A CA 8
ATOM 18138 C C . ILE A 1 61 ? 5.981 5.162 1.951 1.00 0.00 1323 ILE A C 8
ATOM 18139 O O . ILE A 1 61 ? 5.921 6.373 1.757 1.00 0.00 1323 ILE A O 8
ATOM 18155 N N . THR A 1 62 ? 6.751 4.359 1.244 1.00 0.00 1324 THR A N 8
ATOM 18156 C CA . THR A 1 62 ? 7.589 4.865 0.178 1.00 0.00 1324 THR A CA 8
ATOM 18157 C C . THR A 1 62 ? 7.000 4.517 -1.188 1.00 0.00 1324 THR A C 8
ATOM 18158 O O . THR A 1 62 ? 6.996 3.358 -1.601 1.00 0.00 1324 THR A O 8
ATOM 18169 N N . LEU A 1 63 ? 6.487 5.528 -1.872 1.00 0.00 1325 LEU A N 8
ATOM 18170 C CA . LEU A 1 63 ? 5.907 5.342 -3.193 1.00 0.00 1325 LEU A CA 8
ATOM 18171 C C . LEU A 1 63 ? 6.915 5.781 -4.247 1.00 0.00 1325 LEU A C 8
ATOM 18172 O O . LEU A 1 63 ? 7.205 6.969 -4.376 1.00 0.00 1325 LEU A O 8
ATOM 18188 N N . THR A 1 64 ? 7.460 4.830 -4.986 1.00 0.00 1326 THR A N 8
ATOM 18189 C CA . THR A 1 64 ? 8.449 5.141 -6.007 1.00 0.00 1326 THR A CA 8
ATOM 18190 C C . THR A 1 64 ? 7.953 4.788 -7.410 1.00 0.00 1326 THR A C 8
ATOM 18191 O O . THR A 1 64 ? 7.494 3.674 -7.662 1.00 0.00 1326 THR A O 8
ATOM 18202 N N . ASP A 1 65 ? 8.045 5.751 -8.315 1.00 0.00 1327 ASP A N 8
ATOM 18203 C CA . ASP A 1 65 ? 7.635 5.547 -9.695 1.00 0.00 1327 ASP A CA 8
ATOM 18204 C C . ASP A 1 65 ? 8.846 5.708 -10.609 1.00 0.00 1327 ASP A C 8
ATOM 18205 O O . ASP A 1 65 ? 9.249 6.823 -10.946 1.00 0.00 1327 ASP A O 8
ATOM 18214 N N . ASN A 1 66 ? 9.451 4.584 -10.973 1.00 0.00 1328 ASN A N 8
ATOM 18215 C CA . ASN A 1 66 ? 10.625 4.588 -11.843 1.00 0.00 1328 ASN A CA 8
ATOM 18216 C C . ASN A 1 66 ? 10.227 4.839 -13.294 1.00 0.00 1328 ASN A C 8
ATOM 18217 O O . ASN A 1 66 ? 11.067 5.163 -14.133 1.00 0.00 1328 ASN A O 8
ATOM 18228 N N . GLN A 1 67 ? 8.944 4.692 -13.587 1.00 0.00 1329 GLN A N 8
ATOM 18229 C CA . GLN A 1 67 ? 8.450 4.903 -14.938 1.00 0.00 1329 GLN A CA 8
ATOM 18230 C C . GLN A 1 67 ? 8.059 6.360 -15.117 1.00 0.00 1329 GLN A C 8
ATOM 18231 O O . GLN A 1 67 ? 8.125 6.904 -16.221 1.00 0.00 1329 GLN A O 8
ATOM 18245 N N . ARG A 1 68 ? 7.656 6.974 -14.009 1.00 0.00 1330 ARG A N 8
ATOM 18246 C CA . ARG A 1 68 ? 7.246 8.373 -13.972 1.00 0.00 1330 ARG A CA 8
ATOM 18247 C C . ARG A 1 68 ? 6.000 8.587 -14.815 1.00 0.00 1330 ARG A C 8
ATOM 18248 O O . ARG A 1 68 ? 5.867 9.581 -15.528 1.00 0.00 1330 ARG A O 8
ATOM 18269 N N . LYS A 1 69 ? 5.084 7.641 -14.715 1.00 0.00 1331 LYS A N 8
ATOM 18270 C CA . LYS A 1 69 ? 3.836 7.706 -15.449 1.00 0.00 1331 LYS A CA 8
ATOM 18271 C C . LYS A 1 69 ? 2.770 8.363 -14.591 1.00 0.00 1331 LYS A C 8
ATOM 18272 O O . LYS A 1 69 ? 1.882 9.054 -15.095 1.00 0.00 1331 LYS A O 8
ATOM 18291 N N . LEU A 1 70 ? 2.875 8.152 -13.288 1.00 0.00 1332 LEU A N 8
ATOM 18292 C CA . LEU A 1 70 ? 1.911 8.702 -12.353 1.00 0.00 1332 LEU A CA 8
ATOM 18293 C C . LEU A 1 70 ? 2.438 9.991 -11.746 1.00 0.00 1332 LEU A C 8
ATOM 18294 O O . LEU A 1 70 ? 1.778 11.033 -11.806 1.00 0.00 1332 LEU A O 8
ATOM 18310 N N . PHE A 1 71 ? 3.628 9.917 -11.163 1.00 0.00 1333 PHE A N 8
ATOM 18311 C CA . PHE A 1 71 ? 4.252 11.073 -10.534 1.00 0.00 1333 PHE A CA 8
ATOM 18312 C C . PHE A 1 71 ? 5.708 10.778 -10.190 1.00 0.00 1333 PHE A C 8
ATOM 18313 O O . PHE A 1 71 ? 6.376 10.022 -10.892 1.00 0.00 1333 PHE A O 8
ATOM 18330 N N . PHE A 1 72 ? 6.195 11.391 -9.118 1.00 0.00 1334 PHE A N 8
ATOM 18331 C CA . PHE A 1 72 ? 7.565 11.196 -8.670 1.00 0.00 1334 PHE A CA 8
ATOM 18332 C C . PHE A 1 72 ? 7.584 10.357 -7.397 1.00 0.00 1334 PHE A C 8
ATOM 18333 O O . PHE A 1 72 ? 6.539 10.126 -6.787 1.00 0.00 1334 PHE A O 8
ATOM 18350 N N . ARG A 1 73 ? 8.766 9.911 -6.985 1.00 0.00 1335 ARG A N 8
ATOM 18351 C CA . ARG A 1 73 ? 8.879 9.098 -5.780 1.00 0.00 1335 ARG A CA 8
ATOM 18352 C C . ARG A 1 73 ? 8.681 9.958 -4.531 1.00 0.00 1335 ARG A C 8
ATOM 18353 O O . ARG A 1 73 ? 9.388 10.946 -4.314 1.00 0.00 1335 ARG A O 8
ATOM 18374 N N . ARG A 1 74 ? 7.713 9.579 -3.717 1.00 0.00 1336 ARG A N 8
ATOM 18375 C CA . ARG A 1 74 ? 7.401 10.315 -2.500 1.00 0.00 1336 ARG A CA 8
ATOM 18376 C C . ARG A 1 74 ? 7.253 9.367 -1.316 1.00 0.00 1336 ARG A C 8
ATOM 18377 O O . ARG A 1 74 ? 6.498 8.395 -1.375 1.00 0.00 1336 ARG A O 8
ATOM 18398 N N . HIS A 1 75 ? 7.984 9.643 -0.246 1.00 0.00 1337 HIS A N 8
ATOM 18399 C CA . HIS A 1 75 ? 7.907 8.827 0.954 1.00 0.00 1337 HIS A CA 8
ATOM 18400 C C . HIS A 1 75 ? 7.018 9.526 1.979 1.00 0.00 1337 HIS A C 8
ATOM 18401 O O . HIS A 1 75 ? 7.419 10.501 2.615 1.00 0.00 1337 HIS A O 8
ATOM 18415 N N . TYR A 1 76 ? 5.793 9.045 2.098 1.00 0.00 1338 TYR A N 8
ATOM 18416 C CA . TYR A 1 76 ? 4.825 9.618 3.016 1.00 0.00 1338 TYR A CA 8
ATOM 18417 C C . TYR A 1 76 ? 5.157 9.231 4.447 1.00 0.00 1338 TYR A C 8
ATOM 18418 O O . TYR A 1 76 ? 5.273 8.050 4.759 1.00 0.00 1338 TYR A O 8
ATOM 18436 N N . PRO A 1 77 ? 5.338 10.221 5.323 1.00 0.00 1339 PRO A N 8
ATOM 18437 C CA . PRO A 1 77 ? 5.653 9.979 6.732 1.00 0.00 1339 PRO A CA 8
ATOM 18438 C C . PRO A 1 77 ? 4.517 9.264 7.461 1.00 0.00 1339 PRO A C 8
ATOM 18439 O O . PRO A 1 77 ? 3.347 9.403 7.097 1.00 0.00 1339 PRO A O 8
ATOM 18450 N N . VAL A 1 78 ? 4.868 8.508 8.498 1.00 0.00 1340 VAL A N 8
ATOM 18451 C CA . VAL A 1 78 ? 3.884 7.765 9.280 1.00 0.00 1340 VAL A CA 8
ATOM 18452 C C . VAL A 1 78 ? 2.888 8.720 9.943 1.00 0.00 1340 VAL A C 8
ATOM 18453 O O . VAL A 1 78 ? 1.778 8.330 10.299 1.00 0.00 1340 VAL A O 8
ATOM 18466 N N . ASN A 1 79 ? 3.290 9.980 10.082 1.00 0.00 1341 ASN A N 8
ATOM 18467 C CA . ASN A 1 79 ? 2.436 11.001 10.678 1.00 0.00 1341 ASN A CA 8
ATOM 18468 C C . ASN A 1 79 ? 1.233 11.269 9.782 1.00 0.00 1341 ASN A C 8
ATOM 18469 O O . ASN A 1 79 ? 0.154 11.627 10.254 1.00 0.00 1341 ASN A O 8
ATOM 18480 N N . SER A 1 80 ? 1.426 11.078 8.483 1.00 0.00 1342 SER A N 8
ATOM 18481 C CA . SER A 1 80 ? 0.375 11.308 7.510 1.00 0.00 1342 SER A CA 8
ATOM 18482 C C . SER A 1 80 ? -0.476 10.060 7.320 1.00 0.00 1342 SER A C 8
ATOM 18483 O O . SER A 1 80 ? -1.628 10.142 6.903 1.00 0.00 1342 SER A O 8
ATOM 18491 N N . ILE A 1 81 ? 0.095 8.912 7.639 1.00 0.00 1343 ILE A N 8
ATOM 18492 C CA . ILE A 1 81 ? -0.601 7.647 7.492 1.00 0.00 1343 ILE A CA 8
ATOM 18493 C C . ILE A 1 81 ? -1.534 7.418 8.667 1.00 0.00 1343 ILE A C 8
ATOM 18494 O O . ILE A 1 81 ? -1.114 7.467 9.824 1.00 0.00 1343 ILE A O 8
ATOM 18510 N N . THR A 1 82 ? -2.797 7.181 8.370 1.00 0.00 1344 THR A N 8
ATOM 18511 C CA . THR A 1 82 ? -3.784 6.948 9.406 1.00 0.00 1344 THR A CA 8
ATOM 18512 C C . THR A 1 82 ? -4.150 5.470 9.496 1.00 0.00 1344 THR A C 8
ATOM 18513 O O . THR A 1 82 ? -4.596 4.997 10.546 1.00 0.00 1344 THR A O 8
ATOM 18524 N N . PHE A 1 83 ? -3.959 4.748 8.392 1.00 0.00 1345 PHE A N 8
ATOM 18525 C CA . PHE A 1 83 ? -4.259 3.321 8.345 1.00 0.00 1345 PHE A CA 8
ATOM 18526 C C . PHE A 1 83 ? -3.808 2.722 7.017 1.00 0.00 1345 PHE A C 8
ATOM 18527 O O . PHE A 1 83 ? -3.668 3.432 6.024 1.00 0.00 1345 PHE A O 8
ATOM 18544 N N . SER A 1 84 ? -3.540 1.422 7.019 1.00 0.00 1346 SER A N 8
ATOM 18545 C CA . SER A 1 84 ? -3.131 0.714 5.815 1.00 0.00 1346 SER A CA 8
ATOM 18546 C C . SER A 1 84 ? -3.728 -0.694 5.805 1.00 0.00 1346 SER A C 8
ATOM 18547 O O . SER A 1 84 ? -3.478 -1.488 6.710 1.00 0.00 1346 SER A O 8
ATOM 18555 N N . SER A 1 85 ? -4.534 -0.993 4.798 1.00 0.00 1347 SER A N 8
ATOM 18556 C CA . SER A 1 85 ? -5.158 -2.306 4.688 1.00 0.00 1347 SER A CA 8
ATOM 18557 C C . SER A 1 85 ? -5.083 -2.818 3.253 1.00 0.00 1347 SER A C 8
ATOM 18558 O O . SER A 1 85 ? -4.751 -2.068 2.337 1.00 0.00 1347 SER A O 8
ATOM 18566 N N . THR A 1 86 ? -5.392 -4.092 3.064 1.00 0.00 1348 THR A N 8
ATOM 18567 C CA . THR A 1 86 ? -5.337 -4.706 1.747 1.00 0.00 1348 THR A CA 8
ATOM 18568 C C . THR A 1 86 ? -6.668 -5.361 1.378 1.00 0.00 1348 THR A C 8
ATOM 18569 O O . THR A 1 86 ? -6.728 -6.236 0.513 1.00 0.00 1348 THR A O 8
ATOM 18580 N N . ASP A 1 87 ? -7.739 -4.935 2.018 1.00 0.00 1349 ASP A N 8
ATOM 18581 C CA . ASP A 1 87 ? -9.037 -5.506 1.746 1.00 0.00 1349 ASP A CA 8
ATOM 18582 C C . ASP A 1 87 ? -10.143 -4.833 2.522 1.00 0.00 1349 ASP A C 8
ATOM 18583 O O . ASP A 1 87 ? -10.184 -4.914 3.749 1.00 0.00 1349 ASP A O 8
ATOM 18592 N N . PRO A 1 88 ? -11.054 -4.149 1.831 1.00 0.00 1350 PRO A N 8
ATOM 18593 C CA . PRO A 1 88 ? -12.200 -3.523 2.475 1.00 0.00 1350 PRO A CA 8
ATOM 18594 C C . PRO A 1 88 ? -13.136 -4.570 3.047 1.00 0.00 1350 PRO A C 8
ATOM 18595 O O . PRO A 1 88 ? -13.523 -4.523 4.216 1.00 0.00 1350 PRO A O 8
ATOM 18606 N N . GLN A 1 89 ? -13.483 -5.519 2.189 1.00 0.00 1351 GLN A N 8
ATOM 18607 C CA . GLN A 1 89 ? -14.382 -6.598 2.535 1.00 0.00 1351 GLN A CA 8
ATOM 18608 C C . GLN A 1 89 ? -13.908 -7.897 1.900 1.00 0.00 1351 GLN A C 8
ATOM 18609 O O . GLN A 1 89 ? -14.715 -8.801 1.676 1.00 0.00 1351 GLN A O 8
ATOM 18623 N N . ASP A 1 90 ? -12.603 -7.985 1.609 1.00 0.00 1352 ASP A N 8
ATOM 18624 C CA . ASP A 1 90 ? -12.031 -9.181 0.969 1.00 0.00 1352 ASP A CA 8
ATOM 18625 C C . ASP A 1 90 ? -12.410 -9.207 -0.510 1.00 0.00 1352 ASP A C 8
ATOM 18626 O O . ASP A 1 90 ? -13.075 -10.127 -0.993 1.00 0.00 1352 ASP A O 8
ATOM 18635 N N . ARG A 1 91 ? -11.973 -8.177 -1.216 1.00 0.00 1353 ARG A N 8
ATOM 18636 C CA . ARG A 1 91 ? -12.234 -8.021 -2.638 1.00 0.00 1353 ARG A CA 8
ATOM 18637 C C . ARG A 1 91 ? -10.936 -8.219 -3.420 1.00 0.00 1353 ARG A C 8
ATOM 18638 O O . ARG A 1 91 ? -9.847 -8.063 -2.874 1.00 0.00 1353 ARG A O 8
ATOM 18659 N N . ARG A 1 92 ? -11.039 -8.560 -4.692 1.00 0.00 1354 ARG A N 8
ATOM 18660 C CA . ARG A 1 92 ? -9.848 -8.773 -5.500 1.00 0.00 1354 ARG A CA 8
ATOM 18661 C C . ARG A 1 92 ? -9.943 -8.060 -6.847 1.00 0.00 1354 ARG A C 8
ATOM 18662 O O . ARG A 1 92 ? -11.034 -7.721 -7.307 1.00 0.00 1354 ARG A O 8
ATOM 18683 N N . TRP A 1 93 ? -8.787 -7.834 -7.459 1.00 0.00 1355 TRP A N 8
ATOM 18684 C CA . TRP A 1 93 ? -8.691 -7.172 -8.754 1.00 0.00 1355 TRP A CA 8
ATOM 18685 C C . TRP A 1 93 ? -8.531 -8.214 -9.850 1.00 0.00 1355 TRP A C 8
ATOM 18686 O O . TRP A 1 93 ? -7.879 -9.240 -9.646 1.00 0.00 1355 TRP A O 8
ATOM 18707 N N . THR A 1 94 ? -9.137 -7.959 -10.996 1.00 0.00 1356 THR A N 8
ATOM 18708 C CA . THR A 1 94 ? -9.048 -8.868 -12.120 1.00 0.00 1356 THR A CA 8
ATOM 18709 C C . THR A 1 94 ? -8.298 -8.213 -13.272 1.00 0.00 1356 THR A C 8
ATOM 18710 O O . THR A 1 94 ? -8.748 -7.210 -13.831 1.00 0.00 1356 THR A O 8
ATOM 18721 N N . ASN A 1 95 ? -7.153 -8.774 -13.614 1.00 0.00 1357 ASN A N 8
ATOM 18722 C CA . ASN A 1 95 ? -6.340 -8.250 -14.697 1.00 0.00 1357 ASN A CA 8
ATOM 18723 C C . ASN A 1 95 ? -6.914 -8.690 -16.038 1.00 0.00 1357 ASN A C 8
ATOM 18724 O O . ASN A 1 95 ? -7.564 -9.732 -16.120 1.00 0.00 1357 ASN A O 8
ATOM 18735 N N . PRO A 1 96 ? -6.668 -7.911 -17.106 1.00 0.00 1358 PRO A N 8
ATOM 18736 C CA . PRO A 1 96 ? -7.174 -8.211 -18.453 1.00 0.00 1358 PRO A CA 8
ATOM 18737 C C . PRO A 1 96 ? -6.732 -9.577 -18.973 1.00 0.00 1358 PRO A C 8
ATOM 18738 O O . PRO A 1 96 ? -7.320 -10.112 -19.914 1.00 0.00 1358 PRO A O 8
ATOM 18749 N N . ASP A 1 97 ? -5.698 -10.143 -18.358 1.00 0.00 1359 ASP A N 8
ATOM 18750 C CA . ASP A 1 97 ? -5.193 -11.453 -18.764 1.00 0.00 1359 ASP A CA 8
ATOM 18751 C C . ASP A 1 97 ? -6.069 -12.567 -18.192 1.00 0.00 1359 ASP A C 8
ATOM 18752 O O . ASP A 1 97 ? -6.139 -13.663 -18.744 1.00 0.00 1359 ASP A O 8
ATOM 18761 N N . GLY A 1 98 ? -6.768 -12.263 -17.105 1.00 0.00 1360 GLY A N 8
ATOM 18762 C CA . GLY A 1 98 ? -7.634 -13.246 -16.480 1.00 0.00 1360 GLY A CA 8
ATOM 18763 C C . GLY A 1 98 ? -7.146 -13.656 -15.105 1.00 0.00 1360 GLY A C 8
ATOM 18764 O O . GLY A 1 98 ? -7.686 -14.578 -14.489 1.00 0.00 1360 GLY A O 8
ATOM 18768 N N . THR A 1 99 ? -6.122 -12.974 -14.621 1.00 0.00 1361 THR A N 8
ATOM 18769 C CA . THR A 1 99 ? -5.563 -13.270 -13.316 1.00 0.00 1361 THR A CA 8
ATOM 18770 C C . THR A 1 99 ? -6.206 -12.397 -12.244 1.00 0.00 1361 THR A C 8
ATOM 18771 O O . THR A 1 99 ? -6.658 -11.284 -12.531 1.00 0.00 1361 THR A O 8
ATOM 18782 N N . THR A 1 100 ? -6.259 -12.900 -11.018 1.00 0.00 1362 THR A N 8
ATOM 18783 C CA . THR A 1 100 ? -6.863 -12.158 -9.924 1.00 0.00 1362 THR A CA 8
ATOM 18784 C C . THR A 1 100 ? -5.930 -12.072 -8.719 1.00 0.00 1362 THR A C 8
ATOM 18785 O O . THR A 1 100 ? -5.288 -13.052 -8.347 1.00 0.00 1362 THR A O 8
ATOM 18796 N N . SER A 1 101 ? -5.864 -10.891 -8.123 1.00 0.00 1363 SER A N 8
ATOM 18797 C CA . SER A 1 101 ? -5.019 -10.656 -6.954 1.00 0.00 1363 SER A CA 8
ATOM 18798 C C . SER A 1 101 ? -5.723 -9.692 -6.004 1.00 0.00 1363 SER A C 8
ATOM 18799 O O . SER A 1 101 ? -6.689 -9.041 -6.394 1.00 0.00 1363 SER A O 8
ATOM 18807 N N . LYS A 1 102 ? -5.258 -9.609 -4.765 1.00 0.00 1364 LYS A N 8
ATOM 18808 C CA . LYS A 1 102 ? -5.865 -8.716 -3.788 1.00 0.00 1364 LYS A CA 8
ATOM 18809 C C . LYS A 1 102 ? -5.573 -7.255 -4.121 1.00 0.00 1364 LYS A C 8
ATOM 18810 O O . LYS A 1 102 ? -4.785 -6.961 -5.016 1.00 0.00 1364 LYS A O 8
ATOM 18829 N N . ILE A 1 103 ? -6.216 -6.344 -3.403 1.00 0.00 1365 ILE A N 8
ATOM 18830 C CA . ILE A 1 103 ? -6.022 -4.916 -3.626 1.00 0.00 1365 ILE A CA 8
ATOM 18831 C C . ILE A 1 103 ? -5.769 -4.208 -2.306 1.00 0.00 1365 ILE A C 8
ATOM 18832 O O . ILE A 1 103 ? -6.602 -4.256 -1.408 1.00 0.00 1365 ILE A O 8
ATOM 18848 N N . PHE A 1 104 ? -4.639 -3.538 -2.191 1.00 0.00 1366 PHE A N 8
ATOM 18849 C CA . PHE A 1 104 ? -4.308 -2.844 -0.957 1.00 0.00 1366 PHE A CA 8
ATOM 18850 C C . PHE A 1 104 ? -4.406 -1.336 -1.127 1.00 0.00 1366 PHE A C 8
ATOM 18851 O O . PHE A 1 104 ? -4.247 -0.803 -2.227 1.00 0.00 1366 PHE A O 8
ATOM 18868 N N . GLY A 1 105 ? -4.688 -0.664 -0.029 1.00 0.00 1367 GLY A N 8
ATOM 18869 C CA . GLY A 1 105 ? -4.793 0.773 -0.036 1.00 0.00 1367 GLY A CA 8
ATOM 18870 C C . GLY A 1 105 ? -4.318 1.361 1.270 1.00 0.00 1367 GLY A C 8
ATOM 18871 O O . GLY A 1 105 ? -4.721 0.909 2.347 1.00 0.00 1367 GLY A O 8
ATOM 18875 N N . PHE A 1 106 ? -3.449 2.353 1.190 1.00 0.00 1368 PHE A N 8
ATOM 18876 C CA . PHE A 1 106 ? -2.939 2.990 2.390 1.00 0.00 1368 PHE A CA 8
ATOM 18877 C C . PHE A 1 106 ? -3.499 4.393 2.484 1.00 0.00 1368 PHE A C 8
ATOM 18878 O O . PHE A 1 106 ? -3.504 5.147 1.508 1.00 0.00 1368 PHE A O 8
ATOM 18895 N N . VAL A 1 107 ? -3.995 4.723 3.657 1.00 0.00 1369 VAL A N 8
ATOM 18896 C CA . VAL A 1 107 ? -4.595 6.013 3.897 1.00 0.00 1369 VAL A CA 8
ATOM 18897 C C . VAL A 1 107 ? -3.559 7.020 4.382 1.00 0.00 1369 VAL A C 8
ATOM 18898 O O . VAL A 1 107 ? -3.040 6.905 5.496 1.00 0.00 1369 VAL A O 8
ATOM 18911 N N . ALA A 1 108 ? -3.264 8.001 3.543 1.00 0.00 1370 ALA A N 8
ATOM 18912 C CA . ALA A 1 108 ? -2.297 9.032 3.879 1.00 0.00 1370 ALA A CA 8
ATOM 18913 C C . ALA A 1 108 ? -2.900 10.417 3.684 1.00 0.00 1370 ALA A C 8
ATOM 18914 O O . ALA A 1 108 ? -3.554 10.682 2.677 1.00 0.00 1370 ALA A O 8
ATOM 18921 N N . LYS A 1 109 ? -2.694 11.288 4.662 1.00 0.00 1371 LYS A N 8
ATOM 18922 C CA . LYS A 1 109 ? -3.209 12.651 4.604 1.00 0.00 1371 LYS A CA 8
ATOM 18923 C C . LYS A 1 109 ? -2.484 13.451 3.529 1.00 0.00 1371 LYS A C 8
ATOM 18924 O O . LYS A 1 109 ? -1.314 13.192 3.232 1.00 0.00 1371 LYS A O 8
ATOM 18943 N N . LYS A 1 110 ? -3.173 14.425 2.949 1.00 0.00 1372 LYS A N 8
ATOM 18944 C CA . LYS A 1 110 ? -2.590 15.244 1.896 1.00 0.00 1372 LYS A CA 8
ATOM 18945 C C . LYS A 1 110 ? -1.880 16.458 2.488 1.00 0.00 1372 LYS A C 8
ATOM 18946 O O . LYS A 1 110 ? -2.340 17.039 3.471 1.00 0.00 1372 LYS A O 8
ATOM 18965 N N . PRO A 1 111 ? -0.738 16.842 1.906 1.00 0.00 1373 PRO A N 8
ATOM 18966 C CA . PRO A 1 111 ? 0.035 17.994 2.371 1.00 0.00 1373 PRO A CA 8
ATOM 18967 C C . PRO A 1 111 ? -0.725 19.299 2.173 1.00 0.00 1373 PRO A C 8
ATOM 18968 O O . PRO A 1 111 ? -1.212 19.587 1.078 1.00 0.00 1373 PRO A O 8
ATOM 18979 N N . GLY A 1 112 ? -0.846 20.072 3.238 1.00 0.00 1374 GLY A N 8
ATOM 18980 C CA . GLY A 1 112 ? -1.559 21.329 3.165 1.00 0.00 1374 GLY A CA 8
ATOM 18981 C C . GLY A 1 112 ? -2.933 21.216 3.782 1.00 0.00 1374 GLY A C 8
ATOM 18982 O O . GLY A 1 112 ? -3.479 22.191 4.295 1.00 0.00 1374 GLY A O 8
ATOM 18986 N N . SER A 1 113 ? -3.486 20.016 3.728 1.00 0.00 1375 SER A N 8
ATOM 18987 C CA . SER A 1 113 ? -4.791 19.740 4.289 1.00 0.00 1375 SER A CA 8
ATOM 18988 C C . SER A 1 113 ? -4.736 18.479 5.151 1.00 0.00 1375 SER A C 8
ATOM 18989 O O . SER A 1 113 ? -5.192 17.413 4.737 1.00 0.00 1375 SER A O 8
ATOM 18997 N N . PRO A 1 114 ? -4.181 18.589 6.369 1.00 0.00 1376 PRO A N 8
ATOM 18998 C CA . PRO A 1 114 ? -4.040 17.453 7.290 1.00 0.00 1376 PRO A CA 8
ATOM 18999 C C . PRO A 1 114 ? -5.373 16.916 7.799 1.00 0.00 1376 PRO A C 8
ATOM 19000 O O . PRO A 1 114 ? -5.423 15.857 8.425 1.00 0.00 1376 PRO A O 8
ATOM 19011 N N . TRP A 1 115 ? -6.458 17.635 7.539 1.00 0.00 1377 TRP A N 8
ATOM 19012 C CA . TRP A 1 115 ? -7.767 17.189 7.984 1.00 0.00 1377 TRP A CA 8
ATOM 19013 C C . TRP A 1 115 ? -8.379 16.225 6.968 1.00 0.00 1377 TRP A C 8
ATOM 19014 O O . TRP A 1 115 ? -9.424 15.623 7.219 1.00 0.00 1377 TRP A O 8
ATOM 19035 N N . GLU A 1 116 ? -7.717 16.071 5.822 1.00 0.00 1378 GLU A N 8
ATOM 19036 C CA . GLU A 1 116 ? -8.184 15.159 4.788 1.00 0.00 1378 GLU A CA 8
ATOM 19037 C C . GLU A 1 116 ? -7.080 14.179 4.423 1.00 0.00 1378 GLU A C 8
ATOM 19038 O O . GLU A 1 116 ? -5.894 14.473 4.573 1.00 0.00 1378 GLU A O 8
ATOM 19050 N N . ASN A 1 117 ? -7.477 13.019 3.934 1.00 0.00 1379 ASN A N 8
ATOM 19051 C CA . ASN A 1 117 ? -6.534 11.983 3.550 1.00 0.00 1379 ASN A CA 8
ATOM 19052 C C . ASN A 1 117 ? -6.980 11.323 2.252 1.00 0.00 1379 ASN A C 8
ATOM 19053 O O . ASN A 1 117 ? -8.148 11.408 1.868 1.00 0.00 1379 ASN A O 8
ATOM 19064 N N . VAL A 1 118 ? -6.042 10.682 1.575 1.00 0.00 1380 VAL A N 8
ATOM 19065 C CA . VAL A 1 118 ? -6.319 10.008 0.316 1.00 0.00 1380 VAL A CA 8
ATOM 19066 C C . VAL A 1 118 ? -5.775 8.585 0.357 1.00 0.00 1380 VAL A C 8
ATOM 19067 O O . VAL A 1 118 ? -4.685 8.346 0.880 1.00 0.00 1380 VAL A O 8
ATOM 19080 N N . CYS A 1 119 ? -6.541 7.647 -0.175 1.00 0.00 1381 CYS A N 8
ATOM 19081 C CA . CYS A 1 119 ? -6.139 6.257 -0.192 1.00 0.00 1381 CYS A CA 8
ATOM 19082 C C . CYS A 1 119 ? -5.606 5.877 -1.561 1.00 0.00 1381 CYS A C 8
ATOM 19083 O O . CYS A 1 119 ? -6.360 5.794 -2.534 1.00 0.00 1381 CYS A O 8
ATOM 19091 N N . HIS A 1 120 ? -4.304 5.679 -1.650 1.00 0.00 1382 HIS A N 8
ATOM 19092 C CA . HIS A 1 120 ? -3.702 5.271 -2.906 1.00 0.00 1382 HIS A CA 8
ATOM 19093 C C . HIS A 1 120 ? -3.874 3.767 -3.034 1.00 0.00 1382 HIS A C 8
ATOM 19094 O O . HIS A 1 120 ? -3.250 2.998 -2.300 1.00 0.00 1382 HIS A O 8
ATOM 19108 N N . LEU A 1 121 ? -4.734 3.361 -3.951 1.00 0.00 1383 LEU A N 8
ATOM 19109 C CA . LEU A 1 121 ? -5.043 1.954 -4.142 1.00 0.00 1383 LEU A CA 8
ATOM 19110 C C . LEU A 1 121 ? -4.112 1.281 -5.145 1.00 0.00 1383 LEU A C 8
ATOM 19111 O O . LEU A 1 121 ? -3.909 1.770 -6.261 1.00 0.00 1383 LEU A O 8
ATOM 19127 N N . PHE A 1 122 ? -3.572 0.141 -4.739 1.00 0.00 1384 PHE A N 8
ATOM 19128 C CA . PHE A 1 122 ? -2.673 -0.636 -5.574 1.00 0.00 1384 PHE A CA 8
ATOM 19129 C C . PHE A 1 122 ? -3.042 -2.116 -5.485 1.00 0.00 1384 PHE A C 8
ATOM 19130 O O . PHE A 1 122 ? -3.411 -2.608 -4.422 1.00 0.00 1384 PHE A O 8
ATOM 19147 N N . ALA A 1 123 ? -2.945 -2.820 -6.595 1.00 0.00 1385 ALA A N 8
ATOM 19148 C CA . ALA A 1 123 ? -3.272 -4.232 -6.626 1.00 0.00 1385 ALA A CA 8
ATOM 19149 C C . ALA A 1 123 ? -2.057 -5.076 -6.262 1.00 0.00 1385 ALA A C 8
ATOM 19150 O O . ALA A 1 123 ? -0.911 -4.656 -6.446 1.00 0.00 1385 ALA A O 8
ATOM 19157 N N . GLU A 1 124 ? -2.318 -6.257 -5.731 1.00 0.00 1386 GLU A N 8
ATOM 19158 C CA . GLU A 1 124 ? -1.285 -7.185 -5.343 1.00 0.00 1386 GLU A CA 8
ATOM 19159 C C . GLU A 1 124 ? -0.545 -7.700 -6.573 1.00 0.00 1386 GLU A C 8
ATOM 19160 O O . GLU A 1 124 ? -1.142 -7.867 -7.637 1.00 0.00 1386 GLU A O 8
ATOM 19172 N N . LEU A 1 125 ? 0.750 -7.935 -6.430 1.00 0.00 1387 LEU A N 8
ATOM 19173 C CA . LEU A 1 125 ? 1.550 -8.435 -7.536 1.00 0.00 1387 LEU A CA 8
ATOM 19174 C C . LEU A 1 125 ? 1.633 -9.961 -7.484 1.00 0.00 1387 LEU A C 8
ATOM 19175 O O . LEU A 1 125 ? 0.646 -10.652 -7.732 1.00 0.00 1387 LEU A O 8
ATOM 19191 N N . ASP A 1 126 ? 2.810 -10.480 -7.148 1.00 0.00 1388 ASP A N 8
ATOM 19192 C CA . ASP A 1 126 ? 3.023 -11.923 -7.062 1.00 0.00 1388 ASP A CA 8
ATOM 19193 C C . ASP A 1 126 ? 4.095 -12.240 -6.026 1.00 0.00 1388 ASP A C 8
ATOM 19194 O O . ASP A 1 126 ? 5.264 -12.420 -6.358 1.00 0.00 1388 ASP A O 8
ATOM 19203 N N . PRO A 1 127 ? 3.721 -12.247 -4.745 1.00 0.00 1389 PRO A N 8
ATOM 19204 C CA . PRO A 1 127 ? 4.630 -12.543 -3.656 1.00 0.00 1389 PRO A CA 8
ATOM 19205 C C . PRO A 1 127 ? 4.465 -13.965 -3.112 1.00 0.00 1389 PRO A C 8
ATOM 19206 O O . PRO A 1 127 ? 3.918 -14.851 -3.776 1.00 0.00 1389 PRO A O 8
ATOM 19217 N N . ASP A 1 128 ? 4.963 -14.166 -1.906 1.00 0.00 1390 ASP A N 8
ATOM 19218 C CA . ASP A 1 128 ? 4.858 -15.446 -1.209 1.00 0.00 1390 ASP A CA 8
ATOM 19219 C C . ASP A 1 128 ? 3.886 -15.254 -0.066 1.00 0.00 1390 ASP A C 8
ATOM 19220 O O . ASP A 1 128 ? 3.095 -16.135 0.281 1.00 0.00 1390 ASP A O 8
ATOM 19229 N N . GLN A 1 129 ? 3.968 -14.069 0.508 1.00 0.00 1391 GLN A N 8
ATOM 19230 C CA . GLN A 1 129 ? 3.099 -13.657 1.584 1.00 0.00 1391 GLN A CA 8
ATOM 19231 C C . GLN A 1 129 ? 2.101 -12.650 1.025 1.00 0.00 1391 GLN A C 8
ATOM 19232 O O . GLN A 1 129 ? 2.491 -11.708 0.338 1.00 0.00 1391 GLN A O 8
ATOM 19246 N N . PRO A 1 130 ? 0.806 -12.852 1.289 1.00 0.00 1392 PRO A N 8
ATOM 19247 C CA . PRO A 1 130 ? -0.253 -11.972 0.788 1.00 0.00 1392 PRO A CA 8
ATOM 19248 C C . PRO A 1 130 ? -0.020 -10.510 1.143 1.00 0.00 1392 PRO A C 8
ATOM 19249 O O . PRO A 1 130 ? 0.523 -10.193 2.206 1.00 0.00 1392 PRO A O 8
ATOM 19260 N N . ALA A 1 131 ? -0.433 -9.622 0.243 1.00 0.00 1393 ALA A N 8
ATOM 19261 C CA . ALA A 1 131 ? -0.293 -8.186 0.452 1.00 0.00 1393 ALA A CA 8
ATOM 19262 C C . ALA A 1 131 ? -1.020 -7.764 1.722 1.00 0.00 1393 ALA A C 8
ATOM 19263 O O . ALA A 1 131 ? -0.689 -6.747 2.334 1.00 0.00 1393 ALA A O 8
ATOM 19270 N N . GLY A 1 132 ? -2.017 -8.553 2.112 1.00 0.00 1394 GLY A N 8
ATOM 19271 C CA . GLY A 1 132 ? -2.766 -8.269 3.321 1.00 0.00 1394 GLY A CA 8
ATOM 19272 C C . GLY A 1 132 ? -1.904 -8.417 4.553 1.00 0.00 1394 GLY A C 8
ATOM 19273 O O . GLY A 1 132 ? -2.077 -7.698 5.533 1.00 0.00 1394 GLY A O 8
ATOM 19277 N N . ALA A 1 133 ? -0.958 -9.343 4.498 1.00 0.00 1395 ALA A N 8
ATOM 19278 C CA . ALA A 1 133 ? -0.058 -9.573 5.614 1.00 0.00 1395 ALA A CA 8
ATOM 19279 C C . ALA A 1 133 ? 0.872 -8.381 5.784 1.00 0.00 1395 ALA A C 8
ATOM 19280 O O . ALA A 1 133 ? 1.205 -7.993 6.904 1.00 0.00 1395 ALA A O 8
ATOM 19287 N N . ILE A 1 134 ? 1.259 -7.794 4.653 1.00 0.00 1396 ILE A N 8
ATOM 19288 C CA . ILE A 1 134 ? 2.147 -6.639 4.634 1.00 0.00 1396 ILE A CA 8
ATOM 19289 C C . ILE A 1 134 ? 1.558 -5.482 5.439 1.00 0.00 1396 ILE A C 8
ATOM 19290 O O . ILE A 1 134 ? 2.189 -4.976 6.367 1.00 0.00 1396 ILE A O 8
ATOM 19306 N N . VAL A 1 135 ? 0.340 -5.084 5.099 1.00 0.00 1397 VAL A N 8
ATOM 19307 C CA . VAL A 1 135 ? -0.321 -3.989 5.797 1.00 0.00 1397 VAL A CA 8
ATOM 19308 C C . VAL A 1 135 ? -0.631 -4.371 7.242 1.00 0.00 1397 VAL A C 8
ATOM 19309 O O . VAL A 1 135 ? -0.665 -3.511 8.125 1.00 0.00 1397 VAL A O 8
ATOM 19322 N N . THR A 1 136 ? -0.873 -5.663 7.469 1.00 0.00 1398 THR A N 8
ATOM 19323 C CA . THR A 1 136 ? -1.180 -6.167 8.802 1.00 0.00 1398 THR A CA 8
ATOM 19324 C C . THR A 1 136 ? -0.085 -5.791 9.796 1.00 0.00 1398 THR A C 8
ATOM 19325 O O . THR A 1 136 ? -0.368 -5.209 10.840 1.00 0.00 1398 THR A O 8
ATOM 19336 N N . PHE A 1 137 ? 1.168 -6.084 9.469 1.00 0.00 1399 PHE A N 8
ATOM 19337 C CA . PHE A 1 137 ? 2.249 -5.744 10.380 1.00 0.00 1399 PHE A CA 8
ATOM 19338 C C . PHE A 1 137 ? 2.540 -4.252 10.320 1.00 0.00 1399 PHE A C 8
ATOM 19339 O O . PHE A 1 137 ? 2.894 -3.653 11.328 1.00 0.00 1399 PHE A O 8
ATOM 19356 N N . ILE A 1 138 ? 2.346 -3.654 9.147 1.00 0.00 1400 ILE A N 8
ATOM 19357 C CA . ILE A 1 138 ? 2.593 -2.236 8.953 1.00 0.00 1400 ILE A CA 8
ATOM 19358 C C . ILE A 1 138 ? 1.789 -1.393 9.943 1.00 0.00 1400 ILE A C 8
ATOM 19359 O O . ILE A 1 138 ? 2.357 -0.604 10.693 1.00 0.00 1400 ILE A O 8
ATOM 19375 N N . THR A 1 139 ? 0.479 -1.586 9.973 1.00 0.00 1401 THR A N 8
ATOM 19376 C CA . THR A 1 139 ? -0.379 -0.831 10.874 1.00 0.00 1401 THR A CA 8
ATOM 19377 C C . THR A 1 139 ? 0.002 -1.078 12.331 1.00 0.00 1401 THR A C 8
ATOM 19378 O O . THR A 1 139 ? -0.031 -0.173 13.167 1.00 0.00 1401 THR A O 8
ATOM 19389 N N . LYS A 1 140 ? 0.405 -2.300 12.616 1.00 0.00 1402 LYS A N 8
ATOM 19390 C CA . LYS A 1 140 ? 0.762 -2.691 13.964 1.00 0.00 1402 LYS A CA 8
ATOM 19391 C C . LYS A 1 140 ? 2.129 -2.146 14.398 1.00 0.00 1402 LYS A C 8
ATOM 19392 O O . LYS A 1 140 ? 2.321 -1.829 15.571 1.00 0.00 1402 LYS A O 8
ATOM 19411 N N . VAL A 1 141 ? 3.073 -2.032 13.474 1.00 0.00 1403 VAL A N 8
ATOM 19412 C CA . VAL A 1 141 ? 4.404 -1.529 13.822 1.00 0.00 1403 VAL A CA 8
ATOM 19413 C C . VAL A 1 141 ? 4.516 -0.016 13.638 1.00 0.00 1403 VAL A C 8
ATOM 19414 O O . VAL A 1 141 ? 5.212 0.655 14.401 1.00 0.00 1403 VAL A O 8
ATOM 19427 N N . LEU A 1 142 ? 3.823 0.523 12.641 1.00 0.00 1404 LEU A N 8
ATOM 19428 C CA . LEU A 1 142 ? 3.870 1.959 12.367 1.00 0.00 1404 LEU A CA 8
ATOM 19429 C C . LEU A 1 142 ? 3.023 2.737 13.362 1.00 0.00 1404 LEU A C 8
ATOM 19430 O O . LEU A 1 142 ? 3.490 3.692 13.983 1.00 0.00 1404 LEU A O 8
ATOM 19446 N N . LEU A 1 143 ? 1.780 2.315 13.519 1.00 0.00 1405 LEU A N 8
ATOM 19447 C CA . LEU A 1 143 ? 0.858 2.981 14.427 1.00 0.00 1405 LEU A CA 8
ATOM 19448 C C . LEU A 1 143 ? 1.027 2.458 15.848 1.00 0.00 1405 LEU A C 8
ATOM 19449 O O . LEU A 1 143 ? 0.543 3.062 16.803 1.00 0.00 1405 LEU A O 8
ATOM 19465 N N . GLY A 1 144 ? 1.735 1.341 15.981 1.00 0.00 1406 GLY A N 8
ATOM 19466 C CA . GLY A 1 144 ? 1.944 0.744 17.288 1.00 0.00 1406 GLY A CA 8
ATOM 19467 C C . GLY A 1 144 ? 0.698 0.030 17.769 1.00 0.00 1406 GLY A C 8
ATOM 19468 O O . GLY A 1 144 ? 0.471 -0.114 18.968 1.00 0.00 1406 GLY A O 8
ATOM 19472 N N . GLN A 1 145 ? -0.101 -0.428 16.816 1.00 0.00 1407 GLN A N 8
ATOM 19473 C CA . GLN A 1 145 ? -1.351 -1.116 17.112 1.00 0.00 1407 GLN A CA 8
ATOM 19474 C C . GLN A 1 145 ? -1.133 -2.590 17.422 1.00 0.00 1407 GLN A C 8
ATOM 19475 O O . GLN A 1 145 ? -2.081 -3.323 17.691 1.00 0.00 1407 GLN A O 8
ATOM 19489 N N . ARG A 1 146 ? 0.109 -3.023 17.351 1.00 0.00 1408 ARG A N 8
ATOM 19490 C CA . ARG A 1 146 ? 0.450 -4.416 17.609 1.00 0.00 1408 ARG A CA 8
ATOM 19491 C C . ARG A 1 146 ? 0.165 -4.809 19.046 1.00 0.00 1408 ARG A C 8
ATOM 19492 O O . ARG A 1 146 ? 0.305 -4.003 19.968 1.00 0.00 1408 ARG A O 8
ATOM 19513 N N . LYS A 1 147 ? -0.235 -6.054 19.218 1.00 0.00 1409 LYS A N 8
ATOM 19514 C CA . LYS A 1 147 ? -0.526 -6.602 20.522 1.00 0.00 1409 LYS A CA 8
ATOM 19515 C C . LYS A 1 147 ? 0.773 -6.921 21.250 1.00 0.00 1409 LYS A C 8
ATOM 19516 O O . LYS A 1 147 ? 1.609 -7.655 20.679 1.00 0.00 1409 LYS A O 8
ATOM 19536 N N . GLU B 2 1 ? 6.875 -7.087 -0.848 1.00 0.00 367 GLU B N 8
ATOM 19537 C CA . GLU B 2 1 ? 5.934 -8.032 -1.501 1.00 0.00 367 GLU B CA 8
ATOM 19538 C C . GLU B 2 1 ? 6.500 -9.442 -1.463 1.00 0.00 367 GLU B C 8
ATOM 19539 O O . GLU B 2 1 ? 6.272 -10.178 -0.509 1.00 0.00 367 GLU B O 8
ATOM 19553 N N . ASP B 2 2 ? 7.250 -9.807 -2.499 1.00 0.00 368 ASP B N 8
ATOM 19554 C CA . ASP B 2 2 ? 7.848 -11.135 -2.578 1.00 0.00 368 ASP B CA 8
ATOM 19555 C C . ASP B 2 2 ? 9.258 -11.123 -2.011 1.00 0.00 368 ASP B C 8
ATOM 19556 O O . ASP B 2 2 ? 10.015 -10.173 -2.247 1.00 0.00 368 ASP B O 8
ATOM 19565 N N . HIS B 2 3 ? 9.580 -12.169 -1.250 1.00 0.00 369 HIS B N 8
ATOM 19566 C CA . HIS B 2 3 ? 10.897 -12.337 -0.629 1.00 0.00 369 HIS B CA 8
ATOM 19567 C C . HIS B 2 3 ? 11.100 -11.381 0.543 1.00 0.00 369 HIS B C 8
ATOM 19568 O O . HIS B 2 3 ? 10.700 -10.216 0.498 1.00 0.00 369 HIS B O 8
ATOM 19582 N N . LYS B 2 4 ? 11.720 -11.891 1.602 1.00 0.00 370 LYS B N 8
ATOM 19583 C CA . LYS B 2 4 ? 11.995 -11.090 2.787 1.00 0.00 370 LYS B CA 8
ATOM 19584 C C . LYS B 2 4 ? 13.123 -10.105 2.502 1.00 0.00 370 LYS B C 8
ATOM 19585 O O . LYS B 2 4 ? 14.181 -10.491 1.996 1.00 0.00 370 LYS B O 8
ATOM 19604 N N . PRO B 2 5 ? 12.913 -8.820 2.820 1.00 0.00 371 PRO B N 8
ATOM 19605 C CA . PRO B 2 5 ? 13.911 -7.776 2.592 1.00 0.00 371 PRO B CA 8
ATOM 19606 C C . PRO B 2 5 ? 15.160 -7.977 3.441 1.00 0.00 371 PRO B C 8
ATOM 19607 O O . PRO B 2 5 ? 15.090 -8.031 4.672 1.00 0.00 371 PRO B O 8
ATOM 19618 N N . GLY B 2 6 ? 16.293 -8.113 2.774 1.00 0.00 372 GLY B N 8
ATOM 19619 C CA . GLY B 2 6 ? 17.553 -8.295 3.463 1.00 0.00 372 GLY B CA 8
ATOM 19620 C C . GLY B 2 6 ? 18.606 -7.343 2.942 1.00 0.00 372 GLY B C 8
ATOM 19621 O O . GLY B 2 6 ? 19.769 -7.708 2.774 1.00 0.00 372 GLY B O 8
ATOM 19625 N N . THR B 2 7 ? 18.174 -6.126 2.667 1.00 0.00 373 THR B N 8
ATOM 19626 C CA . THR B 2 7 ? 19.032 -5.072 2.155 1.00 0.00 373 THR B CA 8
ATOM 19627 C C . THR B 2 7 ? 18.203 -3.801 2.070 1.00 0.00 373 THR B C 8
ATOM 19628 O O . THR B 2 7 ? 16.981 -3.887 2.094 1.00 0.00 373 THR B O 8
ATOM 19639 N N . PHE B 2 8 ? 18.855 -2.642 2.004 1.00 0.00 374 PHE B N 8
ATOM 19640 C CA . PHE B 2 8 ? 18.153 -1.357 1.929 1.00 0.00 374 PHE B CA 8
ATOM 19641 C C . PHE B 2 8 ? 17.166 -1.217 3.090 1.00 0.00 374 PHE B C 8
ATOM 19642 O O . PHE B 2 8 ? 15.982 -1.496 2.938 1.00 0.00 374 PHE B O 8
ATOM 19659 N N . PRO B 2 9 ? 17.641 -0.830 4.283 1.00 0.00 375 PRO B N 8
ATOM 19660 C CA . PRO B 2 9 ? 16.778 -0.660 5.435 1.00 0.00 375 PRO B CA 8
ATOM 19661 C C . PRO B 2 9 ? 16.297 0.776 5.606 1.00 0.00 375 PRO B C 8
ATOM 19662 O O . PRO B 2 9 ? 16.830 1.713 4.999 1.00 0.00 375 PRO B O 8
ATOM 19673 N N . LYS B 2 10 ? 15.288 0.936 6.435 1.00 0.00 376 LYS B N 8
ATOM 19674 C CA . LYS B 2 10 ? 14.721 2.234 6.727 1.00 0.00 376 LYS B CA 8
ATOM 19675 C C . LYS B 2 10 ? 14.976 2.553 8.191 1.00 0.00 376 LYS B C 8
ATOM 19676 O O . LYS B 2 10 ? 15.929 2.038 8.779 1.00 0.00 376 LYS B O 8
ATOM 19695 N N . ALA B 2 11 ? 14.144 3.397 8.777 1.00 0.00 377 ALA B N 8
ATOM 19696 C CA . ALA B 2 11 ? 14.287 3.725 10.184 1.00 0.00 377 ALA B CA 8
ATOM 19697 C C . ALA B 2 11 ? 13.994 2.482 11.009 1.00 0.00 377 ALA B C 8
ATOM 19698 O O . ALA B 2 11 ? 12.963 1.844 10.823 1.00 0.00 377 ALA B O 8
ATOM 19705 N N . LEU B 2 12 ? 14.894 2.118 11.898 1.00 0.00 378 LEU B N 8
ATOM 19706 C CA . LEU B 2 12 ? 14.693 0.930 12.707 1.00 0.00 378 LEU B CA 8
ATOM 19707 C C . LEU B 2 12 ? 13.791 1.221 13.906 1.00 0.00 378 LEU B C 8
ATOM 19708 O O . LEU B 2 12 ? 14.246 1.249 15.052 1.00 0.00 378 LEU B O 8
ATOM 19724 N N . THR B 2 13 ? 12.516 1.451 13.629 1.00 0.00 379 THR B N 8
ATOM 19725 C CA . THR B 2 13 ? 11.538 1.742 14.667 1.00 0.00 379 THR B CA 8
ATOM 19726 C C . THR B 2 13 ? 11.158 0.479 15.441 1.00 0.00 379 THR B C 8
ATOM 19727 O O . THR B 2 13 ? 11.178 0.464 16.672 1.00 0.00 379 THR B O 8
ATOM 19738 N N . ASN B 2 14 ? 10.829 -0.582 14.715 1.00 0.00 380 ASN B N 8
ATOM 19739 C CA . ASN B 2 14 ? 10.440 -1.837 15.342 1.00 0.00 380 ASN B CA 8
ATOM 19740 C C . ASN B 2 14 ? 11.585 -2.835 15.299 1.00 0.00 380 ASN B C 8
ATOM 19741 O O . ASN B 2 14 ? 11.963 -3.353 16.371 1.00 0.00 380 ASN B O 8
ATOM 19753 N N . MET A 1 1 ? 3.464 -10.935 13.126 1.00 0.00 1263 MET A N 9
ATOM 19754 C CA . MET A 1 1 ? 4.245 -9.772 13.610 1.00 0.00 1263 MET A CA 9
ATOM 19755 C C . MET A 1 1 ? 5.654 -10.187 14.029 1.00 0.00 1263 MET A C 9
ATOM 19756 O O . MET A 1 1 ? 6.359 -9.430 14.694 1.00 0.00 1263 MET A O 9
ATOM 19772 N N . SER A 1 2 ? 6.072 -11.381 13.630 1.00 0.00 1264 SER A N 9
ATOM 19773 C CA . SER A 1 2 ? 7.395 -11.871 13.982 1.00 0.00 1264 SER A CA 9
ATOM 19774 C C . SER A 1 2 ? 8.456 -11.229 13.096 1.00 0.00 1264 SER A C 9
ATOM 19775 O O . SER A 1 2 ? 8.295 -11.165 11.874 1.00 0.00 1264 SER A O 9
ATOM 19783 N N . THR A 1 3 ? 9.534 -10.763 13.727 1.00 0.00 1265 THR A N 9
ATOM 19784 C CA . THR A 1 3 ? 10.633 -10.107 13.030 1.00 0.00 1265 THR A CA 9
ATOM 19785 C C . THR A 1 3 ? 10.111 -9.006 12.109 1.00 0.00 1265 THR A C 9
ATOM 19786 O O . THR A 1 3 ? 10.577 -8.845 10.978 1.00 0.00 1265 THR A O 9
ATOM 19797 N N . ALA A 1 4 ? 9.142 -8.249 12.614 1.00 0.00 1266 ALA A N 9
ATOM 19798 C CA . ALA A 1 4 ? 8.532 -7.170 11.854 1.00 0.00 1266 ALA A CA 9
ATOM 19799 C C . ALA A 1 4 ? 9.503 -6.014 11.665 1.00 0.00 1266 ALA A C 9
ATOM 19800 O O . ALA A 1 4 ? 9.604 -5.459 10.573 1.00 0.00 1266 ALA A O 9
ATOM 19807 N N . ALA A 1 5 ? 10.227 -5.670 12.729 1.00 0.00 1267 ALA A N 9
ATOM 19808 C CA . ALA A 1 5 ? 11.200 -4.581 12.686 1.00 0.00 1267 ALA A CA 9
ATOM 19809 C C . ALA A 1 5 ? 12.243 -4.833 11.609 1.00 0.00 1267 ALA A C 9
ATOM 19810 O O . ALA A 1 5 ? 12.769 -3.898 11.010 1.00 0.00 1267 ALA A O 9
ATOM 19817 N N . ASP A 1 6 ? 12.515 -6.103 11.353 1.00 0.00 1268 ASP A N 9
ATOM 19818 C CA . ASP A 1 6 ? 13.487 -6.498 10.343 1.00 0.00 1268 ASP A CA 9
ATOM 19819 C C . ASP A 1 6 ? 13.032 -6.078 8.951 1.00 0.00 1268 ASP A C 9
ATOM 19820 O O . ASP A 1 6 ? 13.845 -5.730 8.105 1.00 0.00 1268 ASP A O 9
ATOM 19829 N N . LEU A 1 7 ? 11.726 -6.086 8.729 1.00 0.00 1269 LEU A N 9
ATOM 19830 C CA . LEU A 1 7 ? 11.171 -5.712 7.432 1.00 0.00 1269 LEU A CA 9
ATOM 19831 C C . LEU A 1 7 ? 11.359 -4.225 7.155 1.00 0.00 1269 LEU A C 9
ATOM 19832 O O . LEU A 1 7 ? 11.620 -3.820 6.021 1.00 0.00 1269 LEU A O 9
ATOM 19848 N N . LEU A 1 8 ? 11.226 -3.416 8.192 1.00 0.00 1270 LEU A N 9
ATOM 19849 C CA . LEU A 1 8 ? 11.367 -1.970 8.057 1.00 0.00 1270 LEU A CA 9
ATOM 19850 C C . LEU A 1 8 ? 12.829 -1.543 8.142 1.00 0.00 1270 LEU A C 9
ATOM 19851 O O . LEU A 1 8 ? 13.268 -0.665 7.405 1.00 0.00 1270 LEU A O 9
ATOM 19867 N N . ARG A 1 9 ? 13.581 -2.182 9.031 1.00 0.00 1271 ARG A N 9
ATOM 19868 C CA . ARG A 1 9 ? 14.992 -1.852 9.222 1.00 0.00 1271 ARG A CA 9
ATOM 19869 C C . ARG A 1 9 ? 15.826 -2.295 8.029 1.00 0.00 1271 ARG A C 9
ATOM 19870 O O . ARG A 1 9 ? 16.897 -1.747 7.768 1.00 0.00 1271 ARG A O 9
ATOM 19891 N N . GLN A 1 10 ? 15.337 -3.300 7.319 1.00 0.00 1272 GLN A N 9
ATOM 19892 C CA . GLN A 1 10 ? 16.029 -3.801 6.141 1.00 0.00 1272 GLN A CA 9
ATOM 19893 C C . GLN A 1 10 ? 15.453 -3.165 4.890 1.00 0.00 1272 GLN A C 9
ATOM 19894 O O . GLN A 1 10 ? 16.027 -3.275 3.812 1.00 0.00 1272 GLN A O 9
ATOM 19908 N N . GLY A 1 11 ? 14.307 -2.514 5.041 1.00 0.00 1273 GLY A N 9
ATOM 19909 C CA . GLY A 1 11 ? 13.665 -1.861 3.918 1.00 0.00 1273 GLY A CA 9
ATOM 19910 C C . GLY A 1 11 ? 13.097 -2.854 2.925 1.00 0.00 1273 GLY A C 9
ATOM 19911 O O . GLY A 1 11 ? 13.724 -3.153 1.904 1.00 0.00 1273 GLY A O 9
ATOM 19915 N N . ALA A 1 12 ? 11.926 -3.388 3.234 1.00 0.00 1274 ALA A N 9
ATOM 19916 C CA . ALA A 1 12 ? 11.273 -4.350 2.360 1.00 0.00 1274 ALA A CA 9
ATOM 19917 C C . ALA A 1 12 ? 10.853 -3.689 1.058 1.00 0.00 1274 ALA A C 9
ATOM 19918 O O . ALA A 1 12 ? 9.952 -2.846 1.036 1.00 0.00 1274 ALA A O 9
ATOM 19925 N N . ALA A 1 13 ? 11.521 -4.066 -0.018 1.00 0.00 1275 ALA A N 9
ATOM 19926 C CA . ALA A 1 13 ? 11.233 -3.520 -1.329 1.00 0.00 1275 ALA A CA 9
ATOM 19927 C C . ALA A 1 13 ? 10.586 -4.583 -2.215 1.00 0.00 1275 ALA A C 9
ATOM 19928 O O . ALA A 1 13 ? 11.228 -5.570 -2.581 1.00 0.00 1275 ALA A O 9
ATOM 19935 N N . CYS A 1 14 ? 9.322 -4.388 -2.549 1.00 0.00 1276 CYS A N 9
ATOM 19936 C CA . CYS A 1 14 ? 8.591 -5.338 -3.375 1.00 0.00 1276 CYS A CA 9
ATOM 19937 C C . CYS A 1 14 ? 7.957 -4.634 -4.574 1.00 0.00 1276 CYS A C 9
ATOM 19938 O O . CYS A 1 14 ? 8.182 -3.444 -4.793 1.00 0.00 1276 CYS A O 9
ATOM 19946 N N . SER A 1 15 ? 7.177 -5.369 -5.357 1.00 0.00 1277 SER A N 9
ATOM 19947 C CA . SER A 1 15 ? 6.520 -4.809 -6.526 1.00 0.00 1277 SER A CA 9
ATOM 19948 C C . SER A 1 15 ? 5.009 -4.760 -6.323 1.00 0.00 1277 SER A C 9
ATOM 19949 O O . SER A 1 15 ? 4.411 -5.713 -5.815 1.00 0.00 1277 SER A O 9
ATOM 19957 N N . VAL A 1 16 ? 4.398 -3.651 -6.718 1.00 0.00 1278 VAL A N 9
ATOM 19958 C CA . VAL A 1 16 ? 2.959 -3.485 -6.578 1.00 0.00 1278 VAL A CA 9
ATOM 19959 C C . VAL A 1 16 ? 2.369 -2.883 -7.853 1.00 0.00 1278 VAL A C 9
ATOM 19960 O O . VAL A 1 16 ? 3.063 -2.200 -8.608 1.00 0.00 1278 VAL A O 9
ATOM 19973 N N . LEU A 1 17 ? 1.098 -3.154 -8.092 1.00 0.00 1279 LEU A N 9
ATOM 19974 C CA . LEU A 1 17 ? 0.408 -2.644 -9.265 1.00 0.00 1279 LEU A CA 9
ATOM 19975 C C . LEU A 1 17 ? -0.386 -1.397 -8.898 1.00 0.00 1279 LEU A C 9
ATOM 19976 O O . LEU A 1 17 ? -1.286 -1.447 -8.065 1.00 0.00 1279 LEU A O 9
ATOM 19992 N N . TYR A 1 18 ? -0.051 -0.281 -9.516 1.00 0.00 1280 TYR A N 9
ATOM 19993 C CA . TYR A 1 18 ? -0.732 0.970 -9.232 1.00 0.00 1280 TYR A CA 9
ATOM 19994 C C . TYR A 1 18 ? -2.079 1.008 -9.942 1.00 0.00 1280 TYR A C 9
ATOM 19995 O O . TYR A 1 18 ? -2.198 0.567 -11.087 1.00 0.00 1280 TYR A O 9
ATOM 20013 N N . LEU A 1 19 ? -3.091 1.518 -9.255 1.00 0.00 1281 LEU A N 9
ATOM 20014 C CA . LEU A 1 19 ? -4.420 1.613 -9.832 1.00 0.00 1281 LEU A CA 9
ATOM 20015 C C . LEU A 1 19 ? -4.865 3.067 -9.932 1.00 0.00 1281 LEU A C 9
ATOM 20016 O O . LEU A 1 19 ? -4.989 3.607 -11.028 1.00 0.00 1281 LEU A O 9
ATOM 20032 N N . THR A 1 20 ? -5.087 3.702 -8.784 1.00 0.00 1282 THR A N 9
ATOM 20033 C CA . THR A 1 20 ? -5.530 5.097 -8.755 1.00 0.00 1282 THR A CA 9
ATOM 20034 C C . THR A 1 20 ? -5.670 5.598 -7.314 1.00 0.00 1282 THR A C 9
ATOM 20035 O O . THR A 1 20 ? -5.605 4.817 -6.376 1.00 0.00 1282 THR A O 9
ATOM 20046 N N . SER A 1 21 ? -5.836 6.905 -7.148 1.00 0.00 1283 SER A N 9
ATOM 20047 C CA . SER A 1 21 ? -6.001 7.504 -5.828 1.00 0.00 1283 SER A CA 9
ATOM 20048 C C . SER A 1 21 ? -7.442 7.976 -5.638 1.00 0.00 1283 SER A C 9
ATOM 20049 O O . SER A 1 21 ? -7.997 8.653 -6.505 1.00 0.00 1283 SER A O 9
ATOM 20057 N N . VAL A 1 22 ? -8.053 7.604 -4.521 1.00 0.00 1284 VAL A N 9
ATOM 20058 C CA . VAL A 1 22 ? -9.430 7.996 -4.238 1.00 0.00 1284 VAL A CA 9
ATOM 20059 C C . VAL A 1 22 ? -9.526 8.667 -2.868 1.00 0.00 1284 VAL A C 9
ATOM 20060 O O . VAL A 1 22 ? -9.046 8.125 -1.875 1.00 0.00 1284 VAL A O 9
ATOM 20073 N N . GLU A 1 23 ? -10.130 9.851 -2.825 1.00 0.00 1285 GLU A N 9
ATOM 20074 C CA . GLU A 1 23 ? -10.288 10.602 -1.580 1.00 0.00 1285 GLU A CA 9
ATOM 20075 C C . GLU A 1 23 ? -11.136 9.830 -0.575 1.00 0.00 1285 GLU A C 9
ATOM 20076 O O . GLU A 1 23 ? -12.188 9.287 -0.919 1.00 0.00 1285 GLU A O 9
ATOM 20088 N N . THR A 1 24 ? -10.678 9.781 0.668 1.00 0.00 1286 THR A N 9
ATOM 20089 C CA . THR A 1 24 ? -11.393 9.064 1.715 1.00 0.00 1286 THR A CA 9
ATOM 20090 C C . THR A 1 24 ? -11.357 9.834 3.033 1.00 0.00 1286 THR A C 9
ATOM 20091 O O . THR A 1 24 ? -11.475 9.246 4.107 1.00 0.00 1286 THR A O 9
ATOM 20102 N N . GLU A 1 25 ? -11.211 11.155 2.939 1.00 0.00 1287 GLU A N 9
ATOM 20103 C CA . GLU A 1 25 ? -11.131 12.022 4.118 1.00 0.00 1287 GLU A CA 9
ATOM 20104 C C . GLU A 1 25 ? -12.329 11.860 5.055 1.00 0.00 1287 GLU A C 9
ATOM 20105 O O . GLU A 1 25 ? -12.175 11.874 6.277 1.00 0.00 1287 GLU A O 9
ATOM 20117 N N . SER A 1 26 ? -13.513 11.703 4.484 1.00 0.00 1288 SER A N 9
ATOM 20118 C CA . SER A 1 26 ? -14.728 11.556 5.272 1.00 0.00 1288 SER A CA 9
ATOM 20119 C C . SER A 1 26 ? -15.015 10.092 5.597 1.00 0.00 1288 SER A C 9
ATOM 20120 O O . SER A 1 26 ? -15.941 9.783 6.348 1.00 0.00 1288 SER A O 9
ATOM 20128 N N . LEU A 1 27 ? -14.224 9.194 5.029 1.00 0.00 1289 LEU A N 9
ATOM 20129 C CA . LEU A 1 27 ? -14.416 7.767 5.244 1.00 0.00 1289 LEU A CA 9
ATOM 20130 C C . LEU A 1 27 ? -13.604 7.252 6.422 1.00 0.00 1289 LEU A C 9
ATOM 20131 O O . LEU A 1 27 ? -12.710 7.928 6.931 1.00 0.00 1289 LEU A O 9
ATOM 20147 N N . THR A 1 28 ? -13.927 6.038 6.835 1.00 0.00 1290 THR A N 9
ATOM 20148 C CA . THR A 1 28 ? -13.245 5.381 7.931 1.00 0.00 1290 THR A CA 9
ATOM 20149 C C . THR A 1 28 ? -12.160 4.462 7.370 1.00 0.00 1290 THR A C 9
ATOM 20150 O O . THR A 1 28 ? -11.841 4.545 6.184 1.00 0.00 1290 THR A O 9
ATOM 20161 N N . GLY A 1 29 ? -11.598 3.606 8.215 1.00 0.00 1291 GLY A N 9
ATOM 20162 C CA . GLY A 1 29 ? -10.547 2.696 7.793 1.00 0.00 1291 GLY A CA 9
ATOM 20163 C C . GLY A 1 29 ? -10.931 1.805 6.620 1.00 0.00 1291 GLY A C 9
ATOM 20164 O O . GLY A 1 29 ? -10.552 2.085 5.483 1.00 0.00 1291 GLY A O 9
ATOM 20168 N N . PRO A 1 30 ? -11.674 0.713 6.865 1.00 0.00 1292 PRO A N 9
ATOM 20169 C CA . PRO A 1 30 ? -12.088 -0.218 5.808 1.00 0.00 1292 PRO A CA 9
ATOM 20170 C C . PRO A 1 30 ? -12.900 0.452 4.702 1.00 0.00 1292 PRO A C 9
ATOM 20171 O O . PRO A 1 30 ? -12.730 0.140 3.524 1.00 0.00 1292 PRO A O 9
ATOM 20182 N N . GLN A 1 31 ? -13.775 1.375 5.085 1.00 0.00 1293 GLN A N 9
ATOM 20183 C CA . GLN A 1 31 ? -14.609 2.085 4.118 1.00 0.00 1293 GLN A CA 9
ATOM 20184 C C . GLN A 1 31 ? -13.750 2.848 3.109 1.00 0.00 1293 GLN A C 9
ATOM 20185 O O . GLN A 1 31 ? -14.157 3.040 1.961 1.00 0.00 1293 GLN A O 9
ATOM 20199 N N . ALA A 1 32 ? -12.569 3.286 3.538 1.00 0.00 1294 ALA A N 9
ATOM 20200 C CA . ALA A 1 32 ? -11.656 3.992 2.656 1.00 0.00 1294 ALA A CA 9
ATOM 20201 C C . ALA A 1 32 ? -11.291 3.105 1.470 1.00 0.00 1294 ALA A C 9
ATOM 20202 O O . ALA A 1 32 ? -11.442 3.501 0.313 1.00 0.00 1294 ALA A O 9
ATOM 20209 N N . VAL A 1 33 ? -10.839 1.889 1.773 1.00 0.00 1295 VAL A N 9
ATOM 20210 C CA . VAL A 1 33 ? -10.471 0.923 0.742 1.00 0.00 1295 VAL A CA 9
ATOM 20211 C C . VAL A 1 33 ? -11.695 0.561 -0.093 1.00 0.00 1295 VAL A C 9
ATOM 20212 O O . VAL A 1 33 ? -11.593 0.268 -1.285 1.00 0.00 1295 VAL A O 9
ATOM 20225 N N . ALA A 1 34 ? -12.859 0.594 0.545 1.00 0.00 1296 ALA A N 9
ATOM 20226 C CA . ALA A 1 34 ? -14.115 0.272 -0.118 1.00 0.00 1296 ALA A CA 9
ATOM 20227 C C . ALA A 1 34 ? -14.428 1.262 -1.230 1.00 0.00 1296 ALA A C 9
ATOM 20228 O O . ALA A 1 34 ? -14.575 0.865 -2.381 1.00 0.00 1296 ALA A O 9
ATOM 20235 N N . ARG A 1 35 ? -14.510 2.544 -0.898 1.00 0.00 1297 ARG A N 9
ATOM 20236 C CA . ARG A 1 35 ? -14.803 3.559 -1.903 1.00 0.00 1297 ARG A CA 9
ATOM 20237 C C . ARG A 1 35 ? -13.707 3.585 -2.957 1.00 0.00 1297 ARG A C 9
ATOM 20238 O O . ARG A 1 35 ? -13.986 3.679 -4.152 1.00 0.00 1297 ARG A O 9
ATOM 20259 N N . ALA A 1 36 ? -12.464 3.485 -2.505 1.00 0.00 1298 ALA A N 9
ATOM 20260 C CA . ALA A 1 36 ? -11.319 3.481 -3.400 1.00 0.00 1298 ALA A CA 9
ATOM 20261 C C . ALA A 1 36 ? -11.432 2.348 -4.418 1.00 0.00 1298 ALA A C 9
ATOM 20262 O O . ALA A 1 36 ? -11.230 2.555 -5.616 1.00 0.00 1298 ALA A O 9
ATOM 20269 N N . SER A 1 37 ? -11.778 1.153 -3.947 1.00 0.00 1299 SER A N 9
ATOM 20270 C CA . SER A 1 37 ? -11.924 0.010 -4.837 1.00 0.00 1299 SER A CA 9
ATOM 20271 C C . SER A 1 37 ? -13.187 0.147 -5.679 1.00 0.00 1299 SER A C 9
ATOM 20272 O O . SER A 1 37 ? -13.162 -0.120 -6.876 1.00 0.00 1299 SER A O 9
ATOM 20280 N N . SER A 1 38 ? -14.285 0.583 -5.056 1.00 0.00 1300 SER A N 9
ATOM 20281 C CA . SER A 1 38 ? -15.551 0.759 -5.764 1.00 0.00 1300 SER A CA 9
ATOM 20282 C C . SER A 1 38 ? -15.364 1.686 -6.954 1.00 0.00 1300 SER A C 9
ATOM 20283 O O . SER A 1 38 ? -15.790 1.378 -8.063 1.00 0.00 1300 SER A O 9
ATOM 20291 N N . ALA A 1 39 ? -14.699 2.809 -6.716 1.00 0.00 1301 ALA A N 9
ATOM 20292 C CA . ALA A 1 39 ? -14.440 3.786 -7.761 1.00 0.00 1301 ALA A CA 9
ATOM 20293 C C . ALA A 1 39 ? -13.646 3.155 -8.898 1.00 0.00 1301 ALA A C 9
ATOM 20294 O O . ALA A 1 39 ? -13.856 3.472 -10.066 1.00 0.00 1301 ALA A O 9
ATOM 20301 N N . ALA A 1 40 ? -12.746 2.245 -8.547 1.00 0.00 1302 ALA A N 9
ATOM 20302 C CA . ALA A 1 40 ? -11.922 1.557 -9.531 1.00 0.00 1302 ALA A CA 9
ATOM 20303 C C . ALA A 1 40 ? -12.733 0.532 -10.325 1.00 0.00 1302 ALA A C 9
ATOM 20304 O O . ALA A 1 40 ? -12.590 0.424 -11.541 1.00 0.00 1302 ALA A O 9
ATOM 20311 N N . LEU A 1 41 ? -13.592 -0.209 -9.641 1.00 0.00 1303 LEU A N 9
ATOM 20312 C CA . LEU A 1 41 ? -14.412 -1.218 -10.300 1.00 0.00 1303 LEU A CA 9
ATOM 20313 C C . LEU A 1 41 ? -15.495 -0.556 -11.142 1.00 0.00 1303 LEU A C 9
ATOM 20314 O O . LEU A 1 41 ? -15.765 -0.966 -12.268 1.00 0.00 1303 LEU A O 9
ATOM 20330 N N . SER A 1 42 ? -16.105 0.474 -10.581 1.00 0.00 1304 SER A N 9
ATOM 20331 C CA . SER A 1 42 ? -17.181 1.189 -11.246 1.00 0.00 1304 SER A CA 9
ATOM 20332 C C . SER A 1 42 ? -16.701 2.098 -12.381 1.00 0.00 1304 SER A C 9
ATOM 20333 O O . SER A 1 42 ? -17.407 2.266 -13.376 1.00 0.00 1304 SER A O 9
ATOM 20341 N N . CYS A 1 43 ? -15.511 2.678 -12.254 1.00 0.00 1305 CYS A N 9
ATOM 20342 C CA . CYS A 1 43 ? -15.029 3.593 -13.284 1.00 0.00 1305 CYS A CA 9
ATOM 20343 C C . CYS A 1 43 ? -13.522 3.510 -13.511 1.00 0.00 1305 CYS A C 9
ATOM 20344 O O . CYS A 1 43 ? -13.079 3.151 -14.602 1.00 0.00 1305 CYS A O 9
ATOM 20352 N N . SER A 1 44 ? -12.757 3.844 -12.472 1.00 0.00 1306 SER A N 9
ATOM 20353 C CA . SER A 1 44 ? -11.298 3.881 -12.512 1.00 0.00 1306 SER A CA 9
ATOM 20354 C C . SER A 1 44 ? -10.805 4.818 -13.617 1.00 0.00 1306 SER A C 9
ATOM 20355 O O . SER A 1 44 ? -10.726 4.443 -14.790 1.00 0.00 1306 SER A O 9
ATOM 20363 N N . PRO A 1 45 ? -10.478 6.071 -13.244 1.00 0.00 1307 PRO A N 9
ATOM 20364 C CA . PRO A 1 45 ? -9.993 7.090 -14.184 1.00 0.00 1307 PRO A CA 9
ATOM 20365 C C . PRO A 1 45 ? -8.774 6.616 -14.964 1.00 0.00 1307 PRO A C 9
ATOM 20366 O O . PRO A 1 45 ? -8.572 7.000 -16.115 1.00 0.00 1307 PRO A O 9
ATOM 20377 N N . ARG A 1 46 ? -7.970 5.781 -14.322 1.00 0.00 1308 ARG A N 9
ATOM 20378 C CA . ARG A 1 46 ? -6.780 5.225 -14.947 1.00 0.00 1308 ARG A CA 9
ATOM 20379 C C . ARG A 1 46 ? -7.179 4.020 -15.792 1.00 0.00 1308 ARG A C 9
ATOM 20380 O O . ARG A 1 46 ? -7.632 3.009 -15.255 1.00 0.00 1308 ARG A O 9
ATOM 20401 N N . PRO A 1 47 ? -7.035 4.117 -17.123 1.00 0.00 1309 PRO A N 9
ATOM 20402 C CA . PRO A 1 47 ? -7.408 3.038 -18.045 1.00 0.00 1309 PRO A CA 9
ATOM 20403 C C . PRO A 1 47 ? -6.600 1.760 -17.841 1.00 0.00 1309 PRO A C 9
ATOM 20404 O O . PRO A 1 47 ? -7.157 0.663 -17.833 1.00 0.00 1309 PRO A O 9
ATOM 20415 N N . THR A 1 48 ? -5.291 1.891 -17.677 1.00 0.00 1310 THR A N 9
ATOM 20416 C CA . THR A 1 48 ? -4.446 0.728 -17.497 1.00 0.00 1310 THR A CA 9
ATOM 20417 C C . THR A 1 48 ? -3.524 0.873 -16.287 1.00 0.00 1310 THR A C 9
ATOM 20418 O O . THR A 1 48 ? -2.874 1.904 -16.107 1.00 0.00 1310 THR A O 9
ATOM 20429 N N . PRO A 1 49 ? -3.484 -0.155 -15.431 1.00 0.00 1311 PRO A N 9
ATOM 20430 C CA . PRO A 1 49 ? -2.619 -0.172 -14.247 1.00 0.00 1311 PRO A CA 9
ATOM 20431 C C . PRO A 1 49 ? -1.150 -0.396 -14.626 1.00 0.00 1311 PRO A C 9
ATOM 20432 O O . PRO A 1 49 ? -0.851 -0.798 -15.756 1.00 0.00 1311 PRO A O 9
ATOM 20443 N N . ALA A 1 50 ? -0.239 -0.133 -13.696 1.00 0.00 1312 ALA A N 9
ATOM 20444 C CA . ALA A 1 50 ? 1.192 -0.305 -13.957 1.00 0.00 1312 ALA A CA 9
ATOM 20445 C C . ALA A 1 50 ? 1.912 -0.898 -12.755 1.00 0.00 1312 ALA A C 9
ATOM 20446 O O . ALA A 1 50 ? 1.527 -0.661 -11.613 1.00 0.00 1312 ALA A O 9
ATOM 20453 N N . VAL A 1 51 ? 2.963 -1.664 -13.018 1.00 0.00 1313 VAL A N 9
ATOM 20454 C CA . VAL A 1 51 ? 3.742 -2.284 -11.959 1.00 0.00 1313 VAL A CA 9
ATOM 20455 C C . VAL A 1 51 ? 4.872 -1.357 -11.523 1.00 0.00 1313 VAL A C 9
ATOM 20456 O O . VAL A 1 51 ? 5.825 -1.122 -12.272 1.00 0.00 1313 VAL A O 9
ATOM 20469 N N . VAL A 1 52 ? 4.761 -0.837 -10.314 1.00 0.00 1314 VAL A N 9
ATOM 20470 C CA . VAL A 1 52 ? 5.759 0.066 -9.768 1.00 0.00 1314 VAL A CA 9
ATOM 20471 C C . VAL A 1 52 ? 6.477 -0.583 -8.586 1.00 0.00 1314 VAL A C 9
ATOM 20472 O O . VAL A 1 52 ? 6.165 -1.716 -8.207 1.00 0.00 1314 VAL A O 9
ATOM 20485 N N . HIS A 1 53 ? 7.443 0.119 -8.020 1.00 0.00 1315 HIS A N 9
ATOM 20486 C CA . HIS A 1 53 ? 8.192 -0.399 -6.884 1.00 0.00 1315 HIS A CA 9
ATOM 20487 C C . HIS A 1 53 ? 7.542 0.072 -5.589 1.00 0.00 1315 HIS A C 9
ATOM 20488 O O . HIS A 1 53 ? 7.205 1.249 -5.443 1.00 0.00 1315 HIS A O 9
ATOM 20502 N N . PHE A 1 54 ? 7.365 -0.845 -4.657 1.00 0.00 1316 PHE A N 9
ATOM 20503 C CA . PHE A 1 54 ? 6.732 -0.538 -3.385 1.00 0.00 1316 PHE A CA 9
ATOM 20504 C C . PHE A 1 54 ? 7.668 -0.882 -2.234 1.00 0.00 1316 PHE A C 9
ATOM 20505 O O . PHE A 1 54 ? 8.173 -1.998 -2.146 1.00 0.00 1316 PHE A O 9
ATOM 20522 N N . LYS A 1 55 ? 7.907 0.078 -1.357 1.00 0.00 1317 LYS A N 9
ATOM 20523 C CA . LYS A 1 55 ? 8.789 -0.140 -0.221 1.00 0.00 1317 LYS A CA 9
ATOM 20524 C C . LYS A 1 55 ? 8.076 0.210 1.077 1.00 0.00 1317 LYS A C 9
ATOM 20525 O O . LYS A 1 55 ? 7.385 1.225 1.160 1.00 0.00 1317 LYS A O 9
ATOM 20544 N N . VAL A 1 56 ? 8.235 -0.633 2.086 1.00 0.00 1318 VAL A N 9
ATOM 20545 C CA . VAL A 1 56 ? 7.586 -0.404 3.367 1.00 0.00 1318 VAL A CA 9
ATOM 20546 C C . VAL A 1 56 ? 8.594 -0.005 4.440 1.00 0.00 1318 VAL A C 9
ATOM 20547 O O . VAL A 1 56 ? 9.709 -0.526 4.497 1.00 0.00 1318 VAL A O 9
ATOM 20560 N N . SER A 1 57 ? 8.210 0.962 5.254 1.00 0.00 1319 SER A N 9
ATOM 20561 C CA . SER A 1 57 ? 9.053 1.437 6.339 1.00 0.00 1319 SER A CA 9
ATOM 20562 C C . SER A 1 57 ? 8.190 1.779 7.550 1.00 0.00 1319 SER A C 9
ATOM 20563 O O . SER A 1 57 ? 6.989 1.997 7.414 1.00 0.00 1319 SER A O 9
ATOM 20571 N N . ALA A 1 58 ? 8.795 1.834 8.732 1.00 0.00 1320 ALA A N 9
ATOM 20572 C CA . ALA A 1 58 ? 8.047 2.151 9.947 1.00 0.00 1320 ALA A CA 9
ATOM 20573 C C . ALA A 1 58 ? 7.789 3.648 10.062 1.00 0.00 1320 ALA A C 9
ATOM 20574 O O . ALA A 1 58 ? 7.098 4.102 10.972 1.00 0.00 1320 ALA A O 9
ATOM 20581 N N . GLN A 1 59 ? 8.363 4.410 9.146 1.00 0.00 1321 GLN A N 9
ATOM 20582 C CA . GLN A 1 59 ? 8.171 5.851 9.130 1.00 0.00 1321 GLN A CA 9
ATOM 20583 C C . GLN A 1 59 ? 7.201 6.229 8.021 1.00 0.00 1321 GLN A C 9
ATOM 20584 O O . GLN A 1 59 ? 6.994 7.407 7.740 1.00 0.00 1321 GLN A O 9
ATOM 20598 N N . GLY A 1 60 ? 6.612 5.217 7.396 1.00 0.00 1322 GLY A N 9
ATOM 20599 C CA . GLY A 1 60 ? 5.666 5.454 6.329 1.00 0.00 1322 GLY A CA 9
ATOM 20600 C C . GLY A 1 60 ? 5.869 4.517 5.159 1.00 0.00 1322 GLY A C 9
ATOM 20601 O O . GLY A 1 60 ? 6.774 3.683 5.171 1.00 0.00 1322 GLY A O 9
ATOM 20605 N N . ILE A 1 61 ? 5.032 4.656 4.146 1.00 0.00 1323 ILE A N 9
ATOM 20606 C CA . ILE A 1 61 ? 5.119 3.817 2.964 1.00 0.00 1323 ILE A CA 9
ATOM 20607 C C . ILE A 1 61 ? 5.829 4.568 1.844 1.00 0.00 1323 ILE A C 9
ATOM 20608 O O . ILE A 1 61 ? 5.616 5.765 1.659 1.00 0.00 1323 ILE A O 9
ATOM 20624 N N . THR A 1 62 ? 6.667 3.864 1.103 1.00 0.00 1324 THR A N 9
ATOM 20625 C CA . THR A 1 62 ? 7.412 4.469 0.019 1.00 0.00 1324 THR A CA 9
ATOM 20626 C C . THR A 1 62 ? 6.955 3.968 -1.347 1.00 0.00 1324 THR A C 9
ATOM 20627 O O . THR A 1 62 ? 6.916 2.762 -1.600 1.00 0.00 1324 THR A O 9
ATOM 20638 N N . LEU A 1 63 ? 6.619 4.904 -2.220 1.00 0.00 1325 LEU A N 9
ATOM 20639 C CA . LEU A 1 63 ? 6.202 4.585 -3.572 1.00 0.00 1325 LEU A CA 9
ATOM 20640 C C . LEU A 1 63 ? 7.343 4.918 -4.522 1.00 0.00 1325 LEU A C 9
ATOM 20641 O O . LEU A 1 63 ? 7.802 6.058 -4.570 1.00 0.00 1325 LEU A O 9
ATOM 20657 N N . THR A 1 64 ? 7.816 3.930 -5.261 1.00 0.00 1326 THR A N 9
ATOM 20658 C CA . THR A 1 64 ? 8.917 4.148 -6.181 1.00 0.00 1326 THR A CA 9
ATOM 20659 C C . THR A 1 64 ? 8.488 3.949 -7.629 1.00 0.00 1326 THR A C 9
ATOM 20660 O O . THR A 1 64 ? 8.243 2.824 -8.074 1.00 0.00 1326 THR A O 9
ATOM 20671 N N . ASP A 1 65 ? 8.390 5.045 -8.362 1.00 0.00 1327 ASP A N 9
ATOM 20672 C CA . ASP A 1 65 ? 8.008 4.982 -9.763 1.00 0.00 1327 ASP A CA 9
ATOM 20673 C C . ASP A 1 65 ? 9.244 4.716 -10.614 1.00 0.00 1327 ASP A C 9
ATOM 20674 O O . ASP A 1 65 ? 9.859 5.641 -11.148 1.00 0.00 1327 ASP A O 9
ATOM 20683 N N . ASN A 1 66 ? 9.618 3.446 -10.707 1.00 0.00 1328 ASN A N 9
ATOM 20684 C CA . ASN A 1 66 ? 10.786 3.036 -11.482 1.00 0.00 1328 ASN A CA 9
ATOM 20685 C C . ASN A 1 66 ? 10.508 3.142 -12.972 1.00 0.00 1328 ASN A C 9
ATOM 20686 O O . ASN A 1 66 ? 11.422 3.087 -13.792 1.00 0.00 1328 ASN A O 9
ATOM 20697 N N . GLN A 1 67 ? 9.239 3.294 -13.314 1.00 0.00 1329 GLN A N 9
ATOM 20698 C CA . GLN A 1 67 ? 8.832 3.416 -14.700 1.00 0.00 1329 GLN A CA 9
ATOM 20699 C C . GLN A 1 67 ? 8.867 4.880 -15.119 1.00 0.00 1329 GLN A C 9
ATOM 20700 O O . GLN A 1 67 ? 9.000 5.195 -16.303 1.00 0.00 1329 GLN A O 9
ATOM 20714 N N . ARG A 1 68 ? 8.736 5.761 -14.126 1.00 0.00 1330 ARG A N 9
ATOM 20715 C CA . ARG A 1 68 ? 8.751 7.211 -14.329 1.00 0.00 1330 ARG A CA 9
ATOM 20716 C C . ARG A 1 68 ? 7.618 7.642 -15.253 1.00 0.00 1330 ARG A C 9
ATOM 20717 O O . ARG A 1 68 ? 7.710 8.658 -15.946 1.00 0.00 1330 ARG A O 9
ATOM 20738 N N . LYS A 1 69 ? 6.539 6.870 -15.236 1.00 0.00 1331 LYS A N 9
ATOM 20739 C CA . LYS A 1 69 ? 5.382 7.150 -16.072 1.00 0.00 1331 LYS A CA 9
ATOM 20740 C C . LYS A 1 69 ? 4.350 7.969 -15.310 1.00 0.00 1331 LYS A C 9
ATOM 20741 O O . LYS A 1 69 ? 3.499 8.629 -15.910 1.00 0.00 1331 LYS A O 9
ATOM 20760 N N . LEU A 1 70 ? 4.429 7.931 -13.988 1.00 0.00 1332 LEU A N 9
ATOM 20761 C CA . LEU A 1 70 ? 3.495 8.661 -13.151 1.00 0.00 1332 LEU A CA 9
ATOM 20762 C C . LEU A 1 70 ? 4.109 9.971 -12.684 1.00 0.00 1332 LEU A C 9
ATOM 20763 O O . LEU A 1 70 ? 3.616 11.052 -13.015 1.00 0.00 1332 LEU A O 9
ATOM 20779 N N . PHE A 1 71 ? 5.200 9.873 -11.934 1.00 0.00 1333 PHE A N 9
ATOM 20780 C CA . PHE A 1 71 ? 5.883 11.053 -11.414 1.00 0.00 1333 PHE A CA 9
ATOM 20781 C C . PHE A 1 71 ? 7.282 10.706 -10.915 1.00 0.00 1333 PHE A C 9
ATOM 20782 O O . PHE A 1 71 ? 8.208 10.539 -11.711 1.00 0.00 1333 PHE A O 9
ATOM 20799 N N . PHE A 1 72 ? 7.431 10.579 -9.607 1.00 0.00 1334 PHE A N 9
ATOM 20800 C CA . PHE A 1 72 ? 8.719 10.273 -9.012 1.00 0.00 1334 PHE A CA 9
ATOM 20801 C C . PHE A 1 72 ? 8.541 9.445 -7.747 1.00 0.00 1334 PHE A C 9
ATOM 20802 O O . PHE A 1 72 ? 7.419 9.254 -7.277 1.00 0.00 1334 PHE A O 9
ATOM 20819 N N . ARG A 1 73 ? 9.647 8.952 -7.207 1.00 0.00 1335 ARG A N 9
ATOM 20820 C CA . ARG A 1 73 ? 9.616 8.154 -5.989 1.00 0.00 1335 ARG A CA 9
ATOM 20821 C C . ARG A 1 73 ? 9.398 9.058 -4.775 1.00 0.00 1335 ARG A C 9
ATOM 20822 O O . ARG A 1 73 ? 10.075 10.075 -4.618 1.00 0.00 1335 ARG A O 9
ATOM 20843 N N . ARG A 1 74 ? 8.455 8.689 -3.925 1.00 0.00 1336 ARG A N 9
ATOM 20844 C CA . ARG A 1 74 ? 8.144 9.487 -2.747 1.00 0.00 1336 ARG A CA 9
ATOM 20845 C C . ARG A 1 74 ? 7.602 8.618 -1.615 1.00 0.00 1336 ARG A C 9
ATOM 20846 O O . ARG A 1 74 ? 6.843 7.676 -1.852 1.00 0.00 1336 ARG A O 9
ATOM 20867 N N . HIS A 1 75 ? 8.007 8.925 -0.390 1.00 0.00 1337 HIS A N 9
ATOM 20868 C CA . HIS A 1 75 ? 7.534 8.191 0.775 1.00 0.00 1337 HIS A CA 9
ATOM 20869 C C . HIS A 1 75 ? 6.619 9.073 1.619 1.00 0.00 1337 HIS A C 9
ATOM 20870 O O . HIS A 1 75 ? 6.893 10.258 1.831 1.00 0.00 1337 HIS A O 9
ATOM 20884 N N . TYR A 1 76 ? 5.524 8.489 2.079 1.00 0.00 1338 TYR A N 9
ATOM 20885 C CA . TYR A 1 76 ? 4.549 9.202 2.885 1.00 0.00 1338 TYR A CA 9
ATOM 20886 C C . TYR A 1 76 ? 4.823 8.974 4.367 1.00 0.00 1338 TYR A C 9
ATOM 20887 O O . TYR A 1 76 ? 4.827 7.837 4.834 1.00 0.00 1338 TYR A O 9
ATOM 20905 N N . PRO A 1 77 ? 5.068 10.057 5.115 1.00 0.00 1339 PRO A N 9
ATOM 20906 C CA . PRO A 1 77 ? 5.362 9.991 6.552 1.00 0.00 1339 PRO A CA 9
ATOM 20907 C C . PRO A 1 77 ? 4.226 9.372 7.368 1.00 0.00 1339 PRO A C 9
ATOM 20908 O O . PRO A 1 77 ? 3.047 9.496 7.025 1.00 0.00 1339 PRO A O 9
ATOM 20919 N N . VAL A 1 78 ? 4.590 8.731 8.470 1.00 0.00 1340 VAL A N 9
ATOM 20920 C CA . VAL A 1 78 ? 3.623 8.068 9.338 1.00 0.00 1340 VAL A CA 9
ATOM 20921 C C . VAL A 1 78 ? 2.656 9.068 9.978 1.00 0.00 1340 VAL A C 9
ATOM 20922 O O . VAL A 1 78 ? 1.573 8.696 10.427 1.00 0.00 1340 VAL A O 9
ATOM 20935 N N . ASN A 1 79 ? 3.029 10.345 9.989 1.00 0.00 1341 ASN A N 9
ATOM 20936 C CA . ASN A 1 79 ? 2.173 11.376 10.573 1.00 0.00 1341 ASN A CA 9
ATOM 20937 C C . ASN A 1 79 ? 1.014 11.697 9.635 1.00 0.00 1341 ASN A C 9
ATOM 20938 O O . ASN A 1 79 ? -0.004 12.249 10.054 1.00 0.00 1341 ASN A O 9
ATOM 20949 N N . SER A 1 80 ? 1.168 11.351 8.363 1.00 0.00 1342 SER A N 9
ATOM 20950 C CA . SER A 1 80 ? 0.119 11.599 7.390 1.00 0.00 1342 SER A CA 9
ATOM 20951 C C . SER A 1 80 ? -0.720 10.340 7.183 1.00 0.00 1342 SER A C 9
ATOM 20952 O O . SER A 1 80 ? -1.891 10.415 6.815 1.00 0.00 1342 SER A O 9
ATOM 20960 N N . ILE A 1 81 ? -0.118 9.183 7.436 1.00 0.00 1343 ILE A N 9
ATOM 20961 C CA . ILE A 1 81 ? -0.814 7.911 7.289 1.00 0.00 1343 ILE A CA 9
ATOM 20962 C C . ILE A 1 81 ? -1.712 7.664 8.493 1.00 0.00 1343 ILE A C 9
ATOM 20963 O O . ILE A 1 81 ? -1.249 7.666 9.636 1.00 0.00 1343 ILE A O 9
ATOM 20979 N N . THR A 1 82 ? -2.990 7.457 8.240 1.00 0.00 1344 THR A N 9
ATOM 20980 C CA . THR A 1 82 ? -3.938 7.233 9.313 1.00 0.00 1344 THR A CA 9
ATOM 20981 C C . THR A 1 82 ? -4.415 5.787 9.370 1.00 0.00 1344 THR A C 9
ATOM 20982 O O . THR A 1 82 ? -4.779 5.290 10.438 1.00 0.00 1344 THR A O 9
ATOM 20993 N N . PHE A 1 83 ? -4.393 5.103 8.232 1.00 0.00 1345 PHE A N 9
ATOM 20994 C CA . PHE A 1 83 ? -4.859 3.721 8.172 1.00 0.00 1345 PHE A CA 9
ATOM 20995 C C . PHE A 1 83 ? -4.275 2.992 6.966 1.00 0.00 1345 PHE A C 9
ATOM 20996 O O . PHE A 1 83 ? -3.887 3.619 5.982 1.00 0.00 1345 PHE A O 9
ATOM 21013 N N . SER A 1 84 ? -4.193 1.671 7.055 1.00 0.00 1346 SER A N 9
ATOM 21014 C CA . SER A 1 84 ? -3.661 0.857 5.968 1.00 0.00 1346 SER A CA 9
ATOM 21015 C C . SER A 1 84 ? -4.341 -0.512 5.931 1.00 0.00 1346 SER A C 9
ATOM 21016 O O . SER A 1 84 ? -4.313 -1.250 6.916 1.00 0.00 1346 SER A O 9
ATOM 21024 N N . SER A 1 85 ? -4.964 -0.831 4.801 1.00 0.00 1347 SER A N 9
ATOM 21025 C CA . SER A 1 85 ? -5.642 -2.113 4.626 1.00 0.00 1347 SER A CA 9
ATOM 21026 C C . SER A 1 85 ? -5.471 -2.612 3.195 1.00 0.00 1347 SER A C 9
ATOM 21027 O O . SER A 1 85 ? -5.096 -1.849 2.303 1.00 0.00 1347 SER A O 9
ATOM 21035 N N . THR A 1 86 ? -5.752 -3.887 2.977 1.00 0.00 1348 THR A N 9
ATOM 21036 C CA . THR A 1 86 ? -5.611 -4.486 1.660 1.00 0.00 1348 THR A CA 9
ATOM 21037 C C . THR A 1 86 ? -6.937 -4.967 1.111 1.00 0.00 1348 THR A C 9
ATOM 21038 O O . THR A 1 86 ? -6.977 -5.748 0.158 1.00 0.00 1348 THR A O 9
ATOM 21049 N N . ASP A 1 87 ? -8.011 -4.523 1.749 1.00 0.00 1349 ASP A N 9
ATOM 21050 C CA . ASP A 1 87 ? -9.361 -4.848 1.329 1.00 0.00 1349 ASP A CA 9
ATOM 21051 C C . ASP A 1 87 ? -10.384 -4.323 2.321 1.00 0.00 1349 ASP A C 9
ATOM 21052 O O . ASP A 1 87 ? -10.192 -4.410 3.534 1.00 0.00 1349 ASP A O 9
ATOM 21061 N N . PRO A 1 88 ? -11.467 -3.726 1.812 1.00 0.00 1350 PRO A N 9
ATOM 21062 C CA . PRO A 1 88 ? -12.551 -3.230 2.655 1.00 0.00 1350 PRO A CA 9
ATOM 21063 C C . PRO A 1 88 ? -13.358 -4.386 3.224 1.00 0.00 1350 PRO A C 9
ATOM 21064 O O . PRO A 1 88 ? -13.579 -4.489 4.429 1.00 0.00 1350 PRO A O 9
ATOM 21075 N N . GLN A 1 89 ? -13.779 -5.259 2.321 1.00 0.00 1351 GLN A N 9
ATOM 21076 C CA . GLN A 1 89 ? -14.559 -6.434 2.656 1.00 0.00 1351 GLN A CA 9
ATOM 21077 C C . GLN A 1 89 ? -14.004 -7.639 1.911 1.00 0.00 1351 GLN A C 9
ATOM 21078 O O . GLN A 1 89 ? -14.750 -8.541 1.532 1.00 0.00 1351 GLN A O 9
ATOM 21092 N N . ASP A 1 90 ? -12.689 -7.616 1.679 1.00 0.00 1352 ASP A N 9
ATOM 21093 C CA . ASP A 1 90 ? -11.994 -8.695 0.972 1.00 0.00 1352 ASP A CA 9
ATOM 21094 C C . ASP A 1 90 ? -12.362 -8.710 -0.513 1.00 0.00 1352 ASP A C 9
ATOM 21095 O O . ASP A 1 90 ? -12.924 -9.680 -1.026 1.00 0.00 1352 ASP A O 9
ATOM 21104 N N . ARG A 1 91 ? -12.065 -7.607 -1.191 1.00 0.00 1353 ARG A N 9
ATOM 21105 C CA . ARG A 1 91 ? -12.333 -7.479 -2.624 1.00 0.00 1353 ARG A CA 9
ATOM 21106 C C . ARG A 1 91 ? -11.103 -7.865 -3.439 1.00 0.00 1353 ARG A C 9
ATOM 21107 O O . ARG A 1 91 ? -10.016 -8.046 -2.886 1.00 0.00 1353 ARG A O 9
ATOM 21128 N N . ARG A 1 92 ? -11.273 -7.981 -4.752 1.00 0.00 1354 ARG A N 9
ATOM 21129 C CA . ARG A 1 92 ? -10.169 -8.337 -5.633 1.00 0.00 1354 ARG A CA 9
ATOM 21130 C C . ARG A 1 92 ? -10.273 -7.596 -6.966 1.00 0.00 1354 ARG A C 9
ATOM 21131 O O . ARG A 1 92 ? -11.368 -7.341 -7.469 1.00 0.00 1354 ARG A O 9
ATOM 21152 N N . TRP A 1 93 ? -9.125 -7.231 -7.509 1.00 0.00 1355 TRP A N 9
ATOM 21153 C CA . TRP A 1 93 ? -9.041 -6.511 -8.771 1.00 0.00 1355 TRP A CA 9
ATOM 21154 C C . TRP A 1 93 ? -8.813 -7.489 -9.913 1.00 0.00 1355 TRP A C 9
ATOM 21155 O O . TRP A 1 93 ? -8.047 -8.442 -9.772 1.00 0.00 1355 TRP A O 9
ATOM 21176 N N . THR A 1 94 ? -9.482 -7.257 -11.030 1.00 0.00 1356 THR A N 9
ATOM 21177 C CA . THR A 1 94 ? -9.348 -8.117 -12.191 1.00 0.00 1356 THR A CA 9
ATOM 21178 C C . THR A 1 94 ? -8.440 -7.470 -13.235 1.00 0.00 1356 THR A C 9
ATOM 21179 O O . THR A 1 94 ? -8.715 -6.370 -13.717 1.00 0.00 1356 THR A O 9
ATOM 21190 N N . ASN A 1 95 ? -7.355 -8.149 -13.562 1.00 0.00 1357 ASN A N 9
ATOM 21191 C CA . ASN A 1 95 ? -6.406 -7.655 -14.548 1.00 0.00 1357 ASN A CA 9
ATOM 21192 C C . ASN A 1 95 ? -6.916 -7.951 -15.955 1.00 0.00 1357 ASN A C 9
ATOM 21193 O O . ASN A 1 95 ? -7.712 -8.874 -16.146 1.00 0.00 1357 ASN A O 9
ATOM 21204 N N . PRO A 1 96 ? -6.456 -7.187 -16.962 1.00 0.00 1358 PRO A N 9
ATOM 21205 C CA . PRO A 1 96 ? -6.878 -7.358 -18.364 1.00 0.00 1358 PRO A CA 9
ATOM 21206 C C . PRO A 1 96 ? -6.518 -8.726 -18.942 1.00 0.00 1358 PRO A C 9
ATOM 21207 O O . PRO A 1 96 ? -6.976 -9.094 -20.025 1.00 0.00 1358 PRO A O 9
ATOM 21218 N N . ASP A 1 97 ? -5.691 -9.469 -18.220 1.00 0.00 1359 ASP A N 9
ATOM 21219 C CA . ASP A 1 97 ? -5.275 -10.796 -18.652 1.00 0.00 1359 ASP A CA 9
ATOM 21220 C C . ASP A 1 97 ? -6.302 -11.840 -18.223 1.00 0.00 1359 ASP A C 9
ATOM 21221 O O . ASP A 1 97 ? -6.388 -12.925 -18.803 1.00 0.00 1359 ASP A O 9
ATOM 21230 N N . GLY A 1 98 ? -7.092 -11.496 -17.214 1.00 0.00 1360 GLY A N 9
ATOM 21231 C CA . GLY A 1 98 ? -8.105 -12.404 -16.711 1.00 0.00 1360 GLY A CA 9
ATOM 21232 C C . GLY A 1 98 ? -7.749 -12.907 -15.333 1.00 0.00 1360 GLY A C 9
ATOM 21233 O O . GLY A 1 98 ? -8.370 -13.831 -14.809 1.00 0.00 1360 GLY A O 9
ATOM 21237 N N . THR A 1 99 ? -6.737 -12.288 -14.754 1.00 0.00 1361 THR A N 9
ATOM 21238 C CA . THR A 1 99 ? -6.250 -12.654 -13.442 1.00 0.00 1361 THR A CA 9
ATOM 21239 C C . THR A 1 99 ? -6.852 -11.760 -12.360 1.00 0.00 1361 THR A C 9
ATOM 21240 O O . THR A 1 99 ? -7.443 -10.723 -12.665 1.00 0.00 1361 THR A O 9
ATOM 21251 N N . THR A 1 100 ? -6.713 -12.162 -11.104 1.00 0.00 1362 THR A N 9
ATOM 21252 C CA . THR A 1 100 ? -7.250 -11.386 -9.997 1.00 0.00 1362 THR A CA 9
ATOM 21253 C C . THR A 1 100 ? -6.218 -11.217 -8.885 1.00 0.00 1362 THR A C 9
ATOM 21254 O O . THR A 1 100 ? -5.435 -12.126 -8.605 1.00 0.00 1362 THR A O 9
ATOM 21265 N N . SER A 1 101 ? -6.226 -10.050 -8.255 1.00 0.00 1363 SER A N 9
ATOM 21266 C CA . SER A 1 101 ? -5.295 -9.752 -7.174 1.00 0.00 1363 SER A CA 9
ATOM 21267 C C . SER A 1 101 ? -5.969 -8.905 -6.098 1.00 0.00 1363 SER A C 9
ATOM 21268 O O . SER A 1 101 ? -6.986 -8.267 -6.356 1.00 0.00 1363 SER A O 9
ATOM 21276 N N . LYS A 1 102 ? -5.415 -8.916 -4.889 1.00 0.00 1364 LYS A N 9
ATOM 21277 C CA . LYS A 1 102 ? -5.965 -8.126 -3.786 1.00 0.00 1364 LYS A CA 9
ATOM 21278 C C . LYS A 1 102 ? -5.822 -6.640 -4.066 1.00 0.00 1364 LYS A C 9
ATOM 21279 O O . LYS A 1 102 ? -4.828 -6.201 -4.650 1.00 0.00 1364 LYS A O 9
ATOM 21298 N N . ILE A 1 103 ? -6.811 -5.871 -3.645 1.00 0.00 1365 ILE A N 9
ATOM 21299 C CA . ILE A 1 103 ? -6.775 -4.433 -3.822 1.00 0.00 1365 ILE A CA 9
ATOM 21300 C C . ILE A 1 103 ? -6.442 -3.788 -2.498 1.00 0.00 1365 ILE A C 9
ATOM 21301 O O . ILE A 1 103 ? -7.256 -3.798 -1.580 1.00 0.00 1365 ILE A O 9
ATOM 21317 N N . PHE A 1 104 ? -5.287 -3.172 -2.422 1.00 0.00 1366 PHE A N 9
ATOM 21318 C CA . PHE A 1 104 ? -4.846 -2.552 -1.193 1.00 0.00 1366 PHE A CA 9
ATOM 21319 C C . PHE A 1 104 ? -4.969 -1.043 -1.290 1.00 0.00 1366 PHE A C 9
ATOM 21320 O O . PHE A 1 104 ? -4.807 -0.460 -2.362 1.00 0.00 1366 PHE A O 9
ATOM 21337 N N . GLY A 1 105 ? -5.288 -0.427 -0.169 1.00 0.00 1367 GLY A N 9
ATOM 21338 C CA . GLY A 1 105 ? -5.436 1.001 -0.121 1.00 0.00 1367 GLY A CA 9
ATOM 21339 C C . GLY A 1 105 ? -5.000 1.543 1.212 1.00 0.00 1367 GLY A C 9
ATOM 21340 O O . GLY A 1 105 ? -5.465 1.088 2.261 1.00 0.00 1367 GLY A O 9
ATOM 21344 N N . PHE A 1 106 ? -4.093 2.496 1.188 1.00 0.00 1368 PHE A N 9
ATOM 21345 C CA . PHE A 1 106 ? -3.609 3.091 2.414 1.00 0.00 1368 PHE A CA 9
ATOM 21346 C C . PHE A 1 106 ? -4.128 4.509 2.513 1.00 0.00 1368 PHE A C 9
ATOM 21347 O O . PHE A 1 106 ? -4.174 5.238 1.520 1.00 0.00 1368 PHE A O 9
ATOM 21364 N N . VAL A 1 107 ? -4.549 4.883 3.700 1.00 0.00 1369 VAL A N 9
ATOM 21365 C CA . VAL A 1 107 ? -5.096 6.199 3.926 1.00 0.00 1369 VAL A CA 9
ATOM 21366 C C . VAL A 1 107 ? -4.019 7.140 4.437 1.00 0.00 1369 VAL A C 9
ATOM 21367 O O . VAL A 1 107 ? -3.503 6.964 5.542 1.00 0.00 1369 VAL A O 9
ATOM 21380 N N . ALA A 1 108 ? -3.673 8.124 3.624 1.00 0.00 1370 ALA A N 9
ATOM 21381 C CA . ALA A 1 108 ? -2.656 9.090 3.992 1.00 0.00 1370 ALA A CA 9
ATOM 21382 C C . ALA A 1 108 ? -3.088 10.495 3.607 1.00 0.00 1370 ALA A C 9
ATOM 21383 O O . ALA A 1 108 ? -3.730 10.698 2.577 1.00 0.00 1370 ALA A O 9
ATOM 21390 N N . LYS A 1 109 ? -2.766 11.452 4.457 1.00 0.00 1371 LYS A N 9
ATOM 21391 C CA . LYS A 1 109 ? -3.094 12.845 4.204 1.00 0.00 1371 LYS A CA 9
ATOM 21392 C C . LYS A 1 109 ? -2.279 13.360 3.028 1.00 0.00 1371 LYS A C 9
ATOM 21393 O O . LYS A 1 109 ? -1.096 13.046 2.904 1.00 0.00 1371 LYS A O 9
ATOM 21412 N N . LYS A 1 110 ? -2.905 14.145 2.170 1.00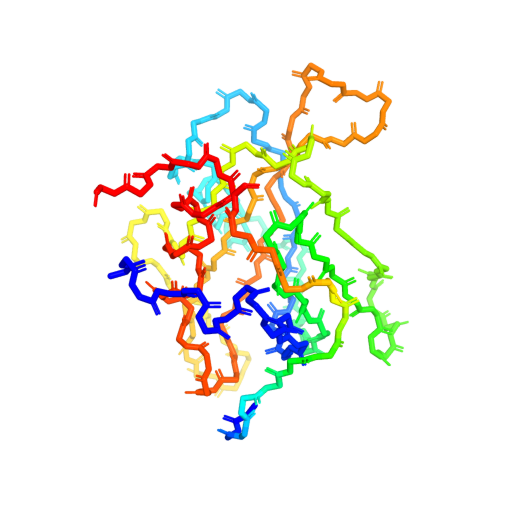 0.00 1372 LYS A N 9
ATOM 21413 C CA . LYS A 1 110 ? -2.213 14.686 1.014 1.00 0.00 1372 LYS A CA 9
ATOM 21414 C C . LYS A 1 110 ? -1.353 15.872 1.425 1.00 0.00 1372 LYS A C 9
ATOM 21415 O O . LYS A 1 110 ? -1.808 16.752 2.156 1.00 0.00 1372 LYS A O 9
ATOM 21434 N N . PRO A 1 111 ? -0.087 15.897 0.979 1.00 0.00 1373 PRO A N 9
ATOM 21435 C CA . PRO A 1 111 ? 0.851 16.976 1.293 1.00 0.00 1373 PRO A CA 9
ATOM 21436 C C . PRO A 1 111 ? 0.252 18.351 1.017 1.00 0.00 1373 PRO A C 9
ATOM 21437 O O . PRO A 1 111 ? -0.146 18.654 -0.113 1.00 0.00 1373 PRO A O 9
ATOM 21448 N N . GLY A 1 112 ? 0.168 19.167 2.058 1.00 0.00 1374 GLY A N 9
ATOM 21449 C CA . GLY A 1 112 ? -0.391 20.495 1.923 1.00 0.00 1374 GLY A CA 9
ATOM 21450 C C . GLY A 1 112 ? -1.753 20.594 2.572 1.00 0.00 1374 GLY A C 9
ATOM 21451 O O . GLY A 1 112 ? -2.180 21.673 2.988 1.00 0.00 1374 GLY A O 9
ATOM 21455 N N . SER A 1 113 ? -2.433 19.461 2.664 1.00 0.00 1375 SER A N 9
ATOM 21456 C CA . SER A 1 113 ? -3.745 19.398 3.262 1.00 0.00 1375 SER A CA 9
ATOM 21457 C C . SER A 1 113 ? -3.842 18.215 4.228 1.00 0.00 1375 SER A C 9
ATOM 21458 O O . SER A 1 113 ? -4.440 17.192 3.904 1.00 0.00 1375 SER A O 9
ATOM 21466 N N . PRO A 1 114 ? -3.254 18.339 5.432 1.00 0.00 1376 PRO A N 9
ATOM 21467 C CA . PRO A 1 114 ? -3.281 17.270 6.438 1.00 0.00 1376 PRO A CA 9
ATOM 21468 C C . PRO A 1 114 ? -4.670 17.072 7.040 1.00 0.00 1376 PRO A C 9
ATOM 21469 O O . PRO A 1 114 ? -4.895 16.159 7.835 1.00 0.00 1376 PRO A O 9
ATOM 21480 N N . TRP A 1 115 ? -5.599 17.931 6.651 1.00 0.00 1377 TRP A N 9
ATOM 21481 C CA . TRP A 1 115 ? -6.967 17.851 7.138 1.00 0.00 1377 TRP A CA 9
ATOM 21482 C C . TRP A 1 115 ? -7.737 16.794 6.359 1.00 0.00 1377 TRP A C 9
ATOM 21483 O O . TRP A 1 115 ? -8.729 16.246 6.841 1.00 0.00 1377 TRP A O 9
ATOM 21504 N N . GLU A 1 116 ? -7.267 16.500 5.153 1.00 0.00 1378 GLU A N 9
ATOM 21505 C CA . GLU A 1 116 ? -7.903 15.502 4.316 1.00 0.00 1378 GLU A CA 9
ATOM 21506 C C . GLU A 1 116 ? -6.949 14.345 4.069 1.00 0.00 1378 GLU A C 9
ATOM 21507 O O . GLU A 1 116 ? -5.735 14.529 4.000 1.00 0.00 1378 GLU A O 9
ATOM 21519 N N . ASN A 1 117 ? -7.503 13.156 3.938 1.00 0.00 1379 ASN A N 9
ATOM 21520 C CA . ASN A 1 117 ? -6.709 11.967 3.689 1.00 0.00 1379 ASN A CA 9
ATOM 21521 C C . ASN A 1 117 ? -7.220 11.259 2.448 1.00 0.00 1379 ASN A C 9
ATOM 21522 O O . ASN A 1 117 ? -8.429 11.153 2.233 1.00 0.00 1379 ASN A O 9
ATOM 21533 N N . VAL A 1 118 ? -6.301 10.793 1.627 1.00 0.00 1380 VAL A N 9
ATOM 21534 C CA . VAL A 1 118 ? -6.650 10.115 0.393 1.00 0.00 1380 VAL A CA 9
ATOM 21535 C C . VAL A 1 118 ? -6.160 8.673 0.417 1.00 0.00 1380 VAL A C 9
ATOM 21536 O O . VAL A 1 118 ? -5.091 8.378 0.953 1.00 0.00 1380 VAL A O 9
ATOM 21549 N N . CYS A 1 119 ? -6.953 7.777 -0.146 1.00 0.00 1381 CYS A N 9
ATOM 21550 C CA . CYS A 1 119 ? -6.603 6.373 -0.186 1.00 0.00 1381 CYS A CA 9
ATOM 21551 C C . CYS A 1 119 ? -6.069 6.012 -1.562 1.00 0.00 1381 CYS A C 9
ATOM 21552 O O . CYS A 1 119 ? -6.813 5.992 -2.544 1.00 0.00 1381 CYS A O 9
ATOM 21560 N N . HIS A 1 120 ? -4.775 5.763 -1.645 1.00 0.00 1382 HIS A N 9
ATOM 21561 C CA . HIS A 1 120 ? -4.173 5.393 -2.914 1.00 0.00 1382 HIS A CA 9
ATOM 21562 C C . HIS A 1 120 ? -4.333 3.891 -3.107 1.00 0.00 1382 HIS A C 9
ATOM 21563 O O . HIS A 1 120 ? -3.862 3.094 -2.295 1.00 0.00 1382 HIS A O 9
ATOM 21577 N N . LEU A 1 121 ? -5.016 3.524 -4.173 1.00 0.00 1383 LEU A N 9
ATOM 21578 C CA . LEU A 1 121 ? -5.295 2.132 -4.482 1.00 0.00 1383 LEU A CA 9
ATOM 21579 C C . LEU A 1 121 ? -4.144 1.475 -5.234 1.00 0.00 1383 LEU A C 9
ATOM 21580 O O . LEU A 1 121 ? -3.724 1.948 -6.295 1.00 0.00 1383 LEU A O 9
ATOM 21596 N N . PHE A 1 122 ? -3.656 0.379 -4.679 1.00 0.00 1384 PHE A N 9
ATOM 21597 C CA . PHE A 1 122 ? -2.569 -0.376 -5.276 1.00 0.00 1384 PHE A CA 9
ATOM 21598 C C . PHE A 1 122 ? -2.858 -1.868 -5.183 1.00 0.00 1384 PHE A C 9
ATOM 21599 O O . PHE A 1 122 ? -2.946 -2.426 -4.091 1.00 0.00 1384 PHE A O 9
ATOM 21616 N N . ALA A 1 123 ? -3.042 -2.502 -6.326 1.00 0.00 1385 ALA A N 9
ATOM 21617 C CA . ALA A 1 123 ? -3.299 -3.934 -6.364 1.00 0.00 1385 ALA A CA 9
ATOM 21618 C C . ALA A 1 123 ? -1.991 -4.698 -6.181 1.00 0.00 1385 ALA A C 9
ATOM 21619 O O . ALA A 1 123 ? -0.954 -4.292 -6.701 1.00 0.00 1385 ALA A O 9
ATOM 21626 N N . GLU A 1 124 ? -2.032 -5.795 -5.445 1.00 0.00 1386 GLU A N 9
ATOM 21627 C CA . GLU A 1 124 ? -0.831 -6.581 -5.203 1.00 0.00 1386 GLU A CA 9
ATOM 21628 C C . GLU A 1 124 ? -0.476 -7.437 -6.413 1.00 0.00 1386 GLU A C 9
ATOM 21629 O O . GLU A 1 124 ? -1.327 -7.748 -7.243 1.00 0.00 1386 GLU A O 9
ATOM 21641 N N . LEU A 1 125 ? 0.793 -7.800 -6.502 1.00 0.00 1387 LEU A N 9
ATOM 21642 C CA . LEU A 1 125 ? 1.285 -8.629 -7.590 1.00 0.00 1387 LEU A CA 9
ATOM 21643 C C . LEU A 1 125 ? 1.249 -10.099 -7.167 1.00 0.00 1387 LEU A C 9
ATOM 21644 O O . LEU A 1 125 ? 0.402 -10.495 -6.362 1.00 0.00 1387 LEU A O 9
ATOM 21660 N N . ASP A 1 126 ? 2.158 -10.907 -7.698 1.00 0.00 1388 ASP A N 9
ATOM 21661 C CA . ASP A 1 126 ? 2.214 -12.324 -7.337 1.00 0.00 1388 ASP A CA 9
ATOM 21662 C C . ASP A 1 126 ? 3.593 -12.691 -6.778 1.00 0.00 1388 ASP A C 9
ATOM 21663 O O . ASP A 1 126 ? 4.344 -13.451 -7.382 1.00 0.00 1388 ASP A O 9
ATOM 21672 N N . PRO A 1 127 ? 3.949 -12.158 -5.600 1.00 0.00 1389 PRO A N 9
ATOM 21673 C CA . PRO A 1 127 ? 5.228 -12.427 -4.966 1.00 0.00 1389 PRO A CA 9
ATOM 21674 C C . PRO A 1 127 ? 5.120 -13.500 -3.889 1.00 0.00 1389 PRO A C 9
ATOM 21675 O O . PRO A 1 127 ? 4.201 -14.321 -3.903 1.00 0.00 1389 PRO A O 9
ATOM 21686 N N . ASP A 1 128 ? 6.062 -13.487 -2.957 1.00 0.00 1390 ASP A N 9
ATOM 21687 C CA . ASP A 1 128 ? 6.049 -14.438 -1.856 1.00 0.00 1390 ASP A CA 9
ATOM 21688 C C . ASP A 1 128 ? 5.122 -13.916 -0.772 1.00 0.00 1390 ASP A C 9
ATOM 21689 O O . ASP A 1 128 ? 4.242 -14.627 -0.288 1.00 0.00 1390 ASP A O 9
ATOM 21698 N N . GLN A 1 129 ? 5.331 -12.660 -0.401 1.00 0.00 1391 GLN A N 9
ATOM 21699 C CA . GLN A 1 129 ? 4.504 -12.008 0.594 1.00 0.00 1391 GLN A CA 9
ATOM 21700 C C . GLN A 1 129 ? 3.615 -10.976 -0.092 1.00 0.00 1391 GLN A C 9
ATOM 21701 O O . GLN A 1 129 ? 4.099 -9.978 -0.623 1.00 0.00 1391 GLN A O 9
ATOM 21715 N N . PRO A 1 130 ? 2.306 -11.234 -0.121 1.00 0.00 1392 PRO A N 9
ATOM 21716 C CA . PRO A 1 130 ? 1.332 -10.338 -0.755 1.00 0.00 1392 PRO A CA 9
ATOM 21717 C C . PRO A 1 130 ? 1.115 -9.046 0.032 1.00 0.00 1392 PRO A C 9
ATOM 21718 O O . PRO A 1 130 ? 1.764 -8.803 1.054 1.00 0.00 1392 PRO A O 9
ATOM 21729 N N . ALA A 1 131 ? 0.178 -8.232 -0.439 1.00 0.00 1393 ALA A N 9
ATOM 21730 C CA . ALA A 1 131 ? -0.138 -6.969 0.204 1.00 0.00 1393 ALA A CA 9
ATOM 21731 C C . ALA A 1 131 ? -0.685 -7.222 1.600 1.00 0.00 1393 ALA A C 9
ATOM 21732 O O . ALA A 1 131 ? -0.398 -6.483 2.541 1.00 0.00 1393 ALA A O 9
ATOM 21739 N N . GLY A 1 132 ? -1.461 -8.289 1.727 1.00 0.00 1394 GLY A N 9
ATOM 21740 C CA . GLY A 1 132 ? -2.034 -8.640 3.008 1.00 0.00 1394 GLY A CA 9
ATOM 21741 C C . GLY A 1 132 ? -0.968 -8.983 4.030 1.00 0.00 1394 GLY A C 9
ATOM 21742 O O . GLY A 1 132 ? -1.158 -8.779 5.230 1.00 0.00 1394 GLY A O 9
ATOM 21746 N N . ALA A 1 133 ? 0.171 -9.470 3.550 1.00 0.00 1395 ALA A N 9
ATOM 21747 C CA . ALA A 1 133 ? 1.269 -9.855 4.421 1.00 0.00 1395 ALA A CA 9
ATOM 21748 C C . ALA A 1 133 ? 2.010 -8.636 4.953 1.00 0.00 1395 ALA A C 9
ATOM 21749 O O . ALA A 1 133 ? 2.319 -8.565 6.142 1.00 0.00 1395 ALA A O 9
ATOM 21756 N N . ILE A 1 134 ? 2.288 -7.670 4.082 1.00 0.00 1396 ILE A N 9
ATOM 21757 C CA . ILE A 1 134 ? 3.003 -6.473 4.503 1.00 0.00 1396 ILE A CA 9
ATOM 21758 C C . ILE A 1 134 ? 2.173 -5.653 5.489 1.00 0.00 1396 ILE A C 9
ATOM 21759 O O . ILE A 1 134 ? 2.693 -5.189 6.504 1.00 0.00 1396 ILE A O 9
ATOM 21775 N N . VAL A 1 135 ? 0.880 -5.491 5.214 1.00 0.00 1397 VAL A N 9
ATOM 21776 C CA . VAL A 1 135 ? 0.010 -4.738 6.117 1.00 0.00 1397 VAL A CA 9
ATOM 21777 C C . VAL A 1 135 ? -0.176 -5.496 7.429 1.00 0.00 1397 VAL A C 9
ATOM 21778 O O . VAL A 1 135 ? -0.414 -4.887 8.476 1.00 0.00 1397 VAL A O 9
ATOM 21791 N N . THR A 1 136 ? -0.090 -6.828 7.353 1.00 0.00 1398 THR A N 9
ATOM 21792 C CA . THR A 1 136 ? -0.218 -7.688 8.527 1.00 0.00 1398 THR A CA 9
ATOM 21793 C C . THR A 1 136 ? 0.668 -7.178 9.664 1.00 0.00 1398 THR A C 9
ATOM 21794 O O . THR A 1 136 ? 0.229 -7.097 10.810 1.00 0.00 1398 THR A O 9
ATOM 21805 N N . PHE A 1 137 ? 1.907 -6.821 9.348 1.00 0.00 1399 PHE A N 9
ATOM 21806 C CA . PHE A 1 137 ? 2.810 -6.312 10.364 1.00 0.00 1399 PHE A CA 9
ATOM 21807 C C . PHE A 1 137 ? 2.815 -4.784 10.359 1.00 0.00 1399 PHE A C 9
ATOM 21808 O O . PHE A 1 137 ? 2.942 -4.162 11.409 1.00 0.00 1399 PHE A O 9
ATOM 21825 N N . ILE A 1 138 ? 2.632 -4.188 9.178 1.00 0.00 1400 ILE A N 9
ATOM 21826 C CA . ILE A 1 138 ? 2.631 -2.738 9.027 1.00 0.00 1400 ILE A CA 9
ATOM 21827 C C . ILE A 1 138 ? 1.630 -2.071 9.970 1.00 0.00 1400 ILE A C 9
ATOM 21828 O O . ILE A 1 138 ? 1.934 -1.054 10.577 1.00 0.00 1400 ILE A O 9
ATOM 21844 N N . THR A 1 139 ? 0.453 -2.658 10.110 1.00 0.00 1401 THR A N 9
ATOM 21845 C CA . THR A 1 139 ? -0.569 -2.106 10.987 1.00 0.00 1401 THR A CA 9
ATOM 21846 C C . THR A 1 139 ? -0.097 -2.082 12.442 1.00 0.00 1401 THR A C 9
ATOM 21847 O O . THR A 1 139 ? -0.341 -1.124 13.176 1.00 0.00 1401 THR A O 9
ATOM 21858 N N . LYS A 1 140 ? 0.608 -3.125 12.842 1.00 0.00 1402 LYS A N 9
ATOM 21859 C CA . LYS A 1 140 ? 1.103 -3.237 14.206 1.00 0.00 1402 LYS A CA 9
ATOM 21860 C C . LYS A 1 140 ? 2.297 -2.318 14.432 1.00 0.00 1402 LYS A C 9
ATOM 21861 O O . LYS A 1 140 ? 2.521 -1.840 15.544 1.00 0.00 1402 LYS A O 9
ATOM 21880 N N . VAL A 1 141 ? 3.053 -2.073 13.373 1.00 0.00 1403 VAL A N 9
ATOM 21881 C CA . VAL A 1 141 ? 4.236 -1.229 13.446 1.00 0.00 1403 VAL A CA 9
ATOM 21882 C C . VAL A 1 141 ? 3.916 0.250 13.220 1.00 0.00 1403 VAL A C 9
ATOM 21883 O O . VAL A 1 141 ? 4.182 1.087 14.077 1.00 0.00 1403 VAL A O 9
ATOM 21896 N N . LEU A 1 142 ? 3.332 0.548 12.067 1.00 0.00 1404 LEU A N 9
ATOM 21897 C CA . LEU A 1 142 ? 3.002 1.918 11.678 1.00 0.00 1404 LEU A CA 9
ATOM 21898 C C . LEU A 1 142 ? 1.906 2.518 12.551 1.00 0.00 1404 LEU A C 9
ATOM 21899 O O . LEU A 1 142 ? 2.078 3.590 13.131 1.00 0.00 1404 LEU A O 9
ATOM 21915 N N . LEU A 1 143 ? 0.780 1.824 12.643 1.00 0.00 1405 LEU A N 9
ATOM 21916 C CA . LEU A 1 143 ? -0.349 2.308 13.427 1.00 0.00 1405 LEU A CA 9
ATOM 21917 C C . LEU A 1 143 ? -0.147 2.000 14.904 1.00 0.00 1405 LEU A C 9
ATOM 21918 O O . LEU A 1 143 ? -0.703 2.675 15.772 1.00 0.00 1405 LEU A O 9
ATOM 21934 N N . GLY A 1 144 ? 0.674 0.996 15.182 1.00 0.00 1406 GLY A N 9
ATOM 21935 C CA . GLY A 1 144 ? 0.946 0.611 16.554 1.00 0.00 1406 GLY A CA 9
ATOM 21936 C C . GLY A 1 144 ? -0.301 0.153 17.282 1.00 0.00 1406 GLY A C 9
ATOM 21937 O O . GLY A 1 144 ? -0.520 0.510 18.436 1.00 0.00 1406 GLY A O 9
ATOM 21941 N N . GLN A 1 145 ? -1.121 -0.647 16.609 1.00 0.00 1407 GLN A N 9
ATOM 21942 C CA . GLN A 1 145 ? -2.360 -1.138 17.204 1.00 0.00 1407 GLN A CA 9
ATOM 21943 C C . GLN A 1 145 ? -2.098 -2.352 18.083 1.00 0.00 1407 GLN A C 9
ATOM 21944 O O . GLN A 1 145 ? -2.969 -2.790 18.832 1.00 0.00 1407 GLN A O 9
ATOM 21958 N N . ARG A 1 146 ? -0.896 -2.895 17.989 1.00 0.00 1408 ARG A N 9
ATOM 21959 C CA . ARG A 1 146 ? -0.533 -4.059 18.780 1.00 0.00 1408 ARG A CA 9
ATOM 21960 C C . ARG A 1 146 ? -0.182 -3.658 20.204 1.00 0.00 1408 ARG A C 9
ATOM 21961 O O . ARG A 1 146 ? 0.348 -2.570 20.448 1.00 0.00 1408 ARG A O 9
ATOM 21982 N N . LYS A 1 147 ? -0.485 -4.540 21.135 1.00 0.00 1409 LYS A N 9
ATOM 21983 C CA . LYS A 1 147 ? -0.203 -4.304 22.538 1.00 0.00 1409 LYS A CA 9
ATOM 21984 C C . LYS A 1 147 ? 0.911 -5.229 23.002 1.00 0.00 1409 LYS A C 9
ATOM 21985 O O . LYS A 1 147 ? 0.770 -6.460 22.845 1.00 0.00 1409 LYS A O 9
ATOM 22005 N N . GLU B 2 1 ? 8.880 -9.637 -7.969 1.00 0.00 367 GLU B N 9
ATOM 22006 C CA . GLU B 2 1 ? 7.662 -9.123 -7.308 1.00 0.00 367 GLU B CA 9
ATOM 22007 C C . GLU B 2 1 ? 7.923 -8.858 -5.828 1.00 0.00 367 GLU B C 9
ATOM 22008 O O . GLU B 2 1 ? 7.199 -8.097 -5.187 1.00 0.00 367 GLU B O 9
ATOM 22022 N N . ASP B 2 2 ? 8.950 -9.504 -5.288 1.00 0.00 368 ASP B N 9
ATOM 22023 C CA . ASP B 2 2 ? 9.330 -9.342 -3.890 1.00 0.00 368 ASP B CA 9
ATOM 22024 C C . ASP B 2 2 ? 10.718 -9.926 -3.672 1.00 0.00 368 ASP B C 9
ATOM 22025 O O . ASP B 2 2 ? 11.002 -11.040 -4.110 1.00 0.00 368 ASP B O 9
ATOM 22034 N N . HIS B 2 3 ? 11.588 -9.176 -3.017 1.00 0.00 369 HIS B N 9
ATOM 22035 C CA . HIS B 2 3 ? 12.941 -9.644 -2.760 1.00 0.00 369 HIS B CA 9
ATOM 22036 C C . HIS B 2 3 ? 13.342 -9.321 -1.325 1.00 0.00 369 HIS B C 9
ATOM 22037 O O . HIS B 2 3 ? 12.691 -8.506 -0.669 1.00 0.00 369 HIS B O 9
ATOM 22051 N N . LYS B 2 4 ? 14.393 -9.975 -0.842 1.00 0.00 370 LYS B N 9
ATOM 22052 C CA . LYS B 2 4 ? 14.868 -9.759 0.518 1.00 0.00 370 LYS B CA 9
ATOM 22053 C C . LYS B 2 4 ? 15.195 -8.287 0.759 1.00 0.00 370 LYS B C 9
ATOM 22054 O O . LYS B 2 4 ? 15.967 -7.685 0.013 1.00 0.00 370 LYS B O 9
ATOM 22073 N N . PRO B 2 5 ? 14.601 -7.698 1.811 1.00 0.00 371 PRO B N 9
ATOM 22074 C CA . PRO B 2 5 ? 14.819 -6.298 2.180 1.00 0.00 371 PRO B CA 9
ATOM 22075 C C . PRO B 2 5 ? 16.301 -5.949 2.304 1.00 0.00 371 PRO B C 9
ATOM 22076 O O . PRO B 2 5 ? 17.042 -6.579 3.062 1.00 0.00 371 PRO B O 9
ATOM 22087 N N . GLY B 2 6 ? 16.728 -4.952 1.538 1.00 0.00 372 GLY B N 9
ATOM 22088 C CA . GLY B 2 6 ? 18.115 -4.527 1.563 1.00 0.00 372 GLY B CA 9
ATOM 22089 C C . GLY B 2 6 ? 18.273 -3.076 1.160 1.00 0.00 372 GLY B C 9
ATOM 22090 O O . GLY B 2 6 ? 19.093 -2.743 0.305 1.00 0.00 372 GLY B O 9
ATOM 22094 N N . THR B 2 7 ? 17.481 -2.215 1.773 1.00 0.00 373 THR B N 9
ATOM 22095 C CA . THR B 2 7 ? 17.516 -0.790 1.492 1.00 0.00 373 THR B CA 9
ATOM 22096 C C . THR B 2 7 ? 17.055 -0.017 2.727 1.00 0.00 373 THR B C 9
ATOM 22097 O O . THR B 2 7 ? 16.768 -0.627 3.755 1.00 0.00 373 THR B O 9
ATOM 22108 N N . PHE B 2 8 ? 17.026 1.313 2.637 1.00 0.00 374 PHE B N 9
ATOM 22109 C CA . PHE B 2 8 ? 16.599 2.166 3.750 1.00 0.00 374 PHE B CA 9
ATOM 22110 C C . PHE B 2 8 ? 17.623 2.125 4.900 1.00 0.00 374 PHE B C 9
ATOM 22111 O O . PHE B 2 8 ? 18.570 1.335 4.860 1.00 0.00 374 PHE B O 9
ATOM 22128 N N . PRO B 2 9 ? 17.490 3.003 5.914 1.00 0.00 375 PRO B N 9
ATOM 22129 C CA . PRO B 2 9 ? 18.419 3.053 7.040 1.00 0.00 375 PRO B CA 9
ATOM 22130 C C . PRO B 2 9 ? 18.072 2.070 8.165 1.00 0.00 375 PRO B C 9
ATOM 22131 O O . PRO B 2 9 ? 18.344 0.872 8.066 1.00 0.00 375 PRO B O 9
ATOM 22142 N N . LYS B 2 10 ? 17.473 2.589 9.234 1.00 0.00 376 LYS B N 9
ATOM 22143 C CA . LYS B 2 10 ? 17.114 1.781 10.395 1.00 0.00 376 LYS B CA 9
ATOM 22144 C C . LYS B 2 10 ? 15.648 1.368 10.347 1.00 0.00 376 LYS B C 9
ATOM 22145 O O . LYS B 2 10 ? 14.966 1.594 9.348 1.00 0.00 376 LYS B O 9
ATOM 22164 N N . ALA B 2 11 ? 15.174 0.760 11.433 1.00 0.00 377 ALA B N 9
ATOM 22165 C CA . ALA B 2 11 ? 13.789 0.309 11.527 1.00 0.00 377 ALA B CA 9
ATOM 22166 C C . ALA B 2 11 ? 12.819 1.464 11.345 1.00 0.00 377 ALA B C 9
ATOM 22167 O O . ALA B 2 11 ? 11.774 1.308 10.716 1.00 0.00 377 ALA B O 9
ATOM 22174 N N . LEU B 2 12 ? 13.174 2.620 11.913 1.00 0.00 378 LEU B N 9
ATOM 22175 C CA . LEU B 2 12 ? 12.353 3.832 11.823 1.00 0.00 378 LEU B CA 9
ATOM 22176 C C . LEU B 2 12 ? 11.080 3.690 12.653 1.00 0.00 378 LEU B C 9
ATOM 22177 O O . LEU B 2 12 ? 10.118 4.439 12.477 1.00 0.00 378 LEU B O 9
ATOM 22193 N N . THR B 2 13 ? 11.087 2.730 13.565 1.00 0.00 379 THR B N 9
ATOM 22194 C CA . THR B 2 13 ? 9.942 2.475 14.419 1.00 0.00 379 THR B CA 9
ATOM 22195 C C . THR B 2 13 ? 10.059 3.288 15.706 1.00 0.00 379 THR B C 9
ATOM 22196 O O . THR B 2 13 ? 11.169 3.623 16.137 1.00 0.00 379 THR B O 9
ATOM 22207 N N . ASN B 2 14 ? 8.926 3.608 16.312 1.00 0.00 380 ASN B N 9
ATOM 22208 C CA . ASN B 2 14 ? 8.905 4.401 17.534 1.00 0.00 380 ASN B CA 9
ATOM 22209 C C . ASN B 2 14 ? 7.903 3.832 18.534 1.00 0.00 380 ASN B C 9
ATOM 22210 O O . ASN B 2 14 ? 8.188 2.762 19.111 1.00 0.00 380 ASN B O 9
ATOM 22222 N N . MET A 1 1 ? 4.369 -13.195 11.753 1.00 0.00 1263 MET A N 10
ATOM 22223 C CA . MET A 1 1 ? 4.753 -12.081 12.645 1.00 0.00 1263 MET A CA 10
ATOM 22224 C C . MET A 1 1 ? 6.195 -12.236 13.110 1.00 0.00 1263 MET A C 10
ATOM 22225 O O . MET A 1 1 ? 6.805 -11.290 13.609 1.00 0.00 1263 MET A O 10
ATOM 22241 N N . SER A 1 2 ? 6.743 -13.424 12.925 1.00 0.00 1264 SER A N 10
ATOM 22242 C CA . SER A 1 2 ? 8.111 -13.704 13.325 1.00 0.00 1264 SER A CA 10
ATOM 22243 C C . SER A 1 2 ? 9.097 -13.003 12.400 1.00 0.00 1264 SER A C 10
ATOM 22244 O O . SER A 1 2 ? 10.061 -12.385 12.852 1.00 0.00 1264 SER A O 10
ATOM 22252 N N . THR A 1 3 ? 8.848 -13.095 11.105 1.00 0.00 1265 THR A N 10
ATOM 22253 C CA . THR A 1 3 ? 9.706 -12.459 10.117 1.00 0.00 1265 THR A CA 10
ATOM 22254 C C . THR A 1 3 ? 9.417 -10.964 10.049 1.00 0.00 1265 THR A C 10
ATOM 22255 O O . THR A 1 3 ? 10.265 -10.172 9.638 1.00 0.00 1265 THR A O 10
ATOM 22266 N N . ALA A 1 4 ? 8.208 -10.600 10.471 1.00 0.00 1266 ALA A N 10
ATOM 22267 C CA . ALA A 1 4 ? 7.760 -9.211 10.491 1.00 0.00 1266 ALA A CA 10
ATOM 22268 C C . ALA A 1 4 ? 8.771 -8.317 11.191 1.00 0.00 1266 ALA A C 10
ATOM 22269 O O . ALA A 1 4 ? 9.087 -7.238 10.700 1.00 0.00 1266 ALA A O 10
ATOM 22276 N N . ALA A 1 5 ? 9.281 -8.785 12.328 1.00 0.00 1267 ALA A N 10
ATOM 22277 C CA . ALA A 1 5 ? 10.265 -8.039 13.108 1.00 0.00 1267 ALA A CA 10
ATOM 22278 C C . ALA A 1 5 ? 11.438 -7.597 12.245 1.00 0.00 1267 ALA A C 10
ATOM 22279 O O . ALA A 1 5 ? 11.747 -6.410 12.165 1.00 0.00 1267 ALA A O 10
ATOM 22286 N N . ASP A 1 6 ? 12.066 -8.554 11.579 1.00 0.00 1268 ASP A N 10
ATOM 22287 C CA . ASP A 1 6 ? 13.207 -8.266 10.719 1.00 0.00 1268 ASP A CA 10
ATOM 22288 C C . ASP A 1 6 ? 12.781 -7.389 9.547 1.00 0.00 1268 ASP A C 10
ATOM 22289 O O . ASP A 1 6 ? 13.494 -6.469 9.149 1.00 0.00 1268 ASP A O 10
ATOM 22298 N N . LEU A 1 7 ? 11.589 -7.663 9.031 1.00 0.00 1269 LEU A N 10
ATOM 22299 C CA . LEU A 1 7 ? 11.043 -6.924 7.898 1.00 0.00 1269 LEU A CA 10
ATOM 22300 C C . LEU A 1 7 ? 10.811 -5.450 8.229 1.00 0.00 1269 LEU A C 10
ATOM 22301 O O . LEU A 1 7 ? 11.132 -4.571 7.429 1.00 0.00 1269 LEU A O 10
ATOM 22317 N N . LEU A 1 8 ? 10.263 -5.184 9.403 1.00 0.00 1270 LEU A N 10
ATOM 22318 C CA . LEU A 1 8 ? 9.970 -3.819 9.812 1.00 0.00 1270 LEU A CA 10
ATOM 22319 C C . LEU A 1 8 ? 11.205 -3.096 10.336 1.00 0.00 1270 LEU A C 10
ATOM 22320 O O . LEU A 1 8 ? 11.401 -1.921 10.044 1.00 0.00 1270 LEU A O 10
ATOM 22336 N N . ARG A 1 9 ? 12.049 -3.798 11.081 1.00 0.00 1271 ARG A N 10
ATOM 22337 C CA . ARG A 1 9 ? 13.234 -3.176 11.669 1.00 0.00 1271 ARG A CA 10
ATOM 22338 C C . ARG A 1 9 ? 14.280 -2.817 10.621 1.00 0.00 1271 ARG A C 10
ATOM 22339 O O . ARG A 1 9 ? 15.049 -1.872 10.799 1.00 0.00 1271 ARG A O 10
ATOM 22360 N N . GLN A 1 10 ? 14.318 -3.567 9.537 1.00 0.00 1272 GLN A N 10
ATOM 22361 C CA . GLN A 1 10 ? 15.292 -3.310 8.490 1.00 0.00 1272 GLN A CA 10
ATOM 22362 C C . GLN A 1 10 ? 14.666 -2.583 7.306 1.00 0.00 1272 GLN A C 10
ATOM 22363 O O . GLN A 1 10 ? 15.353 -1.858 6.585 1.00 0.00 1272 GLN A O 10
ATOM 22377 N N . GLY A 1 11 ? 13.370 -2.779 7.108 1.00 0.00 1273 GLY A N 10
ATOM 22378 C CA . GLY A 1 11 ? 12.679 -2.132 6.009 1.00 0.00 1273 GLY A CA 10
ATOM 22379 C C . GLY A 1 11 ? 12.915 -2.843 4.697 1.00 0.00 1273 GLY A C 10
ATOM 22380 O O . GLY A 1 11 ? 14.023 -2.820 4.156 1.00 0.00 1273 GLY A O 10
ATOM 22384 N N . ALA A 1 12 ? 11.882 -3.486 4.187 1.00 0.00 1274 ALA A N 10
ATOM 22385 C CA . ALA A 1 12 ? 11.992 -4.218 2.936 1.00 0.00 1274 ALA A CA 10
ATOM 22386 C C . ALA A 1 12 ? 11.309 -3.481 1.794 1.00 0.00 1274 ALA A C 10
ATOM 22387 O O . ALA A 1 12 ? 10.482 -2.593 2.013 1.00 0.00 1274 ALA A O 10
ATOM 22394 N N . ALA A 1 13 ? 11.668 -3.856 0.575 1.00 0.00 1275 ALA A N 10
ATOM 22395 C CA . ALA A 1 13 ? 11.092 -3.263 -0.616 1.00 0.00 1275 ALA A CA 10
ATOM 22396 C C . ALA A 1 13 ? 10.059 -4.217 -1.211 1.00 0.00 1275 ALA A C 10
ATOM 22397 O O . ALA A 1 13 ? 10.269 -5.431 -1.243 1.00 0.00 1275 ALA A O 10
ATOM 22404 N N . CYS A 1 14 ? 8.953 -3.671 -1.681 1.00 0.00 1276 CYS A N 10
ATOM 22405 C CA . CYS A 1 14 ? 7.886 -4.471 -2.254 1.00 0.00 1276 CYS A CA 10
ATOM 22406 C C . CYS A 1 14 ? 7.563 -3.985 -3.666 1.00 0.00 1276 CYS A C 10
ATOM 22407 O O . CYS A 1 14 ? 8.057 -2.945 -4.106 1.00 0.00 1276 CYS A O 10
ATOM 22415 N N . SER A 1 15 ? 6.759 -4.753 -4.375 1.00 0.00 1277 SER A N 10
ATOM 22416 C CA . SER A 1 15 ? 6.356 -4.414 -5.727 1.00 0.00 1277 SER A CA 10
ATOM 22417 C C . SER A 1 15 ? 4.845 -4.541 -5.828 1.00 0.00 1277 SER A C 10
ATOM 22418 O O . SER A 1 15 ? 4.291 -5.617 -5.597 1.00 0.00 1277 SER A O 10
ATOM 22426 N N . VAL A 1 16 ? 4.174 -3.453 -6.153 1.00 0.00 1278 VAL A N 10
ATOM 22427 C CA . VAL A 1 16 ? 2.728 -3.480 -6.239 1.00 0.00 1278 VAL A CA 10
ATOM 22428 C C . VAL A 1 16 ? 2.226 -2.970 -7.579 1.00 0.00 1278 VAL A C 10
ATOM 22429 O O . VAL A 1 16 ? 2.818 -2.081 -8.194 1.00 0.00 1278 VAL A O 10
ATOM 22442 N N . LEU A 1 17 ? 1.140 -3.569 -8.028 1.00 0.00 1279 LEU A N 10
ATOM 22443 C CA . LEU A 1 17 ? 0.507 -3.199 -9.279 1.00 0.00 1279 LEU A CA 10
ATOM 22444 C C . LEU A 1 17 ? -0.386 -1.975 -9.068 1.00 0.00 1279 LEU A C 10
ATOM 22445 O O . LEU A 1 17 ? -1.402 -2.049 -8.397 1.00 0.00 1279 LEU A O 10
ATOM 22461 N N . TYR A 1 18 ? -0.010 -0.867 -9.674 1.00 0.00 1280 TYR A N 10
ATOM 22462 C CA . TYR A 1 18 ? -0.726 0.394 -9.529 1.00 0.00 1280 TYR A CA 10
ATOM 22463 C C . TYR A 1 18 ? -2.132 0.319 -10.106 1.00 0.00 1280 TYR A C 10
ATOM 22464 O O . TYR A 1 18 ? -2.351 -0.299 -11.146 1.00 0.00 1280 TYR A O 10
ATOM 22482 N N . LEU A 1 19 ? -3.081 0.941 -9.415 1.00 0.00 1281 LEU A N 10
ATOM 22483 C CA . LEU A 1 19 ? -4.459 0.953 -9.866 1.00 0.00 1281 LEU A CA 10
ATOM 22484 C C . LEU A 1 19 ? -4.993 2.384 -9.948 1.00 0.00 1281 LEU A C 10
ATOM 22485 O O . LEU A 1 19 ? -5.228 2.895 -11.037 1.00 0.00 1281 LEU A O 10
ATOM 22501 N N . THR A 1 20 ? -5.198 3.028 -8.793 1.00 0.00 1282 THR A N 10
ATOM 22502 C CA . THR A 1 20 ? -5.714 4.396 -8.773 1.00 0.00 1282 THR A CA 10
ATOM 22503 C C . THR A 1 20 ? -5.601 5.029 -7.376 1.00 0.00 1282 THR A C 10
ATOM 22504 O O . THR A 1 20 ? -5.095 4.415 -6.440 1.00 0.00 1282 THR A O 10
ATOM 22515 N N . SER A 1 21 ? -6.063 6.274 -7.261 1.00 0.00 1283 SER A N 10
ATOM 22516 C CA . SER A 1 21 ? -6.041 7.014 -6.002 1.00 0.00 1283 SER A CA 10
ATOM 22517 C C . SER A 1 21 ? -7.363 7.760 -5.808 1.00 0.00 1283 SER A C 10
ATOM 22518 O O . SER A 1 21 ? -7.766 8.547 -6.665 1.00 0.00 1283 SER A O 10
ATOM 22526 N N . VAL A 1 22 ? -8.037 7.513 -4.689 1.00 0.00 1284 VAL A N 10
ATOM 22527 C CA . VAL A 1 22 ? -9.327 8.145 -4.409 1.00 0.00 1284 VAL A CA 10
ATOM 22528 C C . VAL A 1 22 ? -9.318 8.826 -3.041 1.00 0.00 1284 VAL A C 10
ATOM 22529 O O . VAL A 1 22 ? -8.899 8.232 -2.055 1.00 0.00 1284 VAL A O 10
ATOM 22542 N N . GLU A 1 23 ? -9.793 10.068 -2.984 1.00 0.00 1285 GLU A N 10
ATOM 22543 C CA . GLU A 1 23 ? -9.832 10.821 -1.732 1.00 0.00 1285 GLU A CA 10
ATOM 22544 C C . GLU A 1 23 ? -10.800 10.176 -0.745 1.00 0.00 1285 GLU A C 10
ATOM 22545 O O . GLU A 1 23 ? -11.910 9.784 -1.116 1.00 0.00 1285 GLU A O 10
ATOM 22557 N N . THR A 1 24 ? -10.381 10.077 0.509 1.00 0.00 1286 THR A N 10
ATOM 22558 C CA . THR A 1 24 ? -11.194 9.450 1.542 1.00 0.00 1286 THR A CA 10
ATOM 22559 C C . THR A 1 24 ? -11.106 10.207 2.869 1.00 0.00 1286 THR A C 10
ATOM 22560 O O . THR A 1 24 ? -11.181 9.608 3.942 1.00 0.00 1286 THR A O 10
ATOM 22571 N N . GLU A 1 25 ? -10.949 11.524 2.784 1.00 0.00 1287 GLU A N 10
ATOM 22572 C CA . GLU A 1 25 ? -10.838 12.385 3.964 1.00 0.00 1287 GLU A CA 10
ATOM 22573 C C . GLU A 1 25 ? -11.946 12.150 5.000 1.00 0.00 1287 GLU A C 10
ATOM 22574 O O . GLU A 1 25 ? -11.663 12.030 6.194 1.00 0.00 1287 GLU A O 10
ATOM 22586 N N . SER A 1 26 ? -13.191 12.077 4.547 1.00 0.00 1288 SER A N 10
ATOM 22587 C CA . SER A 1 26 ? -14.324 11.888 5.450 1.00 0.00 1288 SER A CA 10
ATOM 22588 C C . SER A 1 26 ? -14.540 10.416 5.803 1.00 0.00 1288 SER A C 10
ATOM 22589 O O . SER A 1 26 ? -15.367 10.091 6.660 1.00 0.00 1288 SER A O 10
ATOM 22597 N N . LEU A 1 27 ? -13.800 9.530 5.156 1.00 0.00 1289 LEU A N 10
ATOM 22598 C CA . LEU A 1 27 ? -13.949 8.101 5.399 1.00 0.00 1289 LEU A CA 10
ATOM 22599 C C . LEU A 1 27 ? -13.026 7.614 6.504 1.00 0.00 1289 LEU A C 10
ATOM 22600 O O . LEU A 1 27 ? -12.095 8.309 6.908 1.00 0.00 1289 LEU A O 10
ATOM 22616 N N . THR A 1 28 ? -13.297 6.412 6.982 1.00 0.00 1290 THR A N 10
ATOM 22617 C CA . THR A 1 28 ? -12.493 5.803 8.019 1.00 0.00 1290 THR A CA 10
ATOM 22618 C C . THR A 1 28 ? -11.484 4.860 7.375 1.00 0.00 1290 THR A C 10
ATOM 22619 O O . THR A 1 28 ? -11.454 4.733 6.153 1.00 0.00 1290 THR A O 10
ATOM 22630 N N . GLY A 1 29 ? -10.692 4.192 8.200 1.00 0.00 1291 GLY A N 10
ATOM 22631 C CA . GLY A 1 29 ? -9.672 3.274 7.717 1.00 0.00 1291 GLY A CA 10
ATOM 22632 C C . GLY A 1 29 ? -10.156 2.299 6.651 1.00 0.00 1291 GLY A C 10
ATOM 22633 O O . GLY A 1 29 ? -9.797 2.434 5.481 1.00 0.00 1291 GLY A O 10
ATOM 22637 N N . PRO A 1 30 ? -10.973 1.299 7.021 1.00 0.00 1292 PRO A N 10
ATOM 22638 C CA . PRO A 1 30 ? -11.475 0.297 6.071 1.00 0.00 1292 PRO A CA 10
ATOM 22639 C C . PRO A 1 30 ? -12.404 0.871 5.005 1.00 0.00 1292 PRO A C 10
ATOM 22640 O O . PRO A 1 30 ? -12.314 0.499 3.834 1.00 0.00 1292 PRO A O 10
ATOM 22651 N N . GLN A 1 31 ? -13.285 1.782 5.402 1.00 0.00 1293 GLN A N 10
ATOM 22652 C CA . GLN A 1 31 ? -14.229 2.379 4.463 1.00 0.00 1293 GLN A CA 10
ATOM 22653 C C . GLN A 1 31 ? -13.505 3.148 3.362 1.00 0.00 1293 GLN A C 10
ATOM 22654 O O . GLN A 1 31 ? -13.999 3.241 2.236 1.00 0.00 1293 GLN A O 10
ATOM 22668 N N . ALA A 1 32 ? -12.339 3.697 3.689 1.00 0.00 1294 ALA A N 10
ATOM 22669 C CA . ALA A 1 32 ? -11.542 4.430 2.720 1.00 0.00 1294 ALA A CA 10
ATOM 22670 C C . ALA A 1 32 ? -11.246 3.543 1.523 1.00 0.00 1294 ALA A C 10
ATOM 22671 O O . ALA A 1 32 ? -11.544 3.896 0.380 1.00 0.00 1294 ALA A O 10
ATOM 22678 N N . VAL A 1 33 ? -10.700 2.368 1.808 1.00 0.00 1295 VAL A N 10
ATOM 22679 C CA . VAL A 1 33 ? -10.368 1.409 0.771 1.00 0.00 1295 VAL A CA 10
ATOM 22680 C C . VAL A 1 33 ? -11.633 0.918 0.079 1.00 0.00 1295 VAL A C 10
ATOM 22681 O O . VAL A 1 33 ? -11.632 0.669 -1.121 1.00 0.00 1295 VAL A O 10
ATOM 22694 N N . ALA A 1 34 ? -12.713 0.793 0.845 1.00 0.00 1296 ALA A N 10
ATOM 22695 C CA . ALA A 1 34 ? -13.988 0.326 0.310 1.00 0.00 1296 ALA A CA 10
ATOM 22696 C C . ALA A 1 34 ? -14.486 1.217 -0.821 1.00 0.00 1296 ALA A C 10
ATOM 22697 O O . ALA A 1 34 ? -14.781 0.732 -1.914 1.00 0.00 1296 ALA A O 10
ATOM 22704 N N . ARG A 1 35 ? -14.560 2.515 -0.568 1.00 0.00 1297 ARG A N 10
ATOM 22705 C CA . ARG A 1 35 ? -15.023 3.453 -1.579 1.00 0.00 1297 ARG A CA 10
ATOM 22706 C C . ARG A 1 35 ? -14.000 3.570 -2.704 1.00 0.00 1297 ARG A C 10
ATOM 22707 O O . ARG A 1 35 ? -14.360 3.599 -3.880 1.00 0.00 1297 ARG A O 10
ATOM 22728 N N . ALA A 1 36 ? -12.724 3.614 -2.333 1.00 0.00 1298 ALA A N 10
ATOM 22729 C CA . ALA A 1 36 ? -11.643 3.733 -3.303 1.00 0.00 1298 ALA A CA 10
ATOM 22730 C C . ALA A 1 36 ? -11.623 2.556 -4.278 1.00 0.00 1298 ALA A C 10
ATOM 22731 O O . ALA A 1 36 ? -11.605 2.753 -5.495 1.00 0.00 1298 ALA A O 10
ATOM 22738 N N . SER A 1 37 ? -11.638 1.336 -3.749 1.00 0.00 1299 SER A N 10
ATOM 22739 C CA . SER A 1 37 ? -11.613 0.145 -4.590 1.00 0.00 1299 SER A CA 10
ATOM 22740 C C . SER A 1 37 ? -12.856 0.079 -5.463 1.00 0.00 1299 SER A C 10
ATOM 22741 O O . SER A 1 37 ? -12.758 -0.117 -6.669 1.00 0.00 1299 SER A O 10
ATOM 22749 N N . SER A 1 38 ? -14.020 0.277 -4.851 1.00 0.00 1300 SER A N 10
ATOM 22750 C CA . SER A 1 38 ? -15.280 0.235 -5.580 1.00 0.00 1300 SER A CA 10
ATOM 22751 C C . SER A 1 38 ? -15.264 1.217 -6.744 1.00 0.00 1300 SER A C 10
ATOM 22752 O O . SER A 1 38 ? -15.704 0.887 -7.839 1.00 0.00 1300 SER A O 10
ATOM 22760 N N . ALA A 1 39 ? -14.728 2.409 -6.512 1.00 0.00 1301 ALA A N 10
ATOM 22761 C CA . ALA A 1 39 ? -14.647 3.422 -7.553 1.00 0.00 1301 ALA A CA 10
ATOM 22762 C C . ALA A 1 39 ? -13.733 2.955 -8.683 1.00 0.00 1301 ALA A C 10
ATOM 22763 O O . ALA A 1 39 ? -14.006 3.189 -9.862 1.00 0.00 1301 ALA A O 10
ATOM 22770 N N . ALA A 1 40 ? -12.663 2.266 -8.316 1.00 0.00 1302 ALA A N 10
ATOM 22771 C CA . ALA A 1 40 ? -11.701 1.758 -9.286 1.00 0.00 1302 ALA A CA 10
ATOM 22772 C C . ALA A 1 40 ? -12.303 0.650 -10.145 1.00 0.00 1302 ALA A C 10
ATOM 22773 O O . ALA A 1 40 ? -11.901 0.457 -11.289 1.00 0.00 1302 ALA A O 10
ATOM 22780 N N . LEU A 1 41 ? -13.256 -0.084 -9.592 1.00 0.00 1303 LEU A N 10
ATOM 22781 C CA . LEU A 1 41 ? -13.896 -1.173 -10.326 1.00 0.00 1303 LEU A CA 10
ATOM 22782 C C . LEU A 1 41 ? -15.152 -0.687 -11.047 1.00 0.00 1303 LEU A C 10
ATOM 22783 O O . LEU A 1 41 ? -15.372 -0.997 -12.219 1.00 0.00 1303 LEU A O 10
ATOM 22799 N N . SER A 1 42 ? -15.969 0.078 -10.339 1.00 0.00 1304 SER A N 10
ATOM 22800 C CA . SER A 1 42 ? -17.215 0.596 -10.884 1.00 0.00 1304 SER A CA 10
ATOM 22801 C C . SER A 1 42 ? -16.982 1.668 -11.951 1.00 0.00 1304 SER A C 10
ATOM 22802 O O . SER A 1 42 ? -17.683 1.707 -12.963 1.00 0.00 1304 SER A O 10
ATOM 22810 N N . CYS A 1 43 ? -15.997 2.526 -11.737 1.00 0.00 1305 CYS A N 10
ATOM 22811 C CA . CYS A 1 43 ? -15.718 3.600 -12.685 1.00 0.00 1305 CYS A CA 10
ATOM 22812 C C . CYS A 1 43 ? -14.416 3.349 -13.431 1.00 0.00 1305 CYS A C 10
ATOM 22813 O O . CYS A 1 43 ? -14.384 3.376 -14.661 1.00 0.00 1305 CYS A O 10
ATOM 22821 N N . SER A 1 44 ? -13.352 3.097 -12.677 1.00 0.00 1306 SER A N 10
ATOM 22822 C CA . SER A 1 44 ? -12.029 2.850 -13.246 1.00 0.00 1306 SER A CA 10
ATOM 22823 C C . SER A 1 44 ? -11.525 4.090 -13.991 1.00 0.00 1306 SER A C 10
ATOM 22824 O O . SER A 1 44 ? -11.475 4.112 -15.220 1.00 0.00 1306 SER A O 10
ATOM 22832 N N . PRO A 1 45 ? -11.152 5.142 -13.243 1.00 0.00 1307 PRO A N 10
ATOM 22833 C CA . PRO A 1 45 ? -10.656 6.396 -13.828 1.00 0.00 1307 PRO A CA 10
ATOM 22834 C C . PRO A 1 45 ? -9.280 6.241 -14.467 1.00 0.00 1307 PRO A C 10
ATOM 22835 O O . PRO A 1 45 ? -8.937 6.943 -15.419 1.00 0.00 1307 PRO A O 10
ATOM 22846 N N . ARG A 1 46 ? -8.493 5.319 -13.935 1.00 0.00 1308 ARG A N 10
ATOM 22847 C CA . ARG A 1 46 ? -7.154 5.068 -14.445 1.00 0.00 1308 ARG A CA 10
ATOM 22848 C C . ARG A 1 46 ? -7.200 3.978 -15.514 1.00 0.00 1308 ARG A C 10
ATOM 22849 O O . ARG A 1 46 ? -8.141 3.181 -15.548 1.00 0.00 1308 ARG A O 10
ATOM 22870 N N . PRO A 1 47 ? -6.188 3.925 -16.393 1.00 0.00 1309 PRO A N 10
ATOM 22871 C CA . PRO A 1 47 ? -6.133 2.950 -17.482 1.00 0.00 1309 PRO A CA 10
ATOM 22872 C C . PRO A 1 47 ? -5.659 1.563 -17.042 1.00 0.00 1309 PRO A C 10
ATOM 22873 O O . PRO A 1 47 ? -6.205 0.976 -16.107 1.00 0.00 1309 PRO A O 10
ATOM 22884 N N . THR A 1 48 ? -4.644 1.052 -17.723 1.00 0.00 1310 THR A N 10
ATOM 22885 C CA . THR A 1 48 ? -4.102 -0.265 -17.435 1.00 0.00 1310 THR A CA 10
ATOM 22886 C C . THR A 1 48 ? -3.137 -0.226 -16.253 1.00 0.00 1310 THR A C 10
ATOM 22887 O O . THR A 1 48 ? -2.221 0.597 -16.213 1.00 0.00 1310 THR A O 10
ATOM 22898 N N . PRO A 1 49 ? -3.354 -1.115 -15.273 1.00 0.00 1311 PRO A N 10
ATOM 22899 C CA . PRO A 1 49 ? -2.511 -1.219 -14.076 1.00 0.00 1311 PRO A CA 10
ATOM 22900 C C . PRO A 1 49 ? -1.058 -1.555 -14.412 1.00 0.00 1311 PRO A C 10
ATOM 22901 O O . PRO A 1 49 ? -0.777 -2.230 -15.407 1.00 0.00 1311 PRO A O 10
ATOM 22912 N N . ALA A 1 50 ? -0.137 -1.097 -13.571 1.00 0.00 1312 ALA A N 10
ATOM 22913 C CA . ALA A 1 50 ? 1.291 -1.345 -13.801 1.00 0.00 1312 ALA A CA 10
ATOM 22914 C C . ALA A 1 50 ? 2.062 -1.506 -12.500 1.00 0.00 1312 ALA A C 10
ATOM 22915 O O . ALA A 1 50 ? 1.758 -0.857 -11.511 1.00 0.00 1312 ALA A O 10
ATOM 22922 N N . VAL A 1 51 ? 3.082 -2.355 -12.518 1.00 0.00 1313 VAL A N 10
ATOM 22923 C CA . VAL A 1 51 ? 3.905 -2.595 -11.338 1.00 0.00 1313 VAL A CA 10
ATOM 22924 C C . VAL A 1 51 ? 4.775 -1.373 -11.022 1.00 0.00 1313 VAL A C 10
ATOM 22925 O O . VAL A 1 51 ? 5.614 -0.964 -11.826 1.00 0.00 1313 VAL A O 10
ATOM 22938 N N . VAL A 1 52 ? 4.554 -0.793 -9.852 1.00 0.00 1314 VAL A N 10
ATOM 22939 C CA . VAL A 1 52 ? 5.294 0.385 -9.412 1.00 0.00 1314 VAL A CA 10
ATOM 22940 C C . VAL A 1 52 ? 6.167 0.070 -8.192 1.00 0.00 1314 VAL A C 10
ATOM 22941 O O . VAL A 1 52 ? 6.167 -1.063 -7.703 1.00 0.00 1314 VAL A O 10
ATOM 22954 N N . HIS A 1 53 ? 6.909 1.066 -7.701 1.00 0.00 1315 HIS A N 10
ATOM 22955 C CA . HIS A 1 53 ? 7.803 0.867 -6.568 1.00 0.00 1315 HIS A CA 10
ATOM 22956 C C . HIS A 1 53 ? 7.073 1.028 -5.235 1.00 0.00 1315 HIS A C 10
ATOM 22957 O O . HIS A 1 53 ? 6.158 1.843 -5.109 1.00 0.00 1315 HIS A O 10
ATOM 22971 N N . PHE A 1 54 ? 7.493 0.243 -4.247 1.00 0.00 1316 PHE A N 10
ATOM 22972 C CA . PHE A 1 54 ? 6.905 0.281 -2.918 1.00 0.00 1316 PHE A CA 10
ATOM 22973 C C . PHE A 1 54 ? 7.931 -0.166 -1.878 1.00 0.00 1316 PHE A C 10
ATOM 22974 O O . PHE A 1 54 ? 8.733 -1.057 -2.140 1.00 0.00 1316 PHE A O 10
ATOM 22991 N N . LYS A 1 55 ? 7.929 0.474 -0.716 1.00 0.00 1317 LYS A N 10
ATOM 22992 C CA . LYS A 1 55 ? 8.848 0.109 0.360 1.00 0.00 1317 LYS A CA 10
ATOM 22993 C C . LYS A 1 55 ? 8.151 0.208 1.714 1.00 0.00 1317 LYS A C 10
ATOM 22994 O O . LYS A 1 55 ? 7.246 1.030 1.898 1.00 0.00 1317 LYS A O 10
ATOM 23013 N N . VAL A 1 56 ? 8.572 -0.631 2.652 1.00 0.00 1318 VAL A N 10
ATOM 23014 C CA . VAL A 1 56 ? 7.981 -0.668 3.984 1.00 0.00 1318 VAL A CA 10
ATOM 23015 C C . VAL A 1 56 ? 8.865 0.019 5.023 1.00 0.00 1318 VAL A C 10
ATOM 23016 O O . VAL A 1 56 ? 9.991 -0.412 5.275 1.00 0.00 1318 VAL A O 10
ATOM 23029 N N . SER A 1 57 ? 8.369 1.107 5.598 1.00 0.00 1319 SER A N 10
ATOM 23030 C CA . SER A 1 57 ? 9.096 1.828 6.631 1.00 0.00 1319 SER A CA 10
ATOM 23031 C C . SER A 1 57 ? 8.113 2.362 7.665 1.00 0.00 1319 SER A C 10
ATOM 23032 O O . SER A 1 57 ? 7.064 2.884 7.305 1.00 0.00 1319 SER A O 10
ATOM 23040 N N . ALA A 1 58 ? 8.443 2.235 8.946 1.00 0.00 1320 ALA A N 10
ATOM 23041 C CA . ALA A 1 58 ? 7.561 2.714 10.010 1.00 0.00 1320 ALA A CA 10
ATOM 23042 C C . ALA A 1 58 ? 7.516 4.239 10.044 1.00 0.00 1320 ALA A C 10
ATOM 23043 O O . ALA A 1 58 ? 6.663 4.832 10.704 1.00 0.00 1320 ALA A O 10
ATOM 23050 N N . GLN A 1 59 ? 8.447 4.864 9.336 1.00 0.00 1321 GLN A N 10
ATOM 23051 C CA . GLN A 1 59 ? 8.519 6.312 9.270 1.00 0.00 1321 GLN A CA 10
ATOM 23052 C C . GLN A 1 59 ? 7.727 6.830 8.078 1.00 0.00 1321 GLN A C 10
ATOM 23053 O O . GLN A 1 59 ? 7.603 8.037 7.871 1.00 0.00 1321 GLN A O 10
ATOM 23067 N N . GLY A 1 60 ? 7.183 5.910 7.302 1.00 0.00 1322 GLY A N 10
ATOM 23068 C CA . GLY A 1 60 ? 6.413 6.288 6.144 1.00 0.00 1322 GLY A CA 10
ATOM 23069 C C . GLY A 1 60 ? 6.399 5.209 5.088 1.00 0.00 1322 GLY A C 10
ATOM 23070 O O . GLY A 1 60 ? 7.325 4.403 5.000 1.00 0.00 1322 GLY A O 10
ATOM 23074 N N . ILE A 1 61 ? 5.370 5.215 4.268 1.00 0.00 1323 ILE A N 10
ATOM 23075 C CA . ILE A 1 61 ? 5.226 4.230 3.216 1.00 0.00 1323 ILE A CA 10
ATOM 23076 C C . ILE A 1 61 ? 5.701 4.812 1.897 1.00 0.00 1323 ILE A C 10
ATOM 23077 O O . ILE A 1 61 ? 5.431 5.971 1.584 1.00 0.00 1323 ILE A O 10
ATOM 23093 N N . THR A 1 62 ? 6.411 4.011 1.129 1.00 0.00 1324 THR A N 10
ATOM 23094 C CA . THR A 1 62 ? 6.935 4.464 -0.137 1.00 0.00 1324 THR A CA 10
ATOM 23095 C C . THR A 1 62 ? 6.155 3.896 -1.312 1.00 0.00 1324 THR A C 10
ATOM 23096 O O . THR A 1 62 ? 6.036 2.684 -1.466 1.00 0.00 1324 THR A O 10
ATOM 23107 N N . LEU A 1 63 ? 5.628 4.796 -2.120 1.00 0.00 1325 LEU A N 10
ATOM 23108 C CA . LEU A 1 63 ? 4.860 4.457 -3.307 1.00 0.00 1325 LEU A CA 10
ATOM 23109 C C . LEU A 1 63 ? 5.419 5.267 -4.463 1.00 0.00 1325 LEU A C 10
ATOM 23110 O O . LEU A 1 63 ? 4.700 5.975 -5.163 1.00 0.00 1325 LEU A O 10
ATOM 23126 N N . THR A 1 64 ? 6.707 5.131 -4.658 1.00 0.00 1326 THR A N 10
ATOM 23127 C CA . THR A 1 64 ? 7.434 5.915 -5.640 1.00 0.00 1326 THR A CA 10
ATOM 23128 C C . THR A 1 64 ? 7.360 5.434 -7.082 1.00 0.00 1326 THR A C 10
ATOM 23129 O O . THR A 1 64 ? 7.122 4.260 -7.379 1.00 0.00 1326 THR A O 10
ATOM 23140 N N . ASP A 1 65 ? 7.570 6.398 -7.971 1.00 0.00 1327 ASP A N 10
ATOM 23141 C CA . ASP A 1 65 ? 7.604 6.166 -9.398 1.00 0.00 1327 ASP A CA 10
ATOM 23142 C C . ASP A 1 65 ? 9.011 5.758 -9.821 1.00 0.00 1327 ASP A C 10
ATOM 23143 O O . ASP A 1 65 ? 9.791 6.567 -10.318 1.00 0.00 1327 ASP A O 10
ATOM 23152 N N . ASN A 1 66 ? 9.333 4.490 -9.623 1.00 0.00 1328 ASN A N 10
ATOM 23153 C CA . ASN A 1 66 ? 10.656 3.983 -9.967 1.00 0.00 1328 ASN A CA 10
ATOM 23154 C C . ASN A 1 66 ? 10.936 4.146 -11.458 1.00 0.00 1328 ASN A C 10
ATOM 23155 O O . ASN A 1 66 ? 12.059 4.441 -11.857 1.00 0.00 1328 ASN A O 10
ATOM 23166 N N . GLN A 1 67 ? 9.913 3.935 -12.279 1.00 0.00 1329 GLN A N 10
ATOM 23167 C CA . GLN A 1 67 ? 10.064 4.064 -13.722 1.00 0.00 1329 GLN A CA 10
ATOM 23168 C C . GLN A 1 67 ? 9.134 5.137 -14.281 1.00 0.00 1329 GLN A C 10
ATOM 23169 O O . GLN A 1 67 ? 9.169 5.411 -15.478 1.00 0.00 1329 GLN A O 10
ATOM 23183 N N . ARG A 1 68 ? 8.330 5.744 -13.390 1.00 0.00 1330 ARG A N 10
ATOM 23184 C CA . ARG A 1 68 ? 7.356 6.805 -13.738 1.00 0.00 1330 ARG A CA 10
ATOM 23185 C C . ARG A 1 68 ? 6.812 6.679 -15.162 1.00 0.00 1330 ARG A C 10
ATOM 23186 O O . ARG A 1 68 ? 7.180 7.442 -16.055 1.00 0.00 1330 ARG A O 10
ATOM 23207 N N . LYS A 1 69 ? 5.939 5.704 -15.372 1.00 0.00 1331 LYS A N 10
ATOM 23208 C CA . LYS A 1 69 ? 5.365 5.478 -16.690 1.00 0.00 1331 LYS A CA 10
ATOM 23209 C C . LYS A 1 69 ? 4.020 6.179 -16.846 1.00 0.00 1331 LYS A C 10
ATOM 23210 O O . LYS A 1 69 ? 3.828 6.974 -17.765 1.00 0.00 1331 LYS A O 10
ATOM 23229 N N . LEU A 1 70 ? 3.095 5.891 -15.937 1.00 0.00 1332 LEU A N 10
ATOM 23230 C CA . LEU A 1 70 ? 1.761 6.480 -15.992 1.00 0.00 1332 LEU A CA 10
ATOM 23231 C C . LEU A 1 70 ? 1.611 7.638 -15.009 1.00 0.00 1332 LEU A C 10
ATOM 23232 O O . LEU A 1 70 ? 1.435 8.788 -15.405 1.00 0.00 1332 LEU A O 10
ATOM 23248 N N . PHE A 1 71 ? 1.713 7.307 -13.726 1.00 0.00 1333 PHE A N 10
ATOM 23249 C CA . PHE A 1 71 ? 1.596 8.268 -12.633 1.00 0.00 1333 PHE A CA 10
ATOM 23250 C C . PHE A 1 71 ? 1.734 7.528 -11.314 1.00 0.00 1333 PHE A C 10
ATOM 23251 O O . PHE A 1 71 ? 0.860 6.749 -10.933 1.00 0.00 1333 PHE A O 10
ATOM 23268 N N . PHE A 1 72 ? 2.851 7.726 -10.647 1.00 0.00 1334 PHE A N 10
ATOM 23269 C CA . PHE A 1 72 ? 3.086 7.083 -9.365 1.00 0.00 1334 PHE A CA 10
ATOM 23270 C C . PHE A 1 72 ? 3.376 8.172 -8.334 1.00 0.00 1334 PHE A C 10
ATOM 23271 O O . PHE A 1 72 ? 3.299 9.356 -8.664 1.00 0.00 1334 PHE A O 10
ATOM 23288 N N . ARG A 1 73 ? 3.715 7.809 -7.105 1.00 0.00 1335 ARG A N 10
ATOM 23289 C CA . ARG A 1 73 ? 3.959 8.822 -6.082 1.00 0.00 1335 ARG A CA 10
ATOM 23290 C C . ARG A 1 73 ? 5.380 8.778 -5.530 1.00 0.00 1335 ARG A C 10
ATOM 23291 O O . ARG A 1 73 ? 6.336 8.596 -6.278 1.00 0.00 1335 ARG A O 10
ATOM 23312 N N . ARG A 1 74 ? 5.503 8.952 -4.220 1.00 0.00 1336 ARG A N 10
ATOM 23313 C CA . ARG A 1 74 ? 6.801 8.977 -3.558 1.00 0.00 1336 ARG A CA 10
ATOM 23314 C C . ARG A 1 74 ? 6.695 8.396 -2.151 1.00 0.00 1336 ARG A C 10
ATOM 23315 O O . ARG A 1 74 ? 5.861 7.529 -1.891 1.00 0.00 1336 ARG A O 10
ATOM 23336 N N . HIS A 1 75 ? 7.526 8.889 -1.246 1.00 0.00 1337 HIS A N 10
ATOM 23337 C CA . HIS A 1 75 ? 7.531 8.417 0.128 1.00 0.00 1337 HIS A CA 10
ATOM 23338 C C . HIS A 1 75 ? 6.619 9.280 0.984 1.00 0.00 1337 HIS A C 10
ATOM 23339 O O . HIS A 1 75 ? 6.880 10.465 1.192 1.00 0.00 1337 HIS A O 10
ATOM 23353 N N . TYR A 1 76 ? 5.534 8.690 1.448 1.00 0.00 1338 TYR A N 10
ATOM 23354 C CA . TYR A 1 76 ? 4.580 9.394 2.283 1.00 0.00 1338 TYR A CA 10
ATOM 23355 C C . TYR A 1 76 ? 4.958 9.235 3.745 1.00 0.00 1338 TYR A C 10
ATOM 23356 O O . TYR A 1 76 ? 4.962 8.122 4.268 1.00 0.00 1338 TYR A O 10
ATOM 23374 N N . PRO A 1 77 ? 5.310 10.341 4.411 1.00 0.00 1339 PRO A N 10
ATOM 23375 C CA . PRO A 1 77 ? 5.688 10.330 5.825 1.00 0.00 1339 PRO A CA 10
ATOM 23376 C C . PRO A 1 77 ? 4.579 9.748 6.695 1.00 0.00 1339 PRO A C 10
ATOM 23377 O O . PRO A 1 77 ? 3.399 10.035 6.477 1.00 0.00 1339 PRO A O 10
ATOM 23388 N N . VAL A 1 78 ? 4.961 8.940 7.683 1.00 0.00 1340 VAL A N 10
ATOM 23389 C CA . VAL A 1 78 ? 3.993 8.303 8.576 1.00 0.00 1340 VAL A CA 10
ATOM 23390 C C . VAL A 1 78 ? 3.145 9.342 9.307 1.00 0.00 1340 VAL A C 10
ATOM 23391 O O . VAL A 1 78 ? 2.035 9.053 9.748 1.00 0.00 1340 VAL A O 10
ATOM 23404 N N . ASN A 1 79 ? 3.668 10.559 9.412 1.00 0.00 1341 ASN A N 10
ATOM 23405 C CA . ASN A 1 79 ? 2.952 11.644 10.076 1.00 0.00 1341 ASN A CA 10
ATOM 23406 C C . ASN A 1 79 ? 1.711 12.022 9.271 1.00 0.00 1341 ASN A C 10
ATOM 23407 O O . ASN A 1 79 ? 0.717 12.494 9.821 1.00 0.00 1341 ASN A O 10
ATOM 23418 N N . SER A 1 80 ? 1.773 11.804 7.962 1.00 0.00 1342 SER A N 10
ATOM 23419 C CA . SER A 1 80 ? 0.654 12.108 7.085 1.00 0.00 1342 SER A CA 10
ATOM 23420 C C . SER A 1 80 ? -0.202 10.865 6.857 1.00 0.00 1342 SER A C 10
ATOM 23421 O O . SER A 1 80 ? -1.317 10.950 6.347 1.00 0.00 1342 SER A O 10
ATOM 23429 N N . ILE A 1 81 ? 0.323 9.713 7.244 1.00 0.00 1343 ILE A N 10
ATOM 23430 C CA . ILE A 1 81 ? -0.388 8.456 7.081 1.00 0.00 1343 ILE A CA 10
ATOM 23431 C C . ILE A 1 81 ? -1.322 8.233 8.261 1.00 0.00 1343 ILE A C 10
ATOM 23432 O O . ILE A 1 81 ? -0.884 8.169 9.409 1.00 0.00 1343 ILE A O 10
ATOM 23448 N N . THR A 1 82 ? -2.608 8.130 7.979 1.00 0.00 1344 THR A N 10
ATOM 23449 C CA . THR A 1 82 ? -3.593 7.929 9.023 1.00 0.00 1344 THR A CA 10
ATOM 23450 C C . THR A 1 82 ? -3.966 6.458 9.159 1.00 0.00 1344 THR A C 10
ATOM 23451 O O . THR A 1 82 ? -4.289 5.990 10.251 1.00 0.00 1344 THR A O 10
ATOM 23462 N N . PHE A 1 83 ? -3.907 5.728 8.051 1.00 0.00 1345 PHE A N 10
ATOM 23463 C CA . PHE A 1 83 ? -4.232 4.306 8.057 1.00 0.00 1345 PHE A CA 10
ATOM 23464 C C . PHE A 1 83 ? -3.551 3.591 6.894 1.00 0.00 1345 PHE A C 10
ATOM 23465 O O . PHE A 1 83 ? -3.279 4.191 5.856 1.00 0.00 1345 PHE A O 10
ATOM 23482 N N . SER A 1 84 ? -3.255 2.316 7.089 1.00 0.00 1346 SER A N 10
ATOM 23483 C CA . SER A 1 84 ? -2.614 1.499 6.066 1.00 0.00 1346 SER A CA 10
ATOM 23484 C C . SER A 1 84 ? -3.100 0.058 6.175 1.00 0.00 1346 SER A C 10
ATOM 23485 O O . SER A 1 84 ? -2.957 -0.576 7.225 1.00 0.00 1346 SER A O 10
ATOM 23493 N N . SER A 1 85 ? -3.688 -0.449 5.103 1.00 0.00 1347 SER A N 10
ATOM 23494 C CA . SER A 1 85 ? -4.194 -1.808 5.081 1.00 0.00 1347 SER A CA 10
ATOM 23495 C C . SER A 1 85 ? -4.314 -2.286 3.642 1.00 0.00 1347 SER A C 10
ATOM 23496 O O . SER A 1 85 ? -3.803 -1.645 2.721 1.00 0.00 1347 SER A O 10
ATOM 23504 N N . THR A 1 86 ? -4.966 -3.417 3.454 1.00 0.00 1348 THR A N 10
ATOM 23505 C CA . THR A 1 86 ? -5.160 -3.966 2.130 1.00 0.00 1348 THR A CA 10
ATOM 23506 C C . THR A 1 86 ? -6.538 -3.601 1.589 1.00 0.00 1348 THR A C 10
ATOM 23507 O O . THR A 1 86 ? -6.787 -2.458 1.229 1.00 0.00 1348 THR A O 10
ATOM 23518 N N . ASP A 1 87 ? -7.432 -4.571 1.569 1.00 0.00 1349 ASP A N 10
ATOM 23519 C CA . ASP A 1 87 ? -8.778 -4.379 1.053 1.00 0.00 1349 ASP A CA 10
ATOM 23520 C C . ASP A 1 87 ? -9.791 -4.180 2.178 1.00 0.00 1349 ASP A C 10
ATOM 23521 O O . ASP A 1 87 ? -9.516 -4.489 3.338 1.00 0.00 1349 ASP A O 10
ATOM 23530 N N . PRO A 1 88 ? -10.974 -3.636 1.848 1.00 0.00 1350 PRO A N 10
ATOM 23531 C CA . PRO A 1 88 ? -12.034 -3.414 2.829 1.00 0.00 1350 PRO A CA 10
ATOM 23532 C C . PRO A 1 88 ? -12.793 -4.699 3.170 1.00 0.00 1350 PRO A C 10
ATOM 23533 O O . PRO A 1 88 ? -12.644 -5.248 4.257 1.00 0.00 1350 PRO A O 10
ATOM 23544 N N . GLN A 1 89 ? -13.600 -5.176 2.223 1.00 0.00 1351 GLN A N 10
ATOM 23545 C CA . GLN A 1 89 ? -14.398 -6.380 2.415 1.00 0.00 1351 GLN A CA 10
ATOM 23546 C C . GLN A 1 89 ? -13.827 -7.545 1.616 1.00 0.00 1351 GLN A C 10
ATOM 23547 O O . GLN A 1 89 ? -14.574 -8.402 1.141 1.00 0.00 1351 GLN A O 10
ATOM 23561 N N . ASP A 1 90 ? -12.505 -7.549 1.452 1.00 0.00 1352 ASP A N 10
ATOM 23562 C CA . ASP A 1 90 ? -11.801 -8.601 0.706 1.00 0.00 1352 ASP A CA 10
ATOM 23563 C C . ASP A 1 90 ? -12.045 -8.463 -0.790 1.00 0.00 1352 ASP A C 10
ATOM 23564 O O . ASP A 1 90 ? -12.416 -9.422 -1.467 1.00 0.00 1352 ASP A O 10
ATOM 23573 N N . ARG A 1 91 ? -11.825 -7.260 -1.301 1.00 0.00 1353 ARG A N 10
ATOM 23574 C CA . ARG A 1 91 ? -12.011 -6.988 -2.718 1.00 0.00 1353 ARG A CA 10
ATOM 23575 C C . ARG A 1 91 ? -10.760 -7.355 -3.502 1.00 0.00 1353 ARG A C 10
ATOM 23576 O O . ARG A 1 91 ? -9.640 -7.183 -3.021 1.00 0.00 1353 ARG A O 10
ATOM 23597 N N . ARG A 1 92 ? -10.956 -7.863 -4.707 1.00 0.00 1354 ARG A N 10
ATOM 23598 C CA . ARG A 1 92 ? -9.844 -8.255 -5.559 1.00 0.00 1354 ARG A CA 10
ATOM 23599 C C . ARG A 1 92 ? -9.895 -7.490 -6.874 1.00 0.00 1354 ARG A C 10
ATOM 23600 O O . ARG A 1 92 ? -10.955 -7.008 -7.278 1.00 0.00 1354 ARG A O 10
ATOM 23621 N N . TRP A 1 93 ? -8.753 -7.372 -7.525 1.00 0.00 1355 TRP A N 10
ATOM 23622 C CA . TRP A 1 93 ? -8.663 -6.675 -8.796 1.00 0.00 1355 TRP A CA 10
ATOM 23623 C C . TRP A 1 93 ? -8.516 -7.683 -9.926 1.00 0.00 1355 TRP A C 10
ATOM 23624 O O . TRP A 1 93 ? -7.794 -8.671 -9.790 1.00 0.00 1355 TRP A O 10
ATOM 23645 N N . THR A 1 94 ? -9.210 -7.440 -11.027 1.00 0.00 1356 THR A N 10
ATOM 23646 C CA . THR A 1 94 ? -9.145 -8.324 -12.175 1.00 0.00 1356 THR A CA 10
ATOM 23647 C C . THR A 1 94 ? -8.319 -7.699 -13.291 1.00 0.00 1356 THR A C 10
ATOM 23648 O O . THR A 1 94 ? -8.722 -6.705 -13.898 1.00 0.00 1356 THR A O 10
ATOM 23659 N N . ASN A 1 95 ? -7.163 -8.285 -13.554 1.00 0.00 1357 ASN A N 10
ATOM 23660 C CA . ASN A 1 95 ? -6.278 -7.804 -14.602 1.00 0.00 1357 ASN A CA 10
ATOM 23661 C C . ASN A 1 95 ? -6.843 -8.168 -15.970 1.00 0.00 1357 ASN A C 10
ATOM 23662 O O . ASN A 1 95 ? -7.664 -9.080 -16.076 1.00 0.00 1357 ASN A O 10
ATOM 23673 N N . PRO A 1 96 ? -6.411 -7.463 -17.034 1.00 0.00 1358 PRO A N 10
ATOM 23674 C CA . PRO A 1 96 ? -6.879 -7.713 -18.406 1.00 0.00 1358 PRO A CA 10
ATOM 23675 C C . PRO A 1 96 ? -6.650 -9.156 -18.857 1.00 0.00 1358 PRO A C 10
ATOM 23676 O O . PRO A 1 96 ? -7.326 -9.651 -19.762 1.00 0.00 1358 PRO A O 10
ATOM 23687 N N . ASP A 1 97 ? -5.704 -9.829 -18.211 1.00 0.00 1359 ASP A N 10
ATOM 23688 C CA . ASP A 1 97 ? -5.388 -11.217 -18.534 1.00 0.00 1359 ASP A CA 10
ATOM 23689 C C . ASP A 1 97 ? -6.425 -12.157 -17.926 1.00 0.00 1359 ASP A C 10
ATOM 23690 O O . ASP A 1 97 ? -6.537 -13.317 -18.311 1.00 0.00 1359 ASP A O 10
ATOM 23699 N N . GLY A 1 98 ? -7.195 -11.636 -16.981 1.00 0.00 1360 GLY A N 10
ATOM 23700 C CA . GLY A 1 98 ? -8.208 -12.434 -16.320 1.00 0.00 1360 GLY A CA 10
ATOM 23701 C C . GLY A 1 98 ? -7.777 -12.833 -14.928 1.00 0.00 1360 GLY A C 10
ATOM 23702 O O . GLY A 1 98 ? -8.596 -13.230 -14.100 1.00 0.00 1360 GLY A O 10
ATOM 23706 N N . THR A 1 99 ? -6.483 -12.719 -14.672 1.00 0.00 1361 THR A N 10
ATOM 23707 C CA . THR A 1 99 ? -5.926 -13.062 -13.377 1.00 0.00 1361 THR A CA 10
ATOM 23708 C C . THR A 1 99 ? -6.332 -12.025 -12.326 1.00 0.00 1361 THR A C 10
ATOM 23709 O O . THR A 1 99 ? -6.389 -10.824 -12.612 1.00 0.00 1361 THR A O 10
ATOM 23720 N N . THR A 1 100 ? -6.638 -12.488 -11.125 1.00 0.00 1362 THR A N 10
ATOM 23721 C CA . THR A 1 100 ? -7.040 -11.599 -10.051 1.00 0.00 1362 THR A CA 10
ATOM 23722 C C . THR A 1 100 ? -5.940 -11.462 -9.004 1.00 0.00 1362 THR A C 10
ATOM 23723 O O . THR A 1 100 ? -5.094 -12.342 -8.852 1.00 0.00 1362 THR A O 10
ATOM 23734 N N . SER A 1 101 ? -5.936 -10.335 -8.311 1.00 0.00 1363 SER A N 10
ATOM 23735 C CA . SER A 1 101 ? -4.951 -10.072 -7.275 1.00 0.00 1363 SER A CA 10
ATOM 23736 C C . SER A 1 101 ? -5.585 -9.236 -6.169 1.00 0.00 1363 SER A C 10
ATOM 23737 O O . SER A 1 101 ? -6.570 -8.535 -6.409 1.00 0.00 1363 SER A O 10
ATOM 23745 N N . LYS A 1 102 ? -5.039 -9.322 -4.962 1.00 0.00 1364 LYS A N 10
ATOM 23746 C CA . LYS A 1 102 ? -5.563 -8.561 -3.831 1.00 0.00 1364 LYS A CA 10
ATOM 23747 C C . LYS A 1 102 ? -5.237 -7.082 -3.994 1.00 0.00 1364 LYS A C 10
ATOM 23748 O O . LYS A 1 102 ? -4.254 -6.723 -4.645 1.00 0.00 1364 LYS A O 10
ATOM 23767 N N . ILE A 1 103 ? -6.072 -6.231 -3.424 1.00 0.00 1365 ILE A N 10
ATOM 23768 C CA . ILE A 1 103 ? -5.868 -4.795 -3.502 1.00 0.00 1365 ILE A CA 10
ATOM 23769 C C . ILE A 1 103 ? -5.488 -4.255 -2.133 1.00 0.00 1365 ILE A C 10
ATOM 23770 O O . ILE A 1 103 ? -6.008 -4.717 -1.120 1.00 0.00 1365 ILE A O 10
ATOM 23786 N N . PHE A 1 104 ? -4.569 -3.304 -2.103 1.00 0.00 1366 PHE A N 10
ATOM 23787 C CA . PHE A 1 104 ? -4.147 -2.700 -0.852 1.00 0.00 1366 PHE A CA 10
ATOM 23788 C C . PHE A 1 104 ? -4.405 -1.196 -0.894 1.00 0.00 1366 PHE A C 10
ATOM 23789 O O . PHE A 1 104 ? -4.012 -0.508 -1.837 1.00 0.00 1366 PHE A O 10
ATOM 23806 N N . GLY A 1 105 ? -5.105 -0.700 0.108 1.00 0.00 1367 GLY A N 10
ATOM 23807 C CA . GLY A 1 105 ? -5.415 0.709 0.164 1.00 0.00 1367 GLY A CA 10
ATOM 23808 C C . GLY A 1 105 ? -4.883 1.373 1.411 1.00 0.00 1367 GLY A C 10
ATOM 23809 O O . GLY A 1 105 ? -5.080 0.880 2.525 1.00 0.00 1367 GLY A O 10
ATOM 23813 N N . PHE A 1 106 ? -4.211 2.497 1.237 1.00 0.00 1368 PHE A N 10
ATOM 23814 C CA . PHE A 1 106 ? -3.665 3.225 2.371 1.00 0.00 1368 PHE A CA 10
ATOM 23815 C C . PHE A 1 106 ? -4.205 4.644 2.391 1.00 0.00 1368 PHE A C 10
ATOM 23816 O O . PHE A 1 106 ? -4.465 5.237 1.343 1.00 0.00 1368 PHE A O 10
ATOM 23833 N N . VAL A 1 107 ? -4.388 5.176 3.586 1.00 0.00 1369 VAL A N 10
ATOM 23834 C CA . VAL A 1 107 ? -4.924 6.513 3.755 1.00 0.00 1369 VAL A CA 10
ATOM 23835 C C . VAL A 1 107 ? -3.832 7.475 4.203 1.00 0.00 1369 VAL A C 10
ATOM 23836 O O . VAL A 1 107 ? -3.258 7.326 5.284 1.00 0.00 1369 VAL A O 10
ATOM 23849 N N . ALA A 1 108 ? -3.542 8.450 3.360 1.00 0.00 1370 ALA A N 10
ATOM 23850 C CA . ALA A 1 108 ? -2.525 9.444 3.660 1.00 0.00 1370 ALA A CA 10
ATOM 23851 C C . ALA A 1 108 ? -3.042 10.834 3.333 1.00 0.00 1370 ALA A C 10
ATOM 23852 O O . ALA A 1 108 ? -3.806 11.007 2.389 1.00 0.00 1370 ALA A O 10
ATOM 23859 N N . LYS A 1 109 ? -2.642 11.813 4.124 1.00 0.00 1371 LYS A N 10
ATOM 23860 C CA . LYS A 1 109 ? -3.063 13.186 3.913 1.00 0.00 1371 LYS A CA 10
ATOM 23861 C C . LYS A 1 109 ? -2.493 13.718 2.611 1.00 0.00 1371 LYS A C 10
ATOM 23862 O O . LYS A 1 109 ? -1.366 13.384 2.230 1.00 0.00 1371 LYS A O 10
ATOM 23881 N N . LYS A 1 110 ? -3.272 14.540 1.931 1.00 0.00 1372 LYS A N 10
ATOM 23882 C CA . LYS A 1 110 ? -2.853 15.117 0.669 1.00 0.00 1372 LYS A CA 10
ATOM 23883 C C . LYS A 1 110 ? -1.709 16.098 0.900 1.00 0.00 1372 LYS A C 10
ATOM 23884 O O . LYS A 1 110 ? -1.806 16.961 1.767 1.00 0.00 1372 LYS A O 10
ATOM 23903 N N . PRO A 1 111 ? -0.603 15.961 0.146 1.00 0.00 1373 PRO A N 10
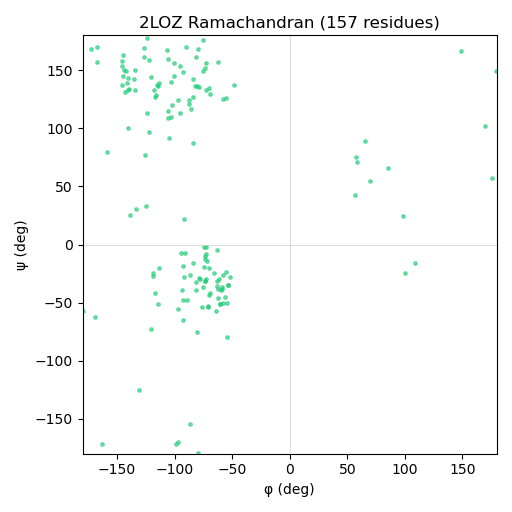ATOM 23904 C CA . PRO A 1 111 ? 0.561 16.845 0.270 1.00 0.00 1373 PRO A CA 10
ATOM 23905 C C . PRO A 1 111 ? 0.180 18.317 0.136 1.00 0.00 1373 PRO A C 10
ATOM 23906 O O . PRO A 1 111 ? -0.121 18.798 -0.960 1.00 0.00 1373 PRO A O 10
ATOM 23917 N N . GLY A 1 112 ? 0.183 19.021 1.259 1.00 0.00 1374 GLY A N 10
ATOM 23918 C CA . GLY A 1 112 ? -0.177 20.425 1.267 1.00 0.00 1374 GLY A CA 10
ATOM 23919 C C . GLY A 1 112 ? -1.516 20.654 1.936 1.00 0.00 1374 GLY A C 10
ATOM 23920 O O . GLY A 1 112 ? -1.812 21.755 2.399 1.00 0.00 1374 GLY A O 10
ATOM 23924 N N . SER A 1 113 ? -2.321 19.607 1.987 1.00 0.00 1375 SER A N 10
ATOM 23925 C CA . SER A 1 113 ? -3.631 19.664 2.596 1.00 0.00 1375 SER A CA 10
ATOM 23926 C C . SER A 1 113 ? -3.779 18.564 3.644 1.00 0.00 1375 SER A C 10
ATOM 23927 O O . SER A 1 113 ? -4.414 17.540 3.390 1.00 0.00 1375 SER A O 10
ATOM 23935 N N . PRO A 1 114 ? -3.208 18.767 4.843 1.00 0.00 1376 PRO A N 10
ATOM 23936 C CA . PRO A 1 114 ? -3.268 17.779 5.929 1.00 0.00 1376 PRO A CA 10
ATOM 23937 C C . PRO A 1 114 ? -4.671 17.620 6.510 1.00 0.00 1376 PRO A C 10
ATOM 23938 O O . PRO A 1 114 ? -4.903 16.780 7.379 1.00 0.00 1376 PRO A O 10
ATOM 23949 N N . TRP A 1 115 ? -5.603 18.436 6.036 1.00 0.00 1377 TRP A N 10
ATOM 23950 C CA . TRP A 1 115 ? -6.979 18.374 6.505 1.00 0.00 1377 TRP A CA 10
ATOM 23951 C C . TRP A 1 115 ? -7.783 17.367 5.688 1.00 0.00 1377 TRP A C 10
ATOM 23952 O O . TRP A 1 115 ? -8.919 17.031 6.034 1.00 0.00 1377 TRP A O 10
ATOM 23973 N N . GLU A 1 116 ? -7.188 16.8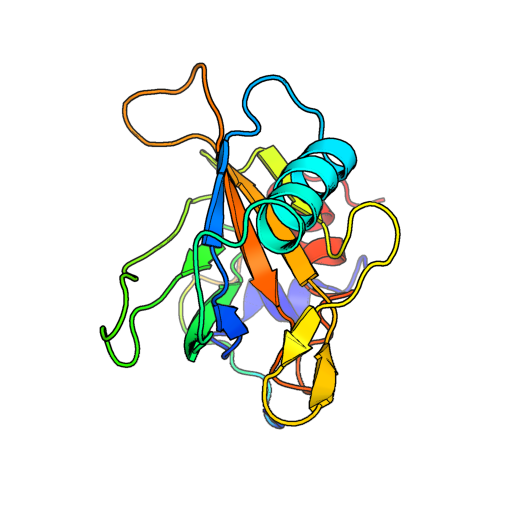79 4.606 1.00 0.00 1378 GLU A N 10
ATOM 23974 C CA . GLU A 1 116 ? -7.857 15.908 3.756 1.00 0.00 1378 GLU A CA 10
ATOM 23975 C C . GLU A 1 116 ? -6.988 14.673 3.569 1.00 0.00 1378 GLU A C 10
ATOM 23976 O O . GLU A 1 116 ? -5.773 14.774 3.390 1.00 0.00 1378 GLU A O 10
ATOM 23988 N N . ASN A 1 117 ? -7.620 13.514 3.621 1.00 0.00 1379 ASN A N 10
ATOM 23989 C CA . ASN A 1 117 ? -6.919 12.252 3.452 1.00 0.00 1379 ASN A CA 10
ATOM 23990 C C . ASN A 1 117 ? -7.268 11.648 2.101 1.00 0.00 1379 ASN A C 10
ATOM 23991 O O . ASN A 1 117 ? -8.418 11.703 1.668 1.00 0.00 1379 ASN A O 10
ATOM 24002 N N . VAL A 1 118 ? -6.284 11.089 1.430 1.00 0.00 1380 VAL A N 10
ATOM 24003 C CA . VAL A 1 118 ? -6.507 10.472 0.137 1.00 0.00 1380 VAL A CA 10
ATOM 24004 C C . VAL A 1 118 ? -6.055 9.020 0.171 1.00 0.00 1380 VAL A C 10
ATOM 24005 O O . VAL A 1 118 ? -4.958 8.711 0.640 1.00 0.00 1380 VAL A O 10
ATOM 24018 N N . CYS A 1 119 ? -6.906 8.129 -0.309 1.00 0.00 1381 CYS A N 10
ATOM 24019 C CA . CYS A 1 119 ? -6.599 6.718 -0.316 1.00 0.00 1381 CYS A CA 10
ATOM 24020 C C . CYS A 1 119 ? -6.065 6.282 -1.669 1.00 0.00 1381 CYS A C 10
ATOM 24021 O O . CYS A 1 119 ? -6.819 6.125 -2.634 1.00 0.00 1381 CYS A O 10
ATOM 24029 N N . HIS A 1 120 ? -4.763 6.109 -1.744 1.00 0.00 1382 HIS A N 10
ATOM 24030 C CA . HIS A 1 120 ? -4.135 5.642 -2.962 1.00 0.00 1382 HIS A CA 10
ATOM 24031 C C . HIS A 1 120 ? -4.033 4.142 -2.827 1.00 0.00 1382 HIS A C 10
ATOM 24032 O O . HIS A 1 120 ? -3.269 3.640 -2.007 1.00 0.00 1382 HIS A O 10
ATOM 24046 N N . LEU A 1 121 ? -4.820 3.425 -3.596 1.00 0.00 1383 LEU A N 10
ATOM 24047 C CA . LEU A 1 121 ? -4.834 1.989 -3.476 1.00 0.00 1383 LEU A CA 10
ATOM 24048 C C . LEU A 1 121 ? -4.450 1.287 -4.768 1.00 0.00 1383 LEU A C 10
ATOM 24049 O O . LEU A 1 121 ? -4.956 1.593 -5.853 1.00 0.00 1383 LEU A O 10
ATOM 24065 N N . PHE A 1 122 ? -3.529 0.351 -4.631 1.00 0.00 1384 PHE A N 10
ATOM 24066 C CA . PHE A 1 122 ? -3.022 -0.413 -5.753 1.00 0.00 1384 PHE A CA 10
ATOM 24067 C C . PHE A 1 122 ? -3.191 -1.906 -5.478 1.00 0.00 1384 PHE A C 10
ATOM 24068 O O . PHE A 1 122 ? -3.496 -2.309 -4.356 1.00 0.00 1384 PHE A O 10
ATOM 24085 N N . ALA A 1 123 ? -3.001 -2.718 -6.497 1.00 0.00 1385 ALA A N 10
ATOM 24086 C CA . ALA A 1 123 ? -3.110 -4.159 -6.356 1.00 0.00 1385 ALA A CA 10
ATOM 24087 C C . ALA A 1 123 ? -1.755 -4.729 -5.960 1.00 0.00 1385 ALA A C 10
ATOM 24088 O O . ALA A 1 123 ? -0.751 -4.017 -5.977 1.00 0.00 1385 ALA A O 10
ATOM 24095 N N . GLU A 1 124 ? -1.714 -6.000 -5.615 1.00 0.00 1386 GLU A N 10
ATOM 24096 C CA . GLU A 1 124 ? -0.468 -6.620 -5.199 1.00 0.00 1386 GLU A CA 10
ATOM 24097 C C . GLU A 1 124 ? 0.022 -7.670 -6.182 1.00 0.00 1386 GLU A C 10
ATOM 24098 O O . GLU A 1 124 ? -0.717 -8.147 -7.043 1.00 0.00 1386 GLU A O 10
ATOM 24110 N N . LEU A 1 125 ? 1.285 -8.014 -6.026 1.00 0.00 1387 LEU A N 10
ATOM 24111 C CA . LEU A 1 125 ? 1.929 -9.037 -6.823 1.00 0.00 1387 LEU A CA 10
ATOM 24112 C C . LEU A 1 125 ? 2.055 -10.281 -5.948 1.00 0.00 1387 LEU A C 10
ATOM 24113 O O . LEU A 1 125 ? 1.278 -10.428 -5.008 1.00 0.00 1387 LEU A O 10
ATOM 24129 N N . ASP A 1 126 ? 2.993 -11.178 -6.238 1.00 0.00 1388 ASP A N 10
ATOM 24130 C CA . ASP A 1 126 ? 3.158 -12.371 -5.395 1.00 0.00 1388 ASP A CA 10
ATOM 24131 C C . ASP A 1 126 ? 4.428 -13.197 -5.684 1.00 0.00 1388 ASP A C 10
ATOM 24132 O O . ASP A 1 126 ? 4.400 -14.418 -5.554 1.00 0.00 1388 ASP A O 10
ATOM 24141 N N . PRO A 1 127 ? 5.556 -12.591 -6.091 1.00 0.00 1389 PRO A N 10
ATOM 24142 C CA . PRO A 1 127 ? 6.775 -13.350 -6.315 1.00 0.00 1389 PRO A CA 10
ATOM 24143 C C . PRO A 1 127 ? 7.593 -13.530 -5.032 1.00 0.00 1389 PRO A C 10
ATOM 24144 O O . PRO A 1 127 ? 8.502 -14.362 -4.984 1.00 0.00 1389 PRO A O 10
ATOM 24155 N N . ASP A 1 128 ? 7.278 -12.749 -3.990 1.00 0.00 1390 ASP A N 10
ATOM 24156 C CA . ASP A 1 128 ? 8.008 -12.852 -2.722 1.00 0.00 1390 ASP A CA 10
ATOM 24157 C C . ASP A 1 128 ? 7.158 -12.424 -1.521 1.00 0.00 1390 ASP A C 10
ATOM 24158 O O . ASP A 1 128 ? 6.660 -13.268 -0.773 1.00 0.00 1390 ASP A O 10
ATOM 24167 N N . GLN A 1 129 ? 7.006 -11.119 -1.329 1.00 0.00 1391 GLN A N 10
ATOM 24168 C CA . GLN A 1 129 ? 6.241 -10.585 -0.203 1.00 0.00 1391 GLN A CA 10
ATOM 24169 C C . GLN A 1 129 ? 5.145 -9.625 -0.684 1.00 0.00 1391 GLN A C 10
ATOM 24170 O O . GLN A 1 129 ? 5.331 -8.406 -0.701 1.00 0.00 1391 GLN A O 10
ATOM 24184 N N . PRO A 1 130 ? 3.985 -10.172 -1.071 1.00 0.00 1392 PRO A N 10
ATOM 24185 C CA . PRO A 1 130 ? 2.852 -9.380 -1.575 1.00 0.00 1392 PRO A CA 10
ATOM 24186 C C . PRO A 1 130 ? 2.215 -8.477 -0.519 1.00 0.00 1392 PRO A C 10
ATOM 24187 O O . PRO A 1 130 ? 2.641 -8.448 0.640 1.00 0.00 1392 PRO A O 10
ATOM 24198 N N . ALA A 1 131 ? 1.171 -7.759 -0.933 1.00 0.00 1393 ALA A N 10
ATOM 24199 C CA . ALA A 1 131 ? 0.452 -6.845 -0.056 1.00 0.00 1393 ALA A CA 10
ATOM 24200 C C . ALA A 1 131 ? -0.057 -7.568 1.176 1.00 0.00 1393 ALA A C 10
ATOM 24201 O O . ALA A 1 131 ? 0.126 -7.097 2.294 1.00 0.00 1393 ALA A O 10
ATOM 24208 N N . GLY A 1 132 ? -0.674 -8.725 0.960 1.00 0.00 1394 GLY A N 10
ATOM 24209 C CA . GLY A 1 132 ? -1.211 -9.510 2.055 1.00 0.00 1394 GLY A CA 10
ATOM 24210 C C . GLY A 1 132 ? -0.179 -9.805 3.127 1.00 0.00 1394 GLY A C 10
ATOM 24211 O O . GLY A 1 132 ? -0.519 -9.942 4.301 1.00 0.00 1394 GLY A O 10
ATOM 24215 N N . ALA A 1 133 ? 1.084 -9.885 2.731 1.00 0.00 1395 ALA A N 10
ATOM 24216 C CA . ALA A 1 133 ? 2.156 -10.163 3.669 1.00 0.00 1395 ALA A CA 10
ATOM 24217 C C . ALA A 1 133 ? 2.652 -8.886 4.329 1.00 0.00 1395 ALA A C 10
ATOM 24218 O O . ALA A 1 133 ? 2.791 -8.825 5.551 1.00 0.00 1395 ALA A O 10
ATOM 24225 N N . ILE A 1 134 ? 2.899 -7.860 3.521 1.00 0.00 1396 ILE A N 10
ATOM 24226 C CA . ILE A 1 134 ? 3.405 -6.594 4.036 1.00 0.00 1396 ILE A CA 10
ATOM 24227 C C . ILE A 1 134 ? 2.395 -5.890 4.940 1.00 0.00 1396 ILE A C 10
ATOM 24228 O O . ILE A 1 134 ? 2.763 -5.404 6.004 1.00 0.00 1396 ILE A O 10
ATOM 24244 N N . VAL A 1 135 ? 1.122 -5.870 4.550 1.00 0.00 1397 VAL A N 10
ATOM 24245 C CA . VAL A 1 135 ? 0.096 -5.205 5.350 1.00 0.00 1397 VAL A CA 10
ATOM 24246 C C . VAL A 1 135 ? -0.125 -5.929 6.672 1.00 0.00 1397 VAL A C 10
ATOM 24247 O O . VAL A 1 135 ? -0.453 -5.295 7.676 1.00 0.00 1397 VAL A O 10
ATOM 24260 N N . THR A 1 136 ? 0.062 -7.253 6.669 1.00 0.00 1398 THR A N 10
ATOM 24261 C CA . THR A 1 136 ? -0.109 -8.056 7.873 1.00 0.00 1398 THR A CA 10
ATOM 24262 C C . THR A 1 136 ? 0.665 -7.453 9.040 1.00 0.00 1398 THR A C 10
ATOM 24263 O O . THR A 1 136 ? 0.152 -7.362 10.155 1.00 0.00 1398 THR A O 10
ATOM 24274 N N . PHE A 1 137 ? 1.894 -7.030 8.784 1.00 0.00 1399 PHE A N 10
ATOM 24275 C CA . PHE A 1 137 ? 2.688 -6.425 9.832 1.00 0.00 1399 PHE A CA 10
ATOM 24276 C C . PHE A 1 137 ? 2.668 -4.902 9.724 1.00 0.00 1399 PHE A C 10
ATOM 24277 O O . PHE A 1 137 ? 2.701 -4.218 10.739 1.00 0.00 1399 PHE A O 10
ATOM 24294 N N . ILE A 1 138 ? 2.570 -4.375 8.499 1.00 0.00 1400 ILE A N 10
ATOM 24295 C CA . ILE A 1 138 ? 2.560 -2.928 8.275 1.00 0.00 1400 ILE A CA 10
ATOM 24296 C C . ILE A 1 138 ? 1.506 -2.229 9.130 1.00 0.00 1400 ILE A C 10
ATOM 24297 O O . ILE A 1 138 ? 1.749 -1.143 9.644 1.00 0.00 1400 ILE A O 10
ATOM 24313 N N . THR A 1 139 ? 0.348 -2.849 9.300 1.00 0.00 1401 THR A N 10
ATOM 24314 C CA . THR A 1 139 ? -0.698 -2.257 10.115 1.00 0.00 1401 THR A CA 10
ATOM 24315 C C . THR A 1 139 ? -0.232 -2.122 11.571 1.00 0.00 1401 THR A C 10
ATOM 24316 O O . THR A 1 139 ? -0.479 -1.111 12.232 1.00 0.00 1401 THR A O 10
ATOM 24327 N N . LYS A 1 140 ? 0.471 -3.138 12.048 1.00 0.00 1402 LYS A N 10
ATOM 24328 C CA . LYS A 1 140 ? 0.991 -3.153 13.410 1.00 0.00 1402 LYS A CA 10
ATOM 24329 C C . LYS A 1 140 ? 2.218 -2.247 13.540 1.00 0.00 1402 LYS A C 10
ATOM 24330 O O . LYS A 1 140 ? 2.496 -1.710 14.610 1.00 0.00 1402 LYS A O 10
ATOM 24349 N N . VAL A 1 141 ? 2.949 -2.099 12.445 1.00 0.00 1403 VAL A N 10
ATOM 24350 C CA . VAL A 1 141 ? 4.169 -1.293 12.423 1.00 0.00 1403 VAL A CA 10
ATOM 24351 C C . VAL A 1 141 ? 3.903 0.192 12.159 1.00 0.00 1403 VAL A C 10
ATOM 24352 O O . VAL A 1 141 ? 4.270 1.048 12.960 1.00 0.00 1403 VAL A O 10
ATOM 24365 N N . LEU A 1 142 ? 3.266 0.482 11.035 1.00 0.00 1404 LEU A N 10
ATOM 24366 C CA . LEU A 1 142 ? 2.985 1.857 10.629 1.00 0.00 1404 LEU A CA 10
ATOM 24367 C C . LEU A 1 142 ? 1.975 2.535 11.547 1.00 0.00 1404 LEU A C 10
ATOM 24368 O O . LEU A 1 142 ? 2.237 3.611 12.088 1.00 0.00 1404 LEU A O 10
ATOM 24384 N N . LEU A 1 143 ? 0.827 1.908 11.724 1.00 0.00 1405 LEU A N 10
ATOM 24385 C CA . LEU A 1 143 ? -0.221 2.475 12.558 1.00 0.00 1405 LEU A CA 10
ATOM 24386 C C . LEU A 1 143 ? 0.009 2.133 14.019 1.00 0.00 1405 LEU A C 10
ATOM 24387 O O . LEU A 1 143 ? -0.163 2.974 14.903 1.00 0.00 1405 LEU A O 10
ATOM 24403 N N . GLY A 1 144 ? 0.420 0.904 14.266 1.00 0.00 1406 GLY A N 10
ATOM 24404 C CA . GLY A 1 144 ? 0.653 0.470 15.624 1.00 0.00 1406 GLY A CA 10
ATOM 24405 C C . GLY A 1 144 ? -0.617 -0.045 16.258 1.00 0.00 1406 GLY A C 10
ATOM 24406 O O . GLY A 1 144 ? -0.874 0.191 17.439 1.00 0.00 1406 GLY A O 10
ATOM 24410 N N . GLN A 1 145 ? -1.419 -0.737 15.453 1.00 0.00 1407 GLN A N 10
ATOM 24411 C CA . GLN A 1 145 ? -2.681 -1.307 15.909 1.00 0.00 1407 GLN A CA 10
ATOM 24412 C C . GLN A 1 145 ? -2.455 -2.245 17.089 1.00 0.00 1407 GLN A C 10
ATOM 24413 O O . GLN A 1 145 ? -3.299 -2.356 17.982 1.00 0.00 1407 GLN A O 10
ATOM 24427 N N . ARG A 1 146 ? -1.308 -2.907 17.090 1.00 0.00 1408 ARG A N 10
ATOM 24428 C CA . ARG A 1 146 ? -0.963 -3.828 18.155 1.00 0.00 1408 ARG A CA 10
ATOM 24429 C C . ARG A 1 146 ? -0.178 -3.103 19.235 1.00 0.00 1408 ARG A C 10
ATOM 24430 O O . ARG A 1 146 ? 0.700 -2.289 18.946 1.00 0.00 1408 ARG A O 10
ATOM 24451 N N . LYS A 1 147 ? -0.513 -3.397 20.473 1.00 0.00 1409 LYS A N 10
ATOM 24452 C CA . LYS A 1 147 ? 0.146 -2.787 21.611 1.00 0.00 1409 LYS A CA 10
ATOM 24453 C C . LYS A 1 147 ? 1.089 -3.788 22.263 1.00 0.00 1409 LYS A C 10
ATOM 24454 O O . LYS A 1 147 ? 2.306 -3.515 22.319 1.00 0.00 1409 LYS A O 10
ATOM 24474 N N . GLU B 2 1 ? 8.624 -8.380 -5.793 1.00 0.00 367 GLU B N 10
ATOM 24475 C CA . GLU B 2 1 ? 9.108 -7.693 -4.577 1.00 0.00 367 GLU B CA 10
ATOM 24476 C C . GLU B 2 1 ? 10.621 -7.806 -4.495 1.00 0.00 367 GLU B C 10
ATOM 24477 O O . GLU B 2 1 ? 11.271 -8.192 -5.468 1.00 0.00 367 GLU B O 10
ATOM 24491 N N . ASP B 2 2 ? 11.187 -7.467 -3.345 1.00 0.00 368 ASP B N 10
ATOM 24492 C CA . ASP B 2 2 ? 12.624 -7.575 -3.154 1.00 0.00 368 ASP B CA 10
ATOM 24493 C C . ASP B 2 2 ? 12.953 -8.987 -2.675 1.00 0.00 368 ASP B C 10
ATOM 24494 O O . ASP B 2 2 ? 12.293 -9.950 -3.072 1.00 0.00 368 ASP B O 10
ATOM 24503 N N . HIS B 2 3 ? 13.958 -9.114 -1.832 1.00 0.00 369 HIS B N 10
ATOM 24504 C CA . HIS B 2 3 ? 14.344 -10.411 -1.308 1.00 0.00 369 HIS B CA 10
ATOM 24505 C C . HIS B 2 3 ? 14.310 -10.400 0.211 1.00 0.00 369 HIS B C 10
ATOM 24506 O O . HIS B 2 3 ? 13.639 -11.223 0.831 1.00 0.00 369 HIS B O 10
ATOM 24520 N N . LYS B 2 4 ? 15.018 -9.458 0.810 1.00 0.00 370 LYS B N 10
ATOM 24521 C CA . LYS B 2 4 ? 15.059 -9.354 2.259 1.00 0.00 370 LYS B CA 10
ATOM 24522 C C . LYS B 2 4 ? 15.090 -7.894 2.690 1.00 0.00 370 LYS B C 10
ATOM 24523 O O . LYS B 2 4 ? 15.534 -7.029 1.931 1.00 0.00 370 LYS B O 10
ATOM 24542 N N . PRO B 2 5 ? 14.605 -7.598 3.903 1.00 0.00 371 PRO B N 10
ATOM 24543 C CA . PRO B 2 5 ? 14.589 -6.235 4.437 1.00 0.00 371 PRO B CA 10
ATOM 24544 C C . PRO B 2 5 ? 15.987 -5.717 4.750 1.00 0.00 371 PRO B C 10
ATOM 24545 O O . PRO B 2 5 ? 16.895 -6.488 5.067 1.00 0.00 371 PRO B O 10
ATOM 24556 N N . GLY B 2 6 ? 16.153 -4.410 4.668 1.00 0.00 372 GLY B N 10
ATOM 24557 C CA . GLY B 2 6 ? 17.433 -3.809 4.952 1.00 0.00 372 GLY B CA 10
ATOM 24558 C C . GLY B 2 6 ? 17.874 -2.857 3.864 1.00 0.00 372 GLY B C 10
ATOM 24559 O O . GLY B 2 6 ? 18.980 -2.983 3.335 1.00 0.00 372 GLY B O 10
ATOM 24563 N N . THR B 2 7 ? 17.005 -1.917 3.516 1.00 0.00 373 THR B N 10
ATOM 24564 C CA . THR B 2 7 ? 17.314 -0.943 2.485 1.00 0.00 373 THR B CA 10
ATOM 24565 C C . THR B 2 7 ? 16.251 0.158 2.424 1.00 0.00 373 THR B C 10
ATOM 24566 O O . THR B 2 7 ? 15.056 -0.137 2.322 1.00 0.00 373 THR B O 10
ATOM 24577 N N . PHE B 2 8 ? 16.724 1.414 2.542 1.00 0.00 374 PHE B N 10
ATOM 24578 C CA . PHE B 2 8 ? 15.908 2.649 2.493 1.00 0.00 374 PHE B CA 10
ATOM 24579 C C . PHE B 2 8 ? 15.698 3.287 3.885 1.00 0.00 374 PHE B C 10
ATOM 24580 O O . PHE B 2 8 ? 16.210 4.385 4.123 1.00 0.00 374 PHE B O 10
ATOM 24597 N N . PRO B 2 9 ? 14.968 2.650 4.834 1.00 0.00 375 PRO B N 10
ATOM 24598 C CA . PRO B 2 9 ? 14.737 3.242 6.156 1.00 0.00 375 PRO B CA 10
ATOM 24599 C C . PRO B 2 9 ? 16.008 3.315 6.999 1.00 0.00 375 PRO B C 10
ATOM 24600 O O . PRO B 2 9 ? 16.994 2.630 6.726 1.00 0.00 375 PRO B O 10
ATOM 24611 N N . LYS B 2 10 ? 15.969 4.135 8.035 1.00 0.00 376 LYS B N 10
ATOM 24612 C CA . LYS B 2 10 ? 17.111 4.314 8.921 1.00 0.00 376 LYS B CA 10
ATOM 24613 C C . LYS B 2 10 ? 17.053 3.325 10.083 1.00 0.00 376 LYS B C 10
ATOM 24614 O O . LYS B 2 10 ? 17.170 3.715 11.245 1.00 0.00 376 LYS B O 10
ATOM 24633 N N . ALA B 2 11 ? 16.855 2.046 9.750 1.00 0.00 377 ALA B N 10
ATOM 24634 C CA . ALA B 2 11 ? 16.773 0.971 10.743 1.00 0.00 377 ALA B CA 10
ATOM 24635 C C . ALA B 2 11 ? 15.675 1.245 11.768 1.00 0.00 377 ALA B C 10
ATOM 24636 O O . ALA B 2 11 ? 15.754 0.795 12.914 1.00 0.00 377 ALA B O 10
ATOM 24643 N N . LEU B 2 12 ? 14.651 1.972 11.331 1.00 0.00 378 LEU B N 10
ATOM 24644 C CA . LEU B 2 12 ? 13.519 2.337 12.175 1.00 0.00 378 LEU B CA 10
ATOM 24645 C C . LEU B 2 12 ? 13.968 3.111 13.412 1.00 0.00 378 LEU B C 10
ATOM 24646 O O . LEU B 2 12 ? 14.091 2.556 14.507 1.00 0.00 378 LEU B O 10
ATOM 24662 N N . THR B 2 13 ? 14.224 4.395 13.224 1.00 0.00 379 THR B N 10
ATOM 24663 C CA . THR B 2 13 ? 14.637 5.260 14.311 1.00 0.00 379 THR B CA 10
ATOM 24664 C C . THR B 2 13 ? 13.780 6.518 14.320 1.00 0.00 379 THR B C 10
ATOM 24665 O O . THR B 2 13 ? 13.082 6.807 13.343 1.00 0.00 379 THR B O 10
ATOM 24676 N N . ASN B 2 14 ? 13.813 7.246 15.421 1.00 0.00 380 ASN B N 10
ATOM 24677 C CA . ASN B 2 14 ? 13.032 8.468 15.547 1.00 0.00 380 ASN B CA 10
ATOM 24678 C C . ASN B 2 14 ? 13.839 9.671 15.080 1.00 0.00 380 ASN B C 10
ATOM 24679 O O . ASN B 2 14 ? 13.381 10.377 14.155 1.00 0.00 380 ASN B O 10
#

Organism: Homo sapiens (NCBI:txid9606)

Solvent-accessible surface area: 8336 Å² total; per-residue (Å²): 108,64,126,8,32,66,8,0,147,88,0,0,24,4,24,5,10,10,4,2,45,20,100,2,71,110,43,79,8,65,97,0,0,13,124,0,0,59,31,5,66,98,103,63,70,86,111,85,19,12,59,0,65,0,45,1,3,0,94,5,2,28,13,31,26,51,114,177,133,78,142,14,149,159,18,23,65,40,124,20,6,51,60,5,14,13,31,19,133,98,86,129,29,83,22,108,131,50,77,55,16,47,0,4,0,1,5,2,61,81,120,67,22,85,197,55,20,13,0,31,0,3,0,57,52,6,111,17,8,73,5,41,20,7,4,44,14,0,4,39,8,5,72,35,102,115,196,114,114,155,109,44,12,113,101,28,176,60,41,95,115

Sequence (161 aa):
MSTAADLLRQGAACSVLYLTSVETESLTGPQAVARASSAALSCSPRPTPAVVHFKVSAQGITLTDNQRKLFFRRHYPVNSITFSSTDPQDRRWTNPDGTTSKIFGFVAKKPGSPWENVCHLFAELDPDQPAGAIVTFITKVLLGQRKEDHKPGTFPKALTNMSTAADLLRQGAACSVLYLTSVETESLTGPQAVARASSAALSCSPRPTPAVVHFKVSAQGITLTDNQRKLFFRRHYPVNSITFSSTDPQDRRWTNPDGTTSKIFGFVAKKPGSPWENVCHLFAELDPDQPAGAIVTFITKVLLGQRKEDHKPGTFPKALTNMSTAADLLRQGAACSVLYLTSVETESLTGPQAVARASSAALSCSPRPTPAVVHFKVSAQGITLTDNQRKLFFRRHYPVNSITFSSTDPQDRRWTNPDGTTSKIFGFVAKKPGSPWENVCHLFAELDPDQPAGAIVTFITKVLLGQRKEDHKPGTFPKALTNMSTAADLLRQGAACSVLYLTSVETESLTGPQAVARASSAALSCSPRPTPAVVHFKVSAQGITLTDNQRKLFFRRHYPVNSITFSSTDPQDRRWTNPDGTTSKIFGFVAKKPGSPWENVCHLFAELDPDQPAGAIVTFITKVLLGQRKEDHKPGTFPKALTNMSTAADLLRQGAACSVLYLTSVETESLTGPQAVARASSAALSCSPRPTPAVVHFKVSAQGITLTDNQRKLFFRRHYPVNSITFSSTDPQDRRWTNPDGTTSKIFGFVAKKPGSPWENVCHLFAELDPDQPAGAIVTFITKVLLGQRKEDHKPGTFPKALTNMSTAADLLRQGAACSVLYLTSVETESLTGPQAVARASSAALSCSPRPTPAVVHFKVSAQGITLTDNQRKLFFRRHYPVNSITFSSTDPQDRRWTNPDGTTSKIFGFVAKKPGSPWENVCHLFAELDPDQPAGAIVTFITKVLLGQRKEDHKPGTFPKALTNMSTAADLLRQGAACSVLYLTSVETESLTGPQAVARASSAALSCSPRPTPAVVHFKVSAQGITLTDNQRKLFFRRHYPVNSITFSSTDPQDRRWTNPDGTTSKIFGFVAKKPGSPWENVCHLFAELDPDQPAGAIVTFITKVLLGQRKEDHKPGTFPKALTNMSTAADLLRQGAACSVLYLTSVETESLTGPQAVARASSAALSCSPRPTPAVVHFKVSAQGITLTDNQRKLFFRRHYPVNSITFSSTDPQDRRWTNPDGTTSKIFGFVAKKPGSPWENVCHLFAELDPDQPAGAIVTFITKVLLGQRKEDHKPGTFPKALTNMSTAADLLRQGAACSVLYLTSVETESLTGPQAVARASSAALSCSPRPTPAVVHFKVSAQGITLTDNQRKLFFRRHYPVNSITFSSTDPQDRRWTNPDGTTSKIFGFVAKKPGSPWENVCHLFAELDPDQPAGAIVTFITKVLLGQRKEDHKPGTFPKALTNMSTAADLLRQGAACSVLYLTSVETESLTGPQAVARASSAALSCSPRPTPAVVHFKVSAQGITLTDNQRKLFFRRHYPVNSITFSSTDPQDRRWTNPDGTTSKIFGFVAKKPGSPWENVCHLFAELDPDQPAGAIVTFITKVLLGQRKEDHKPGTFPKALTN

GO terms:
  GO:0005925 focal adhesion (C, IDA)
  GO:0019900 kinase binding (F, IPI)
  GO:0042802 identical protein binding (F, IPI)
  GO:0005515 protein binding (F, IPI)
  GO:0004725 protein tyrosine phosphatase activity (F, IDA)
  GO:0035335 peptidyl-tyrosine dephosphorylation (P, IDA)
  GO:0046627 negative regulation of insulin receptor signaling pathway (P, IDA)
  GO:0004725 protein tyrosine phosphatase activity (F, EXP)
  GO:0005737 cytoplasm (C, EXP)
  GO:0005886 plasma membrane (C, EXP)
  GO:0005925 focal adhesion (C, HDA)
  GO:0008285 negative regulation of cell population proliferation (P, IMP)

CATH classification: 2.30.29.30

Nearest PDB structures (foldseek):
  2loz-assembly1_A  TM=9.492E-01  e=6.461E-24  Homo sapiens
  2dkq-assembly1_A  TM=8.625E-01  e=2.030E-21  Homo sapiens
  3hqc-assembly1_A  TM=8.522E-01  e=1.011E-18  Homo sapiens
  1wvh-assembly1_A  TM=8.723E-01  e=1.683E-15  Gallus gallus
  2gjy-assembly1_A  TM=8.221E-01  e=1.674E-13  Gallus gallus

InterPro domains:
  IPR000980 SH2 domain [PF00017] (1140-1232)
  IPR000980 SH2 domain [PS50001] (1140-1247)
  IPR000980 SH2 domain [SM00252] (1138-1238)
  IPR002219 Protein kinase C-like, phorbol ester/diacylglycerol-binding domain [PF00130] (32-80)
  IPR002219 Protein kinase C-like, phorbol ester/diacylglycerol-binding domain [PS00479] (32-79)
  IPR002219 Protein kinase C-like, phorbol ester/diacylglycerol-binding domain [PS50081] (31-79)
  IPR002219 Protein kinase C-like, phorbol ester/diacylglycerol-binding domain [SM00109] (32-79)
  IPR006020 PTB/PI domain [SM00462] (1271-1409)
  IPR011993 PH-like domain superfamily [G3DSA:2.30.29.30] (1261-1409)
  IPR013625 Tensin/EPS8 phosphotyrosine-binding domain [PF08416] (1275-1409)
  IPR014020 Tensin phosphatase, C2 domain [PF10409] (297-423)
  IPR014020 Tensin phosphatase, C2 domain [PS51182] (299-425)
  IPR014020 Tensin phosphatase, C2 domain [SM01326] (297-424)
  IPR029021 Protein-tyrosine phosphatase-like [G3DSA:3.90.190.10] (130-294)
  IPR029021 Protein-tyrosine phosphatase-like [SSF52799] (129-295)
  IPR029023 Tensin-type phosphatase domain [PS51181] (122-294)
  IPR033929 Tensin, phosphotyrosine-binding domain [cd01213] (1273-1405)
  IPR035012 Tensin-like, SH2 domain [cd09927] (1136-1249)
  IPR035892 C2 domain superfamily [SSF49562] (297-424)
  IPR036860 SH2 domain superfamily [G3DSA:3.30.505.10] (1136-1245)

Foldseek 3Di:
DVCLVVCAVVKAKFKFWFFWKFWALVHDALVQQVVVVCCCVVPNPDDAIGIAIWMAYLQFIAFDHPPVDPDIDGTAGLVQWPAWAWHRPFDWDQHPVRDIFTKIWTWGADVVGSSIIMIGMTTWDDPPQIRVRRRVCSRCRNVVPDD/DDDDDDDDDPVDDD

Secondary structure (DSSP, 8-state):
-TTTHHHHTTT-EEEEEEEEEEE-TTS-HHHHHHHHHHHHHHT---SS-EEEEEEEETTEEEEE-SS-SS-----EETTTEEEEES-SSS-EEE-TTS-EEEEEEEEEEETTEEEEEEEEEEE---TTS-HHHHHHHHHHHHT----/--S----SS-----

Radius of gyration: 14.45 Å; Cα contacts (8 Å, |Δi|>4): 403; chains: 2; bounding box: 35×35×39 Å